Protein 1TTY (pdb70)

Radius of gyration: 13.66 Å; Cα contacts (8 Å, |Δi|>4): 66; chains: 1; bounding box: 33×31×38 Å

Sequence (87 aa):
KEAMRMLMREELEKVLKTLSPREAMVLRMRYGLLDGKPKTLEEVGQYFNVTRERIRQIEVKALRKLRHPSRSKYLKSLLSLMDENEGKEAMRMLMREELEKVLKTLSPREAMVLRMRYGLLDGKPKTLEEVGQYFNVTRERIRQIEVKALRKLRHPSRSKYLKSLLSLMDENEGKEAMRMLMREELEKVLKTLSPREAMVLRMRYGLLDGKPKTLEEVGQYFNVTRERIRQIEVKALRKLRHPSRSKYLKSLLSLMDENEGKEAMRMLMREELEKVLKTLSPREAMVLRMRYGLLDGKPKTLEEVGQYFNVTRERIRQIEVKALRKLRHPSRSKYLKSLLSLMDENEGKEAMRMLMREELEKVLKTLSPREAMVLRMRYGLLDGKPKTLEEVGQYFNVTRERIRQIEVKALRKLRHPSRSKYLKSLLSLMDENEGKEAMRMLMREELEKVLKTLSPREAMVLRMRYGLLDGKPKTLEEVGQYFNVTRERIRQIEVKALRKLRHPSRSKYLKSLLSLMDENEGKEAMRMLMREELEKVLKTLSPREAMVLRMRYGLLDGKPKTLEEVGQYFNVTRERIRQIEVKALRKLRHPSRSKYLKSLLSLMDENEGKEAMRMLMREELEKVLKTLSPREAMVLRMRYGLLDGKPKTLEEVGQYFNVTRERIRQIEVKALRKLRHPSRSKYLKSLLSLMDENEGKEAMRMLMREELEKVLKTLSPREAMVLRMRYGLLDGKPKTLEEVGQYFNVTRERIRQIEVKALRKLRHPSRSKYLKSLLSLMDENEGKEAMRMLMREELEKVLKTLSPREAMVLRMRYGLLDGKPKTLEEVGQYFNVTRERIRQIEVKALRKLRHPSRSKYLKSLLSLMDENEGKEAMRMLMREELEKVLKTLSPREAMVLRMRYGLLDGKPKTLEEVGQYFNVTRERIRQIEVKALRKLRHPSRSKYLKSLLSLMDENEGKEAMRMLMREELEKVLKTLSPREAMVLRMRYGLLDGKPKTLEEVGQYFNVTRERIRQIEVKALRKLRHPSRSKYLKSLLSLMDENEGKEAMRMLMREELEKVLKTLSPREAMVLRMRYGLLDGKPKTLEEVGQYFNVTRERIRQIEVKALRKLRHPSRSKYLKSLLSLMDENEGKEAMRMLMREELEKVLKTLSPREAMVLRMRYGLLDGKPKTLEEVGQYFNVTRERIRQIEVKALRKLRHPSRSKYLKSLLSLMDENEGKEAMRMLMREELEKVLKTLSPREAMVLRMRYGLLDGKPKTLEEVGQYFNVTRERIRQIEVKALRKLRHPSRSKYLKSLLSLMDENEGKEAMRMLMREELEKVLKTLSPREAMVLRMRYGLLDGKPKTLEEVGQYFNVTRERIRQIEVKALRKLRHPSRSKYLKSLLSLMDENEGKEAMRMLMREELEKVLKTLSPREAMVLRMRYGLLDGKPKTLEEVGQYFNVTRERIRQIEVKALRKLRHPSRSKYLKSLLSLMDENEGKEAMRMLMREELEKVLKTLSPREAMVLRMRYGLLDGKPKTLEEVGQYFNVTRERIRQIEVKALRKLRHPSRSKYLKSLLSLMDENEGKEAMRMLMREELEKVLKTLSPREAMVLRMRYGLLDGKPKTLEEVGQYFNVTRERIRQIEVKALRKLRHPSRSKYLKSLLSLMDENEGKEAMRMLMREELEKVLKTLSPREAMVLRMRYGLLDGKPKTLEEVGQYFNVTRERIRQIEVKALRKLRHPSRSKYLKSLLSLMDENEGKEAMRMLMREELEKVLKTLSPREAMVLRMRYGLLDGKPKTLEEVGQYFNVTRERIRQIEVKALRKLRHPSRSKYLKSLLSLMDENEGKEAMRMLMREELEKVLKTLSPREAMVLRMRYGLLDGKPKTLEEVGQYFNVTRERIRQIEVKALRKLRHPSRSKYLKSLLSLMDENEG

Structure (mmCIF, N/CA/C/O backbone):
data_1TTY
#
_entry.id   1TTY
#
loop_
_atom_site.group_PDB
_atom_site.id
_atom_site.type_symbol
_atom_site.label_atom_id
_atom_site.label_alt_id
_atom_site.label_comp_id
_atom_site.label_asym_id
_atom_site.label_entity_id
_atom_site.label_seq_id
_atom_site.pdbx_PDB_ins_code
_atom_site.Cartn_x
_atom_site.Cartn_y
_atom_site.Cartn_z
_atom_site.occupancy
_atom_site.B_iso_or_equiv
_atom_site.auth_seq_id
_atom_site.auth_comp_id
_atom_site.auth_asym_id
_atom_site.auth_atom_id
_atom_site.pdbx_PDB_model_num
ATOM 1 N N . LYS A 1 1 ? 205.121 259.309 139.871 1.00 57.48 313 LYS A N 1
ATOM 2 C CA . LYS A 1 1 ? 204.921 257.873 140.023 1.00 57.48 313 LYS A CA 1
ATOM 3 C C . LYS A 1 1 ? 206.240 257.171 140.330 1.00 57.48 313 LYS A C 1
ATOM 4 O O . LYS A 1 1 ? 206.451 256.689 141.442 1.00 57.48 313 LYS A O 1
ATOM 22 N N . GLU A 1 2 ? 207.121 257.111 139.334 1.00 61.73 314 GLU A N 1
ATOM 23 C CA . GLU A 1 2 ? 208.419 256.464 139.501 1.00 61.73 314 GLU A CA 1
ATOM 24 C C . GLU A 1 2 ? 209.236 257.143 140.595 1.00 61.73 314 GLU A C 1
ATOM 25 O O . GLU A 1 2 ? 209.188 258.364 140.751 1.00 61.73 314 GLU A O 1
ATOM 37 N N . ALA A 1 3 ? 209.986 256.346 141.351 1.00 17.09 315 ALA A N 1
ATOM 38 C CA . ALA A 1 3 ? 210.815 256.871 142.431 1.00 17.09 315 ALA A CA 1
ATOM 39 C C . ALA A 1 3 ? 209.967 257.553 143.500 1.00 17.09 315 ALA A C 1
ATOM 40 O O . ALA A 1 3 ? 210.404 258.515 144.132 1.00 17.09 315 ALA A O 1
ATOM 47 N N . MET A 1 4 ? 208.749 257.054 143.693 1.00 92.82 316 MET A N 1
ATOM 48 C CA . MET A 1 4 ? 207.838 257.619 144.683 1.00 92.82 316 MET A CA 1
ATOM 49 C C . MET A 1 4 ? 207.582 256.629 145.817 1.00 92.82 316 MET A C 1
ATOM 50 O O . MET A 1 4 ? 207.356 255.444 145.577 1.00 92.82 316 MET A O 1
ATOM 64 N N . ARG A 1 5 ? 207.619 257.122 147.052 1.00 146.42 317 ARG A N 1
ATOM 65 C CA . ARG A 1 5 ? 207.389 256.272 148.215 1.00 146.42 317 ARG A CA 1
ATOM 66 C C . ARG A 1 5 ? 206.895 257.103 149.394 1.00 146.42 317 ARG A C 1
ATOM 67 O O . ARG A 1 5 ? 205.716 257.059 149.745 1.00 146.42 317 ARG A O 1
ATOM 88 N N . MET A 1 6 ? 207.812 257.851 150.008 1.00 91.09 318 MET A N 1
ATOM 89 C CA . MET A 1 6 ? 207.478 258.689 151.156 1.00 91.09 318 MET A CA 1
ATOM 90 C C . MET A 1 6 ? 206.760 257.885 152.241 1.00 91.09 318 MET A C 1
ATOM 91 O O . MET A 1 6 ? 205.731 258.310 152.766 1.00 91.09 318 MET A O 1
ATOM 105 N N . LEU A 1 7 ? 207.319 256.725 152.573 1.00 123.69 319 LEU A N 1
ATOM 106 C CA . LEU A 1 7 ? 206.745 255.856 153.595 1.00 123.69 319 LEU A CA 1
ATOM 107 C C . LEU A 1 7 ? 206.595 256.591 154.921 1.00 123.69 319 LEU A C 1
ATOM 108 O O . LEU A 1 7 ? 205.535 256.556 155.546 1.00 123.69 319 LEU A O 1
ATOM 124 N N . MET A 1 8 ? 207.664 257.258 155.346 1.00 120.55 320 MET A N 1
ATOM 125 C CA . MET A 1 8 ? 207.651 258.004 156.600 1.00 120.55 320 MET A CA 1
ATOM 126 C C . MET A 1 8 ? 209.022 258.607 156.891 1.00 120.55 320 MET A C 1
ATOM 127 O O . MET A 1 8 ? 210.050 257.995 156.600 1.00 120.55 320 MET A O 1
ATOM 141 N N . ARG A 1 9 ? 209.037 259.812 157.460 1.00 78.04 321 ARG A N 1
ATOM 142 C CA . ARG A 1 9 ? 210.296 260.484 157.776 1.00 78.04 321 ARG A CA 1
ATOM 143 C C . ARG A 1 9 ? 210.115 261.528 158.880 1.00 78.04 321 ARG A C 1
ATOM 144 O O . ARG A 1 9 ? 210.682 262.620 158.814 1.00 78.04 321 ARG A O 1
ATOM 165 N N . GLU A 1 10 ? 209.313 261.188 159.882 1.00 59.88 322 GLU A N 1
ATOM 166 C CA . GLU A 1 10 ? 209.038 262.090 161.002 1.00 59.88 322 GLU A CA 1
ATOM 167 C C . GLU A 1 10 ? 210.015 261.885 162.151 1.00 59.88 322 GLU A C 1
ATOM 168 O O . GLU A 1 10 ? 210.781 262.786 162.501 1.00 59.88 322 GLU A O 1
ATOM 180 N N . GLU A 1 11 ? 209.950 260.709 162.753 1.00 59.53 323 GLU A N 1
ATOM 181 C CA . GLU A 1 11 ? 210.793 260.377 163.886 1.00 59.53 323 GLU A CA 1
ATOM 182 C C . GLU A 1 11 ? 212.273 260.494 163.549 1.00 59.53 323 GLU A C 1
ATOM 183 O O . GLU A 1 11 ? 213.073 260.911 164.388 1.00 59.53 323 GLU A O 1
ATOM 195 N N . LEU A 1 12 ? 212.636 260.136 162.324 1.00 122.40 324 LEU A N 1
ATOM 196 C CA . LEU A 1 12 ? 214.025 260.219 161.900 1.00 122.40 324 LEU A CA 1
ATOM 197 C C . LEU A 1 12 ? 214.497 261.674 161.894 1.00 122.40 324 LEU A C 1
ATOM 198 O O . LEU A 1 12 ? 215.619 261.974 162.302 1.00 122.40 324 LEU A O 1
ATOM 214 N N . GLU A 1 13 ? 213.630 262.569 161.430 1.00 69.04 325 GLU A N 1
ATOM 215 C CA . GLU A 1 13 ? 213.949 263.998 161.366 1.00 69.04 325 GLU A CA 1
ATOM 216 C C . GLU A 1 13 ? 213.926 264.662 162.745 1.00 69.04 325 GLU A C 1
ATOM 217 O O . GLU A 1 13 ? 214.776 265.500 163.050 1.00 69.04 325 GLU A O 1
ATOM 229 N N . LYS A 1 14 ? 212.948 264.304 163.569 1.00 115.86 326 LYS A N 1
ATOM 230 C CA . LYS A 1 14 ? 212.828 264.894 164.904 1.00 115.86 326 LYS A CA 1
ATOM 231 C C . LYS A 1 14 ? 214.019 264.538 165.789 1.00 115.86 326 LYS A C 1
ATOM 232 O O . LYS A 1 14 ? 214.430 265.332 166.636 1.00 115.86 326 LYS A O 1
ATOM 251 N N . VAL A 1 15 ? 214.558 263.340 165.607 1.00 98.68 327 VAL A N 1
ATOM 252 C CA . VAL A 1 15 ? 215.690 262.887 166.407 1.00 98.68 327 VAL A CA 1
ATOM 253 C C . VAL A 1 15 ? 217.024 263.451 165.912 1.00 98.68 327 VAL A C 1
ATOM 254 O O . VAL A 1 15 ? 217.837 263.917 166.710 1.00 98.68 327 VAL A O 1
ATOM 267 N N . LEU A 1 16 ? 217.261 263.386 164.606 1.00 136.13 328 LEU A N 1
ATOM 268 C CA . LEU A 1 16 ? 218.520 263.874 164.032 1.00 136.13 328 LEU A CA 1
ATOM 269 C C . LEU A 1 16 ? 218.827 265.336 164.389 1.00 136.13 328 LEU A C 1
ATOM 270 O O . LEU A 1 16 ? 219.994 265.711 164.505 1.00 136.13 328 LEU A O 1
ATOM 286 N N . LYS A 1 17 ? 217.800 266.170 164.530 1.00 109.48 329 LYS A N 1
ATOM 287 C CA . LYS A 1 17 ? 218.013 267.588 164.838 1.00 109.48 329 LYS A CA 1
ATOM 288 C C . LYS A 1 17 ? 218.790 267.795 166.141 1.00 109.48 329 LYS A C 1
ATOM 289 O O . LYS A 1 17 ? 219.504 268.789 166.287 1.00 109.48 329 LYS A O 1
ATOM 308 N N . THR A 1 18 ? 218.653 266.874 167.089 1.00 39.26 330 THR A N 1
ATOM 309 C CA . THR A 1 18 ? 219.348 267.009 168.368 1.00 39.26 330 THR A CA 1
ATOM 310 C C . THR A 1 18 ? 220.728 266.357 168.334 1.00 39.26 330 THR A C 1
ATOM 311 O O . THR A 1 18 ? 221.677 266.869 168.929 1.00 39.26 330 THR A O 1
ATOM 322 N N . LEU A 1 19 ? 220.839 265.231 167.637 1.00 105.78 331 LEU A N 1
ATOM 323 C CA . LEU A 1 19 ? 222.112 264.523 167.533 1.00 105.78 331 LEU A CA 1
ATOM 324 C C . LEU A 1 19 ? 223.062 265.232 166.573 1.00 105.78 331 LEU A C 1
ATOM 325 O O . LEU A 1 19 ? 222.653 265.698 165.510 1.00 105.78 331 LEU A O 1
ATOM 341 N N . SER A 1 20 ? 224.340 265.291 166.945 1.00 84.63 332 SER A N 1
ATOM 342 C CA . SER A 1 20 ? 225.356 265.918 166.106 1.00 84.63 332 SER A CA 1
ATOM 343 C C . SER A 1 20 ? 225.667 265.022 164.911 1.00 84.63 332 SER A C 1
ATOM 344 O O . SER A 1 20 ? 225.224 263.876 164.860 1.00 84.63 332 SER A O 1
ATOM 352 N N . PRO A 1 21 ? 226.424 265.527 163.928 1.00 107.03 333 PRO A N 1
ATOM 353 C CA . PRO A 1 21 ? 226.778 264.756 162.736 1.00 107.03 333 PRO A CA 1
ATOM 354 C C . PRO A 1 21 ? 227.443 263.426 163.075 1.00 107.03 333 PRO A C 1
ATOM 355 O O . PRO A 1 21 ? 227.152 262.402 162.453 1.00 107.03 333 PRO A O 1
ATOM 366 N N . ARG A 1 22 ? 228.339 263.442 164.056 1.00 47.43 334 ARG A N 1
ATOM 367 C CA . ARG A 1 22 ? 229.044 262.232 164.469 1.00 47.43 334 ARG A CA 1
ATOM 368 C C . ARG A 1 22 ? 228.129 261.285 165.244 1.00 47.43 334 ARG A C 1
ATOM 369 O O . ARG A 1 22 ? 228.176 260.070 165.048 1.00 47.43 334 ARG A O 1
ATOM 390 N N . GLU A 1 23 ? 227.300 261.844 166.121 1.00 95.23 335 GLU A N 1
ATOM 391 C CA . GLU A 1 23 ? 226.385 261.033 166.921 1.00 95.23 335 GLU A CA 1
ATOM 392 C C . GLU A 1 23 ? 225.324 260.390 166.037 1.00 95.23 335 GLU A C 1
ATOM 393 O O . GLU A 1 23 ? 225.055 259.193 166.146 1.00 95.23 335 GLU A O 1
ATOM 405 N N . ALA A 1 24 ? 224.724 261.188 165.162 1.00 30.86 336 ALA A N 1
ATOM 406 C CA . ALA A 1 24 ? 223.695 260.697 164.261 1.00 30.86 336 ALA A CA 1
ATOM 407 C C . ALA A 1 24 ? 224.240 259.614 163.331 1.00 30.86 336 ALA A C 1
ATOM 408 O O . ALA A 1 24 ? 223.540 258.655 163.006 1.00 30.86 336 ALA A O 1
ATOM 415 N N . MET A 1 25 ? 225.490 259.775 162.904 1.00 105.60 337 MET A N 1
ATOM 416 C CA . MET A 1 25 ? 226.110 258.812 161.998 1.00 105.60 337 MET A CA 1
ATOM 417 C C . MET A 1 25 ? 226.122 257.411 162.612 1.00 105.60 337 MET A C 1
ATOM 418 O O . MET A 1 25 ? 225.874 256.427 161.914 1.00 105.60 337 MET A O 1
ATOM 432 N N . VAL A 1 26 ? 226.403 257.319 163.915 1.00 103.66 338 VAL A N 1
ATOM 433 C CA . VAL A 1 26 ? 226.435 256.025 164.586 1.00 103.66 338 VAL A CA 1
ATOM 434 C C . VAL A 1 26 ? 225.068 255.362 164.503 1.00 103.66 338 VAL A C 1
ATOM 435 O O . VAL A 1 26 ? 224.962 254.158 164.263 1.00 103.66 338 VAL A O 1
ATOM 448 N N . LEU A 1 27 ? 224.016 256.154 164.677 1.00 82.10 339 LEU A N 1
ATOM 449 C CA . LEU A 1 27 ? 222.667 255.624 164.611 1.00 82.10 339 LEU A CA 1
ATOM 450 C C . LEU A 1 27 ? 222.300 255.357 163.151 1.00 82.10 339 LEU A C 1
ATOM 451 O O . LEU A 1 27 ? 221.546 254.431 162.856 1.00 82.10 339 LEU A O 1
ATOM 467 N N . ARG A 1 28 ? 222.879 256.139 162.231 1.00 105.77 340 ARG A N 1
ATOM 468 C CA . ARG A 1 28 ? 222.609 255.950 160.810 1.00 105.77 340 ARG A CA 1
ATOM 469 C C . ARG A 1 28 ? 222.998 254.529 160.437 1.00 105.77 340 ARG A C 1
ATOM 470 O O . ARG A 1 28 ? 222.244 253.807 159.779 1.00 105.77 340 ARG A O 1
ATOM 491 N N . MET A 1 29 ? 224.177 254.124 160.905 1.00 78.27 341 MET A N 1
ATOM 492 C CA . MET A 1 29 ? 224.681 252.784 160.657 1.00 78.27 341 MET A CA 1
ATOM 493 C C . MET A 1 29 ? 223.784 251.770 161.353 1.00 78.27 341 MET A C 1
ATOM 494 O O . MET A 1 29 ? 223.369 250.771 160.757 1.00 78.27 341 MET A O 1
ATOM 508 N N . ARG A 1 30 ? 223.480 252.042 162.620 1.00 79.00 342 ARG A N 1
ATOM 509 C CA . ARG A 1 30 ? 222.630 251.166 163.418 1.00 79.00 342 ARG A CA 1
ATOM 510 C C . ARG A 1 30 ? 221.248 251.020 162.785 1.00 79.00 342 ARG A C 1
ATOM 511 O O . ARG A 1 30 ? 220.617 249.968 162.898 1.00 79.00 342 ARG A O 1
ATOM 532 N N . TYR A 1 31 ? 220.781 252.081 162.127 1.00 143.91 343 TYR A N 1
ATOM 533 C CA . TYR A 1 31 ? 219.468 252.067 161.481 1.00 143.91 343 TYR A CA 1
ATOM 534 C C . TYR A 1 31 ? 219.518 251.372 160.120 1.00 143.91 343 TYR A C 1
ATOM 535 O O . TYR A 1 31 ? 218.484 250.983 159.578 1.00 143.91 343 TYR A O 1
ATOM 553 N N . GLY A 1 32 ? 220.716 251.233 159.562 1.00 25.24 344 GLY A N 1
ATOM 554 C CA . GLY A 1 32 ? 220.854 250.603 158.255 1.00 25.24 344 GLY A CA 1
ATOM 555 C C . GLY A 1 32 ? 220.655 251.590 157.117 1.00 25.24 344 GLY A C 1
ATOM 556 O O . GLY A 1 32 ? 220.412 251.197 155.976 1.00 25.24 344 GLY A O 1
ATOM 560 N N . LEU A 1 33 ? 220.751 252.875 157.439 1.00 51.39 345 LEU A N 1
ATOM 561 C CA . LEU A 1 33 ? 220.569 253.938 156.451 1.00 51.39 345 LEU A CA 1
ATOM 562 C C . LEU A 1 33 ? 221.807 254.109 155.571 1.00 51.39 345 LEU A C 1
ATOM 563 O O . LEU A 1 33 ? 221.704 254.518 154.415 1.00 51.39 345 LEU A O 1
ATOM 579 N N . LEU A 1 34 ? 222.974 253.812 156.130 1.00 73.40 346 LEU A N 1
ATOM 580 C CA . LEU A 1 34 ? 224.234 253.947 155.401 1.00 73.40 346 LEU A CA 1
ATOM 581 C C . LEU A 1 34 ? 224.267 253.083 154.138 1.00 73.40 346 LEU A C 1
ATOM 582 O O . LEU A 1 34 ? 224.707 253.542 153.084 1.00 73.40 346 LEU A O 1
ATOM 598 N N . ASP A 1 35 ? 223.829 251.830 154.249 1.00 113.98 347 ASP A N 1
ATOM 599 C CA . ASP A 1 35 ? 223.840 250.923 153.102 1.00 113.98 347 ASP A CA 1
ATOM 600 C C . ASP A 1 35 ? 222.473 250.290 152.842 1.00 113.98 347 ASP A C 1
ATOM 601 O O . ASP A 1 35 ? 222.286 249.602 151.838 1.00 113.98 347 ASP A O 1
ATOM 610 N N . GLY A 1 36 ? 221.524 250.513 153.740 1.00 30.33 348 GLY A N 1
ATOM 611 C CA . GLY A 1 36 ? 220.199 249.937 153.562 1.00 30.33 348 GLY A CA 1
ATOM 612 C C . GLY A 1 36 ? 219.969 248.701 154.412 1.00 30.33 348 GLY A C 1
ATOM 613 O O . GLY A 1 36 ? 218.870 248.146 154.431 1.00 30.33 348 GLY A O 1
ATOM 617 N N . LYS A 1 37 ? 221.009 248.268 155.115 1.00 117.13 349 LYS A N 1
ATOM 618 C CA . LYS A 1 37 ? 220.926 247.086 155.972 1.00 117.13 349 LYS A CA 1
ATOM 619 C C . LYS A 1 37 ? 221.213 247.455 157.426 1.00 117.13 349 LYS A C 1
ATOM 620 O O . LYS A 1 37 ? 222.334 247.830 157.765 1.00 117.13 349 LYS A O 1
ATOM 639 N N . PRO A 1 38 ? 220.203 247.360 158.313 1.00 105.72 350 PRO A N 1
ATOM 640 C CA . PRO A 1 38 ? 220.374 247.690 159.732 1.00 105.72 350 PRO A CA 1
ATOM 641 C C . PRO A 1 38 ? 221.372 246.774 160.427 1.00 105.72 350 PRO A C 1
ATOM 642 O O . PRO A 1 38 ? 221.276 245.549 160.345 1.00 105.72 350 PRO A O 1
ATOM 653 N N . LYS A 1 39 ? 222.330 247.382 161.115 1.00 174.26 351 LYS A N 1
ATOM 654 C CA . LYS A 1 39 ? 223.355 246.640 161.833 1.00 174.26 351 LYS A CA 1
ATOM 655 C C . LYS A 1 39 ? 223.297 246.954 163.319 1.00 174.26 351 LYS A C 1
ATOM 656 O O . LYS A 1 39 ? 222.786 247.998 163.719 1.00 174.26 351 LYS A O 1
ATOM 675 N N . THR A 1 40 ? 223.839 246.058 164.137 1.00 49.67 352 THR A N 1
ATOM 676 C CA . THR A 1 40 ? 223.851 246.274 165.580 1.00 49.67 352 THR A CA 1
ATOM 677 C C . THR A 1 40 ? 224.933 247.272 165.965 1.00 49.67 352 THR A C 1
ATOM 678 O O . THR A 1 40 ? 225.826 247.560 165.172 1.00 49.67 352 THR A O 1
ATOM 689 N N . LEU A 1 41 ? 224.846 247.810 167.180 1.00 78.80 353 LEU A N 1
ATOM 690 C CA . LEU A 1 41 ? 225.827 248.782 167.638 1.00 78.80 353 LEU A CA 1
ATOM 691 C C . LEU A 1 41 ? 227.246 248.232 167.543 1.00 78.80 353 LEU A C 1
ATOM 692 O O . LEU A 1 41 ? 228.189 248.969 167.256 1.00 78.80 353 LEU A O 1
ATOM 708 N N . GLU A 1 42 ? 227.393 246.937 167.786 1.00 73.25 354 GLU A N 1
ATOM 709 C CA . GLU A 1 42 ? 228.703 246.295 167.732 1.00 73.25 354 GLU A CA 1
ATOM 710 C C . GLU A 1 42 ? 229.397 246.563 166.398 1.00 73.25 354 GLU A C 1
ATOM 711 O O . GLU A 1 42 ? 230.607 246.785 166.350 1.00 73.25 354 GLU A O 1
ATOM 723 N N . GLU A 1 43 ? 228.622 246.541 165.318 1.00 66.75 355 GLU A N 1
ATOM 724 C CA . GLU A 1 43 ? 229.156 246.788 163.983 1.00 66.75 355 GLU A CA 1
ATOM 725 C C . GLU A 1 43 ? 229.522 248.257 163.795 1.00 66.75 355 GLU A C 1
ATOM 726 O O . GLU A 1 43 ? 230.545 248.579 163.191 1.00 66.75 355 GLU A O 1
ATOM 738 N N . VAL A 1 44 ? 228.670 249.144 164.298 1.00 27.31 356 VAL A N 1
ATOM 739 C CA . VAL A 1 44 ? 228.896 250.580 164.166 1.00 27.31 356 VAL A CA 1
ATOM 740 C C . VAL A 1 44 ? 230.050 251.060 165.043 1.00 27.31 356 VAL A C 1
ATOM 741 O O . VAL A 1 44 ? 231.002 251.666 164.547 1.00 27.31 356 VAL A O 1
ATOM 754 N N . GLY A 1 45 ? 229.968 250.792 166.342 1.00 22.34 357 GLY A N 1
ATOM 755 C CA . GLY A 1 45 ? 231.020 251.216 167.245 1.00 22.34 357 GLY A CA 1
ATOM 756 C C . GLY A 1 45 ? 232.369 250.672 166.828 1.00 22.34 357 GLY A C 1
ATOM 757 O O . GLY A 1 45 ? 233.346 251.417 166.730 1.00 22.34 357 GLY A O 1
ATOM 761 N N . GLN A 1 46 ? 232.420 249.369 166.572 1.00 88.15 358 GLN A N 1
ATOM 762 C CA . GLN A 1 46 ? 233.654 248.721 166.149 1.00 88.15 358 GLN A CA 1
ATOM 763 C C . GLN A 1 46 ? 234.132 249.284 164.813 1.00 88.15 358 GLN A C 1
ATOM 764 O O . GLN A 1 46 ? 235.330 249.303 164.527 1.00 88.15 358 GLN A O 1
ATOM 778 N N . TYR A 1 47 ? 233.187 249.744 163.997 1.00 138.50 359 TYR A N 1
ATOM 779 C CA . TYR A 1 47 ? 233.518 250.303 162.693 1.00 138.50 359 TYR A CA 1
ATOM 780 C C . TYR A 1 47 ? 234.299 251.600 162.859 1.00 138.50 359 TYR A C 1
ATOM 781 O O . TYR A 1 47 ? 235.193 251.904 162.071 1.00 138.50 359 TYR A O 1
ATOM 799 N N . PHE A 1 48 ? 233.964 252.354 163.900 1.00 144.00 360 PHE A N 1
ATOM 800 C CA . PHE A 1 48 ? 234.646 253.610 164.181 1.00 144.00 360 PHE A CA 1
ATOM 801 C C . PHE A 1 48 ? 235.836 253.375 165.107 1.00 144.00 360 PHE A C 1
ATOM 802 O O . PHE A 1 48 ? 236.943 253.096 164.646 1.00 144.00 360 PHE A O 1
ATOM 819 N N . ASN A 1 49 ? 235.606 253.479 166.413 1.00 222.30 361 ASN A N 1
ATOM 820 C CA . ASN A 1 49 ? 236.670 253.266 167.393 1.00 222.30 361 ASN A CA 1
ATOM 821 C C . ASN A 1 49 ? 236.119 253.289 168.813 1.00 222.30 361 ASN A C 1
ATOM 822 O O . ASN A 1 49 ? 236.831 253.642 169.753 1.00 222.30 361 ASN A O 1
ATOM 833 N N . VAL A 1 50 ? 234.848 252.928 168.964 1.00 149.29 362 VAL A N 1
ATOM 834 C CA . VAL A 1 50 ? 234.209 252.935 170.275 1.00 149.29 362 VAL A CA 1
ATOM 835 C C . VAL A 1 50 ? 233.243 251.766 170.456 1.00 149.29 362 VAL A C 1
ATOM 836 O O . VAL A 1 50 ? 232.732 251.207 169.484 1.00 149.29 362 VAL A O 1
ATOM 849 N N . THR A 1 51 ? 232.992 251.411 171.715 1.00 102.94 363 THR A N 1
ATOM 850 C CA . THR A 1 51 ? 232.082 250.319 172.047 1.00 102.94 363 THR A CA 1
ATOM 851 C C . THR A 1 51 ? 230.640 250.815 172.139 1.00 102.94 363 THR A C 1
ATOM 852 O O . THR A 1 51 ? 230.357 251.983 171.879 1.00 102.94 363 THR A O 1
ATOM 863 N N . ARG A 1 52 ? 229.733 249.914 172.508 1.00 115.19 364 ARG A N 1
ATOM 864 C CA . ARG A 1 52 ? 228.319 250.257 172.643 1.00 115.19 364 ARG A CA 1
ATOM 865 C C . ARG A 1 52 ? 228.125 251.491 173.519 1.00 115.19 364 ARG A C 1
ATOM 866 O O . ARG A 1 52 ? 227.168 252.247 173.349 1.00 115.19 364 ARG A O 1
ATOM 887 N N . GLU A 1 53 ? 229.022 251.663 174.477 1.00 84.69 365 GLU A N 1
ATOM 888 C CA . GLU A 1 53 ? 228.955 252.782 175.409 1.00 84.69 365 GLU A CA 1
ATOM 889 C C . GLU A 1 53 ? 228.847 254.135 174.705 1.00 84.69 365 GLU A C 1
ATOM 890 O O . GLU A 1 53 ? 228.209 255.051 175.225 1.00 84.69 365 GLU A O 1
ATOM 902 N N . ARG A 1 54 ? 229.474 254.278 173.540 1.00 85.77 366 ARG A N 1
ATOM 903 C CA . ARG A 1 54 ? 229.411 255.548 172.820 1.00 85.77 366 ARG A CA 1
ATOM 904 C C . ARG A 1 54 ? 227.982 255.880 172.403 1.00 85.77 366 ARG A C 1
ATOM 905 O O . ARG A 1 54 ? 227.476 256.956 172.724 1.00 85.77 366 ARG A O 1
ATOM 926 N N . ILE A 1 55 ? 227.312 254.959 171.713 1.00 97.87 367 ILE A N 1
ATOM 927 C CA . ILE A 1 55 ? 225.926 255.199 171.334 1.00 97.87 367 ILE A CA 1
ATOM 928 C C . ILE A 1 55 ? 225.071 255.223 172.593 1.00 97.87 367 ILE A C 1
ATOM 929 O O . ILE A 1 55 ? 224.098 255.972 172.694 1.00 97.87 367 ILE A O 1
ATOM 945 N N . ARG A 1 56 ? 225.485 254.424 173.571 1.00 107.78 368 ARG A N 1
ATOM 946 C CA . ARG A 1 56 ? 224.816 254.375 174.862 1.00 107.78 368 ARG A CA 1
ATOM 947 C C . ARG A 1 56 ? 224.821 255.775 175.458 1.00 107.78 368 ARG A C 1
ATOM 948 O O . ARG A 1 56 ? 223.824 256.240 176.014 1.00 107.78 368 ARG A O 1
ATOM 969 N N . GLN A 1 57 ? 225.959 256.447 175.311 1.00 25.22 369 GLN A N 1
ATOM 970 C CA . GLN A 1 57 ? 226.127 257.815 175.783 1.00 25.22 369 GLN A CA 1
ATOM 971 C C . GLN A 1 57 ? 225.246 258.781 174.989 1.00 25.22 369 GLN A C 1
ATOM 972 O O . GLN A 1 57 ? 224.569 259.637 175.563 1.00 25.22 369 GLN A O 1
ATOM 986 N N . ILE A 1 58 ? 225.265 258.642 173.664 1.00 81.86 370 ILE A N 1
ATOM 987 C CA . ILE A 1 58 ? 224.459 259.495 172.792 1.00 81.86 370 ILE A CA 1
ATOM 988 C C . ILE A 1 58 ? 222.974 259.377 173.128 1.00 81.86 370 ILE A C 1
ATOM 989 O O . ILE A 1 58 ? 222.278 260.387 173.249 1.00 81.86 370 ILE A O 1
ATOM 1005 N N . GLU A 1 59 ? 222.490 258.145 173.294 1.00 46.06 371 GLU A N 1
ATOM 1006 C CA . GLU A 1 59 ? 221.086 257.926 173.630 1.00 46.06 371 GLU A CA 1
ATOM 1007 C C . GLU A 1 59 ? 220.719 258.713 174.884 1.00 46.06 371 GLU A C 1
ATOM 1008 O O . GLU A 1 59 ? 219.636 259.295 174.971 1.00 46.06 371 GLU A O 1
ATOM 1020 N N . VAL A 1 60 ? 221.635 258.738 175.851 1.00 89.19 372 VAL A N 1
ATOM 1021 C CA . VAL A 1 60 ? 221.417 259.465 177.095 1.00 89.19 372 VAL A CA 1
ATOM 1022 C C . VAL A 1 60 ? 221.345 260.969 176.844 1.00 89.19 372 VAL A C 1
ATOM 1023 O O . VAL A 1 60 ? 220.312 261.600 177.080 1.00 89.19 372 VAL A O 1
ATOM 1036 N N . LYS A 1 61 ? 222.445 261.541 176.359 1.00 133.25 373 LYS A N 1
ATOM 1037 C CA . LYS A 1 61 ? 222.500 262.971 176.068 1.00 133.25 373 LYS A CA 1
ATOM 1038 C C . LYS A 1 61 ? 221.405 263.374 175.084 1.00 133.25 373 LYS A C 1
ATOM 1039 O O . LYS A 1 61 ? 220.845 264.468 175.179 1.00 133.25 373 LYS A O 1
ATOM 1058 N N . ALA A 1 62 ? 221.091 262.486 174.147 1.00 37.13 374 ALA A N 1
ATOM 1059 C CA . ALA A 1 62 ? 220.052 262.767 173.171 1.00 37.13 374 ALA A CA 1
ATOM 1060 C C . ALA A 1 62 ? 218.736 263.017 173.891 1.00 37.13 374 ALA A C 1
ATOM 1061 O O . ALA A 1 62 ? 217.977 263.923 173.540 1.00 37.13 374 ALA A O 1
ATOM 1068 N N . LEU A 1 63 ? 218.486 262.212 174.919 1.00 42.35 375 LEU A N 1
ATOM 1069 C CA . LEU A 1 63 ? 217.281 262.338 175.727 1.00 42.35 375 LEU A CA 1
ATOM 1070 C C . LEU A 1 63 ? 217.233 263.698 176.416 1.00 42.35 375 LEU A C 1
ATOM 1071 O O . LEU A 1 63 ? 216.188 264.348 176.461 1.00 42.35 375 LEU A O 1
ATOM 1087 N N . ARG A 1 64 ? 218.375 264.128 176.940 1.00 124.40 376 ARG A N 1
ATOM 1088 C CA . ARG A 1 64 ? 218.466 265.422 177.605 1.00 124.40 376 ARG A CA 1
ATOM 1089 C C . ARG A 1 64 ? 218.181 266.547 176.619 1.00 124.40 376 ARG A C 1
ATOM 1090 O O . ARG A 1 64 ? 217.460 267.498 176.927 1.00 124.40 376 ARG A O 1
ATOM 1111 N N . LYS A 1 65 ? 218.769 266.437 175.433 1.00 64.37 377 LYS A N 1
ATOM 1112 C CA . LYS A 1 65 ? 218.601 267.435 174.387 1.00 64.37 377 LYS A CA 1
ATOM 1113 C C . LYS A 1 65 ? 217.203 267.395 173.767 1.00 64.37 377 LYS A C 1
ATOM 1114 O O . LYS A 1 65 ? 216.719 268.406 173.257 1.00 64.37 377 LYS A O 1
ATOM 1133 N N . LEU A 1 66 ? 216.561 266.230 173.802 1.00 159.95 378 LEU A N 1
ATOM 1134 C CA . LEU A 1 66 ? 215.224 266.087 173.226 1.00 159.95 378 LEU A CA 1
ATOM 1135 C C . LEU A 1 66 ? 214.168 266.773 174.087 1.00 159.95 378 LEU A C 1
ATOM 1136 O O . LEU A 1 66 ? 213.110 267.157 173.588 1.00 159.95 378 LEU A O 1
ATOM 1152 N N . ARG A 1 67 ? 214.447 266.917 175.380 1.00 140.36 379 ARG A N 1
ATOM 1153 C CA . ARG A 1 67 ? 213.499 267.550 176.291 1.00 140.36 379 ARG A CA 1
ATOM 1154 C C . ARG A 1 67 ? 213.370 269.043 176.022 1.00 140.36 379 ARG A C 1
ATOM 1155 O O . ARG A 1 67 ? 213.727 269.870 176.862 1.00 140.36 379 ARG A O 1
ATOM 1176 N N . HIS A 1 68 ? 212.828 269.377 174.852 1.00 75.36 380 HIS A N 1
ATOM 1177 C CA . HIS A 1 68 ? 212.620 270.765 174.468 1.00 75.36 380 HIS A CA 1
ATOM 1178 C C . HIS A 1 68 ? 211.974 270.810 173.084 1.00 75.36 380 HIS A C 1
ATOM 1179 O O . HIS A 1 68 ? 210.843 271.271 172.943 1.00 75.36 380 HIS A O 1
ATOM 1193 N N . PRO A 1 69 ? 212.666 270.347 172.035 1.00 115.39 381 PRO A N 1
ATOM 1194 C CA . PRO A 1 69 ? 212.110 270.364 170.680 1.00 115.39 381 PRO A CA 1
ATOM 1195 C C . PRO A 1 69 ? 211.011 269.323 170.483 1.00 115.39 381 PRO A C 1
ATOM 1196 O O . PRO A 1 69 ? 209.965 269.611 169.901 1.00 115.39 381 PRO A O 1
ATOM 1207 N N . SER A 1 70 ? 211.259 268.110 170.975 1.00 89.56 382 SER A N 1
ATOM 1208 C CA . SER A 1 70 ? 210.299 267.016 170.856 1.00 89.56 382 SER A CA 1
ATOM 1209 C C . SER A 1 70 ? 209.924 266.478 172.235 1.00 89.56 382 SER A C 1
ATOM 1210 O O . SER A 1 70 ? 210.740 266.490 173.156 1.00 89.56 382 SER A O 1
ATOM 1218 N N . ARG A 1 71 ? 208.686 266.009 172.375 1.00 161.46 383 ARG A N 1
ATOM 1219 C CA . ARG A 1 71 ? 208.212 265.472 173.648 1.00 161.46 383 ARG A CA 1
ATOM 1220 C C . ARG A 1 71 ? 208.989 264.220 174.043 1.00 161.46 383 ARG A C 1
ATOM 1221 O O . ARG A 1 71 ? 209.477 264.109 175.167 1.00 161.46 383 ARG A O 1
ATOM 1242 N N . SER A 1 72 ? 209.104 263.280 173.107 1.00 105.59 384 SER A N 1
ATOM 1243 C CA . SER A 1 72 ? 209.824 262.035 173.354 1.00 105.59 384 SER A CA 1
ATOM 1244 C C . SER A 1 72 ? 209.783 261.129 172.127 1.00 105.59 384 SER A C 1
ATOM 1245 O O . SER A 1 72 ? 209.565 259.923 172.242 1.00 105.59 384 SER A O 1
ATOM 1253 N N . LYS A 1 73 ? 209.988 261.718 170.953 1.00 173.63 385 LYS A N 1
ATOM 1254 C CA . LYS A 1 73 ? 209.976 260.967 169.701 1.00 173.63 385 LYS A CA 1
ATOM 1255 C C . LYS A 1 73 ? 211.046 259.873 169.691 1.00 173.63 385 LYS A C 1
ATOM 1256 O O . LYS A 1 73 ? 210.838 258.793 169.136 1.00 173.63 385 LYS A O 1
ATOM 1275 N N . TYR A 1 74 ? 212.187 260.160 170.309 1.00 268.15 386 TYR A N 1
ATOM 1276 C CA . TYR A 1 74 ? 213.291 259.203 170.378 1.00 268.15 386 TYR A CA 1
ATOM 1277 C C . TYR A 1 74 ? 212.847 257.911 171.049 1.00 268.15 386 TYR A C 1
ATOM 1278 O O . TYR A 1 74 ? 213.156 256.810 170.586 1.00 268.15 386 TYR A O 1
ATOM 1296 N N . LEU A 1 75 ? 212.134 258.070 172.153 1.00 124.51 387 LEU A N 1
ATOM 1297 C CA . LEU A 1 75 ? 211.635 256.949 172.934 1.00 124.51 387 LEU A CA 1
ATOM 1298 C C . LEU A 1 75 ? 210.663 256.091 172.131 1.00 124.51 387 LEU A C 1
ATOM 1299 O O . LEU A 1 75 ? 210.843 254.878 172.013 1.00 124.51 387 LEU A O 1
ATOM 1315 N N . LYS A 1 76 ? 209.626 256.723 171.594 1.00 131.58 388 LYS A N 1
ATOM 1316 C CA . LYS A 1 76 ? 208.620 256.016 170.810 1.00 131.58 388 LYS A CA 1
ATOM 1317 C C . LYS A 1 76 ? 209.221 255.411 169.541 1.00 131.58 388 LYS A C 1
ATOM 1318 O O . LYS A 1 76 ? 208.922 254.270 169.187 1.00 131.58 388 LYS A O 1
ATOM 1337 N N . SER A 1 77 ? 210.069 256.177 168.861 1.00 82.77 389 SER A N 1
ATOM 1338 C CA . SER A 1 77 ? 210.705 255.705 167.637 1.00 82.77 389 SER A CA 1
ATOM 1339 C C . SER A 1 77 ? 211.615 254.518 167.927 1.00 82.77 389 SER A C 1
ATOM 1340 O O . SER A 1 77 ? 211.612 253.529 167.194 1.00 82.77 389 SER A O 1
ATOM 1348 N N . LEU A 1 78 ? 212.384 254.614 169.009 1.00 97.55 390 LEU A N 1
ATOM 1349 C CA . LEU A 1 78 ? 213.288 253.537 169.394 1.00 97.55 390 LEU A CA 1
ATOM 1350 C C . LEU A 1 78 ? 212.490 252.323 169.851 1.00 97.55 390 LEU A C 1
ATOM 1351 O O . LEU A 1 78 ? 212.860 251.180 169.581 1.00 97.55 390 LEU A O 1
ATOM 1367 N N . LEU A 1 79 ? 211.386 252.587 170.541 1.00 145.00 391 LEU A N 1
ATOM 1368 C CA . LEU A 1 79 ? 210.521 251.529 171.040 1.00 145.00 391 LEU A CA 1
ATOM 1369 C C . LEU A 1 79 ? 209.859 250.784 169.885 1.00 145.00 391 LEU A C 1
ATOM 1370 O O . LEU A 1 79 ? 209.770 249.557 169.894 1.00 145.00 391 LEU A O 1
ATOM 1386 N N . SER A 1 80 ? 209.391 251.538 168.894 1.00 200.26 392 SER A N 1
ATOM 1387 C CA . SER A 1 80 ? 208.730 250.955 167.730 1.00 200.26 392 SER A CA 1
ATOM 1388 C C . SER A 1 80 ? 209.732 250.277 166.796 1.00 200.26 392 SER A C 1
ATOM 1389 O O . SER A 1 80 ? 209.378 249.353 166.062 1.00 200.26 392 SER A O 1
ATOM 1397 N N . LEU A 1 81 ? 210.973 250.751 166.815 1.00 262.42 393 LEU A N 1
ATOM 1398 C CA . LEU A 1 81 ? 212.015 250.199 165.951 1.00 262.42 393 LEU A CA 1
ATOM 1399 C C . LEU A 1 81 ? 212.513 248.833 166.433 1.00 262.42 393 LEU A C 1
ATOM 1400 O O . LEU A 1 81 ? 212.806 247.963 165.614 1.00 262.42 393 LEU A O 1
ATOM 1416 N N . MET A 1 82 ? 212.630 248.637 167.750 1.00 269.63 394 MET A N 1
ATOM 1417 C CA . MET A 1 82 ? 213.121 247.358 168.262 1.00 269.63 394 MET A CA 1
ATOM 1418 C C . MET A 1 82 ? 211.998 246.393 168.663 1.00 269.63 394 MET A C 1
ATOM 1419 O O . MET A 1 82 ? 210.825 246.668 168.410 1.00 269.63 394 MET A O 1
ATOM 1433 N N . ASP A 1 83 ? 212.349 245.255 169.251 1.00 238.65 395 ASP A N 1
ATOM 1434 C CA . ASP A 1 83 ? 211.341 244.268 169.656 1.00 238.65 395 ASP A CA 1
ATOM 1435 C C . ASP A 1 83 ? 210.741 244.566 171.031 1.00 238.65 395 ASP A C 1
ATOM 1436 O O . ASP A 1 83 ? 210.346 243.648 171.751 1.00 238.65 395 ASP A O 1
ATOM 1445 N N . GLU A 1 84 ? 210.665 245.839 171.392 1.00 265.58 396 GLU A N 1
ATOM 1446 C CA . GLU A 1 84 ? 210.108 246.230 172.689 1.00 265.58 396 GLU A CA 1
ATOM 1447 C C . GLU A 1 84 ? 208.591 246.091 172.696 1.00 265.58 396 GLU A C 1
ATOM 1448 O O . GLU A 1 84 ? 207.956 246.172 173.747 1.00 265.58 396 GLU A O 1
ATOM 1460 N N . ASN A 1 85 ? 208.018 245.877 171.516 1.00 243.28 397 ASN A N 1
ATOM 1461 C CA . ASN A 1 85 ? 206.574 245.721 171.378 1.00 243.28 397 ASN A CA 1
ATOM 1462 C C . ASN A 1 85 ? 206.158 244.263 171.559 1.00 243.28 397 ASN A C 1
ATOM 1463 O O . ASN A 1 85 ? 206.829 243.351 171.077 1.00 243.28 397 ASN A O 1
ATOM 1474 N N . GLU A 1 86 ? 205.044 244.053 172.253 1.00 209.47 398 GLU A N 1
ATOM 1475 C CA . GLU A 1 86 ? 204.537 242.707 172.494 1.00 209.47 398 GLU A CA 1
ATOM 1476 C C . GLU A 1 86 ? 203.905 242.130 171.230 1.00 209.47 398 GLU A C 1
ATOM 1477 O O . GLU A 1 86 ? 203.289 242.853 170.445 1.00 209.47 398 GLU A O 1
ATOM 1489 N N . GLY A 1 87 ? 204.062 240.824 171.041 1.00 27.01 399 GLY A N 1
ATOM 1490 C CA . GLY A 1 87 ? 203.502 240.171 169.872 1.00 27.01 399 GLY A CA 1
ATOM 1491 C C . GLY A 1 87 ? 202.408 239.184 170.227 1.00 27.01 399 GLY A C 1
ATOM 1495 N N . LYS A 1 1 ? 222.544 269.566 142.700 1.00 57.48 313 LYS A N 2
ATOM 1496 C CA . LYS A 1 1 ? 221.330 268.929 142.205 1.00 57.48 313 LYS A CA 2
ATOM 1497 C C . LYS A 1 1 ? 220.782 267.936 143.224 1.00 57.48 313 LYS A C 2
ATOM 1498 O O . LYS A 1 1 ? 221.511 267.082 143.725 1.00 57.48 313 LYS A O 2
ATOM 1516 N N . GLU A 1 2 ? 219.492 268.057 143.530 1.00 61.73 314 GLU A N 2
ATOM 1517 C CA . GLU A 1 2 ? 218.848 267.168 144.493 1.00 61.73 314 GLU A CA 2
ATOM 1518 C C . GLU A 1 2 ? 218.056 266.072 143.786 1.00 61.73 314 GLU A C 2
ATOM 1519 O O . GLU A 1 2 ? 217.329 266.339 142.829 1.00 61.73 314 GLU A O 2
ATOM 1531 N N . ALA A 1 3 ? 218.203 264.839 144.263 1.00 17.09 315 ALA A N 2
ATOM 1532 C CA . ALA A 1 3 ? 217.502 263.701 143.676 1.00 17.09 315 ALA A CA 2
ATOM 1533 C C . ALA A 1 3 ? 216.507 263.095 144.661 1.00 17.09 315 ALA A C 2
ATOM 1534 O O . ALA A 1 3 ? 216.216 261.900 144.607 1.00 17.09 315 ALA A O 2
ATOM 1541 N N . MET A 1 4 ? 215.993 263.925 145.564 1.00 92.82 316 MET A N 2
ATOM 1542 C CA . MET A 1 4 ? 215.034 263.468 146.566 1.00 92.82 316 MET A CA 2
ATOM 1543 C C . MET A 1 4 ? 213.606 263.813 146.151 1.00 92.82 316 MET A C 2
ATOM 1544 O O . MET A 1 4 ? 213.331 264.929 145.712 1.00 92.82 316 MET A O 2
ATOM 1558 N N . ARG A 1 5 ? 212.700 262.850 146.295 1.00 146.42 317 ARG A N 2
ATOM 1559 C CA . ARG A 1 5 ? 211.302 263.064 145.934 1.00 146.42 317 ARG A CA 2
ATOM 1560 C C . ARG A 1 5 ? 210.487 263.452 147.162 1.00 146.42 317 ARG A C 2
ATOM 1561 O O . ARG A 1 5 ? 210.002 264.578 147.265 1.00 146.42 317 ARG A O 2
ATOM 1582 N N . MET A 1 6 ? 210.331 262.504 148.086 1.00 91.09 318 MET A N 2
ATOM 1583 C CA . MET A 1 6 ? 209.566 262.738 149.307 1.00 91.09 318 MET A CA 2
ATOM 1584 C C . MET A 1 6 ? 210.373 262.365 150.550 1.00 91.09 318 MET A C 2
ATOM 1585 O O . MET A 1 6 ? 211.196 261.449 150.520 1.00 91.09 318 MET A O 2
ATOM 1599 N N . LEU A 1 7 ? 210.124 263.081 151.643 1.00 123.69 319 LEU A N 2
ATOM 1600 C CA . LEU A 1 7 ? 210.817 262.833 152.903 1.00 123.69 319 LEU A CA 2
ATOM 1601 C C . LEU A 1 7 ? 210.494 261.447 153.446 1.00 123.69 319 LEU A C 2
ATOM 1602 O O . LEU A 1 7 ? 211.390 260.685 153.808 1.00 123.69 319 LEU A O 2
ATOM 1618 N N . MET A 1 8 ? 209.205 261.125 153.500 1.00 120.55 320 MET A N 2
ATOM 1619 C CA . MET A 1 8 ? 208.761 259.826 153.993 1.00 120.55 320 MET A CA 2
ATOM 1620 C C . MET A 1 8 ? 209.166 259.629 155.453 1.00 120.55 320 MET A C 2
ATOM 1621 O O . MET A 1 8 ? 208.340 259.769 156.355 1.00 120.55 320 MET A O 2
ATOM 1635 N N . ARG A 1 9 ? 210.436 259.297 155.682 1.00 78.04 321 ARG A N 2
ATOM 1636 C CA . ARG A 1 9 ? 210.924 259.069 157.039 1.00 78.04 321 ARG A CA 2
ATOM 1637 C C . ARG A 1 9 ? 210.582 260.239 157.966 1.00 78.04 321 ARG A C 2
ATOM 1638 O O . ARG A 1 9 ? 211.069 261.353 157.777 1.00 78.04 321 ARG A O 2
ATOM 1659 N N . GLU A 1 10 ? 209.736 259.975 158.953 1.00 59.88 322 GLU A N 2
ATOM 1660 C CA . GLU A 1 10 ? 209.314 260.996 159.913 1.00 59.88 322 GLU A CA 2
ATOM 1661 C C . GLU A 1 10 ? 210.098 260.914 161.214 1.00 59.88 322 GLU A C 2
ATOM 1662 O O . GLU A 1 10 ? 210.800 261.854 161.591 1.00 59.88 322 GLU A O 2
ATOM 1674 N N . GLU A 1 11 ? 209.939 259.800 161.907 1.00 59.53 323 GLU A N 2
ATOM 1675 C CA . GLU A 1 11 ? 210.593 259.586 163.184 1.00 59.53 323 GLU A CA 2
ATOM 1676 C C . GLU A 1 11 ? 212.107 259.694 163.074 1.00 59.53 323 GLU A C 2
ATOM 1677 O O . GLU A 1 11 ? 212.760 260.254 163.958 1.00 59.53 323 GLU A O 2
ATOM 1689 N N . LEU A 1 12 ? 212.666 259.170 161.991 1.00 122.40 324 LEU A N 2
ATOM 1690 C CA . LEU A 1 12 ? 214.105 259.226 161.788 1.00 122.40 324 LEU A CA 2
ATOM 1691 C C . LEU A 1 12 ? 214.566 260.672 161.605 1.00 122.40 324 LEU A C 2
ATOM 1692 O O . LEU A 1 12 ? 215.628 261.063 162.089 1.00 122.40 324 LEU A O 2
ATOM 1708 N N . GLU A 1 13 ? 213.754 261.461 160.903 1.00 69.04 325 GLU A N 2
ATOM 1709 C CA . GLU A 1 13 ? 214.071 262.868 160.646 1.00 69.04 325 GLU A CA 2
ATOM 1710 C C . GLU A 1 13 ? 213.906 263.738 161.895 1.00 69.04 325 GLU A C 2
ATOM 1711 O O . GLU A 1 13 ? 214.763 264.573 162.193 1.00 69.04 325 GLU A O 2
ATOM 1723 N N . LYS A 1 14 ? 212.803 263.561 162.612 1.00 115.86 326 LYS A N 2
ATOM 1724 C CA . LYS A 1 14 ? 212.543 264.356 163.813 1.00 115.86 326 LYS A CA 2
ATOM 1725 C C . LYS A 1 14 ? 213.557 264.065 164.915 1.00 115.86 326 LYS A C 2
ATOM 1726 O O . LYS A 1 14 ? 213.914 264.956 165.689 1.00 115.86 326 LYS A O 2
ATOM 1745 N N . VAL A 1 15 ? 214.005 262.820 164.998 1.00 98.68 327 VAL A N 2
ATOM 1746 C CA . VAL A 1 15 ? 214.962 262.424 166.025 1.00 98.68 327 VAL A CA 2
ATOM 1747 C C . VAL A 1 15 ? 216.395 262.838 165.685 1.00 98.68 327 VAL A C 2
ATOM 1748 O O . VAL A 1 15 ? 217.127 263.319 166.548 1.00 98.68 327 VAL A O 2
ATOM 1761 N N . LEU A 1 16 ? 216.807 262.626 164.437 1.00 136.13 328 LEU A N 2
ATOM 1762 C CA . LEU A 1 16 ? 218.169 262.964 164.014 1.00 136.13 328 LEU A CA 2
ATOM 1763 C C . LEU A 1 16 ? 218.513 264.450 164.188 1.00 136.13 328 LEU A C 2
ATOM 1764 O O . LEU A 1 16 ? 219.661 264.789 164.475 1.00 136.13 328 LEU A O 2
ATOM 1780 N N . LYS A 1 17 ? 217.544 265.338 163.988 1.00 109.48 329 LYS A N 2
ATOM 1781 C CA . LYS A 1 17 ? 217.799 266.779 164.113 1.00 109.48 329 LYS A CA 2
ATOM 1782 C C . LYS A 1 17 ? 218.358 267.159 165.487 1.00 109.48 329 LYS A C 2
ATOM 1783 O O . LYS A 1 17 ? 218.974 268.216 165.635 1.00 109.48 329 LYS A O 2
ATOM 1802 N N . THR A 1 18 ? 218.145 266.314 166.490 1.00 39.26 330 THR A N 2
ATOM 1803 C CA . THR A 1 18 ? 218.643 266.608 167.832 1.00 39.26 330 THR A CA 2
ATOM 1804 C C . THR A 1 18 ? 220.074 266.118 168.025 1.00 39.26 330 THR A C 2
ATOM 1805 O O . THR A 1 18 ? 220.871 266.763 168.707 1.00 39.26 330 THR A O 2
ATOM 1816 N N . LEU A 1 19 ? 220.401 264.978 167.424 1.00 105.78 331 LEU A N 2
ATOM 1817 C CA . LEU A 1 19 ? 221.745 264.417 167.535 1.00 105.78 331 LEU A CA 2
ATOM 1818 C C . LEU A 1 19 ? 222.733 265.170 166.648 1.00 105.78 331 LEU A C 2
ATOM 1819 O O . LEU A 1 19 ? 222.374 265.660 165.579 1.00 105.78 331 LEU A O 2
ATOM 1835 N N . SER A 1 20 ? 223.987 265.239 167.091 1.00 84.63 332 SER A N 2
ATOM 1836 C CA . SER A 1 20 ? 225.036 265.905 166.328 1.00 84.63 332 SER A CA 2
ATOM 1837 C C . SER A 1 20 ? 225.382 265.081 165.091 1.00 84.63 332 SER A C 2
ATOM 1838 O O . SER A 1 20 ? 225.107 263.883 165.044 1.00 84.63 332 SER A O 2
ATOM 1846 N N . PRO A 1 21 ? 225.985 265.703 164.069 1.00 107.03 333 PRO A N 2
ATOM 1847 C CA . PRO A 1 21 ? 226.354 265.008 162.836 1.00 107.03 333 PRO A CA 2
ATOM 1848 C C . PRO A 1 21 ? 227.064 263.683 163.098 1.00 107.03 333 PRO A C 2
ATOM 1849 O O . PRO A 1 21 ? 226.847 262.703 162.385 1.00 107.03 333 PRO A O 2
ATOM 1860 N N . ARG A 1 22 ? 227.915 263.658 164.118 1.00 47.43 334 ARG A N 2
ATOM 1861 C CA . ARG A 1 22 ? 228.653 262.448 164.471 1.00 47.43 334 ARG A CA 2
ATOM 1862 C C . ARG A 1 22 ? 227.800 261.492 165.303 1.00 47.43 334 ARG A C 2
ATOM 1863 O O . ARG A 1 22 ? 227.956 260.274 165.213 1.00 47.43 334 ARG A O 2
ATOM 1884 N N . GLU A 1 23 ? 226.902 262.047 166.112 1.00 95.23 335 GLU A N 2
ATOM 1885 C CA . GLU A 1 23 ? 226.038 261.228 166.959 1.00 95.23 335 GLU A CA 2
ATOM 1886 C C . GLU A 1 23 ? 225.039 260.447 166.114 1.00 95.23 335 GLU A C 2
ATOM 1887 O O . GLU A 1 23 ? 224.925 259.227 166.240 1.00 95.23 335 GLU A O 2
ATOM 1899 N N . ALA A 1 24 ? 224.318 261.156 165.253 1.00 30.86 336 ALA A N 2
ATOM 1900 C CA . ALA A 1 24 ? 223.330 260.528 164.388 1.00 30.86 336 ALA A CA 2
ATOM 1901 C C . ALA A 1 24 ? 223.985 259.559 163.407 1.00 30.86 336 ALA A C 2
ATOM 1902 O O . ALA A 1 24 ? 223.410 258.524 163.069 1.00 30.86 336 ALA A O 2
ATOM 1909 N N . MET A 1 25 ? 225.189 259.897 162.953 1.00 105.60 337 MET A N 2
ATOM 1910 C CA . MET A 1 25 ? 225.902 259.056 161.995 1.00 105.60 337 MET A CA 2
ATOM 1911 C C . MET A 1 25 ? 226.086 257.641 162.541 1.00 105.60 337 MET A C 2
ATOM 1912 O O . MET A 1 25 ? 225.854 256.665 161.827 1.00 105.60 337 MET A O 2
ATOM 1926 N N . VAL A 1 26 ? 226.496 257.524 163.808 1.00 103.66 338 VAL A N 2
ATOM 1927 C CA . VAL A 1 26 ? 226.698 256.213 164.414 1.00 103.66 338 VAL A CA 2
ATOM 1928 C C . VAL A 1 26 ? 225.379 255.459 164.477 1.00 103.66 338 VAL A C 2
ATOM 1929 O O . VAL A 1 26 ? 225.341 254.238 164.324 1.00 103.66 338 VAL A O 2
ATOM 1942 N N . LEU A 1 27 ? 224.290 256.191 164.677 1.00 82.10 339 LEU A N 2
ATOM 1943 C CA . LEU A 1 27 ? 222.979 255.573 164.739 1.00 82.10 339 LEU A CA 2
ATOM 1944 C C . LEU A 1 27 ? 222.532 255.196 163.325 1.00 82.10 339 LEU A C 2
ATOM 1945 O O . LEU A 1 27 ? 221.844 254.194 163.135 1.00 82.10 339 LEU A O 2
ATOM 1961 N N . ARG A 1 28 ? 222.973 255.970 162.326 1.00 105.77 340 ARG A N 2
ATOM 1962 C CA . ARG A 1 28 ? 222.622 255.678 160.941 1.00 105.77 340 ARG A CA 2
ATOM 1963 C C . ARG A 1 28 ? 223.052 254.253 160.632 1.00 105.77 340 ARG A C 2
ATOM 1964 O O . ARG A 1 28 ? 222.338 253.496 159.967 1.00 105.77 340 ARG A O 2
ATOM 1985 N N . MET A 1 29 ? 224.217 253.888 161.159 1.00 78.27 341 MET A N 2
ATOM 1986 C CA . MET A 1 29 ? 224.758 252.551 160.972 1.00 78.27 341 MET A CA 2
ATOM 1987 C C . MET A 1 29 ? 223.837 251.537 161.636 1.00 78.27 341 MET A C 2
ATOM 1988 O O . MET A 1 29 ? 223.374 250.585 161.002 1.00 78.27 341 MET A O 2
ATOM 2002 N N . ARG A 1 30 ? 223.568 251.756 162.921 1.00 79.00 342 ARG A N 2
ATOM 2003 C CA . ARG A 1 30 ? 222.697 250.876 163.691 1.00 79.00 342 ARG A CA 2
ATOM 2004 C C . ARG A 1 30 ? 221.303 250.804 163.074 1.00 79.00 342 ARG A C 2
ATOM 2005 O O . ARG A 1 30 ? 220.631 249.778 163.163 1.00 79.00 342 ARG A O 2
ATOM 2026 N N . TYR A 1 31 ? 220.872 251.904 162.454 1.00 143.91 343 TYR A N 2
ATOM 2027 C CA . TYR A 1 31 ? 219.552 251.965 161.827 1.00 143.91 343 TYR A CA 2
ATOM 2028 C C . TYR A 1 31 ? 219.557 251.313 160.444 1.00 143.91 343 TYR A C 2
ATOM 2029 O O . TYR A 1 31 ? 218.500 250.986 159.903 1.00 143.91 343 TYR A O 2
ATOM 2047 N N . GLY A 1 32 ? 220.741 251.143 159.865 1.00 25.24 344 GLY A N 2
ATOM 2048 C CA . GLY A 1 32 ? 220.836 250.555 158.535 1.00 25.24 344 GLY A CA 2
ATOM 2049 C C . GLY A 1 32 ? 220.623 251.581 157.436 1.00 25.24 344 GLY A C 2
ATOM 2050 O O . GLY A 1 32 ? 220.357 251.230 156.286 1.00 25.24 344 GLY A O 2
ATOM 2054 N N . LEU A 1 33 ? 220.732 252.855 157.800 1.00 51.39 345 LEU A N 2
ATOM 2055 C CA . LEU A 1 33 ? 220.539 253.952 156.853 1.00 51.39 345 LEU A CA 2
ATOM 2056 C C . LEU A 1 33 ? 221.752 254.131 155.941 1.00 51.39 345 LEU A C 2
ATOM 2057 O O . LEU A 1 33 ? 221.623 254.586 154.804 1.00 51.39 345 LEU A O 2
ATOM 2073 N N . LEU A 1 34 ? 222.929 253.787 156.449 1.00 73.40 346 LEU A N 2
ATOM 2074 C CA . LEU A 1 34 ? 224.168 253.921 155.685 1.00 73.40 346 LEU A CA 2
ATOM 2075 C C . LEU A 1 34 ? 224.126 253.134 154.373 1.00 73.40 346 LEU A C 2
ATOM 2076 O O . LEU A 1 34 ? 224.541 253.640 153.331 1.00 73.40 346 LEU A O 2
ATOM 2092 N N . ASP A 1 35 ? 223.650 251.890 154.426 1.00 113.98 347 ASP A N 2
ATOM 2093 C CA . ASP A 1 35 ? 223.587 251.054 153.227 1.00 113.98 347 ASP A CA 2
ATOM 2094 C C . ASP A 1 35 ? 222.191 250.480 152.987 1.00 113.98 347 ASP A C 2
ATOM 2095 O O . ASP A 1 35 ? 221.950 249.836 151.966 1.00 113.98 347 ASP A O 2
ATOM 2104 N N . GLY A 1 36 ? 221.277 250.703 153.922 1.00 30.33 348 GLY A N 2
ATOM 2105 C CA . GLY A 1 36 ? 219.928 250.181 153.766 1.00 30.33 348 GLY A CA 2
ATOM 2106 C C . GLY A 1 36 ? 219.681 248.920 154.577 1.00 30.33 348 GLY A C 2
ATOM 2107 O O . GLY A 1 36 ? 218.555 248.426 154.642 1.00 30.33 348 GLY A O 2
ATOM 2111 N N . LYS A 1 37 ? 220.736 248.401 155.192 1.00 117.13 349 LYS A N 2
ATOM 2112 C CA . LYS A 1 37 ? 220.638 247.189 156.004 1.00 117.13 349 LYS A CA 2
ATOM 2113 C C . LYS A 1 37 ? 221.034 247.476 157.451 1.00 117.13 349 LYS A C 2
ATOM 2114 O O . LYS A 1 37 ? 222.175 247.843 157.724 1.00 117.13 349 LYS A O 2
ATOM 2133 N N . PRO A 1 38 ? 220.097 247.317 158.405 1.00 105.72 350 PRO A N 2
ATOM 2134 C CA . PRO A 1 38 ? 220.375 247.565 159.824 1.00 105.72 350 PRO A CA 2
ATOM 2135 C C . PRO A 1 38 ? 221.429 246.620 160.385 1.00 105.72 350 PRO A C 2
ATOM 2136 O O . PRO A 1 38 ? 221.365 245.407 160.189 1.00 105.72 350 PRO A O 2
ATOM 2147 N N . LYS A 1 39 ? 222.399 247.190 161.089 1.00 174.26 351 LYS A N 2
ATOM 2148 C CA . LYS A 1 39 ? 223.473 246.416 161.691 1.00 174.26 351 LYS A CA 2
ATOM 2149 C C . LYS A 1 39 ? 223.447 246.555 163.205 1.00 174.26 351 LYS A C 2
ATOM 2150 O O . LYS A 1 39 ? 222.943 247.544 163.733 1.00 174.26 351 LYS A O 2
ATOM 2169 N N . THR A 1 40 ? 224.009 245.574 163.902 1.00 49.67 352 THR A N 2
ATOM 2170 C CA . THR A 1 40 ? 224.048 245.619 165.359 1.00 49.67 352 THR A CA 2
ATOM 2171 C C . THR A 1 40 ? 225.111 246.596 165.839 1.00 49.67 352 THR A C 2
ATOM 2172 O O . THR A 1 40 ? 226.017 246.950 165.086 1.00 49.67 352 THR A O 2
ATOM 2183 N N . LEU A 1 41 ? 224.996 247.042 167.088 1.00 78.80 353 LEU A N 2
ATOM 2184 C CA . LEU A 1 41 ? 225.957 247.988 167.635 1.00 78.80 353 LEU A CA 2
ATOM 2185 C C . LEU A 1 41 ? 227.385 247.469 167.506 1.00 78.80 353 LEU A C 2
ATOM 2186 O O . LEU A 1 41 ? 228.323 248.248 167.326 1.00 78.80 353 LEU A O 2
ATOM 2202 N N . GLU A 1 42 ? 227.547 246.158 167.597 1.00 73.25 354 GLU A N 2
ATOM 2203 C CA . GLU A 1 42 ? 228.867 245.543 167.494 1.00 73.25 354 GLU A CA 2
ATOM 2204 C C . GLU A 1 42 ? 229.618 246.045 166.262 1.00 73.25 354 GLU A C 2
ATOM 2205 O O . GLU A 1 42 ? 230.789 246.416 166.345 1.00 73.25 354 GLU A O 2
ATOM 2217 N N . GLU A 1 43 ? 228.934 246.055 165.122 1.00 66.75 355 GLU A N 2
ATOM 2218 C CA . GLU A 1 43 ? 229.528 246.523 163.874 1.00 66.75 355 GLU A CA 2
ATOM 2219 C C . GLU A 1 43 ? 229.609 248.047 163.836 1.00 66.75 355 GLU A C 2
ATOM 2220 O O . GLU A 1 43 ? 230.531 248.613 163.249 1.00 66.75 355 GLU A O 2
ATOM 2232 N N . VAL A 1 44 ? 228.628 248.703 164.446 1.00 27.31 356 VAL A N 2
ATOM 2233 C CA . VAL A 1 44 ? 228.575 250.162 164.455 1.00 27.31 356 VAL A CA 2
ATOM 2234 C C . VAL A 1 44 ? 229.752 250.773 165.210 1.00 27.31 356 VAL A C 2
ATOM 2235 O O . VAL A 1 44 ? 230.544 251.521 164.635 1.00 27.31 356 VAL A O 2
ATOM 2248 N N . GLY A 1 45 ? 229.867 250.457 166.497 1.00 22.34 357 GLY A N 2
ATOM 2249 C CA . GLY A 1 45 ? 230.952 251.003 167.290 1.00 22.34 357 GLY A CA 2
ATOM 2250 C C . GLY A 1 45 ? 232.305 250.595 166.747 1.00 22.34 357 GLY A C 2
ATOM 2251 O O . GLY A 1 45 ? 233.217 251.416 166.648 1.00 22.34 357 GLY A O 2
ATOM 2255 N N . GLN A 1 46 ? 232.428 249.322 166.385 1.00 88.15 358 GLN A N 2
ATOM 2256 C CA . GLN A 1 46 ? 233.677 248.800 165.846 1.00 88.15 358 GLN A CA 2
ATOM 2257 C C . GLN A 1 46 ? 234.045 249.509 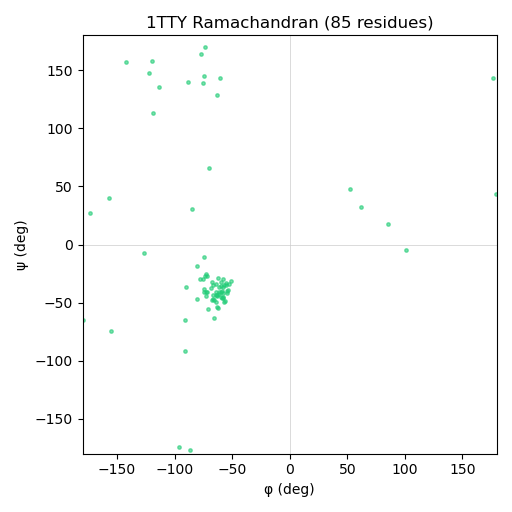164.545 1.00 88.15 358 GLN A C 2
ATOM 2258 O O . GLN A 1 46 ? 235.225 249.657 164.219 1.00 88.15 358 GLN A O 2
ATOM 2272 N N . TYR A 1 47 ? 233.030 249.946 163.806 1.00 138.50 359 TYR A N 2
ATOM 2273 C CA . TYR A 1 47 ? 233.255 250.630 162.539 1.00 138.50 359 TYR A CA 2
ATOM 2274 C C . TYR A 1 47 ? 234.011 251.932 162.772 1.00 138.50 359 TYR A C 2
ATOM 2275 O O . TYR A 1 47 ? 234.883 252.305 161.986 1.00 138.50 359 TYR A O 2
ATOM 2293 N N . PHE A 1 48 ? 233.681 252.613 163.864 1.00 144.00 360 PHE A N 2
ATOM 2294 C CA . PHE A 1 48 ? 234.343 253.863 164.210 1.00 144.00 360 PHE A CA 2
ATOM 2295 C C . PHE A 1 48 ? 235.558 253.595 165.095 1.00 144.00 360 PHE A C 2
ATOM 2296 O O . PHE A 1 48 ? 236.657 253.357 164.598 1.00 144.00 360 PHE A O 2
ATOM 2313 N N . ASN A 1 49 ? 235.355 253.626 166.409 1.00 222.30 361 ASN A N 2
ATOM 2314 C CA . ASN A 1 49 ? 236.442 253.375 167.354 1.00 222.30 361 ASN A CA 2
ATOM 2315 C C . ASN A 1 49 ? 235.939 253.404 168.792 1.00 222.30 361 ASN A C 2
ATOM 2316 O O . ASN A 1 49 ? 236.681 253.759 169.706 1.00 222.30 361 ASN A O 2
ATOM 2327 N N . VAL A 1 50 ? 234.672 253.046 168.985 1.00 149.29 362 VAL A N 2
ATOM 2328 C CA . VAL A 1 50 ? 234.076 253.063 170.315 1.00 149.29 362 VAL A CA 2
ATOM 2329 C C . VAL A 1 50 ? 233.110 251.899 170.533 1.00 149.29 362 VAL A C 2
ATOM 2330 O O . VAL A 1 50 ? 232.575 251.330 169.580 1.00 149.29 362 VAL A O 2
ATOM 2343 N N . THR A 1 51 ? 232.886 251.562 171.802 1.00 102.94 363 THR A N 2
ATOM 2344 C CA . THR A 1 51 ? 231.978 250.479 172.168 1.00 102.94 363 THR A CA 2
ATOM 2345 C C . THR A 1 51 ? 230.548 250.992 172.327 1.00 102.94 363 THR A C 2
ATOM 2346 O O . THR A 1 51 ? 230.252 252.142 172.008 1.00 102.94 363 THR A O 2
ATOM 2357 N N . ARG A 1 52 ? 229.666 250.126 172.819 1.00 115.19 364 ARG A N 2
ATOM 2358 C CA . ARG A 1 52 ? 228.266 250.489 173.029 1.00 115.19 364 ARG A CA 2
ATOM 2359 C C . ARG A 1 52 ? 228.138 251.776 173.840 1.00 115.19 364 ARG A C 2
ATOM 2360 O O . ARG A 1 52 ? 227.186 252.537 173.677 1.00 115.19 364 ARG A O 2
ATOM 2381 N N . GLU A 1 53 ? 229.090 251.986 174.737 1.00 84.69 365 GLU A N 2
ATOM 2382 C CA . GLU A 1 53 ? 229.089 253.157 175.604 1.00 84.69 365 GLU A CA 2
ATOM 2383 C C . GLU A 1 53 ? 228.933 254.468 174.832 1.00 84.69 365 GLU A C 2
ATOM 2384 O O . GLU A 1 53 ? 228.307 255.405 175.330 1.00 84.69 365 GLU A O 2
ATOM 2396 N N . ARG A 1 54 ? 229.502 254.552 173.633 1.00 85.77 366 ARG A N 2
ATOM 2397 C CA . ARG A 1 54 ? 229.390 255.779 172.848 1.00 85.77 366 ARG A CA 2
ATOM 2398 C C . ARG A 1 54 ? 227.943 256.057 172.453 1.00 85.77 366 ARG A C 2
ATOM 2399 O O . ARG A 1 54 ? 227.429 257.145 172.713 1.00 85.77 366 ARG A O 2
ATOM 2420 N N . ILE A 1 55 ? 227.270 255.078 171.854 1.00 97.87 367 ILE A N 2
ATOM 2421 C CA . ILE A 1 55 ? 225.868 255.267 171.504 1.00 97.87 367 ILE A CA 2
ATOM 2422 C C . ILE A 1 55 ? 225.054 255.381 172.786 1.00 97.87 367 ILE A C 2
ATOM 2423 O O . ILE A 1 55 ? 224.070 256.117 172.858 1.00 97.87 367 ILE A O 2
ATOM 2439 N N . ARG A 1 56 ? 225.516 254.672 173.810 1.00 107.78 368 ARG A N 2
ATOM 2440 C CA . ARG A 1 56 ? 224.890 254.715 175.123 1.00 107.78 368 ARG A CA 2
ATOM 2441 C C . ARG A 1 56 ? 224.881 256.160 175.602 1.00 107.78 368 ARG A C 2
ATOM 2442 O O . ARG A 1 56 ? 223.892 256.650 176.151 1.00 107.78 368 ARG A O 2
ATOM 2463 N N . GLN A 1 57 ? 225.999 256.842 175.361 1.00 25.22 369 GLN A N 2
ATOM 2464 C CA . GLN A 1 57 ? 226.152 258.244 175.722 1.00 25.22 369 GLN A CA 2
ATOM 2465 C C . GLN A 1 57 ? 225.220 259.128 174.895 1.00 25.22 369 GLN A C 2
ATOM 2466 O O . GLN A 1 57 ? 224.547 260.014 175.428 1.00 25.22 369 GLN A O 2
ATOM 2480 N N . ILE A 1 58 ? 225.188 258.888 173.584 1.00 81.86 370 ILE A N 2
ATOM 2481 C CA . ILE A 1 58 ? 224.333 259.658 172.682 1.00 81.86 370 ILE A CA 2
ATOM 2482 C C . ILE A 1 58 ? 222.867 259.559 173.101 1.00 81.86 370 ILE A C 2
ATOM 2483 O O . ILE A 1 58 ? 222.164 260.570 173.158 1.00 81.86 370 ILE A O 2
ATOM 2499 N N . GLU A 1 59 ? 222.408 258.345 173.407 1.00 46.06 371 GLU A N 2
ATOM 2500 C CA . GLU A 1 59 ? 221.026 258.148 173.837 1.00 46.06 371 GLU A CA 2
ATOM 2501 C C . GLU A 1 59 ? 220.717 259.041 175.033 1.00 46.06 371 GLU A C 2
ATOM 2502 O O . GLU A 1 59 ? 219.684 259.712 175.069 1.00 46.06 371 GLU A O 2
ATOM 2514 N N . VAL A 1 60 ? 221.626 259.057 176.005 1.00 89.19 372 VAL A N 2
ATOM 2515 C CA . VAL A 1 60 ? 221.462 259.884 177.195 1.00 89.19 372 VAL A CA 2
ATOM 2516 C C . VAL A 1 60 ? 221.565 261.366 176.849 1.00 89.19 372 VAL A C 2
ATOM 2517 O O . VAL A 1 60 ? 220.662 262.148 177.150 1.00 89.19 372 VAL A O 2
ATOM 2530 N N . LYS A 1 61 ? 222.669 261.749 176.208 1.00 133.25 373 LYS A N 2
ATOM 2531 C CA . LYS A 1 61 ? 222.883 263.141 175.818 1.00 133.25 373 LYS A CA 2
ATOM 2532 C C . LYS A 1 61 ? 221.732 263.651 174.956 1.00 133.25 373 LYS A C 2
ATOM 2533 O O . LYS A 1 61 ? 221.290 264.792 175.108 1.00 133.25 373 LYS A O 2
ATOM 2552 N N . ALA A 1 62 ? 221.238 262.805 174.059 1.00 37.13 374 ALA A N 2
ATOM 2553 C CA . ALA A 1 62 ? 220.129 263.189 173.200 1.00 37.13 374 ALA A CA 2
ATOM 2554 C C . ALA A 1 62 ? 218.969 263.671 174.058 1.00 37.13 374 ALA A C 2
ATOM 2555 O O . ALA A 1 62 ? 218.320 264.672 173.750 1.00 37.13 374 ALA A O 2
ATOM 2562 N N . LEU A 1 63 ? 218.733 262.954 175.152 1.00 42.35 375 LEU A N 2
ATOM 2563 C CA . LEU A 1 63 ? 217.679 263.303 176.094 1.00 42.35 375 LEU A CA 2
ATOM 2564 C C . LEU A 1 63 ? 217.993 264.623 176.792 1.00 42.35 375 LEU A C 2
ATOM 2565 O O . LEU A 1 63 ? 217.124 265.483 176.944 1.00 42.35 375 LEU A O 2
ATOM 2581 N N . ARG A 1 64 ? 219.246 264.784 177.201 1.00 124.40 376 ARG A N 2
ATOM 2582 C CA . ARG A 1 64 ? 219.678 266.005 177.870 1.00 124.40 376 ARG A CA 2
ATOM 2583 C C . ARG A 1 64 ? 219.613 267.185 176.910 1.00 124.40 376 ARG A C 2
ATOM 2584 O O . ARG A 1 64 ? 219.198 268.286 177.280 1.00 124.40 376 ARG A O 2
ATOM 2605 N N . LYS A 1 65 ? 220.047 266.950 175.677 1.00 64.37 377 LYS A N 2
ATOM 2606 C CA . LYS A 1 65 ? 220.061 267.981 174.648 1.00 64.37 377 LYS A CA 2
ATOM 2607 C C . LYS A 1 65 ? 218.653 268.464 174.294 1.00 64.37 377 LYS A C 2
ATOM 2608 O O . LYS A 1 65 ? 218.473 269.613 173.888 1.00 64.37 377 LYS A O 2
ATOM 2627 N N . LEU A 1 66 ? 217.661 267.589 174.439 1.00 159.95 378 LEU A N 2
ATOM 2628 C CA . LEU A 1 66 ? 216.280 267.954 174.121 1.00 159.95 378 LEU A CA 2
ATOM 2629 C C . LEU A 1 66 ? 215.679 268.854 175.194 1.00 159.95 378 LEU A C 2
ATOM 2630 O O . LEU A 1 66 ? 215.374 270.018 174.934 1.00 159.95 378 LEU A O 2
ATOM 2646 N N . ARG A 1 67 ? 215.494 268.316 176.397 1.00 140.36 379 ARG A N 2
ATOM 2647 C CA . ARG A 1 67 ? 214.926 269.093 177.495 1.00 140.36 379 ARG A CA 2
ATOM 2648 C C . ARG A 1 67 ? 213.734 269.923 177.040 1.00 140.36 379 ARG A C 2
ATOM 2649 O O . ARG A 1 67 ? 213.808 271.149 176.964 1.00 140.36 379 ARG A O 2
ATOM 2670 N N . HIS A 1 68 ? 212.624 269.240 176.765 1.00 75.36 380 HIS A N 2
ATOM 2671 C CA . HIS A 1 68 ? 211.399 269.901 176.341 1.00 75.36 380 HIS A CA 2
ATOM 2672 C C . HIS A 1 68 ? 210.237 268.913 176.441 1.00 75.36 380 HIS A C 2
ATOM 2673 O O . HIS A 1 68 ? 209.808 268.358 175.431 1.00 75.36 380 HIS A O 2
ATOM 2687 N N . PRO A 1 69 ? 209.706 268.661 177.644 1.00 115.39 381 PRO A N 2
ATOM 2688 C CA . PRO A 1 69 ? 208.594 267.722 177.812 1.00 115.39 381 PRO A CA 2
ATOM 2689 C C . PRO A 1 69 ? 207.430 268.016 176.868 1.00 115.39 381 PRO A C 2
ATOM 2690 O O . PRO A 1 69 ? 206.640 268.930 177.105 1.00 115.39 381 PRO A O 2
ATOM 2701 N N . SER A 1 70 ? 207.332 267.231 175.798 1.00 89.56 382 SER A N 2
ATOM 2702 C CA . SER A 1 70 ? 206.269 267.398 174.809 1.00 89.56 382 SER A CA 2
ATOM 2703 C C . SER A 1 70 ? 206.402 266.361 173.696 1.00 89.56 382 SER A C 2
ATOM 2704 O O . SER A 1 70 ? 205.436 265.680 173.356 1.00 89.56 382 SER A O 2
ATOM 2712 N N . ARG A 1 71 ? 207.601 266.249 173.128 1.00 161.46 383 ARG A N 2
ATOM 2713 C CA . ARG A 1 71 ? 207.849 265.294 172.051 1.00 161.46 383 ARG A CA 2
ATOM 2714 C C . ARG A 1 71 ? 208.962 264.318 172.424 1.00 161.46 383 ARG A C 2
ATOM 2715 O O . ARG A 1 71 ? 209.917 264.684 173.108 1.00 161.46 383 ARG A O 2
ATOM 2736 N N . SER A 1 72 ? 208.831 263.075 171.965 1.00 105.59 384 SER A N 2
ATOM 2737 C CA . SER A 1 72 ? 209.823 262.044 172.250 1.00 105.59 384 SER A CA 2
ATOM 2738 C C . SER A 1 72 ? 209.887 261.020 171.121 1.00 105.59 384 SER A C 2
ATOM 2739 O O . SER A 1 72 ? 209.723 259.821 171.347 1.00 105.59 384 SER A O 2
ATOM 2747 N N . LYS A 1 73 ? 210.123 261.501 169.904 1.00 173.63 385 LYS A N 2
ATOM 2748 C CA . LYS A 1 73 ? 210.209 260.631 168.735 1.00 173.63 385 LYS A CA 2
ATOM 2749 C C . LYS A 1 73 ? 211.305 259.575 168.899 1.00 173.63 385 LYS A C 2
ATOM 2750 O O . LYS A 1 73 ? 211.191 258.463 168.381 1.00 173.63 385 LYS A O 2
ATOM 2769 N N . TYR A 1 74 ? 212.361 259.931 169.624 1.00 268.15 386 TYR A N 2
ATOM 2770 C CA . TYR A 1 74 ? 213.478 259.017 169.862 1.00 268.15 386 TYR A CA 2
ATOM 2771 C C . TYR A 1 74 ? 212.995 257.730 170.516 1.00 268.15 386 TYR A C 2
ATOM 2772 O O . TYR A 1 74 ? 213.338 256.625 170.087 1.00 268.15 386 TYR A O 2
ATOM 2790 N N . LEU A 1 75 ? 212.210 257.898 171.569 1.00 124.51 387 LEU A N 2
ATOM 2791 C CA . LEU A 1 75 ? 211.669 256.783 172.331 1.00 124.51 387 LEU A CA 2
ATOM 2792 C C . LEU A 1 75 ? 210.753 255.910 171.479 1.00 124.51 387 LEU A C 2
ATOM 2793 O O . LEU A 1 75 ? 211.040 254.735 171.247 1.00 124.51 387 LEU A O 2
ATOM 2809 N N . LYS A 1 76 ? 209.645 256.485 171.026 1.00 131.58 388 LYS A N 2
ATOM 2810 C CA . LYS A 1 76 ? 208.683 255.758 170.209 1.00 131.58 388 LYS A CA 2
ATOM 2811 C C . LYS A 1 76 ? 209.341 255.152 168.970 1.00 131.58 388 LYS A C 2
ATOM 2812 O O . LYS A 1 76 ? 209.007 254.038 168.563 1.00 131.58 388 LYS A O 2
ATOM 2831 N N . SER A 1 77 ? 210.275 255.887 168.375 1.00 82.77 389 SER A N 2
ATOM 2832 C CA . SER A 1 77 ? 210.974 255.409 167.188 1.00 82.77 389 SER A CA 2
ATOM 2833 C C . SER A 1 77 ? 211.755 254.137 167.498 1.00 82.77 389 SER A C 2
ATOM 2834 O O . SER A 1 77 ? 211.845 253.235 166.664 1.00 82.77 389 SER A O 2
ATOM 2842 N N . LEU A 1 78 ? 212.306 254.062 168.706 1.00 97.55 390 LEU A N 2
ATOM 2843 C CA . LEU A 1 78 ? 213.068 252.891 169.120 1.00 97.55 390 LEU A CA 2
ATOM 2844 C C . LEU A 1 78 ? 212.153 251.678 169.216 1.00 97.55 390 LEU A C 2
ATOM 2845 O O . LEU A 1 78 ? 212.533 250.565 168.853 1.00 97.55 390 LEU A O 2
ATOM 2861 N N . LEU A 1 79 ? 210.939 251.912 169.704 1.00 145.00 391 LEU A N 2
ATOM 2862 C CA . LEU A 1 79 ? 209.952 250.851 169.847 1.00 145.00 391 LEU A CA 2
ATOM 2863 C C . LEU A 1 79 ? 209.491 250.356 168.479 1.00 145.00 391 LEU A C 2
ATOM 2864 O O . LEU A 1 79 ? 209.203 249.173 168.300 1.00 145.00 391 LEU A O 2
ATOM 2880 N N . SER A 1 80 ? 209.418 251.273 167.518 1.00 200.26 392 SER A N 2
ATOM 2881 C CA . SER A 1 80 ? 208.986 250.937 166.166 1.00 200.26 392 SER A CA 2
ATOM 2882 C C . SER A 1 80 ? 210.035 250.105 165.431 1.00 200.26 392 SER A C 2
ATOM 2883 O O . SER A 1 80 ? 209.726 249.430 164.447 1.00 200.26 392 SER A O 2
ATOM 2891 N N . LEU A 1 81 ? 211.277 250.169 165.901 1.00 262.42 393 LEU A N 2
ATOM 2892 C CA . LEU A 1 81 ? 212.371 249.432 165.271 1.00 262.42 393 LEU A CA 2
ATOM 2893 C C . LEU A 1 81 ? 212.260 247.920 165.487 1.00 262.42 393 LEU A C 2
ATOM 2894 O O . LEU A 1 81 ? 212.451 247.150 164.546 1.00 262.42 393 LEU A O 2
ATOM 2910 N N . MET A 1 82 ? 211.971 247.481 166.716 1.00 269.63 394 MET A N 2
ATOM 2911 C CA . MET A 1 82 ? 211.864 246.046 166.978 1.00 269.63 394 MET A CA 2
ATOM 2912 C C . MET A 1 82 ? 211.119 245.721 168.279 1.00 269.63 394 MET A C 2
ATOM 2913 O O . MET A 1 82 ? 209.941 245.367 168.246 1.00 269.63 394 MET A O 2
ATOM 2927 N N . ASP A 1 83 ? 211.804 245.804 169.414 1.00 238.65 395 ASP A N 2
ATOM 2928 C CA . ASP A 1 83 ? 211.179 245.482 170.702 1.00 238.65 395 ASP A CA 2
ATOM 2929 C C . ASP A 1 83 ? 211.963 246.030 171.895 1.00 238.65 395 ASP A C 2
ATOM 2930 O O . ASP A 1 83 ? 212.112 245.349 172.910 1.00 238.65 395 ASP A O 2
ATOM 2939 N N . GLU A 1 84 ? 212.457 247.254 171.778 1.00 265.58 396 GLU A N 2
ATOM 2940 C CA . GLU A 1 84 ? 213.222 247.871 172.865 1.00 265.58 396 GLU A CA 2
ATOM 2941 C C . GLU A 1 84 ? 212.300 248.362 173.973 1.00 265.58 396 GLU A C 2
ATOM 2942 O O . GLU A 1 84 ? 211.224 248.897 173.708 1.00 265.58 396 GLU A O 2
ATOM 2954 N N . ASN A 1 85 ? 212.735 248.179 175.217 1.00 243.28 397 ASN A N 2
ATOM 2955 C CA . ASN A 1 85 ? 211.955 248.604 176.375 1.00 243.28 397 ASN A CA 2
ATOM 2956 C C . ASN A 1 85 ? 212.863 248.988 177.540 1.00 243.28 397 ASN A C 2
ATOM 2957 O O . ASN A 1 85 ? 212.497 248.830 178.705 1.00 243.28 397 ASN A O 2
ATOM 2968 N N . GLU A 1 86 ? 214.048 249.500 177.218 1.00 209.47 398 GLU A N 2
ATOM 2969 C CA . GLU A 1 86 ? 215.006 249.910 178.238 1.00 209.47 398 GLU A CA 2
ATOM 2970 C C . GLU A 1 86 ? 216.068 250.830 177.645 1.00 209.47 398 GLU A C 2
ATOM 2971 O O . GLU A 1 86 ? 216.359 251.894 178.192 1.00 209.47 398 GLU A O 2
ATOM 2983 N N . GLY A 1 87 ? 216.644 250.413 176.523 1.00 27.01 399 GLY A N 2
ATOM 2984 C CA . GLY A 1 87 ? 217.668 251.211 175.874 1.00 27.01 399 GLY A CA 2
ATOM 2985 C C . GLY A 1 87 ? 217.552 251.185 174.362 1.00 27.01 399 GLY A C 2
ATOM 2989 N N . LYS A 1 1 ? 212.438 273.436 146.595 1.00 57.48 313 LYS A N 3
ATOM 2990 C CA . LYS A 1 1 ? 212.603 272.885 145.255 1.00 57.48 313 LYS A CA 3
ATOM 2991 C C . LYS A 1 1 ? 211.576 271.788 144.990 1.00 57.48 313 LYS A C 3
ATOM 2992 O O . LYS A 1 1 ? 211.070 271.162 145.920 1.00 57.48 313 LYS A O 3
ATOM 3010 N N . GLU A 1 2 ? 211.271 271.564 143.713 1.00 61.73 314 GLU A N 3
ATOM 3011 C CA . GLU A 1 2 ? 210.300 270.544 143.328 1.00 61.73 314 GLU A CA 3
ATOM 3012 C C . GLU A 1 2 ? 210.737 269.162 143.807 1.00 61.73 314 GLU A C 3
ATOM 3013 O O . GLU A 1 2 ? 209.903 268.321 144.146 1.00 61.73 314 GLU A O 3
ATOM 3025 N N . ALA A 1 3 ? 212.046 268.934 143.833 1.00 17.09 315 ALA A N 3
ATOM 3026 C CA . ALA A 1 3 ? 212.593 267.653 144.270 1.00 17.09 315 ALA A CA 3
ATOM 3027 C C . ALA A 1 3 ? 213.165 267.748 145.682 1.00 17.09 315 ALA A C 3
ATOM 3028 O O . ALA A 1 3 ? 213.642 268.803 146.099 1.00 17.09 315 ALA A O 3
ATOM 3035 N N . MET A 1 4 ? 213.108 266.640 146.415 1.00 92.82 316 MET A N 3
ATOM 3036 C CA . MET A 1 4 ? 213.617 266.599 147.782 1.00 92.82 316 MET A CA 3
ATOM 3037 C C . MET A 1 4 ? 212.898 267.618 148.662 1.00 92.82 316 MET A C 3
ATOM 3038 O O . MET A 1 4 ? 213.519 268.279 149.494 1.00 92.82 316 MET A O 3
ATOM 3052 N N . ARG A 1 5 ? 211.585 267.740 148.477 1.00 146.42 317 ARG A N 3
ATOM 3053 C CA . ARG A 1 5 ? 210.794 268.680 149.260 1.00 146.42 317 ARG A CA 3
ATOM 3054 C C . ARG A 1 5 ? 210.909 268.367 150.748 1.00 146.42 317 ARG A C 3
ATOM 3055 O O . ARG A 1 5 ? 211.092 269.265 151.568 1.00 146.42 317 ARG A O 3
ATOM 3076 N N . MET A 1 6 ? 210.789 267.083 151.087 1.00 91.09 318 MET A N 3
ATOM 3077 C CA . MET A 1 6 ? 210.871 266.644 152.476 1.00 91.09 318 MET A CA 3
ATOM 3078 C C . MET A 1 6 ? 210.585 265.149 152.606 1.00 91.09 318 MET A C 3
ATOM 3079 O O . MET A 1 6 ? 210.104 264.513 151.669 1.00 91.09 318 MET A O 3
ATOM 3093 N N . LEU A 1 7 ? 210.878 264.599 153.782 1.00 123.69 319 LEU A N 3
ATOM 3094 C CA . LEU A 1 7 ? 210.654 263.183 154.049 1.00 123.69 319 LEU A CA 3
ATOM 3095 C C . LEU A 1 7 ? 209.414 262.974 154.909 1.00 123.69 319 LEU A C 3
ATOM 3096 O O . LEU A 1 7 ? 209.185 263.701 155.875 1.00 123.69 319 LEU A O 3
ATOM 3112 N N . MET A 1 8 ? 208.613 261.973 154.552 1.00 120.55 320 MET A N 3
ATOM 3113 C CA . MET A 1 8 ? 207.396 261.666 155.291 1.00 120.55 320 MET A CA 3
ATOM 3114 C C . MET A 1 8 ? 207.718 261.237 156.722 1.00 120.55 320 MET A C 3
ATOM 3115 O O . MET A 1 8 ? 206.969 261.541 157.650 1.00 120.55 320 MET A O 3
ATOM 3129 N N . ARG A 1 9 ? 208.832 260.526 156.895 1.00 78.04 321 ARG A N 3
ATOM 3130 C CA . ARG A 1 9 ? 209.230 260.059 158.221 1.00 78.04 321 ARG A CA 3
ATOM 3131 C C . ARG A 1 9 ? 209.460 261.226 159.183 1.00 78.04 321 ARG A C 3
ATOM 3132 O O . ARG A 1 9 ? 210.225 262.145 158.888 1.00 78.04 321 ARG A O 3
ATOM 3153 N N . GLU A 1 10 ? 208.783 261.185 160.325 1.00 59.88 322 GLU A N 3
ATOM 3154 C CA . GLU A 1 10 ? 208.896 262.237 161.337 1.00 59.88 322 GLU A CA 3
ATOM 3155 C C . GLU A 1 10 ? 209.881 261.868 162.436 1.00 59.88 322 GLU A C 3
ATOM 3156 O O . GLU A 1 10 ? 210.894 262.541 162.631 1.00 59.88 322 GLU A O 3
ATOM 3168 N N . GLU A 1 11 ? 209.550 260.818 163.170 1.00 59.53 323 GLU A N 3
ATOM 3169 C CA . GLU A 1 11 ? 210.369 260.365 164.278 1.00 59.53 323 GLU A CA 3
ATOM 3170 C C . GLU A 1 11 ? 211.837 260.259 163.895 1.00 59.53 323 GLU A C 3
ATOM 3171 O O . GLU A 1 11 ? 212.717 260.562 164.705 1.00 59.53 323 GLU A O 3
ATOM 3183 N N . LEU A 1 12 ? 212.106 259.841 162.666 1.00 122.40 324 LEU A N 3
ATOM 3184 C CA . LEU A 1 12 ? 213.477 259.723 162.196 1.00 122.40 324 LEU A CA 3
ATOM 3185 C C . LEU A 1 12 ? 214.163 261.088 162.197 1.00 122.40 324 LEU A C 3
ATOM 3186 O O . LEU A 1 12 ? 215.321 261.213 162.595 1.00 122.40 324 LEU A O 3
ATOM 3202 N N . GLU A 1 13 ? 213.436 262.110 161.748 1.00 69.04 325 GLU A N 3
ATOM 3203 C CA . GLU A 1 13 ? 213.965 263.475 161.698 1.00 69.04 325 GLU A CA 3
ATOM 3204 C C . GLU A 1 13 ? 213.980 264.145 163.076 1.00 69.04 325 GLU A C 3
ATOM 3205 O O . GLU A 1 13 ? 214.835 264.987 163.353 1.00 69.04 325 GLU A O 3
ATOM 3217 N N . LYS A 1 14 ? 213.027 263.786 163.930 1.00 115.86 326 LYS A N 3
ATOM 3218 C CA . LYS A 1 14 ? 212.942 264.381 165.264 1.00 115.86 326 LYS A CA 3
ATOM 3219 C C . LYS A 1 14 ? 214.197 264.105 166.088 1.00 115.86 326 LYS A C 3
ATOM 3220 O O . LYS A 1 14 ? 214.616 264.940 166.891 1.00 115.86 326 LYS A O 3
ATOM 3239 N N . VAL A 1 15 ? 214.783 262.930 165.903 1.00 98.68 327 VAL A N 3
ATOM 3240 C CA . VAL A 1 15 ? 215.979 262.552 166.646 1.00 98.68 327 VAL A CA 3
ATOM 3241 C C . VAL A 1 15 ? 217.257 263.139 166.042 1.00 98.68 327 VAL A C 3
ATOM 3242 O O . VAL A 1 15 ? 218.132 263.607 166.769 1.00 98.68 327 VAL A O 3
ATOM 3255 N N . LEU A 1 16 ? 217.379 263.090 164.718 1.00 136.13 328 LEU A N 3
ATOM 3256 C CA . LEU A 1 16 ? 218.574 263.601 164.040 1.00 136.13 328 LEU A CA 3
ATOM 3257 C C . LEU A 1 16 ? 218.866 265.077 164.345 1.00 136.13 328 LEU A C 3
ATOM 3258 O O . LEU A 1 16 ? 220.027 265.485 164.371 1.00 136.13 328 LEU A O 3
ATOM 3274 N N . LYS A 1 17 ? 217.828 265.886 164.542 1.00 109.48 329 LYS A N 3
ATOM 3275 C CA . LYS A 1 17 ? 218.024 267.314 164.819 1.00 109.48 329 LYS A CA 3
ATOM 3276 C C . LYS A 1 17 ? 218.941 267.559 166.021 1.00 109.48 329 LYS A C 3
ATOM 3277 O O . LYS A 1 17 ? 219.692 268.535 166.039 1.00 109.48 329 LYS A O 3
ATOM 3296 N N . THR A 1 18 ? 218.880 266.691 167.024 1.00 39.26 330 THR A N 3
ATOM 3297 C CA . THR A 1 18 ? 219.732 266.848 168.201 1.00 39.26 330 THR A CA 3
ATOM 3298 C C . THR A 1 18 ? 221.017 266.034 168.084 1.00 39.26 330 THR A C 3
ATOM 3299 O O . THR A 1 18 ? 222.015 266.340 168.737 1.00 39.26 330 THR A O 3
ATOM 3310 N N . LEU A 1 19 ? 220.994 264.999 167.250 1.00 105.78 331 LEU A N 3
ATOM 3311 C CA . LEU A 1 19 ? 222.168 264.154 167.052 1.00 105.78 331 LEU A CA 3
ATOM 3312 C C . LEU A 1 19 ? 223.226 264.865 166.213 1.00 105.78 331 LEU A C 3
ATOM 3313 O O . LEU A 1 19 ? 222.934 265.378 165.133 1.00 105.78 331 LEU A O 3
ATOM 3329 N N . SER A 1 20 ? 224.462 264.874 166.708 1.00 84.63 332 SER A N 3
ATOM 3330 C CA . SER A 1 20 ? 225.570 265.499 165.994 1.00 84.63 332 SER A CA 3
ATOM 3331 C C . SER A 1 20 ? 225.954 264.650 164.785 1.00 84.63 332 SER A C 3
ATOM 3332 O O . SER A 1 20 ? 225.484 263.523 164.641 1.00 84.63 332 SER A O 3
ATOM 3340 N N . PRO A 1 21 ? 226.805 265.175 163.893 1.00 107.03 333 PRO A N 3
ATOM 3341 C CA . PRO A 1 21 ? 227.237 264.448 162.698 1.00 107.03 333 PRO A CA 3
ATOM 3342 C C . PRO A 1 21 ? 227.785 263.062 163.023 1.00 107.03 333 PRO A C 3
ATOM 3343 O O . PRO A 1 21 ? 227.414 262.075 162.385 1.00 107.03 333 PRO A O 3
ATOM 3354 N N . ARG A 1 22 ? 228.672 262.989 164.010 1.00 47.43 334 ARG A N 3
ATOM 3355 C CA . ARG A 1 22 ? 229.264 261.718 164.416 1.00 47.43 334 ARG A CA 3
ATOM 3356 C C . ARG A 1 22 ? 228.263 260.846 165.171 1.00 47.43 334 ARG A C 3
ATOM 3357 O O . ARG A 1 22 ? 228.288 259.621 165.054 1.00 47.43 334 ARG A O 3
ATOM 3378 N N . GLU A 1 23 ? 227.386 261.481 165.944 1.00 95.23 335 GLU A N 3
ATOM 3379 C CA . GLU A 1 23 ? 226.388 260.745 166.717 1.00 95.23 335 GLU A CA 3
ATOM 3380 C C . GLU A 1 23 ? 225.372 260.085 165.795 1.00 95.23 335 GLU A C 3
ATOM 3381 O O . GLU A 1 23 ? 225.096 258.891 165.914 1.00 95.23 335 GLU A O 3
ATOM 3393 N N . ALA A 1 24 ? 224.817 260.867 164.876 1.00 30.86 336 ALA A N 3
ATOM 3394 C CA . ALA A 1 24 ? 223.832 260.358 163.934 1.00 30.86 336 ALA A CA 3
ATOM 3395 C C . ALA A 1 24 ? 224.447 259.328 162.989 1.00 30.86 336 ALA A C 3
ATOM 3396 O O . ALA A 1 24 ? 223.771 258.397 162.549 1.00 30.86 336 ALA A O 3
ATOM 3403 N N . MET A 1 25 ? 225.728 259.498 162.678 1.00 105.60 337 MET A N 3
ATOM 3404 C CA . MET A 1 25 ? 226.414 258.590 161.763 1.00 105.60 337 MET A CA 3
ATOM 3405 C C . MET A 1 25 ? 226.368 257.153 162.281 1.00 105.60 337 MET A C 3
ATOM 3406 O O . MET A 1 25 ? 226.073 256.229 161.522 1.00 105.60 337 MET A O 3
ATOM 3420 N N . VAL A 1 26 ? 226.651 256.962 163.574 1.00 103.66 338 VAL A N 3
ATOM 3421 C CA . VAL A 1 26 ? 226.635 255.624 164.155 1.00 103.66 338 VAL A CA 3
ATOM 3422 C C . VAL A 1 26 ? 225.229 255.044 164.087 1.00 103.66 338 VAL A C 3
ATOM 3423 O O . VAL A 1 26 ? 225.049 253.854 163.827 1.00 103.66 338 VAL A O 3
ATOM 3436 N N . LEU A 1 27 ? 224.230 255.893 164.296 1.00 82.10 339 LEU A N 3
ATOM 3437 C CA . LEU A 1 27 ? 222.852 255.445 164.247 1.00 82.10 339 LEU A CA 3
ATOM 3438 C C . LEU A 1 27 ? 222.462 255.169 162.794 1.00 82.10 339 LEU A C 3
ATOM 3439 O O . LEU A 1 27 ? 221.650 254.285 162.522 1.00 82.10 339 LEU A O 3
ATOM 3455 N N . ARG A 1 28 ? 223.084 255.891 161.855 1.00 105.77 340 ARG A N 3
ATOM 3456 C CA . ARG A 1 28 ? 222.802 255.682 160.439 1.00 105.77 340 ARG A CA 3
ATOM 3457 C C . ARG A 1 28 ? 223.153 254.244 160.093 1.00 105.77 340 ARG A C 3
ATOM 3458 O O . ARG A 1 28 ? 222.366 253.521 159.474 1.00 105.77 340 ARG A O 3
ATOM 3479 N N . MET A 1 29 ? 224.338 253.829 160.537 1.00 78.27 341 MET A N 3
ATOM 3480 C CA . MET A 1 29 ? 224.807 252.472 160.312 1.00 78.27 341 MET A CA 3
ATOM 3481 C C . MET A 1 29 ? 223.911 251.497 161.064 1.00 78.27 341 MET A C 3
ATOM 3482 O O . MET A 1 29 ? 223.523 250.450 160.536 1.00 78.27 341 MET A O 3
ATOM 3496 N N . ARG A 1 30 ? 223.579 251.856 162.302 1.00 79.00 342 ARG A N 3
ATOM 3497 C CA . ARG A 1 30 ? 222.720 251.032 163.143 1.00 79.00 342 ARG A CA 3
ATOM 3498 C C . ARG A 1 30 ? 221.357 250.813 162.488 1.00 79.00 342 ARG A C 3
ATOM 3499 O O . ARG A 1 30 ? 220.763 249.744 162.623 1.00 79.00 342 ARG A O 3
ATOM 3520 N N . TYR A 1 31 ? 220.867 251.835 161.785 1.00 143.91 343 TYR A N 3
ATOM 3521 C CA . TYR A 1 31 ? 219.569 251.752 161.115 1.00 143.91 343 TYR A CA 3
ATOM 3522 C C . TYR A 1 31 ? 219.674 251.030 159.772 1.00 143.91 343 TYR A C 3
ATOM 3523 O O . TYR A 1 31 ? 218.674 250.548 159.240 1.00 143.91 343 TYR A O 3
ATOM 3541 N N . GLY A 1 32 ? 220.880 250.973 159.216 1.00 25.24 344 GLY A N 3
ATOM 3542 C CA . GLY A 1 32 ? 221.068 250.322 157.925 1.00 25.24 344 GLY A CA 3
ATOM 3543 C C . GLY A 1 32 ? 220.829 251.271 156.764 1.00 25.24 344 GLY A C 3
ATOM 3544 O O . GLY A 1 32 ? 220.731 250.846 155.611 1.00 25.24 344 GLY A O 3
ATOM 3548 N N . LEU A 1 33 ? 220.727 252.558 157.076 1.00 51.39 345 LEU A N 3
ATOM 3549 C CA . LEU A 1 33 ? 220.484 253.586 156.063 1.00 51.39 345 LEU A CA 3
ATOM 3550 C C . LEU A 1 33 ? 221.752 253.913 155.274 1.00 51.39 345 LEU A C 3
ATOM 3551 O O . LEU A 1 33 ? 221.683 254.331 154.118 1.00 51.39 345 LEU A O 3
ATOM 3567 N N . LEU A 1 34 ? 222.904 253.738 155.910 1.00 73.40 346 LEU A N 3
ATOM 3568 C CA . LEU A 1 34 ? 224.188 254.028 155.273 1.00 73.40 346 LEU A CA 3
ATOM 3569 C C . LEU A 1 34 ? 224.399 253.208 153.999 1.00 73.40 346 LEU A C 3
ATOM 3570 O O . LEU A 1 34 ? 224.795 253.752 152.968 1.00 73.40 346 LEU A O 3
ATOM 3586 N N . ASP A 1 35 ? 224.161 251.898 154.072 1.00 113.98 347 ASP A N 3
ATOM 3587 C CA . ASP A 1 35 ? 224.352 251.030 152.911 1.00 113.98 347 ASP A CA 3
ATOM 3588 C C . ASP A 1 35 ? 223.115 250.189 152.599 1.00 113.98 347 ASP A C 3
ATOM 3589 O O . ASP A 1 35 ? 223.089 249.464 151.604 1.00 113.98 347 ASP A O 3
ATOM 3598 N N . GLY A 1 36 ? 222.097 250.275 153.444 1.00 30.33 348 GLY A N 3
ATOM 3599 C CA . GLY A 1 36 ? 220.888 249.499 153.217 1.00 30.33 348 GLY A CA 3
ATOM 3600 C C . GLY A 1 36 ? 220.810 248.252 154.081 1.00 30.33 348 GLY A C 3
ATOM 3601 O O . GLY A 1 36 ? 219.774 247.589 154.134 1.00 30.33 348 GLY A O 3
ATOM 3605 N N . LYS A 1 37 ? 221.908 247.936 154.756 1.00 117.13 349 LYS A N 3
ATOM 3606 C CA . LYS A 1 37 ? 221.970 246.761 155.625 1.00 117.13 349 LYS A CA 3
ATOM 3607 C C . LYS A 1 37 ? 222.244 247.173 157.069 1.00 117.13 349 LYS A C 3
ATOM 3608 O O . LYS A 1 37 ? 223.356 247.582 157.400 1.00 117.13 349 LYS A O 3
ATOM 3627 N N . PRO A 1 38 ? 221.236 247.076 157.956 1.00 105.72 350 PRO A N 3
ATOM 3628 C CA . PRO A 1 38 ? 221.396 247.447 159.366 1.00 105.72 350 PRO A CA 3
ATOM 3629 C C . PRO A 1 38 ? 222.404 246.566 160.091 1.00 105.72 350 PRO A C 3
ATOM 3630 O O . PRO A 1 38 ? 222.343 245.339 160.021 1.00 105.72 350 PRO A O 3
ATOM 3641 N N . LYS A 1 39 ? 223.332 247.209 160.791 1.00 174.26 351 LYS A N 3
ATOM 3642 C CA . LYS A 1 39 ? 224.361 246.502 161.538 1.00 174.26 351 LYS A CA 3
ATOM 3643 C C . LYS A 1 39 ? 224.261 246.826 163.019 1.00 174.26 351 LYS A C 3
ATOM 3644 O O . LYS A 1 39 ? 223.711 247.858 163.399 1.00 174.26 351 LYS A O 3
ATOM 3663 N N . THR A 1 40 ? 224.810 245.953 163.857 1.00 49.67 352 THR A N 3
ATOM 3664 C CA . THR A 1 40 ? 224.779 246.179 165.298 1.00 49.67 352 THR A CA 3
ATOM 3665 C C . THR A 1 40 ? 225.803 247.228 165.701 1.00 49.67 352 THR A C 3
ATOM 3666 O O . THR A 1 40 ? 226.735 247.510 164.950 1.00 49.67 352 THR A O 3
ATOM 3677 N N . LEU A 1 41 ? 225.626 247.818 166.881 1.00 78.80 353 LEU A N 3
ATOM 3678 C CA . LEU A 1 41 ? 226.546 248.842 167.351 1.00 78.80 353 LEU A CA 3
ATOM 3679 C C . LEU A 1 41 ? 227.980 248.326 167.395 1.00 78.80 353 LEU A C 3
ATOM 3680 O O . LEU A 1 41 ? 228.928 249.082 167.176 1.00 78.80 353 LEU A O 3
ATOM 3696 N N . GLU A 1 42 ? 228.137 247.040 167.677 1.00 73.25 354 GLU A N 3
ATOM 3697 C CA . GLU A 1 42 ? 229.461 246.431 167.749 1.00 73.25 354 GLU A CA 3
ATOM 3698 C C . GLU A 1 42 ? 230.273 246.719 166.489 1.00 73.25 354 GLU A C 3
ATOM 3699 O O . GLU A 1 42 ? 231.464 247.023 166.562 1.00 73.25 354 GLU A O 3
ATOM 3711 N N . GLU A 1 43 ? 229.621 246.622 165.335 1.00 66.75 355 GLU A N 3
ATOM 3712 C CA . GLU A 1 43 ? 230.276 246.880 164.057 1.00 66.75 355 GLU A CA 3
ATOM 3713 C C . GLU A 1 43 ? 230.459 248.376 163.821 1.00 66.75 355 GLU A C 3
ATOM 3714 O O . GLU A 1 43 ? 231.485 248.811 163.297 1.00 66.75 355 GLU A O 3
ATOM 3726 N N . VAL A 1 44 ? 229.448 249.157 164.191 1.00 27.31 356 VAL A N 3
ATOM 3727 C CA . VAL A 1 44 ? 229.492 250.604 164.000 1.00 27.31 356 VAL A CA 3
ATOM 3728 C C . VAL A 1 44 ? 230.494 251.275 164.935 1.00 27.31 356 VAL A C 3
ATOM 3729 O O . VAL A 1 44 ? 231.373 252.013 164.485 1.00 27.31 356 VAL A O 3
ATOM 3742 N N . GLY A 1 45 ? 230.365 251.022 166.233 1.00 22.34 357 GLY A N 3
ATOM 3743 C CA . GLY A 1 45 ? 231.277 251.620 167.189 1.00 22.34 357 GLY A CA 3
ATOM 3744 C C . GLY A 1 45 ? 232.713 251.231 166.914 1.00 22.34 357 GLY A C 3
ATOM 3745 O O . GLY A 1 45 ? 233.593 252.088 166.831 1.00 22.34 357 GLY A O 3
ATOM 3749 N N . GLN A 1 46 ? 232.947 249.932 166.760 1.00 88.15 358 GLN A N 3
ATOM 3750 C CA . GLN A 1 46 ? 234.281 249.426 166.471 1.00 88.15 358 GLN A CA 3
ATOM 3751 C C . GLN A 1 46 ? 234.792 249.969 165.140 1.00 88.15 358 GLN A C 3
ATOM 3752 O O . GLN A 1 46 ? 236.000 250.096 164.930 1.00 88.15 358 GLN A O 3
ATOM 3766 N N . TYR A 1 47 ? 233.865 250.291 164.242 1.00 138.50 359 TYR A N 3
ATOM 3767 C CA . TYR A 1 47 ? 234.229 250.825 162.934 1.00 138.50 359 TYR A CA 3
ATOM 3768 C C . TYR A 1 47 ? 234.980 252.140 163.094 1.00 138.50 359 TYR A C 3
ATOM 3769 O O . TYR A 1 47 ? 235.933 252.415 162.366 1.00 138.50 359 TYR A O 3
ATOM 3787 N N . PHE A 1 48 ? 234.551 252.944 164.062 1.00 144.00 360 PHE A N 3
ATOM 3788 C CA . PHE A 1 48 ? 235.196 254.221 164.330 1.00 144.00 360 PHE A CA 3
ATOM 3789 C C . PHE A 1 48 ? 236.291 254.056 165.382 1.00 144.00 360 PHE A C 3
ATOM 3790 O O . PHE A 1 48 ? 237.449 253.812 165.048 1.00 144.00 360 PHE A O 3
ATOM 3807 N N . ASN A 1 49 ? 235.919 254.179 166.653 1.00 222.30 361 ASN A N 3
ATOM 3808 C CA . ASN A 1 49 ? 236.879 254.031 167.745 1.00 222.30 361 ASN A CA 3
ATOM 3809 C C . ASN A 1 49 ? 236.185 254.095 169.099 1.00 222.30 361 ASN A C 3
ATOM 3810 O O . ASN A 1 49 ? 236.771 254.550 170.081 1.00 222.30 361 ASN A O 3
ATOM 3821 N N . VAL A 1 50 ? 234.932 253.651 169.144 1.00 149.29 362 VAL A N 3
ATOM 3822 C CA . VAL A 1 50 ? 234.162 253.686 170.383 1.00 149.29 362 VAL A CA 3
ATOM 3823 C C . VAL A 1 50 ? 233.271 252.456 170.546 1.00 149.29 362 VAL A C 3
ATOM 3824 O O . VAL A 1 50 ? 232.758 251.907 169.569 1.00 149.29 362 VAL A O 3
ATOM 3837 N N . THR A 1 51 ? 233.083 252.038 171.797 1.00 102.94 363 THR A N 3
ATOM 3838 C CA . THR A 1 51 ? 232.243 250.886 172.113 1.00 102.94 363 THR A CA 3
ATOM 3839 C C . THR A 1 51 ? 230.776 251.292 172.232 1.00 102.94 363 THR A C 3
ATOM 3840 O O . THR A 1 51 ? 230.421 252.450 172.009 1.00 102.94 363 THR A O 3
ATOM 3851 N N . ARG A 1 52 ? 229.928 250.330 172.581 1.00 115.19 364 ARG A N 3
ATOM 3852 C CA . ARG A 1 52 ? 228.496 250.584 172.735 1.00 115.19 364 ARG A CA 3
ATOM 3853 C C . ARG A 1 52 ? 228.235 251.752 173.681 1.00 115.19 364 ARG A C 3
ATOM 3854 O O . ARG A 1 52 ? 227.252 252.478 173.537 1.00 115.19 364 ARG A O 3
ATOM 3875 N N . GLU A 1 53 ? 229.105 251.899 174.668 1.00 84.69 365 GLU A N 3
ATOM 3876 C CA . GLU A 1 53 ? 228.974 252.951 175.667 1.00 84.69 365 GLU A CA 3
ATOM 3877 C C . GLU A 1 53 ? 228.826 254.342 175.048 1.00 84.69 365 GLU A C 3
ATOM 3878 O O . GLU A 1 53 ? 228.072 255.169 175.563 1.00 84.69 365 GLU A O 3
ATOM 3890 N N . ARG A 1 54 ? 229.545 254.616 173.961 1.00 85.77 366 ARG A N 3
ATOM 3891 C CA . ARG A 1 54 ? 229.450 255.927 173.326 1.00 85.77 366 ARG A CA 3
ATOM 3892 C C . ARG A 1 54 ? 228.063 256.161 172.736 1.00 85.77 366 ARG A C 3
ATOM 3893 O O . ARG A 1 54 ? 227.450 257.199 172.989 1.00 85.77 366 ARG A O 3
ATOM 3914 N N . ILE A 1 55 ? 227.546 255.197 171.979 1.00 97.87 367 ILE A N 3
ATOM 3915 C CA . ILE A 1 55 ? 226.204 255.346 171.428 1.00 97.87 367 ILE A CA 3
ATOM 3916 C C . ILE A 1 55 ? 225.200 255.320 172.572 1.00 97.87 367 ILE A C 3
ATOM 3917 O O . ILE A 1 55 ? 224.175 256.002 172.542 1.00 97.87 367 ILE A O 3
ATOM 3933 N N . ARG A 1 56 ? 225.542 254.556 173.604 1.00 107.78 368 ARG A N 3
ATOM 3934 C CA . ARG A 1 56 ? 224.722 254.470 174.804 1.00 107.78 368 ARG A CA 3
ATOM 3935 C C . ARG A 1 56 ? 224.542 255.873 175.364 1.00 107.78 368 ARG A C 3
ATOM 3936 O O . ARG A 1 56 ? 223.456 256.255 175.805 1.00 107.78 368 ARG A O 3
ATOM 3957 N N . GLN A 1 57 ? 225.627 256.643 175.318 1.00 25.22 369 GLN A N 3
ATOM 3958 C CA . GLN A 1 57 ? 225.623 258.026 175.774 1.00 25.22 369 GLN A CA 3
ATOM 3959 C C . GLN A 1 57 ? 224.790 258.907 174.844 1.00 25.22 369 GLN A C 3
ATOM 3960 O O . GLN A 1 57 ? 223.995 259.734 175.299 1.00 25.22 369 GLN A O 3
ATOM 3974 N N . ILE A 1 58 ? 224.981 258.730 173.536 1.00 81.86 370 ILE A N 3
ATOM 3975 C CA . ILE A 1 58 ? 224.242 259.507 172.541 1.00 81.86 370 ILE A CA 3
ATOM 3976 C C . ILE A 1 58 ? 222.735 259.332 172.719 1.00 81.86 370 ILE A C 3
ATOM 3977 O O . ILE A 1 58 ? 221.984 260.308 172.680 1.00 81.86 370 ILE A O 3
ATOM 3993 N N . GLU A 1 59 ? 222.293 258.092 172.929 1.00 46.06 371 GLU A N 3
ATOM 3994 C CA . GLU A 1 59 ? 220.872 257.822 173.131 1.00 46.06 371 GLU A CA 3
ATOM 3995 C C . GLU A 1 59 ? 220.340 258.656 174.292 1.00 46.06 371 GLU A C 3
ATOM 3996 O O . GLU A 1 59 ? 219.314 259.326 174.170 1.00 46.06 371 GLU A O 3
ATOM 4008 N N . VAL A 1 60 ? 221.054 258.620 175.416 1.00 89.19 372 VAL A N 3
ATOM 4009 C CA . VAL A 1 60 ? 220.665 259.382 176.596 1.00 89.19 372 VAL A CA 3
ATOM 4010 C C . VAL A 1 60 ? 220.830 260.880 176.357 1.00 89.19 372 VAL A C 3
ATOM 4011 O O . VAL A 1 60 ? 219.881 261.652 176.515 1.00 89.19 372 VAL A O 3
ATOM 4024 N N . LYS A 1 61 ? 222.037 261.289 175.971 1.00 133.25 373 LYS A N 3
ATOM 4025 C CA . LYS A 1 61 ? 222.321 262.698 175.712 1.00 133.25 373 LYS A CA 3
ATOM 4026 C C . LYS A 1 61 ? 221.371 263.265 174.661 1.00 133.25 373 LYS A C 3
ATOM 4027 O O . LYS A 1 61 ? 220.921 264.407 174.771 1.00 133.25 373 LYS A O 3
ATOM 4046 N N . ALA A 1 62 ? 221.058 262.465 173.649 1.00 37.13 374 ALA A N 3
ATOM 4047 C CA . ALA A 1 62 ? 220.149 262.906 172.603 1.00 37.13 374 ALA A CA 3
ATOM 4048 C C . ALA A 1 62 ? 218.824 263.319 173.225 1.00 37.13 374 ALA A C 3
ATOM 4049 O O . ALA A 1 62 ? 218.239 264.341 172.863 1.00 37.13 374 ALA A O 3
ATOM 4056 N N . LEU A 1 63 ? 218.370 262.517 174.183 1.00 42.35 375 LEU A N 3
ATOM 4057 C CA . LEU A 1 63 ? 217.131 262.790 174.898 1.00 42.35 375 LEU A CA 3
ATOM 4058 C C . LEU A 1 63 ? 217.234 264.098 175.678 1.00 42.35 375 LEU A C 3
ATOM 4059 O O . LEU A 1 63 ? 216.339 264.943 175.618 1.00 42.35 375 LEU A O 3
ATOM 4075 N N . ARG A 1 64 ? 218.338 264.264 176.398 1.00 124.40 376 ARG A N 3
ATOM 4076 C CA . ARG A 1 64 ? 218.567 265.479 177.168 1.00 124.40 376 ARG A CA 3
ATOM 4077 C C . ARG A 1 64 ? 218.755 266.671 176.236 1.00 124.40 376 ARG A C 3
ATOM 4078 O O . ARG A 1 64 ? 218.396 267.802 176.568 1.00 124.40 376 ARG A O 3
ATOM 4099 N N . LYS A 1 65 ? 219.339 266.406 175.074 1.00 64.37 377 LYS A N 3
ATOM 4100 C CA . LYS A 1 65 ? 219.605 267.442 174.085 1.00 64.37 377 LYS A CA 3
ATOM 4101 C C . LYS A 1 65 ? 218.320 268.063 173.537 1.00 64.37 377 LYS A C 3
ATOM 4102 O O . LYS A 1 65 ? 218.251 269.277 173.337 1.00 64.37 377 LYS A O 3
ATOM 4121 N N . LEU A 1 66 ? 217.309 267.235 173.285 1.00 159.95 378 LEU A N 3
ATOM 4122 C CA . LEU A 1 66 ? 216.040 267.733 172.752 1.00 159.95 378 LEU A CA 3
ATOM 4123 C C . LEU A 1 66 ? 215.207 268.409 173.836 1.00 159.95 378 LEU A C 3
ATOM 4124 O O . LEU A 1 66 ? 214.774 269.550 173.670 1.00 159.95 378 LEU A O 3
ATOM 4140 N N . ARG A 1 67 ? 214.968 267.705 174.940 1.00 140.36 379 ARG A N 3
ATOM 4141 C CA . ARG A 1 67 ? 214.175 268.257 176.033 1.00 140.36 379 ARG A CA 3
ATOM 4142 C C . ARG A 1 67 ? 214.480 267.566 177.355 1.00 140.36 379 ARG A C 3
ATOM 4143 O O . ARG A 1 67 ? 215.142 266.529 177.390 1.00 140.36 379 ARG A O 3
ATOM 4164 N N . HIS A 1 68 ? 213.962 268.138 178.441 1.00 75.36 380 HIS A N 3
ATOM 4165 C CA . HIS A 1 68 ? 214.150 267.575 179.771 1.00 75.36 380 HIS A CA 3
ATOM 4166 C C . HIS A 1 68 ? 213.471 266.207 179.834 1.00 75.36 380 HIS A C 3
ATOM 4167 O O . HIS A 1 68 ? 212.459 265.988 179.170 1.00 75.36 380 HIS A O 3
ATOM 4181 N N . PRO A 1 69 ? 214.001 265.259 180.616 1.00 115.39 381 PRO A N 3
ATOM 4182 C CA . PRO A 1 69 ? 213.408 263.924 180.715 1.00 115.39 381 PRO A CA 3
ATOM 4183 C C . PRO A 1 69 ? 211.912 263.967 181.020 1.00 115.39 381 PRO A C 3
ATOM 4184 O O . PRO A 1 69 ? 211.488 264.538 182.024 1.00 115.39 381 PRO A O 3
ATOM 4195 N N . SER A 1 70 ? 211.119 263.356 180.141 1.00 89.56 382 SER A N 3
ATOM 4196 C CA . SER A 1 70 ? 209.668 263.314 180.307 1.00 89.56 382 SER A CA 3
ATOM 4197 C C . SER A 1 70 ? 209.015 262.570 179.144 1.00 89.56 382 SER A C 3
ATOM 4198 O O . SER A 1 70 ? 208.676 261.393 179.265 1.00 89.56 382 SER A O 3
ATOM 4206 N N . ARG A 1 71 ? 208.836 263.261 178.021 1.00 161.46 383 ARG A N 3
ATOM 4207 C CA . ARG A 1 71 ? 208.223 262.655 176.841 1.00 161.46 383 ARG A CA 3
ATOM 4208 C C . ARG A 1 71 ? 208.864 263.175 175.558 1.00 161.46 383 ARG A C 3
ATOM 4209 O O . ARG A 1 71 ? 209.119 264.371 175.419 1.00 161.46 383 ARG A O 3
ATOM 4230 N N . SER A 1 72 ? 209.119 262.267 174.619 1.00 105.59 384 SER A N 3
ATOM 4231 C CA . SER A 1 72 ? 209.729 262.629 173.344 1.00 105.59 384 SER A CA 3
ATOM 4232 C C . SER A 1 72 ? 209.425 261.583 172.276 1.00 105.59 384 SER A C 3
ATOM 4233 O O . SER A 1 72 ? 209.225 260.408 172.584 1.00 105.59 384 SER A O 3
ATOM 4241 N N . LYS A 1 73 ? 209.389 262.019 171.020 1.00 173.63 385 LYS A N 3
ATOM 4242 C CA . LYS A 1 73 ? 209.109 261.122 169.902 1.00 173.63 385 LYS A CA 3
ATOM 4243 C C . LYS A 1 73 ? 210.108 259.963 169.847 1.00 173.63 385 LYS A C 3
ATOM 4244 O O . LYS A 1 73 ? 209.774 258.865 169.398 1.00 173.63 385 LYS A O 3
ATOM 4263 N N . TYR A 1 74 ? 211.328 260.217 170.307 1.00 268.15 386 TYR A N 3
ATOM 4264 C CA . TYR A 1 74 ? 212.378 259.198 170.314 1.00 268.15 386 TYR A CA 3
ATOM 4265 C C . TYR A 1 74 ? 211.915 257.945 171.043 1.00 268.15 386 TYR A C 3
ATOM 4266 O O . TYR A 1 74 ? 212.124 256.821 170.582 1.00 268.15 386 TYR A O 3
ATOM 4284 N N . LEU A 1 75 ? 211.299 258.164 172.196 1.00 124.51 387 LEU A N 3
ATOM 4285 C CA . LEU A 1 75 ? 210.801 257.088 173.037 1.00 124.51 387 LEU A CA 3
ATOM 4286 C C . LEU A 1 75 ? 209.760 256.241 172.312 1.00 124.51 387 LEU A C 3
ATOM 4287 O O . LEU A 1 75 ? 209.916 255.027 172.182 1.00 124.51 387 LEU A O 3
ATOM 4303 N N . LYS A 1 76 ? 208.693 256.886 171.854 1.00 131.58 388 LYS A N 3
ATOM 4304 C CA . LYS A 1 76 ? 207.622 256.191 171.149 1.00 131.58 388 LYS A CA 3
ATOM 4305 C C . LYS A 1 76 ? 208.127 255.538 169.864 1.00 131.58 388 LYS A C 3
ATOM 4306 O O . LYS A 1 76 ? 207.711 254.433 169.516 1.00 131.58 388 LYS A O 3
ATOM 4325 N N . SER A 1 77 ? 209.023 256.224 169.162 1.00 82.77 389 SER A N 3
ATOM 4326 C CA . SER A 1 77 ? 209.575 255.701 167.918 1.00 82.77 389 SER A CA 3
ATOM 4327 C C . SER A 1 77 ? 210.332 254.402 168.170 1.00 82.77 389 SER A C 3
ATOM 4328 O O . SER A 1 77 ? 210.061 253.383 167.533 1.00 82.77 389 SER A O 3
ATOM 4336 N N . LEU A 1 78 ? 211.270 254.439 169.111 1.00 97.55 390 LEU A N 3
ATOM 4337 C CA . LEU A 1 78 ? 212.053 253.256 169.448 1.00 97.55 390 LEU A CA 3
ATOM 4338 C C . LEU A 1 78 ? 211.166 252.215 170.117 1.00 97.55 390 LEU A C 3
ATOM 4339 O O . LEU A 1 78 ? 211.351 251.012 169.937 1.00 97.55 390 LEU A O 3
ATOM 4355 N N . LEU A 1 79 ? 210.195 252.695 170.886 1.00 145.00 391 LEU A N 3
ATOM 4356 C CA . LEU A 1 79 ? 209.265 251.821 171.587 1.00 145.00 391 LEU A CA 3
ATOM 4357 C C . LEU A 1 79 ? 208.406 251.043 170.595 1.00 145.00 391 LEU A C 3
ATOM 4358 O O . LEU A 1 79 ? 208.281 249.822 170.691 1.00 145.00 391 LEU A O 3
ATOM 4374 N N . SER A 1 80 ? 207.811 251.761 169.647 1.00 200.26 392 SER A N 3
ATOM 4375 C CA . SER A 1 80 ? 206.958 251.144 168.636 1.00 200.26 392 SER A CA 3
ATOM 4376 C C . SER A 1 80 ? 207.781 250.416 167.574 1.00 200.26 392 SER A C 3
ATOM 4377 O O . SER A 1 80 ? 207.283 249.508 166.908 1.00 200.26 392 SER A O 3
ATOM 4385 N N . LEU A 1 81 ? 209.032 250.831 167.408 1.00 262.42 393 LEU A N 3
ATOM 4386 C CA . LEU A 1 81 ? 209.911 250.230 166.406 1.00 262.42 393 LEU A CA 3
ATOM 4387 C C . LEU A 1 81 ? 210.483 248.884 166.861 1.00 262.42 393 LEU A C 3
ATOM 4388 O O . LEU A 1 81 ? 210.937 248.097 166.030 1.00 262.42 393 LEU A O 3
ATOM 4404 N N . MET A 1 82 ? 210.485 248.612 168.169 1.00 269.63 394 MET A N 3
ATOM 4405 C CA . MET A 1 82 ? 211.037 247.349 168.659 1.00 269.63 394 MET A CA 3
ATOM 4406 C C . MET A 1 82 ? 209.993 246.230 168.765 1.00 269.63 394 MET A C 3
ATOM 4407 O O . MET A 1 82 ? 209.913 245.372 167.885 1.00 269.63 394 MET A O 3
ATOM 4421 N N . ASP A 1 83 ? 209.220 246.213 169.845 1.00 238.65 395 ASP A N 3
ATOM 4422 C CA . ASP A 1 83 ? 208.209 245.168 170.036 1.00 238.65 395 ASP A CA 3
ATOM 4423 C C . ASP A 1 83 ? 207.170 245.536 171.096 1.00 238.65 395 ASP A C 3
ATOM 4424 O O . ASP A 1 83 ? 206.524 244.656 171.669 1.00 238.65 395 ASP A O 3
ATOM 4433 N N . GLU A 1 84 ? 207.004 246.826 171.353 1.00 265.58 396 GLU A N 3
ATOM 4434 C CA . GLU A 1 84 ? 206.033 247.282 172.349 1.00 265.58 396 GLU A CA 3
ATOM 4435 C C . GLU A 1 84 ? 204.634 247.369 171.752 1.00 265.58 396 GLU A C 3
ATOM 4436 O O . GLU A 1 84 ? 204.453 247.863 170.640 1.00 265.58 396 GLU A O 3
ATOM 4448 N N . ASN A 1 85 ? 203.648 246.889 172.504 1.00 243.28 397 ASN A N 3
ATOM 4449 C CA . ASN A 1 85 ? 202.259 246.911 172.057 1.00 243.28 397 ASN A CA 3
ATOM 4450 C C . ASN A 1 85 ? 201.301 247.026 173.239 1.00 243.28 397 ASN A C 3
ATOM 4451 O O . ASN A 1 85 ? 200.468 247.931 173.291 1.00 243.28 397 ASN A O 3
ATOM 4462 N N . GLU A 1 86 ? 201.430 246.107 174.192 1.00 209.47 398 GLU A N 3
ATOM 4463 C CA . GLU A 1 86 ? 200.579 246.108 175.375 1.00 209.47 398 GLU A CA 3
ATOM 4464 C C . GLU A 1 86 ? 201.014 247.191 176.357 1.00 209.47 398 GLU A C 3
ATOM 4465 O O . GLU A 1 86 ? 202.204 247.482 176.489 1.00 209.47 398 GLU A O 3
ATOM 4477 N N . GLY A 1 87 ? 200.043 247.787 177.042 1.00 27.01 399 GLY A N 3
ATOM 4478 C CA . GLY A 1 87 ? 200.346 248.831 178.002 1.00 27.01 399 GLY A CA 3
ATOM 4479 C C . GLY A 1 87 ? 199.212 249.065 178.981 1.00 27.01 399 GLY A C 3
ATOM 4483 N N . LYS A 1 1 ? 205.015 273.850 137.603 1.00 57.48 313 LYS A N 4
ATOM 4484 C CA . LYS A 1 1 ? 206.182 272.981 137.685 1.00 57.48 313 LYS A CA 4
ATOM 4485 C C . LYS A 1 1 ? 206.840 273.083 139.057 1.00 57.48 313 LYS A C 4
ATOM 4486 O O . LYS A 1 1 ? 207.720 273.916 139.273 1.00 57.48 313 LYS A O 4
ATOM 4504 N N . GLU A 1 2 ? 206.405 272.231 139.984 1.00 61.73 314 GLU A N 4
ATOM 4505 C CA . GLU A 1 2 ? 206.953 272.230 141.337 1.00 61.73 314 GLU A CA 4
ATOM 4506 C C . GLU A 1 2 ? 207.776 270.971 141.595 1.00 61.73 314 GLU A C 4
ATOM 4507 O O . GLU A 1 2 ? 207.516 269.918 141.012 1.00 61.73 314 GLU A O 4
ATOM 4519 N N . ALA A 1 3 ? 208.769 271.086 142.473 1.00 17.09 315 ALA A N 4
ATOM 4520 C CA . ALA A 1 3 ? 209.629 269.956 142.809 1.00 17.09 315 ALA A CA 4
ATOM 4521 C C . ALA A 1 3 ? 209.300 269.399 144.191 1.00 17.09 315 ALA A C 4
ATOM 4522 O O . ALA A 1 3 ? 208.959 270.148 145.107 1.00 17.09 315 ALA A O 4
ATOM 4529 N N . MET A 1 4 ? 209.398 268.080 144.332 1.00 92.82 316 MET A N 4
ATOM 4530 C CA . MET A 1 4 ? 209.106 267.423 145.603 1.00 92.82 316 MET A CA 4
ATOM 4531 C C . MET A 1 4 ? 210.048 266.244 145.836 1.00 92.82 316 MET A C 4
ATOM 4532 O O . MET A 1 4 ? 209.943 265.215 145.170 1.00 92.82 316 MET A O 4
ATOM 4546 N N . ARG A 1 5 ? 210.968 266.400 146.785 1.00 146.42 317 ARG A N 4
ATOM 4547 C CA . ARG A 1 5 ? 211.923 265.344 147.097 1.00 146.42 317 ARG A CA 4
ATOM 4548 C C . ARG A 1 5 ? 212.030 265.149 148.604 1.00 146.42 317 ARG A C 4
ATOM 4549 O O . ARG A 1 5 ? 212.095 266.118 149.362 1.00 146.42 317 ARG A O 4
ATOM 4570 N N . MET A 1 6 ? 212.034 263.888 149.034 1.00 91.09 318 MET A N 4
ATOM 4571 C CA . MET A 1 6 ? 212.122 263.558 150.454 1.00 91.09 318 MET A CA 4
ATOM 4572 C C . MET A 1 6 ? 210.939 264.130 151.233 1.00 91.09 318 MET A C 4
ATOM 4573 O O . MET A 1 6 ? 210.702 265.339 151.227 1.00 91.09 318 MET A O 4
ATOM 4587 N N . LEU A 1 7 ? 210.207 263.249 151.909 1.00 123.69 319 LEU A N 4
ATOM 4588 C CA . LEU A 1 7 ? 209.050 263.654 152.702 1.00 123.69 319 LEU A CA 4
ATOM 4589 C C . LEU A 1 7 ? 208.421 262.460 153.409 1.00 123.69 319 LEU A C 4
ATOM 4590 O O . LEU A 1 7 ? 207.199 262.369 153.531 1.00 123.69 319 LEU A O 4
ATOM 4606 N N . MET A 1 8 ? 209.264 261.543 153.875 1.00 120.55 320 MET A N 4
ATOM 4607 C CA . MET A 1 8 ? 208.789 260.353 154.571 1.00 120.55 320 MET A CA 4
ATOM 4608 C C . MET A 1 8 ? 209.630 260.078 155.817 1.00 120.55 320 MET A C 4
ATOM 4609 O O . MET A 1 8 ? 210.692 260.672 156.000 1.00 120.55 320 MET A O 4
ATOM 4623 N N . ARG A 1 9 ? 209.146 259.181 156.676 1.00 78.04 321 ARG A N 4
ATOM 4624 C CA . ARG A 1 9 ? 209.867 258.845 157.902 1.00 78.04 321 ARG A CA 4
ATOM 4625 C C . ARG A 1 9 ? 210.084 260.077 158.784 1.00 78.04 321 ARG A C 4
ATOM 4626 O O . ARG A 1 9 ? 210.923 260.926 158.484 1.00 78.04 321 ARG A O 4
ATOM 4647 N N . GLU A 1 10 ? 209.311 260.170 159.860 1.00 59.88 322 GLU A N 4
ATOM 4648 C CA . GLU A 1 10 ? 209.399 261.298 160.788 1.00 59.88 322 GLU A CA 4
ATOM 4649 C C . GLU A 1 10 ? 210.280 260.981 161.989 1.00 59.88 322 GLU A C 4
ATOM 4650 O O . GLU A 1 10 ? 211.287 261.649 162.230 1.00 59.88 322 GLU A O 4
ATOM 4662 N N . GLU A 1 11 ? 209.867 259.983 162.753 1.00 59.53 323 GLU A N 4
ATOM 4663 C CA . GLU A 1 11 ? 210.580 259.585 163.951 1.00 59.53 323 GLU A CA 4
ATOM 4664 C C . GLU A 1 11 ? 212.054 259.324 163.677 1.00 59.53 323 GLU A C 4
ATOM 4665 O O . GLU A 1 11 ? 212.910 259.653 164.502 1.00 59.53 323 GLU A O 4
ATOM 4677 N N . LEU A 1 12 ? 212.353 258.745 162.522 1.00 122.40 324 LEU A N 4
ATOM 4678 C CA . LEU A 1 12 ? 213.733 258.464 162.158 1.00 122.40 324 LEU A CA 4
ATOM 4679 C C . LEU A 1 12 ? 214.497 259.766 161.910 1.00 122.40 324 LEU A C 4
ATOM 4680 O O . LEU A 1 12 ? 215.660 259.897 162.292 1.00 122.40 324 LEU A O 4
ATOM 4696 N N . GLU A 1 13 ? 213.831 260.722 161.268 1.00 69.04 325 GLU A N 4
ATOM 4697 C CA . GLU A 1 13 ? 214.438 262.022 160.966 1.00 69.04 325 GLU A CA 4
ATOM 4698 C C . GLU A 1 13 ? 214.446 262.955 162.180 1.00 69.04 325 GLU A C 4
ATOM 4699 O O . GLU A 1 13 ? 215.368 263.756 162.347 1.00 69.04 325 GLU A O 4
ATOM 4711 N N . LYS A 1 14 ? 213.416 262.869 163.014 1.00 115.86 326 LYS A N 4
ATOM 4712 C CA . LYS A 1 14 ? 213.319 263.731 164.193 1.00 115.86 326 LYS A CA 4
ATOM 4713 C C . LYS A 1 14 ? 214.456 263.471 165.178 1.00 115.86 326 LYS A C 4
ATOM 4714 O O . LYS A 1 14 ? 214.913 264.387 165.864 1.00 115.86 326 LYS A O 4
ATOM 4733 N N . VAL A 1 15 ? 214.898 262.224 165.259 1.00 98.68 327 VAL A N 4
ATOM 4734 C CA . VAL A 1 15 ? 215.969 261.856 166.179 1.00 98.68 327 VAL A CA 4
ATOM 4735 C C . VAL A 1 15 ? 217.354 262.232 165.649 1.00 98.68 327 VAL A C 4
ATOM 4736 O O . VAL A 1 15 ? 218.178 262.771 166.385 1.00 98.68 327 VAL A O 4
ATOM 4749 N N . LEU A 1 16 ? 217.622 261.923 164.382 1.00 136.13 328 LEU A N 4
ATOM 4750 C CA . LEU A 1 16 ? 218.926 262.221 163.782 1.00 136.13 328 LEU A CA 4
ATOM 4751 C C . LEU A 1 16 ? 219.232 263.723 163.697 1.00 136.13 328 LEU A C 4
ATOM 4752 O O . LEU A 1 16 ? 220.381 264.130 163.865 1.00 136.13 328 LEU A O 4
ATOM 4768 N N . LYS A 1 17 ? 218.226 264.546 163.408 1.00 109.48 329 LYS A N 4
ATOM 4769 C CA . LYS A 1 17 ? 218.444 265.991 163.280 1.00 109.48 329 LYS A CA 4
ATOM 4770 C C . LYS A 1 17 ? 218.910 266.634 164.589 1.00 109.48 329 LYS A C 4
ATOM 4771 O O . LYS A 1 17 ? 219.534 267.696 164.570 1.00 109.48 329 LYS A O 4
ATOM 4790 N N . THR A 1 18 ? 218.608 266.007 165.720 1.00 39.26 330 THR A N 4
ATOM 4791 C CA . THR A 1 18 ? 219.000 266.568 167.012 1.00 39.26 330 THR A CA 4
ATOM 4792 C C . THR A 1 18 ? 220.408 266.134 167.412 1.00 39.26 330 THR A C 4
ATOM 4793 O O . THR A 1 18 ? 221.113 266.863 168.111 1.00 39.26 330 THR A O 4
ATOM 4804 N N . LEU A 1 19 ? 220.817 264.950 166.969 1.00 105.78 331 LEU A N 4
ATOM 4805 C CA . LEU A 1 19 ? 222.152 264.442 167.276 1.00 105.78 331 LEU A CA 4
ATOM 4806 C C . LEU A 1 19 ? 223.221 265.169 166.467 1.00 105.78 331 LEU A C 4
ATOM 4807 O O . LEU A 1 19 ? 222.972 265.607 165.344 1.00 105.78 331 LEU A O 4
ATOM 4823 N N . SER A 1 20 ? 224.419 265.277 167.038 1.00 84.63 332 SER A N 4
ATOM 4824 C CA . SER A 1 20 ? 225.534 265.933 166.363 1.00 84.63 332 SER A CA 4
ATOM 4825 C C . SER A 1 20 ? 225.991 265.092 165.175 1.00 84.63 332 SER A C 4
ATOM 4826 O O . SER A 1 20 ? 225.608 263.930 165.050 1.00 84.63 332 SER A O 4
ATOM 4834 N N . PRO A 1 21 ? 226.810 265.661 164.280 1.00 107.03 333 PRO A N 4
ATOM 4835 C CA . PRO A 1 21 ? 227.296 264.947 163.099 1.00 107.03 333 PRO A CA 4
ATOM 4836 C C . PRO A 1 21 ? 227.949 263.613 163.445 1.00 107.03 333 PRO A C 4
ATOM 4837 O O . PRO A 1 21 ? 227.740 262.614 162.757 1.00 107.03 333 PRO A O 4
ATOM 4848 N N . ARG A 1 22 ? 228.743 263.600 164.512 1.00 47.43 334 ARG A N 4
ATOM 4849 C CA . ARG A 1 22 ? 229.429 262.385 164.940 1.00 47.43 334 ARG A CA 4
ATOM 4850 C C . ARG A 1 22 ? 228.477 261.417 165.640 1.00 47.43 334 ARG A C 4
ATOM 4851 O O . ARG A 1 22 ? 228.546 260.207 165.427 1.00 47.43 334 ARG A O 4
ATOM 4872 N N . GLU A 1 23 ? 227.592 261.954 166.475 1.00 95.23 335 GLU A N 4
ATOM 4873 C CA . GLU A 1 23 ? 226.636 261.122 167.203 1.00 95.23 335 GLU A CA 4
ATOM 4874 C C . GLU A 1 23 ? 225.668 260.446 166.242 1.00 95.23 335 GLU A C 4
ATOM 4875 O O . GLU A 1 23 ? 225.470 259.232 166.298 1.00 95.23 335 GLU A O 4
ATOM 4887 N N . ALA A 1 24 ? 225.068 261.236 165.360 1.00 30.86 336 ALA A N 4
ATOM 4888 C CA . ALA A 1 24 ? 224.122 260.712 164.385 1.00 30.86 336 ALA A CA 4
ATOM 4889 C C . ALA A 1 24 ? 224.800 259.749 163.414 1.00 30.86 336 ALA A C 4
ATOM 4890 O O . ALA A 1 24 ? 224.164 258.834 162.889 1.00 30.86 336 ALA A O 4
ATOM 4897 N N . MET A 1 25 ? 226.093 259.958 163.177 1.00 105.60 337 MET A N 4
ATOM 4898 C CA . MET A 1 25 ? 226.842 259.103 162.260 1.00 105.60 337 MET A CA 4
ATOM 4899 C C . MET A 1 25 ? 226.862 257.657 162.751 1.00 105.60 337 MET A C 4
ATOM 4900 O O . MET A 1 25 ? 226.844 256.727 161.944 1.00 105.60 337 MET A O 4
ATOM 4914 N N . VAL A 1 26 ? 226.889 257.462 164.074 1.00 103.66 338 VAL A N 4
ATOM 4915 C CA . VAL A 1 26 ? 226.903 256.116 164.633 1.00 103.66 338 VAL A CA 4
ATOM 4916 C C . VAL A 1 26 ? 225.492 255.548 164.660 1.00 103.66 338 VAL A C 4
ATOM 4917 O O . VAL A 1 26 ? 225.289 254.347 164.476 1.00 103.66 338 VAL A O 4
ATOM 4930 N N . LEU A 1 27 ? 224.511 256.418 164.868 1.00 82.10 339 LEU A N 4
ATOM 4931 C CA . LEU A 1 27 ? 223.128 255.980 164.925 1.00 82.10 339 LEU A CA 4
ATOM 4932 C C . LEU A 1 27 ? 222.626 255.707 163.507 1.00 82.10 339 LEU A C 4
ATOM 4933 O O . LEU A 1 27 ? 221.969 254.696 163.261 1.00 82.10 339 LEU A O 4
ATOM 4949 N N . ARG A 1 28 ? 222.984 256.582 162.560 1.00 105.77 340 ARG A N 4
ATOM 4950 C CA . ARG A 1 28 ? 222.559 256.408 161.176 1.00 105.77 340 ARG A CA 4
ATOM 4951 C C . ARG A 1 28 ? 223.031 255.043 160.703 1.00 105.77 340 ARG A C 4
ATOM 4952 O O . ARG A 1 28 ? 222.309 254.314 160.016 1.00 105.77 340 ARG A O 4
ATOM 4973 N N . MET A 1 29 ? 224.247 254.692 161.115 1.00 78.27 341 MET A N 4
ATOM 4974 C CA . MET A 1 29 ? 224.831 253.406 160.772 1.00 78.27 341 MET A CA 4
ATOM 4975 C C . MET A 1 29 ? 223.991 252.292 161.382 1.00 78.27 341 MET A C 4
ATOM 4976 O O . MET A 1 29 ? 223.684 251.291 160.725 1.00 78.27 341 MET A O 4
ATOM 4990 N N . ARG A 1 30 ? 223.614 252.479 162.645 1.00 79.00 342 ARG A N 4
ATOM 4991 C CA . ARG A 1 30 ? 222.792 251.508 163.359 1.00 79.00 342 ARG A CA 4
ATOM 4992 C C . ARG A 1 30 ? 221.376 251.462 162.789 1.00 79.00 342 ARG A C 4
ATOM 4993 O O . ARG A 1 30 ? 220.704 250.435 162.867 1.00 79.00 342 ARG A O 4
ATOM 5014 N N . TYR A 1 31 ? 220.928 252.584 162.225 1.00 143.91 343 TYR A N 4
ATOM 5015 C CA . TYR A 1 31 ? 219.585 252.671 161.651 1.00 143.91 343 TYR A CA 4
ATOM 5016 C C . TYR A 1 31 ? 219.524 252.033 160.262 1.00 143.91 343 TYR A C 4
ATOM 5017 O O . TYR A 1 31 ? 218.443 251.717 159.766 1.00 143.91 343 TYR A O 4
ATOM 5035 N N . GLY A 1 32 ? 220.681 251.861 159.630 1.00 25.24 344 GLY A N 4
ATOM 5036 C CA . GLY A 1 32 ? 220.714 251.285 158.293 1.00 25.24 344 GLY A CA 4
ATOM 5037 C C . GLY A 1 32 ? 220.483 252.324 157.212 1.00 25.24 344 GLY A C 4
ATOM 5038 O O . GLY A 1 32 ? 220.124 251.993 156.081 1.00 25.24 344 GLY A O 4
ATOM 5042 N N . LEU A 1 33 ? 220.681 253.589 157.568 1.00 51.39 345 LEU A N 4
ATOM 5043 C CA . LEU A 1 33 ? 220.486 254.699 156.636 1.00 51.39 345 LEU A CA 4
ATOM 5044 C C . LEU A 1 33 ? 221.643 254.813 155.644 1.00 51.39 345 LEU A C 4
ATOM 5045 O O . LEU A 1 33 ? 221.466 255.298 154.526 1.00 51.39 345 LEU A O 4
ATOM 5061 N N . LEU A 1 34 ? 222.826 254.382 156.064 1.00 73.40 346 LEU A N 4
ATOM 5062 C CA . LEU A 1 34 ? 224.016 254.447 155.216 1.00 73.40 346 LEU A CA 4
ATOM 5063 C C . LEU A 1 34 ? 223.839 253.665 153.912 1.00 73.40 346 LEU A C 4
ATOM 5064 O O . LEU A 1 34 ? 224.219 254.145 152.845 1.00 73.40 346 LEU A O 4
ATOM 5080 N N . ASP A 1 35 ? 223.289 252.454 153.999 1.00 113.98 347 ASP A N 4
ATOM 5081 C CA . ASP A 1 35 ? 223.096 251.626 152.810 1.00 113.98 347 ASP A CA 4
ATOM 5082 C C . ASP A 1 35 ? 221.654 251.139 152.663 1.00 113.98 347 ASP A C 4
ATOM 5083 O O . ASP A 1 35 ? 221.315 250.489 151.675 1.00 113.98 347 ASP A O 4
ATOM 5092 N N . GLY A 1 36 ? 220.811 251.446 153.640 1.00 30.33 348 GLY A N 4
ATOM 5093 C CA . GLY A 1 36 ? 219.424 251.012 153.571 1.00 30.33 348 GLY A CA 4
ATOM 5094 C C . GLY A 1 36 ? 219.138 249.797 154.436 1.00 30.33 348 GLY A C 4
ATOM 5095 O O . GLY A 1 36 ? 217.982 249.414 154.619 1.00 30.33 348 GLY A O 4
ATOM 5099 N N . LYS A 1 37 ? 220.193 249.192 154.967 1.00 117.13 349 LYS A N 4
ATOM 5100 C CA . LYS A 1 37 ? 220.060 248.009 155.818 1.00 117.13 349 LYS A CA 4
ATOM 5101 C C . LYS A 1 37 ? 220.575 248.298 157.226 1.00 117.13 349 LYS A C 4
ATOM 5102 O O . LYS A 1 37 ? 221.720 248.712 157.397 1.00 117.13 349 LYS A O 4
ATOM 5121 N N . PRO A 1 38 ? 219.739 248.087 158.261 1.00 105.72 350 PRO A N 4
ATOM 5122 C CA . PRO A 1 38 ? 220.138 248.330 159.650 1.00 105.72 350 PRO A CA 4
ATOM 5123 C C . PRO A 1 38 ? 221.323 247.475 160.077 1.00 105.72 350 PRO A C 4
ATOM 5124 O O . PRO A 1 38 ? 221.403 246.292 159.746 1.00 105.72 350 PRO A O 4
ATOM 5135 N N . LYS A 1 39 ? 222.239 248.088 160.815 1.00 174.26 351 LYS A N 4
ATOM 5136 C CA . LYS A 1 39 ? 223.428 247.399 161.298 1.00 174.26 351 LYS A CA 4
ATOM 5137 C C . LYS A 1 39 ? 223.460 247.394 162.818 1.00 174.26 351 LYS A C 4
ATOM 5138 O O . LYS A 1 39 ? 222.974 248.325 163.457 1.00 174.26 351 LYS A O 4
ATOM 5157 N N . THR A 1 40 ? 224.049 246.353 163.396 1.00 49.67 352 THR A N 4
ATOM 5158 C CA . THR A 1 40 ? 224.145 246.260 164.848 1.00 49.67 352 THR A CA 4
ATOM 5159 C C . THR A 1 40 ? 225.255 247.159 165.373 1.00 49.67 352 THR A C 4
ATOM 5160 O O . THR A 1 40 ? 226.172 247.510 164.634 1.00 49.67 352 THR A O 4
ATOM 5171 N N . LEU A 1 41 ? 225.167 247.539 166.646 1.00 78.80 353 LEU A N 4
ATOM 5172 C CA . LEU A 1 41 ? 226.175 248.406 167.237 1.00 78.80 353 LEU A CA 4
ATOM 5173 C C . LEU A 1 41 ? 227.574 247.813 167.095 1.00 78.80 353 LEU A C 4
ATOM 5174 O O . LEU A 1 41 ? 228.549 248.541 166.905 1.00 78.80 353 LEU A O 4
ATOM 5190 N N . GLU A 1 42 ? 227.667 246.494 167.187 1.00 73.25 354 GLU A N 4
ATOM 5191 C CA . GLU A 1 42 ? 228.952 245.811 167.070 1.00 73.25 354 GLU A CA 4
ATOM 5192 C C . GLU A 1 42 ? 229.681 246.217 165.790 1.00 73.25 354 GLU A C 4
ATOM 5193 O O . GLU A 1 42 ? 230.900 246.392 165.788 1.00 73.25 354 GLU A O 4
ATOM 5205 N N . GLU A 1 43 ? 228.926 246.367 164.706 1.00 66.75 355 GLU A N 4
ATOM 5206 C CA . GLU A 1 43 ? 229.495 246.761 163.422 1.00 66.75 355 GLU A CA 4
ATOM 5207 C C . GLU A 1 43 ? 229.833 248.249 163.399 1.00 66.75 355 GLU A C 4
ATOM 5208 O O . GLU A 1 43 ? 230.874 248.650 162.881 1.00 66.75 355 GLU A O 4
ATOM 5220 N N . VAL A 1 44 ? 228.936 249.064 163.945 1.00 27.31 356 VAL A N 4
ATOM 5221 C CA . VAL A 1 44 ? 229.131 250.510 163.965 1.00 27.31 356 VAL A CA 4
ATOM 5222 C C . VAL A 1 44 ? 230.221 250.927 164.949 1.00 27.31 356 VAL A C 4
ATOM 5223 O O . VAL A 1 44 ? 231.153 251.645 164.583 1.00 27.31 356 VAL A O 4
ATOM 5236 N N . GLY A 1 45 ? 230.106 250.480 166.196 1.00 22.34 357 GLY A N 4
ATOM 5237 C CA . GLY A 1 45 ? 231.097 250.832 167.194 1.00 22.34 357 GLY A CA 4
ATOM 5238 C C . GLY A 1 45 ? 232.484 250.384 166.791 1.00 22.34 357 GLY A C 4
ATOM 5239 O O . GLY A 1 45 ? 233.421 251.184 166.764 1.00 22.34 357 GLY A O 4
ATOM 5243 N N . GLN A 1 46 ? 232.613 249.102 166.464 1.00 88.15 358 GLN A N 4
ATOM 5244 C CA . GLN A 1 46 ? 233.890 248.547 166.043 1.00 88.15 358 GLN A CA 4
ATOM 5245 C C . GLN A 1 46 ? 234.395 249.241 164.781 1.00 88.15 358 GLN A C 4
ATOM 5246 O O . GLN A 1 46 ? 235.602 249.340 164.554 1.00 88.15 358 GLN A O 4
ATOM 5260 N N . TYR A 1 47 ? 233.464 249.721 163.962 1.00 138.50 359 TYR A N 4
ATOM 5261 C CA . TYR A 1 47 ? 233.821 250.410 162.728 1.00 138.50 359 TYR A CA 4
ATOM 5262 C C . TYR A 1 47 ? 234.618 251.670 163.042 1.00 138.50 359 TYR A C 4
ATOM 5263 O O . TYR A 1 47 ? 235.531 252.039 162.305 1.00 138.50 359 TYR A O 4
ATOM 5281 N N . PHE A 1 48 ? 234.271 252.321 164.148 1.00 144.00 360 PHE A N 4
ATOM 5282 C CA . PHE A 1 48 ? 234.970 253.526 164.571 1.00 144.00 360 PHE A CA 4
ATOM 5283 C C . PHE A 1 48 ? 236.087 253.178 165.552 1.00 144.00 360 PHE A C 4
ATOM 5284 O O . PHE A 1 48 ? 237.206 252.872 165.144 1.00 144.00 360 PHE A O 4
ATOM 5301 N N . ASN A 1 49 ? 235.779 253.217 166.845 1.00 222.30 361 ASN A N 4
ATOM 5302 C CA . ASN A 1 49 ? 236.766 252.896 167.874 1.00 222.30 361 ASN A CA 4
ATOM 5303 C C . ASN A 1 49 ? 236.155 252.980 169.266 1.00 222.30 361 ASN A C 4
ATOM 5304 O O . ASN A 1 49 ? 236.837 253.338 170.227 1.00 222.30 361 ASN A O 4
ATOM 5315 N N . VAL A 1 50 ? 234.868 252.665 169.371 1.00 149.29 362 VAL A N 4
ATOM 5316 C CA . VAL A 1 50 ? 234.171 252.739 170.649 1.00 149.29 362 VAL A CA 4
ATOM 5317 C C . VAL A 1 50 ? 233.193 251.581 170.845 1.00 149.29 362 VAL A C 4
ATOM 5318 O O . VAL A 1 50 ? 232.685 251.008 169.879 1.00 149.29 362 VAL A O 4
ATOM 5331 N N . THR A 1 51 ? 232.926 251.254 172.109 1.00 102.94 363 THR A N 4
ATOM 5332 C CA . THR A 1 51 ? 232.000 250.180 172.453 1.00 102.94 363 THR A CA 4
ATOM 5333 C C . THR A 1 51 ? 230.570 250.705 172.566 1.00 102.94 363 THR A C 4
ATOM 5334 O O . THR A 1 51 ? 230.302 251.873 172.286 1.00 102.94 363 THR A O 4
ATOM 5345 N N . ARG A 1 52 ? 229.656 249.830 172.975 1.00 115.19 364 ARG A N 4
ATOM 5346 C CA . ARG A 1 52 ? 228.250 250.201 173.130 1.00 115.19 364 ARG A CA 4
ATOM 5347 C C . ARG A 1 52 ? 228.094 251.450 173.992 1.00 115.19 364 ARG A C 4
ATOM 5348 O O . ARG A 1 52 ? 227.173 252.242 173.799 1.00 115.19 364 ARG A O 4
ATOM 5369 N N . GLU A 1 53 ? 228.983 251.594 174.962 1.00 84.69 365 GLU A N 4
ATOM 5370 C CA . GLU A 1 53 ? 228.944 252.718 175.888 1.00 84.69 365 GLU A CA 4
ATOM 5371 C C . GLU A 1 53 ? 228.870 254.071 175.177 1.00 84.69 365 GLU A C 4
ATOM 5372 O O . GLU A 1 53 ? 228.232 254.996 175.678 1.00 84.69 365 GLU A O 4
ATOM 5384 N N . ARG A 1 54 ? 229.524 254.201 174.025 1.00 85.77 366 ARG A N 4
ATOM 5385 C CA . ARG A 1 54 ? 229.490 255.467 173.298 1.00 85.77 366 ARG A CA 4
ATOM 5386 C C . ARG A 1 54 ? 228.084 255.783 172.797 1.00 85.77 366 ARG A C 4
ATOM 5387 O O . ARG A 1 54 ? 227.561 256.866 173.062 1.00 85.77 366 ARG A O 4
ATOM 5408 N N . ILE A 1 55 ? 227.454 254.842 172.098 1.00 97.87 367 ILE A N 4
ATOM 5409 C CA . ILE A 1 55 ? 226.088 255.067 171.642 1.00 97.87 367 ILE A CA 4
ATOM 5410 C C . ILE A 1 55 ? 225.172 255.131 172.855 1.00 97.87 367 ILE A C 4
ATOM 5411 O O . ILE A 1 55 ? 224.181 255.864 172.874 1.00 97.87 367 ILE A O 4
ATOM 5427 N N . ARG A 1 56 ? 225.550 254.385 173.888 1.00 107.78 368 ARG A N 4
ATOM 5428 C CA . ARG A 1 56 ? 224.819 254.381 175.145 1.00 107.78 368 ARG A CA 4
ATOM 5429 C C . ARG A 1 56 ? 224.759 255.809 175.670 1.00 107.78 368 ARG A C 4
ATOM 5430 O O . ARG A 1 56 ? 223.721 256.278 176.142 1.00 107.78 368 ARG A O 4
ATOM 5451 N N . GLN A 1 57 ? 225.890 256.501 175.554 1.00 25.22 369 GLN A N 4
ATOM 5452 C CA . GLN A 1 57 ? 226.001 257.892 175.968 1.00 25.22 369 GLN A CA 4
ATOM 5453 C C . GLN A 1 57 ? 225.160 258.799 175.069 1.00 25.22 369 GLN A C 4
ATOM 5454 O O . GLN A 1 57 ? 224.428 259.666 175.553 1.00 25.22 369 GLN A O 4
ATOM 5468 N N . ILE A 1 58 ? 225.274 258.599 173.756 1.00 81.86 370 ILE A N 4
ATOM 5469 C CA . ILE A 1 58 ? 224.518 259.395 172.791 1.00 81.86 370 ILE A CA 4
ATOM 5470 C C . ILE A 1 58 ? 223.016 259.273 173.035 1.00 81.86 370 ILE A C 4
ATOM 5471 O O . ILE A 1 58 ? 222.300 260.276 173.049 1.00 81.86 370 ILE A O 4
ATOM 5487 N N . GLU A 1 59 ? 222.538 258.046 173.243 1.00 46.06 371 GLU A N 4
ATOM 5488 C CA . GLU A 1 59 ? 221.115 257.823 173.496 1.00 46.06 371 GLU A CA 4
ATOM 5489 C C . GLU A 1 59 ? 220.653 258.679 174.670 1.00 46.06 371 GLU A C 4
ATOM 5490 O O . GLU A 1 59 ? 219.569 259.264 174.635 1.00 46.06 371 GLU A O 4
ATOM 5502 N N . VAL A 1 60 ? 221.487 258.758 175.703 1.00 89.19 372 VAL A N 4
ATOM 5503 C CA . VAL A 1 60 ? 221.170 259.548 176.886 1.00 89.19 372 VAL A CA 4
ATOM 5504 C C . VAL A 1 60 ? 221.050 261.029 176.537 1.00 89.19 372 VAL A C 4
ATOM 5505 O O . VAL A 1 60 ? 219.989 261.633 176.704 1.00 89.19 372 VAL A O 4
ATOM 5518 N N . LYS A 1 61 ? 222.143 261.611 176.045 1.00 133.25 373 LYS A N 4
ATOM 5519 C CA . LYS A 1 61 ? 222.153 263.021 175.665 1.00 133.25 373 LYS A CA 4
ATOM 5520 C C . LYS A 1 61 ? 221.042 263.328 174.664 1.00 133.25 373 LYS A C 4
ATOM 5521 O O . LYS A 1 61 ? 220.496 264.432 174.649 1.00 133.25 373 LYS A O 4
ATOM 5540 N N . ALA A 1 62 ? 220.702 262.347 173.835 1.00 37.13 374 ALA A N 4
ATOM 5541 C CA . ALA A 1 62 ? 219.643 262.532 172.856 1.00 37.13 374 ALA A CA 4
ATOM 5542 C C . ALA A 1 62 ? 218.350 262.892 173.572 1.00 37.13 374 ALA A C 4
ATOM 5543 O O . ALA A 1 62 ? 217.556 263.701 173.090 1.00 37.13 374 ALA A O 4
ATOM 5550 N N . LEU A 1 63 ? 218.161 262.289 174.742 1.00 42.35 375 LEU A N 4
ATOM 5551 C CA . LEU A 1 63 ? 216.987 262.548 175.564 1.00 42.35 375 LEU A CA 4
ATOM 5552 C C . LEU A 1 63 ? 216.978 263.993 176.054 1.00 42.35 375 LEU A C 4
ATOM 5553 O O . LEU A 1 63 ? 215.970 264.693 175.942 1.00 42.35 375 LEU A O 4
ATOM 5569 N N . ARG A 1 64 ? 218.112 264.438 176.584 1.00 124.40 376 ARG A N 4
ATOM 5570 C CA . ARG A 1 64 ? 218.236 265.804 177.079 1.00 124.40 376 ARG A CA 4
ATOM 5571 C C . ARG A 1 64 ? 218.088 266.797 175.933 1.00 124.40 376 ARG A C 4
ATOM 5572 O O . ARG A 1 64 ? 217.344 267.775 176.031 1.00 124.40 376 ARG A O 4
ATOM 5593 N N . LYS A 1 65 ? 218.820 266.546 174.854 1.00 64.37 377 LYS A N 4
ATOM 5594 C CA . LYS A 1 65 ? 218.797 267.410 173.683 1.00 64.37 377 LYS A CA 4
ATOM 5595 C C . LYS A 1 65 ? 217.450 267.370 172.960 1.00 64.37 377 LYS A C 4
ATOM 5596 O O . LYS A 1 65 ? 216.971 268.398 172.479 1.00 64.37 377 LYS A O 4
ATOM 5615 N N . LEU A 1 66 ? 216.847 266.188 172.873 1.00 159.95 378 LEU A N 4
ATOM 5616 C CA . LEU A 1 66 ? 215.560 266.044 172.192 1.00 159.95 378 LEU A CA 4
ATOM 5617 C C . LEU A 1 66 ? 214.407 266.523 173.068 1.00 159.95 378 LEU A C 4
ATOM 5618 O O . LEU A 1 66 ? 213.336 266.859 172.562 1.00 159.95 378 LEU A O 4
ATOM 5634 N N . ARG A 1 67 ? 214.618 266.543 174.382 1.00 140.36 379 ARG A N 4
ATOM 5635 C CA . ARG A 1 67 ? 213.576 266.974 175.308 1.00 140.36 379 ARG A CA 4
ATOM 5636 C C . ARG A 1 67 ? 213.415 268.488 175.311 1.00 140.36 379 ARG A C 4
ATOM 5637 O O . ARG A 1 67 ? 213.960 269.182 176.169 1.00 140.36 379 ARG A O 4
ATOM 5658 N N . HIS A 1 68 ? 212.632 268.989 174.356 1.00 75.36 380 HIS A N 4
ATOM 5659 C CA . HIS A 1 68 ? 212.362 270.416 174.252 1.00 75.36 380 HIS A CA 4
ATOM 5660 C C . HIS A 1 68 ? 211.436 270.664 173.062 1.00 75.36 380 HIS A C 4
ATOM 5661 O O . HIS A 1 68 ? 210.296 271.086 173.243 1.00 75.36 380 HIS A O 4
ATOM 5675 N N . PRO A 1 69 ? 211.892 270.419 171.827 1.00 115.39 381 PRO A N 4
ATOM 5676 C CA . PRO A 1 69 ? 211.059 270.638 170.642 1.00 115.39 381 PRO A CA 4
ATOM 5677 C C . PRO A 1 69 ? 209.979 269.571 170.479 1.00 115.39 381 PRO A C 4
ATOM 5678 O O . PRO A 1 69 ? 208.893 269.845 169.966 1.00 115.39 381 PRO A O 4
ATOM 5689 N N . SER A 1 70 ? 210.288 268.354 170.921 1.00 89.56 382 SER A N 4
ATOM 5690 C CA . SER A 1 70 ? 209.351 267.236 170.827 1.00 89.56 382 SER A CA 4
ATOM 5691 C C . SER A 1 70 ? 209.172 266.568 172.188 1.00 89.56 382 SER A C 4
ATOM 5692 O O . SER A 1 70 ? 210.060 266.628 173.038 1.00 89.56 382 SER A O 4
ATOM 5700 N N . ARG A 1 71 ? 208.020 265.933 172.393 1.00 161.46 383 ARG A N 4
ATOM 5701 C CA . ARG A 1 71 ? 207.732 265.261 173.657 1.00 161.46 383 ARG A CA 4
ATOM 5702 C C . ARG A 1 71 ? 208.785 264.201 173.971 1.00 161.46 383 ARG A C 4
ATOM 5703 O O . ARG A 1 71 ? 209.460 264.268 174.998 1.00 161.46 383 ARG A O 4
ATOM 5724 N N . SER A 1 72 ? 208.920 263.225 173.077 1.00 105.59 384 SER A N 4
ATOM 5725 C CA . SER A 1 72 ? 209.892 262.151 173.254 1.00 105.59 384 SER A CA 4
ATOM 5726 C C . SER A 1 72 ? 209.817 261.152 172.103 1.00 105.59 384 SER A C 4
ATOM 5727 O O . SER A 1 72 ? 209.537 259.971 172.312 1.00 105.59 384 SER A O 4
ATOM 5735 N N . LYS A 1 73 ? 210.066 261.634 170.890 1.00 173.63 385 LYS A N 4
ATOM 5736 C CA . LYS A 1 73 ? 210.034 260.784 169.703 1.00 173.63 385 LYS A CA 4
ATOM 5737 C C . LYS A 1 73 ? 211.055 259.648 169.797 1.00 173.63 385 LYS A C 4
ATOM 5738 O O . LYS A 1 73 ? 210.824 258.550 169.288 1.00 173.63 385 LYS A O 4
ATOM 5757 N N . TYR A 1 74 ? 212.179 259.919 170.452 1.00 268.15 386 TYR A N 4
ATOM 5758 C CA . TYR A 1 74 ? 213.236 258.923 170.620 1.00 268.15 386 TYR A CA 4
ATOM 5759 C C . TYR A 1 74 ? 212.703 257.676 171.311 1.00 268.15 386 TYR A C 4
ATOM 5760 O O . TYR A 1 74 ? 212.936 256.549 170.868 1.00 268.15 386 TYR A O 4
ATOM 5778 N N . LEU A 1 75 ? 211.998 257.903 172.409 1.00 124.51 387 LEU A N 4
ATOM 5779 C CA . LEU A 1 75 ? 211.419 256.834 173.205 1.00 124.51 387 LEU A CA 4
ATOM 5780 C C . LEU A 1 75 ? 210.456 255.979 172.387 1.00 124.51 387 LEU A C 4
ATOM 5781 O O . LEU A 1 75 ? 210.690 254.787 172.182 1.00 124.51 387 LEU A O 4
ATOM 5797 N N . LYS A 1 76 ? 209.368 256.590 171.932 1.00 131.58 388 LYS A N 4
ATOM 5798 C CA . LYS A 1 76 ? 208.367 255.885 171.140 1.00 131.58 388 LYS A CA 4
ATOM 5799 C C . LYS A 1 76 ? 208.976 255.282 169.875 1.00 131.58 388 LYS A C 4
ATOM 5800 O O . LYS A 1 76 ? 208.657 254.152 169.502 1.00 131.58 388 LYS A O 4
ATOM 5819 N N . SER A 1 77 ? 209.851 256.037 169.219 1.00 82.77 389 SER A N 4
ATOM 5820 C CA . SER A 1 77 ? 210.498 255.565 168.000 1.00 82.77 389 SER A CA 4
ATOM 5821 C C . SER A 1 77 ? 211.386 254.362 168.295 1.00 82.77 389 SER A C 4
ATOM 5822 O O . SER A 1 77 ? 211.352 253.363 167.577 1.00 82.77 389 SER A O 4
ATOM 5830 N N . LEU A 1 78 ? 212.173 254.457 169.363 1.00 97.55 390 LEU A N 4
ATOM 5831 C CA . LEU A 1 78 ? 213.060 253.369 169.751 1.00 97.55 390 LEU A CA 4
ATOM 5832 C C . LEU A 1 78 ? 212.246 252.182 170.247 1.00 97.55 390 LEU A C 4
ATOM 5833 O O . LEU A 1 78 ? 212.604 251.025 170.019 1.00 97.55 390 LEU A O 4
ATOM 5849 N N . LEU A 1 79 ? 211.144 252.482 170.923 1.00 145.00 391 LEU A N 4
ATOM 5850 C CA . LEU A 1 79 ? 210.265 251.453 171.459 1.00 145.00 391 LEU A CA 4
ATOM 5851 C C . LEU A 1 79 ? 209.630 250.646 170.331 1.00 145.00 391 LEU A C 4
ATOM 5852 O O . LEU A 1 79 ? 209.479 249.429 170.434 1.00 145.00 391 LEU A O 4
ATOM 5868 N N . SER A 1 80 ? 209.254 251.335 169.257 1.00 200.26 392 SER A N 4
ATOM 5869 C CA . SER A 1 80 ? 208.630 250.688 168.108 1.00 200.26 392 SER A CA 4
ATOM 5870 C C . SER A 1 80 ? 209.623 249.812 167.346 1.00 200.26 392 SER A C 4
ATOM 5871 O O . SER A 1 80 ? 209.249 248.783 166.781 1.00 200.26 392 SER A O 4
ATOM 5879 N N . LEU A 1 81 ? 210.884 250.234 167.317 1.00 262.42 393 LEU A N 4
ATOM 5880 C CA . LEU A 1 81 ? 211.922 249.492 166.605 1.00 262.42 393 LEU A CA 4
ATOM 5881 C C . LEU A 1 81 ? 212.362 248.233 167.356 1.00 262.42 393 LEU A C 4
ATOM 5882 O O . LEU A 1 81 ? 212.810 247.270 166.733 1.00 262.42 393 LEU A O 4
ATOM 5898 N N . MET A 1 82 ? 212.256 248.226 168.688 1.00 269.63 394 MET A N 4
ATOM 5899 C CA . MET A 1 82 ? 212.680 247.055 169.456 1.00 269.63 394 MET A CA 4
ATOM 5900 C C . MET A 1 82 ? 211.567 246.017 169.644 1.00 269.63 394 MET A C 4
ATOM 5901 O O . MET A 1 82 ? 210.582 246.024 168.906 1.00 269.63 394 MET A O 4
ATOM 5915 N N . ASP A 1 83 ? 211.732 245.109 170.601 1.00 238.65 395 ASP A N 4
ATOM 5916 C CA . ASP A 1 83 ? 210.725 244.069 170.838 1.00 238.65 395 ASP A CA 4
ATOM 5917 C C . ASP A 1 83 ? 209.570 244.553 171.717 1.00 238.65 395 ASP A C 4
ATOM 5918 O O . ASP A 1 83 ? 208.769 243.747 172.194 1.00 238.65 395 ASP A O 4
ATOM 5927 N N . GLU A 1 84 ? 209.480 245.858 171.927 1.00 265.58 396 GLU A N 4
ATOM 5928 C CA . GLU A 1 84 ? 208.410 246.422 172.751 1.00 265.58 396 GLU A CA 4
ATOM 5929 C C . GLU A 1 84 ? 207.101 246.495 171.976 1.00 265.58 396 GLU A C 4
ATOM 5930 O O . GLU A 1 84 ? 207.085 246.849 170.797 1.00 265.58 396 GLU A O 4
ATOM 5942 N N . ASN A 1 85 ? 206.004 246.161 172.649 1.00 243.28 397 ASN A N 4
ATOM 5943 C CA . ASN A 1 85 ? 204.682 246.187 172.030 1.00 243.28 397 ASN A CA 4
ATOM 5944 C C . ASN A 1 85 ? 203.998 247.535 172.249 1.00 243.28 397 ASN A C 4
ATOM 5945 O O . ASN A 1 85 ? 203.888 248.011 173.378 1.00 243.28 397 ASN A O 4
ATOM 5956 N N . GLU A 1 86 ? 203.536 248.141 171.159 1.00 209.47 398 GLU A N 4
ATOM 5957 C CA . GLU A 1 86 ? 202.859 249.431 171.233 1.00 209.47 398 GLU A CA 4
ATOM 5958 C C . GLU A 1 86 ? 201.437 249.269 171.764 1.00 209.47 398 GLU A C 4
ATOM 5959 O O . GLU A 1 86 ? 200.765 248.278 171.474 1.00 209.47 398 GLU A O 4
ATOM 5971 N N . GLY A 1 87 ? 200.987 250.249 172.540 1.00 27.01 399 GLY A N 4
ATOM 5972 C CA . GLY A 1 87 ? 199.649 250.196 173.098 1.00 27.01 399 GLY A CA 4
ATOM 5973 C C . GLY A 1 87 ? 198.961 251.547 173.083 1.00 27.01 399 GLY A C 4
ATOM 5977 N N . LYS A 1 1 ? 215.465 271.568 139.246 1.00 57.48 313 LYS A N 5
ATOM 5978 C CA . LYS A 1 1 ? 214.607 270.487 139.717 1.00 57.48 313 LYS A CA 5
ATOM 5979 C C . LYS A 1 1 ? 213.635 270.050 138.626 1.00 57.48 313 LYS A C 5
ATOM 5980 O O . LYS A 1 1 ? 212.452 270.385 138.666 1.00 57.48 313 LYS A O 5
ATOM 5998 N N . GLU A 1 2 ? 214.143 269.301 137.649 1.00 61.73 314 GLU A N 5
ATOM 5999 C CA . GLU A 1 2 ? 213.316 268.822 136.546 1.00 61.73 314 GLU A CA 5
ATOM 6000 C C . GLU A 1 2 ? 212.159 267.967 137.057 1.00 61.73 314 GLU A C 5
ATOM 6001 O O . GLU A 1 2 ? 211.053 268.021 136.520 1.00 61.73 314 GLU A O 5
ATOM 6013 N N . ALA A 1 3 ? 212.422 267.181 138.096 1.00 17.09 315 ALA A N 5
ATOM 6014 C CA . ALA A 1 3 ? 211.404 266.314 138.680 1.00 17.09 315 ALA A CA 5
ATOM 6015 C C . ALA A 1 3 ? 211.954 265.535 139.870 1.00 17.09 315 ALA A C 5
ATOM 6016 O O . ALA A 1 3 ? 212.540 264.464 139.705 1.00 17.09 315 ALA A O 5
ATOM 6023 N N . MET A 1 4 ? 211.768 266.080 141.068 1.00 92.82 316 MET A N 5
ATOM 6024 C CA . MET A 1 4 ? 212.247 265.436 142.286 1.00 92.82 316 MET A CA 5
ATOM 6025 C C . MET A 1 4 ? 211.122 265.292 143.308 1.00 92.82 316 MET A C 5
ATOM 6026 O O . MET A 1 4 ? 210.262 266.164 143.423 1.00 92.82 316 MET A O 5
ATOM 6040 N N . ARG A 1 5 ? 211.134 264.188 144.050 1.00 146.42 317 ARG A N 5
ATOM 6041 C CA . ARG A 1 5 ? 210.112 263.942 145.061 1.00 146.42 317 ARG A CA 5
ATOM 6042 C C . ARG A 1 5 ? 210.413 262.656 145.822 1.00 146.42 317 ARG A C 5
ATOM 6043 O O . ARG A 1 5 ? 210.360 261.563 145.259 1.00 146.42 317 ARG A O 5
ATOM 6064 N N . MET A 1 6 ? 210.740 262.799 147.107 1.00 91.09 318 MET A N 5
ATOM 6065 C CA . MET A 1 6 ? 211.058 261.651 147.951 1.00 91.09 318 MET A CA 5
ATOM 6066 C C . MET A 1 6 ? 210.629 261.889 149.398 1.00 91.09 318 MET A C 5
ATOM 6067 O O . MET A 1 6 ? 210.654 263.018 149.889 1.00 91.09 318 MET A O 5
ATOM 6081 N N . LEU A 1 7 ? 210.245 260.811 150.077 1.00 123.69 319 LEU A N 5
ATOM 6082 C CA . LEU A 1 7 ? 209.820 260.886 151.470 1.00 123.69 319 LEU A CA 5
ATOM 6083 C C . LEU A 1 7 ? 210.865 260.285 152.400 1.00 123.69 319 LEU A C 5
ATOM 6084 O O . LEU A 1 7 ? 211.474 259.261 152.089 1.00 123.69 319 LEU A O 5
ATOM 6100 N N . MET A 1 8 ? 211.070 260.928 153.547 1.00 120.55 320 MET A N 5
ATOM 6101 C CA . MET A 1 8 ? 212.047 260.460 154.521 1.00 120.55 320 MET A CA 5
ATOM 6102 C C . MET A 1 8 ? 211.457 260.461 155.930 1.00 120.55 320 MET A C 5
ATOM 6103 O O . MET A 1 8 ? 212.189 260.553 156.915 1.00 120.55 320 MET A O 5
ATOM 6117 N N . ARG A 1 9 ? 210.131 260.362 156.024 1.00 78.04 321 ARG A N 5
ATOM 6118 C CA . ARG A 1 9 ? 209.464 260.353 157.323 1.00 78.04 321 ARG A CA 5
ATOM 6119 C C . ARG A 1 9 ? 209.925 261.518 158.202 1.00 78.04 321 ARG A C 5
ATOM 6120 O O . ARG A 1 9 ? 210.709 262.363 157.768 1.00 78.04 321 ARG A O 5
ATOM 6141 N N . GLU A 1 10 ? 209.423 261.559 159.431 1.00 59.88 322 GLU A N 5
ATOM 6142 C CA . GLU A 1 10 ? 209.762 262.622 160.377 1.00 59.88 322 GLU A CA 5
ATOM 6143 C C . GLU A 1 10 ? 210.872 262.205 161.331 1.00 59.88 322 GLU A C 5
ATOM 6144 O O . GLU A 1 10 ? 211.958 262.789 161.335 1.00 59.88 322 GLU A O 5
ATOM 6156 N N . GLU A 1 11 ? 210.572 261.219 162.159 1.00 59.53 323 GLU A N 5
ATOM 6157 C CA . GLU A 1 11 ? 211.507 260.741 163.159 1.00 59.53 323 GLU A CA 5
ATOM 6158 C C . GLU A 1 11 ? 212.884 260.474 162.568 1.00 59.53 323 GLU A C 5
ATOM 6159 O O . GLU A 1 11 ? 213.898 260.628 163.253 1.00 59.53 323 GLU A O 5
ATOM 6171 N N . LEU A 1 12 ? 212.925 260.084 161.300 1.00 122.40 324 LEU A N 5
ATOM 6172 C CA . LEU A 1 12 ? 214.192 259.814 160.640 1.00 122.40 324 LEU A CA 5
ATOM 6173 C C . LEU A 1 12 ? 215.133 261.012 160.771 1.00 122.40 324 LEU A C 5
ATOM 6174 O O . LEU A 1 12 ? 216.264 260.878 161.237 1.00 122.40 324 LEU A O 5
ATOM 6190 N N . GLU A 1 13 ? 214.651 262.181 160.357 1.00 69.04 325 GLU A N 5
ATOM 6191 C CA . GLU A 1 13 ? 215.440 263.413 160.428 1.00 69.04 325 GLU A CA 5
ATOM 6192 C C . GLU A 1 13 ? 215.409 264.045 161.823 1.00 69.04 325 GLU A C 5
ATOM 6193 O O . GLU A 1 13 ? 216.386 264.659 162.255 1.00 69.04 325 GLU A O 5
ATOM 6205 N N . LYS A 1 14 ? 214.285 263.913 162.518 1.00 115.86 326 LYS A N 5
ATOM 6206 C CA . LYS A 1 14 ? 214.146 264.499 163.853 1.00 115.86 326 LYS A CA 5
ATOM 6207 C C . LYS A 1 14 ? 215.132 263.887 164.844 1.00 115.86 326 LYS A C 5
ATOM 6208 O O . LYS A 1 14 ? 215.606 264.566 165.757 1.00 115.86 326 LYS A O 5
ATOM 6227 N N . VAL A 1 15 ? 215.424 262.605 164.677 1.00 98.68 327 VAL A N 5
ATOM 6228 C CA . VAL A 1 15 ? 216.342 261.912 165.575 1.00 98.68 327 VAL A CA 5
ATOM 6229 C C . VAL A 1 15 ? 217.810 262.171 165.231 1.00 98.68 327 VAL A C 5
ATOM 6230 O O . VAL A 1 15 ? 218.617 262.453 166.117 1.00 98.68 327 VAL A O 5
ATOM 6243 N N . LEU A 1 16 ? 218.164 262.049 163.955 1.00 136.13 328 LEU A N 5
ATOM 6244 C CA . LEU A 1 16 ? 219.550 262.250 163.524 1.00 136.13 328 LEU A CA 5
ATOM 6245 C C . LEU A 1 16 ? 219.979 263.724 163.509 1.00 136.13 328 LEU A C 5
ATOM 6246 O O . LEU A 1 16 ? 221.117 264.040 163.854 1.00 136.13 328 LEU A O 5
ATOM 6262 N N . LYS A 1 17 ? 219.095 264.623 163.084 1.00 109.48 329 LYS A N 5
ATOM 6263 C CA . LYS A 1 17 ? 219.438 266.048 163.016 1.00 109.48 329 LYS A CA 5
ATOM 6264 C C . LYS A 1 17 ? 219.747 266.645 164.391 1.00 109.48 329 LYS A C 5
ATOM 6265 O O . LYS A 1 17 ? 220.383 267.696 164.483 1.00 109.48 329 LYS A O 5
ATOM 6284 N N . THR A 1 18 ? 219.299 265.990 165.458 1.00 39.26 330 THR A N 5
ATOM 6285 C CA . THR A 1 18 ? 219.541 266.503 166.805 1.00 39.26 330 THR A CA 5
ATOM 6286 C C . THR A 1 18 ? 220.883 266.032 167.357 1.00 39.26 330 THR A C 5
ATOM 6287 O O . THR A 1 18 ? 221.549 266.760 168.092 1.00 39.26 330 THR A O 5
ATOM 6298 N N . LEU A 1 19 ? 221.281 264.814 167.000 1.00 105.78 331 LEU A N 5
ATOM 6299 C CA . LEU A 1 19 ? 222.553 264.265 167.459 1.00 105.78 331 LEU A CA 5
ATOM 6300 C C . LEU A 1 19 ? 223.732 264.955 166.779 1.00 105.78 331 LEU A C 5
ATOM 6301 O O . LEU A 1 19 ? 223.589 265.526 165.697 1.00 105.78 331 LEU A O 5
ATOM 6317 N N . SER A 1 20 ? 224.902 264.880 167.408 1.00 84.63 332 SER A N 5
ATOM 6318 C CA . SER A 1 20 ? 226.111 265.478 166.855 1.00 84.63 332 SER A CA 5
ATOM 6319 C C . SER A 1 20 ? 226.537 264.725 165.598 1.00 84.63 332 SER A C 5
ATOM 6320 O O . SER A 1 20 ? 226.033 263.636 165.324 1.00 84.63 332 SER A O 5
ATOM 6328 N N . PRO A 1 21 ? 227.462 265.288 164.810 1.00 107.03 333 PRO A N 5
ATOM 6329 C CA . PRO A 1 21 ? 227.941 264.650 163.582 1.00 107.03 333 PRO A CA 5
ATOM 6330 C C . PRO A 1 21 ? 228.365 263.202 163.800 1.00 107.03 333 PRO A C 5
ATOM 6331 O O . PRO A 1 21 ? 227.857 262.293 163.144 1.00 107.03 333 PRO A O 5
ATOM 6342 N N . ARG A 1 22 ? 229.303 262.991 164.720 1.00 47.43 334 ARG A N 5
ATOM 6343 C CA . ARG A 1 22 ? 229.787 261.647 165.023 1.00 47.43 334 ARG A CA 5
ATOM 6344 C C . ARG A 1 22 ? 228.721 260.809 165.726 1.00 47.43 334 ARG A C 5
ATOM 6345 O O . ARG A 1 22 ? 228.658 259.594 165.541 1.00 47.43 334 ARG A O 5
ATOM 6366 N N . GLU A 1 23 ? 227.888 261.462 166.531 1.00 95.23 335 GLU A N 5
ATOM 6367 C CA . GLU A 1 23 ? 226.832 260.759 167.257 1.00 95.23 335 GLU A CA 5
ATOM 6368 C C . GLU A 1 23 ? 225.757 260.263 166.300 1.00 95.23 335 GLU A C 5
ATOM 6369 O O . GLU A 1 23 ? 225.372 259.093 166.336 1.00 95.23 335 GLU A O 5
ATOM 6381 N N . ALA A 1 24 ? 225.275 261.156 165.444 1.00 30.86 336 ALA A N 5
ATOM 6382 C CA . ALA A 1 24 ? 224.243 260.808 164.478 1.00 30.86 336 ALA A CA 5
ATOM 6383 C C . ALA A 1 24 ? 224.764 259.817 163.440 1.00 30.86 336 ALA A C 5
ATOM 6384 O O . ALA A 1 24 ? 224.010 258.988 162.930 1.00 30.86 336 ALA A O 5
ATOM 6391 N N . MET A 1 25 ? 226.055 259.906 163.130 1.00 105.60 337 MET A N 5
ATOM 6392 C CA . MET A 1 25 ? 226.658 259.023 162.136 1.00 105.60 337 MET A CA 5
ATOM 6393 C C . MET A 1 25 ? 226.562 257.562 162.573 1.00 105.60 337 MET A C 5
ATOM 6394 O O . MET A 1 25 ? 226.220 256.695 161.767 1.00 105.60 337 MET A O 5
ATOM 6408 N N . VAL A 1 26 ? 226.858 257.285 163.846 1.00 103.66 338 VAL A N 5
ATOM 6409 C CA . VAL A 1 26 ? 226.800 255.918 164.351 1.00 103.66 338 VAL A CA 5
ATOM 6410 C C . VAL A 1 26 ? 225.366 255.412 164.317 1.00 103.66 338 VAL A C 5
ATOM 6411 O O . VAL A 1 26 ? 225.110 254.261 163.961 1.00 103.66 338 VAL A O 5
ATOM 6424 N N . LEU A 1 27 ? 224.425 256.281 164.666 1.00 82.10 339 LEU A N 5
ATOM 6425 C CA . LEU A 1 27 ? 223.025 255.899 164.668 1.00 82.10 339 LEU A CA 5
ATOM 6426 C C . LEU A 1 27 ? 222.534 255.767 163.226 1.00 82.10 339 LEU A C 5
ATOM 6427 O O . LEU A 1 27 ? 221.645 254.967 162.939 1.00 82.10 339 LEU A O 5
ATOM 6443 N N . ARG A 1 28 ? 223.156 256.515 162.307 1.00 105.77 340 ARG A N 5
ATOM 6444 C CA . ARG A 1 28 ? 222.773 256.448 160.901 1.00 105.77 340 ARG A CA 5
ATOM 6445 C C . ARG A 1 28 ? 223.010 255.028 160.412 1.00 105.77 340 ARG A C 5
ATOM 6446 O O . ARG A 1 28 ? 222.208 254.462 159.665 1.00 105.77 340 ARG A O 5
ATOM 6467 N N . MET A 1 29 ? 224.113 254.447 160.880 1.00 78.27 341 MET A N 5
ATOM 6468 C CA . MET A 1 29 ? 224.465 253.080 160.531 1.00 78.27 341 MET A CA 5
ATOM 6469 C C . MET A 1 29 ? 223.548 252.118 161.273 1.00 78.27 341 MET A C 5
ATOM 6470 O O . MET A 1 29 ? 223.040 251.150 160.698 1.00 78.27 341 MET A O 5
ATOM 6484 N N . ARG A 1 30 ? 223.334 252.398 162.556 1.00 79.00 342 ARG A N 5
ATOM 6485 C CA . ARG A 1 30 ? 222.475 251.572 163.396 1.00 79.00 342 ARG A CA 5
ATOM 6486 C C . ARG A 1 30 ? 221.068 251.468 162.810 1.00 79.00 342 ARG A C 5
ATOM 6487 O O . ARG A 1 30 ? 220.396 250.450 162.975 1.00 79.00 342 ARG A O 5
ATOM 6508 N N . TYR A 1 31 ? 220.630 252.528 162.131 1.00 143.91 343 TYR A N 5
ATOM 6509 C CA . TYR A 1 31 ? 219.298 252.555 161.526 1.00 143.91 343 TYR A CA 5
ATOM 6510 C C . TYR A 1 31 ? 219.273 251.815 160.188 1.00 143.91 343 TYR A C 5
ATOM 6511 O O . TYR A 1 31 ? 218.208 251.437 159.702 1.00 143.91 343 TYR A O 5
ATOM 6529 N N . GLY A 1 32 ? 220.444 251.627 159.586 1.00 25.24 344 GLY A N 5
ATOM 6530 C CA . GLY A 1 32 ? 220.512 250.947 158.299 1.00 25.24 344 GLY A CA 5
ATOM 6531 C C . GLY A 1 32 ? 220.203 251.878 157.140 1.00 25.24 344 GLY A C 5
ATOM 6532 O O . GLY A 1 32 ? 219.813 251.435 156.059 1.00 25.24 344 GLY A O 5
ATOM 6536 N N . LEU A 1 33 ? 220.370 253.175 157.375 1.00 51.39 345 LEU A N 5
ATOM 6537 C CA . LEU A 1 33 ? 220.097 254.191 156.360 1.00 51.39 345 LEU A CA 5
ATOM 6538 C C . LEU A 1 33 ? 221.211 254.260 155.315 1.00 51.39 345 LEU A C 5
ATOM 6539 O O . LEU A 1 33 ? 220.972 254.627 154.165 1.00 51.39 345 LEU A O 5
ATOM 6555 N N . LEU A 1 34 ? 222.427 253.924 155.727 1.00 73.40 346 LEU A N 5
ATOM 6556 C CA . LEU A 1 34 ? 223.582 253.959 154.831 1.00 73.40 346 LEU A CA 5
ATOM 6557 C C . LEU A 1 34 ? 223.386 253.067 153.602 1.00 73.40 346 LEU A C 5
ATOM 6558 O O . LEU A 1 34 ? 223.671 253.486 152.481 1.00 73.40 346 LEU A O 5
ATOM 6574 N N . ASP A 1 35 ? 222.927 251.833 153.813 1.00 113.98 347 ASP A N 5
ATOM 6575 C CA . ASP A 1 35 ? 222.724 250.904 152.703 1.00 113.98 347 ASP A CA 5
ATOM 6576 C C . ASP A 1 35 ? 221.315 250.313 152.684 1.00 113.98 347 ASP A C 5
ATOM 6577 O O . ASP A 1 35 ? 220.949 249.608 151.745 1.00 113.98 347 ASP A O 5
ATOM 6586 N N . GLY A 1 36 ? 220.529 250.592 153.715 1.00 30.33 348 GLY A N 5
ATOM 6587 C CA . GLY A 1 36 ? 219.176 250.059 153.770 1.00 30.33 348 GLY A CA 5
ATOM 6588 C C . GLY A 1 36 ? 219.050 248.846 154.674 1.00 30.33 348 GLY A C 5
ATOM 6589 O O . GLY A 1 36 ? 217.949 248.348 154.907 1.00 30.33 348 GLY A O 5
ATOM 6593 N N . LYS A 1 37 ? 220.181 248.371 155.180 1.00 117.13 349 LYS A N 5
ATOM 6594 C CA . LYS A 1 37 ? 220.202 247.206 156.065 1.00 117.13 349 LYS A CA 5
ATOM 6595 C C . LYS A 1 37 ? 220.789 247.574 157.426 1.00 117.13 349 LYS A C 5
ATOM 6596 O O . LYS A 1 37 ? 221.995 247.785 157.546 1.00 117.13 349 LYS A O 5
ATOM 6615 N N . PRO A 1 38 ? 219.949 247.662 158.473 1.00 105.72 350 PRO A N 5
ATOM 6616 C CA . PRO A 1 38 ? 220.411 248.009 159.822 1.00 105.72 350 PRO A CA 5
ATOM 6617 C C . PRO A 1 38 ? 221.550 247.116 160.295 1.00 105.72 350 PRO A C 5
ATOM 6618 O O . PRO A 1 38 ? 221.541 245.904 160.080 1.00 105.72 350 PRO A O 5
ATOM 6629 N N . LYS A 1 39 ? 222.531 247.729 160.947 1.00 174.26 351 LYS A N 5
ATOM 6630 C CA . LYS A 1 39 ? 223.684 247.007 161.463 1.00 174.26 351 LYS A CA 5
ATOM 6631 C C . LYS A 1 39 ? 223.765 247.143 162.975 1.00 174.26 351 LYS A C 5
ATOM 6632 O O . LYS A 1 39 ? 223.237 248.095 163.548 1.00 174.26 351 LYS A O 5
ATOM 6651 N N . THR A 1 40 ? 224.440 246.199 163.622 1.00 49.67 352 THR A N 5
ATOM 6652 C CA . THR A 1 40 ? 224.587 246.246 165.071 1.00 49.67 352 THR A CA 5
ATOM 6653 C C . THR A 1 40 ? 225.616 247.291 165.475 1.00 49.67 352 THR A C 5
ATOM 6654 O O . THR A 1 40 ? 226.505 247.625 164.694 1.00 49.67 352 THR A O 5
ATOM 6665 N N . LEU A 1 41 ? 225.488 247.819 166.691 1.00 78.80 353 LEU A N 5
ATOM 6666 C CA . LEU A 1 41 ? 226.416 248.835 167.164 1.00 78.80 353 LEU A CA 5
ATOM 6667 C C . LEU A 1 41 ? 227.856 248.334 167.134 1.00 78.80 353 LEU A C 5
ATOM 6668 O O . LEU A 1 41 ? 228.787 249.109 166.907 1.00 78.80 353 LEU A O 5
ATOM 6684 N N . GLU A 1 42 ? 228.036 247.042 167.360 1.00 73.25 354 GLU A N 5
ATOM 6685 C CA . GLU A 1 42 ? 229.368 246.445 167.360 1.00 73.25 354 GLU A CA 5
ATOM 6686 C C . GLU A 1 42 ? 230.125 246.780 166.076 1.00 73.25 354 GLU A C 5
ATOM 6687 O O . GLU A 1 42 ? 231.318 247.083 166.108 1.00 73.25 354 GLU A O 5
ATOM 6699 N N . GLU A 1 43 ? 229.422 246.725 164.950 1.00 66.75 355 GLU A N 5
ATOM 6700 C CA . GLU A 1 43 ? 230.020 247.032 163.654 1.00 66.75 355 GLU A CA 5
ATOM 6701 C C . GLU A 1 43 ? 230.267 248.529 163.500 1.00 66.75 355 GLU A C 5
ATOM 6702 O O . GLU A 1 43 ? 231.295 248.947 162.967 1.00 66.75 355 GLU A O 5
ATOM 6714 N N . VAL A 1 44 ? 229.309 249.333 163.950 1.00 27.31 356 VAL A N 5
ATOM 6715 C CA . VAL A 1 44 ? 229.416 250.785 163.844 1.00 27.31 356 VAL A CA 5
ATOM 6716 C C . VAL A 1 44 ? 230.466 251.352 164.796 1.00 27.31 356 VAL A C 5
ATOM 6717 O O . VAL A 1 44 ? 231.371 252.073 164.372 1.00 27.31 356 VAL A O 5
ATOM 6730 N N . GLY A 1 45 ? 230.348 251.029 166.080 1.00 22.34 357 GLY A N 5
ATOM 6731 C CA . GLY A 1 45 ? 231.306 251.523 167.050 1.00 22.34 357 GLY A CA 5
ATOM 6732 C C . GLY A 1 45 ? 232.716 251.091 166.716 1.00 22.34 357 GLY A C 5
ATOM 6733 O O . GLY A 1 45 ? 233.630 251.915 166.662 1.00 22.34 357 GLY A O 5
ATOM 6737 N N . GLN A 1 46 ? 232.891 249.795 166.479 1.00 88.15 358 GLN A N 5
ATOM 6738 C CA . GLN A 1 46 ? 234.195 249.252 166.128 1.00 88.15 358 GLN A CA 5
ATOM 6739 C C . GLN A 1 46 ? 234.693 249.846 164.812 1.00 88.15 358 GLN A C 5
ATOM 6740 O O . GLN A 1 46 ? 235.899 249.934 164.576 1.00 88.15 358 GLN A O 5
ATOM 6754 N N . TYR A 1 47 ? 233.757 250.253 163.960 1.00 138.50 359 TYR A N 5
ATOM 6755 C CA . TYR A 1 47 ? 234.109 250.841 162.673 1.00 138.50 359 TYR A CA 5
ATOM 6756 C C . TYR A 1 47 ? 234.938 252.103 162.881 1.00 138.50 359 TYR A C 5
ATOM 6757 O O . TYR A 1 47 ? 235.880 252.369 162.137 1.00 138.50 359 TYR A O 5
ATOM 6775 N N . PHE A 1 48 ? 234.585 252.871 163.907 1.00 144.00 360 PHE A N 5
ATOM 6776 C CA . PHE A 1 48 ? 235.309 254.092 164.226 1.00 144.00 360 PHE A CA 5
ATOM 6777 C C . PHE A 1 48 ? 236.421 253.806 165.232 1.00 144.00 360 PHE A C 5
ATOM 6778 O O . PHE A 1 48 ? 237.554 253.514 164.848 1.00 144.00 360 PHE A O 5
ATOM 6795 N N . ASN A 1 49 ? 236.096 253.882 166.518 1.00 222.30 361 ASN A N 5
ATOM 6796 C CA . ASN A 1 49 ? 237.077 253.618 167.571 1.00 222.30 361 ASN A CA 5
ATOM 6797 C C . ASN A 1 49 ? 236.425 253.635 168.946 1.00 222.30 361 ASN A C 5
ATOM 6798 O O . ASN A 1 49 ? 237.064 253.994 169.936 1.00 222.30 361 ASN A O 5
ATOM 6809 N N . VAL A 1 50 ? 235.150 253.262 169.004 1.00 149.29 362 VAL A N 5
ATOM 6810 C CA . VAL A 1 50 ? 234.417 253.261 170.265 1.00 149.29 362 VAL A CA 5
ATOM 6811 C C . VAL A 1 50 ? 233.481 252.062 170.393 1.00 149.29 362 VAL A C 5
ATOM 6812 O O . VAL A 1 50 ? 232.912 251.592 169.407 1.00 149.29 362 VAL A O 5
ATOM 6825 N N . THR A 1 51 ? 233.321 251.579 171.625 1.00 102.94 363 THR A N 5
ATOM 6826 C CA . THR A 1 51 ? 232.445 250.446 171.906 1.00 102.94 363 THR A CA 5
ATOM 6827 C C . THR A 1 51 ? 231.002 250.903 172.106 1.00 102.94 363 THR A C 5
ATOM 6828 O O . THR A 1 51 ? 230.689 252.084 171.963 1.00 102.94 363 THR A O 5
ATOM 6839 N N . ARG A 1 52 ? 230.128 249.956 172.437 1.00 115.19 364 ARG A N 5
ATOM 6840 C CA . ARG A 1 52 ? 228.715 250.259 172.663 1.00 115.19 364 ARG A CA 5
ATOM 6841 C C . ARG A 1 52 ? 228.541 251.393 173.668 1.00 115.19 364 ARG A C 5
ATOM 6842 O O . ARG A 1 52 ? 227.592 252.173 173.588 1.00 115.19 364 ARG A O 5
ATOM 6863 N N . GLU A 1 53 ? 229.448 251.453 174.630 1.00 84.69 365 GLU A N 5
ATOM 6864 C CA . GLU A 1 53 ? 229.402 252.466 175.676 1.00 84.69 365 GLU A CA 5
ATOM 6865 C C . GLU A 1 53 ? 229.288 253.888 175.123 1.00 84.69 365 GLU A C 5
ATOM 6866 O O . GLU A 1 53 ? 228.597 254.723 175.706 1.00 84.69 365 GLU A O 5
ATOM 6878 N N . ARG A 1 54 ? 229.967 254.176 174.015 1.00 85.77 366 ARG A N 5
ATOM 6879 C CA . ARG A 1 54 ? 229.899 255.516 173.437 1.00 85.77 366 ARG A CA 5
ATOM 6880 C C . ARG A 1 54 ? 228.498 255.827 172.916 1.00 85.77 366 ARG A C 5
ATOM 6881 O O . ARG A 1 54 ? 227.933 256.869 173.248 1.00 85.77 366 ARG A O 5
ATOM 6902 N N . ILE A 1 55 ? 227.921 254.924 172.129 1.00 97.87 367 ILE A N 5
ATOM 6903 C CA . ILE A 1 55 ? 226.566 255.147 171.639 1.00 97.87 367 ILE A CA 5
ATOM 6904 C C . ILE A 1 55 ? 225.606 255.101 172.819 1.00 97.87 367 ILE A C 5
ATOM 6905 O O . ILE A 1 55 ? 224.601 255.815 172.857 1.00 97.87 367 ILE A O 5
ATOM 6921 N N . ARG A 1 56 ? 225.961 254.284 173.805 1.00 107.78 368 ARG A N 5
ATOM 6922 C CA . ARG A 1 56 ? 225.185 254.172 175.031 1.00 107.78 368 ARG A CA 5
ATOM 6923 C C . ARG A 1 56 ? 225.064 255.556 175.652 1.00 107.78 368 ARG A C 5
ATOM 6924 O O . ARG A 1 56 ? 224.000 255.957 176.124 1.00 107.78 368 ARG A O 5
ATOM 6945 N N . GLN A 1 57 ? 226.176 256.288 175.617 1.00 25.22 369 GLN A N 5
ATOM 6946 C CA . GLN A 1 57 ? 226.229 257.651 176.129 1.00 25.22 369 GLN A CA 5
ATOM 6947 C C . GLN A 1 57 ? 225.392 258.593 175.265 1.00 25.22 369 GLN A C 5
ATOM 6948 O O . GLN A 1 57 ? 224.663 259.444 175.781 1.00 25.22 369 GLN A O 5
ATOM 6962 N N . ILE A 1 58 ? 225.506 258.442 173.946 1.00 81.86 370 ILE A N 5
ATOM 6963 C CA . ILE A 1 58 ? 224.753 259.276 173.010 1.00 81.86 370 ILE A CA 5
ATOM 6964 C C . ILE A 1 58 ? 223.250 259.151 173.252 1.00 81.86 370 ILE A C 5
ATOM 6965 O O . ILE A 1 58 ? 222.546 260.159 173.346 1.00 81.86 370 ILE A O 5
ATOM 6981 N N . GLU A 1 59 ? 222.759 257.917 173.366 1.00 46.06 371 GLU A N 5
ATOM 6982 C CA . GLU A 1 59 ? 221.337 257.692 173.609 1.00 46.06 371 GLU A CA 5
ATOM 6983 C C . GLU A 1 59 ? 220.887 258.466 174.844 1.00 46.06 371 GLU A C 5
ATOM 6984 O O . GLU A 1 59 ? 219.796 259.039 174.868 1.00 46.06 371 GLU A O 5
ATOM 6996 N N . VAL A 1 60 ? 221.741 258.489 175.865 1.00 89.19 372 VAL A N 5
ATOM 6997 C CA . VAL A 1 60 ? 221.442 259.208 177.098 1.00 89.19 372 VAL A CA 5
ATOM 6998 C C . VAL A 1 60 ? 221.362 260.712 176.846 1.00 89.19 372 VAL A C 5
ATOM 6999 O O . VAL A 1 60 ? 220.309 261.326 177.033 1.00 89.19 372 VAL A O 5
ATOM 7012 N N . LYS A 1 61 ? 222.476 261.301 176.416 1.00 133.25 373 LYS A N 5
ATOM 7013 C CA . LYS A 1 61 ? 222.522 262.732 176.130 1.00 133.25 373 LYS A CA 5
ATOM 7014 C C . LYS A 1 61 ? 221.475 263.116 175.087 1.00 133.25 373 LYS A C 5
ATOM 7015 O O . LYS A 1 61 ? 220.876 264.190 175.163 1.00 133.25 373 LYS A O 5
ATOM 7034 N N . ALA A 1 62 ? 221.247 262.236 174.120 1.00 37.13 374 ALA A N 5
ATOM 7035 C CA . ALA A 1 62 ? 220.259 262.501 173.087 1.00 37.13 374 ALA A CA 5
ATOM 7036 C C . ALA A 1 62 ? 218.896 262.701 173.731 1.00 37.13 374 ALA A C 5
ATOM 7037 O O . ALA A 1 62 ? 218.133 263.590 173.350 1.00 37.13 374 ALA A O 5
ATOM 7044 N N . LEU A 1 63 ? 218.609 261.870 174.729 1.00 42.35 375 LEU A N 5
ATOM 7045 C CA . LEU A 1 63 ? 217.357 261.951 175.467 1.00 42.35 375 LEU A CA 5
ATOM 7046 C C . LEU A 1 63 ? 217.236 263.292 176.184 1.00 42.35 375 LEU A C 5
ATOM 7047 O O . LEU A 1 63 ? 216.165 263.901 176.213 1.00 42.35 375 LEU A O 5
ATOM 7063 N N . ARG A 1 64 ? 218.346 263.754 176.748 1.00 124.40 376 ARG A N 5
ATOM 7064 C CA . ARG A 1 64 ? 218.367 265.035 177.444 1.00 124.40 376 ARG A CA 5
ATOM 7065 C C . ARG A 1 64 ? 218.012 266.165 176.485 1.00 124.40 376 ARG A C 5
ATOM 7066 O O . ARG A 1 64 ? 217.316 267.115 176.849 1.00 124.40 376 ARG A O 5
ATOM 7087 N N . LYS A 1 65 ? 218.515 266.060 175.260 1.00 64.37 377 LYS A N 5
ATOM 7088 C CA . LYS A 1 65 ? 218.275 267.066 174.234 1.00 64.37 377 LYS A CA 5
ATOM 7089 C C . LYS A 1 65 ? 216.822 267.070 173.755 1.00 64.37 377 LYS A C 5
ATOM 7090 O O . LYS A 1 65 ? 216.334 268.083 173.253 1.00 64.37 377 LYS A O 5
ATOM 7109 N N . LEU A 1 66 ? 216.137 265.938 173.901 1.00 159.95 378 LEU A N 5
ATOM 7110 C CA . LEU A 1 66 ? 214.743 265.839 173.466 1.00 159.95 378 LEU A CA 5
ATOM 7111 C C . LEU A 1 66 ? 213.799 266.505 174.461 1.00 159.95 378 LEU A C 5
ATOM 7112 O O . LEU A 1 66 ? 212.589 266.560 174.233 1.00 159.95 378 LEU A O 5
ATOM 7128 N N . ARG A 1 67 ? 214.343 266.999 175.570 1.00 140.36 379 ARG A N 5
ATOM 7129 C CA . ARG A 1 67 ? 213.524 267.648 176.590 1.00 140.36 379 ARG A CA 5
ATOM 7130 C C . ARG A 1 67 ? 213.261 269.109 176.255 1.00 140.36 379 ARG A C 5
ATOM 7131 O O . ARG A 1 67 ? 213.936 270.006 176.760 1.00 140.36 379 ARG A O 5
ATOM 7152 N N . HIS A 1 68 ? 212.250 269.340 175.418 1.00 75.36 380 HIS A N 5
ATOM 7153 C CA . HIS A 1 68 ? 211.865 270.688 175.030 1.00 75.36 380 HIS A CA 5
ATOM 7154 C C . HIS A 1 68 ? 210.674 270.611 174.073 1.00 75.36 380 HIS A C 5
ATOM 7155 O O . HIS A 1 68 ? 209.614 271.164 174.361 1.00 75.36 380 HIS A O 5
ATOM 7169 N N . PRO A 1 69 ? 210.813 269.942 172.923 1.00 115.39 381 PRO A N 5
ATOM 7170 C CA . PRO A 1 69 ? 209.716 269.835 171.958 1.00 115.39 381 PRO A CA 5
ATOM 7171 C C . PRO A 1 69 ? 208.397 269.430 172.613 1.00 115.39 381 PRO A C 5
ATOM 7172 O O . PRO A 1 69 ? 208.377 268.658 173.572 1.00 115.39 381 PRO A O 5
ATOM 7183 N N . SER A 1 70 ? 207.295 269.957 172.081 1.00 89.56 382 SER A N 5
ATOM 7184 C CA . SER A 1 70 ? 205.965 269.657 172.605 1.00 89.56 382 SER A CA 5
ATOM 7185 C C . SER A 1 70 ? 205.686 268.157 172.540 1.00 89.56 382 SER A C 5
ATOM 7186 O O . SER A 1 70 ? 205.024 267.604 173.418 1.00 89.56 382 SER A O 5
ATOM 7194 N N . ARG A 1 71 ? 206.190 267.503 171.497 1.00 161.46 383 ARG A N 5
ATOM 7195 C CA . ARG A 1 71 ? 205.990 266.066 171.326 1.00 161.46 383 ARG A CA 5
ATOM 7196 C C . ARG A 1 71 ? 207.317 265.316 171.357 1.00 161.46 383 ARG A C 5
ATOM 7197 O O . ARG A 1 71 ? 208.367 265.878 171.047 1.00 161.46 383 ARG A O 5
ATOM 7218 N N . SER A 1 72 ? 207.263 264.040 171.733 1.00 105.59 384 SER A N 5
ATOM 7219 C CA . SER A 1 72 ? 208.460 263.210 171.812 1.00 105.59 384 SER A CA 5
ATOM 7220 C C . SER A 1 72 ? 208.292 261.930 171.000 1.00 105.59 384 SER A C 5
ATOM 7221 O O . SER A 1 72 ? 208.090 260.852 171.558 1.00 105.59 384 SER A O 5
ATOM 7229 N N . LYS A 1 73 ? 208.374 262.056 169.679 1.00 173.63 385 LYS A N 5
ATOM 7230 C CA . LYS A 1 73 ? 208.241 260.909 168.786 1.00 173.63 385 LYS A CA 5
ATOM 7231 C C . LYS A 1 73 ? 209.310 259.850 169.067 1.00 173.63 385 LYS A C 5
ATOM 7232 O O . LYS A 1 73 ? 209.115 258.667 168.781 1.00 173.63 385 LYS A O 5
ATOM 7251 N N . TYR A 1 74 ? 210.433 260.283 169.630 1.00 268.15 386 TYR A N 5
ATOM 7252 C CA . TYR A 1 74 ? 211.532 259.376 169.959 1.00 268.15 386 TYR A CA 5
ATOM 7253 C C . TYR A 1 74 ? 211.036 258.203 170.793 1.00 268.15 386 TYR A C 5
ATOM 7254 O O . TYR A 1 74 ? 211.446 257.057 170.594 1.00 268.15 386 TYR A O 5
ATOM 7272 N N . LEU A 1 75 ? 210.161 258.517 171.736 1.00 124.51 387 LEU A N 5
ATOM 7273 C CA . LEU A 1 75 ? 209.598 257.532 172.645 1.00 124.51 387 LEU A CA 5
ATOM 7274 C C . LEU A 1 75 ? 208.854 256.432 171.894 1.00 124.51 387 LEU A C 5
ATOM 7275 O O . LEU A 1 75 ? 208.962 255.253 172.235 1.00 124.51 387 LEU A O 5
ATOM 7291 N N . LYS A 1 76 ? 208.092 256.823 170.880 1.00 131.58 388 LYS A N 5
ATOM 7292 C CA . LYS A 1 76 ? 207.319 255.872 170.091 1.00 131.58 388 LYS A CA 5
ATOM 7293 C C . LYS A 1 76 ? 208.181 255.195 169.026 1.00 131.58 388 LYS A C 5
ATOM 7294 O O . LYS A 1 76 ? 208.074 253.988 168.806 1.00 131.58 388 LYS A O 5
ATOM 7313 N N . SER A 1 77 ? 209.033 255.974 168.367 1.00 82.77 389 SER A N 5
ATOM 7314 C CA . SER A 1 77 ? 209.903 255.438 167.328 1.00 82.77 389 SER A CA 5
ATOM 7315 C C . SER A 1 77 ? 210.882 254.427 167.912 1.00 82.77 389 SER A C 5
ATOM 7316 O O . SER A 1 77 ? 211.098 253.358 167.342 1.00 82.77 389 SER A O 5
ATOM 7324 N N . LEU A 1 78 ? 211.462 254.764 169.061 1.00 97.55 390 LEU A N 5
ATOM 7325 C CA . LEU A 1 78 ? 212.413 253.877 169.718 1.00 97.55 390 LEU A CA 5
ATOM 7326 C C . LEU A 1 78 ? 211.700 252.632 170.228 1.00 97.55 390 LEU A C 5
ATOM 7327 O O . LEU A 1 78 ? 212.239 251.525 170.179 1.00 97.55 390 LEU A O 5
ATOM 7343 N N . LEU A 1 79 ? 210.478 252.826 170.711 1.00 145.00 391 LEU A N 5
ATOM 7344 C CA . LEU A 1 79 ? 209.676 251.730 171.232 1.00 145.00 391 LEU A CA 5
ATOM 7345 C C . LEU A 1 79 ? 209.255 250.788 170.109 1.00 145.00 391 LEU A C 5
ATOM 7346 O O . LEU A 1 79 ? 209.176 249.574 170.299 1.00 145.00 391 LEU A O 5
ATOM 7362 N N . SER A 1 80 ? 208.980 251.357 168.939 1.00 200.26 392 SER A N 5
ATOM 7363 C CA . SER A 1 80 ? 208.557 250.575 167.781 1.00 200.26 392 SER A CA 5
ATOM 7364 C C . SER A 1 80 ? 209.671 249.651 167.290 1.00 200.26 392 SER A C 5
ATOM 7365 O O . SER A 1 80 ? 209.419 248.498 166.937 1.00 200.26 392 SER A O 5
ATOM 7373 N N . LEU A 1 81 ? 210.894 250.169 167.250 1.00 262.42 393 LEU A N 5
ATOM 7374 C CA . LEU A 1 81 ? 212.040 249.386 166.789 1.00 262.42 393 LEU A CA 5
ATOM 7375 C C . LEU A 1 81 ? 212.599 248.467 167.878 1.00 262.42 393 LEU A C 5
ATOM 7376 O O . LEU A 1 81 ? 213.364 247.552 167.576 1.00 262.42 393 LEU A O 5
ATOM 7392 N N . MET A 1 82 ? 212.243 248.706 169.144 1.00 269.63 394 MET A N 5
ATOM 7393 C CA . MET A 1 82 ? 212.763 247.867 170.225 1.00 269.63 394 MET A CA 5
ATOM 7394 C C . MET A 1 82 ? 211.920 246.611 170.479 1.00 269.63 394 MET A C 5
ATOM 7395 O O . MET A 1 82 ? 212.363 245.500 170.192 1.00 269.63 394 MET A O 5
ATOM 7409 N N . ASP A 1 83 ? 210.728 246.776 171.043 1.00 238.65 395 ASP A N 5
ATOM 7410 C CA . ASP A 1 83 ? 209.867 245.628 171.345 1.00 238.65 395 ASP A CA 5
ATOM 7411 C C . ASP A 1 83 ? 208.398 246.017 171.514 1.00 238.65 395 ASP A C 5
ATOM 7412 O O . ASP A 1 83 ? 207.635 245.304 172.169 1.00 238.65 395 ASP A O 5
ATOM 7421 N N . GLU A 1 84 ? 208.000 247.136 170.927 1.00 265.58 396 GLU A N 5
ATOM 7422 C CA . GLU A 1 84 ? 206.613 247.595 171.026 1.00 265.58 396 GLU A CA 5
ATOM 7423 C C . GLU A 1 84 ? 205.720 246.858 170.038 1.00 265.58 396 GLU A C 5
ATOM 7424 O O . GLU A 1 84 ? 206.048 246.738 168.858 1.00 265.58 396 GLU A O 5
ATOM 7436 N N . ASN A 1 85 ? 204.585 246.368 170.530 1.00 243.28 397 ASN A N 5
ATOM 7437 C CA . ASN A 1 85 ? 203.634 245.642 169.695 1.00 243.28 397 ASN A CA 5
ATOM 7438 C C . ASN A 1 85 ? 202.211 245.786 170.228 1.00 243.28 397 ASN A C 5
ATOM 7439 O O . ASN A 1 85 ? 201.307 246.212 169.508 1.00 243.28 397 ASN A O 5
ATOM 7450 N N . GLU A 1 86 ? 202.021 245.434 171.497 1.00 209.47 398 GLU A N 5
ATOM 7451 C CA . GLU A 1 86 ? 200.709 245.527 172.126 1.00 209.47 398 GLU A CA 5
ATOM 7452 C C . GLU A 1 86 ? 200.832 245.474 173.646 1.00 209.47 398 GLU A C 5
ATOM 7453 O O . GLU A 1 86 ? 201.408 244.538 174.201 1.00 209.47 398 GLU A O 5
ATOM 7465 N N . GLY A 1 87 ? 200.284 246.485 174.312 1.00 27.01 399 GLY A N 5
ATOM 7466 C CA . GLY A 1 87 ? 200.343 246.536 175.762 1.00 27.01 399 GLY A CA 5
ATOM 7467 C C . GLY A 1 87 ? 199.301 247.464 176.353 1.00 27.01 399 GLY A C 5
ATOM 7471 N N . LYS A 1 1 ? 206.976 272.484 140.379 1.00 57.48 313 LYS A N 6
ATOM 7472 C CA . LYS A 1 1 ? 208.346 272.968 140.507 1.00 57.48 313 LYS A CA 6
ATOM 7473 C C . LYS A 1 1 ? 208.829 272.854 141.950 1.00 57.48 313 LYS A C 6
ATOM 7474 O O . LYS A 1 1 ? 209.471 273.766 142.471 1.00 57.48 313 LYS A O 6
ATOM 7492 N N . GLU A 1 2 ? 208.514 271.732 142.591 1.00 61.73 314 GLU A N 6
ATOM 7493 C CA . GLU A 1 2 ? 208.917 271.504 143.976 1.00 61.73 314 GLU A CA 6
ATOM 7494 C C . GLU A 1 2 ? 210.437 271.480 144.108 1.00 61.73 314 GLU A C 6
ATOM 7495 O O . GLU A 1 2 ? 210.988 271.940 145.108 1.00 61.73 314 GLU A O 6
ATOM 7507 N N . ALA A 1 3 ? 211.108 270.941 143.094 1.00 17.09 315 ALA A N 6
ATOM 7508 C CA . ALA A 1 3 ? 212.565 270.857 143.097 1.00 17.09 315 ALA A CA 6
ATOM 7509 C C . ALA A 1 3 ? 213.070 270.010 144.261 1.00 17.09 315 ALA A C 6
ATOM 7510 O O . ALA A 1 3 ? 214.168 270.230 144.771 1.00 17.09 315 ALA A O 6
ATOM 7517 N N . MET A 1 4 ? 212.258 269.044 144.681 1.00 92.82 316 MET A N 6
ATOM 7518 C CA . MET A 1 4 ? 212.623 268.164 145.788 1.00 92.82 316 MET A CA 6
ATOM 7519 C C . MET A 1 4 ? 211.849 266.851 145.718 1.00 92.82 316 MET A C 6
ATOM 7520 O O . MET A 1 4 ? 210.619 266.846 145.679 1.00 92.82 316 MET A O 6
ATOM 7534 N N . ARG A 1 5 ? 212.575 265.736 145.705 1.00 146.42 317 ARG A N 6
ATOM 7535 C CA . ARG A 1 5 ? 211.947 264.421 145.643 1.00 146.42 317 ARG A CA 6
ATOM 7536 C C . ARG A 1 5 ? 212.682 263.434 146.541 1.00 146.42 317 ARG A C 6
ATOM 7537 O O . ARG A 1 5 ? 212.725 262.237 146.259 1.00 146.42 317 ARG A O 6
ATOM 7558 N N . MET A 1 6 ? 213.272 263.950 147.620 1.00 91.09 318 MET A N 6
ATOM 7559 C CA . MET A 1 6 ? 214.019 263.120 148.559 1.00 91.09 318 MET A CA 6
ATOM 7560 C C . MET A 1 6 ? 213.297 263.007 149.901 1.00 91.09 318 MET A C 6
ATOM 7561 O O . MET A 1 6 ? 213.700 263.618 150.890 1.00 91.09 318 MET A O 6
ATOM 7575 N N . LEU A 1 7 ? 212.229 262.213 149.923 1.00 123.69 319 LEU A N 6
ATOM 7576 C CA . LEU A 1 7 ? 211.447 262.005 151.137 1.00 123.69 319 LEU A CA 6
ATOM 7577 C C . LEU A 1 7 ? 211.488 260.546 151.576 1.00 123.69 319 LEU A C 6
ATOM 7578 O O . LEU A 1 7 ? 211.346 259.637 150.760 1.00 123.69 319 LEU A O 6
ATOM 7594 N N . MET A 1 8 ? 211.682 260.330 152.874 1.00 120.55 320 MET A N 6
ATOM 7595 C CA . MET A 1 8 ? 211.740 258.981 153.423 1.00 120.55 320 MET A CA 6
ATOM 7596 C C . MET A 1 8 ? 210.856 258.857 154.662 1.00 120.55 320 MET A C 6
ATOM 7597 O O . MET A 1 8 ? 209.738 258.348 154.583 1.00 120.55 320 MET A O 6
ATOM 7611 N N . ARG A 1 9 ? 211.362 259.315 155.806 1.00 78.04 321 ARG A N 6
ATOM 7612 C CA . ARG A 1 9 ? 210.604 259.235 157.053 1.00 78.04 321 ARG A CA 6
ATOM 7613 C C . ARG A 1 9 ? 210.625 260.567 157.810 1.00 78.04 321 ARG A C 6
ATOM 7614 O O . ARG A 1 9 ? 211.576 261.339 157.699 1.00 78.04 321 ARG A O 6
ATOM 7635 N N . GLU A 1 10 ? 209.564 260.826 158.566 1.00 59.88 322 GLU A N 6
ATOM 7636 C CA . GLU A 1 10 ? 209.441 262.062 159.339 1.00 59.88 322 GLU A CA 6
ATOM 7637 C C . GLU A 1 10 ? 210.182 261.981 160.666 1.00 59.88 322 GLU A C 6
ATOM 7638 O O . GLU A 1 10 ? 211.099 262.761 160.929 1.00 59.88 322 GLU A O 6
ATOM 7650 N N . GLU A 1 11 ? 209.748 261.057 161.507 1.00 59.53 323 GLU A N 6
ATOM 7651 C CA . GLU A 1 11 ? 210.330 260.879 162.822 1.00 59.53 323 GLU A CA 6
ATOM 7652 C C . GLU A 1 11 ? 211.827 260.616 162.752 1.00 59.53 323 GLU A C 6
ATOM 7653 O O . GLU A 1 11 ? 212.580 261.055 163.625 1.00 59.53 323 GLU A O 6
ATOM 7665 N N . LEU A 1 12 ? 212.262 259.911 161.716 1.00 122.40 324 LEU A N 6
ATOM 7666 C CA . LEU A 1 12 ? 213.676 259.617 161.550 1.00 122.40 324 LEU A CA 6
ATOM 7667 C C . LEU A 1 12 ? 214.488 260.909 161.470 1.00 122.40 324 LEU A C 6
ATOM 7668 O O . LEU A 1 12 ? 215.560 261.020 162.065 1.00 122.40 324 LEU A O 6
ATOM 7684 N N . GLU A 1 13 ? 213.964 261.885 160.730 1.00 69.04 325 GLU A N 6
ATOM 7685 C CA . GLU A 1 13 ? 214.632 263.179 160.567 1.00 69.04 325 GLU A CA 6
ATOM 7686 C C . GLU A 1 13 ? 214.477 264.073 161.801 1.00 69.04 325 GLU A C 6
ATOM 7687 O O . GLU A 1 13 ? 215.375 264.853 162.126 1.00 69.04 325 GLU A O 6
ATOM 7699 N N . LYS A 1 14 ? 213.338 263.976 162.476 1.00 115.86 326 LYS A N 6
ATOM 7700 C CA . LYS A 1 14 ? 213.084 264.801 163.659 1.00 115.86 326 LYS A CA 6
ATOM 7701 C C . LYS A 1 14 ? 214.049 264.475 164.794 1.00 115.86 326 LYS A C 6
ATOM 7702 O O . LYS A 1 14 ? 214.441 265.359 165.558 1.00 115.86 326 LYS A O 6
ATOM 7721 N N . VAL A 1 15 ? 214.417 263.206 164.915 1.00 98.68 327 VAL A N 6
ATOM 7722 C CA . VAL A 1 15 ? 215.324 262.777 165.974 1.00 98.68 327 VAL A CA 6
ATOM 7723 C C . VAL A 1 15 ? 216.786 263.108 165.667 1.00 98.68 327 VAL A C 6
ATOM 7724 O O . VAL A 1 15 ? 217.529 263.527 166.554 1.00 98.68 327 VAL A O 6
ATOM 7737 N N . LEU A 1 16 ? 217.207 262.896 164.423 1.00 136.13 328 LEU A N 6
ATOM 7738 C CA . LEU A 1 16 ? 218.594 263.159 164.031 1.00 136.13 328 LEU A CA 6
ATOM 7739 C C . LEU A 1 16 ? 219.019 264.622 164.226 1.00 136.13 328 LEU A C 6
ATOM 7740 O O . LEU A 1 16 ? 220.185 264.895 164.507 1.00 136.13 328 LEU A O 6
ATOM 7756 N N . LYS A 1 17 ? 218.095 265.563 164.050 1.00 109.48 329 LYS A N 6
ATOM 7757 C CA . LYS A 1 17 ? 218.428 266.985 164.193 1.00 109.48 329 LYS A CA 6
ATOM 7758 C C . LYS A 1 17 ? 219.031 267.313 165.562 1.00 109.48 329 LYS A C 6
ATOM 7759 O O . LYS A 1 17 ? 219.701 268.335 165.717 1.00 109.48 329 LYS A O 6
ATOM 7778 N N . THR A 1 18 ? 218.795 266.461 166.555 1.00 39.26 330 THR A N 6
ATOM 7779 C CA . THR A 1 18 ? 219.329 266.707 167.893 1.00 39.26 330 THR A CA 6
ATOM 7780 C C . THR A 1 18 ? 220.741 266.149 168.050 1.00 39.26 330 THR A C 6
ATOM 7781 O O . THR A 1 18 ? 221.582 266.754 168.715 1.00 39.26 330 THR A O 6
ATOM 7792 N N . LEU A 1 19 ? 220.999 264.999 167.436 1.00 105.78 331 LEU A N 6
ATOM 7793 C CA . LEU A 1 19 ? 222.319 264.378 167.509 1.00 105.78 331 LEU A CA 6
ATOM 7794 C C . LEU A 1 19 ? 223.310 265.071 166.579 1.00 105.78 331 LEU A C 6
ATOM 7795 O O . LEU A 1 19 ? 222.936 265.560 165.513 1.00 105.78 331 LEU A O 6
ATOM 7811 N N . SER A 1 20 ? 224.579 265.089 166.978 1.00 84.63 332 SER A N 6
ATOM 7812 C CA . SER A 1 20 ? 225.630 265.697 166.169 1.00 84.63 332 SER A CA 6
ATOM 7813 C C . SER A 1 20 ? 225.901 264.836 164.937 1.00 84.63 332 SER A C 6
ATOM 7814 O O . SER A 1 20 ? 225.488 263.679 164.883 1.00 84.63 332 SER A O 6
ATOM 7822 N N . PRO A 1 21 ? 226.591 265.383 163.928 1.00 107.03 333 PRO A N 6
ATOM 7823 C CA . PRO A 1 21 ? 226.899 264.648 162.701 1.00 107.03 333 PRO A CA 6
ATOM 7824 C C . PRO A 1 21 ? 227.499 263.272 162.975 1.00 107.03 333 PRO A C 6
ATOM 7825 O O . PRO A 1 21 ? 227.117 262.284 162.347 1.00 107.03 333 PRO A O 6
ATOM 7836 N N . ARG A 1 22 ? 228.442 263.212 163.910 1.00 47.43 334 ARG A N 6
ATOM 7837 C CA . ARG A 1 22 ? 229.091 261.953 164.262 1.00 47.43 334 ARG A CA 6
ATOM 7838 C C . ARG A 1 22 ? 228.183 261.070 165.115 1.00 47.43 334 ARG A C 6
ATOM 7839 O O . ARG A 1 22 ? 228.239 259.844 165.028 1.00 47.43 334 ARG A O 6
ATOM 7860 N N . GLU A 1 23 ? 227.348 261.697 165.939 1.00 95.23 335 GLU A N 6
ATOM 7861 C CA . GLU A 1 23 ? 226.439 260.952 166.808 1.00 95.23 335 GLU A CA 6
ATOM 7862 C C . GLU A 1 23 ? 225.375 260.238 165.987 1.00 95.23 335 GLU A C 6
ATOM 7863 O O . GLU A 1 23 ? 225.211 259.022 166.089 1.00 95.23 335 GLU A O 6
ATOM 7875 N N . ALA A 1 24 ? 224.651 260.998 165.173 1.00 30.86 336 ALA A N 6
ATOM 7876 C CA . ALA A 1 24 ? 223.601 260.438 164.335 1.00 30.86 336 ALA A CA 6
ATOM 7877 C C . ALA A 1 24 ? 224.162 259.411 163.354 1.00 30.86 336 ALA A C 6
ATOM 7878 O O . ALA A 1 24 ? 223.499 258.426 163.027 1.00 30.86 336 ALA A O 6
ATOM 7885 N N . MET A 1 25 ? 225.386 259.645 162.887 1.00 105.60 337 MET A N 6
ATOM 7886 C CA . MET A 1 25 ? 226.017 258.739 161.930 1.00 105.60 337 MET A CA 6
ATOM 7887 C C . MET A 1 25 ? 226.115 257.323 162.499 1.00 105.60 337 MET A C 6
ATOM 7888 O O . MET A 1 25 ? 225.859 256.350 161.788 1.00 105.60 337 MET A O 6
ATOM 7902 N N . VAL A 1 26 ? 226.477 257.205 163.780 1.00 103.66 338 VAL A N 6
ATOM 7903 C CA . VAL A 1 26 ? 226.595 255.894 164.408 1.00 103.66 338 VAL A CA 6
ATOM 7904 C C . VAL A 1 26 ? 225.235 255.213 164.449 1.00 103.66 338 VAL A C 6
ATOM 7905 O O . VAL A 1 26 ? 225.137 253.991 164.339 1.00 103.66 338 VAL A O 6
ATOM 7918 N N . LEU A 1 27 ? 224.181 256.008 164.583 1.00 82.10 339 LEU A N 6
ATOM 7919 C CA . LEU A 1 27 ? 222.837 255.461 164.622 1.00 82.10 339 LEU A CA 6
ATOM 7920 C C . LEU A 1 27 ? 222.375 255.156 163.196 1.00 82.10 339 LEU A C 6
ATOM 7921 O O . LEU A 1 27 ? 221.583 254.240 162.980 1.00 82.10 339 LEU A O 6
ATOM 7937 N N . ARG A 1 28 ? 222.917 255.889 162.217 1.00 105.77 340 ARG A N 6
ATOM 7938 C CA . ARG A 1 28 ? 222.554 255.662 160.822 1.00 105.77 340 ARG A CA 6
ATOM 7939 C C . ARG A 1 28 ? 222.835 254.206 160.488 1.00 105.77 340 ARG A C 6
ATOM 7940 O O . ARG A 1 28 ? 221.969 253.481 159.992 1.00 105.77 340 ARG A O 6
ATOM 7961 N N . MET A 1 29 ? 224.055 253.780 160.808 1.00 78.27 341 MET A N 6
ATOM 7962 C CA . MET A 1 29 ? 224.473 252.409 160.568 1.00 78.27 341 MET A CA 6
ATOM 7963 C C . MET A 1 29 ? 223.638 251.468 161.426 1.00 78.27 341 MET A C 6
ATOM 7964 O O . MET A 1 29 ? 223.186 250.416 160.965 1.00 78.27 341 MET A O 6
ATOM 7978 N N . ARG A 1 30 ? 223.429 251.864 162.680 1.00 79.00 342 ARG A N 6
ATOM 7979 C CA . ARG A 1 30 ? 222.651 251.069 163.623 1.00 79.00 342 ARG A CA 6
ATOM 7980 C C . ARG A 1 30 ? 221.213 250.894 163.138 1.00 79.00 342 ARG A C 6
ATOM 7981 O O . ARG A 1 30 ? 220.579 249.875 163.414 1.00 79.00 342 ARG A O 6
ATOM 8002 N N . TYR A 1 31 ? 220.704 251.895 162.420 1.00 143.91 343 TYR A N 6
ATOM 8003 C CA . TYR A 1 31 ? 219.333 251.854 161.908 1.00 143.91 343 TYR A CA 6
ATOM 8004 C C . TYR A 1 31 ? 219.226 250.976 160.660 1.00 143.91 343 TYR A C 6
ATOM 8005 O O . TYR A 1 31 ? 218.160 250.436 160.365 1.00 143.91 343 TYR A O 6
ATOM 8023 N N . GLY A 1 32 ? 220.323 250.850 159.920 1.00 25.24 344 GLY A N 6
ATOM 8024 C CA . GLY A 1 32 ? 220.306 250.045 158.706 1.00 25.24 344 GLY A CA 6
ATOM 8025 C C . GLY A 1 32 ? 219.933 250.859 157.480 1.00 25.24 344 GLY A C 6
ATOM 8026 O O . GLY A 1 32 ? 219.733 250.313 156.395 1.00 25.24 344 GLY A O 6
ATOM 8030 N N . LEU A 1 33 ? 219.830 252.171 157.663 1.00 51.39 345 LEU A N 6
ATOM 8031 C CA . LEU A 1 33 ? 219.473 253.081 156.575 1.00 51.39 345 LEU A CA 6
ATOM 8032 C C . LEU A 1 33 ? 220.669 253.382 155.673 1.00 51.39 345 LEU A C 6
ATOM 8033 O O . LEU A 1 33 ? 220.504 253.738 154.507 1.00 51.39 345 LEU A O 6
ATOM 8049 N N . LEU A 1 34 ? 221.871 253.253 156.224 1.00 73.40 346 LEU A N 6
ATOM 8050 C CA . LEU A 1 34 ? 223.095 253.520 155.472 1.00 73.40 346 LEU A CA 6
ATOM 8051 C C . LEU A 1 34 ? 223.196 252.663 154.209 1.00 73.40 346 LEU A C 6
ATOM 8052 O O . LEU A 1 34 ? 223.466 253.182 153.125 1.00 73.40 346 LEU A O 6
ATOM 8068 N N . ASP A 1 35 ? 223.006 251.351 154.347 1.00 113.98 347 ASP A N 6
ATOM 8069 C CA . ASP A 1 35 ? 223.098 250.450 153.199 1.00 113.98 347 ASP A CA 6
ATOM 8070 C C . ASP A 1 35 ? 221.862 249.561 153.052 1.00 113.98 347 ASP A C 6
ATOM 8071 O O . ASP A 1 35 ? 221.770 248.775 152.110 1.00 113.98 347 ASP A O 6
ATOM 8080 N N . GLY A 1 36 ? 220.920 249.678 153.978 1.00 30.33 348 GLY A N 6
ATOM 8081 C CA . GLY A 1 36 ? 219.718 248.861 153.906 1.00 30.33 348 GLY A CA 6
ATOM 8082 C C . GLY A 1 36 ? 219.740 247.683 154.865 1.00 30.33 348 GLY A C 6
ATOM 8083 O O . GLY A 1 36 ? 218.722 247.025 155.074 1.00 30.33 348 GLY A O 6
ATOM 8087 N N . LYS A 1 37 ? 220.905 247.421 155.445 1.00 117.13 349 LYS A N 6
ATOM 8088 C CA . LYS A 1 37 ? 221.067 246.314 156.387 1.00 117.13 349 LYS A CA 6
ATOM 8089 C C . LYS A 1 37 ? 221.540 246.827 157.745 1.00 117.13 349 LYS A C 6
ATOM 8090 O O . LYS A 1 37 ? 222.698 247.212 157.896 1.00 117.13 349 LYS A O 6
ATOM 8109 N N . PRO A 1 38 ? 220.653 246.846 158.757 1.00 105.72 350 PRO A N 6
ATOM 8110 C CA . PRO A 1 38 ? 221.007 247.319 160.100 1.00 105.72 350 PRO A CA 6
ATOM 8111 C C . PRO A 1 38 ? 222.022 246.416 160.788 1.00 105.72 350 PRO A C 6
ATOM 8112 O O . PRO A 1 38 ? 221.914 245.191 160.746 1.00 105.72 350 PRO A O 6
ATOM 8123 N N . LYS A 1 39 ? 223.008 247.037 161.424 1.00 174.26 351 LYS A N 6
ATOM 8124 C CA . LYS A 1 39 ? 224.049 246.308 162.132 1.00 174.26 351 LYS A CA 6
ATOM 8125 C C . LYS A 1 39 ? 224.027 246.651 163.613 1.00 174.26 351 LYS A C 6
ATOM 8126 O O . LYS A 1 39 ? 223.500 247.691 164.006 1.00 174.26 351 LYS A O 6
ATOM 8145 N N . THR A 1 40 ? 224.614 245.787 164.433 1.00 49.67 352 THR A N 6
ATOM 8146 C CA . THR A 1 40 ? 224.662 246.034 165.870 1.00 49.67 352 THR A CA 6
ATOM 8147 C C . THR A 1 40 ? 225.687 247.109 166.198 1.00 49.67 352 THR A C 6
ATOM 8148 O O . THR A 1 40 ? 226.526 247.445 165.364 1.00 49.67 352 THR A O 6
ATOM 8159 N N . LEU A 1 41 ? 225.613 247.659 167.408 1.00 78.80 353 LEU A N 6
ATOM 8160 C CA . LEU A 1 41 ? 226.541 248.705 167.810 1.00 78.80 353 LEU A CA 6
ATOM 8161 C C . LEU A 1 41 ? 227.990 248.261 167.642 1.00 78.80 353 LEU A C 6
ATOM 8162 O O . LEU A 1 41 ? 228.860 249.067 167.307 1.00 78.80 353 LEU A O 6
ATOM 8178 N N . GLU A 1 42 ? 228.246 246.982 167.874 1.00 73.25 354 GLU A N 6
ATOM 8179 C CA . GLU A 1 42 ? 229.595 246.440 167.751 1.00 73.25 354 GLU A CA 6
ATOM 8180 C C . GLU A 1 42 ? 230.185 246.729 166.373 1.00 73.25 354 GLU A C 6
ATOM 8181 O O . GLU A 1 42 ? 231.372 247.036 166.247 1.00 73.25 354 GLU A O 6
ATOM 8193 N N . GLU A 1 43 ? 229.350 246.630 165.344 1.00 66.75 355 GLU A N 6
ATOM 8194 C CA . GLU A 1 43 ? 229.783 246.886 163.975 1.00 66.75 355 GLU A CA 6
ATOM 8195 C C . GLU A 1 43 ? 230.055 248.369 163.748 1.00 66.75 355 GLU A C 6
ATOM 8196 O O . GLU A 1 43 ? 231.061 248.740 163.141 1.00 66.75 355 GLU A O 6
ATOM 8208 N N . VAL A 1 44 ? 229.143 249.213 164.219 1.00 27.31 356 VAL A N 6
ATOM 8209 C CA . VAL A 1 44 ? 229.276 250.656 164.048 1.00 27.31 356 VAL A CA 6
ATOM 8210 C C . VAL A 1 44 ? 230.369 251.240 164.939 1.00 27.31 356 VAL A C 6
ATOM 8211 O O . VAL A 1 44 ? 231.257 251.947 164.459 1.00 27.31 356 VAL A O 6
ATOM 8224 N N . GLY A 1 45 ? 230.306 250.946 166.234 1.00 22.34 357 GLY A N 6
ATOM 8225 C CA . GLY A 1 45 ? 231.307 251.460 167.149 1.00 22.34 357 GLY A CA 6
ATOM 8226 C C . GLY A 1 45 ? 232.705 251.063 166.733 1.00 22.34 357 GLY A C 6
ATOM 8227 O O . GLY A 1 45 ? 233.591 251.910 166.613 1.00 22.34 357 GLY A O 6
ATOM 8231 N N . GLN A 1 46 ? 232.901 249.769 166.501 1.00 88.15 358 GLN A N 6
ATOM 8232 C CA . GLN A 1 46 ? 234.196 249.256 166.074 1.00 88.15 358 GLN A CA 6
ATOM 8233 C C . GLN A 1 46 ? 234.595 249.846 164.725 1.00 88.15 358 GLN A C 6
ATOM 8234 O O . GLN A 1 46 ? 235.782 249.984 164.422 1.00 88.15 358 GLN A O 6
ATOM 8248 N N . TYR A 1 47 ? 233.597 250.195 163.917 1.00 138.50 359 TYR A N 6
ATOM 8249 C CA . TYR A 1 47 ? 233.853 250.773 162.604 1.00 138.50 359 TYR A CA 6
ATOM 8250 C C . TYR A 1 47 ? 234.601 252.091 162.745 1.00 138.50 359 TYR A C 6
ATOM 8251 O O . TYR A 1 47 ? 235.467 252.416 161.933 1.00 138.50 359 TYR A O 6
ATOM 8269 N N . PHE A 1 48 ? 234.269 252.842 163.790 1.00 144.00 360 PHE A N 6
ATOM 8270 C CA . PHE A 1 48 ? 234.922 254.118 164.047 1.00 144.00 360 PHE A CA 6
ATOM 8271 C C . PHE A 1 48 ? 236.133 253.925 164.956 1.00 144.00 360 PHE A C 6
ATOM 8272 O O . PHE A 1 48 ? 237.244 253.699 164.480 1.00 144.00 360 PHE A O 6
ATOM 8289 N N . ASN A 1 49 ? 235.914 254.002 166.265 1.00 222.30 361 ASN A N 6
ATOM 8290 C CA . ASN A 1 49 ? 236.997 253.823 167.231 1.00 222.30 361 ASN A CA 6
ATOM 8291 C C . ASN A 1 49 ? 236.466 253.827 168.659 1.00 222.30 361 ASN A C 6
ATOM 8292 O O . ASN A 1 49 ? 237.169 254.225 169.586 1.00 222.30 361 ASN A O 6
ATOM 8303 N N . VAL A 1 50 ? 235.219 253.397 168.829 1.00 149.29 362 VAL A N 6
ATOM 8304 C CA . VAL A 1 50 ? 234.600 253.376 170.150 1.00 149.29 362 VAL A CA 6
ATOM 8305 C C . VAL A 1 50 ? 233.689 252.166 170.343 1.00 149.29 362 VAL A C 6
ATOM 8306 O O . VAL A 1 50 ? 233.189 251.584 169.379 1.00 149.29 362 VAL A O 6
ATOM 8319 N N . THR A 1 51 ? 233.468 251.803 171.606 1.00 102.94 363 THR A N 6
ATOM 8320 C CA . THR A 1 51 ? 232.611 250.673 171.951 1.00 102.94 363 THR A CA 6
ATOM 8321 C C . THR A 1 51 ? 231.156 251.113 172.098 1.00 102.94 363 THR A C 6
ATOM 8322 O O . THR A 1 51 ? 230.807 252.252 171.790 1.00 102.94 363 THR A O 6
ATOM 8333 N N . ARG A 1 52 ? 230.311 250.198 172.566 1.00 115.19 364 ARG A N 6
ATOM 8334 C CA . ARG A 1 52 ? 228.892 250.489 172.762 1.00 115.19 364 ARG A CA 6
ATOM 8335 C C . ARG A 1 52 ? 228.691 251.724 173.635 1.00 115.19 364 ARG A C 6
ATOM 8336 O O . ARG A 1 52 ? 227.694 252.435 173.508 1.00 115.19 364 ARG A O 6
ATOM 8357 N N . GLU A 1 53 ? 229.629 251.947 174.540 1.00 84.69 365 GLU A N 6
ATOM 8358 C CA . GLU A 1 53 ? 229.562 253.072 175.464 1.00 84.69 365 GLU A CA 6
ATOM 8359 C C . GLU A 1 53 ? 229.376 254.414 174.755 1.00 84.69 365 GLU A C 6
ATOM 8360 O O . GLU A 1 53 ? 228.719 255.308 175.290 1.00 84.69 365 GLU A O 6
ATOM 8372 N N . ARG A 1 54 ? 229.954 254.571 173.567 1.00 85.77 366 ARG A N 6
ATOM 8373 C CA . ARG A 1 54 ? 229.815 255.831 172.841 1.00 85.77 366 ARG A CA 6
ATOM 8374 C C . ARG A 1 54 ? 228.363 256.094 172.453 1.00 85.77 366 ARG A C 6
ATOM 8375 O O . ARG A 1 54 ? 227.820 257.152 172.771 1.00 85.77 366 ARG A O 6
ATOM 8396 N N . ILE A 1 55 ? 227.718 255.133 171.795 1.00 97.87 367 ILE A N 6
ATOM 8397 C CA . ILE A 1 55 ? 226.314 255.305 171.447 1.00 97.87 367 ILE A CA 6
ATOM 8398 C C . ILE A 1 55 ? 225.492 255.328 172.728 1.00 97.87 367 ILE A C 6
ATOM 8399 O O . ILE A 1 55 ? 224.482 256.026 172.830 1.00 97.87 367 ILE A O 6
ATOM 8415 N N . ARG A 1 56 ? 225.973 254.587 173.720 1.00 107.78 368 ARG A N 6
ATOM 8416 C CA . ARG A 1 56 ? 225.342 254.550 175.031 1.00 107.78 368 ARG A CA 6
ATOM 8417 C C . ARG A 1 56 ? 225.300 255.967 175.584 1.00 107.78 368 ARG A C 6
ATOM 8418 O O . ARG A 1 56 ? 224.298 256.406 176.152 1.00 107.78 368 ARG A O 6
ATOM 8439 N N . GLN A 1 57 ? 226.403 256.685 175.383 1.00 25.22 369 GLN A N 6
ATOM 8440 C CA . GLN A 1 57 ? 226.525 258.069 175.817 1.00 25.22 369 GLN A CA 6
ATOM 8441 C C . GLN A 1 57 ? 225.588 258.977 175.021 1.00 25.22 369 GLN A C 6
ATOM 8442 O O . GLN A 1 57 ? 224.893 259.823 175.588 1.00 25.22 369 GLN A O 6
ATOM 8456 N N . ILE A 1 58 ? 225.579 258.802 173.699 1.00 81.86 370 ILE A N 6
ATOM 8457 C CA . ILE A 1 58 ? 224.725 259.604 172.825 1.00 81.86 370 ILE A CA 6
ATOM 8458 C C . ILE A 1 58 ? 223.256 259.469 173.219 1.00 81.86 370 ILE A C 6
ATOM 8459 O O . ILE A 1 58 ? 222.548 260.471 173.343 1.00 81.86 370 ILE A O 6
ATOM 8475 N N . GLU A 1 59 ? 222.799 258.235 173.429 1.00 46.06 371 GLU A N 6
ATOM 8476 C CA . GLU A 1 59 ? 221.413 258.001 173.826 1.00 46.06 371 GLU A CA 6
ATOM 8477 C C . GLU A 1 59 ? 221.089 258.792 175.090 1.00 46.06 371 GLU A C 6
ATOM 8478 O O . GLU A 1 59 ? 220.025 259.403 175.196 1.00 46.06 371 GLU A O 6
ATOM 8490 N N . VAL A 1 60 ? 222.021 258.787 176.040 1.00 89.19 372 VAL A N 6
ATOM 8491 C CA . VAL A 1 60 ? 221.846 259.517 177.289 1.00 89.19 372 VAL A CA 6
ATOM 8492 C C . VAL A 1 60 ? 221.863 261.024 177.048 1.00 89.19 372 VAL A C 6
ATOM 8493 O O . VAL A 1 60 ? 220.889 261.721 177.342 1.00 89.19 372 VAL A O 6
ATOM 8506 N N . LYS A 1 61 ? 222.972 261.524 176.507 1.00 133.25 373 LYS A N 6
ATOM 8507 C CA . LYS A 1 61 ? 223.110 262.951 176.225 1.00 133.25 373 LYS A CA 6
ATOM 8508 C C . LYS A 1 61 ? 221.989 263.441 175.310 1.00 133.25 373 LYS A C 6
ATOM 8509 O O . LYS A 1 61 ? 221.512 264.568 175.448 1.00 133.25 373 LYS A O 6
ATOM 8528 N N . ALA A 1 62 ? 221.563 262.590 174.385 1.00 37.13 374 ALA A N 6
ATOM 8529 C CA . ALA A 1 62 ? 220.492 262.955 173.472 1.00 37.13 374 ALA A CA 6
ATOM 8530 C C . ALA A 1 62 ? 219.244 263.300 174.270 1.00 37.13 374 ALA A C 6
ATOM 8531 O O . ALA A 1 62 ? 218.532 264.257 173.960 1.00 37.13 374 ALA A O 6
ATOM 8538 N N . LEU A 1 63 ? 219.001 262.516 175.316 1.00 42.35 375 LEU A N 6
ATOM 8539 C CA . LEU A 1 63 ? 217.862 262.732 176.197 1.00 42.35 375 LEU A CA 6
ATOM 8540 C C . LEU A 1 63 ? 217.956 264.094 176.878 1.00 42.35 375 LEU A C 6
ATOM 8541 O O . LEU A 1 63 ? 216.957 264.802 177.019 1.00 42.35 375 LEU A O 6
ATOM 8557 N N . ARG A 1 64 ? 219.166 264.462 177.285 1.00 124.40 376 ARG A N 6
ATOM 8558 C CA . ARG A 1 64 ? 219.392 265.751 177.927 1.00 124.40 376 ARG A CA 6
ATOM 8559 C C . ARG A 1 64 ? 219.056 266.886 176.968 1.00 124.40 376 ARG A C 6
ATOM 8560 O O . ARG A 1 64 ? 218.538 267.929 177.372 1.00 124.40 376 ARG A O 6
ATOM 8581 N N . LYS A 1 65 ? 219.374 266.679 175.695 1.00 64.37 377 LYS A N 6
ATOM 8582 C CA . LYS A 1 65 ? 219.129 267.676 174.662 1.00 64.37 377 LYS A CA 6
ATOM 8583 C C . LYS A 1 65 ? 217.635 267.912 174.430 1.00 64.37 377 LYS A C 6
ATOM 8584 O O . LYS A 1 65 ? 217.221 269.036 174.145 1.00 64.37 377 LYS A O 6
ATOM 8603 N N . LEU A 1 66 ? 216.832 266.857 174.542 1.00 159.95 378 LEU A N 6
ATOM 8604 C CA . LEU A 1 66 ? 215.390 266.982 174.331 1.00 159.95 378 LEU A CA 6
ATOM 8605 C C . LEU A 1 66 ? 214.702 267.614 175.536 1.00 159.95 378 LEU A C 6
ATOM 8606 O O . LEU A 1 66 ? 214.049 268.649 175.409 1.00 159.95 378 LEU A O 6
ATOM 8622 N N . ARG A 1 67 ? 214.834 266.987 176.702 1.00 140.36 379 ARG A N 6
ATOM 8623 C CA . ARG A 1 67 ? 214.215 267.510 177.917 1.00 140.36 379 ARG A CA 6
ATOM 8624 C C . ARG A 1 67 ? 212.810 268.033 177.651 1.00 140.36 379 ARG A C 6
ATOM 8625 O O . ARG A 1 67 ? 212.460 269.142 178.058 1.00 140.36 379 ARG A O 6
ATOM 8646 N N . HIS A 1 68 ? 211.998 267.210 176.988 1.00 75.36 380 HIS A N 6
ATOM 8647 C CA . HIS A 1 68 ? 210.620 267.565 176.687 1.00 75.36 380 HIS A CA 6
ATOM 8648 C C . HIS A 1 68 ? 209.694 266.469 177.217 1.00 75.36 380 HIS A C 6
ATOM 8649 O O . HIS A 1 68 ? 209.326 265.561 176.475 1.00 75.36 380 HIS A O 6
ATOM 8663 N N . PRO A 1 69 ? 209.305 266.517 178.496 1.00 115.39 381 PRO A N 6
ATOM 8664 C CA . PRO A 1 69 ? 208.424 265.497 179.070 1.00 115.39 381 PRO A CA 6
ATOM 8665 C C . PRO A 1 69 ? 207.034 265.498 178.437 1.00 115.39 381 PRO A C 6
ATOM 8666 O O . PRO A 1 69 ? 206.337 264.483 178.442 1.00 115.39 381 PRO A O 6
ATOM 8677 N N . SER A 1 70 ? 206.641 266.647 177.890 1.00 89.56 382 SER A N 6
ATOM 8678 C CA . SER A 1 70 ? 205.337 266.791 177.246 1.00 89.56 382 SER A CA 6
ATOM 8679 C C . SER A 1 70 ? 205.182 265.780 176.113 1.00 89.56 382 SER A C 6
ATOM 8680 O O . SER A 1 70 ? 204.104 265.219 175.918 1.00 89.56 382 SER A O 6
ATOM 8688 N N . ARG A 1 71 ? 206.260 265.552 175.366 1.00 161.46 383 ARG A N 6
ATOM 8689 C CA . ARG A 1 71 ? 206.232 264.608 174.252 1.00 161.46 383 ARG A CA 6
ATOM 8690 C C . ARG A 1 71 ? 207.630 264.386 173.682 1.00 161.46 383 ARG A C 6
ATOM 8691 O O . ARG A 1 71 ? 208.490 265.262 173.762 1.00 161.46 383 ARG A O 6
ATOM 8712 N N . SER A 1 72 ? 207.847 263.208 173.104 1.00 105.59 384 SER A N 6
ATOM 8713 C CA . SER A 1 72 ? 209.140 262.865 172.520 1.00 105.59 384 SER A CA 6
ATOM 8714 C C . SER A 1 72 ? 208.983 261.823 171.418 1.00 105.59 384 SER A C 6
ATOM 8715 O O . SER A 1 72 ? 208.474 260.727 171.654 1.00 105.59 384 SER A O 6
ATOM 8723 N N . LYS A 1 73 ? 209.420 262.172 170.211 1.00 173.63 385 LYS A N 6
ATOM 8724 C CA . LYS A 1 73 ? 209.333 261.266 169.069 1.00 173.63 385 LYS A CA 6
ATOM 8725 C C . LYS A 1 73 ? 210.275 260.071 169.226 1.00 173.63 385 LYS A C 6
ATOM 8726 O O . LYS A 1 73 ? 210.025 258.995 168.679 1.00 173.63 385 LYS A O 6
ATOM 8745 N N . TYR A 1 74 ? 211.354 260.267 169.977 1.00 268.15 386 TYR A N 6
ATOM 8746 C CA . TYR A 1 74 ? 212.335 259.207 170.212 1.00 268.15 386 TYR A CA 6
ATOM 8747 C C . TYR A 1 74 ? 211.655 257.936 170.699 1.00 268.15 386 TYR A C 6
ATOM 8748 O O . TYR A 1 74 ? 211.982 256.828 170.269 1.00 268.15 386 TYR A O 6
ATOM 8766 N N . LEU A 1 75 ? 210.716 258.120 171.616 1.00 124.51 387 LEU A N 6
ATOM 8767 C CA . LEU A 1 75 ? 209.969 257.022 172.206 1.00 124.51 387 LEU A CA 6
ATOM 8768 C C . LEU A 1 75 ? 209.182 256.245 171.155 1.00 124.51 387 LEU A C 6
ATOM 8769 O O . LEU A 1 75 ? 209.454 255.070 170.906 1.00 124.51 387 LEU A O 6
ATOM 8785 N N . LYS A 1 76 ? 208.200 256.903 170.550 1.00 131.58 388 LYS A N 6
ATOM 8786 C CA . LYS A 1 76 ? 207.369 256.273 169.532 1.00 131.58 388 LYS A CA 6
ATOM 8787 C C . LYS A 1 76 ? 208.203 255.792 168.345 1.00 131.58 388 LYS A C 6
ATOM 8788 O O . LYS A 1 76 ? 207.939 254.729 167.782 1.00 131.58 388 LYS A O 6
ATOM 8807 N N . SER A 1 77 ? 209.208 256.577 167.969 1.00 82.77 389 SER A N 6
ATOM 8808 C CA . SER A 1 77 ? 210.072 256.219 166.849 1.00 82.77 389 SER A CA 6
ATOM 8809 C C . SER A 1 77 ? 210.851 254.947 167.156 1.00 82.77 389 SER A C 6
ATOM 8810 O O . SER A 1 77 ? 210.962 254.057 166.312 1.00 82.77 389 SER A O 6
ATOM 8818 N N . LEU A 1 78 ? 211.380 254.857 168.374 1.00 97.55 390 LEU A N 6
ATOM 8819 C CA . LEU A 1 78 ? 212.143 253.685 168.784 1.00 97.55 390 LEU A CA 6
ATOM 8820 C C . LEU A 1 78 ? 211.230 252.468 168.861 1.00 97.55 390 LEU A C 6
ATOM 8821 O O . LEU A 1 78 ? 211.624 251.356 168.509 1.00 97.55 390 LEU A O 6
ATOM 8837 N N . LEU A 1 79 ? 210.005 252.695 169.321 1.00 145.00 391 LEU A N 6
ATOM 8838 C CA . LEU A 1 79 ? 209.022 251.630 169.445 1.00 145.00 391 LEU A CA 6
ATOM 8839 C C . LEU A 1 79 ? 208.616 251.108 168.070 1.00 145.00 391 LEU A C 6
ATOM 8840 O O . LEU A 1 79 ? 208.345 249.919 167.902 1.00 145.00 391 LEU A O 6
ATOM 8856 N N . SER A 1 80 ? 208.570 252.009 167.092 1.00 200.26 392 SER A N 6
ATOM 8857 C CA . SER A 1 80 ? 208.189 251.647 165.731 1.00 200.26 392 SER A CA 6
ATOM 8858 C C . SER A 1 80 ? 209.243 250.762 165.068 1.00 200.26 392 SER A C 6
ATOM 8859 O O . SER A 1 80 ? 208.935 249.996 164.152 1.00 200.26 392 SER A O 6
ATOM 8867 N N . LEU A 1 81 ? 210.488 250.884 165.518 1.00 262.42 393 LEU A N 6
ATOM 8868 C CA . LEU A 1 81 ? 211.586 250.105 164.951 1.00 262.42 393 LEU A CA 6
ATOM 8869 C C . LEU A 1 81 ? 211.634 248.675 165.498 1.00 262.42 393 LEU A C 6
ATOM 8870 O O . LEU A 1 81 ? 211.494 247.721 164.734 1.00 262.42 393 LEU A O 6
ATOM 8886 N N . MET A 1 82 ? 211.847 248.510 166.806 1.00 269.63 394 MET A N 6
ATOM 8887 C CA . MET A 1 82 ? 211.925 247.166 167.376 1.00 269.63 394 MET A CA 6
ATOM 8888 C C . MET A 1 82 ? 211.643 247.126 168.883 1.00 269.63 394 MET A C 6
ATOM 8889 O O . MET A 1 82 ? 211.538 246.047 169.465 1.00 269.63 394 MET A O 6
ATOM 8903 N N . ASP A 1 83 ? 211.555 248.289 169.521 1.00 238.65 395 ASP A N 6
ATOM 8904 C CA . ASP A 1 83 ? 211.324 248.344 170.968 1.00 238.65 395 ASP A CA 6
ATOM 8905 C C . ASP A 1 83 ? 209.878 248.022 171.350 1.00 238.65 395 ASP A C 6
ATOM 8906 O O . ASP A 1 83 ? 209.561 247.887 172.532 1.00 238.65 395 ASP A O 6
ATOM 8915 N N . GLU A 1 84 ? 209.008 247.894 170.358 1.00 265.58 396 GLU A N 6
ATOM 8916 C CA . GLU A 1 84 ? 207.602 247.579 170.616 1.00 265.58 396 GLU A CA 6
ATOM 8917 C C . GLU A 1 84 ? 207.419 246.096 170.913 1.00 265.58 396 GLU A C 6
ATOM 8918 O O . GLU A 1 84 ? 206.479 245.703 171.603 1.00 265.58 396 GLU A O 6
ATOM 8930 N N . ASN A 1 85 ? 208.329 245.280 170.389 1.00 243.28 397 ASN A N 6
ATOM 8931 C CA . ASN A 1 85 ? 208.277 243.836 170.597 1.00 243.28 397 ASN A CA 6
ATOM 8932 C C . ASN A 1 85 ? 209.016 243.435 171.871 1.00 243.28 397 ASN A C 6
ATOM 8933 O O . ASN A 1 85 ? 209.023 242.266 172.255 1.00 243.28 397 ASN A O 6
ATOM 8944 N N . GLU A 1 86 ? 209.633 244.415 172.524 1.00 209.47 398 GLU A N 6
ATOM 8945 C CA . GLU A 1 86 ? 210.370 244.165 173.757 1.00 209.47 398 GLU A CA 6
ATOM 8946 C C . GLU A 1 86 ? 209.420 244.047 174.944 1.00 209.47 398 GLU A C 6
ATOM 8947 O O . GLU A 1 86 ? 208.432 244.776 175.038 1.00 209.47 398 GLU A O 6
ATOM 8959 N N . GLY A 1 87 ? 209.727 243.124 175.850 1.00 27.01 399 GLY A N 6
ATOM 8960 C CA . GLY A 1 87 ? 208.892 242.926 177.020 1.00 27.01 399 GLY A CA 6
ATOM 8961 C C . GLY A 1 87 ? 209.702 242.749 178.288 1.00 27.01 399 GLY A C 6
ATOM 8965 N N . LYS A 1 1 ? 212.400 264.251 143.801 1.00 57.48 313 LYS A N 7
ATOM 8966 C CA . LYS A 1 1 ? 212.844 263.465 144.945 1.00 57.48 313 LYS A CA 7
ATOM 8967 C C . LYS A 1 1 ? 211.733 263.341 145.983 1.00 57.48 313 LYS A C 7
ATOM 8968 O O . LYS A 1 1 ? 211.950 263.594 147.168 1.00 57.48 313 LYS A O 7
ATOM 8986 N N . GLU A 1 2 ? 210.543 262.952 145.530 1.00 61.73 314 GLU A N 7
ATOM 8987 C CA . GLU A 1 2 ? 209.400 262.798 146.423 1.00 61.73 314 GLU A CA 7
ATOM 8988 C C . GLU A 1 2 ? 209.662 261.720 147.471 1.00 61.73 314 GLU A C 7
ATOM 8989 O O . GLU A 1 2 ? 209.200 261.820 148.607 1.00 61.73 314 GLU A O 7
ATOM 9001 N N . ALA A 1 3 ? 210.407 260.688 147.081 1.00 17.09 315 ALA A N 7
ATOM 9002 C CA . ALA A 1 3 ? 210.731 259.591 147.986 1.00 17.09 315 ALA A CA 7
ATOM 9003 C C . ALA A 1 3 ? 211.851 258.720 147.423 1.00 17.09 315 ALA A C 7
ATOM 9004 O O . ALA A 1 3 ? 212.847 258.461 148.098 1.00 17.09 315 ALA A O 7
ATOM 9011 N N . MET A 1 4 ? 211.678 258.266 146.185 1.00 92.82 316 MET A N 7
ATOM 9012 C CA . MET A 1 4 ? 212.672 257.419 145.534 1.00 92.82 316 MET A CA 7
ATOM 9013 C C . MET A 1 4 ? 212.779 256.067 146.233 1.00 92.82 316 MET A C 7
ATOM 9014 O O . MET A 1 4 ? 212.360 255.044 145.690 1.00 92.82 316 MET A O 7
ATOM 9028 N N . ARG A 1 5 ? 213.339 256.066 147.439 1.00 146.42 317 ARG A N 7
ATOM 9029 C CA . ARG A 1 5 ? 213.496 254.834 148.203 1.00 146.42 317 ARG A CA 7
ATOM 9030 C C . ARG A 1 5 ? 213.498 255.128 149.698 1.00 146.42 317 ARG A C 7
ATOM 9031 O O . ARG A 1 5 ? 213.569 256.286 150.112 1.00 146.42 317 ARG A O 7
ATOM 9052 N N . MET A 1 6 ? 213.408 254.071 150.505 1.00 91.09 318 MET A N 7
ATOM 9053 C CA . MET A 1 6 ? 213.390 254.210 151.957 1.00 91.09 318 MET A CA 7
ATOM 9054 C C . MET A 1 6 ? 212.188 255.030 152.424 1.00 91.09 318 MET A C 7
ATOM 9055 O O . MET A 1 6 ? 211.693 255.895 151.702 1.00 91.09 318 MET A O 7
ATOM 9069 N N . LEU A 1 7 ? 211.731 254.753 153.642 1.00 123.69 319 LEU A N 7
ATOM 9070 C CA . LEU A 1 7 ? 210.592 255.459 154.219 1.00 123.69 319 LEU A CA 7
ATOM 9071 C C . LEU A 1 7 ? 211.040 256.712 154.962 1.00 123.69 319 LEU A C 7
ATOM 9072 O O . LEU A 1 7 ? 212.108 256.736 155.573 1.00 123.69 319 LEU A O 7
ATOM 9088 N N . MET A 1 8 ? 210.214 257.753 154.907 1.00 120.55 320 MET A N 7
ATOM 9089 C CA . MET A 1 8 ? 210.524 259.011 155.575 1.00 120.55 320 MET A CA 7
ATOM 9090 C C . MET A 1 8 ? 210.690 258.804 157.079 1.00 120.55 320 MET A C 7
ATOM 9091 O O . MET A 1 8 ? 211.589 259.377 157.694 1.00 120.55 320 MET A O 7
ATOM 9105 N N . ARG A 1 9 ? 209.818 257.987 157.671 1.00 78.04 321 ARG A N 7
ATOM 9106 C CA . ARG A 1 9 ? 209.883 257.724 159.107 1.00 78.04 321 ARG A CA 7
ATOM 9107 C C . ARG A 1 9 ? 209.977 259.022 159.912 1.00 78.04 321 ARG A C 7
ATOM 9108 O O . ARG A 1 9 ? 211.063 259.567 160.106 1.00 78.04 321 ARG A O 7
ATOM 9129 N N . GLU A 1 10 ? 208.828 259.512 160.367 1.00 59.88 322 GLU A N 7
ATOM 9130 C CA . GLU A 1 10 ? 208.763 260.751 161.143 1.00 59.88 322 GLU A CA 7
ATOM 9131 C C . GLU A 1 10 ? 209.624 260.686 162.395 1.00 59.88 322 GLU A C 7
ATOM 9132 O O . GLU A 1 10 ? 210.553 261.477 162.569 1.00 59.88 322 GLU A O 7
ATOM 9144 N N . GLU A 1 11 ? 209.281 259.761 163.277 1.00 59.53 323 GLU A N 7
ATOM 9145 C CA . GLU A 1 11 ? 209.986 259.595 164.533 1.00 59.53 323 GLU A CA 7
ATOM 9146 C C . GLU A 1 11 ? 211.477 259.372 164.324 1.00 59.53 323 GLU A C 7
ATOM 9147 O O . GLU A 1 11 ? 212.297 259.863 165.104 1.00 59.53 323 GLU A O 7
ATOM 9159 N N . LEU A 1 12 ? 211.831 258.642 163.275 1.00 122.40 324 LEU A N 7
ATOM 9160 C CA . LEU A 1 12 ? 213.230 258.383 162.979 1.00 122.40 324 LEU A CA 7
ATOM 9161 C C . LEU A 1 12 ? 213.968 259.689 162.684 1.00 122.40 324 LEU A C 7
ATOM 9162 O O . LEU A 1 12 ? 215.104 259.884 163.114 1.00 122.40 324 LEU A O 7
ATOM 9178 N N . GLU A 1 13 ? 213.308 260.580 161.948 1.00 69.04 325 GLU A N 7
ATOM 9179 C CA . GLU A 1 13 ? 213.890 261.877 161.591 1.00 69.04 325 GLU A CA 7
ATOM 9180 C C . GLU A 1 13 ? 213.914 262.850 162.774 1.00 69.04 325 GLU A C 7
ATOM 9181 O O . GLU A 1 13 ? 214.808 263.691 162.873 1.00 69.04 325 GLU A O 7
ATOM 9193 N N . LYS A 1 14 ? 212.927 262.749 163.656 1.00 115.86 326 LYS A N 7
ATOM 9194 C CA . LYS A 1 14 ? 212.849 263.643 164.812 1.00 115.86 326 LYS A CA 7
ATOM 9195 C C . LYS A 1 14 ? 214.056 263.488 165.732 1.00 115.86 326 LYS A C 7
ATOM 9196 O O . LYS A 1 14 ? 214.533 264.464 166.310 1.00 115.86 326 LYS A O 7
ATOM 9215 N N . VAL A 1 15 ? 214.536 262.260 165.879 1.00 98.68 327 VAL A N 7
ATOM 9216 C CA . VAL A 1 15 ? 215.679 261.990 166.745 1.00 98.68 327 VAL A CA 7
ATOM 9217 C C . VAL A 1 15 ? 217.017 262.285 166.062 1.00 98.68 327 VAL A C 7
ATOM 9218 O O . VAL A 1 15 ? 217.896 262.906 166.656 1.00 98.68 327 VAL A O 7
ATOM 9231 N N . LEU A 1 16 ? 217.183 261.817 164.827 1.00 136.13 328 LEU A N 7
ATOM 9232 C CA . LEU A 1 16 ? 218.435 262.022 164.094 1.00 136.13 328 LEU A CA 7
ATOM 9233 C C . LEU A 1 16 ? 218.796 263.502 163.900 1.00 136.13 328 LEU A C 7
ATOM 9234 O O . LEU A 1 16 ? 219.965 263.872 164.005 1.00 136.13 328 LEU A O 7
ATOM 9250 N N . LYS A 1 17 ? 217.814 264.343 163.586 1.00 109.48 329 LYS A N 7
ATOM 9251 C CA . LYS A 1 17 ? 218.082 265.769 163.367 1.00 109.48 329 LYS A CA 7
ATOM 9252 C C . LYS A 1 17 ? 218.627 266.465 164.617 1.00 109.48 329 LYS A C 7
ATOM 9253 O O . LYS A 1 17 ? 219.231 267.534 164.518 1.00 109.48 329 LYS A O 7
ATOM 9272 N N . THR A 1 18 ? 218.415 265.874 165.788 1.00 39.26 330 THR A N 7
ATOM 9273 C CA . THR A 1 18 ? 218.890 266.482 167.029 1.00 39.26 330 THR A CA 7
ATOM 9274 C C . THR A 1 18 ? 220.329 266.079 167.340 1.00 39.26 330 THR A C 7
ATOM 9275 O O . THR A 1 18 ? 221.081 266.850 167.938 1.00 39.26 330 THR A O 7
ATOM 9286 N N . LEU A 1 19 ? 220.712 264.873 166.934 1.00 105.78 331 LEU A N 7
ATOM 9287 C CA . LEU A 1 19 ? 222.068 264.386 167.170 1.00 105.78 331 LEU A CA 7
ATOM 9288 C C . LEU A 1 19 ? 223.073 265.069 166.249 1.00 105.78 331 LEU A C 7
ATOM 9289 O O . LEU A 1 19 ? 222.733 265.478 165.138 1.00 105.78 331 LEU A O 7
ATOM 9305 N N . SER A 1 20 ? 224.318 265.173 166.708 1.00 84.63 332 SER A N 7
ATOM 9306 C CA . SER A 1 20 ? 225.380 265.783 165.915 1.00 84.63 332 SER A CA 7
ATOM 9307 C C . SER A 1 20 ? 225.729 264.882 164.734 1.00 84.63 332 SER A C 7
ATOM 9308 O O . SER A 1 20 ? 225.355 263.710 164.712 1.00 84.63 332 SER A O 7
ATOM 9316 N N . PRO A 1 21 ? 226.443 265.409 163.730 1.00 107.03 333 PRO A N 7
ATOM 9317 C CA . PRO A 1 21 ? 226.825 264.635 162.549 1.00 107.03 333 PRO A CA 7
ATOM 9318 C C . PRO A 1 21 ? 227.415 263.274 162.904 1.00 107.03 333 PRO A C 7
ATOM 9319 O O . PRO A 1 21 ? 227.006 262.249 162.355 1.00 107.03 333 PRO A O 7
ATOM 9330 N N . ARG A 1 22 ? 228.380 263.265 163.819 1.00 47.43 334 ARG A N 7
ATOM 9331 C CA . ARG A 1 22 ? 229.021 262.024 164.243 1.00 47.43 334 ARG A CA 7
ATOM 9332 C C . ARG A 1 22 ? 228.090 261.176 165.107 1.00 47.43 334 ARG A C 7
ATOM 9333 O O . ARG A 1 22 ? 228.136 259.946 165.057 1.00 47.43 334 ARG A O 7
ATOM 9354 N N . GLU A 1 23 ? 227.248 261.835 165.899 1.00 95.23 335 GLU A N 7
ATOM 9355 C CA . GLU A 1 23 ? 226.317 261.125 166.772 1.00 95.23 335 GLU A CA 7
ATOM 9356 C C . GLU A 1 23 ? 225.252 260.406 165.954 1.00 95.23 335 GLU A C 7
ATOM 9357 O O . GLU A 1 23 ? 225.047 259.202 166.106 1.00 95.23 335 GLU A O 7
ATOM 9369 N N . ALA A 1 24 ? 224.576 261.151 165.088 1.00 30.86 336 ALA A N 7
ATOM 9370 C CA . ALA A 1 24 ? 223.531 260.585 164.248 1.00 30.86 336 ALA A CA 7
ATOM 9371 C C . ALA A 1 24 ? 224.096 259.551 163.278 1.00 30.86 336 ALA A C 7
ATOM 9372 O O . ALA A 1 24 ? 223.429 258.571 162.944 1.00 30.86 336 ALA A O 7
ATOM 9379 N N . MET A 1 25 ? 225.328 259.772 162.826 1.00 105.60 337 MET A N 7
ATOM 9380 C CA . MET A 1 25 ? 225.963 258.860 161.879 1.00 105.60 337 MET A CA 7
ATOM 9381 C C . MET A 1 25 ? 226.049 257.446 162.454 1.00 105.60 337 MET A C 7
ATOM 9382 O O . MET A 1 25 ? 225.705 256.478 161.775 1.00 105.60 337 MET A O 7
ATOM 9396 N N . VAL A 1 26 ? 226.501 257.324 163.706 1.00 103.66 338 VAL A N 7
ATOM 9397 C CA . VAL A 1 26 ? 226.619 256.014 164.336 1.00 103.66 338 VAL A CA 7
ATOM 9398 C C . VAL A 1 26 ? 225.252 255.349 164.415 1.00 103.66 338 VAL A C 7
ATOM 9399 O O . VAL A 1 26 ? 225.134 254.132 164.275 1.00 103.66 338 VAL A O 7
ATOM 9412 N N . LEU A 1 27 ? 224.215 256.154 164.613 1.00 82.10 339 LEU A N 7
ATOM 9413 C CA . LEU A 1 27 ? 222.866 255.624 164.683 1.00 82.10 339 LEU A CA 7
ATOM 9414 C C . LEU A 1 27 ? 222.385 255.281 163.273 1.00 82.10 339 LEU A C 7
ATOM 9415 O O . LEU A 1 27 ? 221.682 254.290 163.077 1.00 82.10 339 LEU A O 7
ATOM 9431 N N . ARG A 1 28 ? 222.810 256.072 162.281 1.00 105.77 340 ARG A N 7
ATOM 9432 C CA . ARG A 1 28 ? 222.426 255.812 160.898 1.00 105.77 340 ARG A CA 7
ATOM 9433 C C . ARG A 1 28 ? 222.926 254.428 160.518 1.00 105.77 340 ARG A C 7
ATOM 9434 O O . ARG A 1 28 ? 222.202 253.623 159.926 1.00 105.77 340 ARG A O 7
ATOM 9455 N N . MET A 1 29 ? 224.169 254.151 160.905 1.00 78.27 341 MET A N 7
ATOM 9456 C CA . MET A 1 29 ? 224.785 252.862 160.638 1.00 78.27 341 MET A CA 7
ATOM 9457 C C . MET A 1 29 ? 224.018 251.774 161.377 1.00 78.27 341 MET A C 7
ATOM 9458 O O . MET A 1 29 ? 223.655 250.744 160.799 1.00 78.27 341 MET A O 7
ATOM 9472 N N . ARG A 1 30 ? 223.768 252.015 162.662 1.00 79.00 342 ARG A N 7
ATOM 9473 C CA . ARG A 1 30 ? 223.031 251.074 163.497 1.00 79.00 342 ARG A CA 7
ATOM 9474 C C . ARG A 1 30 ? 221.623 250.843 162.953 1.00 79.00 342 ARG A C 7
ATOM 9475 O O . ARG A 1 30 ? 221.068 249.753 163.097 1.00 79.00 342 ARG A O 7
ATOM 9496 N N . TYR A 1 31 ? 221.050 251.874 162.333 1.00 143.91 343 TYR A N 7
ATOM 9497 C CA . TYR A 1 31 ? 219.703 251.780 161.770 1.00 143.91 343 TYR A CA 7
ATOM 9498 C C . TYR A 1 31 ? 219.711 251.091 160.405 1.00 143.91 343 TYR A C 7
ATOM 9499 O O . TYR A 1 31 ? 218.665 250.680 159.905 1.00 143.91 343 TYR A O 7
ATOM 9517 N N . GLY A 1 32 ? 220.888 250.983 159.795 1.00 25.24 344 GLY A N 7
ATOM 9518 C CA . GLY A 1 32 ? 220.984 250.369 158.478 1.00 25.24 344 GLY A CA 7
ATOM 9519 C C . GLY A 1 32 ? 220.753 251.368 157.357 1.00 25.24 344 GLY A C 7
ATOM 9520 O O . GLY A 1 32 ? 220.534 250.989 156.207 1.00 25.24 344 GLY A O 7
ATOM 9524 N N . LEU A 1 33 ? 220.793 252.650 157.705 1.00 51.39 345 LEU A N 7
ATOM 9525 C CA . LEU A 1 33 ? 220.577 253.725 156.737 1.00 51.39 345 LEU A CA 7
ATOM 9526 C C . LEU A 1 33 ? 221.805 253.941 155.851 1.00 51.39 345 LEU A C 7
ATOM 9527 O O . LEU A 1 33 ? 221.684 254.379 154.706 1.00 51.39 345 LEU A O 7
ATOM 9543 N N . LEU A 1 34 ? 222.982 253.651 156.392 1.00 73.40 346 LEU A N 7
ATOM 9544 C CA . LEU A 1 34 ? 224.232 253.827 155.655 1.00 73.40 346 LEU A CA 7
ATOM 9545 C C . LEU A 1 34 ? 224.265 253.002 154.367 1.00 73.40 346 LEU A C 7
ATOM 9546 O O . LEU A 1 34 ? 224.655 253.508 153.315 1.00 73.40 346 LEU A O 7
ATOM 9562 N N . ASP A 1 35 ? 223.882 251.728 154.450 1.00 113.98 347 ASP A N 7
ATOM 9563 C CA . ASP A 1 35 ? 223.899 250.856 153.278 1.00 113.98 347 ASP A CA 7
ATOM 9564 C C . ASP A 1 35 ? 222.550 250.182 153.028 1.00 113.98 347 ASP A C 7
ATOM 9565 O O . ASP A 1 35 ? 222.376 249.489 152.026 1.00 113.98 347 ASP A O 7
ATOM 9574 N N . GLY A 1 36 ? 221.602 250.375 153.935 1.00 30.33 348 GLY A N 7
ATOM 9575 C CA . GLY A 1 36 ? 220.293 249.761 153.768 1.00 30.33 348 GLY A CA 7
ATOM 9576 C C . GLY A 1 36 ? 220.103 248.522 154.624 1.00 30.33 348 GLY A C 7
ATOM 9577 O O . GLY A 1 36 ? 219.005 247.969 154.695 1.00 30.33 348 GLY A O 7
ATOM 9581 N N . LYS A 1 37 ? 221.177 248.086 155.272 1.00 117.13 349 LYS A N 7
ATOM 9582 C CA . LYS A 1 37 ? 221.134 246.902 156.131 1.00 117.13 349 LYS A CA 7
ATOM 9583 C C . LYS A 1 37 ? 221.436 247.277 157.580 1.00 117.13 349 LYS A C 7
ATOM 9584 O O . LYS A 1 37 ? 222.541 247.718 157.891 1.00 117.13 349 LYS A O 7
ATOM 9603 N N . PRO A 1 38 ? 220.460 247.109 158.491 1.00 105.72 350 PRO A N 7
ATOM 9604 C CA . PRO A 1 38 ? 220.649 247.438 159.909 1.00 105.72 350 PRO A CA 7
ATOM 9605 C C . PRO A 1 38 ? 221.732 246.594 160.565 1.00 105.72 350 PRO A C 7
ATOM 9606 O O . PRO A 1 38 ? 221.713 245.365 160.490 1.00 105.72 350 PRO A O 7
ATOM 9617 N N . LYS A 1 39 ? 222.675 247.267 161.212 1.00 174.26 351 LYS A N 7
ATOM 9618 C CA . LYS A 1 39 ? 223.773 246.595 161.891 1.00 174.26 351 LYS A CA 7
ATOM 9619 C C . LYS A 1 39 ? 223.752 246.911 163.379 1.00 174.26 351 LYS A C 7
ATOM 9620 O O . LYS A 1 39 ? 223.237 247.949 163.791 1.00 174.26 351 LYS A O 7
ATOM 9639 N N . THR A 1 40 ? 224.330 246.026 164.183 1.00 49.67 352 THR A N 7
ATOM 9640 C CA . THR A 1 40 ? 224.375 246.244 165.625 1.00 49.67 352 THR A CA 7
ATOM 9641 C C . THR A 1 40 ? 225.439 247.271 165.980 1.00 49.67 352 THR A C 7
ATOM 9642 O O . THR A 1 40 ? 226.330 247.548 165.179 1.00 49.67 352 THR A O 7
ATOM 9653 N N . LEU A 1 41 ? 225.342 247.847 167.177 1.00 78.80 353 LEU A N 7
ATOM 9654 C CA . LEU A 1 41 ? 226.305 248.849 167.604 1.00 78.80 353 LEU A CA 7
ATOM 9655 C C . LEU A 1 41 ? 227.735 248.331 167.496 1.00 78.80 353 LEU A C 7
ATOM 9656 O O . LEU A 1 41 ? 228.656 249.088 167.185 1.00 78.80 353 LEU A O 7
ATOM 9672 N N . GLU A 1 42 ? 227.916 247.044 167.753 1.00 73.25 354 GLU A N 7
ATOM 9673 C CA . GLU A 1 42 ? 229.240 246.432 167.686 1.00 73.25 354 GLU A CA 7
ATOM 9674 C C . GLU A 1 42 ? 229.917 246.721 166.349 1.00 73.25 354 GLU A C 7
ATOM 9675 O O . GLU A 1 42 ? 231.122 246.969 166.291 1.00 73.25 354 GLU A O 7
ATOM 9687 N N . GLU A 1 43 ? 229.134 246.688 165.274 1.00 66.75 355 GLU A N 7
ATOM 9688 C CA . GLU A 1 43 ? 229.652 246.953 163.937 1.00 66.75 355 GLU A CA 7
ATOM 9689 C C . GLU A 1 43 ? 229.978 248.431 163.751 1.00 66.75 355 GLU A C 7
ATOM 9690 O O . GLU A 1 43 ? 231.000 248.781 163.159 1.00 66.75 355 GLU A O 7
ATOM 9702 N N . VAL A 1 44 ? 229.095 249.295 164.243 1.00 27.31 356 VAL A N 7
ATOM 9703 C CA . VAL A 1 44 ? 229.283 250.736 164.113 1.00 27.31 356 VAL A CA 7
ATOM 9704 C C . VAL A 1 44 ? 230.385 251.255 165.033 1.00 27.31 356 VAL A C 7
ATOM 9705 O O . VAL A 1 44 ? 231.322 251.915 164.578 1.00 27.31 356 VAL A O 7
ATOM 9718 N N . GLY A 1 45 ? 230.275 250.959 166.324 1.00 22.34 357 GLY A N 7
ATOM 9719 C CA . GLY A 1 45 ? 231.279 251.414 167.267 1.00 22.34 357 GLY A CA 7
ATOM 9720 C C . GLY A 1 45 ? 232.664 250.944 166.883 1.00 22.34 357 GLY A C 7
ATOM 9721 O O . GLY A 1 45 ? 233.598 251.742 166.794 1.00 22.34 357 GLY A O 7
ATOM 9725 N N . GLN A 1 46 ? 232.795 249.643 166.646 1.00 88.15 358 GLN A N 7
ATOM 9726 C CA . GLN A 1 46 ? 234.069 249.062 166.249 1.00 88.15 358 GLN A CA 7
ATOM 9727 C C . GLN A 1 46 ? 234.544 249.648 164.922 1.00 88.15 358 GLN A C 7
ATOM 9728 O O . GLN A 1 46 ? 235.745 249.735 164.662 1.00 88.15 358 GLN A O 7
ATOM 9742 N N . TYR A 1 47 ? 233.591 250.053 164.085 1.00 138.50 359 TYR A N 7
ATOM 9743 C CA . TYR A 1 47 ? 233.919 250.633 162.789 1.00 138.50 359 TYR A CA 7
ATOM 9744 C C . TYR A 1 47 ? 234.624 251.971 162.975 1.00 138.50 359 TYR A C 7
ATOM 9745 O O . TYR A 1 47 ? 235.496 252.340 162.188 1.00 138.50 359 TYR A O 7
ATOM 9763 N N . PHE A 1 48 ? 234.248 252.688 164.029 1.00 144.00 360 PHE A N 7
ATOM 9764 C CA . PHE A 1 48 ? 234.859 253.975 164.329 1.00 144.00 360 PHE A CA 7
ATOM 9765 C C . PHE A 1 48 ? 236.062 253.792 165.252 1.00 144.00 360 PHE A C 7
ATOM 9766 O O . PHE A 1 48 ? 237.180 253.572 164.787 1.00 144.00 360 PHE A O 7
ATOM 9783 N N . ASN A 1 49 ? 235.829 253.873 166.558 1.00 222.30 361 ASN A N 7
ATOM 9784 C CA . ASN A 1 49 ? 236.904 253.703 167.536 1.00 222.30 361 ASN A CA 7
ATOM 9785 C C . ASN A 1 49 ? 236.365 253.764 168.959 1.00 222.30 361 ASN A C 7
ATOM 9786 O O . ASN A 1 49 ? 237.071 254.184 169.876 1.00 222.30 361 ASN A O 7
ATOM 9797 N N . VAL A 1 50 ? 235.110 253.363 169.137 1.00 149.29 362 VAL A N 7
ATOM 9798 C CA . VAL A 1 50 ? 234.483 253.402 170.454 1.00 149.29 362 VAL A CA 7
ATOM 9799 C C . VAL A 1 50 ? 233.543 252.220 170.683 1.00 149.29 362 VAL A C 7
ATOM 9800 O O . VAL A 1 50 ? 233.026 251.625 169.737 1.00 149.29 362 VAL A O 7
ATOM 9813 N N . THR A 1 51 ? 233.318 251.896 171.955 1.00 102.94 363 THR A N 7
ATOM 9814 C CA . THR A 1 51 ? 232.431 250.800 172.333 1.00 102.94 363 THR A CA 7
ATOM 9815 C C . THR A 1 51 ? 230.986 251.279 172.455 1.00 102.94 363 THR A C 7
ATOM 9816 O O . THR A 1 51 ? 230.669 252.418 172.116 1.00 102.94 363 THR A O 7
ATOM 9827 N N . ARG A 1 52 ? 230.116 250.398 172.938 1.00 115.19 364 ARG A N 7
ATOM 9828 C CA . ARG A 1 52 ? 228.702 250.727 173.112 1.00 115.19 364 ARG A CA 7
ATOM 9829 C C . ARG A 1 52 ? 228.523 252.001 173.932 1.00 115.19 364 ARG A C 7
ATOM 9830 O O . ARG A 1 52 ? 227.550 252.735 173.762 1.00 115.19 364 ARG A O 7
ATOM 9851 N N . GLU A 1 53 ? 229.454 252.233 174.844 1.00 84.69 365 GLU A N 7
ATOM 9852 C CA . GLU A 1 53 ? 229.403 253.392 175.725 1.00 84.69 365 GLU A CA 7
ATOM 9853 C C . GLU A 1 53 ? 229.241 254.709 174.965 1.00 84.69 365 GLU A C 7
ATOM 9854 O O . GLU A 1 53 ? 228.603 255.636 175.465 1.00 84.69 365 GLU A O 7
ATOM 9866 N N . ARG A 1 54 ? 229.822 254.809 173.771 1.00 85.77 366 ARG A N 7
ATOM 9867 C CA . ARG A 1 54 ? 229.705 256.043 172.996 1.00 85.77 366 ARG A CA 7
ATOM 9868 C C . ARG A 1 54 ? 228.262 256.298 172.572 1.00 85.77 366 ARG A C 7
ATOM 9869 O O . ARG A 1 54 ? 227.719 257.370 172.839 1.00 85.77 366 ARG A O 7
ATOM 9890 N N . ILE A 1 55 ? 227.624 255.318 171.937 1.00 97.87 367 ILE A N 7
ATOM 9891 C CA . ILE A 1 55 ? 226.230 255.488 171.549 1.00 97.87 367 ILE A CA 7
ATOM 9892 C C . ILE A 1 55 ? 225.379 255.572 172.808 1.00 97.87 367 ILE A C 7
ATOM 9893 O O . ILE A 1 55 ? 224.381 256.292 172.861 1.00 97.87 367 ILE A O 7
ATOM 9909 N N . ARG A 1 56 ? 225.824 254.860 173.838 1.00 107.78 368 ARG A N 7
ATOM 9910 C CA . ARG A 1 56 ? 225.160 254.880 175.133 1.00 107.78 368 ARG A CA 7
ATOM 9911 C C . ARG A 1 56 ? 225.121 256.318 175.630 1.00 107.78 368 ARG A C 7
ATOM 9912 O O . ARG A 1 56 ? 224.110 256.790 176.153 1.00 107.78 368 ARG A O 7
ATOM 9933 N N . GLN A 1 57 ? 226.239 257.014 175.433 1.00 25.22 369 GLN A N 7
ATOM 9934 C CA . GLN A 1 57 ? 226.366 258.413 175.818 1.00 25.22 369 GLN A CA 7
ATOM 9935 C C . GLN A 1 57 ? 225.459 259.299 174.963 1.00 25.22 369 GLN A C 7
ATOM 9936 O O . GLN A 1 57 ? 224.762 260.175 175.480 1.00 25.22 369 GLN A O 7
ATOM 9950 N N . ILE A 1 58 ? 225.478 259.071 173.650 1.00 81.86 370 ILE A N 7
ATOM 9951 C CA . ILE A 1 58 ? 224.651 259.844 172.725 1.00 81.86 370 ILE A CA 7
ATOM 9952 C C . ILE A 1 58 ? 223.171 259.730 173.086 1.00 81.86 370 ILE A C 7
ATOM 9953 O O . ILE A 1 58 ? 222.457 260.733 173.120 1.00 81.86 370 ILE A O 7
ATOM 9969 N N . GLU A 1 59 ? 222.713 258.510 173.369 1.00 46.06 371 GLU A N 7
ATOM 9970 C CA . GLU A 1 59 ? 221.316 258.297 173.740 1.00 46.06 371 GLU A CA 7
ATOM 9971 C C . GLU A 1 59 ? 220.938 259.206 174.905 1.00 46.06 371 GLU A C 7
ATOM 9972 O O . GLU A 1 59 ? 219.865 259.811 174.910 1.00 46.06 371 GLU A O 7
ATOM 9984 N N . VAL A 1 60 ? 221.834 259.307 175.884 1.00 89.19 372 VAL A N 7
ATOM 9985 C CA . VAL A 1 60 ? 221.604 260.153 177.048 1.00 89.19 372 VAL A CA 7
ATOM 9986 C C . VAL A 1 60 ? 221.555 261.626 176.652 1.00 89.19 372 VAL A C 7
ATOM 9987 O O . VAL A 1 60 ? 220.550 262.306 176.875 1.00 89.19 372 VAL A O 7
ATOM 10000 N N . LYS A 1 61 ? 222.641 262.115 176.058 1.00 133.25 373 LYS A N 7
ATOM 10001 C CA . LYS A 1 61 ? 222.713 263.508 175.623 1.00 133.25 373 LYS A CA 7
ATOM 10002 C C . LYS A 1 61 ? 221.571 263.844 174.666 1.00 133.25 373 LYS A C 7
ATOM 10003 O O . LYS A 1 61 ? 221.007 264.937 174.720 1.00 133.25 373 LYS A O 7
ATOM 10022 N N . ALA A 1 62 ? 221.227 262.899 173.798 1.00 37.13 374 ALA A N 7
ATOM 10023 C CA . ALA A 1 62 ? 220.143 263.115 172.852 1.00 37.13 374 ALA A CA 7
ATOM 10024 C C . ALA A 1 62 ? 218.874 263.471 173.612 1.00 37.13 374 ALA A C 7
ATOM 10025 O O . ALA A 1 62 ? 218.130 264.373 173.224 1.00 37.13 374 ALA A O 7
ATOM 10032 N N . LEU A 1 63 ? 218.650 262.759 174.712 1.00 42.35 375 LEU A N 7
ATOM 10033 C CA . LEU A 1 63 ? 217.495 262.998 175.565 1.00 42.35 375 LEU A CA 7
ATOM 10034 C C . LEU A 1 63 ? 217.580 264.374 176.219 1.00 42.35 375 LEU A C 7
ATOM 10035 O O . LEU A 1 63 ? 216.600 265.121 176.253 1.00 42.35 375 LEU A O 7
ATOM 10051 N N . ARG A 1 64 ? 218.761 264.709 176.724 1.00 124.40 376 ARG A N 7
ATOM 10052 C CA . ARG A 1 64 ? 218.977 266.002 177.361 1.00 124.40 376 ARG A CA 7
ATOM 10053 C C . ARG A 1 64 ? 218.834 267.126 176.341 1.00 124.40 376 ARG A C 7
ATOM 10054 O O . ARG A 1 64 ? 218.144 268.118 176.580 1.00 124.40 376 ARG A O 7
ATOM 10075 N N . LYS A 1 65 ? 219.508 266.966 175.209 1.00 64.37 377 LYS A N 7
ATOM 10076 C CA . LYS A 1 65 ? 219.481 267.956 174.142 1.00 64.37 377 LYS A CA 7
ATOM 10077 C C . LYS A 1 65 ? 218.099 268.074 173.498 1.00 64.37 377 LYS A C 7
ATOM 10078 O O . LYS A 1 65 ? 217.712 269.152 173.046 1.00 64.37 377 LYS A O 7
ATOM 10097 N N . LEU A 1 66 ? 217.361 266.967 173.447 1.00 159.95 378 LEU A N 7
ATOM 10098 C CA . LEU A 1 66 ? 216.029 266.975 172.840 1.00 159.95 378 LEU A CA 7
ATOM 10099 C C . LEU A 1 66 ? 215.006 267.647 173.750 1.00 159.95 378 LEU A C 7
ATOM 10100 O O . LEU A 1 66 ? 214.435 268.678 173.393 1.00 159.95 378 LEU A O 7
ATOM 10116 N N . ARG A 1 67 ? 214.762 267.059 174.919 1.00 140.36 379 ARG A N 7
ATOM 10117 C CA . ARG A 1 67 ? 213.795 267.618 175.859 1.00 140.36 379 ARG A CA 7
ATOM 10118 C C . ARG A 1 67 ? 214.147 267.273 177.300 1.00 140.36 379 ARG A C 7
ATOM 10119 O O . ARG A 1 67 ? 214.787 266.256 177.569 1.00 140.36 379 ARG A O 7
ATOM 10140 N N . HIS A 1 68 ? 213.693 268.117 178.226 1.00 75.36 380 HIS A N 7
ATOM 10141 C CA . HIS A 1 68 ? 213.932 267.902 179.646 1.00 75.36 380 HIS A CA 7
ATOM 10142 C C . HIS A 1 68 ? 213.275 266.588 180.070 1.00 75.36 380 HIS A C 7
ATOM 10143 O O . HIS A 1 68 ? 212.343 266.124 179.415 1.00 75.36 380 HIS A O 7
ATOM 10157 N N . PRO A 1 69 ? 213.738 265.957 181.154 1.00 115.39 381 PRO A N 7
ATOM 10158 C CA . PRO A 1 69 ? 213.161 264.689 181.610 1.00 115.39 381 PRO A CA 7
ATOM 10159 C C . PRO A 1 69 ? 211.637 264.731 181.685 1.00 115.39 381 PRO A C 7
ATOM 10160 O O . PRO A 1 69 ? 211.065 265.204 182.668 1.00 115.39 381 PRO A O 7
ATOM 10171 N N . SER A 1 70 ? 210.986 264.228 180.638 1.00 89.56 382 SER A N 7
ATOM 10172 C CA . SER A 1 70 ? 209.527 264.199 180.575 1.00 89.56 382 SER A CA 7
ATOM 10173 C C . SER A 1 70 ? 209.054 263.301 179.434 1.00 89.56 382 SER A C 7
ATOM 10174 O O . SER A 1 70 ? 208.562 262.197 179.667 1.00 89.56 382 SER A O 7
ATOM 10182 N N . ARG A 1 71 ? 209.204 263.779 178.200 1.00 161.46 383 ARG A N 7
ATOM 10183 C CA . ARG A 1 71 ? 208.791 263.010 177.029 1.00 161.46 383 ARG A CA 7
ATOM 10184 C C . ARG A 1 71 ? 209.830 263.103 175.914 1.00 161.46 383 ARG A C 7
ATOM 10185 O O . ARG A 1 71 ? 210.354 264.179 175.630 1.00 161.46 383 ARG A O 7
ATOM 10206 N N . SER A 1 72 ? 210.118 261.967 175.284 1.00 105.59 384 SER A N 7
ATOM 10207 C CA . SER A 1 72 ? 211.090 261.917 174.197 1.00 105.59 384 SER A CA 7
ATOM 10208 C C . SER A 1 72 ? 210.651 260.933 173.116 1.00 105.59 384 SER A C 7
ATOM 10209 O O . SER A 1 72 ? 210.195 259.830 173.416 1.00 105.59 384 SER A O 7
ATOM 10217 N N . LYS A 1 73 ? 210.789 261.343 171.859 1.00 173.63 385 LYS A N 7
ATOM 10218 C CA . LYS A 1 73 ? 210.411 260.499 170.729 1.00 173.63 385 LYS A CA 7
ATOM 10219 C C . LYS A 1 73 ? 211.287 259.247 170.644 1.00 173.63 385 LYS A C 7
ATOM 10220 O O . LYS A 1 73 ? 210.880 258.230 170.080 1.00 173.63 385 LYS A O 7
ATOM 10239 N N . TYR A 1 74 ? 212.487 259.329 171.210 1.00 268.15 386 TYR A N 7
ATOM 10240 C CA . TYR A 1 74 ? 213.424 258.205 171.202 1.00 268.15 386 TYR A CA 7
ATOM 10241 C C . TYR A 1 74 ? 212.745 256.930 171.677 1.00 268.15 386 TYR A C 7
ATOM 10242 O O . TYR A 1 74 ? 212.912 255.858 171.090 1.00 268.15 386 TYR A O 7
ATOM 10260 N N . LEU A 1 75 ? 211.993 257.066 172.759 1.00 124.51 387 LEU A N 7
ATOM 10261 C CA . LEU A 1 75 ? 211.287 255.952 173.370 1.00 124.51 387 LEU A CA 7
ATOM 10262 C C . LEU A 1 75 ? 210.255 255.349 172.422 1.00 124.51 387 LEU A C 7
ATOM 10263 O O . LEU A 1 75 ? 210.393 254.206 171.985 1.00 124.51 387 LEU A O 7
ATOM 10279 N N . LYS A 1 76 ? 209.218 256.119 172.116 1.00 131.58 388 LYS A N 7
ATOM 10280 C CA . LYS A 1 76 ? 208.155 255.657 171.230 1.00 131.58 388 LYS A CA 7
ATOM 10281 C C . LYS A 1 76 ? 208.694 255.310 169.843 1.00 131.58 388 LYS A C 7
ATOM 10282 O O . LYS A 1 76 ? 208.224 254.366 169.205 1.00 131.58 388 LYS A O 7
ATOM 10301 N N . SER A 1 77 ? 209.679 256.072 169.379 1.00 82.77 389 SER A N 7
ATOM 10302 C CA . SER A 1 77 ? 210.271 255.834 168.069 1.00 82.77 389 SER A CA 7
ATOM 10303 C C . SER A 1 77 ? 210.882 254.439 168.000 1.00 82.77 389 SER A C 7
ATOM 10304 O O . SER A 1 77 ? 210.669 253.707 167.033 1.00 82.77 389 SER A O 7
ATOM 10312 N N . LEU A 1 78 ? 211.630 254.071 169.035 1.00 97.55 390 LEU A N 7
ATOM 10313 C CA . LEU A 1 78 ? 212.257 252.756 169.088 1.00 97.55 390 LEU A CA 7
ATOM 10314 C C . LEU A 1 78 ? 211.192 251.669 169.137 1.00 97.55 390 LEU A C 7
ATOM 10315 O O . LEU A 1 78 ? 211.358 250.590 168.568 1.00 97.55 390 LEU A O 7
ATOM 10331 N N . LEU A 1 79 ? 210.094 251.971 169.820 1.00 145.00 391 LEU A N 7
ATOM 10332 C CA . LEU A 1 79 ? 208.988 251.033 169.950 1.00 145.00 391 LEU A CA 7
ATOM 10333 C C . LEU A 1 79 ? 208.313 250.806 168.602 1.00 145.00 391 LEU A C 7
ATOM 10334 O O . LEU A 1 79 ? 207.911 249.688 168.278 1.00 145.00 391 LEU A O 7
ATOM 10350 N N . SER A 1 80 ? 208.186 251.876 167.822 1.00 200.26 392 SER A N 7
ATOM 10351 C CA . SER A 1 80 ? 207.551 251.802 166.510 1.00 200.26 392 SER A CA 7
ATOM 10352 C C . SER A 1 80 ? 208.415 251.034 165.511 1.00 200.26 392 SER A C 7
ATOM 10353 O O . SER A 1 80 ? 207.932 250.610 164.460 1.00 200.26 392 SER A O 7
ATOM 10361 N N . LEU A 1 81 ? 209.695 250.877 165.832 1.00 262.42 393 LEU A N 7
ATOM 10362 C CA . LEU A 1 81 ? 210.628 250.189 164.942 1.00 262.42 393 LEU A CA 7
ATOM 10363 C C . LEU A 1 81 ? 210.394 248.676 164.904 1.00 262.42 393 LEU A C 7
ATOM 10364 O O . LEU A 1 81 ? 210.451 248.073 163.834 1.00 262.42 393 LEU A O 7
ATOM 10380 N N . MET A 1 82 ? 210.147 248.050 166.059 1.00 269.63 394 MET A N 7
ATOM 10381 C CA . MET A 1 82 ? 209.947 246.601 166.082 1.00 269.63 394 MET A CA 7
ATOM 10382 C C . MET A 1 82 ? 209.183 246.113 167.320 1.00 269.63 394 MET A C 7
ATOM 10383 O O . MET A 1 82 ? 209.332 244.962 167.726 1.00 269.63 394 MET A O 7
ATOM 10397 N N . ASP A 1 83 ? 208.395 246.987 167.937 1.00 238.65 395 ASP A N 7
ATOM 10398 C CA . ASP A 1 83 ? 207.643 246.613 169.140 1.00 238.65 395 ASP A CA 7
ATOM 10399 C C . ASP A 1 83 ? 206.386 247.460 169.342 1.00 238.65 395 ASP A C 7
ATOM 10400 O O . ASP A 1 83 ? 205.829 247.498 170.440 1.00 238.65 395 ASP A O 7
ATOM 10409 N N . GLU A 1 84 ? 205.938 248.131 168.290 1.00 265.58 396 GLU A N 7
ATOM 10410 C CA . GLU A 1 84 ? 204.743 248.971 168.379 1.00 265.58 396 GLU A CA 7
ATOM 10411 C C . GLU A 1 84 ? 204.152 249.231 166.999 1.00 265.58 396 GLU A C 7
ATOM 10412 O O . GLU A 1 84 ? 204.352 250.297 166.418 1.00 265.58 396 GLU A O 7
ATOM 10424 N N . ASN A 1 85 ? 203.420 248.248 166.483 1.00 243.28 397 ASN A N 7
ATOM 10425 C CA . ASN A 1 85 ? 202.791 248.364 165.171 1.00 243.28 397 ASN A CA 7
ATOM 10426 C C . ASN A 1 85 ? 201.387 248.952 165.282 1.00 243.28 397 ASN A C 7
ATOM 10427 O O . ASN A 1 85 ? 201.150 250.095 164.890 1.00 243.28 397 ASN A O 7
ATOM 10438 N N . GLU A 1 86 ? 200.461 248.166 165.823 1.00 209.47 398 GLU A N 7
ATOM 10439 C CA . GLU A 1 86 ? 199.083 248.611 165.988 1.00 209.47 398 GLU A CA 7
ATOM 10440 C C . GLU A 1 86 ? 198.340 247.723 166.981 1.00 209.47 398 GLU A C 7
ATOM 10441 O O . GLU A 1 86 ? 197.145 247.469 166.831 1.00 209.47 398 GLU A O 7
ATOM 10453 N N . GLY A 1 87 ? 199.059 247.254 167.997 1.00 27.01 399 GLY A N 7
ATOM 10454 C CA . GLY A 1 87 ? 198.453 246.400 169.001 1.00 27.01 399 GLY A CA 7
ATOM 10455 C C . GLY A 1 87 ? 199.427 246.012 170.097 1.00 27.01 399 GLY A C 7
ATOM 10459 N N . LYS A 1 1 ? 199.676 257.216 139.098 1.00 57.48 313 LYS A N 8
ATOM 10460 C CA . LYS A 1 1 ? 201.002 257.815 139.001 1.00 57.48 313 LYS A CA 8
ATOM 10461 C C . LYS A 1 1 ? 200.945 259.309 139.298 1.00 57.48 313 LYS A C 8
ATOM 10462 O O . LYS A 1 1 ? 201.753 260.084 138.784 1.00 57.48 313 LYS A O 8
ATOM 10480 N N . GLU A 1 2 ? 199.984 259.711 140.128 1.00 61.73 314 GLU A N 8
ATOM 10481 C CA . GLU A 1 2 ? 199.824 261.116 140.489 1.00 61.73 314 GLU A CA 8
ATOM 10482 C C . GLU A 1 2 ? 201.047 261.632 141.244 1.00 61.73 314 GLU A C 8
ATOM 10483 O O . GLU A 1 2 ? 201.436 262.790 141.093 1.00 61.73 314 GLU A O 8
ATOM 10495 N N . ALA A 1 3 ? 201.645 260.767 142.057 1.00 17.09 315 ALA A N 8
ATOM 10496 C CA . ALA A 1 3 ? 202.822 261.134 142.836 1.00 17.09 315 ALA A CA 8
ATOM 10497 C C . ALA A 1 3 ? 203.736 259.933 143.063 1.00 17.09 315 ALA A C 8
ATOM 10498 O O . ALA A 1 3 ? 203.286 258.787 143.043 1.00 17.09 315 ALA A O 8
ATOM 10505 N N . MET A 1 4 ? 205.021 260.202 143.273 1.00 92.82 316 MET A N 8
ATOM 10506 C CA . MET A 1 4 ? 205.998 259.142 143.498 1.00 92.82 316 MET A CA 8
ATOM 10507 C C . MET A 1 4 ? 207.222 259.676 144.238 1.00 92.82 316 MET A C 8
ATOM 10508 O O . MET A 1 4 ? 208.328 259.162 144.078 1.00 92.82 316 MET A O 8
ATOM 10522 N N . ARG A 1 5 ? 207.016 260.710 145.050 1.00 146.42 317 ARG A N 8
ATOM 10523 C CA . ARG A 1 5 ? 208.109 261.306 145.811 1.00 146.42 317 ARG A CA 8
ATOM 10524 C C . ARG A 1 5 ? 208.731 260.276 146.747 1.00 146.42 317 ARG A C 8
ATOM 10525 O O . ARG A 1 5 ? 209.953 260.144 146.817 1.00 146.42 317 ARG A O 8
ATOM 10546 N N . MET A 1 6 ? 207.878 259.555 147.475 1.00 91.09 318 MET A N 8
ATOM 10547 C CA . MET A 1 6 ? 208.339 258.541 148.419 1.00 91.09 318 MET A CA 8
ATOM 10548 C C . MET A 1 6 ? 209.424 259.092 149.344 1.00 91.09 318 MET A C 8
ATOM 10549 O O . MET A 1 6 ? 209.759 260.276 149.292 1.00 91.09 318 MET A O 8
ATOM 10563 N N . LEU A 1 7 ? 209.972 258.218 150.184 1.00 123.69 319 LEU A N 8
ATOM 10564 C CA . LEU A 1 7 ? 211.024 258.602 151.119 1.00 123.69 319 LEU A CA 8
ATOM 10565 C C . LEU A 1 7 ? 210.531 259.663 152.096 1.00 123.69 319 LEU A C 8
ATOM 10566 O O . LEU A 1 7 ? 210.749 260.858 151.895 1.00 123.69 319 LEU A O 8
ATOM 10582 N N . MET A 1 8 ? 209.865 259.217 153.158 1.00 120.55 320 MET A N 8
ATOM 10583 C CA . MET A 1 8 ? 209.342 260.129 154.168 1.00 120.55 320 MET A CA 8
ATOM 10584 C C . MET A 1 8 ? 210.210 260.109 155.425 1.00 120.55 320 MET A C 8
ATOM 10585 O O . MET A 1 8 ? 211.010 261.017 155.647 1.00 120.55 320 MET A O 8
ATOM 10599 N N . ARG A 1 9 ? 210.044 259.075 156.249 1.00 78.04 321 ARG A N 8
ATOM 10600 C CA . ARG A 1 9 ? 210.817 258.961 157.484 1.00 78.04 321 ARG A CA 8
ATOM 10601 C C . ARG A 1 9 ? 210.675 260.213 158.354 1.00 78.04 321 ARG A C 8
ATOM 10602 O O . ARG A 1 9 ? 211.304 261.237 158.091 1.00 78.04 321 ARG A O 8
ATOM 10623 N N . GLU A 1 10 ? 209.838 260.121 159.380 1.00 59.88 322 GLU A N 8
ATOM 10624 C CA . GLU A 1 10 ? 209.595 261.239 160.292 1.00 59.88 322 GLU A CA 8
ATOM 10625 C C . GLU A 1 10 ? 210.450 261.148 161.547 1.00 59.88 322 GLU A C 8
ATOM 10626 O O . GLU A 1 10 ? 211.269 262.026 161.823 1.00 59.88 322 GLU A O 8
ATOM 10638 N N . GLU A 1 11 ? 210.222 260.097 162.318 1.00 59.53 323 GLU A N 8
ATOM 10639 C CA . GLU A 1 11 ? 210.932 259.888 163.566 1.00 59.53 323 GLU A CA 8
ATOM 10640 C C . GLU A 1 11 ? 212.440 259.865 163.364 1.00 59.53 323 GLU A C 8
ATOM 10641 O O . GLU A 1 11 ? 213.189 260.375 164.201 1.00 59.53 323 GLU A O 8
ATOM 10653 N N . LEU A 1 12 ? 212.887 259.286 162.259 1.00 122.40 324 LEU A N 8
ATOM 10654 C CA . LEU A 1 12 ? 214.310 259.222 161.966 1.00 122.40 324 LEU A CA 8
ATOM 10655 C C . LEU A 1 12 ? 214.882 260.628 161.780 1.00 122.40 324 LEU A C 8
ATOM 10656 O O . LEU A 1 12 ? 215.950 260.949 162.302 1.00 122.40 324 LEU A O 8
ATOM 10672 N N . GLU A 1 13 ? 214.160 261.461 161.035 1.00 69.04 325 GLU A N 8
ATOM 10673 C CA . GLU A 1 13 ? 214.587 262.837 160.772 1.00 69.04 325 GLU A CA 8
ATOM 10674 C C . GLU A 1 13 ? 214.467 263.729 162.012 1.00 69.04 325 GLU A C 8
ATOM 10675 O O . GLU A 1 13 ? 215.315 264.592 162.246 1.00 69.04 325 GLU A O 8
ATOM 10687 N N . LYS A 1 14 ? 213.409 263.537 162.791 1.00 115.86 326 LYS A N 8
ATOM 10688 C CA . LYS A 1 14 ? 213.193 264.349 163.990 1.00 115.86 326 LYS A CA 8
ATOM 10689 C C . LYS A 1 14 ? 214.281 264.119 165.034 1.00 115.86 326 LYS A C 8
ATOM 10690 O O . LYS A 1 14 ? 214.657 265.039 165.763 1.00 115.86 326 LYS A O 8
ATOM 10709 N N . VAL A 1 15 ? 214.772 262.889 165.120 1.00 98.68 327 VAL A N 8
ATOM 10710 C CA . VAL A 1 15 ? 215.805 262.550 166.093 1.00 98.68 327 VAL A CA 8
ATOM 10711 C C . VAL A 1 15 ? 217.209 262.934 165.619 1.00 98.68 327 VAL A C 8
ATOM 10712 O O . VAL A 1 15 ? 217.989 263.500 166.382 1.00 98.68 327 VAL A O 8
ATOM 10725 N N . LEU A 1 16 ? 217.540 262.602 164.374 1.00 136.13 328 LEU A N 8
ATOM 10726 C CA . LEU A 1 16 ? 218.868 262.901 163.831 1.00 136.13 328 LEU A CA 8
ATOM 10727 C C . LEU A 1 16 ? 219.238 264.389 163.901 1.00 136.13 328 LEU A C 8
ATOM 10728 O O . LEU A 1 16 ? 220.400 264.727 164.125 1.00 136.13 328 LEU A O 8
ATOM 10744 N N . LYS A 1 17 ? 218.273 265.278 163.683 1.00 109.48 329 LYS A N 8
ATOM 10745 C CA . LYS A 1 17 ? 218.551 266.719 163.713 1.00 109.48 329 LYS A CA 8
ATOM 10746 C C . LYS A 1 17 ? 219.114 267.181 165.059 1.00 109.48 329 LYS A C 8
ATOM 10747 O O . LYS A 1 17 ? 219.737 268.241 165.139 1.00 109.48 329 LYS A O 8
ATOM 10766 N N . THR A 1 18 ? 218.896 266.404 166.113 1.00 39.26 330 THR A N 8
ATOM 10767 C CA . THR A 1 18 ? 219.392 266.780 167.436 1.00 39.26 330 THR A CA 8
ATOM 10768 C C . THR A 1 18 ? 220.821 266.297 167.662 1.00 39.26 330 THR A C 8
ATOM 10769 O O . THR A 1 18 ? 221.621 266.982 168.300 1.00 39.26 330 THR A O 8
ATOM 10780 N N . LEU A 1 19 ? 221.143 265.118 167.138 1.00 105.78 331 LEU A N 8
ATOM 10781 C CA . LEU A 1 19 ? 222.484 264.560 167.287 1.00 105.78 331 LEU A CA 8
ATOM 10782 C C . LEU A 1 19 ? 223.491 265.295 166.408 1.00 105.78 331 LEU A C 8
ATOM 10783 O O . LEU A 1 19 ? 223.148 265.785 165.332 1.00 105.78 331 LEU A O 8
ATOM 10799 N N . SER A 1 20 ? 224.740 265.354 166.865 1.00 84.63 332 SER A N 8
ATOM 10800 C CA . SER A 1 20 ? 225.803 266.009 166.111 1.00 84.63 332 SER A CA 8
ATOM 10801 C C . SER A 1 20 ? 226.141 265.191 164.869 1.00 84.63 332 SER A C 8
ATOM 10802 O O . SER A 1 20 ? 225.767 264.023 164.771 1.00 84.63 332 SER A O 8
ATOM 10810 N N . PRO A 1 21 ? 226.847 265.785 163.897 1.00 107.03 333 PRO A N 8
ATOM 10811 C CA . PRO A 1 21 ? 227.218 265.092 162.663 1.00 107.03 333 PRO A CA 8
ATOM 10812 C C . PRO A 1 21 ? 227.894 263.750 162.924 1.00 107.03 333 PRO A C 8
ATOM 10813 O O . PRO A 1 21 ? 227.769 262.819 162.126 1.00 107.03 333 PRO A O 8
ATOM 10824 N N . ARG A 1 22 ? 228.611 263.652 164.038 1.00 47.43 334 ARG A N 8
ATOM 10825 C CA . ARG A 1 22 ? 229.302 262.419 164.399 1.00 47.43 334 ARG A CA 8
ATOM 10826 C C . ARG A 1 22 ? 228.395 261.476 165.187 1.00 47.43 334 ARG A C 8
ATOM 10827 O O . ARG A 1 22 ? 228.435 260.261 164.993 1.00 47.43 334 ARG A O 8
ATOM 10848 N N . GLU A 1 23 ? 227.583 262.038 166.077 1.00 95.23 335 GLU A N 8
ATOM 10849 C CA . GLU A 1 23 ? 226.675 261.232 166.889 1.00 95.23 335 GLU A CA 8
ATOM 10850 C C . GLU A 1 23 ? 225.588 260.607 166.024 1.00 95.23 335 GLU A C 8
ATOM 10851 O O . GLU A 1 23 ? 225.267 259.427 166.169 1.00 95.23 335 GLU A O 8
ATOM 10863 N N . ALA A 1 24 ? 225.024 261.404 165.125 1.00 30.86 336 ALA A N 8
ATOM 10864 C CA . ALA A 1 24 ? 223.972 260.930 164.237 1.00 30.86 336 ALA A CA 8
ATOM 10865 C C . ALA A 1 24 ? 224.500 259.881 163.261 1.00 30.86 336 ALA A C 8
ATOM 10866 O O . ALA A 1 24 ? 223.820 258.898 162.966 1.00 30.86 336 ALA A O 8
ATOM 10873 N N . MET A 1 25 ? 225.714 260.096 162.760 1.00 105.60 337 MET A N 8
ATOM 10874 C CA . MET A 1 25 ? 226.312 259.172 161.800 1.00 105.60 337 MET A CA 8
ATOM 10875 C C . MET A 1 25 ? 226.424 257.766 162.391 1.00 105.60 337 MET A C 8
ATOM 10876 O O . MET A 1 25 ? 226.114 256.783 161.717 1.00 105.60 337 MET A O 8
ATOM 10890 N N . VAL A 1 26 ? 226.859 257.667 163.650 1.00 103.66 338 VAL A N 8
ATOM 10891 C CA . VAL A 1 26 ? 227.006 256.366 164.293 1.00 103.66 338 VAL A CA 8
ATOM 10892 C C . VAL A 1 26 ? 225.657 255.667 164.369 1.00 103.66 338 VAL A C 8
ATOM 10893 O O . VAL A 1 26 ? 225.562 254.455 164.170 1.00 103.66 338 VAL A O 8
ATOM 10906 N N . LEU A 1 27 ? 224.608 256.436 164.633 1.00 82.10 339 LEU A N 8
ATOM 10907 C CA . LEU A 1 27 ? 223.276 255.870 164.720 1.00 82.10 339 LEU A CA 8
ATOM 10908 C C . LEU A 1 27 ? 222.765 255.559 163.313 1.00 82.10 339 LEU A C 8
ATOM 10909 O O . LEU A 1 27 ? 222.022 254.598 163.115 1.00 82.10 339 LEU A O 8
ATOM 10925 N N . ARG A 1 28 ? 223.210 256.343 162.322 1.00 105.77 340 ARG A N 8
ATOM 10926 C CA . ARG A 1 28 ? 222.797 256.115 160.943 1.00 105.77 340 ARG A CA 8
ATOM 10927 C C . ARG A 1 28 ? 223.163 254.689 160.566 1.00 105.77 340 ARG A C 8
ATOM 10928 O O . ARG A 1 28 ? 222.380 253.966 159.944 1.00 105.77 340 ARG A O 8
ATOM 10949 N N . MET A 1 29 ? 224.359 254.283 160.989 1.00 78.27 341 MET A N 8
ATOM 10950 C CA . MET A 1 29 ? 224.847 252.938 160.729 1.00 78.27 341 MET A CA 8
ATOM 10951 C C . MET A 1 29 ? 223.982 251.934 161.480 1.00 78.27 341 MET A C 8
ATOM 10952 O O . MET A 1 29 ? 223.514 250.945 160.910 1.00 78.27 341 MET A O 8
ATOM 10966 N N . ARG A 1 30 ? 223.767 252.206 162.765 1.00 79.00 342 ARG A N 8
ATOM 10967 C CA . ARG A 1 30 ? 222.957 251.340 163.613 1.00 79.00 342 ARG A CA 8
ATOM 10968 C C . ARG A 1 30 ? 221.531 251.225 163.077 1.00 79.00 342 ARG A C 8
ATOM 10969 O O . ARG A 1 30 ? 220.892 250.183 163.219 1.00 79.00 342 ARG A O 8
ATOM 10990 N N . TYR A 1 31 ? 221.038 252.304 162.469 1.00 143.91 343 TYR A N 8
ATOM 10991 C CA . TYR A 1 31 ? 219.683 252.323 161.918 1.00 143.91 343 TYR A CA 8
ATOM 10992 C C . TYR A 1 31 ? 219.627 251.655 160.543 1.00 143.91 343 TYR A C 8
ATOM 10993 O O . TYR A 1 31 ? 218.563 251.220 160.103 1.00 143.91 343 TYR A O 8
ATOM 11011 N N . GLY A 1 32 ? 220.766 251.591 159.860 1.00 25.24 344 GLY A N 8
ATOM 11012 C CA . GLY A 1 32 ? 220.799 250.988 158.535 1.00 25.24 344 GLY A CA 8
ATOM 11013 C C . GLY A 1 32 ? 220.558 252.007 157.434 1.00 25.24 344 GLY A C 8
ATOM 11014 O O . GLY A 1 32 ? 220.129 251.659 156.333 1.00 25.24 344 GLY A O 8
ATOM 11018 N N . LEU A 1 33 ? 220.830 253.271 157.742 1.00 51.39 345 LEU A N 8
ATOM 11019 C CA . LEU A 1 33 ? 220.643 254.361 156.784 1.00 51.39 345 LEU A CA 8
ATOM 11020 C C . LEU A 1 33 ? 221.773 254.412 155.757 1.00 51.39 345 LEU A C 8
ATOM 11021 O O . LEU A 1 33 ? 221.567 254.817 154.614 1.00 51.39 345 LEU A O 8
ATOM 11037 N N . LEU A 1 34 ? 222.970 254.018 156.177 1.00 73.40 346 LEU A N 8
ATOM 11038 C CA . LEU A 1 34 ? 224.139 254.034 155.299 1.00 73.40 346 LEU A CA 8
ATOM 11039 C C . LEU A 1 34 ? 223.931 253.184 154.044 1.00 73.40 346 LEU A C 8
ATOM 11040 O O . LEU A 1 34 ? 224.301 253.597 152.946 1.00 73.40 346 LEU A O 8
ATOM 11056 N N . ASP A 1 35 ? 223.365 251.987 154.207 1.00 113.98 347 ASP A N 8
ATOM 11057 C CA . ASP A 1 35 ? 223.146 251.096 153.070 1.00 113.98 347 ASP A CA 8
ATOM 11058 C C . ASP A 1 35 ? 221.693 250.634 152.960 1.00 113.98 347 ASP A C 8
ATOM 11059 O O . ASP A 1 35 ? 221.309 250.016 151.966 1.00 113.98 347 ASP A O 8
ATOM 11068 N N . GLY A 1 36 ? 220.889 250.922 153.975 1.00 30.33 348 GLY A N 8
ATOM 11069 C CA . GLY A 1 36 ? 219.494 250.508 153.943 1.00 30.33 348 GLY A CA 8
ATOM 11070 C C . GLY A 1 36 ? 219.224 249.267 154.776 1.00 30.33 348 GLY A C 8
ATOM 11071 O O . GLY A 1 36 ? 218.090 248.791 154.845 1.00 30.33 348 GLY A O 8
ATOM 11075 N N . LYS A 1 37 ? 220.268 248.743 155.406 1.00 117.13 349 LYS A N 8
ATOM 11076 C CA . LYS A 1 37 ? 220.148 247.547 156.239 1.00 117.13 349 LYS A CA 8
ATOM 11077 C C . LYS A 1 37 ? 220.606 247.837 157.666 1.00 117.13 349 LYS A C 8
ATOM 11078 O O . LYS A 1 37 ? 221.800 247.995 157.918 1.00 117.13 349 LYS A O 8
ATOM 11097 N N . PRO A 1 38 ? 219.667 247.914 158.628 1.00 105.72 350 PRO A N 8
ATOM 11098 C CA . PRO A 1 38 ? 220.003 248.188 160.029 1.00 105.72 350 PRO A CA 8
ATOM 11099 C C . PRO A 1 38 ? 221.069 247.244 160.569 1.00 105.72 350 PRO A C 8
ATOM 11100 O O . PRO A 1 38 ? 221.002 246.031 160.372 1.00 105.72 350 PRO A O 8
ATOM 11111 N N . LYS A 1 39 ? 222.052 247.816 161.254 1.00 174.26 351 LYS A N 8
ATOM 11112 C CA . LYS A 1 39 ? 223.141 247.044 161.831 1.00 174.26 351 LYS A CA 8
ATOM 11113 C C . LYS A 1 39 ? 223.163 247.201 163.342 1.00 174.26 351 LYS A C 8
ATOM 11114 O O . LYS A 1 39 ? 222.737 248.227 163.872 1.00 174.26 351 LYS A O 8
ATOM 11133 N N . THR A 1 40 ? 223.678 246.193 164.037 1.00 49.67 352 THR A N 8
ATOM 11134 C CA . THR A 1 40 ? 223.756 246.251 165.493 1.00 49.67 352 THR A CA 8
ATOM 11135 C C . THR A 1 40 ? 224.909 247.142 165.934 1.00 49.67 352 THR A C 8
ATOM 11136 O O . THR A 1 40 ? 225.806 247.436 165.147 1.00 49.67 352 THR A O 8
ATOM 11147 N N . LEU A 1 41 ? 224.878 247.582 167.190 1.00 78.80 353 LEU A N 8
ATOM 11148 C CA . LEU A 1 41 ? 225.929 248.449 167.703 1.00 78.80 353 LEU A CA 8
ATOM 11149 C C . LEU A 1 41 ? 227.310 247.840 167.488 1.00 78.80 353 LEU A C 8
ATOM 11150 O O . LEU A 1 41 ? 228.287 248.558 167.273 1.00 78.80 353 LEU A O 8
ATOM 11166 N N . GLU A 1 42 ? 227.387 246.518 167.547 1.00 73.25 354 GLU A N 8
ATOM 11167 C CA . GLU A 1 42 ? 228.656 245.819 167.364 1.00 73.25 354 GLU A CA 8
ATOM 11168 C C . GLU A 1 42 ? 229.358 246.272 166.086 1.00 73.25 354 GLU A C 8
ATOM 11169 O O . GLU A 1 42 ? 230.545 246.601 166.101 1.00 73.25 354 GLU A O 8
ATOM 11181 N N . GLU A 1 43 ? 228.617 246.287 164.982 1.00 66.75 355 GLU A N 8
ATOM 11182 C CA . GLU A 1 43 ? 229.161 246.708 163.696 1.00 66.75 355 GLU A CA 8
ATOM 11183 C C . GLU A 1 43 ? 229.399 248.215 163.662 1.00 66.75 355 GLU A C 8
ATOM 11184 O O . GLU A 1 43 ? 230.336 248.691 163.019 1.00 66.75 355 GLU A O 8
ATOM 11196 N N . VAL A 1 44 ? 228.536 248.963 164.341 1.00 27.31 356 VAL A N 8
ATOM 11197 C CA . VAL A 1 44 ? 228.640 250.418 164.366 1.00 27.31 356 VAL A CA 8
ATOM 11198 C C . VAL A 1 44 ? 229.850 250.893 165.166 1.00 27.31 356 VAL A C 8
ATOM 11199 O O . VAL A 1 44 ? 230.714 251.594 164.637 1.00 27.31 356 VAL A O 8
ATOM 11212 N N . GLY A 1 45 ? 229.913 250.511 166.438 1.00 22.34 357 GLY A N 8
ATOM 11213 C CA . GLY A 1 45 ? 231.023 250.931 167.273 1.00 22.34 357 GLY A CA 8
ATOM 11214 C C . GLY A 1 45 ? 232.346 250.412 166.751 1.00 22.34 357 GLY A C 8
ATOM 11215 O O . GLY A 1 45 ? 233.316 251.161 166.640 1.00 22.34 357 GLY A O 8
ATOM 11219 N N . GLN A 1 46 ? 232.377 249.126 166.417 1.00 88.15 358 GLN A N 8
ATOM 11220 C CA . GLN A 1 46 ? 233.588 248.500 165.905 1.00 88.15 358 GLN A CA 8
ATOM 11221 C C . GLN A 1 46 ? 234.039 249.170 164.609 1.00 88.15 358 GLN A C 8
ATOM 11222 O O . GLN A 1 46 ? 235.232 249.216 164.303 1.00 88.15 358 GLN A O 8
ATOM 11236 N N . TYR A 1 47 ? 233.078 249.692 163.853 1.00 138.50 359 TYR A N 8
ATOM 11237 C CA . TYR A 1 47 ? 233.382 250.354 162.590 1.00 138.50 359 TYR A CA 8
ATOM 11238 C C . TYR A 1 47 ? 234.222 251.600 162.838 1.00 138.50 359 TYR A C 8
ATOM 11239 O O . TYR A 1 47 ? 235.121 251.920 162.062 1.00 138.50 359 TYR A O 8
ATOM 11257 N N . PHE A 1 48 ? 233.930 252.293 163.934 1.00 144.00 360 PHE A N 8
ATOM 11258 C CA . PHE A 1 48 ? 234.672 253.492 164.295 1.00 144.00 360 PHE A CA 8
ATOM 11259 C C . PHE A 1 48 ? 235.848 253.140 165.202 1.00 144.00 360 PHE A C 8
ATOM 11260 O O . PHE A 1 48 ? 236.936 252.823 164.723 1.00 144.00 360 PHE A O 8
ATOM 11277 N N . ASN A 1 49 ? 235.624 253.186 166.512 1.00 222.30 361 ASN A N 8
ATOM 11278 C CA . ASN A 1 49 ? 236.675 252.861 167.477 1.00 222.30 361 ASN A CA 8
ATOM 11279 C C . ASN A 1 49 ? 236.150 252.930 168.905 1.00 222.30 361 ASN A C 8
ATOM 11280 O O . ASN A 1 49 ? 236.896 253.256 169.829 1.00 222.30 361 ASN A O 8
ATOM 11291 N N . VAL A 1 50 ? 234.865 252.639 169.080 1.00 149.29 362 VAL A N 8
ATOM 11292 C CA . VAL A 1 50 ? 234.247 252.700 170.399 1.00 149.29 362 VAL A CA 8
ATOM 11293 C C . VAL A 1 50 ? 233.230 251.582 170.617 1.00 149.29 362 VAL A C 8
ATOM 11294 O O . VAL A 1 50 ? 232.642 251.063 169.666 1.00 149.29 362 VAL A O 8
ATOM 11307 N N . THR A 1 51 ? 233.021 251.225 171.883 1.00 102.94 363 THR A N 8
ATOM 11308 C CA . THR A 1 51 ? 232.068 250.182 172.249 1.00 102.94 363 THR A CA 8
ATOM 11309 C C . THR A 1 51 ? 230.664 250.758 172.424 1.00 102.94 363 THR A C 8
ATOM 11310 O O . THR A 1 51 ? 230.420 251.927 172.128 1.00 102.94 363 THR A O 8
ATOM 11321 N N . ARG A 1 52 ? 229.745 249.925 172.905 1.00 115.19 364 ARG A N 8
ATOM 11322 C CA . ARG A 1 52 ? 228.364 250.348 173.127 1.00 115.19 364 ARG A CA 8
ATOM 11323 C C . ARG A 1 52 ? 228.297 251.605 173.991 1.00 115.19 364 ARG A C 8
ATOM 11324 O O . ARG A 1 52 ? 227.391 252.425 173.849 1.00 115.19 364 ARG A O 8
ATOM 11345 N N . GLU A 1 53 ? 229.246 251.724 174.907 1.00 84.69 365 GLU A N 8
ATOM 11346 C CA . GLU A 1 53 ? 229.298 252.854 175.825 1.00 84.69 365 GLU A CA 8
ATOM 11347 C C . GLU A 1 53 ? 229.231 254.204 175.110 1.00 84.69 365 GLU A C 8
ATOM 11348 O O . GLU A 1 53 ? 228.598 255.135 175.608 1.00 84.69 365 GLU A O 8
ATOM 11360 N N . ARG A 1 54 ? 229.887 254.327 173.958 1.00 85.77 366 ARG A N 8
ATOM 11361 C CA . ARG A 1 54 ? 229.861 255.592 173.227 1.00 85.77 366 ARG A CA 8
ATOM 11362 C C . ARG A 1 54 ? 228.461 255.909 172.713 1.00 85.77 366 ARG A C 8
ATOM 11363 O O . ARG A 1 54 ? 227.967 257.020 172.910 1.00 85.77 366 ARG A O 8
ATOM 11384 N N . ILE A 1 55 ? 227.802 254.940 172.083 1.00 97.87 367 ILE A N 8
ATOM 11385 C CA . ILE A 1 55 ? 226.438 255.168 171.622 1.00 97.87 367 ILE A CA 8
ATOM 11386 C C . ILE A 1 55 ? 225.530 255.315 172.835 1.00 97.87 367 ILE A C 8
ATOM 11387 O O . ILE A 1 55 ? 224.556 256.069 172.820 1.00 97.87 367 ILE A O 8
ATOM 11403 N N . ARG A 1 56 ? 225.898 254.615 173.902 1.00 107.78 368 ARG A N 8
ATOM 11404 C CA . ARG A 1 56 ? 225.168 254.686 175.159 1.00 107.78 368 ARG A CA 8
ATOM 11405 C C . ARG A 1 56 ? 225.151 256.136 175.624 1.00 107.78 368 ARG A C 8
ATOM 11406 O O . ARG A 1 56 ? 224.140 256.642 176.112 1.00 107.78 368 ARG A O 8
ATOM 11427 N N . GLN A 1 57 ? 226.289 256.801 175.438 1.00 25.22 369 GLN A N 8
ATOM 11428 C CA . GLN A 1 57 ? 226.441 258.205 175.793 1.00 25.22 369 GLN A CA 8
ATOM 11429 C C . GLN A 1 57 ? 225.551 259.090 174.920 1.00 25.22 369 GLN A C 8
ATOM 11430 O O . GLN A 1 57 ? 224.816 259.943 175.424 1.00 25.22 369 GLN A O 8
ATOM 11444 N N . ILE A 1 58 ? 225.626 258.886 173.604 1.00 81.86 370 ILE A N 8
ATOM 11445 C CA . ILE A 1 58 ? 224.819 259.660 172.662 1.00 81.86 370 ILE A CA 8
ATOM 11446 C C . ILE A 1 58 ? 223.329 259.478 172.937 1.00 81.86 370 ILE A C 8
ATOM 11447 O O . ILE A 1 58 ? 222.574 260.452 172.965 1.00 81.86 370 ILE A O 8
ATOM 11463 N N . GLU A 1 59 ? 222.904 258.233 173.156 1.00 46.06 371 GLU A N 8
ATOM 11464 C CA . GLU A 1 59 ? 221.498 257.954 173.443 1.00 46.06 371 GLU A CA 8
ATOM 11465 C C . GLU A 1 59 ? 221.029 258.794 174.626 1.00 46.06 371 GLU A C 8
ATOM 11466 O O . GLU A 1 59 ? 219.912 259.314 174.629 1.00 46.06 371 GLU A O 8
ATOM 11478 N N . VAL A 1 60 ? 221.897 258.933 175.626 1.00 89.19 372 VAL A N 8
ATOM 11479 C CA . VAL A 1 60 ? 221.583 259.726 176.808 1.00 89.19 372 VAL A CA 8
ATOM 11480 C C . VAL A 1 60 ? 221.408 261.198 176.448 1.00 89.19 372 VAL A C 8
ATOM 11481 O O . VAL A 1 60 ? 220.329 261.769 176.629 1.00 89.19 372 VAL A O 8
ATOM 11494 N N . LYS A 1 61 ? 222.471 261.812 175.932 1.00 133.25 373 LYS A N 8
ATOM 11495 C CA . LYS A 1 61 ? 222.426 263.216 175.534 1.00 133.25 373 LYS A CA 8
ATOM 11496 C C . LYS A 1 61 ? 221.319 263.462 174.512 1.00 133.25 373 LYS A C 8
ATOM 11497 O O . LYS A 1 61 ? 220.648 264.494 174.547 1.00 133.25 373 LYS A O 8
ATOM 11516 N N . ALA A 1 62 ? 221.123 262.509 173.608 1.00 37.13 374 ALA A N 8
ATOM 11517 C CA . ALA A 1 62 ? 220.079 262.636 172.604 1.00 37.13 374 ALA A CA 8
ATOM 11518 C C . ALA A 1 62 ? 218.728 262.756 173.292 1.00 37.13 374 ALA A C 8
ATOM 11519 O O . ALA A 1 62 ? 217.880 263.561 172.901 1.00 37.13 374 ALA A O 8
ATOM 11526 N N . LEU A 1 63 ? 218.548 261.956 174.338 1.00 42.35 375 LEU A N 8
ATOM 11527 C CA . LEU A 1 63 ? 217.321 261.971 175.122 1.00 42.35 375 LEU A CA 8
ATOM 11528 C C . LEU A 1 63 ? 217.153 263.308 175.837 1.00 42.35 375 LEU A C 8
ATOM 11529 O O . LEU A 1 63 ? 216.058 263.873 175.875 1.00 42.35 375 LEU A O 8
ATOM 11545 N N . ARG A 1 64 ? 218.248 263.817 176.391 1.00 124.40 376 ARG A N 8
ATOM 11546 C CA . ARG A 1 64 ? 218.223 265.095 177.091 1.00 124.40 376 ARG A CA 8
ATOM 11547 C C . ARG A 1 64 ? 217.829 266.216 176.135 1.00 124.40 376 ARG A C 8
ATOM 11548 O O . ARG A 1 64 ? 216.990 267.059 176.452 1.00 124.40 376 ARG A O 8
ATOM 11569 N N . LYS A 1 65 ? 218.460 266.223 174.966 1.00 64.37 377 LYS A N 8
ATOM 11570 C CA . LYS A 1 65 ? 218.202 267.236 173.952 1.00 64.37 377 LYS A CA 8
ATOM 11571 C C . LYS A 1 65 ? 216.813 267.090 173.329 1.00 64.37 377 LYS A C 8
ATOM 11572 O O . LYS A 1 65 ? 216.149 268.088 173.047 1.00 64.37 377 LYS A O 8
ATOM 11591 N N . LEU A 1 66 ? 216.379 265.852 173.106 1.00 159.95 378 LEU A N 8
ATOM 11592 C CA . LEU A 1 66 ? 215.066 265.608 172.508 1.00 159.95 378 LEU A CA 8
ATOM 11593 C C . LEU A 1 66 ? 213.947 265.779 173.529 1.00 159.95 378 LEU A C 8
ATOM 11594 O O . LEU A 1 66 ? 212.808 266.074 173.165 1.00 159.95 378 LEU A O 8
ATOM 11610 N N . ARG A 1 67 ? 214.263 265.581 174.807 1.00 140.36 379 ARG A N 8
ATOM 11611 C CA . ARG A 1 67 ? 213.261 265.705 175.862 1.00 140.36 379 ARG A CA 8
ATOM 11612 C C . ARG A 1 67 ? 212.602 267.077 175.854 1.00 140.36 379 ARG A C 8
ATOM 11613 O O . ARG A 1 67 ? 213.280 268.105 175.812 1.00 140.36 379 ARG A O 8
ATOM 11634 N N . HIS A 1 68 ? 211.272 267.083 175.925 1.00 75.36 380 HIS A N 8
ATOM 11635 C CA . HIS A 1 68 ? 210.508 268.322 175.951 1.00 75.36 380 HIS A CA 8
ATOM 11636 C C . HIS A 1 68 ? 209.105 268.031 176.484 1.00 75.36 380 HIS A C 8
ATOM 11637 O O . HIS A 1 68 ? 208.504 267.022 176.122 1.00 75.36 380 HIS A O 8
ATOM 11651 N N . PRO A 1 69 ? 208.553 268.889 177.350 1.00 115.39 381 PRO A N 8
ATOM 11652 C CA . PRO A 1 69 ? 207.217 268.667 177.907 1.00 115.39 381 PRO A CA 8
ATOM 11653 C C . PRO A 1 69 ? 206.167 268.402 176.830 1.00 115.39 381 PRO A C 8
ATOM 11654 O O . PRO A 1 69 ? 205.153 267.752 177.082 1.00 115.39 381 PRO A O 8
ATOM 11665 N N . SER A 1 70 ? 206.424 268.912 175.626 1.00 89.56 382 SER A N 8
ATOM 11666 C CA . SER A 1 70 ? 205.508 268.737 174.501 1.00 89.56 382 SER A CA 8
ATOM 11667 C C . SER A 1 70 ? 205.438 267.269 174.088 1.00 89.56 382 SER A C 8
ATOM 11668 O O . SER A 1 70 ? 204.486 266.566 174.429 1.00 89.56 382 SER A O 8
ATOM 11676 N N . ARG A 1 71 ? 206.447 266.807 173.354 1.00 161.46 383 ARG A N 8
ATOM 11677 C CA . ARG A 1 71 ? 206.489 265.420 172.896 1.00 161.46 383 ARG A CA 8
ATOM 11678 C C . ARG A 1 71 ? 207.925 264.913 172.800 1.00 161.46 383 ARG A C 8
ATOM 11679 O O . ARG A 1 71 ? 208.872 265.699 172.822 1.00 161.46 383 ARG A O 8
ATOM 11700 N N . SER A 1 72 ? 208.076 263.596 172.690 1.00 105.59 384 SER A N 8
ATOM 11701 C CA . SER A 1 72 ? 209.396 262.981 172.588 1.00 105.59 384 SER A CA 8
ATOM 11702 C C . SER A 1 72 ? 209.370 261.791 171.634 1.00 105.59 384 SER A C 8
ATOM 11703 O O . SER A 1 72 ? 209.191 260.649 172.056 1.00 105.59 384 SER A O 8
ATOM 11711 N N . LYS A 1 73 ? 209.547 262.066 170.344 1.00 173.63 385 LYS A N 8
ATOM 11712 C CA . LYS A 1 73 ? 209.542 261.020 169.326 1.00 173.63 385 LYS A CA 8
ATOM 11713 C C . LYS A 1 73 ? 210.649 259.993 169.569 1.00 173.63 385 LYS A C 8
ATOM 11714 O O . LYS A 1 73 ? 210.527 258.830 169.180 1.00 173.63 385 LYS A O 8
ATOM 11733 N N . TYR A 1 74 ? 211.725 260.430 170.218 1.00 268.15 386 TYR A N 8
ATOM 11734 C CA . TYR A 1 74 ? 212.856 259.552 170.517 1.00 268.15 386 TYR A CA 8
ATOM 11735 C C . TYR A 1 74 ? 212.388 258.277 171.205 1.00 268.15 386 TYR A C 8
ATOM 11736 O O . TYR A 1 74 ? 212.832 257.174 170.882 1.00 268.15 386 TYR A O 8
ATOM 11754 N N . LEU A 1 75 ? 211.498 258.458 172.169 1.00 124.51 387 LEU A N 8
ATOM 11755 C CA . LEU A 1 75 ? 210.947 257.359 172.946 1.00 124.51 387 LEU A CA 8
ATOM 11756 C C . LEU A 1 75 ? 210.188 256.370 172.065 1.00 124.51 387 LEU A C 8
ATOM 11757 O O . LEU A 1 75 ? 210.593 255.216 171.921 1.00 124.51 387 LEU A O 8
ATOM 11773 N N . LYS A 1 76 ? 209.082 256.826 171.489 1.00 131.58 388 LYS A N 8
ATOM 11774 C CA . LYS A 1 76 ? 208.265 255.982 170.626 1.00 131.58 388 LYS A CA 8
ATOM 11775 C C . LYS A 1 76 ? 209.068 255.446 169.442 1.00 131.58 388 LYS A C 8
ATOM 11776 O O . LYS A 1 76 ? 208.909 254.290 169.047 1.00 131.58 388 LYS A O 8
ATOM 11795 N N . SER A 1 77 ? 209.927 256.288 168.877 1.00 82.77 389 SER A N 8
ATOM 11796 C CA . SER A 1 77 ? 210.747 255.886 167.740 1.00 82.77 389 SER A CA 8
ATOM 11797 C C . SER A 1 77 ? 211.698 254.763 168.133 1.00 82.77 389 SER A C 8
ATOM 11798 O O . SER A 1 77 ? 211.840 253.777 167.408 1.00 82.77 389 SER A O 8
ATOM 11806 N N . LEU A 1 78 ? 212.338 254.907 169.290 1.00 97.55 390 LEU A N 8
ATOM 11807 C CA . LEU A 1 78 ? 213.265 253.894 169.775 1.00 97.55 390 LEU A CA 8
ATOM 11808 C C . LEU A 1 78 ? 212.511 252.616 170.120 1.00 97.55 390 LEU A C 8
ATOM 11809 O O . LEU A 1 78 ? 213.002 251.508 169.900 1.00 97.55 390 LEU A O 8
ATOM 11825 N N . LEU A 1 79 ? 211.308 252.786 170.657 1.00 145.00 391 LEU A N 8
ATOM 11826 C CA . LEU A 1 79 ? 210.469 251.659 171.035 1.00 145.00 391 LEU A CA 8
ATOM 11827 C C . LEU A 1 79 ? 210.014 250.888 169.799 1.00 145.00 391 LEU A C 8
ATOM 11828 O O . LEU A 1 79 ? 209.901 249.662 169.826 1.00 145.00 391 LEU A O 8
ATOM 11844 N N . SER A 1 80 ? 209.748 251.617 168.719 1.00 200.26 392 SER A N 8
ATOM 11845 C CA . SER A 1 80 ? 209.294 251.009 167.472 1.00 200.26 392 SER A CA 8
ATOM 11846 C C . SER A 1 80 ? 210.387 250.153 166.834 1.00 200.26 392 SER A C 8
ATOM 11847 O O . SER A 1 80 ? 210.104 249.102 166.257 1.00 200.26 392 SER A O 8
ATOM 11855 N N . LEU A 1 81 ? 211.630 250.617 166.922 1.00 262.42 393 LEU A N 8
ATOM 11856 C CA . LEU A 1 81 ? 212.758 249.895 166.340 1.00 262.42 393 LEU A CA 8
ATOM 11857 C C . LEU A 1 81 ? 213.273 248.778 167.253 1.00 262.42 393 LEU A C 8
ATOM 11858 O O . LEU A 1 81 ? 214.002 247.898 166.795 1.00 262.42 393 LEU A O 8
ATOM 11874 N N . MET A 1 82 ? 212.920 248.807 168.541 1.00 269.63 394 MET A N 8
ATOM 11875 C CA . MET A 1 82 ? 213.395 247.771 169.459 1.00 269.63 394 MET A CA 8
ATOM 11876 C C . MET A 1 82 ? 212.486 246.538 169.506 1.00 269.63 394 MET A C 8
ATOM 11877 O O . MET A 1 82 ? 212.857 245.474 169.010 1.00 269.63 394 MET A O 8
ATOM 11891 N N . ASP A 1 83 ? 211.317 246.661 170.126 1.00 238.65 395 ASP A N 8
ATOM 11892 C CA . ASP A 1 83 ? 210.394 245.526 170.237 1.00 238.65 395 ASP A CA 8
ATOM 11893 C C . ASP A 1 83 ? 208.957 245.957 170.531 1.00 238.65 395 ASP A C 8
ATOM 11894 O O . ASP A 1 83 ? 208.170 245.177 171.070 1.00 238.65 395 ASP A O 8
ATOM 11903 N N . GLU A 1 84 ? 208.613 247.188 170.180 1.00 265.58 396 GLU A N 8
ATOM 11904 C CA . GLU A 1 84 ? 207.260 247.696 170.414 1.00 265.58 396 GLU A CA 8
ATOM 11905 C C . GLU A 1 84 ? 206.268 247.084 169.434 1.00 265.58 396 GLU A C 8
ATOM 11906 O O . GLU A 1 84 ? 205.092 246.911 169.753 1.00 265.58 396 GLU A O 8
ATOM 11918 N N . ASN A 1 85 ? 206.754 246.757 168.241 1.00 243.28 397 ASN A N 8
ATOM 11919 C CA . ASN A 1 85 ? 205.915 246.161 167.205 1.00 243.28 397 ASN A CA 8
ATOM 11920 C C . ASN A 1 85 ? 205.934 244.638 167.291 1.00 243.28 397 ASN A C 8
ATOM 11921 O O . ASN A 1 85 ? 206.988 244.011 167.175 1.00 243.28 397 ASN A O 8
ATOM 11932 N N . GLU A 1 86 ? 204.759 244.045 167.488 1.00 209.47 398 GLU A N 8
ATOM 11933 C CA . GLU A 1 86 ? 204.642 242.596 167.585 1.00 209.47 398 GLU A CA 8
ATOM 11934 C C . GLU A 1 86 ? 204.762 241.948 166.210 1.00 209.47 398 GLU A C 8
ATOM 11935 O O . GLU A 1 86 ? 204.309 242.503 165.207 1.00 209.47 398 GLU A O 8
ATOM 11947 N N . GLY A 1 87 ? 205.377 240.770 166.169 1.00 27.01 399 GLY A N 8
ATOM 11948 C CA . GLY A 1 87 ? 205.546 240.066 164.912 1.00 27.01 399 GLY A CA 8
ATOM 11949 C C . GLY A 1 87 ? 205.964 238.622 165.108 1.00 27.01 399 GLY A C 8
ATOM 11953 N N . LYS A 1 1 ? 210.741 243.980 140.872 1.00 57.48 313 LYS A N 9
ATOM 11954 C CA . LYS A 1 1 ? 210.412 244.392 142.230 1.00 57.48 313 LYS A CA 9
ATOM 11955 C C . LYS A 1 1 ? 209.671 245.726 142.229 1.00 57.48 313 LYS A C 9
ATOM 11956 O O . LYS A 1 1 ? 210.288 246.788 142.147 1.00 57.48 313 LYS A O 9
ATOM 11974 N N . GLU A 1 2 ? 208.344 245.665 142.318 1.00 61.73 314 GLU A N 9
ATOM 11975 C CA . GLU A 1 2 ? 207.522 246.870 142.325 1.00 61.73 314 GLU A CA 9
ATOM 11976 C C . GLU A 1 2 ? 207.857 247.757 143.521 1.00 61.73 314 GLU A C 9
ATOM 11977 O O . GLU A 1 2 ? 207.771 248.982 143.439 1.00 61.73 314 GLU A O 9
ATOM 11989 N N . ALA A 1 3 ? 208.240 247.130 144.629 1.00 17.09 315 ALA A N 9
ATOM 11990 C CA . ALA A 1 3 ? 208.588 247.862 145.843 1.00 17.09 315 ALA A CA 9
ATOM 11991 C C . ALA A 1 3 ? 207.387 248.624 146.395 1.00 17.09 315 ALA A C 9
ATOM 11992 O O . ALA A 1 3 ? 206.739 248.177 147.342 1.00 17.09 315 ALA A O 9
ATOM 11999 N N . MET A 1 4 ? 207.100 249.779 145.802 1.00 92.82 316 MET A N 9
ATOM 12000 C CA . MET A 1 4 ? 205.979 250.605 146.237 1.00 92.82 316 MET A CA 9
ATOM 12001 C C . MET A 1 4 ? 206.133 251.006 147.703 1.00 92.82 316 MET A C 9
ATOM 12002 O O . MET A 1 4 ? 205.151 251.088 148.439 1.00 92.82 316 MET A O 9
ATOM 12016 N N . ARG A 1 5 ? 207.372 251.256 148.120 1.00 146.42 317 ARG A N 9
ATOM 12017 C CA . ARG A 1 5 ? 207.643 251.649 149.499 1.00 146.42 317 ARG A CA 9
ATOM 12018 C C . ARG A 1 5 ? 207.599 253.166 149.639 1.00 146.42 317 ARG A C 9
ATOM 12019 O O . ARG A 1 5 ? 208.100 253.894 148.781 1.00 146.42 317 ARG A O 9
ATOM 12040 N N . MET A 1 6 ? 206.984 253.637 150.724 1.00 91.09 318 MET A N 9
ATOM 12041 C CA . MET A 1 6 ? 206.855 255.069 150.976 1.00 91.09 318 MET A CA 9
ATOM 12042 C C . MET A 1 6 ? 208.222 255.749 151.040 1.00 91.09 318 MET A C 9
ATOM 12043 O O . MET A 1 6 ? 208.377 256.897 150.624 1.00 91.09 318 MET A O 9
ATOM 12057 N N . LEU A 1 7 ? 209.209 255.023 151.560 1.00 123.69 319 LEU A N 9
ATOM 12058 C CA . LEU A 1 7 ? 210.566 255.545 151.682 1.00 123.69 319 LEU A CA 9
ATOM 12059 C C . LEU A 1 7 ? 210.616 256.739 152.628 1.00 123.69 319 LEU A C 9
ATOM 12060 O O . LEU A 1 7 ? 209.657 257.503 152.732 1.00 123.69 319 LEU A O 9
ATOM 12076 N N . MET A 1 8 ? 211.743 256.894 153.317 1.00 120.55 320 MET A N 9
ATOM 12077 C CA . MET A 1 8 ? 211.919 257.997 154.255 1.00 120.55 320 MET A CA 9
ATOM 12078 C C . MET A 1 8 ? 210.906 257.912 155.395 1.00 120.55 320 MET A C 9
ATOM 12079 O O . MET A 1 8 ? 209.751 257.544 155.181 1.00 120.55 320 MET A O 9
ATOM 12093 N N . ARG A 1 9 ? 211.343 258.246 156.609 1.00 78.04 321 ARG A N 9
ATOM 12094 C CA . ARG A 1 9 ? 210.460 258.195 157.771 1.00 78.04 321 ARG A CA 9
ATOM 12095 C C . ARG A 1 9 ? 210.438 259.530 158.520 1.00 78.04 321 ARG A C 9
ATOM 12096 O O . ARG A 1 9 ? 211.419 260.273 158.511 1.00 78.04 321 ARG A O 9
ATOM 12117 N N . GLU A 1 10 ? 209.310 259.826 159.156 1.00 59.88 322 GLU A N 9
ATOM 12118 C CA . GLU A 1 10 ? 209.141 261.071 159.906 1.00 59.88 322 GLU A CA 9
ATOM 12119 C C . GLU A 1 10 ? 209.902 261.050 161.224 1.00 59.88 322 GLU A C 9
ATOM 12120 O O . GLU A 1 10 ? 210.755 261.903 161.478 1.00 59.88 322 GLU A O 9
ATOM 12132 N N . GLU A 1 11 ? 209.556 260.092 162.069 1.00 59.53 323 GLU A N 9
ATOM 12133 C CA . GLU A 1 11 ? 210.165 259.963 163.378 1.00 59.53 323 GLU A CA 9
ATOM 12134 C C . GLU A 1 11 ? 211.680 259.845 163.292 1.00 59.53 323 GLU A C 9
ATOM 12135 O O . GLU A 1 11 ? 212.398 260.383 164.138 1.00 59.53 323 GLU A O 9
ATOM 12147 N N . LEU A 1 12 ? 212.168 259.152 162.272 1.00 122.40 324 LEU A N 9
ATOM 12148 C CA . LEU A 1 12 ? 213.602 258.991 162.093 1.00 122.40 324 LEU A CA 9
ATOM 12149 C C . LEU A 1 12 ? 214.273 260.350 161.882 1.00 122.40 324 LEU A C 9
ATOM 12150 O O . LEU A 1 12 ? 215.360 260.604 162.399 1.00 122.40 324 LEU A O 9
ATOM 12166 N N . GLU A 1 13 ? 213.611 261.217 161.119 1.00 69.04 325 GLU A N 9
ATOM 12167 C CA . GLU A 1 13 ? 214.134 262.556 160.835 1.00 69.04 325 GLU A CA 9
ATOM 12168 C C . GLU A 1 13 ? 214.022 263.493 162.041 1.00 69.04 325 GLU A C 9
ATOM 12169 O O . GLU A 1 13 ? 214.845 264.393 162.213 1.00 69.04 325 GLU A O 9
ATOM 12181 N N . LYS A 1 14 ? 212.998 263.296 162.864 1.00 115.86 326 LYS A N 9
ATOM 12182 C CA . LYS A 1 14 ? 212.790 264.151 164.034 1.00 115.86 326 LYS A CA 9
ATOM 12183 C C . LYS A 1 14 ? 213.945 264.043 165.025 1.00 115.86 326 LYS A C 9
ATOM 12184 O O . LYS A 1 14 ? 214.316 265.029 165.664 1.00 115.86 326 LYS A O 9
ATOM 12203 N N . VAL A 1 15 ? 214.498 262.845 165.166 1.00 98.68 327 VAL A N 9
ATOM 12204 C CA . VAL A 1 15 ? 215.604 262.625 166.091 1.00 98.68 327 VAL A CA 9
ATOM 12205 C C . VAL A 1 15 ? 216.946 263.094 165.527 1.00 98.68 327 VAL A C 9
ATOM 12206 O O . VAL A 1 15 ? 217.785 263.610 166.263 1.00 98.68 327 VAL A O 9
ATOM 12219 N N . LEU A 1 16 ? 217.163 262.890 164.231 1.00 136.13 328 LEU A N 9
ATOM 12220 C CA . LEU A 1 16 ? 218.421 263.289 163.594 1.00 136.13 328 LEU A CA 9
ATOM 12221 C C . LEU A 1 16 ? 218.723 264.790 163.719 1.00 136.13 328 LEU A C 9
ATOM 12222 O O . LEU A 1 16 ? 219.885 265.182 163.802 1.00 136.13 328 LEU A O 9
ATOM 12238 N N . LYS A 1 17 ? 217.692 265.632 163.702 1.00 109.48 329 LYS A N 9
ATOM 12239 C CA . LYS A 1 17 ? 217.899 267.083 163.785 1.00 109.48 329 LYS A CA 9
ATOM 12240 C C . LYS A 1 17 ? 218.619 267.501 165.070 1.00 109.48 329 LYS A C 9
ATOM 12241 O O . LYS A 1 17 ? 219.319 268.515 165.086 1.00 109.48 329 LYS A O 9
ATOM 12260 N N . THR A 1 18 ? 218.449 266.738 166.143 1.00 39.26 330 THR A N 9
ATOM 12261 C CA . THR A 1 18 ? 219.087 267.081 167.413 1.00 39.26 330 THR A CA 9
ATOM 12262 C C . THR A 1 18 ? 220.485 266.481 167.525 1.00 39.26 330 THR A C 9
ATOM 12263 O O . THR A 1 18 ? 221.391 267.102 168.080 1.00 39.26 330 THR A O 9
ATOM 12274 N N . LEU A 1 19 ? 220.660 265.273 166.996 1.00 105.78 331 LEU A N 9
ATOM 12275 C CA . LEU A 1 19 ? 221.956 264.603 167.043 1.00 105.78 331 LEU A CA 9
ATOM 12276 C C . LEU A 1 19 ? 222.946 265.242 166.073 1.00 105.78 331 LEU A C 9
ATOM 12277 O O . LEU A 1 19 ? 222.582 265.621 164.961 1.00 105.78 331 LEU A O 9
ATOM 12293 N N . SER A 1 20 ? 224.204 265.342 166.496 1.00 84.63 332 SER A N 9
ATOM 12294 C CA . SER A 1 20 ? 225.253 265.912 165.658 1.00 84.63 332 SER A CA 9
ATOM 12295 C C . SER A 1 20 ? 225.608 264.941 164.535 1.00 84.63 332 SER A C 9
ATOM 12296 O O . SER A 1 20 ? 225.210 263.778 164.570 1.00 84.63 332 SER A O 9
ATOM 12304 N N . PRO A 1 21 ? 226.352 265.399 163.520 1.00 107.03 333 PRO A N 9
ATOM 12305 C CA . PRO A 1 21 ? 226.745 264.553 162.392 1.00 107.03 333 PRO A CA 9
ATOM 12306 C C . PRO A 1 21 ? 227.460 263.280 162.835 1.00 107.03 333 PRO A C 9
ATOM 12307 O O . PRO A 1 21 ? 227.178 262.194 162.329 1.00 107.03 333 PRO A O 9
ATOM 12318 N N . ARG A 1 22 ? 228.391 263.419 163.774 1.00 47.43 334 ARG A N 9
ATOM 12319 C CA . ARG A 1 22 ? 229.147 262.274 164.277 1.00 47.43 334 ARG A CA 9
ATOM 12320 C C . ARG A 1 22 ? 228.271 261.347 165.117 1.00 47.43 334 ARG A C 9
ATOM 12321 O O . ARG A 1 22 ? 228.362 260.124 164.999 1.00 47.43 334 ARG A O 9
ATOM 12342 N N . GLU A 1 23 ? 227.427 261.930 165.963 1.00 95.23 335 GLU A N 9
ATOM 12343 C CA . GLU A 1 23 ? 226.544 261.139 166.817 1.00 95.23 335 GLU A CA 9
ATOM 12344 C C . GLU A 1 23 ? 225.485 260.428 165.986 1.00 95.23 335 GLU A C 9
ATOM 12345 O O . GLU A 1 23 ? 225.205 259.247 166.197 1.00 95.23 335 GLU A O 9
ATOM 12357 N N . ALA A 1 24 ? 224.897 261.152 165.041 1.00 30.86 336 ALA A N 9
ATOM 12358 C CA . ALA A 1 24 ? 223.869 260.590 164.177 1.00 30.86 336 ALA A CA 9
ATOM 12359 C C . ALA A 1 24 ? 224.444 259.516 163.256 1.00 30.86 336 ALA A C 9
ATOM 12360 O O . ALA A 1 24 ? 223.789 258.512 162.975 1.00 30.86 336 ALA A O 9
ATOM 12367 N N . MET A 1 25 ? 225.670 259.733 162.786 1.00 105.60 337 MET A N 9
ATOM 12368 C CA . MET A 1 25 ? 226.311 258.787 161.876 1.00 105.60 337 MET A CA 9
ATOM 12369 C C . MET A 1 25 ? 226.375 257.391 162.494 1.00 105.60 337 MET A C 9
ATOM 12370 O O . MET A 1 25 ? 226.072 256.401 161.826 1.00 105.60 337 MET A O 9
ATOM 12384 N N . VAL A 1 26 ? 226.764 257.306 163.770 1.00 103.66 338 VAL A N 9
ATOM 12385 C CA . VAL A 1 26 ? 226.849 256.016 164.445 1.00 103.66 338 VAL A CA 9
ATOM 12386 C C . VAL A 1 26 ? 225.464 255.397 164.559 1.00 103.66 338 VAL A C 9
ATOM 12387 O O . VAL A 1 26 ? 225.302 254.184 164.429 1.00 103.66 338 VAL A O 9
ATOM 12400 N N . LEU A 1 27 ? 224.459 256.235 164.782 1.00 82.10 339 LEU A N 9
ATOM 12401 C CA . LEU A 1 27 ? 223.097 255.750 164.893 1.00 82.10 339 LEU A CA 9
ATOM 12402 C C . LEU A 1 27 ? 222.577 255.377 163.504 1.00 82.10 339 LEU A C 9
ATOM 12403 O O . LEU A 1 27 ? 221.791 254.442 163.360 1.00 82.10 339 LEU A O 9
ATOM 12419 N N . ARG A 1 28 ? 223.061 256.078 162.471 1.00 105.77 340 ARG A N 9
ATOM 12420 C CA . ARG A 1 28 ? 222.645 255.784 161.105 1.00 105.77 340 ARG A CA 9
ATOM 12421 C C . ARG A 1 28 ? 222.919 254.314 160.830 1.00 105.77 340 ARG A C 9
ATOM 12422 O O . ARG A 1 28 ? 222.113 253.614 160.210 1.00 105.77 340 ARG A O 9
ATOM 12443 N N . MET A 1 29 ? 224.056 253.848 161.340 1.00 78.27 341 MET A N 9
ATOM 12444 C CA . MET A 1 29 ? 224.453 252.458 161.183 1.00 78.27 341 MET A CA 9
ATOM 12445 C C . MET A 1 29 ? 223.455 251.565 161.907 1.00 78.27 341 MET A C 9
ATOM 12446 O O . MET A 1 29 ? 222.965 250.576 161.355 1.00 78.27 341 MET A O 9
ATOM 12460 N N . ARG A 1 30 ? 223.152 251.930 163.152 1.00 79.00 342 ARG A N 9
ATOM 12461 C CA . ARG A 1 30 ? 222.206 251.179 163.970 1.00 79.00 342 ARG A CA 9
ATOM 12462 C C . ARG A 1 30 ? 220.803 251.229 163.371 1.00 79.00 342 ARG A C 9
ATOM 12463 O O . ARG A 1 30 ? 220.034 250.276 163.501 1.00 79.00 342 ARG A O 9
ATOM 12484 N N . TYR A 1 31 ? 220.474 252.345 162.722 1.00 143.91 343 TYR A N 9
ATOM 12485 C CA . TYR A 1 31 ? 219.158 252.516 162.106 1.00 143.91 343 TYR A CA 9
ATOM 12486 C C . TYR A 1 31 ? 219.080 251.829 160.743 1.00 143.91 343 TYR A C 9
ATOM 12487 O O . TYR A 1 31 ? 217.990 251.553 160.243 1.00 143.91 343 TYR A O 9
ATOM 12505 N N . GLY A 1 32 ? 220.234 251.571 160.136 1.00 25.24 344 GLY A N 9
ATOM 12506 C CA . GLY A 1 32 ? 220.253 250.941 158.823 1.00 25.24 344 GLY A CA 9
ATOM 12507 C C . GLY A 1 32 ? 220.155 251.955 157.697 1.00 25.24 344 GLY A C 9
ATOM 12508 O O . GLY A 1 32 ? 219.924 251.598 156.541 1.00 25.24 344 GLY A O 9
ATOM 12512 N N . LEU A 1 33 ? 220.321 253.227 158.044 1.00 51.39 345 LEU A N 9
ATOM 12513 C CA . LEU A 1 33 ? 220.240 254.316 157.070 1.00 51.39 345 LEU A CA 9
ATOM 12514 C C . LEU A 1 33 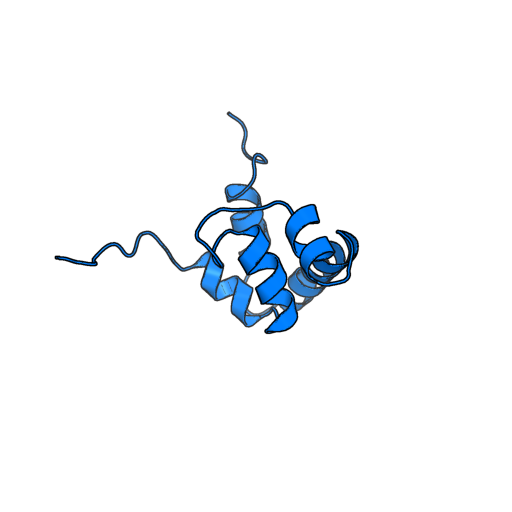? 221.511 254.414 156.226 1.00 51.39 345 LEU A C 9
ATOM 12515 O O . LEU A 1 33 ? 221.468 254.851 155.076 1.00 51.39 345 LEU A O 9
ATOM 12531 N N . LEU A 1 34 ? 222.639 254.023 156.807 1.00 73.40 346 LEU A N 9
ATOM 12532 C CA . LEU A 1 34 ? 223.923 254.080 156.113 1.00 73.40 346 LEU A CA 9
ATOM 12533 C C . LEU A 1 34 ? 223.894 253.332 154.779 1.00 73.40 346 LEU A C 9
ATOM 12534 O O . LEU A 1 34 ? 224.299 253.877 153.753 1.00 73.40 346 LEU A O 9
ATOM 12550 N N . ASP A 1 35 ? 223.440 252.079 154.795 1.00 113.98 347 ASP A N 9
ATOM 12551 C CA . ASP A 1 35 ? 223.389 251.279 153.572 1.00 113.98 347 ASP A CA 9
ATOM 12552 C C . ASP A 1 35 ? 222.007 250.675 153.324 1.00 113.98 347 ASP A C 9
ATOM 12553 O O . ASP A 1 35 ? 221.789 250.018 152.306 1.00 113.98 347 ASP A O 9
ATOM 12562 N N . GLY A 1 36 ? 221.081 250.889 154.248 1.00 30.33 348 GLY A N 9
ATOM 12563 C CA . GLY A 1 36 ? 219.743 250.338 154.085 1.00 30.33 348 GLY A CA 9
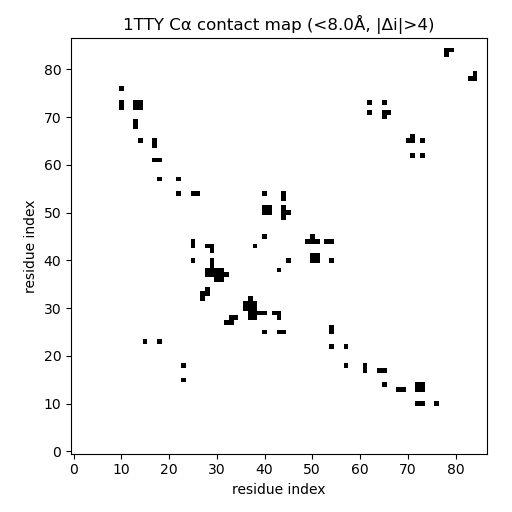ATOM 12564 C C . GLY A 1 36 ? 219.515 249.077 154.900 1.00 30.33 348 GLY A C 9
ATOM 12565 O O . GLY A 1 36 ? 218.391 248.585 154.993 1.00 30.33 348 GLY A O 9
ATOM 12569 N N . LYS A 1 37 ? 220.584 248.557 155.489 1.00 117.13 349 LYS A N 9
ATOM 12570 C CA . LYS A 1 37 ? 220.506 247.344 156.302 1.00 117.13 349 LYS A CA 9
ATOM 12571 C C . LYS A 1 37 ? 220.968 247.623 157.731 1.00 117.13 349 LYS A C 9
ATOM 12572 O O . LYS A 1 37 ? 222.158 247.817 157.974 1.00 117.13 349 LYS A O 9
ATOM 12591 N N . PRO A 1 38 ? 220.036 247.651 158.702 1.00 105.72 350 PRO A N 9
ATOM 12592 C CA . PRO A 1 38 ? 220.375 247.913 160.105 1.00 105.72 350 PRO A CA 9
ATOM 12593 C C . PRO A 1 38 ? 221.495 247.014 160.612 1.00 105.72 350 PRO A C 9
ATOM 12594 O O . PRO A 1 38 ? 221.512 245.812 160.351 1.00 105.72 350 PRO A O 9
ATOM 12605 N N . LYS A 1 39 ? 222.428 247.614 161.340 1.00 174.26 351 LYS A N 9
ATOM 12606 C CA . LYS A 1 39 ? 223.561 246.886 161.893 1.00 174.26 351 LYS A CA 9
ATOM 12607 C C . LYS A 1 39 ? 223.557 246.967 163.411 1.00 174.26 351 LYS A C 9
ATOM 12608 O O . LYS A 1 39 ? 223.105 247.957 163.984 1.00 174.26 351 LYS A O 9
ATOM 12627 N N . THR A 1 40 ? 224.077 245.933 164.063 1.00 49.67 352 THR A N 9
ATOM 12628 C CA . THR A 1 40 ? 224.132 245.920 165.521 1.00 49.67 352 THR A CA 9
ATOM 12629 C C . THR A 1 40 ? 225.265 246.803 166.023 1.00 49.67 352 THR A C 9
ATOM 12630 O O . THR A 1 40 ? 226.188 247.120 165.275 1.00 49.67 352 THR A O 9
ATOM 12641 N N . LEU A 1 41 ? 225.191 247.212 167.289 1.00 78.80 353 LEU A N 9
ATOM 12642 C CA . LEU A 1 41 ? 226.218 248.070 167.858 1.00 78.80 353 LEU A CA 9
ATOM 12643 C C . LEU A 1 41 ? 227.608 247.465 167.687 1.00 78.80 353 LEU A C 9
ATOM 12644 O O . LEU A 1 41 ? 228.581 248.184 167.457 1.00 78.80 353 LEU A O 9
ATOM 12660 N N . GLU A 1 42 ? 227.696 246.148 167.798 1.00 73.25 354 GLU A N 9
ATOM 12661 C CA . GLU A 1 42 ? 228.971 245.454 167.655 1.00 73.25 354 GLU A CA 9
ATOM 12662 C C . GLU A 1 42 ? 229.683 245.862 166.367 1.00 73.25 354 GLU A C 9
ATOM 12663 O O . GLU A 1 42 ? 230.887 246.122 166.367 1.00 73.25 354 GLU A O 9
ATOM 12675 N N . GLU A 1 43 ? 228.932 245.917 165.272 1.00 66.75 355 GLU A N 9
ATOM 12676 C CA . GLU A 1 43 ? 229.483 246.308 163.979 1.00 66.75 355 GLU A CA 9
ATOM 12677 C C . GLU A 1 43 ? 229.618 247.823 163.869 1.00 66.75 355 GLU A C 9
ATOM 12678 O O . GLU A 1 43 ? 230.537 248.328 163.224 1.00 66.75 355 GLU A O 9
ATOM 12690 N N . VAL A 1 44 ? 228.684 248.542 164.484 1.00 27.31 356 VAL A N 9
ATOM 12691 C CA . VAL A 1 44 ? 228.689 250.002 164.434 1.00 27.31 356 VAL A CA 9
ATOM 12692 C C . VAL A 1 44 ? 229.855 250.597 165.218 1.00 27.31 356 VAL A C 9
ATOM 12693 O O . VAL A 1 44 ? 230.667 251.340 164.665 1.00 27.31 356 VAL A O 9
ATOM 12706 N N . GLY A 1 45 ? 229.938 250.274 166.505 1.00 22.34 357 GLY A N 9
ATOM 12707 C CA . GLY A 1 45 ? 231.011 250.804 167.325 1.00 22.34 357 GLY A CA 9
ATOM 12708 C C . GLY A 1 45 ? 232.369 250.354 166.832 1.00 22.34 357 GLY A C 9
ATOM 12709 O O . GLY A 1 45 ? 233.284 251.164 166.677 1.00 22.34 357 GLY A O 9
ATOM 12713 N N . GLN A 1 46 ? 232.496 249.056 166.572 1.00 88.15 358 GLN A N 9
ATOM 12714 C CA . GLN A 1 46 ? 233.749 248.493 166.089 1.00 88.15 358 GLN A CA 9
ATOM 12715 C C . GLN A 1 46 ? 234.141 249.112 164.750 1.00 88.15 358 GLN A C 9
ATOM 12716 O O . GLN A 1 46 ? 235.324 249.226 164.430 1.00 88.15 358 GLN A O 9
ATOM 12730 N N . TYR A 1 47 ? 233.139 249.511 163.971 1.00 138.50 359 TYR A N 9
ATOM 12731 C CA . TYR A 1 47 ? 233.387 250.115 162.669 1.00 138.50 359 TYR A CA 9
ATOM 12732 C C . TYR A 1 47 ? 234.157 251.419 162.832 1.00 138.50 359 TYR A C 9
ATOM 12733 O O . TYR A 1 47 ? 235.029 251.742 162.026 1.00 138.50 359 TYR A O 9
ATOM 12751 N N . PHE A 1 48 ? 233.835 252.159 163.887 1.00 144.00 360 PHE A N 9
ATOM 12752 C CA . PHE A 1 48 ? 234.514 253.416 164.169 1.00 144.00 360 PHE A CA 9
ATOM 12753 C C . PHE A 1 48 ? 235.686 253.189 165.120 1.00 144.00 360 PHE A C 9
ATOM 12754 O O . PHE A 1 48 ? 236.797 252.887 164.686 1.00 144.00 360 PHE A O 9
ATOM 12771 N N . ASN A 1 49 ? 235.434 253.323 166.419 1.00 222.30 361 ASN A N 9
ATOM 12772 C CA . ASN A 1 49 ? 236.477 253.120 167.423 1.00 222.30 361 ASN A CA 9
ATOM 12773 C C . ASN A 1 49 ? 235.920 253.270 168.832 1.00 222.30 361 ASN A C 9
ATOM 12774 O O . ASN A 1 49 ? 236.632 253.692 169.743 1.00 222.30 361 ASN A O 9
ATOM 12785 N N . VAL A 1 50 ? 234.642 252.943 169.005 1.00 149.29 362 VAL A N 9
ATOM 12786 C CA . VAL A 1 50 ? 233.995 253.076 170.305 1.00 149.29 362 VAL A CA 9
ATOM 12787 C C . VAL A 1 50 ? 233.020 251.936 170.587 1.00 149.29 362 VAL A C 9
ATOM 12788 O O . VAL A 1 50 ? 232.451 251.343 169.669 1.00 149.29 362 VAL A O 9
ATOM 12801 N N . THR A 1 51 ? 232.826 251.643 171.872 1.00 102.94 363 THR A N 9
ATOM 12802 C CA . THR A 1 51 ? 231.911 250.589 172.298 1.00 102.94 363 THR A CA 9
ATOM 12803 C C . THR A 1 51 ? 230.494 251.129 172.476 1.00 102.94 363 THR A C 9
ATOM 12804 O O . THR A 1 51 ? 230.206 252.273 172.129 1.00 102.94 363 THR A O 9
ATOM 12815 N N . ARG A 1 52 ? 229.611 250.292 173.015 1.00 115.19 364 ARG A N 9
ATOM 12816 C CA . ARG A 1 52 ? 228.221 250.684 173.246 1.00 115.19 364 ARG A CA 9
ATOM 12817 C C . ARG A 1 52 ? 228.132 251.976 174.052 1.00 115.19 364 ARG A C 9
ATOM 12818 O O . ARG A 1 52 ? 227.208 252.769 173.879 1.00 115.19 364 ARG A O 9
ATOM 12839 N N . GLU A 1 53 ? 229.083 252.157 174.956 1.00 84.69 365 GLU A N 9
ATOM 12840 C CA . GLU A 1 53 ? 229.112 253.326 175.824 1.00 84.69 365 GLU A CA 9
ATOM 12841 C C . GLU A 1 53 ? 228.985 254.642 175.055 1.00 84.69 365 GLU A C 9
ATOM 12842 O O . GLU A 1 53 ? 228.345 255.577 175.536 1.00 84.69 365 GLU A O 9
ATOM 12854 N N . ARG A 1 54 ? 229.596 254.730 173.877 1.00 85.77 366 ARG A N 9
ATOM 12855 C CA . ARG A 1 54 ? 229.513 255.961 173.094 1.00 85.77 366 ARG A CA 9
ATOM 12856 C C . ARG A 1 54 ? 228.086 256.228 172.627 1.00 85.77 366 ARG A C 9
ATOM 12857 O O . ARG A 1 54 ? 227.559 257.321 172.838 1.00 85.77 366 ARG A O 9
ATOM 12878 N N . ILE A 1 55 ? 227.441 255.235 172.019 1.00 97.87 367 ILE A N 9
ATOM 12879 C CA . ILE A 1 55 ? 226.056 255.414 171.602 1.00 97.87 367 ILE A CA 9
ATOM 12880 C C . ILE A 1 55 ? 225.186 255.560 172.842 1.00 97.87 367 ILE A C 9
ATOM 12881 O O . ILE A 1 55 ? 224.193 256.291 172.848 1.00 97.87 367 ILE A O 9
ATOM 12897 N N . ARG A 1 56 ? 225.607 254.888 173.909 1.00 107.78 368 ARG A N 9
ATOM 12898 C CA . ARG A 1 56 ? 224.923 254.968 175.190 1.00 107.78 368 ARG A CA 9
ATOM 12899 C C . ARG A 1 56 ? 224.876 256.428 175.619 1.00 107.78 368 ARG A C 9
ATOM 12900 O O . ARG A 1 56 ? 223.860 256.921 176.112 1.00 107.78 368 ARG A O 9
ATOM 12921 N N . GLN A 1 57 ? 225.994 257.116 175.398 1.00 25.22 369 GLN A N 9
ATOM 12922 C CA . GLN A 1 57 ? 226.114 258.534 175.714 1.00 25.22 369 GLN A CA 9
ATOM 12923 C C . GLN A 1 57 ? 225.210 259.373 174.812 1.00 25.22 369 GLN A C 9
ATOM 12924 O O . GLN A 1 57 ? 224.493 260.259 175.283 1.00 25.22 369 GLN A O 9
ATOM 12938 N N . ILE A 1 58 ? 225.253 259.094 173.509 1.00 81.86 370 ILE A N 9
ATOM 12939 C CA . ILE A 1 58 ? 224.433 259.822 172.542 1.00 81.86 370 ILE A CA 9
ATOM 12940 C C . ILE A 1 58 ? 222.949 259.702 172.880 1.00 81.86 370 ILE A C 9
ATOM 12941 O O . ILE A 1 58 ? 222.233 260.704 172.921 1.00 81.86 370 ILE A O 9
ATOM 12957 N N . GLU A 1 59 ? 222.487 258.478 173.137 1.00 46.06 371 GLU A N 9
ATOM 12958 C CA . GLU A 1 59 ? 221.085 258.260 173.489 1.00 46.06 371 GLU A CA 9
ATOM 12959 C C . GLU A 1 59 ? 220.712 259.103 174.703 1.00 46.06 371 GLU A C 9
ATOM 12960 O O . GLU A 1 59 ? 219.641 259.712 174.744 1.00 46.06 371 GLU A O 9
ATOM 12972 N N . VAL A 1 60 ? 221.608 259.147 175.685 1.00 89.19 372 VAL A N 9
ATOM 12973 C CA . VAL A 1 60 ? 221.383 259.929 176.895 1.00 89.19 372 VAL A CA 9
ATOM 12974 C C . VAL A 1 60 ? 221.415 261.424 176.592 1.00 89.19 372 VAL A C 9
ATOM 12975 O O . VAL A 1 60 ? 220.434 262.135 176.818 1.00 89.19 372 VAL A O 9
ATOM 12988 N N . LYS A 1 61 ? 222.547 261.898 176.074 1.00 133.25 373 LYS A N 9
ATOM 12989 C CA . LYS A 1 61 ? 222.703 263.313 175.743 1.00 133.25 373 LYS A CA 9
ATOM 12990 C C . LYS A 1 61 ? 221.626 263.769 174.763 1.00 133.25 373 LYS A C 9
ATOM 12991 O O . LYS A 1 61 ? 221.123 264.890 174.857 1.00 133.25 373 LYS A O 9
ATOM 13010 N N . ALA A 1 62 ? 221.262 262.896 173.830 1.00 37.13 374 ALA A N 9
ATOM 13011 C CA . ALA A 1 62 ? 220.233 263.229 172.857 1.00 37.13 374 ALA A CA 9
ATOM 13012 C C . ALA A 1 62 ? 218.940 263.563 173.583 1.00 37.13 374 ALA A C 9
ATOM 13013 O O . ALA A 1 62 ? 218.229 264.503 173.224 1.00 37.13 374 ALA A O 9
ATOM 13020 N N . LEU A 1 63 ? 218.654 262.787 174.625 1.00 42.35 375 LEU A N 9
ATOM 13021 C CA . LEU A 1 63 ? 217.465 262.992 175.440 1.00 42.35 375 LEU A CA 9
ATOM 13022 C C . LEU A 1 63 ? 217.520 264.343 176.146 1.00 42.35 375 LEU A C 9
ATOM 13023 O O . LEU A 1 63 ? 216.565 265.121 176.100 1.00 42.35 375 LEU A O 9
ATOM 13039 N N . ARG A 1 64 ? 218.648 264.622 176.789 1.00 124.40 376 ARG A N 9
ATOM 13040 C CA . ARG A 1 64 ? 218.832 265.886 177.489 1.00 124.40 376 ARG A CA 9
ATOM 13041 C C . ARG A 1 64 ? 218.874 267.040 176.494 1.00 124.40 376 ARG A C 9
ATOM 13042 O O . ARG A 1 64 ? 218.368 268.132 176.763 1.00 124.40 376 ARG A O 9
ATOM 13063 N N . LYS A 1 65 ? 219.499 266.793 175.349 1.00 64.37 377 LYS A N 9
ATOM 13064 C CA . LYS A 1 65 ? 219.639 267.800 174.308 1.00 64.37 377 LYS A CA 9
ATOM 13065 C C . LYS A 1 65 ? 218.303 268.137 173.645 1.00 64.37 377 LYS A C 9
ATOM 13066 O O . LYS A 1 65 ? 218.035 269.299 173.340 1.00 64.37 377 LYS A O 9
ATOM 13085 N N . LEU A 1 66 ? 217.473 267.123 173.412 1.00 159.95 378 LEU A N 9
ATOM 13086 C CA . LEU A 1 66 ? 216.174 267.342 172.773 1.00 159.95 378 LEU A CA 9
ATOM 13087 C C . LEU A 1 66 ? 215.159 267.917 173.755 1.00 159.95 378 LEU A C 9
ATOM 13088 O O . LEU A 1 66 ? 214.685 269.039 173.578 1.00 159.95 378 LEU A O 9
ATOM 13104 N N . ARG A 1 67 ? 214.813 267.145 174.783 1.00 140.36 379 ARG A N 9
ATOM 13105 C CA . ARG A 1 67 ? 213.843 267.598 175.775 1.00 140.36 379 ARG A CA 9
ATOM 13106 C C . ARG A 1 67 ? 214.080 266.950 177.132 1.00 140.36 379 ARG A C 9
ATOM 13107 O O . ARG A 1 67 ? 214.283 265.740 177.229 1.00 140.36 379 ARG A O 9
ATOM 13128 N N . HIS A 1 68 ? 214.022 267.766 178.183 1.00 75.36 380 HIS A N 9
ATOM 13129 C CA . HIS A 1 68 ? 214.202 267.283 179.544 1.00 75.36 380 HIS A CA 9
ATOM 13130 C C . HIS A 1 68 ? 213.046 266.349 179.899 1.00 75.36 380 HIS A C 9
ATOM 13131 O O . HIS A 1 68 ? 213.271 265.248 180.396 1.00 75.36 380 HIS A O 9
ATOM 13145 N N . PRO A 1 69 ? 211.792 266.757 179.667 1.00 115.39 381 PRO A N 9
ATOM 13146 C CA . PRO A 1 69 ? 210.638 265.915 179.988 1.00 115.39 381 PRO A CA 9
ATOM 13147 C C . PRO A 1 69 ? 210.765 264.503 179.421 1.00 115.39 381 PRO A C 9
ATOM 13148 O O . PRO A 1 69 ? 211.763 264.165 178.783 1.00 115.39 381 PRO A O 9
ATOM 13159 N N . SER A 1 70 ? 209.743 263.682 179.659 1.00 89.56 382 SER A N 9
ATOM 13160 C CA . SER A 1 70 ? 209.730 262.304 179.178 1.00 89.56 382 SER A CA 9
ATOM 13161 C C . SER A 1 70 ? 209.905 262.260 177.662 1.00 89.56 382 SER A C 9
ATOM 13162 O O . SER A 1 70 ? 209.727 263.270 176.981 1.00 89.56 382 SER A O 9
ATOM 13170 N N . ARG A 1 71 ? 210.258 261.089 177.136 1.00 161.46 383 ARG A N 9
ATOM 13171 C CA . ARG A 1 71 ? 210.462 260.927 175.699 1.00 161.46 383 ARG A CA 9
ATOM 13172 C C . ARG A 1 71 ? 209.150 261.079 174.934 1.00 161.46 383 ARG A C 9
ATOM 13173 O O . ARG A 1 71 ? 208.082 260.743 175.443 1.00 161.46 383 ARG A O 9
ATOM 13194 N N . SER A 1 72 ? 209.241 261.585 173.707 1.00 105.59 384 SER A N 9
ATOM 13195 C CA . SER A 1 72 ? 208.063 261.780 172.867 1.00 105.59 384 SER A CA 9
ATOM 13196 C C . SER A 1 72 ? 208.071 260.817 171.684 1.00 105.59 384 SER A C 9
ATOM 13197 O O . SER A 1 72 ? 207.380 259.798 171.697 1.00 105.59 384 SER A O 9
ATOM 13205 N N . LYS A 1 73 ? 208.853 261.148 170.662 1.00 173.63 385 LYS A N 9
ATOM 13206 C CA . LYS A 1 73 ? 208.949 260.316 169.466 1.00 173.63 385 LYS A CA 9
ATOM 13207 C C . LYS A 1 73 ? 210.093 259.306 169.574 1.00 173.63 385 LYS A C 9
ATOM 13208 O O . LYS A 1 73 ? 210.063 258.249 168.941 1.00 173.63 385 LYS A O 9
ATOM 13227 N N . TYR A 1 74 ? 211.096 259.636 170.381 1.00 268.15 386 TYR A N 9
ATOM 13228 C CA . TYR A 1 74 ? 212.251 258.760 170.577 1.00 268.15 386 TYR A CA 9
ATOM 13229 C C . TYR A 1 74 ? 211.812 257.379 171.043 1.00 268.15 386 TYR A C 9
ATOM 13230 O O . TYR A 1 74 ? 212.313 256.355 170.573 1.00 268.15 386 TYR A O 9
ATOM 13248 N N . LEU A 1 75 ? 210.881 257.377 171.986 1.00 124.51 387 LEU A N 9
ATOM 13249 C CA . LEU A 1 75 ? 210.347 256.153 172.560 1.00 124.51 387 LEU A CA 9
ATOM 13250 C C . LEU A 1 75 ? 209.636 255.302 171.512 1.00 124.51 387 LEU A C 9
ATOM 13251 O O . LEU A 1 75 ? 210.014 254.155 171.268 1.00 124.51 387 LEU A O 9
ATOM 13267 N N . LYS A 1 76 ? 208.598 255.864 170.904 1.00 131.58 388 LYS A N 9
ATOM 13268 C CA . LYS A 1 76 ? 207.827 255.155 169.891 1.00 131.58 388 LYS A CA 9
ATOM 13269 C C . LYS A 1 76 ? 208.679 254.827 168.665 1.00 131.58 388 LYS A C 9
ATOM 13270 O O . LYS A 1 76 ? 208.570 253.739 168.099 1.00 131.58 388 LYS A O 9
ATOM 13289 N N . SER A 1 77 ? 209.524 255.769 168.261 1.00 82.77 389 SER A N 9
ATOM 13290 C CA . SER A 1 77 ? 210.388 255.568 167.103 1.00 82.77 389 SER A CA 9
ATOM 13291 C C . SER A 1 77 ? 211.341 254.403 167.340 1.00 82.77 389 SER A C 9
ATOM 13292 O O . SER A 1 77 ? 211.535 253.559 166.464 1.00 82.77 389 SER A O 9
ATOM 13300 N N . LEU A 1 78 ? 211.925 254.351 168.534 1.00 97.55 390 LEU A N 9
ATOM 13301 C CA . LEU A 1 78 ? 212.847 253.277 168.882 1.00 97.55 390 LEU A CA 9
ATOM 13302 C C . LEU A 1 78 ? 212.095 251.956 168.989 1.00 97.55 390 LEU A C 9
ATOM 13303 O O . LEU A 1 78 ? 212.603 250.903 168.606 1.00 97.55 390 LEU A O 9
ATOM 13319 N N . LEU A 1 79 ? 210.875 252.031 169.509 1.00 145.00 391 LEU A N 9
ATOM 13320 C CA . LEU A 1 79 ? 210.036 250.853 169.670 1.00 145.00 391 LEU A CA 9
ATOM 13321 C C . LEU A 1 79 ? 209.645 250.278 168.312 1.00 145.00 391 LEU A C 9
ATOM 13322 O O . LEU A 1 79 ? 209.607 249.062 168.128 1.00 145.00 391 LEU A O 9
ATOM 13338 N N . SER A 1 80 ? 209.349 251.164 167.365 1.00 200.26 392 SER A N 9
ATOM 13339 C CA . SER A 1 80 ? 208.954 250.752 166.022 1.00 200.26 392 SER A CA 9
ATOM 13340 C C . SER A 1 80 ? 210.134 250.177 165.239 1.00 200.26 392 SER A C 9
ATOM 13341 O O . SER A 1 80 ? 209.946 249.425 164.282 1.00 200.26 392 SER A O 9
ATOM 13349 N N . LEU A 1 81 ? 211.346 250.551 165.637 1.00 262.42 393 LEU A N 9
ATOM 13350 C CA . LEU A 1 81 ? 212.552 250.084 164.956 1.00 262.42 393 LEU A CA 9
ATOM 13351 C C . LEU A 1 81 ? 212.914 248.643 165.326 1.00 262.42 393 LEU A C 9
ATOM 13352 O O . LEU A 1 81 ? 212.969 247.780 164.450 1.00 262.42 393 LEU A O 9
ATOM 13368 N N . MET A 1 82 ? 213.179 248.371 166.607 1.00 269.63 394 MET A N 9
ATOM 13369 C CA . MET A 1 82 ? 213.549 247.016 167.011 1.00 269.63 394 MET A CA 9
ATOM 13370 C C . MET A 1 82 ? 213.390 246.765 168.516 1.00 269.63 394 MET A C 9
ATOM 13371 O O . MET A 1 82 ? 213.553 245.635 168.977 1.00 269.63 394 MET A O 9
ATOM 13385 N N . ASP A 1 83 ? 213.109 247.812 169.285 1.00 238.65 395 ASP A N 9
ATOM 13386 C CA . ASP A 1 83 ? 212.973 247.669 170.739 1.00 238.65 395 ASP A CA 9
ATOM 13387 C C . ASP A 1 83 ? 211.648 247.023 171.148 1.00 238.65 395 ASP A C 9
ATOM 13388 O O . ASP A 1 83 ? 211.451 246.693 172.319 1.00 238.65 395 ASP A O 9
ATOM 13397 N N . GLU A 1 84 ? 210.749 246.836 170.193 1.00 265.58 396 GLU A N 9
ATOM 13398 C CA . GLU A 1 84 ? 209.454 246.219 170.480 1.00 265.58 396 GLU A CA 9
ATOM 13399 C C . GLU A 1 84 ? 209.572 244.700 170.542 1.00 265.58 396 GLU A C 9
ATOM 13400 O O . GLU A 1 84 ? 210.262 244.088 169.727 1.00 265.58 396 GLU A O 9
ATOM 13412 N N . ASN A 1 85 ? 208.889 244.101 171.512 1.00 243.28 397 ASN A N 9
ATOM 13413 C CA . ASN A 1 85 ? 208.910 242.653 171.686 1.00 243.28 397 ASN A CA 9
ATOM 13414 C C . ASN A 1 85 ? 207.814 241.982 170.861 1.00 243.28 397 ASN A C 9
ATOM 13415 O O . ASN A 1 85 ? 206.875 242.636 170.410 1.00 243.28 397 ASN A O 9
ATOM 13426 N N . GLU A 1 86 ? 207.941 240.672 170.673 1.00 209.47 398 GLU A N 9
ATOM 13427 C CA . GLU A 1 86 ? 206.960 239.912 169.906 1.00 209.47 398 GLU A CA 9
ATOM 13428 C C . GLU A 1 86 ? 205.683 239.704 170.712 1.00 209.47 398 GLU A C 9
ATOM 13429 O O . GLU A 1 86 ? 205.726 239.534 171.931 1.00 209.47 398 GLU A O 9
ATOM 13441 N N . GLY A 1 87 ? 204.546 239.719 170.023 1.00 27.01 399 GLY A N 9
ATOM 13442 C CA . GLY A 1 87 ? 203.271 239.530 170.691 1.00 27.01 399 GLY A CA 9
ATOM 13443 C C . GLY A 1 87 ? 202.805 238.088 170.652 1.00 27.01 399 GLY A C 9
ATOM 13447 N N . LYS A 1 1 ? 213.604 251.153 138.747 1.00 57.48 313 LYS A N 10
ATOM 13448 C CA . LYS A 1 1 ? 212.160 251.317 138.864 1.00 57.48 313 LYS A CA 10
ATOM 13449 C C . LYS A 1 1 ? 211.740 251.408 140.327 1.00 57.48 313 LYS A C 10
ATOM 13450 O O . LYS A 1 1 ? 211.267 250.431 140.907 1.00 57.48 313 LYS A O 10
ATOM 13468 N N . GLU A 1 2 ? 211.919 252.587 140.921 1.00 61.73 314 GLU A N 10
ATOM 13469 C CA . GLU A 1 2 ? 211.559 252.800 142.319 1.00 61.73 314 GLU A CA 10
ATOM 13470 C C . GLU A 1 2 ? 211.330 254.282 142.606 1.00 61.73 314 GLU A C 10
ATOM 13471 O O . GLU A 1 2 ? 212.029 254.879 143.425 1.00 61.73 314 GLU A O 10
ATOM 13483 N N . ALA A 1 3 ? 210.347 254.867 141.928 1.00 17.09 315 ALA A N 10
ATOM 13484 C CA . ALA A 1 3 ? 210.025 256.279 142.111 1.00 17.09 315 ALA A CA 10
ATOM 13485 C C . ALA A 1 3 ? 209.591 256.568 143.545 1.00 17.09 315 ALA A C 10
ATOM 13486 O O . ALA A 1 3 ? 209.883 257.633 144.089 1.00 17.09 315 ALA A O 10
ATOM 13493 N N . MET A 1 4 ? 208.885 255.615 144.150 1.00 92.82 316 MET A N 10
ATOM 13494 C CA . MET A 1 4 ? 208.407 255.770 145.519 1.00 92.82 316 MET A CA 10
ATOM 13495 C C . MET A 1 4 ? 208.829 254.584 146.382 1.00 92.82 316 MET A C 10
ATOM 13496 O O . MET A 1 4 ? 208.918 253.456 145.899 1.00 92.82 316 MET A O 10
ATOM 13510 N N . ARG A 1 5 ? 209.087 254.844 147.661 1.00 146.42 317 ARG A N 10
ATOM 13511 C CA . ARG A 1 5 ? 209.497 253.790 148.581 1.00 146.42 317 ARG A CA 10
ATOM 13512 C C . ARG A 1 5 ? 208.477 253.634 149.704 1.00 146.42 317 ARG A C 10
ATOM 13513 O O . ARG A 1 5 ? 208.791 253.108 150.771 1.00 146.42 317 ARG A O 10
ATOM 13534 N N . MET A 1 6 ? 207.256 254.107 149.456 1.00 91.09 318 MET A N 10
ATOM 13535 C CA . MET A 1 6 ? 206.186 254.033 150.447 1.00 91.09 318 MET A CA 10
ATOM 13536 C C . MET A 1 6 ? 206.533 254.834 151.701 1.00 91.09 318 MET A C 10
ATOM 13537 O O . MET A 1 6 ? 206.045 255.947 151.896 1.00 91.09 318 MET A O 10
ATOM 13551 N N . LEU A 1 7 ? 207.385 254.257 152.544 1.00 123.69 319 LEU A N 10
ATOM 13552 C CA . LEU A 1 7 ? 207.809 254.907 153.779 1.00 123.69 319 LEU A CA 10
ATOM 13553 C C . LEU A 1 7 ? 209.005 255.821 153.539 1.00 123.69 319 LEU A C 10
ATOM 13554 O O . LEU A 1 7 ? 209.887 255.510 152.739 1.00 123.69 319 LEU A O 10
ATOM 13570 N N . MET A 1 8 ? 209.029 256.950 154.241 1.00 120.55 320 MET A N 10
ATOM 13571 C CA . MET A 1 8 ? 210.118 257.910 154.106 1.00 120.55 320 MET A CA 10
ATOM 13572 C C . MET A 1 8 ? 210.867 258.076 155.427 1.00 120.55 320 MET A C 10
ATOM 13573 O O . MET A 1 8 ? 211.722 258.951 155.555 1.00 120.55 320 MET A O 10
ATOM 13587 N N . ARG A 1 9 ? 210.537 257.239 156.410 1.00 78.04 321 ARG A N 10
ATOM 13588 C CA . ARG A 1 9 ? 211.187 257.315 157.717 1.00 78.04 321 ARG A CA 10
ATOM 13589 C C . ARG A 1 9 ? 211.099 258.725 158.307 1.00 78.04 321 ARG A C 10
ATOM 13590 O O . ARG A 1 9 ? 211.891 259.603 157.964 1.00 78.04 321 ARG A O 10
ATOM 13611 N N . GLU A 1 10 ? 210.124 258.933 159.184 1.00 59.88 322 GLU A N 10
ATOM 13612 C CA . GLU A 1 10 ? 209.909 260.234 159.818 1.00 59.88 322 GLU A CA 10
ATOM 13613 C C . GLU A 1 10 ? 210.513 260.297 161.212 1.00 59.88 322 GLU A C 10
ATOM 13614 O O . GLU A 1 10 ? 211.464 261.040 161.460 1.00 59.88 322 GLU A O 10
ATOM 13626 N N . GLU A 1 11 ? 209.925 259.539 162.125 1.00 59.53 323 GLU A N 10
ATOM 13627 C CA . GLU A 1 11 ? 210.351 259.531 163.510 1.00 59.53 323 GLU A CA 10
ATOM 13628 C C . GLU A 1 11 ? 211.850 259.300 163.644 1.00 59.53 323 GLU A C 10
ATOM 13629 O O . GLU A 1 11 ? 212.549 260.096 164.275 1.00 59.53 323 GLU A O 10
ATOM 13641 N N . LEU A 1 12 ? 212.344 258.223 163.049 1.00 122.40 324 LEU A N 10
ATOM 13642 C CA . LEU A 1 12 ? 213.765 257.918 163.109 1.00 122.40 324 LEU A CA 10
ATOM 13643 C C . LEU A 1 12 ? 214.585 259.065 162.519 1.00 122.40 324 LEU A C 10
ATOM 13644 O O . LEU A 1 12 ? 215.703 259.334 162.960 1.00 122.40 324 LEU A O 10
ATOM 13660 N N . GLU A 1 13 ? 214.018 259.739 161.522 1.00 69.04 325 GLU A N 10
ATOM 13661 C CA . GLU A 1 13 ? 214.683 260.870 160.871 1.00 69.04 325 GLU A CA 10
ATOM 13662 C C . GLU A 1 13 ? 214.681 262.128 161.744 1.00 69.04 325 GLU A C 10
ATOM 13663 O O . GLU A 1 13 ? 215.613 262.932 161.687 1.00 69.04 325 GLU A O 10
ATOM 13675 N N . LYS A 1 14 ? 213.630 262.309 162.536 1.00 115.86 326 LYS A N 10
ATOM 13676 C CA . LYS A 1 14 ? 213.520 263.490 163.393 1.00 115.86 326 LYS A CA 10
ATOM 13677 C C . LYS A 1 14 ? 214.631 263.537 164.437 1.00 115.86 326 LYS A C 10
ATOM 13678 O O . LYS A 1 14 ? 215.129 264.612 164.776 1.00 115.86 326 LYS A O 10
ATOM 13697 N N . VAL A 1 15 ? 215.006 262.377 164.960 1.00 98.68 327 VAL A N 10
ATOM 13698 C CA . VAL A 1 15 ? 216.051 262.302 165.973 1.00 98.68 327 VAL A CA 10
ATOM 13699 C C . VAL A 1 15 ? 217.455 262.459 165.385 1.00 98.68 327 VAL A C 10
ATOM 13700 O O . VAL A 1 15 ? 218.314 263.102 165.986 1.00 98.68 327 VAL A O 10
ATOM 13713 N N . LEU A 1 16 ? 217.697 261.851 164.226 1.00 136.13 328 LEU A N 10
ATOM 13714 C CA . LEU A 1 16 ? 219.013 261.924 163.586 1.00 136.13 328 LEU A CA 10
ATOM 13715 C C . LEU A 1 16 ? 219.508 263.362 163.366 1.00 136.13 328 LEU A C 10
ATOM 13716 O O . LEU A 1 16 ? 220.678 263.656 163.607 1.00 136.13 328 LEU A O 10
ATOM 13732 N N . LYS A 1 17 ? 218.642 264.247 162.879 1.00 109.48 329 LYS A N 10
ATOM 13733 C CA . LYS A 1 17 ? 219.042 265.636 162.628 1.00 109.48 329 LYS A CA 10
ATOM 13734 C C . LYS A 1 17 ? 219.404 266.385 163.913 1.00 109.48 329 LYS A C 10
ATOM 13735 O O . LYS A 1 17 ? 220.023 267.449 163.858 1.00 109.48 329 LYS A O 10
ATOM 13754 N N . THR A 1 18 ? 219.018 265.848 165.065 1.00 39.26 330 THR A N 10
ATOM 13755 C CA . THR A 1 18 ? 219.314 266.509 166.334 1.00 39.26 330 THR A CA 10
ATOM 13756 C C . THR A 1 18 ? 220.689 266.116 166.869 1.00 39.26 330 THR A C 10
ATOM 13757 O O . THR A 1 18 ? 221.345 266.905 167.549 1.00 39.26 330 THR A O 10
ATOM 13768 N N . LEU A 1 19 ? 221.123 264.898 166.561 1.00 105.78 331 LEU A N 10
ATOM 13769 C CA . LEU A 1 19 ? 222.425 264.418 167.015 1.00 105.78 331 LEU A CA 10
ATOM 13770 C C . LEU A 1 19 ? 223.562 265.121 166.281 1.00 105.78 331 LEU A C 10
ATOM 13771 O O . LEU A 1 19 ? 223.378 265.635 165.178 1.00 105.78 331 LEU A O 10
ATOM 13787 N N . SER A 1 20 ? 224.746 265.123 166.891 1.00 84.63 332 SER A N 10
ATOM 13788 C CA . SER A 1 20 ? 225.920 265.745 166.288 1.00 84.63 332 SER A CA 10
ATOM 13789 C C . SER A 1 20 ? 226.353 264.952 165.059 1.00 84.63 332 SER A C 10
ATOM 13790 O O . SER A 1 20 ? 225.918 263.818 164.862 1.00 84.63 332 SER A O 10
ATOM 13798 N N . PRO A 1 21 ? 227.211 265.531 164.208 1.00 107.03 333 PRO A N 10
ATOM 13799 C CA . PRO A 1 21 ? 227.689 264.860 162.998 1.00 107.03 333 PRO A CA 10
ATOM 13800 C C . PRO A 1 21 ? 228.223 263.460 163.276 1.00 107.03 333 PRO A C 10
ATOM 13801 O O . PRO A 1 21 ? 227.835 262.497 162.613 1.00 107.03 333 PRO A O 10
ATOM 13812 N N . ARG A 1 22 ? 229.116 263.347 164.254 1.00 47.43 334 ARG A N 10
ATOM 13813 C CA . ARG A 1 22 ? 229.694 262.056 164.618 1.00 47.43 334 ARG A CA 10
ATOM 13814 C C . ARG A 1 22 ? 228.702 261.196 165.398 1.00 47.43 334 ARG A C 10
ATOM 13815 O O . ARG A 1 22 ? 228.717 259.970 165.289 1.00 47.43 334 ARG A O 10
ATOM 13836 N N . GLU A 1 23 ? 227.845 261.841 166.186 1.00 95.23 335 GLU A N 10
ATOM 13837 C CA . GLU A 1 23 ? 226.856 261.118 166.980 1.00 95.23 335 GLU A CA 10
ATOM 13838 C C . GLU A 1 23 ? 225.819 260.460 166.081 1.00 95.23 335 GLU A C 10
ATOM 13839 O O . GLU A 1 23 ? 225.561 259.260 166.187 1.00 95.23 335 GLU A O 10
ATOM 13851 N N . ALA A 1 24 ? 225.223 261.249 165.195 1.00 30.86 336 ALA A N 10
ATOM 13852 C CA . ALA A 1 24 ? 224.218 260.742 164.273 1.00 30.86 336 ALA A CA 10
ATOM 13853 C C . ALA A 1 24 ? 224.810 259.710 163.317 1.00 30.86 336 ALA A C 10
ATOM 13854 O O . ALA A 1 24 ? 224.117 258.792 162.875 1.00 30.86 336 ALA A O 10
ATOM 13861 N N . MET A 1 25 ? 226.093 259.863 162.999 1.00 105.60 337 MET A N 10
ATOM 13862 C CA . MET A 1 25 ? 226.764 258.938 162.090 1.00 105.60 337 MET A CA 10
ATOM 13863 C C . MET A 1 25 ? 226.779 257.522 162.661 1.00 105.60 337 MET A C 10
ATOM 13864 O O . MET A 1 25 ? 226.666 256.549 161.914 1.00 105.60 337 MET A O 10
ATOM 13878 N N . VAL A 1 26 ? 226.913 257.400 163.986 1.00 103.66 338 VAL A N 10
ATOM 13879 C CA . VAL A 1 26 ? 226.934 256.088 164.621 1.00 103.66 338 VAL A CA 10
ATOM 13880 C C . VAL A 1 26 ? 225.516 255.555 164.765 1.00 103.66 338 VAL A C 10
ATOM 13881 O O . VAL A 1 26 ? 225.278 254.352 164.660 1.00 103.66 338 VAL A O 10
ATOM 13894 N N . LEU A 1 27 ? 224.567 256.458 164.982 1.00 82.10 339 LEU A N 10
ATOM 13895 C CA . LEU A 1 27 ? 223.182 256.056 165.139 1.00 82.10 339 LEU A CA 10
ATOM 13896 C C . LEU A 1 27 ? 222.601 255.698 163.771 1.00 82.10 339 LEU A C 10
ATOM 13897 O O . LEU A 1 27 ? 221.939 254.671 163.622 1.00 82.10 339 LEU A O 10
ATOM 13913 N N . ARG A 1 28 ? 222.897 256.519 162.756 1.00 105.77 340 ARG A N 10
ATOM 13914 C CA . ARG A 1 28 ? 222.401 256.257 161.410 1.00 105.77 340 ARG A CA 10
ATOM 13915 C C . ARG A 1 28 ? 222.909 254.891 160.975 1.00 105.77 340 ARG A C 10
ATOM 13916 O O . ARG A 1 28 ? 222.187 254.102 160.358 1.00 105.77 340 ARG A O 10
ATOM 13937 N N . MET A 1 29 ? 224.158 254.610 161.342 1.00 78.27 341 MET A N 10
ATOM 13938 C CA . MET A 1 29 ? 224.779 253.334 161.027 1.00 78.27 341 MET A CA 10
ATOM 13939 C C . MET A 1 29 ? 224.018 252.216 161.729 1.00 78.27 341 MET A C 10
ATOM 13940 O O . MET A 1 29 ? 223.643 251.215 161.110 1.00 78.27 341 MET A O 10
ATOM 13954 N N . ARG A 1 30 ? 223.787 252.401 163.026 1.00 79.00 342 ARG A N 10
ATOM 13955 C CA . ARG A 1 30 ? 223.063 251.424 163.830 1.00 79.00 342 ARG A CA 10
ATOM 13956 C C . ARG A 1 30 ? 221.626 251.268 163.340 1.00 79.00 342 ARG A C 10
ATOM 13957 O O . ARG A 1 30 ? 221.049 250.184 163.431 1.00 79.00 342 ARG A O 10
ATOM 13978 N N . TYR A 1 31 ? 221.053 252.357 162.827 1.00 143.91 343 TYR A N 10
ATOM 13979 C CA . TYR A 1 31 ? 219.678 252.337 162.326 1.00 143.91 343 TYR A CA 10
ATOM 13980 C C . TYR A 1 31 ? 219.594 251.697 160.940 1.00 143.91 343 TYR A C 10
ATOM 13981 O O . TYR A 1 31 ? 218.529 251.239 160.527 1.00 143.91 343 TYR A O 10
ATOM 13999 N N . GLY A 1 32 ? 220.710 251.682 160.218 1.00 25.24 344 GLY A N 10
ATOM 14000 C CA . GLY A 1 32 ? 220.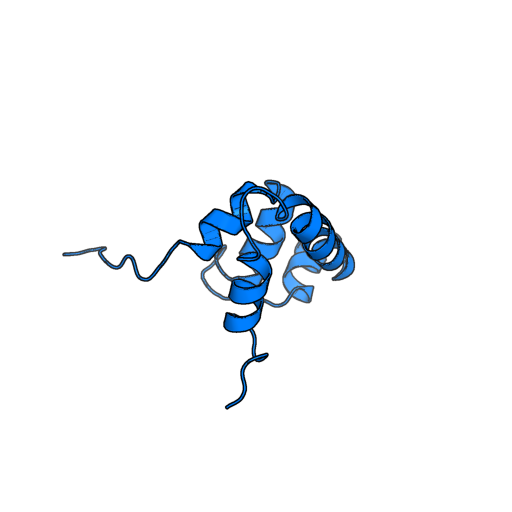715 251.111 158.878 1.00 25.24 344 GLY A CA 10
ATOM 14001 C C . GLY A 1 32 ? 220.433 252.152 157.808 1.00 25.24 344 GLY A C 10
ATOM 14002 O O . GLY A 1 32 ? 219.988 251.823 156.708 1.00 25.24 344 GLY A O 10
ATOM 14006 N N . LEU A 1 33 ? 220.686 253.412 158.142 1.00 51.39 345 LEU A N 10
ATOM 14007 C CA . LEU A 1 33 ? 220.458 254.522 157.217 1.00 51.39 345 LEU A CA 10
ATOM 14008 C C . LEU A 1 33 ? 221.560 254.613 156.161 1.00 51.39 345 LEU A C 10
ATOM 14009 O O . LEU A 1 33 ? 221.320 255.063 155.040 1.00 51.39 345 LEU A O 10
ATOM 14025 N N . LEU A 1 34 ? 222.766 254.200 156.530 1.00 73.40 346 LEU A N 10
ATOM 14026 C CA . LEU A 1 34 ? 223.910 254.252 155.620 1.00 73.40 346 LEU A CA 10
ATOM 14027 C C . LEU A 1 34 ? 223.682 253.420 154.356 1.00 73.40 346 LEU A C 10
ATOM 14028 O O . LEU A 1 34 ? 224.008 253.862 153.255 1.00 73.40 346 LEU A O 10
ATOM 14044 N N . ASP A 1 35 ? 223.149 252.208 154.514 1.00 113.98 347 ASP A N 10
ATOM 14045 C CA . ASP A 1 35 ? 222.915 251.332 153.368 1.00 113.98 347 ASP A CA 10
ATOM 14046 C C . ASP A 1 35 ? 221.472 250.835 153.295 1.00 113.98 347 ASP A C 10
ATOM 14047 O O . ASP A 1 35 ? 221.074 250.222 152.305 1.00 113.98 347 ASP A O 10
ATOM 14056 N N . GLY A 1 36 ? 220.692 251.091 154.337 1.00 30.33 348 GLY A N 10
ATOM 14057 C CA . GLY A 1 36 ? 219.307 250.643 154.342 1.00 30.33 348 GLY A CA 10
ATOM 14058 C C . GLY A 1 36 ? 219.093 249.386 155.167 1.00 30.33 348 GLY A C 10
ATOM 14059 O O . GLY A 1 36 ? 217.972 248.886 155.269 1.00 30.33 348 GLY A O 10
ATOM 14063 N N . LYS A 1 37 ? 220.168 248.877 155.753 1.00 117.13 349 LYS A N 10
ATOM 14064 C CA . LYS A 1 37 ? 220.103 247.668 156.575 1.00 117.13 349 LYS A CA 10
ATOM 14065 C C . LYS A 1 37 ? 220.620 247.946 157.983 1.00 117.13 349 LYS A C 10
ATOM 14066 O O . LYS A 1 37 ? 221.822 248.120 158.183 1.00 117.13 349 LYS A O 10
ATOM 14085 N N . PRO A 1 38 ? 219.725 247.998 158.987 1.00 105.72 350 PRO A N 10
ATOM 14086 C CA . PRO A 1 38 ? 220.119 248.257 160.377 1.00 105.72 350 PRO A CA 10
ATOM 14087 C C . PRO A 1 38 ? 221.225 247.324 160.853 1.00 105.72 350 PRO A C 10
ATOM 14088 O O . PRO A 1 38 ? 221.179 246.116 160.623 1.00 105.72 350 PRO A O 10
ATOM 14099 N N . LYS A 1 39 ? 222.216 247.900 161.522 1.00 174.26 351 LYS A N 10
ATOM 14100 C CA . LYS A 1 39 ? 223.342 247.137 162.040 1.00 174.26 351 LYS A CA 10
ATOM 14101 C C . LYS A 1 39 ? 223.413 247.254 163.554 1.00 174.26 351 LYS A C 10
ATOM 14102 O O . LYS A 1 39 ? 223.025 248.275 164.122 1.00 174.26 351 LYS A O 10
ATOM 14121 N N . THR A 1 40 ? 223.924 246.217 164.207 1.00 49.67 352 THR A N 10
ATOM 14122 C CA . THR A 1 40 ? 224.049 246.236 165.660 1.00 49.67 352 THR A CA 10
ATOM 14123 C C . THR A 1 40 ? 225.242 247.076 166.087 1.00 49.67 352 THR A C 10
ATOM 14124 O O . THR A 1 40 ? 226.084 247.427 165.264 1.00 49.67 352 THR A O 10
ATOM 14135 N N . LEU A 1 41 ? 225.309 247.413 167.374 1.00 78.80 353 LEU A N 10
ATOM 14136 C CA . LEU A 1 41 ? 226.406 248.224 167.877 1.00 78.80 353 LEU A CA 10
ATOM 14137 C C . LEU A 1 41 ? 227.759 247.618 167.523 1.00 78.80 353 LEU A C 10
ATOM 14138 O O . LEU A 1 41 ? 228.699 248.335 167.177 1.00 78.80 353 LEU A O 10
ATOM 14154 N N . GLU A 1 42 ? 227.855 246.300 167.610 1.00 73.25 354 GLU A N 10
ATOM 14155 C CA . GLU A 1 42 ? 229.099 245.602 167.298 1.00 73.25 354 GLU A CA 10
ATOM 14156 C C . GLU A 1 42 ? 229.612 245.980 165.909 1.00 73.25 354 GLU A C 10
ATOM 14157 O O . GLU A 1 42 ? 230.818 246.112 165.697 1.00 73.25 354 GLU A O 10
ATOM 14169 N N . GLU A 1 43 ? 228.689 246.154 164.969 1.00 66.75 355 GLU A N 10
ATOM 14170 C CA . GLU A 1 43 ? 229.042 246.521 163.602 1.00 66.75 355 GLU A CA 10
ATOM 14171 C C . GLU A 1 43 ? 229.447 247.989 163.510 1.00 66.75 355 GLU A C 10
ATOM 14172 O O . GLU A 1 43 ? 230.450 248.328 162.880 1.00 66.75 355 GLU A O 10
ATOM 14184 N N . VAL A 1 44 ? 228.651 248.859 164.123 1.00 27.31 356 VAL A N 10
ATOM 14185 C CA . VAL A 1 44 ? 228.914 250.294 164.086 1.00 27.31 356 VAL A CA 10
ATOM 14186 C C . VAL A 1 44 ? 230.121 250.676 164.940 1.00 27.31 356 VAL A C 10
ATOM 14187 O O . VAL A 1 44 ? 231.045 251.333 164.459 1.00 27.31 356 VAL A O 10
ATOM 14200 N N . GLY A 1 45 ? 230.112 250.267 166.205 1.00 22.34 357 GLY A N 10
ATOM 14201 C CA . GLY A 1 45 ? 231.218 250.593 167.086 1.00 22.34 357 GLY A CA 10
ATOM 14202 C C . GLY A 1 45 ? 232.543 250.137 166.516 1.00 22.34 357 GLY A C 10
ATOM 14203 O O . GLY A 1 45 ? 233.472 250.931 166.368 1.00 22.34 357 GLY A O 10
ATOM 14207 N N . GLN A 1 46 ? 232.625 248.853 166.184 1.00 88.15 358 GLN A N 10
ATOM 14208 C CA . GLN A 1 46 ? 233.838 248.288 165.610 1.00 88.15 358 GLN A CA 10
ATOM 14209 C C . GLN A 1 46 ? 234.170 248.956 164.277 1.00 88.15 358 GLN A C 10
ATOM 14210 O O . GLN A 1 46 ? 235.336 249.054 163.892 1.00 88.15 358 GLN A O 10
ATOM 14224 N N . TYR A 1 47 ? 233.136 249.416 163.577 1.00 138.50 359 TYR A N 10
ATOM 14225 C CA . TYR A 1 47 ? 233.325 250.075 162.292 1.00 138.50 359 TYR A CA 10
ATOM 14226 C C . TYR A 1 47 ? 234.145 251.347 162.469 1.00 138.50 359 TYR A C 10
ATOM 14227 O O . TYR A 1 47 ? 234.998 251.668 161.643 1.00 138.50 359 TYR A O 10
ATOM 14245 N N . PHE A 1 48 ? 233.888 252.061 163.560 1.00 144.00 360 PHE A N 10
ATOM 14246 C CA . PHE A 1 48 ? 234.617 253.285 163.857 1.00 144.00 360 PHE A CA 10
ATOM 14247 C C . PHE A 1 48 ? 235.800 252.992 164.777 1.00 144.00 360 PHE A C 10
ATOM 14248 O O . PHE A 1 48 ? 236.888 252.653 164.312 1.00 144.00 360 PHE A O 10
ATOM 14265 N N . ASN A 1 49 ? 235.583 253.112 166.084 1.00 222.30 361 ASN A N 10
ATOM 14266 C CA . ASN A 1 49 ? 236.641 252.849 167.059 1.00 222.30 361 ASN A CA 10
ATOM 14267 C C . ASN A 1 49 ? 236.129 253.022 168.483 1.00 222.30 361 ASN A C 10
ATOM 14268 O O . ASN A 1 49 ? 236.881 253.423 169.372 1.00 222.30 361 ASN A O 10
ATOM 14279 N N . VAL A 1 50 ? 234.848 252.735 168.692 1.00 149.29 362 VAL A N 10
ATOM 14280 C CA . VAL A 1 50 ? 234.243 252.895 170.010 1.00 149.29 362 VAL A CA 10
ATOM 14281 C C . VAL A 1 50 ? 233.238 251.787 170.325 1.00 149.29 362 VAL A C 10
ATOM 14282 O O . VAL A 1 50 ? 232.600 251.234 169.427 1.00 149.29 362 VAL A O 10
ATOM 14295 N N . THR A 1 51 ? 233.099 251.481 171.614 1.00 102.94 363 THR A N 10
ATOM 14296 C CA . THR A 1 51 ? 232.163 250.457 172.070 1.00 102.94 363 THR A CA 10
ATOM 14297 C C . THR A 1 51 ? 230.778 251.051 172.320 1.00 102.94 363 THR A C 10
ATOM 14298 O O . THR A 1 51 ? 230.538 252.227 172.049 1.00 102.94 363 THR A O 10
ATOM 14309 N N . ARG A 1 52 ? 229.871 250.226 172.835 1.00 115.19 364 ARG A N 10
ATOM 14310 C CA . ARG A 1 52 ? 228.508 250.666 173.126 1.00 115.19 364 ARG A CA 10
ATOM 14311 C C . ARG A 1 52 ? 228.500 251.926 173.987 1.00 115.19 364 ARG A C 10
ATOM 14312 O O . ARG A 1 52 ? 227.615 252.771 173.867 1.00 115.19 364 ARG A O 10
ATOM 14333 N N . GLU A 1 53 ? 229.477 252.021 174.876 1.00 84.69 365 GLU A N 10
ATOM 14334 C CA . GLU A 1 53 ? 229.586 253.152 175.788 1.00 84.69 365 GLU A CA 10
ATOM 14335 C C . GLU A 1 53 ? 229.493 254.502 175.074 1.00 84.69 365 GLU A C 10
ATOM 14336 O O . GLU A 1 53 ? 228.924 255.449 175.618 1.00 84.69 365 GLU A O 10
ATOM 14348 N N . ARG A 1 54 ? 230.056 254.606 173.872 1.00 85.77 366 ARG A N 10
ATOM 14349 C CA . ARG A 1 54 ? 229.993 255.865 173.137 1.00 85.77 366 ARG A CA 10
ATOM 14350 C C . ARG A 1 54 ? 228.564 256.191 172.711 1.00 85.77 366 ARG A C 10
ATOM 14351 O O . ARG A 1 54 ? 228.077 257.292 172.968 1.00 85.77 366 ARG A O 10
ATOM 14372 N N . ILE A 1 55 ? 227.876 255.237 172.088 1.00 97.87 367 ILE A N 10
ATOM 14373 C CA . ILE A 1 55 ? 226.487 255.470 171.711 1.00 97.87 367 ILE A CA 10
ATOM 14374 C C . ILE A 1 55 ? 225.651 255.597 172.978 1.00 97.87 367 ILE A C 10
ATOM 14375 O O . ILE A 1 55 ? 224.687 256.363 173.036 1.00 97.87 367 ILE A O 10
ATOM 14391 N N . ARG A 1 56 ? 226.070 254.867 174.004 1.00 107.78 368 ARG A N 10
ATOM 14392 C CA . ARG A 1 56 ? 225.418 254.918 175.305 1.00 107.78 368 ARG A CA 10
ATOM 14393 C C . ARG A 1 56 ? 225.414 256.363 175.783 1.00 107.78 368 ARG A C 10
ATOM 14394 O O . ARG A 1 56 ? 224.428 256.856 176.330 1.00 107.78 368 ARG A O 10
ATOM 14415 N N . GLN A 1 57 ? 226.536 257.039 175.543 1.00 25.22 369 GLN A N 10
ATOM 14416 C CA . GLN A 1 57 ? 226.693 258.443 175.899 1.00 25.22 369 GLN A CA 10
ATOM 14417 C C . GLN A 1 57 ? 225.792 259.330 175.038 1.00 25.22 369 GLN A C 10
ATOM 14418 O O . GLN A 1 57 ? 225.122 260.232 175.547 1.00 25.22 369 GLN A O 10
ATOM 14432 N N . ILE A 1 58 ? 225.785 259.073 173.731 1.00 81.86 370 ILE A N 10
ATOM 14433 C CA . ILE A 1 58 ? 224.963 259.846 172.802 1.00 81.86 370 ILE A CA 10
ATOM 14434 C C . ILE A 1 58 ? 223.485 259.760 173.175 1.00 81.86 370 ILE A C 10
ATOM 14435 O O . ILE A 1 58 ? 222.792 260.778 173.229 1.00 81.86 370 ILE A O 10
ATOM 14451 N N . GLU A 1 59 ? 223.001 258.547 173.445 1.00 46.06 371 GLU A N 10
ATOM 14452 C CA . GLU A 1 59 ? 221.603 258.360 173.826 1.00 46.06 371 GLU A CA 10
ATOM 14453 C C . GLU A 1 59 ? 221.267 259.236 175.028 1.00 46.06 371 GLU A C 10
ATOM 14454 O O . GLU A 1 59 ? 220.190 259.831 175.095 1.00 46.06 371 GLU A O 10
ATOM 14466 N N . VAL A 1 60 ? 222.202 259.322 175.973 1.00 89.19 372 VAL A N 10
ATOM 14467 C CA . VAL A 1 60 ? 222.017 260.142 177.163 1.00 89.19 372 VAL A CA 10
ATOM 14468 C C . VAL A 1 60 ? 221.952 261.624 176.801 1.00 89.19 372 VAL A C 10
ATOM 14469 O O . VAL A 1 60 ? 220.942 262.289 177.041 1.00 89.19 372 VAL A O 10
ATOM 14482 N N . LYS A 1 61 ? 223.033 262.136 176.216 1.00 133.25 373 LYS A N 10
ATOM 14483 C CA . LYS A 1 61 ? 223.089 263.539 175.808 1.00 133.25 373 LYS A CA 10
ATOM 14484 C C . LYS A 1 61 ? 221.955 263.874 174.842 1.00 133.25 373 LYS A C 10
ATOM 14485 O O . LYS A 1 61 ? 221.399 264.972 174.883 1.00 133.25 373 LYS A O 10
ATOM 14504 N N . ALA A 1 62 ? 221.606 262.926 173.980 1.00 37.13 374 ALA A N 10
ATOM 14505 C CA . ALA A 1 62 ? 220.530 263.141 173.028 1.00 37.13 374 ALA A CA 10
ATOM 14506 C C . ALA A 1 62 ? 219.243 263.445 173.780 1.00 37.13 374 ALA A C 10
ATOM 14507 O O . ALA A 1 62 ? 218.469 264.324 173.395 1.00 37.13 374 ALA A O 10
ATOM 14514 N N . LEU A 1 63 ? 219.037 262.718 174.874 1.00 42.35 375 LEU A N 10
ATOM 14515 C CA . LEU A 1 63 ? 217.866 262.907 175.720 1.00 42.35 375 LEU A CA 10
ATOM 14516 C C . LEU A 1 63 ? 217.851 264.313 176.313 1.00 42.35 375 LEU A C 10
ATOM 14517 O O . LEU A 1 63 ? 216.799 264.949 176.403 1.00 42.35 375 LEU A O 10
ATOM 14533 N N . ARG A 1 64 ? 219.024 264.797 176.701 1.00 124.40 376 ARG A N 10
ATOM 14534 C CA . ARG A 1 64 ? 219.147 266.139 177.258 1.00 124.40 376 ARG A CA 10
ATOM 14535 C C . ARG A 1 64 ? 218.740 267.181 176.223 1.00 124.40 376 ARG A C 10
ATOM 14536 O O . ARG A 1 64 ? 218.162 268.217 176.555 1.00 124.40 376 ARG A O 10
ATOM 14557 N N . LYS A 1 65 ? 219.066 266.903 174.966 1.00 64.37 377 LYS A N 10
ATOM 14558 C CA . LYS A 1 65 ? 218.750 267.800 173.865 1.00 64.37 377 LYS A CA 10
ATOM 14559 C C . LYS A 1 65 ? 217.255 267.816 173.542 1.00 64.37 377 LYS A C 10
ATOM 14560 O O . LYS A 1 65 ? 216.727 268.833 173.089 1.00 64.37 377 LYS A O 10
ATOM 14579 N N . LEU A 1 66 ? 216.578 266.692 173.762 1.00 159.95 378 LEU A N 10
ATOM 14580 C CA . LEU A 1 66 ? 215.147 266.603 173.472 1.00 159.95 378 LEU A CA 10
ATOM 14581 C C . LEU A 1 66 ? 214.313 267.257 174.568 1.00 159.95 378 LEU A C 10
ATOM 14582 O O . LEU A 1 66 ? 213.640 268.259 174.327 1.00 159.95 378 LEU A O 10
ATOM 14598 N N . ARG A 1 67 ? 214.346 266.686 175.770 1.00 140.36 379 ARG A N 10
ATOM 14599 C CA . ARG A 1 67 ? 213.578 267.229 176.887 1.00 140.36 379 ARG A CA 10
ATOM 14600 C C . ARG A 1 67 ? 212.154 267.574 176.474 1.00 140.36 379 ARG A C 10
ATOM 14601 O O . ARG A 1 67 ? 211.777 268.745 176.420 1.00 140.36 379 ARG A O 10
ATOM 14622 N N . HIS A 1 68 ? 211.357 266.538 176.215 1.00 75.36 380 HIS A N 10
ATOM 14623 C CA . HIS A 1 68 ? 209.965 266.716 175.830 1.00 75.36 380 HIS A CA 10
ATOM 14624 C C . HIS A 1 68 ? 209.174 267.226 177.034 1.00 75.36 380 HIS A C 10
ATOM 14625 O O . HIS A 1 68 ? 209.504 266.897 178.173 1.00 75.36 380 HIS A O 10
ATOM 14639 N N . PRO A 1 69 ? 208.130 268.037 176.826 1.00 115.39 381 PRO A N 10
ATOM 14640 C CA . PRO A 1 69 ? 207.326 268.556 177.934 1.00 115.39 381 PRO A CA 10
ATOM 14641 C C . PRO A 1 69 ? 206.483 267.474 178.605 1.00 115.39 381 PRO A C 10
ATOM 14642 O O . PRO A 1 69 ? 206.105 267.598 179.770 1.00 115.39 381 PRO A O 10
ATOM 14653 N N . SER A 1 70 ? 206.195 266.409 177.857 1.00 89.56 382 SER A N 10
ATOM 14654 C CA . SER A 1 70 ? 205.399 265.297 178.371 1.00 89.56 382 SER A CA 10
ATOM 14655 C C . SER A 1 70 ? 205.294 264.185 177.329 1.00 89.56 382 SER A C 10
ATOM 14656 O O . SER A 1 70 ? 205.345 263.003 177.666 1.00 89.56 382 SER A O 10
ATOM 14664 N N . ARG A 1 71 ? 205.143 264.568 176.062 1.00 161.46 383 ARG A N 10
ATOM 14665 C CA . ARG A 1 71 ? 205.028 263.596 174.979 1.00 161.46 383 ARG A CA 10
ATOM 14666 C C . ARG A 1 71 ? 206.223 263.678 174.034 1.00 161.46 383 ARG A C 10
ATOM 14667 O O . ARG A 1 71 ? 206.730 264.763 173.751 1.00 161.46 383 ARG A O 10
ATOM 14688 N N . SER A 1 72 ? 206.667 262.522 173.546 1.00 105.59 384 SER A N 10
ATOM 14689 C CA . SER A 1 72 ? 207.802 262.460 172.632 1.00 105.59 384 SER A CA 10
ATOM 14690 C C . SER A 1 72 ? 207.692 261.251 171.707 1.00 105.59 384 SER A C 10
ATOM 14691 O O . SER A 1 72 ? 207.154 260.212 172.089 1.00 105.59 384 SER A O 10
ATOM 14699 N N . LYS A 1 73 ? 208.204 261.395 170.487 1.00 173.63 385 LYS A N 10
ATOM 14700 C CA . LYS A 1 73 ? 208.164 260.318 169.503 1.00 173.63 385 LYS A CA 10
ATOM 14701 C C . LYS A 1 73 ? 209.366 259.382 169.646 1.00 173.63 385 LYS A C 10
ATOM 14702 O O . LYS A 1 73 ? 209.382 258.287 169.081 1.00 173.63 385 LYS A O 10
ATOM 14721 N N . TYR A 1 74 ? 210.366 259.820 170.405 1.00 268.15 386 TYR A N 10
ATOM 14722 C CA . TYR A 1 74 ? 211.570 259.021 170.630 1.00 268.15 386 TYR A CA 10
ATOM 14723 C C . TYR A 1 74 ? 211.218 257.650 171.188 1.00 268.15 386 TYR A C 10
ATOM 14724 O O . TYR A 1 74 ? 211.778 256.629 170.781 1.00 268.15 386 TYR A O 10
ATOM 14742 N N . LEU A 1 75 ? 210.293 257.653 172.136 1.00 124.51 387 LEU A N 10
ATOM 14743 C CA . LEU A 1 75 ? 209.838 256.439 172.793 1.00 124.51 387 LEU A CA 10
ATOM 14744 C C . LEU A 1 75 ? 209.169 255.482 171.811 1.00 124.51 387 LEU A C 10
ATOM 14745 O O . LEU A 1 75 ? 209.611 254.346 171.639 1.00 124.51 387 LEU A O 10
ATOM 14761 N N . LYS A 1 76 ? 208.097 255.943 171.179 1.00 131.58 388 LYS A N 10
ATOM 14762 C CA . LYS A 1 76 ? 207.365 255.129 170.216 1.00 131.58 388 LYS A CA 10
ATOM 14763 C C . LYS A 1 76 ? 208.225 254.789 169.000 1.00 131.58 388 LYS A C 10
ATOM 14764 O O . LYS A 1 76 ? 208.144 253.684 168.462 1.00 131.58 388 LYS A O 10
ATOM 14783 N N . SER A 1 77 ? 209.047 255.741 168.570 1.00 82.77 389 SER A N 10
ATOM 14784 C CA . SER A 1 77 ? 209.914 255.531 167.417 1.00 82.77 389 SER A CA 10
ATOM 14785 C C . SER A 1 77 ? 210.890 254.389 167.679 1.00 82.77 389 SER A C 10
ATOM 14786 O O . SER A 1 77 ? 211.054 253.499 166.845 1.00 82.77 389 SER A O 10
ATOM 14794 N N . LEU A 1 78 ? 211.525 254.412 168.846 1.00 97.55 390 LEU A N 10
ATOM 14795 C CA . LEU A 1 78 ? 212.475 253.368 169.214 1.00 97.55 390 LEU A CA 10
ATOM 14796 C C . LEU A 1 78 ? 211.744 252.051 169.435 1.00 97.55 390 LEU A C 10
ATOM 14797 O O . LEU A 1 78 ? 212.264 250.977 169.130 1.00 97.55 390 LEU A O 10
ATOM 14813 N N . LEU A 1 79 ? 210.529 252.149 169.962 1.00 145.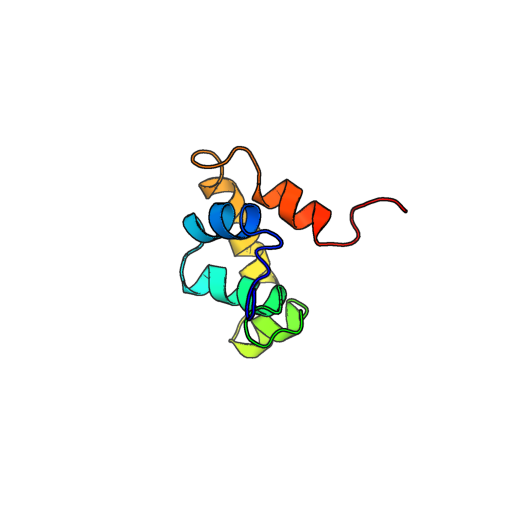00 391 LEU A N 10
ATOM 14814 C CA . LEU A 1 79 ? 209.710 250.975 170.226 1.00 145.00 391 LEU A CA 10
ATOM 14815 C C . LEU A 1 79 ? 209.315 250.288 168.922 1.00 145.00 391 LEU A C 10
ATOM 14816 O O . LEU A 1 79 ? 209.555 249.095 168.740 1.00 145.00 391 LEU A O 10
ATOM 14832 N N . SER A 1 80 ? 208.703 251.050 168.021 1.00 200.26 392 SER A N 10
ATOM 14833 C CA . SER A 1 80 ? 208.263 250.519 166.735 1.00 200.26 392 SER A CA 10
ATOM 14834 C C . SER A 1 80 ? 209.449 250.151 165.844 1.00 200.26 392 SER A C 10
ATOM 14835 O O . SER A 1 80 ? 209.292 249.427 164.859 1.00 200.26 392 SER A O 10
ATOM 14843 N N . LEU A 1 81 ? 210.625 250.666 166.183 1.00 262.42 393 LEU A N 10
ATOM 14844 C CA . LEU A 1 81 ? 211.829 250.405 165.395 1.00 262.42 393 LEU A CA 10
ATOM 14845 C C . LEU A 1 81 ? 212.363 248.984 165.594 1.00 262.42 393 LEU A C 10
ATOM 14846 O O . LEU A 1 81 ? 212.642 248.289 164.617 1.00 262.42 393 LEU A O 10
ATOM 14862 N N . MET A 1 82 ? 212.526 248.544 166.846 1.00 269.63 394 MET A N 10
ATOM 14863 C CA . MET A 1 82 ? 213.055 247.203 167.092 1.00 269.63 394 MET A CA 10
ATOM 14864 C C . MET A 1 82 ? 212.940 246.764 168.557 1.00 269.63 394 MET A C 10
ATOM 14865 O O . MET A 1 82 ? 213.780 246.007 169.045 1.00 269.63 394 MET A O 10
ATOM 14879 N N . ASP A 1 83 ? 211.931 247.257 169.267 1.00 238.65 395 ASP A N 10
ATOM 14880 C CA . ASP A 1 83 ? 211.759 246.910 170.682 1.00 238.65 395 ASP A CA 10
ATOM 14881 C C . ASP A 1 83 ? 210.292 246.898 171.115 1.00 238.65 395 ASP A C 10
ATOM 14882 O O . ASP A 1 83 ? 209.996 246.821 172.308 1.00 238.65 395 ASP A O 10
ATOM 14891 N N . GLU A 1 84 ? 209.381 246.967 170.155 1.00 265.58 396 GLU A N 10
ATOM 14892 C CA . GLU A 1 84 ? 207.950 246.953 170.464 1.00 265.58 396 GLU A CA 10
ATOM 14893 C C . GLU A 1 84 ? 207.467 245.539 170.762 1.00 265.58 396 GLU A C 10
ATOM 14894 O O . GLU A 1 84 ? 206.549 245.341 171.557 1.00 265.58 396 GLU A O 10
ATOM 14906 N N . ASN A 1 85 ? 208.098 244.561 170.121 1.00 243.28 397 ASN A N 10
ATOM 14907 C CA . ASN A 1 85 ? 207.740 243.159 170.313 1.00 243.28 397 ASN A CA 10
ATOM 14908 C C . ASN A 1 85 ? 208.570 242.526 171.427 1.00 243.28 397 ASN A C 10
ATOM 14909 O O . ASN A 1 85 ? 209.776 242.756 171.523 1.00 243.28 397 ASN A O 10
ATOM 14920 N N . GLU A 1 86 ? 207.918 241.723 172.262 1.00 209.47 398 GLU A N 10
ATOM 14921 C CA . GLU A 1 86 ? 208.597 241.054 173.365 1.00 209.47 398 GLU A CA 10
ATOM 14922 C C . GLU A 1 86 ? 209.410 239.865 172.862 1.00 209.47 398 GLU A C 10
ATOM 14923 O O . GLU A 1 86 ? 209.012 239.182 171.918 1.00 209.47 398 GLU A O 10
ATOM 14935 N N . GLY A 1 87 ? 210.552 239.625 173.499 1.00 27.01 399 GLY A N 10
ATOM 14936 C CA . GLY A 1 87 ? 211.403 238.518 173.104 1.00 27.01 399 GLY A CA 10
ATOM 14937 C C . GLY A 1 87 ? 212.447 238.187 174.152 1.00 27.01 399 GLY A C 10
ATOM 14941 N N . LYS A 1 1 ? 213.748 259.497 130.697 1.00 57.48 313 LYS A N 11
ATOM 14942 C CA . LYS A 1 1 ? 212.956 260.103 131.761 1.00 57.48 313 LYS A CA 11
ATOM 14943 C C . LYS A 1 1 ? 213.531 259.758 133.131 1.00 57.48 313 LYS A C 11
ATOM 14944 O O . LYS A 1 1 ? 214.071 260.621 133.822 1.00 57.48 313 LYS A O 11
ATOM 14962 N N . GLU A 1 2 ? 213.406 258.491 133.521 1.00 61.73 314 GLU A N 11
ATOM 14963 C CA . GLU A 1 2 ? 213.913 258.035 134.811 1.00 61.73 314 GLU A CA 11
ATOM 14964 C C . GLU A 1 2 ? 213.202 258.742 135.961 1.00 61.73 314 GLU A C 11
ATOM 14965 O O . GLU A 1 2 ? 212.925 259.939 135.890 1.00 61.73 314 GLU A O 11
ATOM 14977 N N . ALA A 1 3 ? 212.910 257.993 137.020 1.00 17.09 315 ALA A N 11
ATOM 14978 C CA . ALA A 1 3 ? 212.231 258.547 138.187 1.00 17.09 315 ALA A CA 11
ATOM 14979 C C . ALA A 1 3 ? 212.740 257.914 139.479 1.00 17.09 315 ALA A C 11
ATOM 14980 O O . ALA A 1 3 ? 213.179 256.764 139.486 1.00 17.09 315 ALA A O 11
ATOM 14987 N N . MET A 1 4 ? 212.685 258.675 140.569 1.00 92.82 316 MET A N 11
ATOM 14988 C CA . MET A 1 4 ? 213.146 258.189 141.865 1.00 92.82 316 MET A CA 11
ATOM 14989 C C . MET A 1 4 ? 212.121 258.488 142.956 1.00 92.82 316 MET A C 11
ATOM 14990 O O . MET A 1 4 ? 211.423 259.500 142.902 1.00 92.82 316 MET A O 11
ATOM 15004 N N . ARG A 1 5 ? 212.034 257.603 143.946 1.00 146.42 317 ARG A N 11
ATOM 15005 C CA . ARG A 1 5 ? 211.093 257.783 145.044 1.00 146.42 317 ARG A CA 11
ATOM 15006 C C . ARG A 1 5 ? 211.814 257.704 146.384 1.00 146.42 317 ARG A C 11
ATOM 15007 O O . ARG A 1 5 ? 212.773 256.948 146.540 1.00 146.42 317 ARG A O 11
ATOM 15028 N N . MET A 1 6 ? 211.352 258.501 147.347 1.00 91.09 318 MET A N 11
ATOM 15029 C CA . MET A 1 6 ? 211.955 258.534 148.676 1.00 91.09 318 MET A CA 11
ATOM 15030 C C . MET A 1 6 ? 210.892 258.490 149.772 1.00 91.09 318 MET A C 11
ATOM 15031 O O . MET A 1 6 ? 209.728 258.814 149.539 1.00 91.09 318 MET A O 11
ATOM 15045 N N . LEU A 1 7 ? 211.309 258.093 150.972 1.00 123.69 319 LEU A N 11
ATOM 15046 C CA . LEU A 1 7 ? 210.405 258.011 152.114 1.00 123.69 319 LEU A CA 11
ATOM 15047 C C . LEU A 1 7 ? 210.538 259.234 153.013 1.00 123.69 319 LEU A C 11
ATOM 15048 O O . LEU A 1 7 ? 211.638 259.741 153.231 1.00 123.69 319 LEU A O 11
ATOM 15064 N N . MET A 1 8 ? 209.408 259.703 153.535 1.00 120.55 320 MET A N 11
ATOM 15065 C CA . MET A 1 8 ? 209.397 260.869 154.410 1.00 120.55 320 MET A CA 11
ATOM 15066 C C . MET A 1 8 ? 210.177 260.594 155.695 1.00 120.55 320 MET A C 11
ATOM 15067 O O . MET A 1 8 ? 211.037 261.383 156.086 1.00 120.55 320 MET A O 11
ATOM 15081 N N . ARG A 1 9 ? 209.868 259.478 156.355 1.00 78.04 321 ARG A N 11
ATOM 15082 C CA . ARG A 1 9 ? 210.548 259.122 157.598 1.00 78.04 321 ARG A CA 11
ATOM 15083 C C . ARG A 1 9 ? 210.569 260.295 158.583 1.00 78.04 321 ARG A C 11
ATOM 15084 O O . ARG A 1 9 ? 211.422 261.178 158.492 1.00 78.04 321 ARG A O 11
ATOM 15105 N N . GLU A 1 10 ? 209.619 260.297 159.510 1.00 59.88 322 GLU A N 11
ATOM 15106 C CA . GLU A 1 10 ? 209.509 261.359 160.512 1.00 59.88 322 GLU A CA 11
ATOM 15107 C C . GLU A 1 10 ? 210.394 261.097 161.721 1.00 59.88 322 GLU A C 11
ATOM 15108 O O . GLU A 1 10 ? 211.348 261.832 161.980 1.00 59.88 322 GLU A O 11
ATOM 15120 N N . GLU A 1 11 ? 210.041 260.068 162.473 1.00 59.53 323 GLU A N 11
ATOM 15121 C CA . GLU A 1 11 ? 210.764 259.713 163.680 1.00 59.53 323 GLU A CA 11
ATOM 15122 C C . GLU A 1 11 ? 212.226 259.399 163.397 1.00 59.53 323 GLU A C 11
ATOM 15123 O O . GLU A 1 11 ? 213.105 259.751 164.189 1.00 59.53 323 GLU A O 11
ATOM 15135 N N . LEU A 1 12 ? 212.491 258.748 162.273 1.00 122.40 324 LEU A N 11
ATOM 15136 C CA . LEU A 1 12 ? 213.855 258.401 161.910 1.00 122.40 324 LEU A CA 11
ATOM 15137 C C . LEU A 1 12 ? 214.636 259.649 161.499 1.00 122.40 324 LEU A C 11
ATOM 15138 O O . LEU A 1 12 ? 215.824 259.777 161.793 1.00 122.40 324 LEU A O 11
ATOM 15154 N N . GLU A 1 13 ? 213.953 260.568 160.818 1.00 69.04 325 GLU A N 11
ATOM 15155 C CA . GLU A 1 13 ? 214.576 261.811 160.354 1.00 69.04 325 GLU A CA 11
ATOM 15156 C C . GLU A 1 13 ? 214.693 262.855 161.468 1.00 69.04 325 GLU A C 11
ATOM 15157 O O . GLU A 1 13 ? 215.711 263.540 161.579 1.00 69.04 325 GLU A O 11
ATOM 15169 N N . LYS A 1 14 ? 213.649 262.990 162.278 1.00 115.86 326 LYS A N 11
ATOM 15170 C CA . LYS A 1 14 ? 213.648 263.982 163.355 1.00 115.86 326 LYS A CA 11
ATOM 15171 C C . LYS A 1 14 ? 214.663 263.637 164.442 1.00 115.86 326 LYS A C 11
ATOM 15172 O O . LYS A 1 14 ? 215.161 264.522 165.139 1.00 115.86 326 LYS A O 11
ATOM 15191 N N . VAL A 1 15 ? 214.953 262.352 164.597 1.00 98.68 327 VAL A N 11
ATOM 15192 C CA . VAL A 1 15 ? 215.897 261.905 165.617 1.00 98.68 327 VAL A CA 11
ATOM 15193 C C . VAL A 1 15 ? 217.355 262.109 165.199 1.00 98.68 327 VAL A C 11
ATOM 15194 O O . VAL A 1 15 ? 218.162 262.610 165.981 1.00 98.68 327 VAL A O 11
ATOM 15207 N N . LEU A 1 16 ? 217.700 261.695 163.982 1.00 136.13 328 LEU A N 11
ATOM 15208 C CA . LEU A 1 16 ? 219.075 261.825 163.493 1.00 136.13 328 LEU A CA 11
ATOM 15209 C C . LEU A 1 16 ? 219.520 263.283 163.298 1.00 136.13 328 LEU A C 11
ATOM 15210 O O . LEU A 1 16 ? 220.665 263.623 163.594 1.00 136.13 328 LEU A O 11
ATOM 15226 N N . LYS A 1 17 ? 218.642 264.135 162.776 1.00 109.48 329 LYS A N 11
ATOM 15227 C CA . LYS A 1 17 ? 218.996 265.539 162.543 1.00 109.48 329 LYS A CA 11
ATOM 15228 C C . LYS A 1 17 ? 219.329 266.283 163.838 1.00 109.48 329 LYS A C 11
ATOM 15229 O O . LYS A 1 17 ? 219.956 267.344 163.801 1.00 109.48 329 LYS A O 11
ATOM 15248 N N . THR A 1 18 ? 218.911 265.746 164.979 1.00 39.26 330 THR A N 11
ATOM 15249 C CA . THR A 1 18 ? 219.180 266.401 166.258 1.00 39.26 330 THR A CA 11
ATOM 15250 C C . THR A 1 18 ? 220.541 266.005 166.822 1.00 39.26 330 THR A C 11
ATOM 15251 O O . THR A 1 18 ? 221.166 266.776 167.551 1.00 39.26 330 THR A O 11
ATOM 15262 N N . LEU A 1 19 ? 221.002 264.804 166.483 1.00 105.78 331 LEU A N 11
ATOM 15263 C CA . LEU A 1 19 ? 222.296 264.325 166.958 1.00 105.78 331 LEU A CA 11
ATOM 15264 C C . LEU A 1 19 ? 223.445 265.028 166.241 1.00 105.78 331 LEU A C 11
ATOM 15265 O O . LEU A 1 19 ? 223.266 265.579 165.154 1.00 105.78 331 LEU A O 11
ATOM 15281 N N . SER A 1 20 ? 224.629 264.989 166.846 1.00 84.63 332 SER A N 11
ATOM 15282 C CA . SER A 1 20 ? 225.814 265.603 166.256 1.00 84.63 332 SER A CA 11
ATOM 15283 C C . SER A 1 20 ? 226.239 264.823 165.015 1.00 84.63 332 SER A C 11
ATOM 15284 O O . SER A 1 20 ? 225.885 263.655 164.861 1.00 84.63 332 SER A O 11
ATOM 15292 N N . PRO A 1 21 ? 226.999 265.452 164.106 1.00 107.03 333 PRO A N 11
ATOM 15293 C CA . PRO A 1 21 ? 227.456 264.799 162.880 1.00 107.03 333 PRO A CA 11
ATOM 15294 C C . PRO A 1 21 ? 228.070 263.428 163.138 1.00 107.03 333 PRO A C 11
ATOM 15295 O O . PRO A 1 21 ? 227.877 262.495 162.357 1.00 107.03 333 PRO A O 11
ATOM 15306 N N . ARG A 1 22 ? 228.815 263.307 164.233 1.00 47.43 334 ARG A N 11
ATOM 15307 C CA . ARG A 1 22 ? 229.453 262.044 164.590 1.00 47.43 334 ARG A CA 11
ATOM 15308 C C . ARG A 1 22 ? 228.509 261.143 165.385 1.00 47.43 334 ARG A C 11
ATOM 15309 O O . ARG A 1 22 ? 228.545 259.920 165.246 1.00 47.43 334 ARG A O 11
ATOM 15330 N N . GLU A 1 23 ? 227.667 261.751 166.218 1.00 95.23 335 GLU A N 11
ATOM 15331 C CA . GLU A 1 23 ? 226.725 260.986 167.032 1.00 95.23 335 GLU A CA 11
ATOM 15332 C C . GLU A 1 23 ? 225.658 260.342 166.160 1.00 95.23 335 GLU A C 11
ATOM 15333 O O . GLU A 1 23 ? 225.408 259.139 166.254 1.00 95.23 335 GLU A O 11
ATOM 15345 N N . ALA A 1 24 ? 225.030 261.145 165.309 1.00 30.86 336 ALA A N 11
ATOM 15346 C CA . ALA A 1 24 ? 223.991 260.651 164.417 1.00 30.86 336 ALA A CA 11
ATOM 15347 C C . ALA A 1 24 ? 224.551 259.648 163.412 1.00 30.86 336 ALA A C 11
ATOM 15348 O O . ALA A 1 24 ? 223.851 258.729 162.986 1.00 30.86 336 ALA A O 11
ATOM 15355 N N . MET A 1 25 ? 225.814 259.828 163.036 1.00 105.60 337 MET A N 11
ATOM 15356 C CA . MET A 1 25 ? 226.453 258.934 162.073 1.00 105.60 337 MET A CA 11
ATOM 15357 C C . MET A 1 25 ? 226.486 257.499 162.597 1.00 105.60 337 MET A C 11
ATOM 15358 O O . MET A 1 25 ? 226.172 256.562 161.861 1.00 105.60 337 MET A O 11
ATOM 15372 N N . VAL A 1 26 ? 226.858 257.322 163.869 1.00 103.66 338 VAL A N 11
ATOM 15373 C CA . VAL A 1 26 ? 226.914 255.988 164.454 1.00 103.66 338 VAL A CA 11
ATOM 15374 C C . VAL A 1 26 ? 225.518 255.386 164.513 1.00 103.66 338 VAL A C 11
ATOM 15375 O O . VAL A 1 26 ? 225.342 254.181 164.327 1.00 103.66 338 VAL A O 11
ATOM 15388 N N . LEU A 1 27 ? 224.521 256.230 164.747 1.00 82.10 339 LEU A N 11
ATOM 15389 C CA . LEU A 1 27 ? 223.150 255.761 164.812 1.00 82.10 339 LEU A CA 11
ATOM 15390 C C . LEU A 1 27 ? 222.636 255.500 163.396 1.00 82.10 339 LEU A C 11
ATOM 15391 O O . LEU A 1 27 ? 221.822 254.603 163.181 1.00 82.10 339 LEU A O 11
ATOM 15407 N N . ARG A 1 28 ? 223.156 256.251 162.418 1.00 105.77 340 ARG A N 11
ATOM 15408 C CA . ARG A 1 28 ? 222.738 256.073 161.032 1.00 105.77 340 ARG A CA 11
ATOM 15409 C C . ARG A 1 28 ? 223.131 254.671 160.595 1.00 105.77 340 ARG A C 11
ATOM 15410 O O . ARG A 1 28 ? 222.339 253.940 159.993 1.00 105.77 340 ARG A O 11
ATOM 15431 N N . MET A 1 29 ? 224.358 254.294 160.944 1.00 78.27 341 MET A N 11
ATOM 15432 C CA . MET A 1 29 ? 224.876 252.975 160.618 1.00 78.27 341 MET A CA 11
ATOM 15433 C C . MET A 1 29 ? 224.068 251.919 161.360 1.00 78.27 341 MET A C 11
ATOM 15434 O O . MET A 1 29 ? 223.654 250.909 160.782 1.00 78.27 341 MET A O 11
ATOM 15448 N N . ARG A 1 30 ? 223.843 252.166 162.649 1.00 79.00 342 ARG A N 11
ATOM 15449 C CA . ARG A 1 30 ? 223.079 251.251 163.489 1.00 79.00 342 ARG A CA 11
ATOM 15450 C C . ARG A 1 30 ? 221.658 251.072 162.958 1.00 79.00 342 ARG A C 11
ATOM 15451 O O . ARG A 1 30 ? 221.078 249.993 163.074 1.00 79.00 342 ARG A O 11
ATOM 15472 N N . TYR A 1 31 ? 221.104 252.138 162.381 1.00 143.91 343 TYR A N 11
ATOM 15473 C CA . TYR A 1 31 ? 219.746 252.097 161.836 1.00 143.91 343 TYR A CA 11
ATOM 15474 C C . TYR A 1 31 ? 219.723 251.508 160.426 1.00 143.91 343 TYR A C 11
ATOM 15475 O O . TYR A 1 31 ? 218.665 251.133 159.921 1.00 143.91 343 TYR A O 11
ATOM 15493 N N . GLY A 1 32 ? 220.886 251.444 159.785 1.00 25.24 344 GLY A N 11
ATOM 15494 C CA . GLY A 1 32 ? 220.951 250.925 158.425 1.00 25.24 344 GLY A CA 11
ATOM 15495 C C . GLY A 1 32 ? 220.641 251.988 157.386 1.00 25.24 344 GLY A C 11
ATOM 15496 O O . GLY A 1 32 ? 220.341 251.678 156.233 1.00 25.24 344 GLY A O 11
ATOM 15500 N N . LEU A 1 33 ? 220.704 253.247 157.806 1.00 51.39 345 LEU A N 11
ATOM 15501 C CA . LEU A 1 33 ? 220.418 254.376 156.922 1.00 51.39 345 LEU A CA 11
ATOM 15502 C C . LEU A 1 33 ? 221.580 254.658 155.970 1.00 51.39 345 LEU A C 11
ATOM 15503 O O . LEU A 1 33 ? 221.380 255.166 154.868 1.00 51.39 345 LEU A O 11
ATOM 15519 N N . LEU A 1 34 ? 222.793 254.343 156.410 1.00 73.40 346 LEU A N 11
ATOM 15520 C CA . LEU A 1 34 ? 223.988 254.573 155.601 1.00 73.40 346 LEU A CA 11
ATOM 15521 C C . LEU A 1 34 ? 223.936 253.829 154.265 1.00 73.40 346 LEU A C 11
ATOM 15522 O O . LEU A 1 34 ? 224.293 254.388 153.229 1.00 73.40 346 LEU A O 11
ATOM 15538 N N . ASP A 1 35 ? 223.516 252.564 154.289 1.00 113.98 347 ASP A N 11
ATOM 15539 C CA . ASP A 1 35 ? 223.449 251.766 153.066 1.00 113.98 347 ASP A CA 11
ATOM 15540 C C . ASP A 1 35 ? 222.071 251.141 152.849 1.00 113.98 347 ASP A C 11
ATOM 15541 O O . ASP A 1 35 ? 221.826 250.520 151.816 1.00 113.98 347 ASP A O 11
ATOM 15550 N N . GLY A 1 36 ? 221.178 251.296 153.818 1.00 30.33 348 GLY A N 11
ATOM 15551 C CA . GLY A 1 36 ? 219.847 250.724 153.684 1.00 30.33 348 GLY A CA 11
ATOM 15552 C C . GLY A 1 36 ? 219.675 249.432 154.465 1.00 30.33 348 GLY A C 11
ATOM 15553 O O . GLY A 1 36 ? 218.572 248.891 154.546 1.00 30.33 348 GLY A O 11
ATOM 15557 N N . LYS A 1 37 ? 220.767 248.941 155.035 1.00 117.13 349 LYS A N 11
ATOM 15558 C CA . LYS A 1 37 ? 220.742 247.702 155.813 1.00 117.13 349 LYS A CA 11
ATOM 15559 C C . LYS A 1 37 ? 221.138 247.970 157.264 1.00 117.13 349 LYS A C 11
ATOM 15560 O O . LYS A 1 37 ? 222.243 248.440 157.532 1.00 117.13 349 LYS A O 11
ATOM 15579 N N . PRO A 1 38 ? 220.242 247.680 158.226 1.00 105.72 350 PRO A N 11
ATOM 15580 C CA . PRO A 1 38 ? 220.525 247.897 159.650 1.00 105.72 350 PRO A CA 11
ATOM 15581 C C . PRO A 1 38 ? 221.695 247.059 160.146 1.00 105.72 350 PRO A C 11
ATOM 15582 O O . PRO A 1 38 ? 221.762 245.854 159.903 1.00 105.72 350 PRO A O 11
ATOM 15593 N N . LYS A 1 39 ? 222.615 247.711 160.847 1.00 174.26 351 LYS A N 11
ATOM 15594 C CA . LYS A 1 39 ? 223.789 247.042 161.387 1.00 174.26 351 LYS A CA 11
ATOM 15595 C C . LYS A 1 39 ? 223.813 247.154 162.904 1.00 174.26 351 LYS A C 11
ATOM 15596 O O . LYS A 1 39 ? 223.263 248.096 163.472 1.00 174.26 351 LYS A O 11
ATOM 15615 N N . THR A 1 40 ? 224.469 246.201 163.559 1.00 49.67 352 THR A N 11
ATOM 15616 C CA . THR A 1 40 ? 224.564 246.225 165.015 1.00 49.67 352 THR A CA 11
ATOM 15617 C C . THR A 1 40 ? 225.612 247.230 165.469 1.00 49.67 352 THR A C 11
ATOM 15618 O O . THR A 1 40 ? 226.549 247.530 164.732 1.00 49.67 352 THR A O 11
ATOM 15629 N N . LEU A 1 41 ? 225.449 247.761 166.679 1.00 78.80 353 LEU A N 11
ATOM 15630 C CA . LEU A 1 41 ? 226.393 248.738 167.199 1.00 78.80 353 LEU A CA 11
ATOM 15631 C C . LEU A 1 41 ? 227.818 248.196 167.191 1.00 78.80 353 LEU A C 11
ATOM 15632 O O . LEU A 1 41 ? 228.775 248.946 166.987 1.00 78.80 353 LEU A O 11
ATOM 15648 N N . GLU A 1 42 ? 227.957 246.898 167.414 1.00 73.25 354 GLU A N 11
ATOM 15649 C CA . GLU A 1 42 ? 229.271 246.263 167.435 1.00 73.25 354 GLU A CA 11
ATOM 15650 C C . GLU A 1 42 ? 230.074 246.609 166.182 1.00 73.25 354 GLU A C 11
ATOM 15651 O O . GLU A 1 42 ? 231.283 246.831 166.249 1.00 73.25 354 GLU A O 11
ATOM 15663 N N . GLU A 1 43 ? 229.392 246.654 165.041 1.00 66.75 355 GLU A N 11
ATOM 15664 C CA . GLU A 1 43 ? 230.035 246.983 163.773 1.00 66.75 355 GLU A CA 11
ATOM 15665 C C . GLU A 1 43 ? 230.315 248.479 163.665 1.00 66.75 355 GLU A C 11
ATOM 15666 O O . GLU A 1 43 ? 231.370 248.889 163.184 1.00 66.75 355 GLU A O 11
ATOM 15678 N N . VAL A 1 44 ? 229.353 249.289 164.099 1.00 27.31 356 VAL A N 11
ATOM 15679 C CA . VAL A 1 44 ? 229.491 250.741 164.031 1.00 27.31 356 VAL A CA 11
ATOM 15680 C C . VAL A 1 44 ? 230.521 251.265 165.028 1.00 27.31 356 VAL A C 11
ATOM 15681 O O . VAL A 1 44 ? 231.419 252.025 164.659 1.00 27.31 356 VAL A O 11
ATOM 15694 N N . GLY A 1 45 ? 230.393 250.863 166.289 1.00 22.34 357 GLY A N 11
ATOM 15695 C CA . GLY A 1 45 ? 231.331 251.315 167.299 1.00 22.34 357 GLY A CA 11
ATOM 15696 C C . GLY A 1 45 ? 232.758 250.969 166.935 1.00 22.34 357 GLY A C 11
ATOM 15697 O O . GLY A 1 45 ? 233.627 251.841 166.901 1.00 22.34 357 GLY A O 11
ATOM 15701 N N . GLN A 1 46 ? 232.996 249.694 166.650 1.00 88.15 358 GLN A N 11
ATOM 15702 C CA . GLN A 1 46 ? 234.322 249.231 166.264 1.00 88.15 358 GLN A CA 11
ATOM 15703 C C . GLN A 1 46 ? 234.771 249.895 164.965 1.00 88.15 358 GLN A C 11
ATOM 15704 O O . GLN A 1 46 ? 235.967 250.063 164.722 1.00 88.15 358 GLN A O 11
ATOM 15718 N N . TYR A 1 47 ? 233.804 250.273 164.134 1.00 138.50 359 TYR A N 11
ATOM 15719 C CA . TYR A 1 47 ? 234.108 250.924 162.865 1.00 138.50 359 TYR A CA 11
ATOM 15720 C C . TYR A 1 47 ? 234.854 252.229 163.108 1.00 138.50 359 TYR A C 11
ATOM 15721 O O . TYR A 1 47 ? 235.765 252.584 162.362 1.00 138.50 359 TYR A O 11
ATOM 15739 N N . PHE A 1 48 ? 234.466 252.934 164.167 1.00 144.00 360 PHE A N 11
ATOM 15740 C CA . PHE A 1 48 ? 235.112 254.190 164.520 1.00 144.00 360 PHE A CA 11
ATOM 15741 C C . PHE A 1 48 ? 236.229 253.949 165.533 1.00 144.00 360 PHE A C 11
ATOM 15742 O O . PHE A 1 48 ? 237.377 253.711 165.156 1.00 144.00 360 PHE A O 11
ATOM 15759 N N . ASN A 1 49 ? 235.891 254.000 166.818 1.00 222.30 361 ASN A N 11
ATOM 15760 C CA . ASN A 1 49 ? 236.876 253.776 167.875 1.00 222.30 361 ASN A CA 11
ATOM 15761 C C . ASN A 1 49 ? 236.220 253.801 169.250 1.00 222.30 361 ASN A C 11
ATOM 15762 O O . ASN A 1 49 ? 236.850 254.187 170.234 1.00 222.30 361 ASN A O 11
ATOM 15773 N N . VAL A 1 50 ? 234.953 253.403 169.311 1.00 149.29 362 VAL A N 11
ATOM 15774 C CA . VAL A 1 50 ? 234.218 253.409 170.570 1.00 149.29 362 VAL A CA 11
ATOM 15775 C C . VAL A 1 50 ? 233.281 252.210 170.700 1.00 149.29 362 VAL A C 11
ATOM 15776 O O . VAL A 1 50 ? 232.773 251.688 169.706 1.00 149.29 362 VAL A O 11
ATOM 15789 N N . THR A 1 51 ? 233.049 251.786 171.942 1.00 102.94 363 THR A N 11
ATOM 15790 C CA . THR A 1 51 ? 232.163 250.662 172.226 1.00 102.94 363 THR A CA 11
ATOM 15791 C C . THR A 1 51 ? 230.721 251.131 172.404 1.00 102.94 363 THR A C 11
ATOM 15792 O O . THR A 1 51 ? 230.399 252.291 172.154 1.00 102.94 363 THR A O 11
ATOM 15803 N N . ARG A 1 52 ? 229.856 250.216 172.836 1.00 115.19 364 ARG A N 11
ATOM 15804 C CA . ARG A 1 52 ? 228.446 250.532 173.053 1.00 115.19 364 ARG A CA 11
ATOM 15805 C C . ARG A 1 52 ? 228.278 251.747 173.960 1.00 115.19 364 ARG A C 11
ATOM 15806 O O . ARG A 1 52 ? 227.324 252.513 173.827 1.00 115.19 364 ARG A O 11
ATOM 15827 N N . GLU A 1 53 ? 229.198 251.892 174.902 1.00 84.69 365 GLU A N 11
ATOM 15828 C CA . GLU A 1 53 ? 229.155 252.986 175.864 1.00 84.69 365 GLU A CA 11
ATOM 15829 C C . GLU A 1 53 ? 228.994 254.355 175.200 1.00 84.69 365 GLU A C 11
ATOM 15830 O O . GLU A 1 53 ? 228.272 255.209 175.716 1.00 84.69 365 GLU A O 11
ATOM 15842 N N . ARG A 1 54 ? 229.666 254.579 174.074 1.00 85.77 366 ARG A N 11
ATOM 15843 C CA . ARG A 1 54 ? 229.556 255.867 173.393 1.00 85.77 366 ARG A CA 11
ATOM 15844 C C . ARG A 1 54 ? 228.150 256.088 172.846 1.00 85.77 366 ARG A C 11
ATOM 15845 O O . ARG A 1 54 ? 227.547 257.134 173.090 1.00 85.77 366 ARG A O 11
ATOM 15866 N N . ILE A 1 55 ? 227.606 255.106 172.131 1.00 97.87 367 ILE A N 11
ATOM 15867 C CA . ILE A 1 55 ? 226.246 255.241 171.624 1.00 97.87 367 ILE A CA 11
ATOM 15868 C C . ILE A 1 55 ? 225.286 255.293 172.805 1.00 97.87 367 ILE A C 11
ATOM 15869 O O . ILE A 1 55 ? 224.277 256.001 172.781 1.00 97.87 367 ILE A O 11
ATOM 15885 N N . ARG A 1 56 ? 225.647 254.568 173.857 1.00 107.78 368 ARG A N 11
ATOM 15886 C CA . ARG A 1 56 ? 224.872 254.556 175.088 1.00 107.78 368 ARG A CA 11
ATOM 15887 C C . ARG A 1 56 ? 224.758 255.985 175.599 1.00 107.78 368 ARG A C 11
ATOM 15888 O O . ARG A 1 56 ? 223.700 256.423 176.054 1.00 107.78 368 ARG A O 11
ATOM 15909 N N . GLN A 1 57 ? 225.868 256.713 175.490 1.00 25.22 369 GLN A N 11
ATOM 15910 C CA . GLN A 1 57 ? 225.929 258.110 175.896 1.00 25.22 369 GLN A CA 11
ATOM 15911 C C . GLN A 1 57 ? 225.102 258.990 174.958 1.00 25.22 369 GLN A C 11
ATOM 15912 O O . GLN A 1 57 ? 224.337 259.848 175.406 1.00 25.22 369 GLN A O 11
ATOM 15926 N N . ILE A 1 58 ? 225.264 258.776 173.653 1.00 81.86 370 ILE A N 11
ATOM 15927 C CA . ILE A 1 58 ? 224.531 259.551 172.652 1.00 81.86 370 ILE A CA 11
ATOM 15928 C C . ILE A 1 58 ? 223.024 259.452 172.878 1.00 81.86 370 ILE A C 11
ATOM 15929 O O . ILE A 1 58 ? 222.322 260.464 172.861 1.00 81.86 370 ILE A O 11
ATOM 15945 N N . GLU A 1 59 ? 222.528 258.235 173.104 1.00 46.06 371 GLU A N 11
ATOM 15946 C CA . GLU A 1 59 ? 221.100 258.036 173.344 1.00 46.06 371 GLU A CA 11
ATOM 15947 C C . GLU A 1 59 ? 220.632 258.930 174.489 1.00 46.06 371 GLU A C 11
ATOM 15948 O O . GLU A 1 59 ? 219.641 259.651 174.362 1.00 46.06 371 GLU A O 11
ATOM 15960 N N . VAL A 1 60 ? 221.360 258.886 175.603 1.00 89.19 372 VAL A N 11
ATOM 15961 C CA . VAL A 1 60 ? 221.028 259.697 176.767 1.00 89.19 372 VAL A CA 11
ATOM 15962 C C . VAL A 1 60 ? 221.256 261.179 176.483 1.00 89.19 372 VAL A C 11
ATOM 15963 O O . VAL A 1 60 ? 220.361 262.004 176.678 1.00 89.19 372 VAL A O 11
ATOM 15976 N N . LYS A 1 61 ? 222.458 261.514 176.016 1.00 133.25 373 LYS A N 11
ATOM 15977 C CA . LYS A 1 61 ? 222.799 262.900 175.709 1.00 133.25 373 LYS A CA 11
ATOM 15978 C C . LYS A 1 61 ? 221.814 263.501 174.710 1.00 133.25 373 LYS A C 11
ATOM 15979 O O . LYS A 1 61 ? 221.393 264.649 174.855 1.00 133.25 373 LYS A O 11
ATOM 15998 N N . ALA A 1 62 ? 221.437 262.721 173.704 1.00 37.13 374 ALA A N 11
ATOM 15999 C CA . ALA A 1 62 ? 220.496 263.196 172.703 1.00 37.13 374 ALA A CA 11
ATOM 16000 C C . ALA A 1 62 ? 219.220 263.662 173.388 1.00 37.13 374 ALA A C 11
ATOM 16001 O O . ALA A 1 62 ? 218.645 264.692 173.037 1.00 37.13 374 ALA A O 11
ATOM 16008 N N . LEU A 1 63 ? 218.799 262.893 174.389 1.00 42.35 375 LEU A N 11
ATOM 16009 C CA . LEU A 1 63 ? 217.606 263.212 175.160 1.00 42.35 375 LEU A CA 11
ATOM 16010 C C . LEU A 1 63 ? 217.779 264.533 175.904 1.00 42.35 375 LEU A C 11
ATOM 16011 O O . LEU A 1 63 ? 216.877 265.372 175.923 1.00 42.35 375 LEU A O 11
ATOM 16027 N N . ARG A 1 64 ? 218.952 264.718 176.500 1.00 124.40 376 ARG A N 11
ATOM 16028 C CA . ARG A 1 64 ? 219.248 265.944 177.231 1.00 124.40 376 ARG A CA 11
ATOM 16029 C C . ARG A 1 64 ? 219.318 267.128 176.275 1.00 124.40 376 ARG A C 11
ATOM 16030 O O . ARG A 1 64 ? 218.864 268.230 176.589 1.00 124.40 376 ARG A O 11
ATOM 16051 N N . LYS A 1 65 ? 219.910 266.892 175.109 1.00 64.37 377 LYS A N 11
ATOM 16052 C CA . LYS A 1 65 ? 220.071 267.927 174.098 1.00 64.37 377 LYS A CA 11
ATOM 16053 C C . LYS A 1 65 ? 218.734 268.360 173.494 1.00 64.37 377 LYS A C 11
ATOM 16054 O O . LYS A 1 65 ? 218.552 269.531 173.160 1.00 64.37 377 LYS A O 11
ATOM 16073 N N . LEU A 1 66 ? 217.807 267.417 173.345 1.00 159.95 378 LEU A N 11
ATOM 16074 C CA . LEU A 1 66 ? 216.500 267.729 172.765 1.00 159.95 378 LEU A CA 11
ATOM 16075 C C . LEU A 1 66 ? 215.595 268.433 173.772 1.00 159.95 378 LEU A C 11
ATOM 16076 O O . LEU A 1 66 ? 215.241 269.597 173.585 1.00 159.95 378 LEU A O 11
ATOM 16092 N N . ARG A 1 67 ? 215.210 267.725 174.831 1.00 140.36 379 ARG A N 11
ATOM 16093 C CA . ARG A 1 67 ? 214.336 268.303 175.848 1.00 140.36 379 ARG A CA 11
ATOM 16094 C C . ARG A 1 67 ? 214.509 267.615 177.195 1.00 140.36 379 ARG A C 11
ATOM 16095 O O . ARG A 1 67 ? 215.225 266.620 177.311 1.00 140.36 379 ARG A O 11
ATOM 16116 N N . HIS A 1 68 ? 213.820 268.140 178.208 1.00 75.36 380 HIS A N 11
ATOM 16117 C CA . HIS A 1 68 ? 213.865 267.571 179.546 1.00 75.36 380 HIS A CA 11
ATOM 16118 C C . HIS A 1 68 ? 213.320 266.144 179.501 1.00 75.36 380 HIS A C 11
ATOM 16119 O O . HIS A 1 68 ? 212.764 265.726 178.487 1.00 75.36 380 HIS A O 11
ATOM 16133 N N . PRO A 1 69 ? 213.469 265.362 180.578 1.00 115.39 381 PRO A N 11
ATOM 16134 C CA . PRO A 1 69 ? 212.974 263.984 180.601 1.00 115.39 381 PRO A CA 11
ATOM 16135 C C . PRO A 1 69 ? 211.462 263.900 180.408 1.00 115.39 381 PRO A C 11
ATOM 16136 O O . PRO A 1 69 ? 210.699 263.920 181.373 1.00 115.39 381 PRO A O 11
ATOM 16147 N N . SER A 1 70 ? 211.039 263.803 179.148 1.00 89.56 382 SER A N 11
ATOM 16148 C CA . SER A 1 70 ? 209.619 263.712 178.814 1.00 89.56 382 SER A CA 11
ATOM 16149 C C . SER A 1 70 ? 209.407 262.803 177.606 1.00 89.56 382 SER A C 11
ATOM 16150 O O . SER A 1 70 ? 210.360 262.455 176.909 1.00 89.56 382 SER A O 11
ATOM 16158 N N . ARG A 1 71 ? 208.156 262.419 177.361 1.00 161.46 383 ARG A N 11
ATOM 16159 C CA . ARG A 1 71 ? 207.830 261.548 176.235 1.00 161.46 383 ARG A CA 11
ATOM 16160 C C . ARG A 1 71 ? 208.032 262.267 174.905 1.00 161.46 383 ARG A C 11
ATOM 16161 O O . ARG A 1 71 ? 207.746 263.458 174.782 1.00 161.46 383 ARG A O 11
ATOM 16182 N N . SER A 1 72 ? 208.524 261.533 173.909 1.00 105.59 384 SER A N 11
ATOM 16183 C CA . SER A 1 72 ? 208.760 262.097 172.584 1.00 105.59 384 SER A CA 11
ATOM 16184 C C . SER A 1 72 ? 208.686 261.016 171.511 1.00 105.59 384 SER A C 11
ATOM 16185 O O . SER A 1 72 ? 208.558 259.831 171.818 1.00 105.59 384 SER A O 11
ATOM 16193 N N . LYS A 1 73 ? 208.763 261.432 170.250 1.00 173.63 385 LYS A N 11
ATOM 16194 C CA . LYS A 1 73 ? 208.706 260.502 169.126 1.00 173.63 385 LYS A CA 11
ATOM 16195 C C . LYS A 1 73 ? 209.777 259.414 169.242 1.00 173.63 385 LYS A C 11
ATOM 16196 O O . LYS A 1 73 ? 209.615 258.313 168.715 1.00 173.63 385 LYS A O 11
ATOM 16215 N N . TYR A 1 74 ? 210.866 259.732 169.935 1.00 268.15 386 TYR A N 11
ATOM 16216 C CA . TYR A 1 74 ? 211.961 258.783 170.129 1.00 268.15 386 TYR A CA 11
ATOM 16217 C C . TYR A 1 74 ? 211.466 257.507 170.794 1.00 268.15 386 TYR A C 11
ATOM 16218 O O . TYR A 1 74 ? 211.822 256.397 170.395 1.00 268.15 386 TYR A O 11
ATOM 16236 N N . LEU A 1 75 ? 210.650 257.693 171.821 1.00 124.51 387 LEU A N 11
ATOM 16237 C CA . LEU A 1 75 ? 210.093 256.593 172.590 1.00 124.51 387 LEU A CA 11
ATOM 16238 C C . LEU A 1 75 ? 209.207 255.695 171.733 1.00 124.51 387 LEU A C 11
ATOM 16239 O O . LEU A 1 75 ? 209.400 254.481 171.684 1.00 124.51 387 LEU A O 11
ATOM 16255 N N . LYS A 1 76 ? 208.229 256.298 171.068 1.00 131.58 388 LYS A N 11
ATOM 16256 C CA . LYS A 1 76 ? 207.305 255.553 170.221 1.00 131.58 388 LYS A CA 11
ATOM 16257 C C . LYS A 1 76 ? 208.025 254.901 169.042 1.00 131.58 388 LYS A C 11
ATOM 16258 O O . LYS A 1 76 ? 207.702 253.778 168.652 1.00 131.58 388 LYS A O 11
ATOM 16277 N N . SER A 1 77 ? 209.000 255.607 168.478 1.00 82.77 389 SER A N 11
ATOM 16278 C CA . SER A 1 77 ? 209.757 255.084 167.347 1.00 82.77 389 SER A CA 11
ATOM 16279 C C . SER A 1 77 ? 210.493 253.808 167.735 1.00 82.77 389 SER A C 11
ATOM 16280 O O . SER A 1 77 ? 210.349 252.775 167.080 1.00 82.77 389 SER A O 11
ATOM 16288 N N . LEU A 1 78 ? 211.272 253.879 168.811 1.00 97.55 390 LEU A N 11
ATOM 16289 C CA . LEU A 1 78 ? 212.015 252.719 169.286 1.00 97.55 390 LEU A CA 11
ATOM 16290 C C . LEU A 1 78 ? 211.054 251.646 169.777 1.00 97.55 390 LEU A C 11
ATOM 16291 O O . LEU A 1 78 ? 211.294 250.450 169.606 1.00 97.55 390 LEU A O 11
ATOM 16307 N N . LEU A 1 79 ? 209.959 252.090 170.385 1.00 145.00 391 LEU A N 11
ATOM 16308 C CA . LEU A 1 79 ? 208.944 251.181 170.897 1.00 145.00 391 LEU A CA 11
ATOM 16309 C C . LEU A 1 79 ? 208.232 250.467 169.751 1.00 145.00 391 LEU A C 11
ATOM 16310 O O . LEU A 1 79 ? 207.896 249.287 169.855 1.00 145.00 391 LEU A O 11
ATOM 16326 N N . SER A 1 80 ? 208.000 251.194 168.663 1.00 200.26 392 SER A N 11
ATOM 16327 C CA . SER A 1 80 ? 207.327 250.635 167.494 1.00 200.26 392 SER A CA 11
ATOM 16328 C C . SER A 1 80 ? 208.236 249.676 166.726 1.00 200.26 392 SER A C 11
ATOM 16329 O O . SER A 1 80 ? 207.776 248.947 165.845 1.00 200.26 392 SER A O 11
ATOM 16337 N N . LEU A 1 81 ? 209.525 249.695 167.051 1.00 262.42 393 LEU A N 11
ATOM 16338 C CA . LEU A 1 81 ? 210.495 248.835 166.375 1.00 262.42 393 LEU A CA 11
ATOM 16339 C C . LEU A 1 81 ? 210.279 247.352 166.684 1.00 262.42 393 LEU A C 11
ATOM 16340 O O . LEU A 1 81 ? 210.483 246.508 165.812 1.00 262.42 393 LEU A O 11
ATOM 16356 N N . MET A 1 82 ? 209.885 247.018 167.917 1.00 269.63 394 MET A N 11
ATOM 16357 C CA . MET A 1 82 ? 209.676 245.613 168.268 1.00 269.63 394 MET A CA 11
ATOM 16358 C C . MET A 1 82 ? 208.723 245.419 169.454 1.00 269.63 394 MET A C 11
ATOM 16359 O O . MET A 1 82 ? 207.549 245.107 169.259 1.00 269.63 394 MET A O 11
ATOM 16373 N N . ASP A 1 83 ? 209.227 245.566 170.675 1.00 238.65 395 ASP A N 11
ATOM 16374 C CA . ASP A 1 83 ? 208.393 245.372 171.866 1.00 238.65 395 ASP A CA 11
ATOM 16375 C C . ASP A 1 83 ? 208.997 246.004 173.121 1.00 238.65 395 ASP A C 11
ATOM 16376 O O . ASP A 1 83 ? 209.088 245.355 174.163 1.00 238.65 395 ASP A O 11
ATOM 16385 N N . GLU A 1 84 ? 209.402 247.263 173.025 1.00 265.58 396 GLU A N 11
ATOM 16386 C CA . GLU A 1 84 ? 209.990 247.960 174.171 1.00 265.58 396 GLU A CA 11
ATOM 16387 C C . GLU A 1 84 ? 208.908 248.459 175.122 1.00 265.58 396 GLU A C 11
ATOM 16388 O O . GLU A 1 84 ? 208.112 249.330 174.771 1.00 265.58 396 GLU A O 11
ATOM 16400 N N . ASN A 1 85 ? 208.891 247.902 176.328 1.00 243.28 397 ASN A N 11
ATOM 16401 C CA . ASN A 1 85 ? 207.910 248.284 177.339 1.00 243.28 397 ASN A CA 11
ATOM 16402 C C . ASN A 1 85 ? 208.424 249.434 178.200 1.00 243.28 397 ASN A C 11
ATOM 16403 O O . ASN A 1 85 ? 207.720 249.928 179.080 1.00 243.28 397 ASN A O 11
ATOM 16414 N N . GLU A 1 86 ? 209.656 249.859 177.936 1.00 209.47 398 GLU A N 11
ATOM 16415 C CA . GLU A 1 86 ? 210.263 250.954 178.684 1.00 209.47 398 GLU A CA 11
ATOM 16416 C C . GLU A 1 86 ? 211.470 251.517 177.940 1.00 209.47 398 GLU A C 11
ATOM 16417 O O . GLU A 1 86 ? 212.400 250.786 177.599 1.00 209.47 398 GLU A O 11
ATOM 16429 N N . GLY A 1 87 ? 211.447 252.822 177.689 1.00 27.01 399 GLY A N 11
ATOM 16430 C CA . GLY A 1 87 ? 212.543 253.462 176.987 1.00 27.01 399 GLY A CA 11
ATOM 16431 C C . GLY A 1 87 ? 212.781 254.885 177.457 1.00 27.01 399 GLY A C 11
ATOM 16435 N N . LYS A 1 1 ? 214.996 270.373 134.369 1.00 57.48 313 LYS A N 12
ATOM 16436 C CA . LYS A 1 1 ? 213.860 271.101 134.922 1.00 57.48 313 LYS A CA 12
ATOM 16437 C C . LYS A 1 1 ? 212.801 270.137 135.447 1.00 57.48 313 LYS A C 12
ATOM 16438 O O . LYS A 1 1 ? 211.603 270.393 135.330 1.00 57.48 313 LYS A O 12
ATOM 16456 N N . GLU A 1 2 ? 213.251 269.024 136.024 1.00 61.73 314 GLU A N 12
ATOM 16457 C CA . GLU A 1 2 ? 212.337 268.021 136.564 1.00 61.73 314 GLU A CA 12
ATOM 16458 C C . GLU A 1 2 ? 212.396 267.988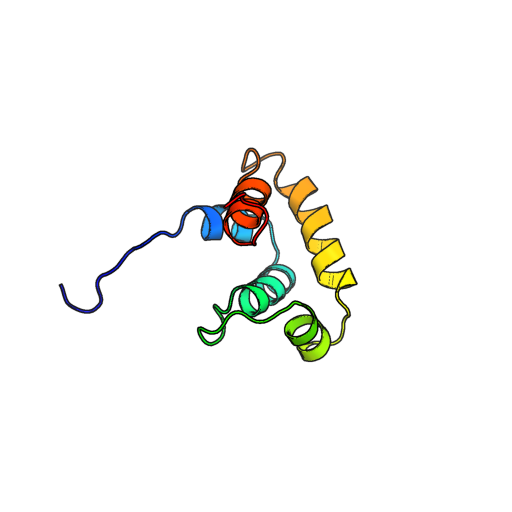 138.089 1.00 61.73 314 GLU A C 12
ATOM 16459 O O . GLU A 1 2 ? 213.442 268.247 138.683 1.00 61.73 314 GLU A O 12
ATOM 16471 N N . ALA A 1 3 ? 211.266 267.670 138.714 1.00 17.09 315 ALA A N 12
ATOM 16472 C CA . ALA A 1 3 ? 211.188 267.604 140.169 1.00 17.09 315 ALA A CA 12
ATOM 16473 C C . ALA A 1 3 ? 211.064 266.163 140.654 1.00 17.09 315 ALA A C 12
ATOM 16474 O O . ALA A 1 3 ? 210.466 265.321 139.983 1.00 17.09 315 ALA A O 12
ATOM 16481 N N . MET A 1 4 ? 211.637 265.883 141.821 1.00 92.82 316 MET A N 12
ATOM 16482 C CA . MET A 1 4 ? 211.594 264.541 142.394 1.00 92.82 316 MET A CA 12
ATOM 16483 C C . MET A 1 4 ? 211.090 264.578 143.834 1.00 92.82 316 MET A C 12
ATOM 16484 O O . MET A 1 4 ? 211.476 265.449 144.613 1.00 92.82 316 MET A O 12
ATOM 16498 N N . ARG A 1 5 ? 210.227 263.628 144.183 1.00 146.42 317 ARG A N 12
ATOM 16499 C CA . ARG A 1 5 ? 209.677 263.561 145.532 1.00 146.42 317 ARG A CA 12
ATOM 16500 C C . ARG A 1 5 ? 209.668 262.122 146.035 1.00 146.42 317 ARG A C 12
ATOM 16501 O O . ARG A 1 5 ? 209.002 261.259 145.462 1.00 146.42 317 ARG A O 12
ATOM 16522 N N . MET A 1 6 ? 210.424 261.869 147.102 1.00 91.09 318 MET A N 12
ATOM 16523 C CA . MET A 1 6 ? 210.515 260.532 147.681 1.00 91.09 318 MET A CA 12
ATOM 16524 C C . MET A 1 6 ? 211.547 260.481 148.807 1.00 91.09 318 MET A C 12
ATOM 16525 O O . MET A 1 6 ? 212.292 261.437 149.027 1.00 91.09 318 MET A O 12
ATOM 16539 N N . LEU A 1 7 ? 211.587 259.353 149.511 1.00 123.69 319 LEU A N 12
ATOM 16540 C CA . LEU A 1 7 ? 212.525 259.163 150.613 1.00 123.69 319 LEU A CA 12
ATOM 16541 C C . LEU A 1 7 ? 212.302 260.198 151.710 1.00 123.69 319 LEU A C 12
ATOM 16542 O O . LEU A 1 7 ? 211.376 261.004 151.639 1.00 123.69 319 LEU A O 12
ATOM 16558 N N . MET A 1 8 ? 213.161 260.169 152.725 1.00 120.55 320 MET A N 12
ATOM 16559 C CA . MET A 1 8 ? 213.061 261.107 153.837 1.00 120.55 320 MET A CA 12
ATOM 16560 C C . MET A 1 8 ? 211.814 260.831 154.674 1.00 120.55 320 MET A C 12
ATOM 16561 O O . MET A 1 8 ? 210.704 260.781 154.145 1.00 120.55 320 MET A O 12
ATOM 16575 N N . ARG A 1 9 ? 212.000 260.647 155.981 1.00 78.04 321 ARG A N 12
ATOM 16576 C CA . ARG A 1 9 ? 210.876 260.370 156.873 1.00 78.04 321 ARG A CA 12
ATOM 16577 C C . ARG A 1 9 ? 210.844 261.340 158.057 1.00 78.04 321 ARG A C 12
ATOM 16578 O O . ARG A 1 9 ? 211.869 261.910 158.431 1.00 78.04 321 ARG A O 12
ATOM 16599 N N . GLU A 1 10 ? 209.659 261.528 158.626 1.00 59.88 322 GLU A N 12
ATOM 16600 C CA . GLU A 1 10 ? 209.475 262.433 159.762 1.00 59.88 322 GLU A CA 12
ATOM 16601 C C . GLU A 1 10 ? 210.270 261.986 160.981 1.00 59.88 322 GLU A C 12
ATOM 16602 O O . GLU A 1 10 ? 211.087 262.737 161.516 1.00 59.88 322 GLU A O 12
ATOM 16614 N N . GLU A 1 11 ? 209.990 260.774 161.432 1.00 59.53 323 GLU A N 12
ATOM 16615 C CA . GLU A 1 11 ? 210.642 260.218 162.602 1.00 59.53 323 GLU A CA 12
ATOM 16616 C C . GLU A 1 11 ? 212.152 260.141 162.431 1.00 59.53 323 GLU A C 12
ATOM 16617 O O . GLU A 1 11 ? 212.900 260.342 163.390 1.00 59.53 323 GLU A O 12
ATOM 16629 N N . LEU A 1 12 ? 212.601 259.861 161.215 1.00 122.40 324 LEU A N 12
ATOM 16630 C CA . LEU A 1 12 ? 214.027 259.765 160.946 1.00 122.40 324 LEU A CA 12
ATOM 16631 C C . LEU A 1 12 ? 214.702 261.123 161.143 1.00 122.40 324 LEU A C 12
ATOM 16632 O O . LEU A 1 12 ? 215.745 261.221 161.790 1.00 122.40 324 LEU A O 12
ATOM 16648 N N . GLU A 1 13 ? 214.096 262.165 160.580 1.00 69.04 325 GLU A N 12
ATOM 16649 C CA . GLU A 1 13 ? 214.638 263.523 160.676 1.00 69.04 325 GLU A CA 12
ATOM 16650 C C . GLU A 1 13 ? 214.464 264.121 162.075 1.00 69.04 325 GLU A C 12
ATOM 16651 O O . GLU A 1 13 ? 215.203 265.027 162.464 1.00 69.04 325 GLU A O 12
ATOM 16663 N N . LYS A 1 14 ? 213.481 263.631 162.823 1.00 115.86 326 LYS A N 12
ATOM 16664 C CA . LYS A 1 14 ? 213.224 264.144 164.168 1.00 115.86 326 LYS A CA 12
ATOM 16665 C C . LYS A 1 14 ? 214.398 263.884 165.107 1.00 115.86 326 LYS A C 12
ATOM 16666 O O . LYS A 1 14 ? 214.742 264.732 165.932 1.00 115.86 326 LYS A O 12
ATOM 16685 N N . VAL A 1 15 ? 214.999 262.706 164.995 1.00 98.68 327 VAL A N 12
ATOM 16686 C CA . VAL A 1 15 ? 216.121 262.342 165.853 1.00 98.68 327 VAL A CA 12
ATOM 16687 C C . VAL A 1 15 ? 217.469 262.780 165.275 1.00 98.68 327 VAL A C 12
ATOM 16688 O O . VAL A 1 15 ? 218.291 263.359 165.984 1.00 98.68 327 VAL A O 12
ATOM 16701 N N . LEU A 1 16 ? 217.709 262.480 164.001 1.00 136.13 328 LEU A N 12
ATOM 16702 C CA . LEU A 1 16 ? 218.981 262.827 163.360 1.00 136.13 328 LEU A CA 12
ATOM 16703 C C . LEU A 1 16 ? 219.296 264.328 163.399 1.00 136.13 328 LEU A C 12
ATOM 16704 O O . LEU A 1 16 ? 220.452 264.712 163.576 1.00 136.13 328 LEU A O 12
ATOM 16720 N N . LYS A 1 17 ? 218.292 265.179 163.202 1.00 109.48 329 LYS A N 12
ATOM 16721 C CA . LYS A 1 17 ? 218.518 266.629 163.200 1.00 109.48 329 LYS A CA 12
ATOM 16722 C C . LYS A 1 17 ? 219.050 267.143 164.539 1.00 109.48 329 LYS A C 12
ATOM 16723 O O . LYS A 1 17 ? 219.768 268.143 164.579 1.00 109.48 329 LYS A O 12
ATOM 16742 N N . THR A 1 18 ? 218.701 266.477 165.634 1.00 39.26 330 THR A N 12
ATOM 16743 C CA . THR A 1 18 ? 219.152 266.917 166.954 1.00 39.26 330 THR A CA 12
ATOM 16744 C C . THR A 1 18 ? 220.501 266.305 167.322 1.00 39.26 330 THR A C 12
ATOM 16745 O O . THR A 1 18 ? 221.301 266.929 168.020 1.00 39.26 330 THR A O 12
ATOM 16756 N N . LEU A 1 19 ? 220.753 265.088 166.853 1.00 105.78 331 LEU A N 12
ATOM 16757 C CA . LEU A 1 19 ? 222.015 264.411 167.134 1.00 105.78 331 LEU A CA 12
ATOM 16758 C C . LEU A 1 19 ? 223.167 265.035 166.352 1.00 105.78 331 LEU A C 12
ATOM 16759 O O . LEU A 1 19 ? 222.975 265.539 165.246 1.00 105.78 331 LEU A O 12
ATOM 16775 N N . SER A 1 20 ? 224.366 264.980 166.925 1.00 84.63 332 SER A N 12
ATOM 16776 C CA . SER A 1 20 ? 225.554 265.523 166.275 1.00 84.63 332 SER A CA 12
ATOM 16777 C C . SER A 1 20 ? 225.954 264.636 165.099 1.00 84.63 332 SER A C 12
ATOM 16778 O O . SER A 1 20 ? 225.495 263.501 164.991 1.00 84.63 332 SER A O 12
ATOM 16786 N N . PRO A 1 21 ? 226.808 265.137 164.196 1.00 107.03 333 PRO A N 12
ATOM 16787 C CA . PRO A 1 21 ? 227.249 264.376 163.027 1.00 107.03 333 PRO A CA 12
ATOM 16788 C C . PRO A 1 21 ? 227.752 262.982 163.391 1.00 107.03 333 PRO A C 12
ATOM 16789 O O . PRO A 1 21 ? 227.224 261.978 162.911 1.00 107.03 333 PRO A O 12
ATOM 16800 N N . ARG A 1 22 ? 228.779 262.922 164.235 1.00 47.43 334 ARG A N 12
ATOM 16801 C CA . ARG A 1 22 ? 229.348 261.646 164.658 1.00 47.43 334 ARG A CA 12
ATOM 16802 C C . ARG A 1 22 ? 228.317 260.782 165.381 1.00 47.43 334 ARG A C 12
ATOM 16803 O O . ARG A 1 22 ? 228.246 259.574 165.156 1.00 47.43 334 ARG A O 12
ATOM 16824 N N . GLU A 1 23 ? 227.523 261.403 166.247 1.00 95.23 335 GLU A N 12
ATOM 16825 C CA . GLU A 1 23 ? 226.504 260.673 166.999 1.00 95.23 335 GLU A CA 12
ATOM 16826 C C . GLU A 1 23 ? 225.459 260.086 166.061 1.00 95.23 335 GLU A C 12
ATOM 16827 O O . GLU A 1 23 ? 225.160 258.893 166.116 1.00 95.23 335 GLU A O 12
ATOM 16839 N N . ALA A 1 24 ? 224.904 260.931 165.199 1.00 30.86 336 ALA A N 12
ATOM 16840 C CA . ALA A 1 24 ? 223.900 260.494 164.240 1.00 30.86 336 ALA A CA 12
ATOM 16841 C C . ALA A 1 24 ? 224.486 259.512 163.229 1.00 30.86 336 ALA A C 12
ATOM 16842 O O . ALA A 1 24 ? 223.768 258.681 162.671 1.00 30.86 336 ALA A O 12
ATOM 16849 N N . MET A 1 25 ? 225.791 259.610 162.995 1.00 105.60 337 MET A N 12
ATOM 16850 C CA . MET A 1 25 ? 226.459 258.731 162.039 1.00 105.60 337 MET A CA 12
ATOM 16851 C C . MET A 1 25 ? 226.309 257.266 162.446 1.00 105.60 337 MET A C 12
ATOM 16852 O O . MET A 1 25 ? 226.191 256.391 161.587 1.00 105.60 337 MET A O 12
ATOM 16866 N N . VAL A 1 26 ? 226.307 256.994 163.755 1.00 103.66 338 VAL A N 12
ATOM 16867 C CA . VAL A 1 26 ? 226.160 255.626 164.237 1.00 103.66 338 VAL A CA 12
ATOM 16868 C C . VAL A 1 26 ? 224.689 255.237 164.258 1.00 103.66 338 VAL A C 12
ATOM 16869 O O . VAL A 1 26 ? 224.331 254.097 163.959 1.00 103.66 338 VAL A O 12
ATOM 16882 N N . LEU A 1 27 ? 223.830 256.195 164.588 1.00 82.10 339 LEU A N 12
ATOM 16883 C CA . LEU A 1 27 ? 222.405 255.928 164.648 1.00 82.10 339 LEU A CA 12
ATOM 16884 C C . LEU A 1 27 ? 221.880 255.672 163.234 1.00 82.10 339 LEU A C 12
ATOM 16885 O O . LEU A 1 27 ? 221.067 254.774 163.023 1.00 82.10 339 LEU A O 12
ATOM 16901 N N . ARG A 1 28 ? 222.389 256.430 162.254 1.00 105.77 340 ARG A N 12
ATOM 16902 C CA . ARG A 1 28 ? 221.975 256.241 160.870 1.00 105.77 340 ARG A CA 12
ATOM 16903 C C . ARG A 1 28 ? 222.395 254.848 160.433 1.00 105.77 340 ARG A C 12
ATOM 16904 O O . ARG A 1 28 ? 221.656 254.138 159.744 1.00 105.77 340 ARG A O 12
ATOM 16925 N N . MET A 1 29 ? 223.584 254.451 160.880 1.00 78.27 341 MET A N 12
ATOM 16926 C CA . MET A 1 29 ? 224.111 253.128 160.587 1.00 78.27 341 MET A CA 12
ATOM 16927 C C . MET A 1 29 ? 223.274 252.080 161.309 1.00 78.27 341 MET A C 12
ATOM 16928 O O . MET A 1 29 ? 222.913 251.047 160.738 1.00 78.27 341 MET A O 12
ATOM 16942 N N . ARG A 1 30 ? 222.959 252.364 162.571 1.00 79.00 342 ARG A N 12
ATOM 16943 C CA . ARG A 1 30 ? 222.154 251.464 163.388 1.00 79.00 342 ARG A CA 12
ATOM 16944 C C . ARG A 1 30 ? 220.797 251.198 162.737 1.00 79.00 342 ARG A C 12
ATOM 16945 O O . ARG A 1 30 ? 220.240 250.109 162.874 1.00 79.00 342 ARG A O 12
ATOM 16966 N N . TYR A 1 31 ? 220.269 252.203 162.038 1.00 143.91 343 TYR A N 12
ATOM 16967 C CA . TYR A 1 31 ? 218.971 252.077 161.375 1.00 143.91 343 TYR A CA 12
ATOM 16968 C C . TYR A 1 31 ? 219.090 251.338 160.040 1.00 143.91 343 TYR A C 12
ATOM 16969 O O . TYR A 1 31 ? 218.092 250.869 159.494 1.00 143.91 343 TYR A O 12
ATOM 16987 N N . GLY A 1 32 ? 220.306 251.251 159.511 1.00 25.24 344 GLY A N 12
ATOM 16988 C CA . GLY A 1 32 ? 220.508 250.586 158.229 1.00 25.24 344 GLY A CA 12
ATOM 16989 C C . GLY A 1 32 ? 220.215 251.503 157.055 1.00 25.24 344 GLY A C 12
ATOM 16990 O O . GLY A 1 32 ? 219.930 251.041 155.949 1.00 25.24 344 GLY A O 12
ATOM 16994 N N . LEU A 1 33 ? 220.277 252.806 157.305 1.00 51.39 345 LEU A N 12
ATOM 16995 C CA . LEU A 1 33 ? 220.004 253.809 156.275 1.00 51.39 345 LEU A CA 12
ATOM 16996 C C . LEU A 1 33 ? 221.179 253.959 155.308 1.00 51.39 345 LEU A C 12
ATOM 16997 O O . LEU A 1 33 ? 220.991 254.291 154.138 1.00 51.39 345 LEU A O 12
ATOM 17013 N N . LEU A 1 34 ? 222.388 253.733 155.808 1.00 73.40 346 LEU A N 12
ATOM 17014 C CA . LEU A 1 34 ? 223.595 253.859 154.994 1.00 73.40 346 LEU A CA 12
ATOM 17015 C C . LEU A 1 34 ? 223.549 252.966 153.751 1.00 73.40 346 LEU A C 12
ATOM 17016 O O . LEU A 1 34 ? 223.881 253.413 152.653 1.00 73.40 346 LEU A O 12
ATOM 17032 N N . ASP A 1 35 ? 223.166 251.702 153.926 1.00 113.98 347 ASP A N 12
ATOM 17033 C CA . ASP A 1 35 ? 223.108 250.770 152.801 1.00 113.98 347 ASP A CA 12
ATOM 17034 C C . ASP A 1 35 ? 221.747 250.087 152.674 1.00 113.98 347 ASP A C 12
ATOM 17035 O O . ASP A 1 35 ? 221.495 249.375 151.702 1.00 113.98 347 ASP A O 12
ATOM 17044 N N . GLY A 1 36 ? 220.873 250.295 153.650 1.00 30.33 348 GLY A N 12
ATOM 17045 C CA . GLY A 1 36 ? 219.559 249.674 153.601 1.00 30.33 348 GLY A CA 12
ATOM 17046 C C . GLY A 1 36 ? 219.450 248.442 154.482 1.00 30.33 348 GLY A C 12
ATOM 17047 O O . GLY A 1 36 ? 218.382 247.840 154.591 1.00 30.33 348 GLY A O 12
ATOM 17051 N N . LYS A 1 37 ? 220.559 248.068 155.109 1.00 117.13 349 LYS A N 12
ATOM 17052 C CA . LYS A 1 37 ? 220.594 246.899 155.987 1.00 117.13 349 LYS A CA 12
ATOM 17053 C C . LYS A 1 37 ? 220.986 247.303 157.407 1.00 117.13 349 LYS A C 12
ATOM 17054 O O . LYS A 1 37 ? 222.142 247.635 157.663 1.00 117.13 349 LYS A O 12
ATOM 17073 N N . PRO A 1 38 ? 220.030 247.287 158.354 1.00 105.72 350 PRO A N 12
ATOM 17074 C CA . PRO A 1 38 ? 220.302 247.658 159.747 1.00 105.72 350 PRO A CA 12
ATOM 17075 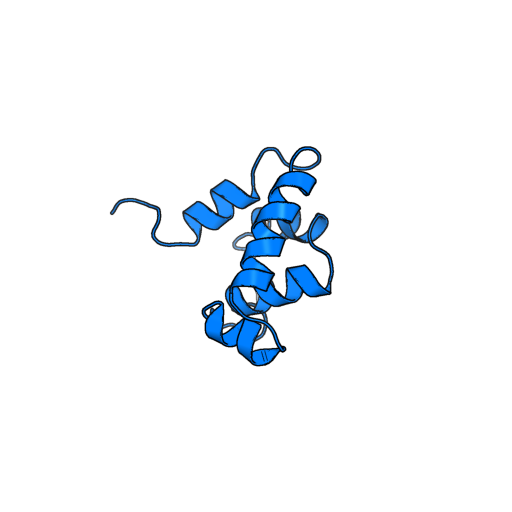C C . PRO A 1 38 ? 221.482 246.897 160.335 1.00 105.72 350 PRO A C 12
ATOM 17076 O O . PRO A 1 38 ? 221.573 245.675 160.215 1.00 105.72 350 PRO A O 12
ATOM 17087 N N . LYS A 1 39 ? 222.384 247.634 160.971 1.00 174.26 351 LYS A N 12
ATOM 17088 C CA . LYS A 1 39 ? 223.565 247.046 161.587 1.00 174.26 351 LYS A CA 12
ATOM 17089 C C . LYS A 1 39 ? 223.570 247.309 163.085 1.00 174.26 351 LYS A C 12
ATOM 17090 O O . LYS A 1 39 ? 223.051 248.325 163.545 1.00 174.26 351 LYS A O 12
ATOM 17109 N N . THR A 1 40 ? 224.173 246.402 163.845 1.00 49.67 352 THR A N 12
ATOM 17110 C CA . THR A 1 40 ? 224.243 246.567 165.293 1.00 49.67 352 THR A CA 12
ATOM 17111 C C . THR A 1 40 ? 225.307 247.587 165.668 1.00 49.67 352 THR A C 12
ATOM 17112 O O . THR A 1 40 ? 226.225 247.844 164.892 1.00 49.67 352 THR A O 12
ATOM 17123 N N . LEU A 1 41 ? 225.179 248.179 166.854 1.00 78.80 353 LEU A N 12
ATOM 17124 C CA . LEU A 1 41 ? 226.141 249.176 167.298 1.00 78.80 353 LEU A CA 12
ATOM 17125 C C . LEU A 1 41 ? 227.559 248.615 167.312 1.00 78.80 353 LEU A C 12
ATOM 17126 O O . LEU A 1 41 ? 228.523 249.338 167.058 1.00 78.80 353 LEU A O 12
ATOM 17142 N N . GLU A 1 42 ? 227.682 247.329 167.608 1.00 73.25 354 GLU A N 12
ATOM 17143 C CA . GLU A 1 42 ? 228.989 246.680 167.656 1.00 73.25 354 GLU A CA 12
ATOM 17144 C C . GLU A 1 42 ? 229.780 246.932 166.375 1.00 73.25 354 GLU A C 12
ATOM 17145 O O . GLU A 1 42 ? 231.001 247.099 166.410 1.00 73.25 354 GLU A O 12
ATOM 17157 N N . GLU A 1 43 ? 229.080 246.960 165.246 1.00 66.75 355 GLU A N 12
ATOM 17158 C CA . GLU A 1 43 ? 229.711 247.199 163.954 1.00 66.75 355 GLU A CA 12
ATOM 17159 C C . GLU A 1 43 ? 230.123 248.660 163.800 1.00 66.75 355 GLU A C 12
ATOM 17160 O O . GLU A 1 43 ? 231.215 248.960 163.317 1.00 66.75 355 GLU A O 12
ATOM 17172 N N . VAL A 1 44 ? 229.234 249.566 164.195 1.00 27.31 356 VAL A N 12
ATOM 17173 C CA . VAL A 1 44 ? 229.500 250.997 164.084 1.00 27.31 356 VAL A CA 12
ATOM 17174 C C . VAL A 1 44 ? 230.542 251.466 165.096 1.00 27.31 356 VAL A C 12
ATOM 17175 O O . VAL A 1 44 ? 231.533 252.098 164.726 1.00 27.31 356 VAL A O 12
ATOM 17188 N N . GLY A 1 45 ? 230.319 251.159 166.370 1.00 22.34 357 GLY A N 12
ATOM 17189 C CA . GLY A 1 45 ? 231.259 251.568 167.395 1.00 22.34 357 GLY A CA 12
ATOM 17190 C C . GLY A 1 45 ? 232.652 251.045 167.121 1.00 22.34 357 GLY A C 12
ATOM 17191 O O . GLY A 1 45 ? 233.622 251.805 167.119 1.00 22.34 357 GLY A O 12
ATOM 17195 N N . GLN A 1 46 ? 232.748 249.743 166.875 1.00 88.15 358 GLN A N 12
ATOM 17196 C CA . GLN A 1 46 ? 234.028 249.115 166.577 1.00 88.15 358 GLN A CA 12
ATOM 17197 C C . GLN A 1 46 ? 234.633 249.694 165.300 1.00 88.15 358 GLN A C 12
ATOM 17198 O O . GLN A 1 46 ? 235.853 249.727 165.137 1.00 88.15 358 GLN A O 12
ATOM 17212 N N . TYR A 1 47 ? 233.770 250.152 164.396 1.00 138.50 359 TYR A N 12
ATOM 17213 C CA . TYR A 1 47 ? 234.225 250.731 163.140 1.00 138.50 359 TYR A CA 12
ATOM 17214 C C . TYR A 1 47 ? 234.998 252.017 163.402 1.00 138.50 359 TYR A C 12
ATOM 17215 O O . TYR A 1 47 ? 235.975 252.318 162.718 1.00 138.50 359 TYR A O 12
ATOM 17233 N N . PHE A 1 48 ? 234.558 252.768 164.407 1.00 144.00 360 PHE A N 12
ATOM 17234 C CA . PHE A 1 48 ? 235.217 254.014 164.769 1.00 144.00 360 PHE A CA 12
ATOM 17235 C C . PHE A 1 48 ? 236.272 253.767 165.845 1.00 144.00 360 PHE A C 12
ATOM 17236 O O . PHE A 1 48 ? 237.427 253.479 165.535 1.00 144.00 360 PHE A O 12
ATOM 17253 N N . ASN A 1 49 ? 235.870 253.869 167.108 1.00 222.30 361 ASN A N 12
ATOM 17254 C CA . ASN A 1 49 ? 236.791 253.645 168.222 1.00 222.30 361 ASN A CA 12
ATOM 17255 C C . ASN A 1 49 ? 236.062 253.701 169.557 1.00 222.30 361 ASN A C 12
ATOM 17256 O O . ASN A 1 49 ? 236.645 254.088 170.570 1.00 222.30 361 ASN A O 12
ATOM 17267 N N . VAL A 1 50 ? 234.785 253.329 169.553 1.00 149.29 362 VAL A N 12
ATOM 17268 C CA . VAL A 1 50 ? 233.983 253.365 170.771 1.00 149.29 362 VAL A CA 12
ATOM 17269 C C . VAL A 1 50 ? 233.023 252.180 170.867 1.00 149.29 362 VAL A C 12
ATOM 17270 O O . VAL A 1 50 ? 232.540 251.670 169.855 1.00 149.29 362 VAL A O 12
ATOM 17283 N N . THR A 1 51 ? 232.743 251.759 172.099 1.00 102.94 363 THR A N 12
ATOM 17284 C CA . THR A 1 51 ? 231.830 250.648 172.351 1.00 102.94 363 THR A CA 12
ATOM 17285 C C . THR A 1 51 ? 230.383 251.130 172.420 1.00 102.94 363 THR A C 12
ATOM 17286 O O . THR A 1 51 ? 230.103 252.313 172.233 1.00 102.94 363 THR A O 12
ATOM 17297 N N . ARG A 1 52 ? 229.468 250.202 172.687 1.00 115.19 364 ARG A N 12
ATOM 17298 C CA . ARG A 1 52 ? 228.047 250.528 172.787 1.00 115.19 364 ARG A CA 12
ATOM 17299 C C . ARG A 1 52 ? 227.806 251.680 173.759 1.00 115.19 364 ARG A C 12
ATOM 17300 O O . ARG A 1 52 ? 226.852 252.444 173.614 1.00 115.19 364 ARG A O 12
ATOM 17321 N N . GLU A 1 53 ? 228.659 251.769 174.767 1.00 84.69 365 GLU A N 12
ATOM 17322 C CA . GLU A 1 53 ? 228.543 252.800 175.791 1.00 84.69 365 GLU A CA 12
ATOM 17323 C C . GLU A 1 53 ? 228.474 254.212 175.208 1.00 84.69 365 GLU A C 12
ATOM 17324 O O . GLU A 1 53 ? 227.763 255.065 175.740 1.00 84.69 365 GLU A O 12
ATOM 17336 N N . ARG A 1 54 ? 229.211 254.473 174.130 1.00 85.77 366 ARG A N 12
ATOM 17337 C CA . ARG A 1 54 ? 229.190 255.803 173.529 1.00 85.77 366 ARG A CA 12
ATOM 17338 C C . ARG A 1 54 ? 227.819 256.130 172.947 1.00 85.77 366 ARG A C 12
ATOM 17339 O O . ARG A 1 54 ? 227.243 257.171 173.264 1.00 85.77 366 ARG A O 12
ATOM 17360 N N . ILE A 1 55 ? 227.272 255.240 172.121 1.00 97.87 367 ILE A N 12
ATOM 17361 C CA . ILE A 1 55 ? 225.941 255.473 171.579 1.00 97.87 367 ILE A CA 12
ATOM 17362 C C . ILE A 1 55 ? 224.934 255.443 172.720 1.00 97.87 367 ILE A C 12
ATOM 17363 O O . ILE A 1 55 ? 223.926 256.150 172.706 1.00 97.87 367 ILE A O 12
ATOM 17379 N N . ARG A 1 56 ? 225.255 254.645 173.733 1.00 107.78 368 ARG A N 12
ATOM 17380 C CA . ARG A 1 56 ? 224.440 254.561 174.936 1.00 107.78 368 ARG A CA 12
ATOM 17381 C C . ARG A 1 56 ? 224.310 255.958 175.526 1.00 107.78 368 ARG A C 12
ATOM 17382 O O . ARG A 1 56 ? 223.234 256.376 175.956 1.00 107.78 368 ARG A O 12
ATOM 17403 N N . GLN A 1 57 ? 225.427 256.681 175.515 1.00 25.22 369 GLN A N 12
ATOM 17404 C CA . GLN A 1 57 ? 225.471 258.058 175.988 1.00 25.22 369 GLN A CA 12
ATOM 17405 C C . GLN A 1 57 ? 224.691 258.983 175.054 1.00 25.22 369 GLN A C 12
ATOM 17406 O O . GLN A 1 57 ? 223.976 259.881 175.505 1.00 25.22 369 GLN A O 12
ATOM 17420 N N . ILE A 1 58 ? 224.838 258.764 173.747 1.00 81.86 370 ILE A N 12
ATOM 17421 C CA . ILE A 1 58 ? 224.138 259.570 172.750 1.00 81.86 370 ILE A CA 12
ATOM 17422 C C . ILE A 1 58 ? 222.629 259.544 172.984 1.00 81.86 370 ILE A C 12
ATOM 17423 O O . ILE A 1 58 ? 221.976 260.589 172.974 1.00 81.86 370 ILE A O 12
ATOM 17439 N N . GLU A 1 59 ? 222.076 258.352 173.209 1.00 46.06 371 GLU A N 12
ATOM 17440 C CA . GLU A 1 59 ? 220.643 258.222 173.466 1.00 46.06 371 GLU A CA 12
ATOM 17441 C C . GLU A 1 59 ? 220.234 259.129 174.622 1.00 46.06 371 GLU A C 12
ATOM 17442 O O . GLU A 1 59 ? 219.270 259.890 174.517 1.00 46.06 371 GLU A O 12
ATOM 17454 N N . VAL A 1 60 ? 220.983 259.053 175.720 1.00 89.19 372 VAL A N 12
ATOM 17455 C CA . VAL A 1 60 ? 220.712 259.877 176.891 1.00 89.19 372 VAL A CA 12
ATOM 17456 C C . VAL A 1 60 ? 220.970 261.352 176.593 1.00 89.19 372 VAL A C 12
ATOM 17457 O O . VAL A 1 60 ? 220.095 262.198 176.789 1.00 89.19 372 VAL A O 12
ATOM 17470 N N . LYS A 1 61 ? 222.175 261.656 176.114 1.00 133.25 373 LYS A N 12
ATOM 17471 C CA . LYS A 1 61 ? 222.542 263.032 175.786 1.00 133.25 373 LYS A CA 12
ATOM 17472 C C . LYS A 1 61 ? 221.557 263.642 174.794 1.00 133.25 373 LYS A C 12
ATOM 17473 O O . LYS A 1 61 ? 221.158 264.799 174.934 1.00 133.25 373 LYS A O 12
ATOM 17492 N N . ALA A 1 62 ? 221.154 262.860 173.797 1.00 37.13 374 ALA A N 12
ATOM 17493 C CA . ALA A 1 62 ? 220.205 263.342 172.807 1.00 37.13 374 ALA A CA 12
ATOM 17494 C C . ALA A 1 62 ? 218.951 263.841 173.511 1.00 37.13 374 ALA A C 12
ATOM 17495 O O . ALA A 1 62 ? 218.418 264.905 173.189 1.00 37.13 374 ALA A O 12
ATOM 17502 N N . LEU A 1 63 ? 218.501 263.064 174.491 1.00 42.35 375 LEU A N 12
ATOM 17503 C CA . LEU A 1 63 ? 217.334 263.420 175.287 1.00 42.35 375 LEU A CA 12
ATOM 17504 C C . LEU A 1 63 ? 217.601 264.681 176.104 1.00 42.35 375 LEU A C 12
ATOM 17505 O O . LEU A 1 63 ? 216.745 265.560 176.210 1.00 42.35 375 LEU A O 12
ATOM 17521 N N . ARG A 1 64 ? 218.799 264.767 176.669 1.00 124.40 376 ARG A N 12
ATOM 17522 C CA . ARG A 1 64 ? 219.186 265.930 177.458 1.00 124.40 376 ARG A CA 12
ATOM 17523 C C . ARG A 1 64 ? 219.247 267.171 176.576 1.00 124.40 376 ARG A C 12
ATOM 17524 O O . ARG A 1 64 ? 218.935 268.280 177.013 1.00 124.40 376 ARG A O 12
ATOM 17545 N N . LYS A 1 65 ? 219.671 266.974 175.333 1.00 64.37 377 LYS A N 12
ATOM 17546 C CA . LYS A 1 65 ? 219.798 268.064 174.375 1.00 64.37 377 LYS A CA 12
ATOM 17547 C C . LYS A 1 65 ? 218.454 268.725 174.067 1.00 64.37 377 LYS A C 12
ATOM 17548 O O . LYS A 1 65 ? 218.393 269.931 173.826 1.00 64.37 377 LYS A O 12
ATOM 17567 N N . LEU A 1 66 ? 217.381 267.937 174.065 1.00 159.95 378 LEU A N 12
ATOM 17568 C CA . LEU A 1 66 ? 216.050 268.474 173.778 1.00 159.95 378 LEU A CA 12
ATOM 17569 C C . LEU A 1 66 ? 215.491 269.247 174.967 1.00 159.95 378 LEU A C 12
ATOM 17570 O O . LEU A 1 66 ? 215.050 270.387 174.819 1.00 159.95 378 LEU A O 12
ATOM 17586 N N . ARG A 1 67 ? 215.496 268.627 176.144 1.00 140.36 379 ARG A N 12
ATOM 17587 C CA . ARG A 1 67 ? 214.977 269.277 177.345 1.00 140.36 379 ARG A CA 12
ATOM 17588 C C . ARG A 1 67 ? 215.535 268.646 178.612 1.00 140.36 379 ARG A C 12
ATOM 17589 O O . ARG A 1 67 ? 216.389 269.226 179.285 1.00 140.36 379 ARG A O 12
ATOM 17610 N N . HIS A 1 68 ? 215.066 267.437 178.914 1.00 75.36 380 HIS A N 12
ATOM 17611 C CA . HIS A 1 68 ? 215.528 266.702 180.083 1.00 75.36 380 HIS A CA 12
ATOM 17612 C C . HIS A 1 68 ? 214.836 265.338 180.120 1.00 75.36 380 HIS A C 12
ATOM 17613 O O . HIS A 1 68 ? 215.496 264.307 180.002 1.00 75.36 380 HIS A O 12
ATOM 17627 N N . PRO A 1 69 ? 213.510 265.292 180.292 1.00 115.39 381 PRO A N 12
ATOM 17628 C CA . PRO A 1 69 ? 212.783 264.021 180.331 1.00 115.39 381 PRO A CA 12
ATOM 17629 C C . PRO A 1 69 ? 212.626 263.392 178.949 1.00 115.39 381 PRO A C 12
ATOM 17630 O O . PRO A 1 69 ? 212.522 264.095 177.943 1.00 115.39 381 PRO A O 12
ATOM 17641 N N . SER A 1 70 ? 212.607 262.061 178.911 1.00 89.56 382 SER A N 12
ATOM 17642 C CA . SER A 1 70 ? 212.466 261.325 177.656 1.00 89.56 382 SER A CA 12
ATOM 17643 C C . SER A 1 70 ? 211.066 261.515 177.076 1.00 89.56 382 SER A C 12
ATOM 17644 O O . SER A 1 70 ? 210.084 261.023 177.632 1.00 89.56 382 SER A O 12
ATOM 17652 N N . ARG A 1 71 ? 210.977 262.233 175.958 1.00 161.46 383 ARG A N 12
ATOM 17653 C CA . ARG A 1 71 ? 209.692 262.483 175.312 1.00 161.46 383 ARG A CA 12
ATOM 17654 C C . ARG A 1 71 ? 209.871 262.784 173.826 1.00 161.46 383 ARG A C 12
ATOM 17655 O O . ARG A 1 71 ? 209.058 263.483 173.222 1.00 161.46 383 ARG A O 12
ATOM 17676 N N . SER A 1 72 ? 210.940 262.246 173.243 1.00 105.59 384 SER A N 12
ATOM 17677 C CA . SER A 1 72 ? 211.236 262.466 171.831 1.00 105.59 384 SER A CA 12
ATOM 17678 C C . SER A 1 72 ? 210.769 261.285 170.985 1.00 105.59 384 SER A C 12
ATOM 17679 O O . SER A 1 72 ? 210.340 260.260 171.516 1.00 105.59 384 SER A O 12
ATOM 17687 N N . LYS A 1 73 ? 210.850 261.437 169.667 1.00 173.63 385 LYS A N 12
ATOM 17688 C CA . LYS A 1 73 ? 210.428 260.388 168.742 1.00 173.63 385 LYS A CA 12
ATOM 17689 C C . LYS A 1 73 ? 211.192 259.085 168.987 1.00 173.63 385 LYS A C 12
ATOM 17690 O O . LYS A 1 73 ? 210.747 258.009 168.582 1.00 173.63 385 LYS A O 12
ATOM 17709 N N . TYR A 1 74 ? 212.340 259.191 169.649 1.00 268.15 386 TYR A N 12
ATOM 17710 C CA . TYR A 1 74 ? 213.170 258.023 169.946 1.00 268.15 386 TYR A CA 12
ATOM 17711 C C . TYR A 1 74 ? 212.321 256.872 170.469 1.00 268.15 386 TYR A C 12
ATOM 17712 O O . TYR A 1 74 ? 212.481 255.720 170.060 1.00 268.15 386 TYR A O 12
ATOM 17730 N N . LEU A 1 75 ? 211.431 257.208 171.391 1.00 124.51 387 LEU A N 12
ATOM 17731 C CA . LEU A 1 75 ? 210.547 256.240 172.019 1.00 124.51 387 LEU A CA 12
ATOM 17732 C C . LEU A 1 75 ? 209.681 255.517 170.991 1.00 124.51 387 LEU A C 12
ATOM 17733 O O . LEU A 1 75 ? 209.708 254.290 170.897 1.00 124.51 387 LEU A O 12
ATOM 17749 N N . LYS A 1 76 ? 208.906 256.283 170.231 1.00 131.58 388 LYS A N 12
ATOM 17750 C CA . LYS A 1 76 ? 208.022 255.716 169.221 1.00 131.58 388 LYS A CA 12
ATOM 17751 C C . LYS A 1 76 ? 208.805 254.941 168.162 1.00 131.58 388 LYS A C 12
ATOM 17752 O O . LYS A 1 76 ? 208.435 253.825 167.799 1.00 131.58 388 LYS A O 12
ATOM 17771 N N . SER A 1 77 ? 209.886 255.537 167.668 1.00 82.77 389 SER A N 12
ATOM 17772 C CA . SER A 1 77 ? 210.704 254.898 166.644 1.00 82.77 389 SER A CA 12
ATOM 17773 C C . SER A 1 77 ? 211.384 253.651 167.198 1.00 82.77 389 SER A C 12
ATOM 17774 O O . SER A 1 77 ? 211.372 252.594 166.567 1.00 82.77 389 SER A O 12
ATOM 17782 N N . LEU A 1 78 ? 211.964 253.775 168.389 1.00 97.55 390 LEU A N 12
ATOM 17783 C CA . LEU A 1 78 ? 212.640 252.651 169.023 1.00 97.55 390 LEU A CA 12
ATOM 17784 C C . LEU A 1 78 ? 211.629 251.576 169.397 1.00 97.55 390 LEU A C 12
ATOM 17785 O O . LEU A 1 78 ? 211.927 250.382 169.354 1.00 97.55 390 LEU A O 12
ATOM 17801 N N . LEU A 1 79 ? 210.429 252.016 169.758 1.00 145.00 391 LEU A N 12
ATOM 17802 C CA . LEU A 1 79 ? 209.359 251.104 170.136 1.00 145.00 391 LEU A CA 12
ATOM 17803 C C . LEU A 1 79 ? 208.947 250.236 168.953 1.00 145.00 391 LEU A C 12
ATOM 17804 O O . LEU A 1 79 ? 208.725 249.034 169.099 1.00 145.00 391 LEU A O 12
ATOM 17820 N N . SER A 1 80 ? 208.842 250.854 167.780 1.00 200.26 392 SER A N 12
ATOM 17821 C CA . SER A 1 80 ? 208.451 250.144 166.567 1.00 200.26 392 SER A CA 12
ATOM 17822 C C . SER A 1 80 ? 209.616 249.344 165.984 1.00 200.26 392 SER A C 12
ATOM 17823 O O . SER A 1 80 ? 209.418 248.480 165.128 1.00 200.26 392 SER A O 12
ATOM 17831 N N . LEU A 1 81 ? 210.828 249.649 166.436 1.00 262.42 393 LEU A N 12
ATOM 17832 C CA . LEU A 1 81 ? 212.023 248.974 165.935 1.00 262.42 393 LEU A CA 12
ATOM 17833 C C . LEU A 1 81 ? 212.193 247.569 166.520 1.00 262.42 393 LEU A C 12
ATOM 17834 O O . LEU A 1 81 ? 212.225 246.592 165.774 1.00 262.42 393 LEU A O 12
ATOM 17850 N N . MET A 1 82 ? 212.318 247.453 167.846 1.00 269.63 394 MET A N 12
ATOM 17851 C CA . MET A 1 82 ? 212.507 246.137 168.455 1.00 269.63 394 MET A CA 12
ATOM 17852 C C . MET A 1 82 ? 212.029 246.067 169.911 1.00 269.63 394 MET A C 12
ATOM 17853 O O . MET A 1 82 ? 211.936 244.980 170.481 1.00 269.63 394 MET A O 12
ATOM 17867 N N . ASP A 1 83 ? 211.759 247.215 170.523 1.00 238.65 395 ASP A N 12
ATOM 17868 C CA . ASP A 1 83 ? 211.324 247.243 171.924 1.00 238.65 395 ASP A CA 12
ATOM 17869 C C . ASP A 1 83 ? 209.871 246.799 172.102 1.00 238.65 395 ASP A C 12
ATOM 17870 O O . ASP A 1 83 ? 209.409 246.617 173.229 1.00 238.65 395 ASP A O 12
ATOM 17879 N N . GLU A 1 84 ? 209.158 246.620 171.000 1.00 265.58 396 GLU A N 12
ATOM 17880 C CA . GLU A 1 84 ? 207.762 246.183 171.060 1.00 265.58 396 GLU A CA 12
ATOM 17881 C C . GLU A 1 84 ? 207.320 245.572 169.736 1.00 265.58 396 GLU A C 12
ATOM 17882 O O . GLU A 1 84 ? 207.039 246.287 168.775 1.00 265.58 396 GLU A O 12
ATOM 17894 N N . ASN A 1 85 ? 207.259 244.245 169.699 1.00 243.28 397 ASN A N 12
ATOM 17895 C CA . ASN A 1 85 ? 206.849 243.528 168.496 1.00 243.28 397 ASN A CA 12
ATOM 17896 C C . ASN A 1 85 ? 206.144 242.219 168.846 1.00 243.28 397 ASN A C 12
ATOM 17897 O O . ASN A 1 85 ? 206.133 241.277 168.054 1.00 243.28 397 ASN A O 12
ATOM 17908 N N . GLU A 1 86 ? 205.552 242.172 170.036 1.00 209.47 398 GLU A N 12
ATOM 17909 C CA . GLU A 1 86 ? 204.843 240.982 170.489 1.00 209.47 398 GLU A CA 12
ATOM 17910 C C . GLU A 1 86 ? 203.529 240.812 169.732 1.00 209.47 398 GLU A C 12
ATOM 17911 O O . GLU A 1 86 ? 203.066 239.692 169.514 1.00 209.47 398 GLU A O 12
ATOM 17923 N N . GLY A 1 87 ? 202.933 241.931 169.335 1.00 27.01 399 GLY A N 12
ATOM 17924 C CA . GLY A 1 87 ? 201.679 241.885 168.606 1.00 27.01 399 GLY A CA 12
ATOM 17925 C C . GLY A 1 87 ? 201.870 241.544 167.142 1.00 27.01 399 GLY A C 12
ATOM 17929 N N . LYS A 1 1 ? 209.968 262.733 135.629 1.00 57.48 313 LYS A N 13
ATOM 17930 C CA . LYS A 1 1 ? 209.298 263.837 136.304 1.00 57.48 313 LYS A CA 13
ATOM 17931 C C . LYS A 1 1 ? 208.840 263.424 137.699 1.00 57.48 313 LYS A C 13
ATOM 17932 O O . LYS A 1 1 ? 207.988 262.548 137.848 1.00 57.48 313 LYS A O 13
ATOM 17950 N N . GLU A 1 2 ? 209.414 264.057 138.719 1.00 61.73 314 GLU A N 13
ATOM 17951 C CA . GLU A 1 2 ? 209.063 263.751 140.103 1.00 61.73 314 GLU A CA 13
ATOM 17952 C C . GLU A 1 2 ? 208.299 264.905 140.745 1.00 61.73 314 GLU A C 13
ATOM 17953 O O . GLU A 1 2 ? 208.494 266.067 140.383 1.00 61.73 314 GLU A O 13
ATOM 17965 N N . ALA A 1 3 ? 207.430 264.580 141.696 1.00 17.09 315 ALA A N 13
ATOM 17966 C CA . ALA A 1 3 ? 206.634 265.589 142.387 1.00 17.09 315 ALA A CA 13
ATOM 17967 C C . ALA A 1 3 ? 206.336 265.171 143.824 1.00 17.09 315 ALA A C 13
ATOM 17968 O O . ALA A 1 3 ? 206.372 263.986 144.156 1.00 17.09 315 ALA A O 13
ATOM 17975 N N . MET A 1 4 ? 206.049 266.153 144.674 1.00 92.82 316 MET A N 13
ATOM 17976 C CA . MET A 1 4 ? 205.748 265.888 146.078 1.00 92.82 316 MET A CA 13
ATOM 17977 C C . MET A 1 4 ? 204.259 265.614 146.275 1.00 92.82 316 MET A C 13
ATOM 17978 O O . MET A 1 4 ? 203.412 266.352 145.773 1.00 92.82 316 MET A O 13
ATOM 17992 N N . ARG A 1 5 ? 203.945 264.549 147.010 1.00 146.42 317 ARG A N 13
ATOM 17993 C CA . ARG A 1 5 ? 202.556 264.189 147.267 1.00 146.42 317 ARG A CA 13
ATOM 17994 C C . ARG A 1 5 ? 202.351 263.877 148.745 1.00 146.42 317 ARG A C 13
ATOM 17995 O O . ARG A 1 5 ? 201.404 264.362 149.365 1.00 146.42 317 ARG A O 13
ATOM 18016 N N . MET A 1 6 ? 203.240 263.052 149.299 1.00 91.09 318 MET A N 13
ATOM 18017 C CA . MET A 1 6 ? 203.155 262.662 150.703 1.00 91.09 318 MET A CA 13
ATOM 18018 C C . MET A 1 6 ? 204.542 262.555 151.335 1.00 91.09 318 MET A C 13
ATOM 18019 O O . MET A 1 6 ? 205.528 262.270 150.655 1.00 91.09 318 MET A O 13
ATOM 18033 N N . LEU A 1 7 ? 204.604 262.779 152.646 1.00 123.69 319 LEU A N 13
ATOM 18034 C CA . LEU A 1 7 ? 205.861 262.705 153.383 1.00 123.69 319 LEU A CA 13
ATOM 18035 C C . LEU A 1 7 ? 205.894 261.484 154.294 1.00 123.69 319 LEU A C 13
ATOM 18036 O O . LEU A 1 7 ? 204.898 261.144 154.932 1.00 123.69 319 LEU A O 13
ATOM 18052 N N . MET A 1 8 ? 207.050 260.827 154.352 1.00 120.55 320 MET A N 13
ATOM 18053 C CA . MET A 1 8 ? 207.214 259.643 155.187 1.00 120.55 320 MET A CA 13
ATOM 18054 C C . MET A 1 8 ? 208.522 259.705 155.971 1.00 120.55 320 MET A C 13
ATOM 18055 O O . MET A 1 8 ? 209.327 260.616 155.776 1.00 120.55 320 MET A O 13
ATOM 18069 N N . ARG A 1 9 ? 208.730 258.738 156.864 1.00 78.04 321 ARG A N 13
ATOM 18070 C CA . ARG A 1 9 ? 209.948 258.704 157.672 1.00 78.04 321 ARG A CA 13
ATOM 18071 C C . ARG A 1 9 ? 210.081 259.957 158.542 1.00 78.04 321 ARG A C 13
ATOM 18072 O O . ARG A 1 9 ? 210.804 260.891 158.195 1.00 78.04 321 ARG A O 13
ATOM 18093 N N . GLU A 1 10 ? 209.368 259.969 159.662 1.00 59.88 322 GLU A N 13
ATOM 18094 C CA . GLU A 1 10 ? 209.391 261.103 160.587 1.00 59.88 322 GLU A CA 13
ATOM 18095 C C . GLU A 1 10 ? 210.351 260.875 161.746 1.00 59.88 322 GLU A C 13
ATOM 18096 O O . GLU A 1 10 ? 211.324 261.612 161.918 1.00 59.88 322 GLU A O 13
ATOM 18108 N N . GLU A 1 11 ? 210.044 259.875 162.554 1.00 59.53 323 GLU A N 13
ATOM 18109 C CA . GLU A 1 11 ? 210.840 259.558 163.724 1.00 59.53 323 GLU A CA 13
ATOM 18110 C C . GLU A 1 11 ? 212.318 259.422 163.388 1.00 59.53 323 GLU A C 13
ATOM 18111 O O . GLU A 1 11 ? 213.176 259.853 164.162 1.00 59.53 323 GLU A O 13
ATOM 18123 N N . LEU A 1 12 ? 212.617 258.834 162.238 1.00 122.40 324 LEU A N 13
ATOM 18124 C CA . LEU A 1 12 ? 213.999 258.669 161.818 1.00 122.40 324 LEU A CA 13
ATOM 18125 C C . LEU A 1 12 ? 214.667 260.029 161.621 1.00 122.40 324 LEU A C 13
ATOM 18126 O O . LEU A 1 12 ? 215.811 260.236 162.027 1.00 122.40 324 LEU A O 13
ATOM 18142 N N . GLU A 1 13 ? 213.941 260.953 160.996 1.00 69.04 325 GLU A N 13
ATOM 18143 C CA . GLU A 1 13 ? 214.453 262.303 160.744 1.00 69.04 325 GLU A CA 13
ATOM 18144 C C . GLU A 1 13 ? 214.407 263.185 161.996 1.00 69.04 325 GLU A C 13
ATOM 18145 O O . GLU A 1 13 ? 215.286 264.024 162.201 1.00 69.04 325 GLU A O 13
ATOM 18157 N N . LYS A 1 14 ? 213.379 263.011 162.818 1.00 115.86 326 LYS A N 13
ATOM 18158 C CA . LYS A 1 14 ? 213.237 263.815 164.033 1.00 115.86 326 LYS A CA 13
ATOM 18159 C C . LYS A 1 14 ? 214.382 263.571 165.011 1.00 115.86 326 LYS A C 13
ATOM 18160 O O . LYS A 1 14 ? 214.827 264.492 165.697 1.00 115.86 326 LYS A O 13
ATOM 18179 N N . VAL A 1 15 ? 214.845 262.330 165.087 1.00 98.68 327 VAL A N 13
ATOM 18180 C CA . VAL A 1 15 ? 215.927 261.979 166.000 1.00 98.68 327 VAL A CA 13
ATOM 18181 C C . VAL A 1 15 ? 217.307 262.328 165.438 1.00 98.68 327 VAL A C 13
ATOM 18182 O O . VAL A 1 15 ? 218.134 262.913 166.138 1.00 98.68 327 VAL A O 13
ATOM 18195 N N . LEU A 1 16 ? 217.567 261.950 164.190 1.00 136.13 328 LEU A N 13
ATOM 18196 C CA . LEU A 1 16 ? 218.867 262.214 163.567 1.00 136.13 328 LEU A CA 13
ATOM 18197 C C . LEU A 1 16 ? 219.182 263.709 163.417 1.00 136.13 328 LEU A C 13
ATOM 18198 O O . LEU A 1 16 ? 220.325 264.122 163.608 1.00 136.13 328 LEU A O 13
ATOM 18214 N N . LYS A 1 17 ? 218.191 264.518 163.047 1.00 109.48 329 LYS A N 13
ATOM 18215 C CA . LYS A 1 17 ? 218.416 265.955 162.863 1.00 109.48 329 LYS A CA 13
ATOM 18216 C C . LYS A 1 17 ? 218.886 266.645 164.146 1.00 109.48 329 LYS A C 13
ATOM 18217 O O . LYS A 1 17 ? 219.522 267.699 164.087 1.00 109.48 329 LYS A O 13
ATOM 18236 N N . THR A 1 18 ? 218.575 266.069 165.301 1.00 39.26 330 THR A N 13
ATOM 18237 C CA . THR A 1 18 ? 218.976 266.672 166.570 1.00 39.26 330 THR A CA 13
ATOM 18238 C C . THR A 1 18 ? 220.376 266.233 166.989 1.00 39.26 330 THR A C 13
ATOM 18239 O O . THR A 1 18 ? 221.108 266.993 167.624 1.00 39.26 330 THR A O 13
ATOM 18250 N N . LEU A 1 19 ? 220.749 265.008 166.632 1.00 105.78 331 LEU A N 13
ATOM 18251 C CA . LEU A 1 19 ? 222.067 264.483 166.976 1.00 105.78 331 LEU A CA 13
ATOM 18252 C C . LEU A 1 19 ? 223.160 265.131 166.133 1.00 105.78 331 LEU A C 13
ATOM 18253 O O . LEU A 1 19 ? 222.931 265.500 164.981 1.00 105.78 331 LEU A O 13
ATOM 18269 N N . SER A 1 20 ? 224.356 265.249 166.706 1.00 84.63 332 SER A N 13
ATOM 18270 C CA . SER A 1 20 ? 225.492 265.830 166.000 1.00 84.63 332 SER A CA 13
ATOM 18271 C C . SER A 1 20 ? 225.946 264.891 164.886 1.00 84.63 332 SER A C 13
ATOM 18272 O O . SER A 1 20 ? 225.560 263.723 164.859 1.00 84.63 332 SER A O 13
ATOM 18280 N N . PRO A 1 21 ? 226.764 265.382 163.945 1.00 107.03 333 PRO A N 13
ATOM 18281 C CA . PRO A 1 21 ? 227.253 264.569 162.831 1.00 107.03 333 PRO A CA 13
ATOM 18282 C C . PRO A 1 21 ? 227.800 263.220 163.283 1.00 107.03 333 PRO A C 13
ATOM 18283 O O . PRO A 1 21 ? 227.306 262.171 162.866 1.00 107.03 333 PRO A O 13
ATOM 18294 N N . ARG A 1 22 ? 228.823 263.247 164.131 1.00 47.43 334 ARG A N 13
ATOM 18295 C CA . ARG A 1 22 ? 229.435 262.020 164.634 1.00 47.43 334 ARG A CA 13
ATOM 18296 C C . ARG A 1 22 ? 228.433 261.172 165.416 1.00 47.43 334 ARG A C 13
ATOM 18297 O O . ARG A 1 22 ? 228.439 259.944 165.315 1.00 47.43 334 ARG A O 13
ATOM 18318 N N . GLU A 1 23 ? 227.577 261.828 166.192 1.00 95.23 335 GLU A N 13
ATOM 18319 C CA . GLU A 1 23 ? 226.580 261.117 166.990 1.00 95.23 335 GLU A CA 13
ATOM 18320 C C . GLU A 1 23 ? 225.543 260.457 166.092 1.00 95.23 335 GLU A C 13
ATOM 18321 O O . GLU A 1 23 ? 225.279 259.259 166.208 1.00 95.23 335 GLU A O 13
ATOM 18333 N N . ALA A 1 24 ? 224.957 261.243 165.196 1.00 30.86 336 ALA A N 13
ATOM 18334 C CA . ALA A 1 24 ? 223.949 260.733 164.277 1.00 30.86 336 ALA A CA 13
ATOM 18335 C C . ALA A 1 24 ? 224.542 259.707 163.315 1.00 30.86 336 ALA A C 13
ATOM 18336 O O . ALA A 1 24 ? 223.866 258.761 162.909 1.00 30.86 336 ALA A O 13
ATOM 18343 N N . MET A 1 25 ? 225.807 259.898 162.950 1.00 105.60 337 MET A N 13
ATOM 18344 C CA . MET A 1 25 ? 226.472 258.991 162.019 1.00 105.60 337 MET A CA 13
ATOM 18345 C C . MET A 1 25 ? 226.451 257.555 162.542 1.00 105.60 337 MET A C 13
ATOM 18346 O O . MET A 1 25 ? 226.143 256.626 161.794 1.00 105.60 337 MET A O 13
ATOM 18360 N N . VAL A 1 26 ? 226.769 257.370 163.827 1.00 103.66 338 VAL A N 13
ATOM 18361 C CA . VAL A 1 26 ? 226.773 256.035 164.414 1.00 103.66 338 VAL A CA 13
ATOM 18362 C C . VAL A 1 26 ? 225.370 255.446 164.378 1.00 103.66 338 VAL A C 13
ATOM 18363 O O . VAL A 1 26 ? 225.195 254.243 164.184 1.00 103.66 338 VAL A O 13
ATOM 18376 N N . LEU A 1 27 ? 224.367 256.301 164.542 1.00 82.10 339 LEU A N 13
ATOM 18377 C CA . LEU A 1 27 ? 222.991 255.847 164.508 1.00 82.10 339 LEU A CA 13
ATOM 18378 C C . LEU A 1 27 ? 222.574 255.606 163.056 1.00 82.10 339 LEU A C 13
ATOM 18379 O O . LEU A 1 27 ? 221.752 254.733 162.779 1.00 82.10 339 LEU A O 13
ATOM 18395 N N . ARG A 1 28 ? 223.186 256.345 162.123 1.00 105.77 340 ARG A N 13
ATOM 18396 C CA . ARG A 1 28 ? 222.878 256.171 160.708 1.00 105.77 340 ARG A CA 13
ATOM 18397 C C . ARG A 1 28 ? 223.205 254.738 160.324 1.00 105.77 340 ARG A C 13
ATOM 18398 O O . ARG A 1 28 ? 222.391 254.029 159.725 1.00 105.77 340 ARG A O 13
ATOM 18419 N N . MET A 1 29 ? 224.404 254.309 160.713 1.00 78.27 341 MET A N 13
ATOM 18420 C CA . MET A 1 29 ? 224.859 252.956 160.441 1.00 78.27 341 MET A CA 13
ATOM 18421 C C . MET A 1 29 ? 223.960 251.965 161.167 1.00 78.27 341 MET A C 13
ATOM 18422 O O . MET A 1 29 ? 223.542 250.951 160.602 1.00 78.27 341 MET A O 13
ATOM 18436 N N . ARG A 1 30 ? 223.659 252.275 162.426 1.00 79.00 342 ARG A N 13
ATOM 18437 C CA . ARG A 1 30 ? 222.802 251.430 163.247 1.00 79.00 342 ARG A CA 13
ATOM 18438 C C . ARG A 1 30 ? 221.414 251.287 162.627 1.00 79.00 342 ARG A C 13
ATOM 18439 O O . ARG A 1 30 ? 220.778 250.240 162.750 1.00 79.00 342 ARG A O 13
ATOM 18460 N N . TYR A 1 31 ? 220.949 252.346 161.965 1.00 143.91 343 TYR A N 13
ATOM 18461 C CA . TYR A 1 31 ? 219.630 252.337 161.330 1.00 143.91 343 TYR A CA 13
ATOM 18462 C C . TYR A 1 31 ? 219.677 251.687 159.947 1.00 143.91 343 TYR A C 13
ATOM 18463 O O . TYR A 1 31 ? 218.642 251.320 159.392 1.00 143.91 343 TYR A O 13
ATOM 18481 N N . GLY A 1 32 ? 220.875 251.562 159.384 1.00 25.24 344 GLY A N 13
ATOM 18482 C CA . GLY A 1 32 ? 221.010 250.980 158.056 1.00 25.24 344 GLY A CA 13
ATOM 18483 C C . GLY A 1 32 ? 220.782 252.001 156.954 1.00 25.24 344 GLY A C 13
ATOM 18484 O O . GLY A 1 32 ? 220.512 251.644 155.806 1.00 25.24 344 GLY A O 13
ATOM 18488 N N . LEU A 1 33 ? 220.885 253.276 157.313 1.00 51.39 345 LEU A N 13
ATOM 18489 C CA . LEU A 1 33 ? 220.677 254.370 156.364 1.00 51.39 345 LEU A CA 13
ATOM 18490 C C . LEU A 1 33 ? 221.890 254.567 155.455 1.00 51.39 345 LEU A C 13
ATOM 18491 O O . LEU A 1 33 ? 221.756 255.005 154.313 1.00 51.39 345 LEU A O 13
ATOM 18507 N N . LEU A 1 34 ? 223.074 254.259 155.975 1.00 73.40 346 LEU A N 13
ATOM 18508 C CA . LEU A 1 34 ? 224.313 254.418 155.217 1.00 73.40 346 LEU A CA 13
ATOM 18509 C C . LEU A 1 34 ? 224.315 253.588 153.932 1.00 73.40 346 LEU A C 13
ATOM 18510 O O . LEU A 1 34 ? 224.755 254.066 152.886 1.00 73.40 346 LEU A O 13
ATOM 18526 N N . ASP A 1 35 ? 223.851 252.342 154.012 1.00 113.98 347 ASP A N 13
ATOM 18527 C CA . ASP A 1 35 ? 223.831 251.466 152.841 1.00 113.98 347 ASP A CA 13
ATOM 18528 C C . ASP A 1 35 ? 222.447 250.877 152.572 1.00 113.98 347 ASP A C 13
ATOM 18529 O O . ASP A 1 35 ? 222.233 250.230 151.548 1.00 113.98 347 ASP A O 13
ATOM 18538 N N . GLY A 1 36 ? 221.511 251.094 153.488 1.00 30.33 348 GLY A N 13
ATOM 18539 C CA . GLY A 1 36 ? 220.170 250.559 153.303 1.00 30.33 348 GLY A CA 13
ATOM 18540 C C . GLY A 1 36 ? 219.922 249.290 154.099 1.00 30.33 348 GLY A C 13
ATOM 18541 O O . GLY A 1 36 ? 218.831 248.721 154.051 1.00 30.33 348 GLY A O 13
ATOM 18545 N N . LYS A 1 37 ? 220.938 248.846 154.830 1.00 117.13 349 LYS A N 13
ATOM 18546 C CA . LYS A 1 37 ? 220.835 247.633 155.640 1.00 117.13 349 LYS A CA 13
ATOM 18547 C C . LYS A 1 37 ? 221.096 247.945 157.112 1.00 117.13 349 LYS A C 13
ATOM 18548 O O . LYS A 1 37 ? 222.211 248.307 157.483 1.00 117.13 349 LYS A O 13
ATOM 18567 N N . PRO A 1 38 ? 220.071 247.815 157.976 1.00 105.72 350 PRO A N 13
ATOM 18568 C CA . PRO A 1 38 ? 220.218 248.088 159.410 1.00 105.72 350 PRO A CA 13
ATOM 18569 C C . PRO A 1 38 ? 221.200 247.142 160.087 1.00 105.72 350 PRO A C 13
ATOM 18570 O O . PRO A 1 38 ? 221.078 245.921 159.987 1.00 105.72 350 PRO A O 13
ATOM 18581 N N . LYS A 1 39 ? 222.174 247.721 160.778 1.00 174.26 351 LYS A N 13
ATOM 18582 C CA . LYS A 1 39 ? 223.186 246.945 161.481 1.00 174.26 351 LYS A CA 13
ATOM 18583 C C . LYS A 1 39 ? 223.137 247.235 162.973 1.00 174.26 351 LYS A C 13
ATOM 18584 O O . LYS A 1 39 ? 222.670 248.293 163.391 1.00 174.26 351 LYS A O 13
ATOM 18603 N N . THR A 1 40 ? 223.637 246.302 163.776 1.00 49.67 352 THR A N 13
ATOM 18604 C CA . THR A 1 40 ? 223.651 246.490 165.222 1.00 49.67 352 THR A CA 13
ATOM 18605 C C . THR A 1 40 ? 224.768 247.440 165.630 1.00 49.67 352 THR A C 13
ATOM 18606 O O . THR A 1 40 ? 225.726 247.631 164.885 1.00 49.67 352 THR A O 13
ATOM 18617 N N . LEU A 1 41 ? 224.639 248.045 166.810 1.00 78.80 353 LEU A N 13
ATOM 18618 C CA . LEU A 1 41 ? 225.649 248.979 167.284 1.00 78.80 353 LEU A CA 13
ATOM 18619 C C . LEU A 1 41 ? 227.035 248.343 167.298 1.00 78.80 353 LEU A C 13
ATOM 18620 O O . LEU A 1 41 ? 228.039 249.020 167.075 1.00 78.80 353 LEU A O 13
ATOM 18636 N N . GLU A 1 42 ? 227.086 247.045 167.559 1.00 73.25 354 GLU A N 13
ATOM 18637 C CA . GLU A 1 42 ? 228.356 246.326 167.606 1.00 73.25 354 GLU A CA 13
ATOM 18638 C C . GLU A 1 42 ? 229.179 246.572 166.344 1.00 73.25 354 GLU A C 13
ATOM 18639 O O . GLU A 1 42 ? 230.397 246.745 166.409 1.00 73.25 354 GLU A O 13
ATOM 18651 N N . GLU A 1 43 ? 228.506 246.585 165.198 1.00 66.75 355 GLU A N 13
ATOM 18652 C CA . GLU A 1 43 ? 229.169 246.818 163.919 1.00 66.75 355 GLU A CA 13
ATOM 18653 C C . GLU A 1 43 ? 229.609 248.273 163.782 1.00 66.75 355 GLU A C 13
ATOM 18654 O O . GLU A 1 43 ? 230.702 248.557 163.290 1.00 66.75 355 GLU A O 13
ATOM 18666 N N . VAL A 1 44 ? 228.744 249.192 164.201 1.00 27.31 356 VAL A N 13
ATOM 18667 C CA . VAL A 1 44 ? 229.038 250.618 164.104 1.00 27.31 356 VAL A CA 13
ATOM 18668 C C . VAL A 1 44 ? 230.113 251.049 165.099 1.00 27.31 356 VAL A C 13
ATOM 18669 O O . VAL A 1 44 ? 231.115 251.655 164.714 1.00 27.31 356 VAL A O 13
ATOM 18682 N N . GLY A 1 45 ? 229.906 250.740 166.375 1.00 22.34 357 GLY A N 13
ATOM 18683 C CA . GLY A 1 45 ? 230.877 251.114 167.385 1.00 22.34 357 GLY A CA 13
ATOM 18684 C C . GLY A 1 45 ? 232.257 250.585 167.060 1.00 22.34 357 GLY A C 13
ATOM 18685 O O . GLY A 1 45 ? 233.233 251.337 167.046 1.00 22.34 357 GLY A O 13
ATOM 18689 N N . GLN A 1 46 ? 232.335 249.287 166.783 1.00 88.15 358 GLN A N 13
ATOM 18690 C CA . GLN A 1 46 ? 233.599 248.657 166.430 1.00 88.15 358 GLN A CA 13
ATOM 18691 C C . GLN A 1 46 ? 234.159 249.249 165.138 1.00 88.15 358 GLN A C 13
ATOM 18692 O O . GLN A 1 46 ? 235.373 249.276 164.930 1.00 88.15 358 GLN A O 13
ATOM 18706 N N . TYR A 1 47 ? 233.265 249.724 164.275 1.00 138.50 359 TYR A N 13
ATOM 18707 C CA . TYR A 1 47 ? 233.678 250.320 163.010 1.00 138.50 359 TYR A CA 13
ATOM 18708 C C . TYR A 1 47 ? 234.484 251.588 163.263 1.00 138.50 359 TYR A C 13
ATOM 18709 O O . TYR A 1 47 ? 235.449 251.874 162.556 1.00 138.50 359 TYR A O 13
ATOM 18727 N N . PHE A 1 48 ? 234.088 252.337 164.287 1.00 144.00 360 PHE A N 13
ATOM 18728 C CA . PHE A 1 48 ? 234.787 253.563 164.646 1.00 144.00 360 PHE A CA 13
ATOM 18729 C C . PHE A 1 48 ? 235.882 253.274 165.669 1.00 144.00 360 PHE A C 13
ATOM 18730 O O . PHE A 1 48 ? 237.010 252.946 165.304 1.00 144.00 360 PHE A O 13
ATOM 18747 N N . ASN A 1 49 ? 235.545 253.386 166.950 1.00 222.30 361 ASN A N 13
ATOM 18748 C CA . ASN A 1 49 ? 236.510 253.126 168.018 1.00 222.30 361 ASN A CA 13
ATOM 18749 C C . ASN A 1 49 ? 235.862 253.267 169.389 1.00 222.30 361 ASN A C 13
ATOM 18750 O O . ASN A 1 49 ? 236.518 253.670 170.351 1.00 222.30 361 ASN A O 13
ATOM 18761 N N . VAL A 1 50 ? 234.574 252.950 169.474 1.00 149.29 362 VAL A N 13
ATOM 18762 C CA . VAL A 1 50 ? 233.844 253.075 170.730 1.00 149.29 362 VAL A CA 13
ATOM 18763 C C . VAL A 1 50 ? 232.874 251.916 170.955 1.00 149.29 362 VAL A C 13
ATOM 18764 O O . VAL A 1 50 ? 232.351 251.332 170.006 1.00 149.29 362 VAL A O 13
ATOM 18777 N N . THR A 1 51 ? 232.633 251.601 172.227 1.00 102.94 363 THR A N 13
ATOM 18778 C CA . THR A 1 51 ? 231.717 250.528 172.600 1.00 102.94 363 THR A CA 13
ATOM 18779 C C . THR A 1 51 ? 230.282 251.038 172.692 1.00 102.94 363 THR A C 13
ATOM 18780 O O . THR A 1 51 ? 229.996 252.183 172.345 1.00 102.94 363 THR A O 13
ATOM 18791 N N . ARG A 1 52 ? 229.381 250.177 173.158 1.00 115.19 364 ARG A N 13
ATOM 18792 C CA . ARG A 1 52 ? 227.972 250.538 173.302 1.00 115.19 364 ARG A CA 13
ATOM 18793 C C . ARG A 1 52 ? 227.803 251.814 174.120 1.00 115.19 364 ARG A C 13
ATOM 18794 O O . ARG A 1 52 ? 226.885 252.600 173.890 1.00 115.19 364 ARG A O 13
ATOM 18815 N N . GLU A 1 53 ? 228.678 251.990 175.099 1.00 84.69 365 GLU A N 13
ATOM 18816 C CA . GLU A 1 53 ? 228.624 253.143 175.988 1.00 84.69 365 GLU A CA 13
ATOM 18817 C C . GLU A 1 53 ? 228.564 254.472 175.234 1.00 84.69 365 GLU A C 13
ATOM 18818 O O . GLU A 1 53 ? 227.901 255.406 175.685 1.00 84.69 365 GLU A O 13
ATOM 18830 N N . ARG A 1 54 ? 229.258 254.574 174.103 1.00 85.77 366 ARG A N 13
ATOM 18831 C CA . ARG A 1 54 ? 229.241 255.819 173.339 1.00 85.77 366 ARG A CA 13
ATOM 18832 C C . ARG A 1 54 ? 227.851 256.110 172.780 1.00 85.77 366 ARG A C 13
ATOM 18833 O O . ARG A 1 54 ? 227.315 257.197 172.992 1.00 85.77 366 ARG A O 13
ATOM 18854 N N . ILE A 1 55 ? 227.249 255.142 172.092 1.00 97.87 367 ILE A N 13
ATOM 18855 C CA . ILE A 1 55 ? 225.900 255.345 171.580 1.00 97.87 367 ILE A CA 13
ATOM 18856 C C . ILE A 1 55 ? 224.940 255.448 172.757 1.00 97.87 367 ILE A C 13
ATOM 18857 O O . ILE A 1 55 ? 223.947 256.177 172.713 1.00 97.87 367 ILE A O 13
ATOM 18873 N N . ARG A 1 56 ? 225.284 254.741 173.828 1.00 107.78 368 ARG A N 13
ATOM 18874 C CA . ARG A 1 56 ? 224.509 254.781 175.059 1.00 107.78 368 ARG A CA 13
ATOM 18875 C C . ARG A 1 56 ? 224.425 256.227 175.526 1.00 107.78 368 ARG A C 13
ATOM 18876 O O . ARG A 1 56 ? 223.371 256.706 175.946 1.00 107.78 368 ARG A O 13
ATOM 18897 N N . GLN A 1 57 ? 225.556 256.920 175.420 1.00 25.22 369 GLN A N 13
ATOM 18898 C CA . GLN A 1 57 ? 225.646 258.329 175.782 1.00 25.22 369 GLN A CA 13
ATOM 18899 C C . GLN A 1 57 ? 224.831 259.194 174.820 1.00 25.22 369 GLN A C 13
ATOM 18900 O O . GLN A 1 57 ? 224.092 260.087 175.244 1.00 25.22 369 GLN A O 13
ATOM 18914 N N . ILE A 1 58 ? 224.972 258.927 173.522 1.00 81.86 370 ILE A N 13
ATOM 18915 C CA . ILE A 1 58 ? 224.243 259.677 172.501 1.00 81.86 370 ILE A CA 13
ATOM 18916 C C . ILE A 1 58 ? 222.735 259.596 172.734 1.00 81.86 370 ILE A C 13
ATOM 18917 O O . ILE A 1 58 ? 222.037 260.610 172.671 1.00 81.86 370 ILE A O 13
ATOM 18933 N N . GLU A 1 59 ? 222.233 258.394 173.018 1.00 46.06 371 GLU A N 13
ATOM 18934 C CA . GLU A 1 59 ? 220.806 258.214 173.276 1.00 46.06 371 GLU A CA 13
ATOM 18935 C C . GLU A 1 59 ? 220.361 259.132 174.411 1.00 46.06 371 GLU A C 13
ATOM 18936 O O . GLU A 1 59 ? 219.355 259.834 174.296 1.00 46.06 371 GLU A O 13
ATOM 18948 N N . VAL A 1 60 ? 221.125 259.130 175.500 1.00 89.19 372 VAL A N 13
ATOM 18949 C CA . VAL A 1 60 ? 220.820 259.971 176.652 1.00 89.19 372 VAL A CA 13
ATOM 18950 C C . VAL A 1 60 ? 220.985 261.449 176.309 1.00 89.19 372 VAL A C 13
ATOM 18951 O O . VAL A 1 60 ? 220.061 262.245 176.489 1.00 89.19 372 VAL A O 13
ATOM 18964 N N . LYS A 1 61 ? 222.165 261.812 175.810 1.00 133.25 373 LYS A N 13
ATOM 18965 C CA . LYS A 1 61 ? 222.445 263.197 175.440 1.00 133.25 373 LYS A CA 13
ATOM 18966 C C . LYS A 1 61 ? 221.427 263.710 174.425 1.00 133.25 373 LYS A C 13
ATOM 18967 O O . LYS A 1 61 ? 220.987 264.858 174.502 1.00 133.25 373 LYS A O 13
ATOM 18986 N N . ALA A 1 62 ? 221.047 262.857 173.480 1.00 37.13 374 ALA A N 13
ATOM 18987 C CA . ALA A 1 62 ? 220.066 263.242 172.478 1.00 37.13 374 ALA A CA 13
ATOM 18988 C C . ALA A 1 62 ? 218.781 263.671 173.168 1.00 37.13 374 ALA A C 13
ATOM 18989 O O . ALA A 1 62 ? 218.183 264.694 172.828 1.00 37.13 374 ALA A O 13
ATOM 18996 N N . LEU A 1 63 ? 218.375 262.883 174.159 1.00 42.35 375 LEU A N 13
ATOM 18997 C CA . LEU A 1 63 ? 217.179 263.171 174.938 1.00 42.35 375 LEU A CA 13
ATOM 18998 C C . LEU A 1 63 ? 217.370 264.433 175.776 1.00 42.35 375 LEU A C 13
ATOM 18999 O O . LEU A 1 63 ? 216.479 265.280 175.856 1.00 42.35 375 LEU A O 13
ATOM 19015 N N . ARG A 1 64 ? 218.543 264.556 176.385 1.00 124.40 376 ARG A N 13
ATOM 19016 C CA . ARG A 1 64 ? 218.854 265.720 177.207 1.00 124.40 376 ARG A CA 13
ATOM 19017 C C . ARG A 1 64 ? 218.902 266.977 176.348 1.00 124.40 376 ARG A C 13
ATOM 19018 O O . ARG A 1 64 ? 218.371 268.024 176.720 1.00 124.40 376 ARG A O 13
ATOM 19039 N N . LYS A 1 65 ? 219.564 266.866 175.201 1.00 64.37 377 LYS A N 13
ATOM 19040 C CA . LYS A 1 65 ? 219.712 267.984 174.280 1.00 64.37 377 LYS A CA 13
ATOM 19041 C C . LYS A 1 65 ? 218.376 268.410 173.669 1.00 64.37 377 LYS A C 13
ATOM 19042 O O . LYS A 1 65 ? 218.166 269.593 173.396 1.00 64.37 377 LYS A O 13
ATOM 19061 N N . LEU A 1 66 ? 217.481 267.452 173.445 1.00 159.95 378 LEU A N 13
ATOM 19062 C CA . LEU A 1 66 ? 216.178 267.759 172.854 1.00 159.95 378 LEU A CA 13
ATOM 19063 C C . LEU A 1 66 ? 215.241 268.405 173.870 1.00 159.95 378 LEU A C 13
ATOM 19064 O O . LEU A 1 66 ? 214.741 269.507 173.645 1.00 159.95 378 LEU A O 13
ATOM 19080 N N . ARG A 1 67 ? 214.992 267.717 174.981 1.00 140.36 379 ARG A N 13
ATOM 19081 C CA . ARG A 1 67 ? 214.104 268.242 176.013 1.00 140.36 379 ARG A CA 13
ATOM 19082 C C . ARG A 1 67 ? 214.385 267.616 177.372 1.00 140.36 379 ARG A C 13
ATOM 19083 O O . ARG A 1 67 ? 215.181 266.683 177.486 1.00 140.36 379 ARG A O 13
ATOM 19104 N N . HIS A 1 68 ? 213.699 268.119 178.397 1.00 75.36 380 HIS A N 13
ATOM 19105 C CA . HIS A 1 68 ? 213.843 267.600 179.748 1.00 75.36 380 HIS A CA 13
ATOM 19106 C C . HIS A 1 68 ? 213.377 266.145 179.776 1.00 75.36 380 HIS A C 13
ATOM 19107 O O . HIS A 1 68 ? 212.427 265.786 179.083 1.00 75.36 380 HIS A O 13
ATOM 19121 N N . PRO A 1 69 ? 214.027 265.274 180.559 1.00 115.39 381 PRO A N 13
ATOM 19122 C CA . PRO A 1 69 ? 213.640 263.863 180.626 1.00 115.39 381 PRO A CA 13
ATOM 19123 C C . PRO A 1 69 ? 212.144 263.675 180.869 1.00 115.39 381 PRO A C 13
ATOM 19124 O O . PRO A 1 69 ? 211.591 264.201 181.835 1.00 115.39 381 PRO A O 13
ATOM 19135 N N . SER A 1 70 ? 211.498 262.919 179.984 1.00 89.56 382 SER A N 13
ATOM 19136 C CA . SER A 1 70 ? 210.067 262.651 180.094 1.00 89.56 382 SER A CA 13
ATOM 19137 C C . SER A 1 70 ? 209.594 261.766 178.943 1.00 89.56 382 SER A C 13
ATOM 19138 O O . SER A 1 70 ? 209.461 260.553 179.098 1.00 89.56 382 SER A O 13
ATOM 19146 N N . ARG A 1 71 ? 209.339 262.379 177.789 1.00 161.46 383 ARG A N 13
ATOM 19147 C CA . ARG A 1 71 ? 208.881 261.638 176.617 1.00 161.46 383 ARG A CA 13
ATOM 19148 C C . ARG A 1 71 ? 209.361 262.295 175.326 1.00 161.46 383 ARG A C 13
ATOM 19149 O O . ARG A 1 71 ? 209.345 263.519 175.197 1.00 161.46 383 ARG A O 13
ATOM 19170 N N . SER A 1 72 ? 209.786 261.472 174.370 1.00 105.59 384 SER A N 13
ATOM 19171 C CA . SER A 1 72 ? 210.271 261.970 173.087 1.00 105.59 384 SER A CA 13
ATOM 19172 C C . SER A 1 72 ? 210.091 260.923 171.992 1.00 105.59 384 SER A C 13
ATOM 19173 O O . SER A 1 72 ? 209.854 259.749 172.276 1.00 105.59 384 SER A O 13
ATOM 19181 N N . LYS A 1 73 ? 210.202 261.356 170.739 1.00 173.63 385 LYS A N 13
ATOM 19182 C CA . LYS A 1 73 ? 210.053 260.459 169.598 1.00 173.63 385 LYS A CA 13
ATOM 19183 C C . LYS A 1 73 ? 211.041 259.291 169.668 1.00 173.63 385 LYS A C 13
ATOM 19184 O O . LYS A 1 73 ? 210.752 258.192 169.194 1.00 173.63 385 LYS A O 13
ATOM 19203 N N . TYR A 1 74 ? 212.203 259.539 170.265 1.00 268.15 386 TYR A N 13
ATOM 19204 C CA . TYR A 1 74 ? 213.234 258.512 170.403 1.00 268.15 386 TYR A CA 13
ATOM 19205 C C . TYR A 1 74 ? 212.686 257.282 171.111 1.00 268.15 386 TYR A C 13
ATOM 19206 O O . TYR A 1 74 ? 212.933 256.144 170.703 1.00 268.15 386 TYR A O 13
ATOM 19224 N N . LEU A 1 75 ? 211.952 257.535 172.184 1.00 124.51 387 LEU A N 13
ATOM 19225 C CA . LEU A 1 75 ? 211.360 256.485 172.997 1.00 124.51 387 LEU A CA 13
ATOM 19226 C C . LEU A 1 75 ? 210.376 255.638 172.196 1.00 124.51 387 LEU A C 13
ATOM 19227 O O . LEU A 1 75 ? 210.479 254.411 172.164 1.00 124.51 387 LEU A O 13
ATOM 19243 N N . LYS A 1 76 ? 209.416 256.299 171.558 1.00 131.58 388 LYS A N 13
ATOM 19244 C CA . LYS A 1 76 ? 208.409 255.608 170.762 1.00 131.58 388 LYS A CA 13
ATOM 19245 C C . LYS A 1 76 ? 209.021 254.967 169.517 1.00 131.58 388 LYS A C 13
ATOM 19246 O O . LYS A 1 76 ? 208.680 253.838 169.160 1.00 131.58 388 LYS A O 13
ATOM 19265 N N . SER A 1 77 ? 209.923 255.688 168.861 1.00 82.77 389 SER A N 13
ATOM 19266 C CA . SER A 1 77 ? 210.572 255.180 167.658 1.00 82.77 389 SER A CA 13
ATOM 19267 C C . SER A 1 77 ? 211.436 253.967 167.984 1.00 82.77 389 SER A C 13
ATOM 19268 O O . SER A 1 77 ? 211.368 252.945 167.301 1.00 82.77 389 SER A O 13
ATOM 19276 N N . LEU A 1 78 ? 212.236 254.078 169.040 1.00 97.55 390 LEU A N 13
ATOM 19277 C CA . LEU A 1 78 ? 213.101 252.981 169.455 1.00 97.55 390 LEU A CA 13
ATOM 19278 C C . LEU A 1 78 ? 212.260 251.799 169.920 1.00 97.55 390 LEU A C 13
ATOM 19279 O O . LEU A 1 78 ? 212.593 250.642 169.663 1.00 97.55 390 LEU A O 13
ATOM 19295 N N . LEU A 1 79 ? 211.162 252.108 170.601 1.00 145.00 391 LEU A N 13
ATOM 19296 C CA . LEU A 1 79 ? 210.256 251.084 171.100 1.00 145.00 391 LEU A CA 13
ATOM 19297 C C . LEU A 1 79 ? 209.533 250.395 169.947 1.00 145.00 391 LEU A C 13
ATOM 19298 O O . LEU A 1 79 ? 209.305 249.186 169.977 1.00 145.00 391 LEU A O 13
ATOM 19314 N N . SER A 1 80 ? 209.171 251.176 168.933 1.00 200.26 392 SER A N 13
ATOM 19315 C CA . SER A 1 80 ? 208.469 250.648 167.767 1.00 200.26 392 SER A CA 13
ATOM 19316 C C . SER A 1 80 ? 209.407 249.855 166.857 1.00 200.26 392 SER A C 13
ATOM 19317 O O . SER A 1 80 ? 208.960 249.200 165.914 1.00 200.26 392 SER A O 13
ATOM 19325 N N . LEU A 1 81 ? 210.704 249.933 167.133 1.00 262.42 393 LEU A N 13
ATOM 19326 C CA . LEU A 1 81 ? 211.701 249.234 166.324 1.00 262.42 393 LEU A CA 13
ATOM 19327 C C . LEU A 1 81 ? 211.620 247.712 166.479 1.00 262.42 393 LEU A C 13
ATOM 19328 O O . LEU A 1 81 ? 211.748 246.987 165.494 1.00 262.42 393 LEU A O 13
ATOM 19344 N N . MET A 1 82 ? 211.425 247.216 167.704 1.00 269.63 394 MET A N 13
ATOM 19345 C CA . MET A 1 82 ? 211.350 245.770 167.910 1.00 269.63 394 MET A CA 13
ATOM 19346 C C . MET A 1 82 ? 210.597 245.375 169.187 1.00 269.63 394 MET A C 13
ATOM 19347 O O . MET A 1 82 ? 209.417 245.029 169.128 1.00 269.63 394 MET A O 13
ATOM 19361 N N . ASP A 1 83 ? 211.276 245.392 170.329 1.00 238.65 395 ASP A N 13
ATOM 19362 C CA . ASP A 1 83 ? 210.641 245.005 171.593 1.00 238.65 395 ASP A CA 13
ATOM 19363 C C . ASP A 1 83 ? 211.436 245.458 172.818 1.00 238.65 395 ASP A C 13
ATOM 19364 O O . ASP A 1 83 ? 211.494 244.745 173.822 1.00 238.65 395 ASP A O 13
ATOM 19373 N N . GLU A 1 84 ? 212.041 246.634 172.742 1.00 265.58 396 GLU A N 13
ATOM 19374 C CA . GLU A 1 84 ? 212.824 247.159 173.862 1.00 265.58 396 GLU A CA 13
ATOM 19375 C C . GLU A 1 84 ? 211.923 247.809 174.904 1.00 265.58 396 GLU A C 13
ATOM 19376 O O . GLU A 1 84 ? 211.039 248.598 174.569 1.00 265.58 396 GLU A O 13
ATOM 19388 N N . ASN A 1 85 ? 212.157 247.474 176.169 1.00 243.28 397 ASN A N 13
ATOM 19389 C CA . ASN A 1 85 ? 211.371 248.023 177.269 1.00 243.28 397 ASN A CA 13
ATOM 19390 C C . ASN A 1 85 ? 212.026 249.278 177.842 1.00 243.28 397 ASN A C 13
ATOM 19391 O O . ASN A 1 85 ? 213.226 249.296 178.114 1.00 243.28 397 ASN A O 13
ATOM 19402 N N . GLU A 1 86 ? 211.226 250.325 178.027 1.00 209.47 398 GLU A N 13
ATOM 19403 C CA . GLU A 1 86 ? 211.727 251.581 178.571 1.00 209.47 398 GLU A CA 13
ATOM 19404 C C . GLU A 1 86 ? 210.579 252.453 179.069 1.00 209.47 398 GLU A C 13
ATOM 19405 O O . GLU A 1 86 ? 209.677 252.806 178.308 1.00 209.47 398 GLU A O 13
ATOM 19417 N N . GLY A 1 87 ? 210.620 252.797 180.352 1.00 27.01 399 GLY A N 13
ATOM 19418 C CA . GLY A 1 87 ? 209.577 253.624 180.931 1.00 27.01 399 GLY A CA 13
ATOM 19419 C C . GLY A 1 87 ? 210.101 254.538 182.022 1.00 27.01 399 GLY A C 13
ATOM 19423 N N . LYS A 1 1 ? 225.450 248.986 141.192 1.00 57.48 313 LYS A N 14
ATOM 19424 C CA . LYS A 1 1 ? 224.933 249.966 142.138 1.00 57.48 313 LYS A CA 14
ATOM 19425 C C . LYS A 1 1 ? 223.474 249.674 142.479 1.00 57.48 313 LYS A C 14
ATOM 19426 O O . LYS A 1 1 ? 223.152 249.326 143.615 1.00 57.48 313 LYS A O 14
ATOM 19444 N N . GLU A 1 2 ? 222.596 249.822 141.490 1.00 61.73 314 GLU A N 14
ATOM 19445 C CA . GLU A 1 2 ? 221.171 249.576 141.689 1.00 61.73 314 GLU A CA 14
ATOM 19446 C C . GLU A 1 2 ? 220.610 250.464 142.796 1.00 61.73 314 GLU A C 14
ATOM 19447 O O . GLU A 1 2 ? 219.681 250.076 143.506 1.00 61.73 314 GLU A O 14
ATOM 19459 N N . ALA A 1 3 ? 221.178 251.659 142.937 1.00 17.09 315 ALA A N 14
ATOM 19460 C CA . ALA A 1 3 ? 220.735 252.603 143.957 1.00 17.09 315 ALA A CA 14
ATOM 19461 C C . ALA A 1 3 ? 219.894 253.722 143.351 1.00 17.09 315 ALA A C 14
ATOM 19462 O O . ALA A 1 3 ? 220.182 254.203 142.254 1.00 17.09 315 ALA A O 14
ATOM 19469 N N . MET A 1 4 ? 218.850 254.129 144.068 1.00 92.82 316 MET A N 14
ATOM 19470 C CA . MET A 1 4 ? 217.964 255.189 143.597 1.00 92.82 316 MET A CA 14
ATOM 19471 C C . MET A 1 4 ? 218.561 256.565 143.881 1.00 92.82 316 MET A C 14
ATOM 19472 O O . MET A 1 4 ? 218.929 257.294 142.960 1.00 92.82 316 MET A O 14
ATOM 19486 N N . ARG A 1 5 ? 218.656 256.915 145.162 1.00 146.42 317 ARG A N 14
ATOM 19487 C CA . ARG A 1 5 ? 219.211 258.205 145.556 1.00 146.42 317 ARG A CA 14
ATOM 19488 C C . ARG A 1 5 ? 219.360 258.281 147.071 1.00 146.42 317 ARG A C 14
ATOM 19489 O O . ARG A 1 5 ? 220.474 258.270 147.595 1.00 146.42 317 ARG A O 14
ATOM 19510 N N . MET A 1 6 ? 218.228 258.371 147.769 1.00 91.09 318 MET A N 14
ATOM 19511 C CA . MET A 1 6 ? 218.226 258.461 149.225 1.00 91.09 318 MET A CA 14
ATOM 19512 C C . MET A 1 6 ? 216.804 258.450 149.783 1.00 91.09 318 MET A C 14
ATOM 19513 O O . MET A 1 6 ? 215.962 259.256 149.385 1.00 91.09 318 MET A O 14
ATOM 19527 N N . LEU A 1 7 ? 216.550 257.533 150.713 1.00 123.69 319 LEU A N 14
ATOM 19528 C CA . LEU A 1 7 ? 215.237 257.411 151.337 1.00 123.69 319 LEU A CA 14
ATOM 19529 C C . LEU A 1 7 ? 215.253 257.937 152.766 1.00 123.69 319 LEU A C 14
ATOM 19530 O O . LEU A 1 7 ? 216.135 257.598 153.554 1.00 123.69 319 LEU A O 14
ATOM 19546 N N . MET A 1 8 ? 214.269 258.768 153.096 1.00 120.55 320 MET A N 14
ATOM 19547 C CA . MET A 1 8 ? 214.169 259.342 154.432 1.00 120.55 320 MET A CA 14
ATOM 19548 C C . MET A 1 8 ? 212.792 259.080 155.038 1.00 120.55 320 MET A C 14
ATOM 19549 O O . MET A 1 8 ? 211.826 258.836 154.315 1.00 120.55 320 MET A O 14
ATOM 19563 N N . ARG A 1 9 ? 212.705 259.124 156.367 1.00 78.04 321 ARG A N 14
ATOM 19564 C CA . ARG A 1 9 ? 211.436 258.881 157.050 1.00 78.04 321 ARG A CA 14
ATOM 19565 C C . ARG A 1 9 ? 211.158 259.947 158.115 1.00 78.04 321 ARG A C 14
ATOM 19566 O O . ARG A 1 9 ? 212.064 260.659 158.544 1.00 78.04 321 ARG A O 14
ATOM 19587 N N . GLU A 1 10 ? 209.897 260.052 158.521 1.00 59.88 322 GLU A N 14
ATOM 19588 C CA . GLU A 1 10 ? 209.482 261.031 159.526 1.00 59.88 322 GLU A CA 14
ATOM 19589 C C . GLU A 1 10 ? 210.311 260.929 160.798 1.00 59.88 322 GLU A C 14
ATOM 19590 O O . GLU A 1 10 ? 211.024 261.864 161.167 1.00 59.88 322 GLU A O 14
ATOM 19602 N N . GLU A 1 11 ? 210.177 259.803 161.479 1.00 59.53 323 GLU A N 14
ATOM 19603 C CA . GLU A 1 11 ? 210.875 259.570 162.728 1.00 59.53 323 GLU A CA 14
ATOM 19604 C C . GLU A 1 11 ? 212.386 259.628 162.556 1.00 59.53 323 GLU A C 14
ATOM 19605 O O . GLU A 1 11 ? 213.098 260.102 163.444 1.00 59.53 323 GLU A O 14
ATOM 19617 N N . LEU A 1 12 ? 212.876 259.156 161.417 1.00 122.40 324 LEU A N 14
ATOM 19618 C CA . LEU A 1 12 ? 214.305 259.176 161.150 1.00 122.40 324 LEU A CA 14
ATOM 19619 C C . LEU A 1 12 ? 214.810 260.614 161.030 1.00 122.40 324 LEU A C 14
ATOM 19620 O O . LEU A 1 12 ? 215.891 260.946 161.514 1.00 122.40 324 LEU A O 14
ATOM 19636 N N . GLU A 1 13 ? 214.014 261.460 160.380 1.00 69.04 325 GLU A N 14
ATOM 19637 C CA . GLU A 1 13 ? 214.371 262.868 160.189 1.00 69.04 325 GLU A CA 14
ATOM 19638 C C . GLU A 1 13 ? 214.179 263.695 161.464 1.00 69.04 325 GLU A C 14
ATOM 19639 O O . GLU A 1 13 ? 215.014 264.538 161.794 1.00 69.04 325 GLU A O 14
ATOM 19651 N N . LYS A 1 14 ? 213.075 263.469 162.168 1.00 115.86 326 LYS A N 14
ATOM 19652 C CA . LYS A 1 14 ? 212.790 264.221 163.391 1.00 115.86 326 LYS A CA 14
ATOM 19653 C C . LYS A 1 14 ? 213.816 263.936 164.483 1.00 115.86 326 LYS A C 14
ATOM 19654 O O . LYS A 1 14 ? 214.121 264.808 165.300 1.00 115.86 326 LYS A O 14
ATOM 19673 N N . VAL A 1 15 ? 214.331 262.714 164.510 1.00 98.68 327 VAL A N 14
ATOM 19674 C CA . VAL A 1 15 ? 215.304 262.324 165.525 1.00 98.68 327 VAL A CA 14
ATOM 19675 C C . VAL A 1 15 ? 216.714 262.833 165.216 1.00 98.68 327 VAL A C 14
ATOM 19676 O O . VAL A 1 15 ? 217.404 263.332 166.103 1.00 98.68 327 VAL A O 14
ATOM 19689 N N . LEU A 1 16 ? 217.151 262.686 163.968 1.00 136.13 328 LEU A N 14
ATOM 19690 C CA . LEU A 1 16 ? 218.494 263.118 163.573 1.00 136.13 328 LEU A CA 14
ATOM 19691 C C . LEU A 1 16 ? 218.740 264.619 163.779 1.00 136.13 328 LEU A C 14
ATOM 19692 O O . LEU A 1 16 ? 219.861 265.026 164.080 1.00 136.13 328 LEU A O 14
ATOM 19708 N N . LYS A 1 17 ? 217.716 265.447 163.588 1.00 109.48 329 LYS A N 14
ATOM 19709 C CA . LYS A 1 17 ? 217.876 266.896 163.742 1.00 109.48 329 LYS A CA 14
ATOM 19710 C C . LYS A 1 17 ? 218.415 267.285 165.121 1.00 109.48 329 LYS A C 14
ATOM 19711 O O . LYS A 1 17 ? 219.013 268.352 165.275 1.00 109.48 329 LYS A O 14
ATOM 19730 N N . THR A 1 18 ? 218.204 266.438 166.122 1.00 39.26 330 THR A N 14
ATOM 19731 C CA . THR A 1 18 ? 218.681 266.741 167.470 1.00 39.26 330 THR A CA 14
ATOM 19732 C C . THR A 1 18 ? 220.115 266.262 167.683 1.00 39.26 330 THR A C 14
ATOM 19733 O O . THR A 1 18 ? 220.898 266.919 168.368 1.00 39.26 330 THR A O 14
ATOM 19744 N N . LEU A 1 19 ? 220.457 265.120 167.095 1.00 105.78 331 LEU A N 14
ATOM 19745 C CA . LEU A 1 19 ? 221.802 264.569 167.229 1.00 105.78 331 LEU A CA 14
ATOM 19746 C C . LEU A 1 19 ? 222.796 265.312 166.341 1.00 105.78 331 LEU A C 14
ATOM 19747 O O . LEU A 1 19 ? 222.449 265.769 165.252 1.00 105.78 331 LEU A O 14
ATOM 19763 N N . SER A 1 20 ? 224.040 265.410 166.805 1.00 84.63 332 SER A N 14
ATOM 19764 C CA . SER A 1 20 ? 225.093 266.070 166.041 1.00 84.63 332 SER A CA 14
ATOM 19765 C C . SER A 1 20 ? 225.495 265.204 164.852 1.00 84.63 332 SER A C 14
ATOM 19766 O O . SER A 1 20 ? 225.162 264.021 164.803 1.00 84.63 332 SER A O 14
ATOM 19774 N N . PRO A 1 21 ? 226.208 265.774 163.871 1.00 107.03 333 PRO A N 14
ATOM 19775 C CA . PRO A 1 21 ? 226.640 265.034 162.685 1.00 107.03 333 PRO A CA 14
ATOM 19776 C C . PRO A 1 21 ? 227.329 263.718 163.031 1.00 107.03 333 PRO A C 14
ATOM 19777 O O . PRO A 1 21 ? 227.112 262.702 162.369 1.00 107.03 333 PRO A O 14
ATOM 19788 N N . ARG A 1 22 ? 228.163 263.739 164.068 1.00 47.43 334 ARG A N 14
ATOM 19789 C CA . ARG A 1 22 ? 228.880 262.543 164.497 1.00 47.43 334 ARG A CA 14
ATOM 19790 C C . ARG A 1 22 ? 227.968 261.582 165.257 1.00 47.43 334 ARG A C 14
ATOM 19791 O O . ARG A 1 22 ? 228.066 260.365 165.096 1.00 47.43 334 ARG A O 14
ATOM 19812 N N . GLU A 1 23 ? 227.085 262.131 166.086 1.00 95.23 335 GLU A N 14
ATOM 19813 C CA . GLU A 1 23 ? 226.165 261.307 166.868 1.00 95.23 335 GLU A CA 14
ATOM 19814 C C . GLU A 1 23 ? 225.150 260.625 165.962 1.00 95.23 335 GLU A C 14
ATOM 19815 O O . GLU A 1 23 ? 224.906 259.423 166.080 1.00 95.23 335 GLU A O 14
ATOM 19827 N N . ALA A 1 24 ? 224.558 261.396 165.056 1.00 30.86 336 ALA A N 14
ATOM 19828 C CA . ALA A 1 24 ? 223.570 260.865 164.129 1.00 30.86 336 ALA A CA 14
ATOM 19829 C C . ALA A 1 24 ? 224.190 259.839 163.184 1.00 30.86 336 ALA A C 14
ATOM 19830 O O . ALA A 1 24 ? 223.546 258.856 162.814 1.00 30.86 336 ALA A O 14
ATOM 19837 N N . MET A 1 25 ? 225.441 260.070 162.795 1.00 105.60 337 MET A N 14
ATOM 19838 C CA . MET A 1 25 ? 226.128 259.166 161.877 1.00 105.60 337 MET A CA 14
ATOM 19839 C C . MET A 1 25 ? 226.194 257.750 162.448 1.00 105.60 337 MET A C 14
ATOM 19840 O O . MET A 1 25 ? 225.931 256.780 161.736 1.00 105.60 337 MET A O 14
ATOM 19854 N N . VAL A 1 26 ? 226.538 257.627 163.733 1.00 103.66 338 VAL A N 14
ATOM 19855 C CA . VAL A 1 26 ? 226.629 256.315 164.363 1.00 103.66 338 VAL A CA 14
ATOM 19856 C C . VAL A 1 26 ? 225.265 255.641 164.359 1.00 103.66 338 VAL A C 14
ATOM 19857 O O . VAL A 1 26 ? 225.162 254.422 164.223 1.00 103.66 338 VAL A O 14
ATOM 19870 N N . LEU A 1 27 ? 224.212 256.440 164.486 1.00 82.10 339 LEU A N 14
ATOM 19871 C CA . LEU A 1 27 ? 222.865 255.901 164.481 1.00 82.10 339 LEU A CA 14
ATOM 19872 C C . LEU A 1 27 ? 222.486 255.502 163.054 1.00 82.10 339 LEU A C 14
ATOM 19873 O O . LEU A 1 27 ? 221.759 254.532 162.849 1.00 82.10 339 LEU A O 14
ATOM 19889 N N . ARG A 1 28 ? 223.028 256.220 162.062 1.00 105.77 340 ARG A N 14
ATOM 19890 C CA . ARG A 1 28 ? 222.747 255.903 160.667 1.00 105.77 340 ARG A CA 14
ATOM 19891 C C . ARG A 1 28 ? 223.083 254.438 160.435 1.00 105.77 340 ARG A C 14
ATOM 19892 O O . ARG A 1 28 ? 222.339 253.702 159.781 1.00 105.77 340 ARG A O 14
ATOM 19913 N N . MET A 1 29 ? 224.203 254.017 161.020 1.00 78.27 341 MET A N 14
ATOM 19914 C CA . MET A 1 29 ? 224.643 252.635 160.922 1.00 78.27 341 MET A CA 14
ATOM 19915 C C . MET A 1 29 ? 223.650 251.737 161.648 1.00 78.27 341 MET A C 14
ATOM 19916 O O . MET A 1 29 ? 223.262 250.678 161.145 1.00 78.27 341 MET A O 14
ATOM 19930 N N . ARG A 1 30 ? 223.236 252.176 162.835 1.00 79.00 342 ARG A N 14
ATOM 19931 C CA . ARG A 1 30 ? 222.275 251.434 163.642 1.00 79.00 342 ARG A CA 14
ATOM 19932 C C . ARG A 1 30 ? 220.936 251.304 162.919 1.00 79.00 342 ARG A C 14
ATOM 19933 O O . ARG A 1 30 ? 220.240 250.299 163.069 1.00 79.00 342 ARG A O 14
ATOM 19954 N N . TYR A 1 31 ? 220.581 252.327 162.141 1.00 143.91 343 TYR A N 14
ATOM 19955 C CA . TYR A 1 31 ? 219.317 252.326 161.402 1.00 143.91 343 TYR A CA 14
ATOM 19956 C C . TYR A 1 31 ? 219.435 251.550 160.089 1.00 143.91 343 TYR A C 14
ATOM 19957 O O . TYR A 1 31 ? 218.427 251.187 159.485 1.00 143.91 343 TYR A O 14
ATOM 19975 N N . GLY A 1 32 ? 220.664 251.315 159.641 1.00 25.24 344 GLY A N 14
ATOM 19976 C CA . GLY A 1 32 ? 220.868 250.607 158.384 1.00 25.24 344 GLY A CA 14
ATOM 19977 C C . GLY A 1 32 ? 220.742 251.525 157.180 1.00 25.24 344 GLY A C 14
ATOM 19978 O O . GLY A 1 32 ? 220.485 251.071 156.064 1.00 25.24 344 GLY A O 14
ATOM 19982 N N . LEU A 1 33 ? 220.915 252.820 157.416 1.00 51.39 345 LEU A N 14
ATOM 19983 C CA . LEU A 1 33 ? 220.807 253.824 156.357 1.00 51.39 345 LEU A CA 14
ATOM 19984 C C . LEU A 1 33 ? 222.050 253.842 155.467 1.00 51.39 345 LEU A C 14
ATOM 19985 O O . LEU A 1 33 ? 221.974 254.191 154.289 1.00 51.39 345 LEU A O 14
ATOM 20001 N N . LEU A 1 34 ? 223.192 253.480 156.040 1.00 73.40 346 LEU A N 14
ATOM 20002 C CA . LEU A 1 34 ? 224.454 253.465 155.302 1.00 73.40 346 LEU A CA 14
ATOM 20003 C C . LEU A 1 34 ? 224.379 252.592 154.047 1.00 73.40 346 LEU A C 14
ATOM 20004 O O . LEU A 1 34 ? 224.842 252.996 152.981 1.00 73.40 346 LEU A O 14
ATOM 20020 N N . ASP A 1 35 ? 223.822 251.387 154.178 1.00 113.98 347 ASP A N 14
ATOM 20021 C CA . ASP A 1 35 ? 223.719 250.477 153.038 1.00 113.98 347 ASP A CA 14
ATOM 20022 C C . ASP A 1 35 ? 222.294 249.967 152.822 1.00 113.98 347 ASP A C 14
ATOM 20023 O O . ASP A 1 35 ? 222.037 249.217 151.882 1.00 113.98 347 ASP A O 14
ATOM 20032 N N . GLY A 1 36 ? 221.373 250.365 153.689 1.00 30.33 348 GLY A N 14
ATOM 20033 C CA . GLY A 1 36 ? 219.996 249.916 153.551 1.00 30.33 348 GLY A CA 14
ATOM 20034 C C . GLY A 1 36 ? 219.638 248.791 154.506 1.00 30.33 348 GLY A C 14
ATOM 20035 O O . GLY A 1 36 ? 218.469 248.433 154.646 1.00 30.33 348 GLY A O 14
ATOM 20039 N N . LYS A 1 37 ? 220.649 248.235 155.163 1.00 117.13 349 LYS A N 14
ATOM 20040 C CA . LYS A 1 37 ? 220.446 247.141 156.113 1.00 117.13 349 LYS A CA 14
ATOM 20041 C C . LYS A 1 37 ? 220.912 247.546 157.509 1.00 117.13 349 LYS A C 14
ATOM 20042 O O . LYS A 1 37 ? 222.025 248.043 157.674 1.00 117.13 349 LYS A O 14
ATOM 20061 N N . PRO A 1 38 ? 220.071 247.345 158.540 1.00 105.72 350 PRO A N 14
ATOM 20062 C CA . PRO A 1 38 ? 220.424 247.693 159.920 1.00 105.72 350 PRO A CA 14
ATOM 20063 C C . PRO A 1 38 ? 221.606 246.886 160.440 1.00 105.72 350 PRO A C 14
ATOM 20064 O O . PRO A 1 38 ? 221.729 245.692 160.168 1.00 105.72 350 PRO A O 14
ATOM 20075 N N . LYS A 1 39 ? 222.471 247.552 161.195 1.00 174.26 351 LYS A N 14
ATOM 20076 C CA . LYS A 1 39 ? 223.648 246.914 161.765 1.00 174.26 351 LYS A CA 14
ATOM 20077 C C . LYS A 1 39 ? 223.601 246.971 163.284 1.00 174.26 351 LYS A C 14
ATOM 20078 O O . LYS A 1 39 ? 223.063 247.915 163.859 1.00 174.26 351 LYS A O 14
ATOM 20097 N N . THR A 1 40 ? 224.183 245.969 163.935 1.00 49.67 352 THR A N 14
ATOM 20098 C CA . THR A 1 40 ? 224.203 245.937 165.392 1.00 49.67 352 THR A CA 14
ATOM 20099 C C . THR A 1 40 ? 225.250 246.895 165.938 1.00 49.67 352 THR A C 14
ATOM 20100 O O . THR A 1 40 ? 226.167 247.290 165.220 1.00 49.67 352 THR A O 14
ATOM 20111 N N . LEU A 1 41 ? 225.109 247.280 167.204 1.00 78.80 353 LEU A N 14
ATOM 20112 C CA . LEU A 1 41 ? 226.053 248.205 167.812 1.00 78.80 353 LEU A CA 14
ATOM 20113 C C . LEU A 1 41 ? 227.482 247.677 167.735 1.00 78.80 353 LEU A C 14
ATOM 20114 O O . LEU A 1 41 ? 228.429 248.446 167.562 1.00 78.80 353 LEU A O 14
ATOM 20130 N N . GLU A 1 42 ? 227.634 246.367 167.860 1.00 73.25 354 GLU A N 14
ATOM 20131 C CA . GLU A 1 42 ? 228.953 245.743 167.807 1.00 73.25 354 GLU A CA 14
ATOM 20132 C C . GLU A 1 42 ? 229.708 246.153 166.545 1.00 73.25 354 GLU A C 14
ATOM 20133 O O . GLU A 1 42 ? 230.906 246.437 166.591 1.00 73.25 354 GLU A O 14
ATOM 20145 N N . GLU A 1 43 ? 229.000 246.184 165.420 1.00 66.75 355 GLU A N 14
ATOM 20146 C CA . GLU A 1 43 ? 229.596 246.572 164.147 1.00 66.75 355 GLU A CA 14
ATOM 20147 C C . GLU A 1 43 ? 229.731 248.088 164.037 1.00 66.75 355 GLU A C 14
ATOM 20148 O O . GLU A 1 43 ? 230.727 248.597 163.522 1.00 66.75 355 GLU A O 14
ATOM 20160 N N . VAL A 1 44 ? 228.715 248.804 164.507 1.00 27.31 356 VAL A N 14
ATOM 20161 C CA . VAL A 1 44 ? 228.709 250.263 164.435 1.00 27.31 356 VAL A CA 14
ATOM 20162 C C . VAL A 1 44 ? 229.809 250.881 165.295 1.00 27.31 356 VAL A C 14
ATOM 20163 O O . VAL A 1 44 ? 230.648 251.631 164.794 1.00 27.31 356 VAL A O 14
ATOM 20176 N N . GLY A 1 45 ? 229.804 250.570 166.588 1.00 22.34 357 GLY A N 14
ATOM 20177 C CA . GLY A 1 45 ? 230.809 251.122 167.475 1.00 22.34 357 GLY A CA 14
ATOM 20178 C C . GLY A 1 45 ? 232.208 250.737 167.048 1.00 22.34 357 GLY A C 14
ATOM 20179 O O . GLY A 1 45 ? 233.103 251.581 166.983 1.00 22.34 357 GLY A O 14
ATOM 20183 N N . GLN A 1 46 ? 232.394 249.456 166.744 1.00 88.15 358 GLN A N 14
ATOM 20184 C CA . GLN A 1 46 ? 233.692 248.954 166.314 1.00 88.15 358 GLN A CA 14
ATOM 20185 C C . GLN A 1 46 ? 234.119 249.607 165.002 1.00 88.15 358 GLN A C 14
ATOM 20186 O O . GLN A 1 46 ? 235.311 249.763 164.732 1.00 88.15 358 GLN A O 14
ATOM 20200 N N . TYR A 1 47 ? 233.138 249.988 164.189 1.00 138.50 359 TYR A N 14
ATOM 20201 C CA . TYR A 1 47 ? 233.419 250.617 162.905 1.00 138.50 359 TYR A CA 14
ATOM 20202 C C . TYR A 1 47 ? 234.153 251.935 163.115 1.00 138.50 359 TYR A C 14
ATOM 20203 O O . TYR A 1 47 ? 235.042 252.294 162.343 1.00 138.50 359 TYR A O 14
ATOM 20221 N N . PHE A 1 48 ? 233.782 252.648 164.174 1.00 144.00 360 PHE A N 14
ATOM 20222 C CA . PHE A 1 48 ? 234.417 253.919 164.494 1.00 144.00 360 PHE A CA 14
ATOM 20223 C C . PHE A 1 48 ? 235.604 253.702 165.430 1.00 144.00 360 PHE A C 14
ATOM 20224 O O . PHE A 1 48 ? 236.727 253.486 164.977 1.00 144.00 360 PHE A O 14
ATOM 20241 N N . ASN A 1 49 ? 235.352 253.749 166.735 1.00 222.30 361 ASN A N 14
ATOM 20242 C CA . ASN A 1 49 ? 236.409 253.547 167.724 1.00 222.30 361 ASN A CA 14
ATOM 20243 C C . ASN A 1 49 ? 235.846 253.555 169.139 1.00 222.30 361 ASN A C 14
ATOM 20244 O O . ASN A 1 49 ? 236.538 253.937 170.083 1.00 222.30 361 ASN A O 14
ATOM 20255 N N . VAL A 1 50 ? 234.588 253.149 169.280 1.00 149.29 362 VAL A N 14
ATOM 20256 C CA . VAL A 1 50 ? 233.938 253.139 170.585 1.00 149.29 362 VAL A CA 14
ATOM 20257 C C . VAL A 1 50 ? 232.992 251.951 170.753 1.00 149.29 362 VAL A C 14
ATOM 20258 O O . VAL A 1 50 ? 232.506 251.383 169.775 1.00 149.29 362 VAL A O 14
ATOM 20271 N N . THR A 1 51 ? 232.730 251.592 172.009 1.00 102.94 363 THR A N 14
ATOM 20272 C CA . THR A 1 51 ? 231.835 250.484 172.329 1.00 102.94 363 THR A CA 14
ATOM 20273 C C . THR A 1 51 ? 230.381 250.948 172.375 1.00 102.94 363 THR A C 14
ATOM 20274 O O . THR A 1 51 ? 230.069 252.082 172.012 1.00 102.94 363 THR A O 14
ATOM 20285 N N . ARG A 1 52 ? 229.496 250.061 172.823 1.00 115.19 364 ARG A N 14
ATOM 20286 C CA . ARG A 1 52 ? 228.072 250.376 172.922 1.00 115.19 364 ARG A CA 14
ATOM 20287 C C . ARG A 1 52 ? 227.839 251.660 173.713 1.00 115.19 364 ARG A C 14
ATOM 20288 O O . ARG A 1 52 ? 226.891 252.401 173.454 1.00 115.19 364 ARG A O 14
ATOM 20309 N N . GLU A 1 53 ? 228.692 251.892 174.697 1.00 84.69 365 GLU A N 14
ATOM 20310 C CA . GLU A 1 53 ? 228.580 253.062 175.559 1.00 84.69 365 GLU A CA 14
ATOM 20311 C C . GLU A 1 53 ? 228.467 254.370 174.774 1.00 84.69 365 GLU A C 14
ATOM 20312 O O . GLU A 1 53 ? 227.854 255.324 175.251 1.00 84.69 365 GLU A O 14
ATOM 20324 N N . ARG A 1 54 ? 229.061 254.431 173.585 1.00 85.77 366 ARG A N 14
ATOM 20325 C CA . ARG A 1 54 ? 228.990 255.653 172.788 1.00 85.77 366 ARG A CA 14
ATOM 20326 C C . ARG A 1 54 ? 227.564 255.935 172.327 1.00 85.77 366 ARG A C 14
ATOM 20327 O O . ARG A 1 54 ? 227.020 257.002 172.615 1.00 85.77 366 ARG A O 14
ATOM 20348 N N . ILE A 1 55 ? 226.939 254.982 171.641 1.00 97.87 367 ILE A N 14
ATOM 20349 C CA . ILE A 1 55 ? 225.558 255.177 171.217 1.00 97.87 367 ILE A CA 14
ATOM 20350 C C . ILE A 1 55 ? 224.669 255.228 172.452 1.00 97.87 367 ILE A C 14
ATOM 20351 O O . ILE A 1 55 ? 223.689 255.972 172.506 1.00 97.87 367 ILE A O 14
ATOM 20367 N N . ARG A 1 56 ? 225.063 254.460 173.462 1.00 107.78 368 ARG A N 14
ATOM 20368 C CA . ARG A 1 56 ? 224.361 254.442 174.736 1.00 107.78 368 ARG A CA 14
ATOM 20369 C C . ARG A 1 56 ? 224.357 255.855 175.302 1.00 107.78 368 ARG A C 14
ATOM 20370 O O . ARG A 1 56 ? 223.353 256.332 175.835 1.00 107.78 368 ARG A O 14
ATOM 20391 N N . GLN A 1 57 ? 225.497 256.525 175.154 1.00 25.22 369 GLN A N 14
ATOM 20392 C CA . GLN A 1 57 ? 225.659 257.901 175.603 1.00 25.22 369 GLN A CA 14
ATOM 20393 C C . GLN A 1 57 ? 224.810 258.855 174.763 1.00 25.22 369 GLN A C 14
ATOM 20394 O O . GLN A 1 57 ? 224.091 259.701 175.299 1.00 25.22 369 GLN A O 14
ATOM 20408 N N . ILE A 1 58 ? 224.902 258.718 173.440 1.00 81.86 370 ILE A N 14
ATOM 20409 C CA . ILE A 1 58 ? 224.134 259.562 172.526 1.00 81.86 370 ILE A CA 14
ATOM 20410 C C . ILE A 1 58 ? 222.638 259.460 172.812 1.00 81.86 370 ILE A C 14
ATOM 20411 O O . ILE A 1 58 ? 221.934 260.472 172.825 1.00 81.86 370 ILE A O 14
ATOM 20427 N N . GLU A 1 59 ? 222.152 258.243 173.056 1.00 46.06 371 GLU A N 14
ATOM 20428 C CA . GLU A 1 59 ? 220.737 258.042 173.359 1.00 46.06 371 GLU A CA 14
ATOM 20429 C C . GLU A 1 59 ? 220.324 258.921 174.536 1.00 46.06 371 GLU A C 14
ATOM 20430 O O . GLU A 1 59 ? 219.338 259.655 174.459 1.00 46.06 371 GLU A O 14
ATOM 20442 N N . VAL A 1 60 ? 221.094 258.850 175.619 1.00 89.19 372 VAL A N 14
ATOM 20443 C CA . VAL A 1 60 ? 220.821 259.650 176.807 1.00 89.19 372 VAL A CA 14
ATOM 20444 C C . VAL A 1 60 ? 221.046 261.134 176.530 1.00 89.19 372 VAL A C 14
ATOM 20445 O O . VAL A 1 60 ? 220.176 261.965 176.797 1.00 89.19 372 VAL A O 14
ATOM 20458 N N . LYS A 1 61 ? 222.218 261.463 175.990 1.00 133.25 373 LYS A N 14
ATOM 20459 C CA . LYS A 1 61 ? 222.550 262.850 175.672 1.00 133.25 373 LYS A CA 14
ATOM 20460 C C . LYS A 1 61 ? 221.509 263.465 174.740 1.00 133.25 373 LYS A C 14
ATOM 20461 O O . LYS A 1 61 ? 221.150 264.634 174.882 1.00 133.25 373 LYS A O 14
ATOM 20480 N N . ALA A 1 62 ? 221.017 262.673 173.794 1.00 37.13 374 ALA A N 14
ATOM 20481 C CA . ALA A 1 62 ? 220.007 263.157 172.867 1.00 37.13 374 ALA A CA 14
ATOM 20482 C C . ALA A 1 62 ? 218.796 263.643 173.648 1.00 37.13 374 ALA A C 14
ATOM 20483 O O . ALA A 1 62 ? 218.236 264.704 173.366 1.00 37.13 374 ALA A O 14
ATOM 20490 N N . LEU A 1 63 ? 218.411 262.857 174.649 1.00 42.35 375 LEU A N 14
ATOM 20491 C CA . LEU A 1 63 ? 217.288 263.197 175.513 1.00 42.35 375 LEU A CA 14
ATOM 20492 C C . LEU A 1 63 ? 217.596 264.446 176.333 1.00 42.35 375 LEU A C 14
ATOM 20493 O O . LEU A 1 63 ? 216.757 265.340 176.465 1.00 42.35 375 LEU A O 14
ATOM 20509 N N . ARG A 1 64 ? 218.809 264.509 176.870 1.00 124.40 376 ARG A N 14
ATOM 20510 C CA . ARG A 1 64 ? 219.231 265.657 177.662 1.00 124.40 376 ARG A CA 14
ATOM 20511 C C . ARG A 1 64 ? 219.301 266.904 176.790 1.00 124.40 376 ARG A C 14
ATOM 20512 O O . ARG A 1 64 ? 218.869 267.987 177.191 1.00 124.40 376 ARG A O 14
ATOM 20533 N N . LYS A 1 65 ? 219.866 266.745 175.600 1.00 64.37 377 LYS A N 14
ATOM 20534 C CA . LYS A 1 65 ? 220.019 267.846 174.660 1.00 64.37 377 LYS A CA 14
ATOM 20535 C C . LYS A 1 65 ? 218.673 268.381 174.170 1.00 64.37 377 LYS A C 14
ATOM 20536 O O . LYS A 1 65 ? 218.535 269.577 173.911 1.00 64.37 377 LYS A O 14
ATOM 20555 N N . LEU A 1 66 ? 217.686 267.498 174.034 1.00 159.95 378 LEU A N 14
ATOM 20556 C CA . LEU A 1 66 ? 216.364 267.910 173.564 1.00 159.95 378 LEU A CA 14
ATOM 20557 C C . LEU A 1 66 ? 215.570 268.603 174.667 1.00 159.95 378 LEU A C 14
ATOM 20558 O O . LEU A 1 66 ? 215.245 269.785 174.552 1.00 159.95 378 LEU A O 14
ATOM 20574 N N . ARG A 1 67 ? 215.246 267.869 175.728 1.00 140.36 379 ARG A N 14
ATOM 20575 C CA . ARG A 1 67 ? 214.480 268.435 176.834 1.00 140.36 379 ARG A CA 14
ATOM 20576 C C . ARG A 1 67 ? 214.730 267.685 178.135 1.00 140.36 379 ARG A C 14
ATOM 20577 O O . ARG A 1 67 ? 215.304 266.595 178.136 1.00 140.36 379 ARG A O 14
ATOM 20598 N N . HIS A 1 68 ? 214.263 268.266 179.239 1.00 75.36 380 HIS A N 14
ATOM 20599 C CA . HIS A 1 68 ? 214.409 267.654 180.551 1.00 75.36 380 HIS A CA 14
ATOM 20600 C C . HIS A 1 68 ? 213.720 266.289 180.545 1.00 75.36 380 HIS A C 14
ATOM 20601 O O . HIS A 1 68 ? 214.381 265.263 180.700 1.00 75.36 380 HIS A O 14
ATOM 20615 N N . PRO A 1 69 ? 212.393 266.236 180.376 1.00 115.39 381 PRO A N 14
ATOM 20616 C CA . PRO A 1 69 ? 211.671 264.962 180.358 1.00 115.39 381 PRO A CA 14
ATOM 20617 C C . PRO A 1 69 ? 211.833 264.214 179.036 1.00 115.39 381 PRO A C 14
ATOM 20618 O O . PRO A 1 69 ? 212.298 264.776 178.044 1.00 115.39 381 PRO A O 14
ATOM 20629 N N . SER A 1 70 ? 211.444 262.940 179.033 1.00 89.56 382 SER A N 14
ATOM 20630 C CA . SER A 1 70 ? 211.540 262.105 177.839 1.00 89.56 382 SER A CA 14
ATOM 20631 C C . SER A 1 70 ? 210.179 261.983 177.157 1.00 89.56 382 SER A C 14
ATOM 20632 O O . SER A 1 70 ? 209.230 261.455 177.741 1.00 89.56 382 SER A O 14
ATOM 20640 N N . ARG A 1 71 ? 210.084 262.472 175.924 1.00 161.46 383 ARG A N 14
ATOM 20641 C CA . ARG A 1 71 ? 208.834 262.412 175.172 1.00 161.46 383 ARG A CA 14
ATOM 20642 C C . ARG A 1 71 ? 209.003 262.997 173.771 1.00 161.46 383 ARG A C 14
ATOM 20643 O O . ARG A 1 71 ? 208.630 264.142 173.517 1.00 161.46 383 ARG A O 14
ATOM 20664 N N . SER A 1 72 ? 209.565 262.200 172.866 1.00 105.59 384 SER A N 14
ATOM 20665 C CA . SER A 1 72 ? 209.788 262.636 171.491 1.00 105.59 384 SER A CA 14
ATOM 20666 C C . SER A 1 72 ? 209.771 261.449 170.533 1.00 105.59 384 SER A C 14
ATOM 20667 O O . SER A 1 72 ? 209.639 260.300 170.955 1.00 105.59 384 SER A O 14
ATOM 20675 N N . LYS A 1 73 ? 209.901 261.735 169.241 1.00 173.63 385 LYS A N 14
ATOM 20676 C CA . LYS A 1 73 ? 209.901 260.693 168.217 1.00 173.63 385 LYS A CA 14
ATOM 20677 C C . LYS A 1 73 ? 210.975 259.638 168.491 1.00 173.63 385 LYS A C 14
ATOM 20678 O O . LYS A 1 73 ? 210.824 258.474 168.115 1.00 173.63 385 LYS A O 14
ATOM 20697 N N . TYR A 1 74 ? 212.054 260.053 169.147 1.00 268.15 386 TYR A N 14
ATOM 20698 C CA . TYR A 1 74 ? 213.154 259.146 169.474 1.00 268.15 386 TYR A CA 14
ATOM 20699 C C . TYR A 1 74 ? 212.649 257.932 170.240 1.00 268.15 386 TYR A C 14
ATOM 20700 O O . TYR A 1 74 ? 213.031 256.794 169.961 1.00 268.15 386 TYR A O 14
ATOM 20718 N N . LEU A 1 75 ? 211.797 258.202 171.218 1.00 124.51 387 LEU A N 14
ATOM 20719 C CA . LEU A 1 75 ? 211.226 257.172 172.069 1.00 124.51 387 LEU A CA 14
ATOM 20720 C C . LEU A 1 75 ? 210.384 256.181 171.269 1.00 124.51 387 LEU A C 14
ATOM 20721 O O . LEU A 1 75 ? 210.629 254.976 171.302 1.00 124.51 387 LEU A O 14
ATOM 20737 N N . LYS A 1 76 ? 209.385 256.696 170.563 1.00 131.58 388 LYS A N 14
ATOM 20738 C CA . LYS A 1 76 ? 208.503 255.858 169.759 1.00 131.58 388 LYS A CA 14
ATOM 20739 C C . LYS A 1 76 ? 209.257 255.186 168.613 1.00 131.58 388 LYS A C 14
ATOM 20740 O O . LYS A 1 76 ? 209.014 254.019 168.301 1.00 131.58 388 LYS A O 14
ATOM 20759 N N . SER A 1 77 ? 210.171 255.923 167.991 1.00 82.77 389 SER A N 14
ATOM 20760 C CA . SER A 1 77 ? 210.953 255.387 166.884 1.00 82.77 389 SER A CA 14
ATOM 20761 C C . SER A 1 77 ? 211.796 254.202 167.343 1.00 82.77 389 SER A C 14
ATOM 20762 O O . SER A 1 77 ? 211.829 253.161 166.685 1.00 82.77 389 SER A O 14
ATOM 20770 N N . LEU A 1 78 ? 212.463 254.359 168.482 1.00 97.55 390 LEU A N 14
ATOM 20771 C CA . LEU A 1 78 ? 213.293 253.292 169.027 1.00 97.55 390 LEU A CA 14
ATOM 20772 C C . LEU A 1 78 ? 212.422 252.120 169.458 1.00 97.55 390 LEU A C 14
ATOM 20773 O O . LEU A 1 78 ? 212.796 250.958 169.298 1.00 97.55 390 LEU A O 14
ATOM 20789 N N . LEU A 1 79 ? 211.253 252.442 170.001 1.00 145.00 391 LEU A N 14
ATOM 20790 C CA . LEU A 1 79 ? 210.312 251.429 170.453 1.00 145.00 391 LEU A CA 14
ATOM 20791 C C . LEU A 1 79 ? 209.767 250.632 169.271 1.00 145.00 391 LEU A C 14
ATOM 20792 O O . LEU A 1 79 ? 209.576 249.420 169.360 1.00 145.00 391 LEU A O 14
ATOM 20808 N N . SER A 1 80 ? 209.512 251.327 168.165 1.00 200.26 392 SER A N 14
ATOM 20809 C CA . SER A 1 80 ? 208.984 250.691 166.962 1.00 200.26 392 SER A CA 14
ATOM 20810 C C . SER A 1 80 ? 210.060 249.886 166.234 1.00 200.26 392 SER A C 14
ATOM 20811 O O . SER A 1 80 ? 209.755 249.104 165.332 1.00 200.26 392 SER A O 14
ATOM 20819 N N . LEU A 1 81 ? 211.316 250.096 166.615 1.00 262.42 393 LEU A N 14
ATOM 20820 C CA . LEU A 1 81 ? 212.433 249.399 165.980 1.00 262.42 393 LEU A CA 14
ATOM 20821 C C . LEU A 1 81 ? 212.457 247.905 166.313 1.00 262.42 393 LEU A C 14
ATOM 20822 O O . LEU A 1 81 ? 212.679 247.082 165.425 1.00 262.42 393 LEU A O 14
ATOM 20838 N N . MET A 1 82 ? 212.249 247.541 167.582 1.00 269.63 394 MET A N 14
ATOM 20839 C CA . MET A 1 82 ? 212.275 246.126 167.955 1.00 269.63 394 MET A CA 14
ATOM 20840 C C . MET A 1 82 ? 211.516 245.828 169.254 1.00 269.63 394 MET A C 14
ATOM 20841 O O . MET A 1 82 ? 210.397 245.318 169.215 1.00 269.63 394 MET A O 14
ATOM 20855 N N . ASP A 1 83 ? 212.129 246.109 170.400 1.00 238.65 395 ASP A N 14
ATOM 20856 C CA . ASP A 1 83 ? 211.486 245.835 171.690 1.00 238.65 395 ASP A CA 14
ATOM 20857 C C . ASP A 1 83 ? 212.067 246.671 172.830 1.00 238.65 395 ASP A C 14
ATOM 20858 O O . ASP A 1 83 ? 212.582 246.123 173.806 1.00 238.65 395 ASP A O 14
ATOM 20867 N N . GLU A 1 84 ? 211.981 247.989 172.714 1.00 265.58 396 GLU A N 14
ATOM 20868 C CA . GLU A 1 84 ? 212.504 248.878 173.754 1.00 265.58 396 GLU A CA 14
ATOM 20869 C C . GLU A 1 84 ? 211.549 248.955 174.938 1.00 265.58 396 GLU A C 14
ATOM 20870 O O . GLU A 1 84 ? 210.334 249.045 174.765 1.00 265.58 396 GLU A O 14
ATOM 20882 N N . ASN A 1 85 ? 212.110 248.924 176.143 1.00 243.28 397 ASN A N 14
ATOM 20883 C CA . ASN A 1 85 ? 211.315 248.993 177.366 1.00 243.28 397 ASN A CA 14
ATOM 20884 C C . ASN A 1 85 ? 211.128 250.438 177.820 1.00 243.28 397 ASN A C 14
ATOM 20885 O O . ASN A 1 85 ? 212.098 251.175 177.997 1.00 243.28 397 ASN A O 14
ATOM 20896 N N . GLU A 1 86 ? 209.873 250.834 178.013 1.00 209.47 398 GLU A N 14
ATOM 20897 C CA . GLU A 1 86 ? 209.558 252.189 178.451 1.00 209.47 398 GLU A CA 14
ATOM 20898 C C . GLU A 1 86 ? 209.878 252.368 179.932 1.00 209.47 398 GLU A C 14
ATOM 20899 O O . GLU A 1 86 ? 209.713 251.446 180.730 1.00 209.47 398 GLU A O 14
ATOM 20911 N N . GLY A 1 87 ? 210.336 253.564 180.291 1.00 27.01 399 GLY A N 14
ATOM 20912 C CA . GLY A 1 87 ? 210.671 253.843 181.675 1.00 27.01 399 GLY A CA 14
ATOM 20913 C C . GLY A 1 87 ? 209.490 254.382 182.459 1.00 27.01 399 GLY A C 14
ATOM 20917 N N . LYS A 1 1 ? 221.626 266.028 146.598 1.00 57.48 313 LYS A N 15
ATOM 20918 C CA . LYS A 1 1 ? 220.422 266.053 147.419 1.00 57.48 313 LYS A CA 15
ATOM 20919 C C . LYS A 1 1 ? 219.207 265.598 146.617 1.00 57.48 313 LYS A C 15
ATOM 20920 O O . LYS A 1 1 ? 218.120 266.160 146.746 1.00 57.48 313 LYS A O 15
ATOM 20938 N N . GLU A 1 2 ? 219.400 264.578 145.783 1.00 61.73 314 GLU A N 15
ATOM 20939 C CA . GLU A 1 2 ? 218.318 264.050 144.957 1.00 61.73 314 GLU A CA 15
ATOM 20940 C C . GLU A 1 2 ? 217.626 262.876 145.643 1.00 61.73 314 GLU A C 15
ATOM 20941 O O . GLU A 1 2 ? 218.280 262.025 146.246 1.00 61.73 314 GLU A O 15
ATOM 20953 N N . ALA A 1 3 ? 216.299 262.837 145.548 1.00 17.09 315 ALA A N 15
ATOM 20954 C CA . ALA A 1 3 ? 215.519 261.767 146.159 1.00 17.09 315 ALA A CA 15
ATOM 20955 C C . ALA A 1 3 ? 214.391 261.308 145.238 1.00 17.09 315 ALA A C 15
ATOM 20956 O O . ALA A 1 3 ? 213.910 262.072 144.401 1.00 17.09 315 ALA A O 15
ATOM 20963 N N . MET A 1 4 ? 213.978 260.054 145.396 1.00 92.82 316 MET A N 15
ATOM 20964 C CA . MET A 1 4 ? 212.909 259.491 144.575 1.00 92.82 316 MET A CA 15
ATOM 20965 C C . MET A 1 4 ? 211.846 258.826 145.446 1.00 92.82 316 MET A C 15
ATOM 20966 O O . MET A 1 4 ? 212.069 258.577 146.630 1.00 92.82 316 MET A O 15
ATOM 20980 N N . ARG A 1 5 ? 210.690 258.541 144.853 1.00 146.42 317 ARG A N 15
ATOM 20981 C CA . ARG A 1 5 ? 209.599 257.904 145.583 1.00 146.42 317 ARG A CA 15
ATOM 20982 C C . ARG A 1 5 ? 209.161 258.775 146.754 1.00 146.42 317 ARG A C 15
ATOM 20983 O O . ARG A 1 5 ? 209.488 259.961 146.814 1.00 146.42 317 ARG A O 15
ATOM 21004 N N . MET A 1 6 ? 208.409 258.179 147.679 1.00 91.09 318 MET A N 15
ATOM 21005 C CA . MET A 1 6 ? 207.913 258.899 148.848 1.00 91.09 318 MET A CA 15
ATOM 21006 C C . MET A 1 6 ? 208.787 258.638 150.075 1.00 91.09 318 MET A C 15
ATOM 21007 O O . MET A 1 6 ? 209.449 257.606 150.171 1.00 91.09 318 MET A O 15
ATOM 21021 N N . LEU A 1 7 ? 208.772 259.583 151.012 1.00 123.69 319 LEU A N 15
ATOM 21022 C CA . LEU A 1 7 ? 209.553 259.464 152.238 1.00 123.69 319 LEU A CA 15
ATOM 21023 C C . LEU A 1 7 ? 208.694 258.968 153.394 1.00 123.69 319 LEU A C 15
ATOM 21024 O O . LEU A 1 7 ? 207.566 259.422 153.584 1.00 123.69 319 LEU A O 15
ATOM 21040 N N . MET A 1 8 ? 209.237 258.030 154.167 1.00 120.55 320 MET A N 15
ATOM 21041 C CA . MET A 1 8 ? 208.519 257.471 155.306 1.00 120.55 320 MET A CA 15
ATOM 21042 C C . MET A 1 8 ? 209.311 257.662 156.598 1.00 120.55 320 MET A C 15
ATOM 21043 O O . MET A 1 8 ? 210.402 258.232 156.584 1.00 120.55 320 MET A O 15
ATOM 21057 N N . ARG A 1 9 ? 208.757 257.189 157.714 1.00 78.04 321 ARG A N 15
ATOM 21058 C CA . ARG A 1 9 ? 209.427 257.325 159.006 1.00 78.04 321 ARG A CA 15
ATOM 21059 C C . ARG A 1 9 ? 209.651 258.795 159.372 1.00 78.04 321 ARG A C 15
ATOM 21060 O O . ARG A 1 9 ? 210.419 259.497 158.713 1.00 78.04 321 ARG A O 15
ATOM 21081 N N . GLU A 1 10 ? 208.967 259.249 160.415 1.00 59.88 322 GLU A N 15
ATOM 21082 C CA . GLU A 1 10 ? 209.073 260.635 160.873 1.00 59.88 322 GLU A CA 15
ATOM 21083 C C . GLU A 1 10 ? 210.065 260.783 162.017 1.00 59.88 322 GLU A C 15
ATOM 21084 O O . GLU A 1 10 ? 211.070 261.487 161.900 1.00 59.88 322 GLU A O 15
ATOM 21096 N N . GLU A 1 11 ? 209.749 260.145 163.133 1.00 59.53 323 GLU A N 15
ATOM 21097 C CA . GLU A 1 11 ? 210.578 260.216 164.321 1.00 59.53 323 GLU A CA 15
ATOM 21098 C C . GLU A 1 11 ? 212.008 259.777 164.045 1.00 59.53 323 GLU A C 15
ATOM 21099 O O . GLU A 1 11 ? 212.949 260.301 164.647 1.00 59.53 323 GLU A O 15
ATOM 21111 N N . LEU A 1 12 ? 212.176 258.827 163.135 1.00 122.40 324 LEU A N 15
ATOM 21112 C CA . LEU A 1 12 ? 213.505 258.345 162.790 1.00 122.40 324 LEU A CA 15
ATOM 21113 C C . LEU A 1 12 ? 214.389 259.499 162.319 1.00 122.40 324 LEU A C 15
ATOM 21114 O O . LEU A 1 12 ? 215.553 259.601 162.706 1.00 122.40 324 LEU A O 15
ATOM 21130 N N . GLU A 1 13 ? 213.824 260.367 161.483 1.00 69.04 325 GLU A N 15
ATOM 21131 C CA . GLU A 1 13 ? 214.551 261.525 160.957 1.00 69.04 325 GLU A CA 15
ATOM 21132 C C . GLU A 1 13 ? 214.628 262.672 161.967 1.00 69.04 325 GLU A C 15
ATOM 21133 O O . GLU A 1 13 ? 215.596 263.435 161.975 1.00 69.04 325 GLU A O 15
ATOM 21145 N N . LYS A 1 14 ? 213.607 262.807 162.804 1.00 115.86 326 LYS A N 15
ATOM 21146 C CA . LYS A 1 14 ? 213.575 263.885 163.795 1.00 115.86 326 LYS A CA 15
ATOM 21147 C C . LYS A 1 14 ? 214.706 263.750 164.811 1.00 115.86 326 LYS A C 15
ATOM 21148 O O . LYS A 1 14 ? 215.237 264.752 165.294 1.00 115.86 326 LYS A O 15
ATOM 21167 N N . VAL A 1 15 ? 215.058 262.517 165.149 1.00 98.68 327 VAL A N 15
ATOM 21168 C CA . VAL A 1 15 ? 216.117 262.271 166.122 1.00 98.68 327 VAL A CA 15
ATOM 21169 C C . VAL A 1 15 ? 217.516 262.435 165.524 1.00 98.68 327 VAL A C 15
ATOM 21170 O O . VAL A 1 15 ? 218.380 263.069 166.128 1.00 98.68 327 VAL A O 15
ATOM 21183 N N . LEU A 1 16 ? 217.748 261.845 164.355 1.00 136.13 328 LEU A N 15
ATOM 21184 C CA . LEU A 1 16 ? 219.061 261.923 163.707 1.00 136.13 328 LEU A CA 15
ATOM 21185 C C . LEU A 1 16 ? 219.511 263.360 163.410 1.00 136.13 328 LEU A C 15
ATOM 21186 O O . LEU A 1 16 ? 220.688 263.684 163.569 1.00 136.13 328 LEU A O 15
ATOM 21202 N N . LYS A 1 17 ? 218.600 264.213 162.951 1.00 109.48 329 LYS A N 15
ATOM 21203 C CA . LYS A 1 17 ? 218.956 265.600 162.627 1.00 109.48 329 LYS A CA 15
ATOM 21204 C C . LYS A 1 17 ? 219.357 266.408 163.864 1.00 109.48 329 LYS A C 15
ATOM 21205 O O . LYS A 1 17 ? 219.980 267.463 163.742 1.00 109.48 329 LYS A O 15
ATOM 21224 N N . THR A 1 18 ? 219.000 265.927 165.051 1.00 39.26 330 THR A N 15
ATOM 21225 C CA . THR A 1 18 ? 219.334 266.647 166.279 1.00 39.26 330 THR A CA 15
ATOM 21226 C C . THR A 1 18 ? 220.713 266.257 166.804 1.00 39.26 330 THR A C 15
ATOM 21227 O O . THR A 1 18 ? 221.390 267.063 167.443 1.00 39.26 330 THR A O 15
ATOM 21238 N N . LEU A 1 19 ? 221.127 265.023 166.535 1.00 105.78 331 LEU A N 15
ATOM 21239 C CA . LEU A 1 19 ? 222.432 264.545 166.983 1.00 105.78 331 LEU A CA 15
ATOM 21240 C C . LEU A 1 19 ? 223.562 265.181 166.178 1.00 105.78 331 LEU A C 15
ATOM 21241 O O . LEU A 1 19 ? 223.363 265.604 165.039 1.00 105.78 331 LEU A O 15
ATOM 21257 N N . SER A 1 20 ? 224.753 265.226 166.769 1.00 84.63 332 SER A N 15
ATOM 21258 C CA . SER A 1 20 ? 225.922 265.786 166.099 1.00 84.63 332 SER A CA 15
ATOM 21259 C C . SER A 1 20 ? 226.337 264.885 164.939 1.00 84.63 332 SER A C 15
ATOM 21260 O O . SER A 1 20 ? 225.986 263.706 164.910 1.00 84.63 332 SER A O 15
ATOM 21268 N N . PRO A 1 21 ? 227.080 265.421 163.961 1.00 107.03 333 PRO A N 15
ATOM 21269 C CA . PRO A 1 21 ? 227.523 264.647 162.800 1.00 107.03 333 PRO A CA 15
ATOM 21270 C C . PRO A 1 21 ? 228.123 263.299 163.185 1.00 107.03 333 PRO A C 15
ATOM 21271 O O . PRO A 1 21 ? 227.794 262.273 162.589 1.00 107.03 333 PRO A O 15
ATOM 21282 N N . ARG A 1 22 ? 229.006 263.305 164.178 1.00 47.43 334 ARG A N 15
ATOM 21283 C CA . ARG A 1 22 ? 229.652 262.078 164.636 1.00 47.43 334 ARG A CA 15
ATOM 21284 C C . ARG A 1 22 ? 228.686 261.192 165.420 1.00 47.43 334 ARG A C 15
ATOM 21285 O O . ARG A 1 22 ? 228.706 259.969 165.282 1.00 47.43 334 ARG A O 15
ATOM 21306 N N . GLU A 1 23 ? 227.844 261.812 166.242 1.00 95.23 335 GLU A N 15
ATOM 21307 C CA . GLU A 1 23 ? 226.881 261.064 167.046 1.00 95.23 335 GLU A CA 15
ATOM 21308 C C . GLU A 1 23 ? 225.827 260.414 166.159 1.00 95.23 335 GLU A C 15
ATOM 21309 O O . GLU A 1 23 ? 225.586 259.210 166.244 1.00 95.23 335 GLU A O 15
ATOM 21321 N N . ALA A 1 24 ? 225.201 261.217 165.307 1.00 30.86 336 ALA A N 15
ATOM 21322 C CA . ALA A 1 24 ? 224.171 260.721 164.405 1.00 30.86 336 ALA A CA 15
ATOM 21323 C C . ALA A 1 24 ? 224.734 259.681 163.440 1.00 30.86 336 ALA A C 15
ATOM 21324 O O . ALA A 1 24 ? 224.034 258.747 163.046 1.00 30.86 336 ALA A O 15
ATOM 21331 N N . MET A 1 25 ? 225.997 259.846 163.060 1.00 105.60 337 MET A N 15
ATOM 21332 C CA . MET A 1 25 ? 226.636 258.920 162.129 1.00 105.60 337 MET A CA 15
ATOM 21333 C C . MET A 1 25 ? 226.601 257.490 162.668 1.00 105.60 337 MET A C 15
ATOM 21334 O O . MET A 1 25 ? 226.291 256.556 161.928 1.00 105.60 337 MET A O 15
ATOM 21348 N N . VAL A 1 26 ? 226.910 257.317 163.957 1.00 103.66 338 VAL A N 15
ATOM 21349 C CA . VAL A 1 26 ? 226.891 255.990 164.561 1.00 103.66 338 VAL A CA 15
ATOM 21350 C C . VAL A 1 26 ? 225.484 255.414 164.505 1.00 103.66 338 VAL A C 15
ATOM 21351 O O . VAL A 1 26 ? 225.301 254.204 164.368 1.00 103.66 338 VAL A O 15
ATOM 21364 N N . LEU A 1 27 ? 224.485 256.286 164.589 1.00 82.10 339 LEU A N 15
ATOM 21365 C CA . LEU A 1 27 ? 223.105 255.843 164.528 1.00 82.10 339 LEU A CA 15
ATOM 21366 C C . LEU A 1 27 ? 222.712 255.612 163.068 1.00 82.10 339 LEU A C 15
ATOM 21367 O O . LEU A 1 27 ? 221.876 254.758 162.773 1.00 82.10 339 LEU A O 15
ATOM 21383 N N . ARG A 1 28 ? 223.359 256.338 162.147 1.00 105.77 340 ARG A N 15
ATOM 21384 C CA . ARG A 1 28 ? 223.068 256.177 160.727 1.00 105.77 340 ARG A CA 15
ATOM 21385 C C . ARG A 1 28 ? 223.294 254.720 160.357 1.00 105.77 340 ARG A C 15
ATOM 21386 O O . ARG A 1 28 ? 222.446 254.075 159.735 1.00 105.77 340 ARG A O 15
ATOM 21407 N N . MET A 1 29 ? 224.442 254.201 160.786 1.00 78.27 341 MET A N 15
ATOM 21408 C CA . MET A 1 29 ? 224.797 252.814 160.534 1.00 78.27 341 MET A CA 15
ATOM 21409 C C . MET A 1 29 ? 223.816 251.902 161.260 1.00 78.27 341 MET A C 15
ATOM 21410 O O . MET A 1 29 ? 223.326 250.917 160.700 1.00 78.27 341 MET A O 15
ATOM 21424 N N . ARG A 1 30 ? 223.529 252.246 162.513 1.00 79.00 342 ARG A N 15
ATOM 21425 C CA . ARG A 1 30 ? 222.599 251.479 163.333 1.00 79.00 342 ARG A CA 15
ATOM 21426 C C . ARG A 1 30 ? 221.204 251.461 162.710 1.00 79.00 342 ARG A C 15
ATOM 21427 O O . ARG A 1 30 ? 220.462 250.492 162.865 1.00 79.00 342 ARG A O 15
ATOM 21448 N N . TYR A 1 31 ? 220.854 252.541 162.012 1.00 143.91 343 TYR A N 15
ATOM 21449 C CA . TYR A 1 31 ? 219.541 252.650 161.374 1.00 143.91 343 TYR A CA 15
ATOM 21450 C C . TYR A 1 31 ? 219.508 251.919 160.031 1.00 143.91 343 TYR A C 15
ATOM 21451 O O . TYR A 1 31 ? 218.436 251.576 159.533 1.00 143.91 343 TYR A O 15
ATOM 21469 N N . GLY A 1 32 ? 220.677 251.700 159.438 1.00 25.24 344 GLY A N 15
ATOM 21470 C CA . GLY A 1 32 ? 220.735 251.034 158.144 1.00 25.24 344 GLY A CA 15
ATOM 21471 C C . GLY A 1 32 ? 220.554 252.004 156.989 1.00 25.24 344 GLY A C 15
ATOM 21472 O O . GLY A 1 32 ? 220.255 251.601 155.865 1.00 25.24 344 GLY A O 15
ATOM 21476 N N . LEU A 1 33 ? 220.727 253.290 157.278 1.00 51.39 345 LEU A N 15
ATOM 21477 C CA . LEU A 1 33 ? 220.573 254.339 156.270 1.00 51.39 345 LEU A CA 15
ATOM 21478 C C . LEU A 1 33 ? 221.783 254.410 155.339 1.00 51.39 345 LEU A C 15
ATOM 21479 O O . LEU A 1 33 ? 221.658 254.783 154.173 1.00 51.39 345 LEU A O 15
ATOM 21495 N N . LEU A 1 34 ? 222.954 254.069 155.865 1.00 73.40 346 LEU A N 15
ATOM 21496 C CA . LEU A 1 34 ? 224.189 254.108 155.085 1.00 73.40 346 LEU A CA 15
ATOM 21497 C C . LEU A 1 34 ? 224.097 253.262 153.813 1.00 73.40 346 LEU A C 15
ATOM 21498 O O . LEU A 1 34 ? 224.500 253.709 152.740 1.00 73.40 346 LEU A O 15
ATOM 21514 N N . ASP A 1 35 ? 223.591 252.035 153.934 1.00 113.98 347 ASP A N 15
ATOM 21515 C CA . ASP A 1 35 ? 223.477 251.147 152.778 1.00 113.98 347 ASP A CA 15
ATOM 21516 C C . ASP A 1 35 ? 222.063 250.597 152.597 1.00 113.98 347 ASP A C 15
ATOM 21517 O O . ASP A 1 35 ? 221.775 249.938 151.599 1.00 113.98 347 ASP A O 15
ATOM 21526 N N . GLY A 1 36 ? 221.187 250.859 153.557 1.00 30.33 348 GLY A N 15
ATOM 21527 C CA . GLY A 1 36 ? 219.823 250.363 153.457 1.00 30.33 348 GLY A CA 15
ATOM 21528 C C . GLY A 1 36 ? 219.581 249.120 154.295 1.00 30.33 348 GLY A C 15
ATOM 21529 O O . GLY A 1 36 ? 218.458 248.621 154.370 1.00 30.33 348 GLY A O 15
ATOM 21533 N N . LYS A 1 37 ? 220.637 248.620 154.925 1.00 117.13 349 LYS A N 15
ATOM 21534 C CA . LYS A 1 37 ? 220.544 247.426 155.764 1.00 117.13 349 LYS A CA 15
ATOM 21535 C C . LYS A 1 37 ? 220.987 247.735 157.192 1.00 117.13 349 LYS A C 15
ATOM 21536 O O . LYS A 1 37 ? 222.175 247.927 157.448 1.00 117.13 349 LYS A O 15
ATOM 21555 N N . PRO A 1 38 ? 220.041 247.795 158.148 1.00 105.72 350 PRO A N 15
ATOM 21556 C CA . PRO A 1 38 ? 220.361 248.086 159.549 1.00 105.72 350 PRO A CA 15
ATOM 21557 C C . PRO A 1 38 ? 221.458 247.182 160.098 1.00 105.72 350 PRO A C 15
ATOM 21558 O O . PRO A 1 38 ? 221.447 245.970 159.885 1.00 105.72 350 PRO A O 15
ATOM 21569 N N . LYS A 1 39 ? 222.403 247.787 160.807 1.00 174.26 351 LYS A N 15
ATOM 21570 C CA . LYS A 1 39 ? 223.514 247.055 161.395 1.00 174.26 351 LYS A CA 15
ATOM 21571 C C . LYS A 1 39 ? 223.499 247.193 162.910 1.00 174.26 351 LYS A C 15
ATOM 21572 O O . LYS A 1 39 ? 223.023 248.193 163.443 1.00 174.26 351 LYS A O 15
ATOM 21591 N N . THR A 1 40 ? 224.038 246.195 163.602 1.00 49.67 352 THR A N 15
ATOM 21592 C CA . THR A 1 40 ? 224.084 246.237 165.060 1.00 49.67 352 THR A CA 15
ATOM 21593 C C . THR A 1 40 ? 225.182 247.175 165.537 1.00 49.67 352 THR A C 15
ATOM 21594 O O . THR A 1 40 ? 226.144 247.427 164.815 1.00 49.67 352 THR A O 15
ATOM 21605 N N . LEU A 1 41 ? 225.033 247.703 166.751 1.00 78.80 353 LEU A N 15
ATOM 21606 C CA . LEU A 1 41 ? 226.025 248.619 167.292 1.00 78.80 353 LEU A CA 15
ATOM 21607 C C . LEU A 1 41 ? 227.416 247.994 167.304 1.00 78.80 353 LEU A C 15
ATOM 21608 O O . LEU A 1 41 ? 228.417 248.683 167.106 1.00 78.80 353 LEU A O 15
ATOM 21624 N N . GLU A 1 42 ? 227.475 246.691 167.534 1.00 73.25 354 GLU A N 15
ATOM 21625 C CA . GLU A 1 42 ? 228.749 245.979 167.573 1.00 73.25 354 GLU A CA 15
ATOM 21626 C C . GLU A 1 42 ? 229.591 246.284 166.337 1.00 73.25 354 GLU A C 15
ATOM 21627 O O . GLU A 1 42 ? 230.808 246.450 166.429 1.00 73.25 354 GLU A O 15
ATOM 21639 N N . GLU A 1 43 ? 228.936 246.358 165.183 1.00 66.75 355 GLU A N 15
ATOM 21640 C CA . GLU A 1 43 ? 229.620 246.652 163.929 1.00 66.75 355 GLU A CA 15
ATOM 21641 C C . GLU A 1 43 ? 229.949 248.138 163.811 1.00 66.75 355 GLU A C 15
ATOM 21642 O O . GLU A 1 43 ? 231.024 248.509 163.339 1.00 66.75 355 GLU A O 15
ATOM 21654 N N . VAL A 1 44 ? 229.010 248.983 164.224 1.00 27.31 356 VAL A N 15
ATOM 21655 C CA . VAL A 1 44 ? 229.194 250.428 164.143 1.00 27.31 356 VAL A CA 15
ATOM 21656 C C . VAL A 1 44 ? 230.247 250.926 165.129 1.00 27.31 356 VAL A C 15
ATOM 21657 O O . VAL A 1 44 ? 231.165 251.655 164.749 1.00 27.31 356 VAL A O 15
ATOM 21670 N N . GLY A 1 45 ? 230.117 250.536 166.394 1.00 22.34 357 GLY A N 15
ATOM 21671 C CA . GLY A 1 45 ? 231.076 250.964 167.393 1.00 22.34 357 GLY A CA 15
ATOM 21672 C C . GLY A 1 45 ? 232.489 250.570 167.023 1.00 22.34 357 GLY A C 15
ATOM 21673 O O . GLY A 1 45 ? 233.389 251.410 166.991 1.00 22.34 357 GLY A O 15
ATOM 21677 N N . GLN A 1 46 ? 232.679 249.288 166.727 1.00 88.15 358 GLN A N 15
ATOM 21678 C CA . GLN A 1 46 ? 233.986 248.782 166.332 1.00 88.15 358 GLN A CA 15
ATOM 21679 C C . GLN A 1 46 ? 234.454 249.441 165.037 1.00 88.15 358 GLN A C 15
ATOM 21680 O O . GLN A 1 46 ? 235.654 249.583 164.799 1.00 88.15 358 GLN A O 15
ATOM 21694 N N . TYR A 1 47 ? 233.498 249.844 164.204 1.00 138.50 359 TYR A N 15
ATOM 21695 C CA . TYR A 1 47 ? 233.820 250.489 162.937 1.00 138.50 359 TYR A CA 15
ATOM 21696 C C . TYR A 1 47 ? 234.583 251.784 163.184 1.00 138.50 359 TYR A C 15
ATOM 21697 O O . TYR A 1 47 ? 235.517 252.115 162.455 1.00 138.50 359 TYR A O 15
ATOM 21715 N N . PHE A 1 48 ? 234.184 252.506 164.225 1.00 144.00 360 PHE A N 15
ATOM 21716 C CA . PHE A 1 48 ? 234.844 253.755 164.581 1.00 144.00 360 PHE A CA 15
ATOM 21717 C C . PHE A 1 48 ? 235.942 253.505 165.610 1.00 144.00 360 PHE A C 15
ATOM 21718 O O . PHE A 1 48 ? 237.087 253.231 165.251 1.00 144.00 360 PHE A O 15
ATOM 21735 N N . ASN A 1 49 ? 235.591 253.588 166.889 1.00 222.30 361 ASN A N 15
ATOM 21736 C CA . ASN A 1 49 ? 236.557 253.360 167.963 1.00 222.30 361 ASN A CA 15
ATOM 21737 C C . ASN A 1 49 ? 235.892 253.451 169.330 1.00 222.30 361 ASN A C 15
ATOM 21738 O O . ASN A 1 49 ? 236.525 253.852 170.306 1.00 222.30 361 ASN A O 15
ATOM 21749 N N . VAL A 1 50 ? 234.613 253.092 169.393 1.00 149.29 362 VAL A N 15
ATOM 21750 C CA . VAL A 1 50 ? 233.868 253.164 170.645 1.00 149.29 362 VAL A CA 15
ATOM 21751 C C . VAL A 1 50 ? 232.889 252.003 170.804 1.00 149.29 362 VAL A C 15
ATOM 21752 O O . VAL A 1 50 ? 232.381 251.460 169.822 1.00 149.29 362 VAL A O 15
ATOM 21765 N N . THR A 1 51 ? 232.619 251.639 172.057 1.00 102.94 363 THR A N 15
ATOM 21766 C CA . THR A 1 51 ? 231.690 250.558 172.368 1.00 102.94 363 THR A CA 15
ATOM 21767 C C . THR A 1 51 ? 230.260 251.080 172.488 1.00 102.94 363 THR A C 15
ATOM 21768 O O . THR A 1 51 ? 229.989 252.248 172.210 1.00 102.94 363 THR A O 15
ATOM 21779 N N . ARG A 1 52 ? 229.348 250.204 172.900 1.00 115.19 364 ARG A N 15
ATOM 21780 C CA . ARG A 1 52 ? 227.943 250.573 173.062 1.00 115.19 364 ARG A CA 15
ATOM 21781 C C . ARG A 1 52 ? 227.789 251.799 173.958 1.00 115.19 364 ARG A C 15
ATOM 21782 O O . ARG A 1 52 ? 226.856 252.585 173.802 1.00 115.19 364 ARG A O 15
ATOM 21803 N N . GLU A 1 53 ? 228.693 251.927 174.917 1.00 84.69 365 GLU A N 15
ATOM 21804 C CA . GLU A 1 53 ? 228.658 253.028 175.871 1.00 84.69 365 GLU A CA 15
ATOM 21805 C C . GLU A 1 53 ? 228.580 254.399 175.195 1.00 84.69 365 GLU A C 15
ATOM 21806 O O . GLU A 1 53 ? 227.907 255.297 175.699 1.00 84.69 365 GLU A O 15
ATOM 21818 N N . ARG A 1 54 ? 229.270 254.573 174.070 1.00 85.77 366 ARG A N 15
ATOM 21819 C CA . ARG A 1 54 ? 229.237 255.858 173.378 1.00 85.77 366 ARG A CA 15
ATOM 21820 C C . ARG A 1 54 ? 227.852 256.150 172.810 1.00 85.77 366 ARG A C 15
ATOM 21821 O O . ARG A 1 54 ? 227.298 257.224 173.049 1.00 85.77 366 ARG A O 15
ATOM 21842 N N . ILE A 1 55 ? 227.271 255.197 172.084 1.00 97.87 367 ILE A N 15
ATOM 21843 C CA . ILE A 1 55 ? 225.927 255.400 171.559 1.00 97.87 367 ILE A CA 15
ATOM 21844 C C . ILE A 1 55 ? 224.952 255.484 172.725 1.00 97.87 367 ILE A C 15
ATOM 21845 O O . ILE A 1 55 ? 223.964 256.217 172.683 1.00 97.87 367 ILE A O 15
ATOM 21861 N N . ARG A 1 56 ? 225.280 254.757 173.788 1.00 107.78 368 ARG A N 15
ATOM 21862 C CA . ARG A 1 56 ? 224.488 254.773 175.008 1.00 107.78 368 ARG A CA 15
ATOM 21863 C C . ARG A 1 56 ? 224.404 256.208 175.507 1.00 107.78 368 ARG A C 15
ATOM 21864 O O . ARG A 1 56 ? 223.350 256.680 175.935 1.00 107.78 368 ARG A O 15
ATOM 21885 N N . GLN A 1 57 ? 225.537 256.903 175.420 1.00 25.22 369 GLN A N 15
ATOM 21886 C CA . GLN A 1 57 ? 225.629 258.300 175.819 1.00 25.22 369 GLN A CA 15
ATOM 21887 C C . GLN A 1 57 ? 224.828 259.193 174.873 1.00 25.22 369 GLN A C 15
ATOM 21888 O O . GLN A 1 57 ? 224.077 260.069 175.312 1.00 25.22 369 GLN A O 15
ATOM 21902 N N . ILE A 1 58 ? 224.996 258.974 173.569 1.00 81.86 370 ILE A N 15
ATOM 21903 C CA . ILE A 1 58 ? 224.284 259.756 172.560 1.00 81.86 370 ILE A CA 15
ATOM 21904 C C . ILE A 1 58 ? 222.772 259.652 172.753 1.00 81.86 370 ILE A C 15
ATOM 21905 O O . ILE A 1 58 ? 222.062 260.657 172.682 1.00 81.86 370 ILE A O 15
ATOM 21921 N N . GLU A 1 59 ? 222.280 258.440 173.010 1.00 46.06 371 GLU A N 15
ATOM 21922 C CA . GLU A 1 59 ? 220.849 258.237 173.222 1.00 46.06 371 GLU A CA 15
ATOM 21923 C C . GLU A 1 59 ? 220.352 259.141 174.345 1.00 46.06 371 GLU A C 15
ATOM 21924 O O . GLU A 1 59 ? 219.341 259.829 174.202 1.00 46.06 371 GLU A O 15
ATOM 21936 N N . VAL A 1 60 ? 221.080 259.145 175.460 1.00 89.19 372 VAL A N 15
ATOM 21937 C CA . VAL A 1 60 ? 220.724 259.975 176.605 1.00 89.19 372 VAL A CA 15
ATOM 21938 C C . VAL A 1 60 ? 220.862 261.457 176.268 1.00 89.19 372 VAL A C 15
ATOM 21939 O O . VAL A 1 60 ? 219.919 262.233 176.436 1.00 89.19 372 VAL A O 15
ATOM 21952 N N . LYS A 1 61 ? 222.043 261.847 175.789 1.00 133.25 373 LYS A N 15
ATOM 21953 C CA . LYS A 1 61 ? 222.298 263.239 175.427 1.00 133.25 373 LYS A CA 15
ATOM 21954 C C . LYS A 1 61 ? 221.279 263.736 174.405 1.00 133.25 373 LYS A C 15
ATOM 21955 O O . LYS A 1 61 ? 220.803 264.869 174.491 1.00 133.25 373 LYS A O 15
ATOM 21974 N N . ALA A 1 62 ? 220.938 262.886 173.444 1.00 37.13 374 ALA A N 15
ATOM 21975 C CA . ALA A 1 62 ? 219.968 263.260 172.426 1.00 37.13 374 ALA A CA 15
ATOM 21976 C C . ALA A 1 62 ? 218.667 263.674 173.094 1.00 37.13 374 ALA A C 15
ATOM 21977 O O . ALA A 1 62 ? 218.042 264.666 172.718 1.00 37.13 374 ALA A O 15
ATOM 21984 N N . LEU A 1 63 ? 218.279 262.906 174.108 1.00 42.35 375 LEU A N 15
ATOM 21985 C CA . LEU A 1 63 ? 217.068 263.183 174.868 1.00 42.35 375 LEU A CA 15
ATOM 21986 C C . LEU A 1 63 ? 217.175 264.523 175.588 1.00 42.35 375 LEU A C 15
ATOM 21987 O O . LEU A 1 63 ? 216.213 265.291 175.647 1.00 42.35 375 LEU A O 15
ATOM 22003 N N . ARG A 1 64 ? 218.358 264.806 176.123 1.00 124.40 376 ARG A N 15
ATOM 22004 C CA . ARG A 1 64 ? 218.596 266.062 176.822 1.00 124.40 376 ARG A CA 15
ATOM 22005 C C . ARG A 1 64 ? 218.455 267.238 175.863 1.00 124.40 376 ARG A C 15
ATOM 22006 O O . ARG A 1 64 ? 217.982 268.312 176.236 1.00 124.40 376 ARG A O 15
ATOM 22027 N N . LYS A 1 65 ? 218.891 267.026 174.626 1.00 64.37 377 LYS A N 15
ATOM 22028 C CA . LYS A 1 65 ? 218.840 268.057 173.599 1.00 64.37 377 LYS A CA 15
ATOM 22029 C C . LYS A 1 65 ? 217.406 268.425 173.217 1.00 64.37 377 LYS A C 15
ATOM 22030 O O . LYS A 1 65 ? 217.112 269.589 172.945 1.00 64.37 377 LYS A O 15
ATOM 22049 N N . LEU A 1 66 ? 216.518 267.434 173.186 1.00 159.95 378 LEU A N 15
ATOM 22050 C CA . LEU A 1 66 ? 215.122 267.682 172.823 1.00 159.95 378 LEU A CA 15
ATOM 22051 C C . LEU A 1 66 ? 214.359 268.351 173.962 1.00 159.95 378 LEU A C 15
ATOM 22052 O O . LEU A 1 66 ? 213.808 269.438 173.789 1.00 159.95 378 LEU A O 15
ATOM 22068 N N . ARG A 1 67 ? 214.315 267.700 175.121 1.00 140.36 379 ARG A N 15
ATOM 22069 C CA . ARG A 1 67 ? 213.601 268.249 176.271 1.00 140.36 379 ARG A CA 15
ATOM 22070 C C . ARG A 1 67 ? 214.128 267.684 177.582 1.00 140.36 379 ARG A C 15
ATOM 22071 O O . ARG A 1 67 ? 214.734 266.613 177.613 1.00 140.36 379 ARG A O 15
ATOM 22092 N N . HIS A 1 68 ? 213.863 268.404 178.671 1.00 75.36 380 HIS A N 15
ATOM 22093 C CA . HIS A 1 68 ? 214.285 267.977 179.998 1.00 75.36 380 HIS A CA 15
ATOM 22094 C C . HIS A 1 68 ? 213.611 266.646 180.332 1.00 75.36 380 HIS A C 15
ATOM 22095 O O . HIS A 1 68 ? 214.290 265.677 180.668 1.00 75.36 380 HIS A O 15
ATOM 22109 N N . PRO A 1 69 ? 212.278 266.561 180.257 1.00 115.39 381 PRO A N 15
ATOM 22110 C CA . PRO A 1 69 ? 211.569 265.317 180.568 1.00 115.39 381 PRO A CA 15
ATOM 22111 C C . PRO A 1 69 ? 212.127 264.117 179.808 1.00 115.39 381 PRO A C 15
ATOM 22112 O O . PRO A 1 69 ? 212.516 264.230 178.645 1.00 115.39 381 PRO A O 15
ATOM 22123 N N . SER A 1 70 ? 212.159 262.965 180.476 1.00 89.56 382 SER A N 15
ATOM 22124 C CA . SER A 1 70 ? 212.667 261.735 179.873 1.00 89.56 382 SER A CA 15
ATOM 22125 C C . SER A 1 70 ? 211.778 261.299 178.710 1.00 89.56 382 SER A C 15
ATOM 22126 O O . SER A 1 70 ? 212.241 260.639 177.781 1.00 89.56 382 SER A O 15
ATOM 22134 N N . ARG A 1 71 ? 210.501 261.669 178.766 1.00 161.46 383 ARG A N 15
ATOM 22135 C CA . ARG A 1 71 ? 209.555 261.310 177.712 1.00 161.46 383 ARG A CA 15
ATOM 22136 C C . ARG A 1 71 ? 209.880 262.036 176.410 1.00 161.46 383 ARG A C 15
ATOM 22137 O O . ARG A 1 71 ? 209.995 263.260 176.382 1.00 161.46 383 ARG A O 15
ATOM 22158 N N . SER A 1 72 ? 210.023 261.269 175.332 1.00 105.59 384 SER A N 15
ATOM 22159 C CA . SER A 1 72 ? 210.330 261.836 174.021 1.00 105.59 384 SER A CA 15
ATOM 22160 C C . SER A 1 72 ? 210.050 260.827 172.911 1.00 105.59 384 SER A C 15
ATOM 22161 O O . SER A 1 72 ? 209.886 259.636 173.170 1.00 105.59 384 SER A O 15
ATOM 22169 N N . LYS A 1 73 ? 209.995 261.315 171.675 1.00 173.63 385 LYS A N 15
ATOM 22170 C CA . LYS A 1 73 ? 209.734 260.460 170.521 1.00 173.63 385 LYS A CA 15
ATOM 22171 C C . LYS A 1 73 ? 210.756 259.325 170.420 1.00 173.63 385 LYS A C 15
ATOM 22172 O O . LYS A 1 73 ? 210.450 258.243 169.917 1.00 173.63 385 LYS A O 15
ATOM 22191 N N . TYR A 1 74 ? 211.968 259.581 170.905 1.00 268.15 386 TYR A N 15
ATOM 22192 C CA . TYR A 1 74 ? 213.036 258.582 170.878 1.00 268.15 386 TYR A CA 15
ATOM 22193 C C . TYR A 1 74 ? 212.573 257.275 171.504 1.00 268.15 386 TYR A C 15
ATOM 22194 O O . TYR A 1 74 ? 212.814 256.189 170.973 1.00 268.15 386 TYR A O 15
ATOM 22212 N N . LEU A 1 75 ? 211.923 257.404 172.650 1.00 124.51 387 LEU A N 15
ATOM 22213 C CA . LEU A 1 75 ? 211.420 256.264 173.401 1.00 124.51 387 LEU A CA 15
ATOM 22214 C C . LEU A 1 75 ? 210.421 255.448 172.586 1.00 124.51 387 LEU A C 15
ATOM 22215 O O . LEU A 1 75 ? 210.656 254.276 172.293 1.00 124.51 387 LEU A O 15
ATOM 22231 N N . LYS A 1 76 ? 209.302 256.070 172.233 1.00 131.58 388 LYS A N 15
ATOM 22232 C CA . LYS A 1 76 ? 208.262 255.399 171.462 1.00 131.58 388 LYS A CA 15
ATOM 22233 C C . LYS A 1 76 ? 208.793 254.900 170.119 1.00 131.58 388 LYS A C 15
ATOM 22234 O O . LYS A 1 76 ? 208.423 253.818 169.661 1.00 131.58 388 LYS A O 15
ATOM 22253 N N . SER A 1 77 ? 209.659 255.690 169.492 1.00 82.77 389 SER A N 15
ATOM 22254 C CA . SER A 1 77 ? 210.232 255.316 168.204 1.00 82.77 389 SER A CA 15
ATOM 22255 C C . SER A 1 77 ? 211.177 254.131 168.359 1.00 82.77 389 SER A C 15
ATOM 22256 O O . SER A 1 77 ? 211.156 253.200 167.553 1.00 82.77 389 SER A O 15
ATOM 22264 N N . LEU A 1 78 ? 211.996 254.162 169.406 1.00 97.55 390 LEU A N 15
ATOM 22265 C CA . LEU A 1 78 ? 212.938 253.080 169.663 1.00 97.55 390 LEU A CA 15
ATOM 22266 C C . LEU A 1 78 ? 212.188 251.810 170.036 1.00 97.55 390 LEU A C 15
ATOM 22267 O O . LEU A 1 78 ? 212.571 250.707 169.645 1.00 97.55 390 LEU A O 15
ATOM 22283 N N . LEU A 1 79 ? 211.109 251.980 170.792 1.00 145.00 391 LEU A N 15
ATOM 22284 C CA . LEU A 1 79 ? 210.289 250.858 171.224 1.00 145.00 391 LEU A CA 15
ATOM 22285 C C . LEU A 1 79 ? 209.571 250.226 170.035 1.00 145.00 391 LEU A C 15
ATOM 22286 O O . LEU A 1 79 ? 209.467 249.003 169.938 1.00 145.00 391 LEU A O 15
ATOM 22302 N N . SER A 1 80 ? 209.073 251.070 169.136 1.00 200.26 392 SER A N 15
ATOM 22303 C CA . SER A 1 80 ? 208.358 250.600 167.953 1.00 200.26 392 SER A CA 15
ATOM 22304 C C . SER A 1 80 ? 209.295 249.898 166.971 1.00 200.26 392 SER A C 15
ATOM 22305 O O . SER A 1 80 ? 208.886 248.976 166.264 1.00 200.26 392 SER A O 15
ATOM 22313 N N . LEU A 1 81 ? 210.544 250.350 166.919 1.00 262.42 393 LEU A N 15
ATOM 22314 C CA . LEU A 1 81 ? 211.528 249.770 166.008 1.00 262.42 393 LEU A CA 15
ATOM 22315 C C . LEU A 1 81 ? 212.038 248.408 166.485 1.00 262.42 393 LEU A C 15
ATOM 22316 O O . LEU A 1 81 ? 212.490 247.602 165.672 1.00 262.42 393 LEU A O 15
ATOM 22332 N N . MET A 1 82 ? 211.988 248.143 167.794 1.00 269.63 394 MET A N 15
ATOM 22333 C CA . MET A 1 82 ? 212.476 246.862 168.305 1.00 269.63 394 MET A CA 15
ATOM 22334 C C . MET A 1 82 ? 211.402 245.765 168.321 1.00 269.63 394 MET A C 15
ATOM 22335 O O . MET A 1 82 ? 211.440 244.851 167.497 1.00 269.63 394 MET A O 15
ATOM 22349 N N . ASP A 1 83 ? 210.472 245.832 169.268 1.00 238.65 395 ASP A N 15
ATOM 22350 C CA . ASP A 1 83 ? 209.421 244.813 169.369 1.00 238.65 395 ASP A CA 15
ATOM 22351 C C . ASP A 1 83 ? 208.213 245.288 170.178 1.00 238.65 395 ASP A C 15
ATOM 22352 O O . ASP A 1 83 ? 207.492 244.475 170.758 1.00 238.65 395 ASP A O 15
ATOM 22361 N N . GLU A 1 84 ? 207.989 246.594 170.216 1.00 265.58 396 GLU A N 15
ATOM 22362 C CA . GLU A 1 84 ? 206.857 247.150 170.959 1.00 265.58 396 GLU A CA 15
ATOM 22363 C C . GLU A 1 84 ? 205.563 247.021 170.163 1.00 265.58 396 GLU A C 15
ATOM 22364 O O . GLU A 1 84 ? 205.510 247.374 168.985 1.00 265.58 396 GLU A O 15
ATOM 22376 N N . ASN A 1 85 ? 204.523 246.517 170.819 1.00 243.28 397 ASN A N 15
ATOM 22377 C CA . ASN A 1 85 ? 203.222 246.341 170.180 1.00 243.28 397 ASN A CA 15
ATOM 22378 C C . ASN A 1 85 ? 202.091 246.430 171.201 1.00 243.28 397 ASN A C 15
ATOM 22379 O O . ASN A 1 85 ? 201.106 247.138 170.990 1.00 243.28 397 ASN A O 15
ATOM 22390 N N . GLU A 1 86 ? 202.242 245.712 172.310 1.00 209.47 398 GLU A N 15
ATOM 22391 C CA . GLU A 1 86 ? 201.235 245.714 173.364 1.00 209.47 398 GLU A CA 15
ATOM 22392 C C . GLU A 1 86 ? 201.813 245.173 174.668 1.00 209.47 398 GLU A C 15
ATOM 22393 O O . GLU A 1 86 ? 201.592 245.739 175.740 1.00 209.47 398 GLU A O 15
ATOM 22405 N N . GLY A 1 87 ? 202.555 244.075 174.569 1.00 27.01 399 GLY A N 15
ATOM 22406 C CA . GLY A 1 87 ? 203.154 243.476 175.747 1.00 27.01 399 GLY A CA 15
ATOM 22407 C C . GLY A 1 87 ? 204.310 244.292 176.289 1.00 27.01 399 GLY A C 15
ATOM 22411 N N . LYS A 1 1 ? 207.809 268.075 141.706 1.00 57.48 313 LYS A N 16
ATOM 22412 C CA . LYS A 1 1 ? 208.238 267.715 140.360 1.00 57.48 313 LYS A CA 16
ATOM 22413 C C . LYS A 1 1 ? 209.705 268.071 140.143 1.00 57.48 313 LYS A C 16
ATOM 22414 O O . LYS A 1 1 ? 210.421 267.376 139.422 1.00 57.48 313 LYS A O 16
ATOM 22432 N N . GLU A 1 2 ? 210.147 269.160 140.769 1.00 61.73 314 GLU A N 16
ATOM 22433 C CA . GLU A 1 2 ? 211.530 269.607 140.640 1.00 61.73 314 GLU A CA 16
ATOM 22434 C C . GLU A 1 2 ? 212.499 268.556 141.175 1.00 61.73 314 GLU A C 16
ATOM 22435 O O . GLU A 1 2 ? 213.583 268.362 140.625 1.00 61.73 314 GLU A O 16
ATOM 22447 N N . ALA A 1 3 ? 212.100 267.881 142.248 1.00 17.09 315 ALA A N 16
ATOM 22448 C CA . ALA A 1 3 ? 212.934 266.849 142.859 1.00 17.09 315 ALA A CA 16
ATOM 22449 C C . ALA A 1 3 ? 212.109 265.923 143.748 1.00 17.09 315 ALA A C 16
ATOM 22450 O O . ALA A 1 3 ? 211.140 266.351 144.375 1.00 17.09 315 ALA A O 16
ATOM 22457 N N . MET A 1 4 ? 212.496 264.651 143.791 1.00 92.82 316 MET A N 16
ATOM 22458 C CA . MET A 1 4 ? 211.788 263.663 144.599 1.00 92.82 316 MET A CA 16
ATOM 22459 C C . MET A 1 4 ? 212.487 262.308 144.540 1.00 92.82 316 MET A C 16
ATOM 22460 O O . MET A 1 4 ? 211.836 261.263 144.540 1.00 92.82 316 MET A O 16
ATOM 22474 N N . ARG A 1 5 ? 213.817 262.329 144.489 1.00 146.42 317 ARG A N 16
ATOM 22475 C CA . ARG A 1 5 ? 214.594 261.097 144.430 1.00 146.42 317 ARG A CA 16
ATOM 22476 C C . ARG A 1 5 ? 214.383 260.272 145.695 1.00 146.42 317 ARG A C 16
ATOM 22477 O O . ARG A 1 5 ? 214.315 259.044 145.642 1.00 146.42 317 ARG A O 16
ATOM 22498 N N . MET A 1 6 ? 214.294 260.958 146.834 1.00 91.09 318 MET A N 16
ATOM 22499 C CA . MET A 1 6 ? 214.099 260.294 148.120 1.00 91.09 318 MET A CA 16
ATOM 22500 C C . MET A 1 6 ? 213.168 261.096 149.026 1.00 91.09 318 MET A C 16
ATOM 22501 O O . MET A 1 6 ? 213.016 262.307 148.865 1.00 91.09 318 MET A O 16
ATOM 22515 N N . LEU A 1 7 ? 212.553 260.408 149.986 1.00 123.69 319 LEU A N 16
ATOM 22516 C CA . LEU A 1 7 ? 211.639 261.045 150.927 1.00 123.69 319 LEU A CA 16
ATOM 22517 C C . LEU A 1 7 ? 212.252 261.130 152.319 1.00 123.69 319 LEU A C 16
ATOM 22518 O O . LEU A 1 7 ? 212.915 260.199 152.776 1.00 123.69 319 LEU A O 16
ATOM 22534 N N . MET A 1 8 ? 212.026 262.256 152.992 1.00 120.55 320 MET A N 16
ATOM 22535 C CA . MET A 1 8 ? 212.554 262.462 154.335 1.00 120.55 320 MET A CA 16
ATOM 22536 C C . MET A 1 8 ? 211.674 261.782 155.380 1.00 120.55 320 MET A C 16
ATOM 22537 O O . MET A 1 8 ? 210.535 261.413 155.095 1.00 120.55 320 MET A O 16
ATOM 22551 N N . ARG A 1 9 ? 212.204 261.613 156.590 1.00 78.04 321 ARG A N 16
ATOM 22552 C CA . ARG A 1 9 ? 211.450 260.969 157.663 1.00 78.04 321 ARG A CA 16
ATOM 22553 C C . ARG A 1 9 ? 211.230 261.916 158.845 1.00 78.04 321 ARG A C 16
ATOM 22554 O O . ARG A 1 9 ? 212.019 262.832 159.073 1.00 78.04 321 ARG A O 16
ATOM 22575 N N . GLU A 1 10 ? 210.146 261.693 159.579 1.00 59.88 322 GLU A N 16
ATOM 22576 C CA . GLU A 1 10 ? 209.802 262.524 160.734 1.00 59.88 322 GLU A CA 16
ATOM 22577 C C . GLU A 1 10 ? 210.617 262.154 161.965 1.00 59.88 322 GLU A C 16
ATOM 22578 O O . GLU A 1 10 ? 211.377 262.970 162.491 1.00 59.88 322 GLU A O 16
ATOM 22590 N N . GLU A 1 11 ? 210.421 260.934 162.435 1.00 59.53 323 GLU A N 16
ATOM 22591 C CA . GLU A 1 11 ? 211.100 260.446 163.620 1.00 59.53 323 GLU A CA 16
ATOM 22592 C C . GLU A 1 11 ? 212.613 260.567 163.500 1.00 59.53 323 GLU A C 16
ATOM 22593 O O . GLU A 1 11 ? 213.284 260.971 164.451 1.00 59.53 323 GLU A O 16
ATOM 22605 N N . LEU A 1 12 ? 213.148 260.226 162.335 1.00 122.40 324 LEU A N 16
ATOM 22606 C CA . LEU A 1 12 ? 214.583 260.313 162.116 1.00 122.40 324 LEU A CA 16
ATOM 22607 C C . LEU A 1 12 ? 215.041 261.771 162.134 1.00 122.40 324 LEU A C 16
ATOM 22608 O O . LEU A 1 12 ? 216.094 262.095 162.683 1.00 122.40 324 LEU A O 16
ATOM 22624 N N . GLU A 1 13 ? 214.240 262.645 161.529 1.00 69.04 325 GLU A N 16
ATOM 22625 C CA . GLU A 1 13 ? 214.558 264.073 161.462 1.00 69.04 325 GLU A CA 16
ATOM 22626 C C . GLU A 1 13 ? 214.475 264.753 162.831 1.00 69.04 325 GLU A C 16
ATOM 22627 O O . GLU A 1 13 ? 215.321 265.582 163.170 1.00 69.04 325 GLU A O 16
ATOM 22639 N N . LYS A 1 14 ? 213.450 264.420 163.607 1.00 115.86 326 LYS A N 16
ATOM 22640 C CA . LYS A 1 14 ? 213.269 265.029 164.926 1.00 115.86 326 LYS A CA 16
ATOM 22641 C C . LYS A 1 14 ? 214.408 264.673 165.875 1.00 115.86 326 LYS A C 16
ATOM 22642 O O . LYS A 1 14 ? 214.801 265.483 166.717 1.00 115.86 326 LYS A O 16
ATOM 22661 N N . VAL A 1 15 ? 214.925 263.456 165.755 1.00 98.68 327 VAL A N 16
ATOM 22662 C CA . VAL A 1 15 ? 216.003 263.000 166.624 1.00 98.68 327 VAL A CA 16
ATOM 22663 C C . VAL A 1 15 ? 217.379 263.481 166.158 1.00 98.68 327 VAL A C 16
ATOM 22664 O O . VAL A 1 15 ? 218.188 263.930 166.967 1.00 98.68 327 VAL A O 16
ATOM 22677 N N . LEU A 1 16 ? 217.655 263.363 164.862 1.00 136.13 328 LEU A N 16
ATOM 22678 C CA . LEU A 1 16 ? 218.956 263.763 164.318 1.00 136.13 328 LEU A CA 16
ATOM 22679 C C . LEU A 1 16 ? 219.301 265.236 164.578 1.00 136.13 328 LEU A C 16
ATOM 22680 O O . LEU A 1 16 ? 220.475 265.581 164.712 1.00 136.13 328 LEU A O 16
ATOM 22696 N N . LYS A 1 17 ? 218.299 266.111 164.617 1.00 109.48 329 LYS A N 16
ATOM 22697 C CA . LYS A 1 17 ? 218.550 267.540 164.833 1.00 109.48 329 LYS A CA 16
ATOM 22698 C C . LYS A 1 17 ? 219.341 267.810 166.115 1.00 109.48 329 LYS A C 16
ATOM 22699 O O . LYS A 1 17 ? 220.010 268.838 166.227 1.00 109.48 329 LYS A O 16
ATOM 22718 N N . THR A 1 18 ? 219.265 266.904 167.085 1.00 39.26 330 THR A N 16
ATOM 22719 C CA . THR A 1 18 ? 219.985 267.092 168.343 1.00 39.26 330 THR A CA 16
ATOM 22720 C C . THR A 1 18 ? 221.341 266.390 168.329 1.00 39.26 330 THR A C 16
ATOM 22721 O O . THR A 1 18 ? 222.294 266.857 168.953 1.00 39.26 330 THR A O 16
ATOM 22732 N N . LEU A 1 19 ? 221.426 265.271 167.617 1.00 105.78 331 LEU A N 16
ATOM 22733 C CA . LEU A 1 19 ? 222.674 264.519 167.527 1.00 105.78 331 LEU A CA 16
ATOM 22734 C C . LEU A 1 19 ? 223.657 265.188 166.572 1.00 105.78 331 LEU A C 16
ATOM 22735 O O . LEU A 1 19 ? 223.268 265.689 165.517 1.00 105.78 331 LEU A O 16
ATOM 22751 N N . SER A 1 20 ? 224.937 265.174 166.938 1.00 84.63 332 SER A N 16
ATOM 22752 C CA . SER A 1 20 ? 225.981 265.756 166.102 1.00 84.63 332 SER A CA 16
ATOM 22753 C C . SER A 1 20 ? 226.224 264.870 164.884 1.00 84.63 332 SER A C 16
ATOM 22754 O O . SER A 1 20 ? 225.781 263.723 164.849 1.00 84.63 332 SER A O 16
ATOM 22762 N N . PRO A 1 21 ? 226.922 265.383 163.861 1.00 107.03 333 PRO A N 16
ATOM 22763 C CA . PRO A 1 21 ? 227.209 264.621 162.646 1.00 107.03 333 PRO A CA 16
ATOM 22764 C C . PRO A 1 21 ? 227.772 263.235 162.941 1.00 107.03 333 PRO A C 16
ATOM 22765 O O . PRO A 1 21 ? 227.602 262.306 162.151 1.00 107.03 333 PRO A O 16
ATOM 22776 N N . ARG A 1 22 ? 228.447 263.098 164.079 1.00 47.43 334 ARG A N 16
ATOM 22777 C CA . ARG A 1 22 ? 229.032 261.820 164.473 1.00 47.43 334 ARG A CA 16
ATOM 22778 C C . ARG A 1 22 ? 228.033 260.957 165.242 1.00 47.43 334 ARG A C 16
ATOM 22779 O O . ARG A 1 22 ? 228.009 259.737 165.084 1.00 47.43 334 ARG A O 16
ATOM 22800 N N . GLU A 1 23 ? 227.215 261.594 166.075 1.00 95.23 335 GLU A N 16
ATOM 22801 C CA . GLU A 1 23 ? 226.223 260.867 166.865 1.00 95.23 335 GLU A CA 16
ATOM 22802 C C . GLU A 1 23 ? 225.146 260.277 165.966 1.00 95.23 335 GLU A C 16
ATOM 22803 O O . GLU A 1 23 ? 224.781 259.108 166.104 1.00 95.23 335 GLU A O 16
ATOM 22815 N N . ALA A 1 24 ? 224.638 261.088 165.046 1.00 30.86 336 ALA A N 16
ATOM 22816 C CA . ALA A 1 24 ? 223.603 260.645 164.123 1.00 30.86 336 ALA A CA 16
ATOM 22817 C C . ALA A 1 24 ? 224.129 259.576 163.170 1.00 30.86 336 ALA A C 16
ATOM 22818 O O . ALA A 1 24 ? 223.405 258.649 162.803 1.00 30.86 336 ALA A O 16
ATOM 22825 N N . MET A 1 25 ? 225.391 259.707 162.769 1.00 105.60 337 MET A N 16
ATOM 22826 C CA . MET A 1 25 ? 225.993 258.758 161.835 1.00 105.60 337 MET A CA 16
ATOM 22827 C C . MET A 1 25 ? 225.942 257.336 162.391 1.00 105.60 337 MET A C 16
ATOM 22828 O O . MET A 1 25 ? 225.533 256.410 161.689 1.00 105.60 337 MET A O 16
ATOM 22842 N N . VAL A 1 26 ? 226.349 257.158 163.651 1.00 103.66 338 VAL A N 16
ATOM 22843 C CA . VAL A 1 26 ? 226.342 255.834 164.263 1.00 103.66 338 VAL A CA 16
ATOM 22844 C C . VAL A 1 26 ? 224.927 255.275 164.278 1.00 103.66 338 VAL A C 16
ATOM 22845 O O . VAL A 1 26 ? 224.712 254.092 164.015 1.00 103.66 338 VAL A O 16
ATOM 22858 N N . LEU A 1 27 ? 223.957 256.136 164.562 1.00 82.10 339 LEU A N 16
ATOM 22859 C CA . LEU A 1 27 ? 222.570 255.709 164.592 1.00 82.10 339 LEU A CA 16
ATOM 22860 C C . LEU A 1 27 ? 222.091 255.448 163.163 1.00 82.10 339 LEU A C 16
ATOM 22861 O O . LEU A 1 27 ? 221.319 254.521 162.922 1.00 82.10 339 LEU A O 16
ATOM 22877 N N . ARG A 1 28 ? 222.597 256.235 162.204 1.00 105.77 340 ARG A N 16
ATOM 22878 C CA . ARG A 1 28 ? 222.223 256.049 160.807 1.00 105.77 340 ARG A CA 16
ATOM 22879 C C . ARG A 1 28 ? 222.579 254.627 160.406 1.00 105.77 340 ARG A C 16
ATOM 22880 O O . ARG A 1 28 ? 221.763 253.893 159.840 1.00 105.77 340 ARG A O 16
ATOM 22901 N N . MET A 1 29 ? 223.806 254.235 160.745 1.00 78.27 341 MET A N 16
ATOM 22902 C CA . MET A 1 29 ? 224.292 252.898 160.448 1.00 78.27 341 MET A CA 16
ATOM 22903 C C . MET A 1 29 ? 223.470 251.878 161.226 1.00 78.27 341 MET A C 16
ATOM 22904 O O . MET A 1 29 ? 223.050 250.851 160.684 1.00 78.27 341 MET A O 16
ATOM 22918 N N . ARG A 1 30 ? 223.238 252.177 162.502 1.00 79.00 342 ARG A N 16
ATOM 22919 C CA . ARG A 1 30 ? 222.469 251.298 163.376 1.00 79.00 342 ARG A CA 16
ATOM 22920 C C . ARG A 1 30 ? 221.035 251.145 162.875 1.00 79.00 342 ARG A C 16
ATOM 22921 O O . ARG A 1 30 ? 220.402 250.114 163.097 1.00 79.00 342 ARG A O 16
ATOM 22942 N N . TYR A 1 31 ? 220.527 252.181 162.205 1.00 143.91 343 TYR A N 16
ATOM 22943 C CA . TYR A 1 31 ? 219.160 252.162 161.685 1.00 143.91 343 TYR A CA 16
ATOM 22944 C C . TYR A 1 31 ? 219.050 251.305 160.423 1.00 143.91 343 TYR A C 16
ATOM 22945 O O . TYR A 1 31 ? 217.972 250.810 160.096 1.00 143.91 343 TYR A O 16
ATOM 22963 N N . GLY A 1 32 ? 220.160 251.145 159.710 1.00 25.24 344 GLY A N 16
ATOM 22964 C CA . GLY A 1 32 ? 220.142 250.355 158.484 1.00 25.24 344 GLY A CA 16
ATOM 22965 C C . GLY A 1 32 ? 219.873 251.206 157.256 1.00 25.24 344 GLY A C 16
ATOM 22966 O O . GLY A 1 32 ? 219.763 250.691 156.142 1.00 25.24 344 GLY A O 16
ATOM 22970 N N . LEU A 1 33 ? 219.760 252.513 157.466 1.00 51.39 345 LEU A N 16
ATOM 22971 C CA . LEU A 1 33 ? 219.495 253.455 156.379 1.00 51.39 345 LEU A CA 16
ATOM 22972 C C . LEU A 1 33 ? 220.762 253.772 155.585 1.00 51.39 345 LEU A C 16
ATOM 22973 O O . LEU A 1 33 ? 220.692 254.192 154.431 1.00 51.39 345 LEU A O 16
ATOM 22989 N N . LEU A 1 34 ? 221.916 253.586 156.217 1.00 73.40 346 LEU A N 16
ATOM 22990 C CA . LEU A 1 34 ? 223.199 253.858 155.572 1.00 73.40 346 LEU A CA 16
ATOM 22991 C C . LEU A 1 34 ? 223.394 253.031 154.300 1.00 73.40 346 LEU A C 16
ATOM 22992 O O . LEU A 1 34 ? 223.773 253.570 153.260 1.00 73.40 346 LEU A O 16
ATOM 23008 N N . ASP A 1 35 ? 223.162 251.721 154.385 1.00 113.98 347 ASP A N 16
ATOM 23009 C CA . ASP A 1 35 ? 223.334 250.846 153.226 1.00 113.98 347 ASP A CA 16
ATOM 23010 C C . ASP A 1 35 ? 222.097 249.991 152.949 1.00 113.98 347 ASP A C 16
ATOM 23011 O O . ASP A 1 35 ? 222.065 249.242 151.973 1.00 113.98 347 ASP A O 16
ATOM 23020 N N . GLY A 1 36 ? 221.088 250.094 153.804 1.00 30.33 348 GLY A N 16
ATOM 23021 C CA . GLY A 1 36 ? 219.882 249.305 153.609 1.00 30.33 348 GLY A CA 16
ATOM 23022 C C . GLY A 1 36 ? 219.814 248.088 154.514 1.00 30.33 348 GLY A C 16
ATOM 23023 O O . GLY A 1 36 ? 218.776 247.432 154.609 1.00 30.33 348 GLY A O 16
ATOM 23027 N N . LYS A 1 37 ? 220.923 247.788 155.179 1.00 117.13 349 LYS A N 16
ATOM 23028 C CA . LYS A 1 37 ? 220.996 246.640 156.083 1.00 117.13 349 LYS A CA 16
ATOM 23029 C C . LYS A 1 37 ? 221.380 247.087 157.492 1.00 117.13 349 LYS A C 16
ATOM 23030 O O . LYS A 1 37 ? 222.532 247.440 157.742 1.00 117.13 349 LYS A O 16
ATOM 23049 N N . PRO A 1 38 ? 220.421 247.087 158.437 1.00 105.72 350 PRO A N 16
ATOM 23050 C CA . PRO A 1 38 ? 220.685 247.498 159.820 1.00 105.72 350 PRO A CA 16
ATOM 23051 C C . PRO A 1 38 ? 221.775 246.663 160.479 1.00 105.72 350 PRO A C 16
ATOM 23052 O O . PRO A 1 38 ? 221.784 245.437 160.380 1.00 105.72 350 PRO A O 16
ATOM 23063 N N . LYS A 1 39 ? 222.692 247.344 161.156 1.00 174.26 351 LYS A N 16
ATOM 23064 C CA . LYS A 1 39 ? 223.791 246.683 161.844 1.00 174.26 351 LYS A CA 16
ATOM 23065 C C . LYS A 1 39 ? 223.730 246.964 163.338 1.00 174.26 351 LYS A C 16
ATOM 23066 O O . LYS A 1 39 ? 223.184 247.980 163.762 1.00 174.26 351 LYS A O 16
ATOM 23085 N N . THR A 1 40 ? 224.308 246.071 164.133 1.00 49.67 352 THR A N 16
ATOM 23086 C CA . THR A 1 40 ? 224.320 246.257 165.580 1.00 49.67 352 THR A CA 16
ATOM 23087 C C . THR A 1 40 ? 225.347 247.306 165.979 1.00 49.67 352 THR A C 16
ATOM 23088 O O . THR A 1 40 ? 226.244 247.627 165.202 1.00 49.67 352 THR A O 16
ATOM 23099 N N . LEU A 1 41 ? 225.208 247.851 167.186 1.00 78.80 353 LEU A N 16
ATOM 23100 C CA . LEU A 1 41 ? 226.133 248.872 167.654 1.00 78.80 353 LEU A CA 16
ATOM 23101 C C . LEU A 1 41 ? 227.577 248.385 167.597 1.00 78.80 353 LEU A C 16
ATOM 23102 O O . LEU A 1 41 ? 228.494 249.167 167.341 1.00 78.80 353 LEU A O 16
ATOM 23118 N N . GLU A 1 42 ? 227.775 247.097 167.835 1.00 73.25 354 GLU A N 16
ATOM 23119 C CA . GLU A 1 42 ? 229.113 246.515 167.813 1.00 73.25 354 GLU A CA 16
ATOM 23120 C C . GLU A 1 42 ? 229.824 246.811 166.494 1.00 73.25 354 GLU A C 16
ATOM 23121 O O . GLU A 1 42 ? 231.015 247.127 166.477 1.00 73.25 354 GLU A O 16
ATOM 23133 N N . GLU A 1 43 ? 229.088 246.706 165.392 1.00 66.75 355 GLU A N 16
ATOM 23134 C CA . GLU A 1 43 ? 229.641 246.969 164.069 1.00 66.75 355 GLU A CA 16
ATOM 23135 C C . GLU A 1 43 ? 229.894 248.459 163.860 1.00 66.75 355 GLU A C 16
ATOM 23136 O O . GLU A 1 43 ? 230.924 248.852 163.310 1.00 66.75 355 GLU A O 16
ATOM 23148 N N . VAL A 1 44 ? 228.940 249.283 164.282 1.00 27.31 356 VAL A N 16
ATOM 23149 C CA . VAL A 1 44 ? 229.053 250.729 164.121 1.00 27.31 356 VAL A CA 16
ATOM 23150 C C . VAL A 1 44 ? 230.102 251.328 165.055 1.00 27.31 356 VAL A C 16
ATOM 23151 O O . VAL A 1 44 ? 231.003 252.040 164.608 1.00 27.31 356 VAL A O 16
ATOM 23164 N N . GLY A 1 45 ? 229.985 251.043 166.348 1.00 22.34 357 GLY A N 16
ATOM 23165 C CA . GLY A 1 45 ? 230.940 251.573 167.302 1.00 22.34 357 GLY A CA 16
ATOM 23166 C C . GLY A 1 45 ? 232.355 251.152 166.975 1.00 22.34 357 GLY A C 16
ATOM 23167 O O . GLY A 1 45 ? 233.258 251.986 166.893 1.00 22.34 357 GLY A O 16
ATOM 23171 N N . GLN A 1 46 ? 232.546 249.853 166.773 1.00 88.15 358 GLN A N 16
ATOM 23172 C CA . GLN A 1 46 ? 233.858 249.317 166.435 1.00 88.15 358 GLN A CA 16
ATOM 23173 C C . GLN A 1 46 ? 234.346 249.876 165.101 1.00 88.15 358 GLN A C 16
ATOM 23174 O O . GLN A 1 46 ? 235.549 249.987 164.866 1.00 88.15 358 GLN A O 16
ATOM 23188 N N . TYR A 1 47 ? 233.402 250.231 164.232 1.00 138.50 359 TYR A N 16
ATOM 23189 C CA . TYR A 1 47 ? 233.744 250.777 162.926 1.00 138.50 359 TYR A CA 16
ATOM 23190 C C . TYR A 1 47 ? 234.535 252.069 163.086 1.00 138.50 359 TYR A C 16
ATOM 23191 O O . TYR A 1 47 ? 235.456 252.344 162.318 1.00 138.50 359 TYR A O 16
ATOM 23209 N N . PHE A 1 48 ? 234.177 252.852 164.098 1.00 144.00 360 PHE A N 16
ATOM 23210 C CA . PHE A 1 48 ? 234.869 254.103 164.373 1.00 144.00 360 PHE A CA 16
ATOM 23211 C C . PHE A 1 48 ? 235.998 253.879 165.375 1.00 144.00 360 PHE A C 16
ATOM 23212 O O . PHE A 1 48 ? 237.135 253.612 164.989 1.00 144.00 360 PHE A O 16
ATOM 23229 N N . ASN A 1 49 ? 235.680 253.979 166.663 1.00 222.30 361 ASN A N 16
ATOM 23230 C CA . ASN A 1 49 ? 236.678 253.774 167.712 1.00 222.30 361 ASN A CA 16
ATOM 23231 C C . ASN A 1 49 ? 236.041 253.830 169.094 1.00 222.30 361 ASN A C 16
ATOM 23232 O O . ASN A 1 49 ? 236.681 254.239 170.062 1.00 222.30 361 ASN A O 16
ATOM 23243 N N . VAL A 1 50 ? 234.775 253.432 169.180 1.00 149.29 362 VAL A N 16
ATOM 23244 C CA . VAL A 1 50 ? 234.056 253.465 170.449 1.00 149.29 362 VAL A CA 16
ATOM 23245 C C . VAL A 1 50 ? 233.117 252.271 170.615 1.00 149.29 362 VAL A C 16
ATOM 23246 O O . VAL A 1 50 ? 232.576 251.748 169.641 1.00 149.29 362 VAL A O 16
ATOM 23259 N N . THR A 1 51 ? 232.922 251.856 171.866 1.00 102.94 363 THR A N 16
ATOM 23260 C CA . THR A 1 51 ? 232.040 250.738 172.185 1.00 102.94 363 THR A CA 16
ATOM 23261 C C . THR A 1 51 ? 230.597 251.209 172.353 1.00 102.94 363 THR A C 16
ATOM 23262 O O . THR A 1 51 ? 230.283 252.376 172.127 1.00 102.94 363 THR A O 16
ATOM 23273 N N . ARG A 1 52 ? 229.723 250.288 172.749 1.00 115.19 364 ARG A N 16
ATOM 23274 C CA . ARG A 1 52 ? 228.311 250.604 172.954 1.00 115.19 364 ARG A CA 16
ATOM 23275 C C . ARG A 1 52 ? 228.135 251.790 173.897 1.00 115.19 364 ARG A C 16
ATOM 23276 O O . ARG A 1 52 ? 227.183 252.560 173.779 1.00 115.19 364 ARG A O 16
ATOM 23297 N N . GLU A 1 53 ? 229.045 251.904 174.852 1.00 84.69 365 GLU A N 16
ATOM 23298 C CA . GLU A 1 53 ? 228.993 252.967 175.847 1.00 84.69 365 GLU A CA 16
ATOM 23299 C C . GLU A 1 53 ? 228.880 254.359 175.224 1.00 84.69 365 GLU A C 16
ATOM 23300 O O . GLU A 1 53 ? 228.206 255.229 175.776 1.00 84.69 365 GLU A O 16
ATOM 23312 N N . ARG A 1 54 ? 229.539 254.586 174.091 1.00 85.77 366 ARG A N 16
ATOM 23313 C CA . ARG A 1 54 ? 229.473 255.896 173.449 1.00 85.77 366 ARG A CA 16
ATOM 23314 C C . ARG A 1 54 ? 228.072 256.185 172.919 1.00 85.77 366 ARG A C 16
ATOM 23315 O O . ARG A 1 54 ? 227.502 257.235 173.217 1.00 85.77 366 ARG A O 16
ATOM 23336 N N . ILE A 1 55 ? 227.496 255.256 172.160 1.00 97.87 367 ILE A N 16
ATOM 23337 C CA . ILE A 1 55 ? 226.140 255.457 171.665 1.00 97.87 367 ILE A CA 16
ATOM 23338 C C . ILE A 1 55 ? 225.185 255.479 172.850 1.00 97.87 367 ILE A C 16
ATOM 23339 O O . ILE A 1 55 ? 224.184 256.198 172.855 1.00 97.87 367 ILE A O 16
ATOM 23355 N N . ARG A 1 56 ? 225.541 254.711 173.875 1.00 107.78 368 ARG A N 16
ATOM 23356 C CA . ARG A 1 56 ? 224.772 254.669 175.110 1.00 107.78 368 ARG A CA 16
ATOM 23357 C C . ARG A 1 56 ? 224.675 256.084 175.664 1.00 107.78 368 ARG A C 16
ATOM 23358 O O . ARG A 1 56 ? 223.620 256.524 176.121 1.00 107.78 368 ARG A O 16
ATOM 23379 N N . GLN A 1 57 ? 225.798 256.797 175.589 1.00 25.22 369 GLN A N 16
ATOM 23380 C CA . GLN A 1 57 ? 225.873 258.184 176.027 1.00 25.22 369 GLN A CA 16
ATOM 23381 C C . GLN A 1 57 ? 225.063 259.094 175.103 1.00 25.22 369 GLN A C 16
ATOM 23382 O O . GLN A 1 57 ? 224.348 259.988 175.563 1.00 25.22 369 GLN A O 16
ATOM 23396 N N . ILE A 1 58 ? 225.185 258.867 173.796 1.00 81.86 370 ILE A N 16
ATOM 23397 C CA . ILE A 1 58 ? 224.458 259.661 172.807 1.00 81.86 370 ILE A CA 16
ATOM 23398 C C . ILE A 1 58 ? 222.953 259.605 173.060 1.00 81.86 370 ILE A C 16
ATOM 23399 O O . ILE A 1 58 ? 222.278 260.637 173.054 1.00 81.86 370 ILE A O 16
ATOM 23415 N N . GLU A 1 59 ? 222.426 258.403 173.293 1.00 46.06 371 GLU A N 16
ATOM 23416 C CA . GLU A 1 59 ? 220.997 258.245 173.559 1.00 46.06 371 GLU A CA 16
ATOM 23417 C C . GLU A 1 59 ? 220.572 259.161 174.702 1.00 46.06 371 GLU A C 16
ATOM 23418 O O . GLU A 1 59 ? 219.562 259.859 174.609 1.00 46.06 371 GLU A O 16
ATOM 23430 N N . VAL A 1 60 ? 221.358 259.161 175.776 1.00 89.19 372 VAL A N 16
ATOM 23431 C CA . VAL A 1 60 ? 221.074 260.002 176.933 1.00 89.19 372 VAL A CA 16
ATOM 23432 C C . VAL A 1 60 ? 221.226 261.480 176.583 1.00 89.19 372 VAL A C 16
ATOM 23433 O O . VAL A 1 60 ? 220.295 262.269 176.763 1.00 89.19 372 VAL A O 16
ATOM 23446 N N . LYS A 1 61 ? 222.400 261.852 176.079 1.00 133.25 373 LYS A N 16
ATOM 23447 C CA . LYS A 1 61 ? 222.667 263.239 175.702 1.00 133.25 373 LYS A CA 16
ATOM 23448 C C . LYS A 1 61 ? 221.639 263.739 174.691 1.00 133.25 373 LYS A C 16
ATOM 23449 O O . LYS A 1 61 ? 221.219 264.896 174.743 1.00 133.25 373 LYS A O 16
ATOM 23468 N N . ALA A 1 62 ? 221.227 262.866 173.779 1.00 37.13 374 ALA A N 16
ATOM 23469 C CA . ALA A 1 62 ? 220.243 263.242 172.778 1.00 37.13 374 ALA A CA 16
ATOM 23470 C C . ALA A 1 62 ? 218.985 263.748 173.469 1.00 37.13 374 ALA A C 16
ATOM 23471 O O . ALA A 1 62 ? 218.396 264.753 173.069 1.00 37.13 374 ALA A O 16
ATOM 23478 N N . LEU A 1 63 ? 218.595 263.044 174.527 1.00 42.35 375 LEU A N 16
ATOM 23479 C CA . LEU A 1 63 ? 217.425 263.410 175.312 1.00 42.35 375 LEU A CA 16
ATOM 23480 C C . LEU A 1 63 ? 217.647 264.740 176.026 1.00 42.35 375 LEU A C 16
ATOM 23481 O O . LEU A 1 63 ? 216.774 265.609 176.034 1.00 42.35 375 LEU A O 16
ATOM 23497 N N . ARG A 1 64 ? 218.828 264.897 176.614 1.00 124.40 376 ARG A N 16
ATOM 23498 C CA . ARG A 1 64 ? 219.167 266.124 177.323 1.00 124.40 376 ARG A CA 16
ATOM 23499 C C . ARG A 1 64 ? 219.265 267.290 176.348 1.00 124.40 376 ARG A C 16
ATOM 23500 O O . ARG A 1 64 ? 218.717 268.368 176.586 1.00 124.40 376 ARG A O 16
ATOM 23521 N N . LYS A 1 65 ? 219.986 267.069 175.256 1.00 64.37 377 LYS A N 16
ATOM 23522 C CA . LYS A 1 65 ? 220.188 268.090 174.238 1.00 64.37 377 LYS A CA 16
ATOM 23523 C C . LYS A 1 65 ? 218.894 268.433 173.498 1.00 64.37 377 LYS A C 16
ATOM 23524 O O . LYS A 1 65 ? 218.716 269.566 173.049 1.00 64.37 377 LYS A O 16
ATOM 23543 N N . LEU A 1 66 ? 218.000 267.457 173.362 1.00 159.95 378 LEU A N 16
ATOM 23544 C CA . LEU A 1 66 ? 216.737 267.682 172.660 1.00 159.95 378 LEU A CA 16
ATOM 23545 C C . LEU A 1 66 ? 215.756 268.479 173.514 1.00 159.95 378 LEU A C 16
ATOM 23546 O O . LEU A 1 66 ? 215.391 269.601 173.164 1.00 159.95 378 LEU A O 16
ATOM 23562 N N . ARG A 1 67 ? 215.317 267.895 174.627 1.00 140.36 379 ARG A N 16
ATOM 23563 C CA . ARG A 1 67 ? 214.364 268.566 175.506 1.00 140.36 379 ARG A CA 16
ATOM 23564 C C . ARG A 1 67 ? 214.455 268.046 176.935 1.00 140.36 379 ARG A C 16
ATOM 23565 O O . ARG A 1 67 ? 215.123 267.047 177.204 1.00 140.36 379 ARG A O 16
ATOM 23586 N N . HIS A 1 68 ? 213.749 268.719 177.842 1.00 75.36 380 HIS A N 16
ATOM 23587 C CA . HIS A 1 68 ? 213.715 268.320 179.242 1.00 75.36 380 HIS A CA 16
ATOM 23588 C C . HIS A 1 68 ? 213.104 266.924 179.349 1.00 75.36 380 HIS A C 16
ATOM 23589 O O . HIS A 1 68 ? 212.474 266.450 178.405 1.00 75.36 380 HIS A O 16
ATOM 23603 N N . PRO A 1 69 ? 213.276 266.229 180.481 1.00 115.39 381 PRO A N 16
ATOM 23604 C CA . PRO A 1 69 ? 212.721 264.884 180.649 1.00 115.39 381 PRO A CA 16
ATOM 23605 C C . PRO A 1 69 ? 211.194 264.873 180.632 1.00 115.39 381 PRO A C 16
ATOM 23606 O O . PRO A 1 69 ? 210.548 265.590 181.396 1.00 115.39 381 PRO A O 16
ATOM 23617 N N . SER A 1 70 ? 210.625 264.051 179.752 1.00 89.56 382 SER A N 16
ATOM 23618 C CA . SER A 1 70 ? 209.174 263.934 179.628 1.00 89.56 382 SER A CA 16
ATOM 23619 C C . SER A 1 70 ? 208.806 262.918 178.550 1.00 89.56 382 SER A C 16
ATOM 23620 O O . SER A 1 70 ? 208.495 261.766 178.854 1.00 89.56 382 SER A O 16
ATOM 23628 N N . ARG A 1 71 ? 208.837 263.347 177.290 1.00 161.46 383 ARG A N 16
ATOM 23629 C CA . ARG A 1 71 ? 208.506 262.466 176.174 1.00 161.46 383 ARG A CA 16
ATOM 23630 C C . ARG A 1 71 ? 209.345 262.796 174.943 1.00 161.46 383 ARG A C 16
ATOM 23631 O O . ARG A 1 71 ? 209.497 263.961 174.576 1.00 161.46 383 ARG A O 16
ATOM 23652 N N . SER A 1 72 ? 209.886 261.760 174.306 1.00 105.59 384 SER A N 16
ATOM 23653 C CA . SER A 1 72 ? 210.711 261.936 173.115 1.00 105.59 384 SER A CA 16
ATOM 23654 C C . SER A 1 72 ? 210.361 260.902 172.050 1.00 105.59 384 SER A C 16
ATOM 23655 O O . SER A 1 72 ? 209.907 259.802 172.365 1.00 105.59 384 SER A O 16
ATOM 23663 N N . LYS A 1 73 ? 210.570 261.263 170.787 1.00 173.63 385 LYS A N 16
ATOM 23664 C CA . LYS A 1 73 ? 210.276 260.369 169.671 1.00 173.63 385 LYS A CA 16
ATOM 23665 C C . LYS A 1 73 ? 211.125 259.097 169.732 1.00 173.63 385 LYS A C 16
ATOM 23666 O O . LYS A 1 73 ? 210.754 258.064 169.172 1.00 173.63 385 LYS A O 16
ATOM 23685 N N . TYR A 1 74 ? 212.261 259.180 170.417 1.00 268.15 386 TYR A N 16
ATOM 23686 C CA . TYR A 1 74 ? 213.171 258.042 170.546 1.00 268.15 386 TYR A CA 16
ATOM 23687 C C . TYR A 1 74 ? 212.418 256.792 170.977 1.00 268.15 386 TYR A C 16
ATOM 23688 O O . TYR A 1 74 ? 212.613 255.705 170.429 1.00 268.15 386 TYR A O 16
ATOM 23706 N N . LEU A 1 75 ? 211.570 256.969 171.979 1.00 124.51 387 LEU A N 16
ATOM 23707 C CA . LEU A 1 75 ? 210.775 255.884 172.535 1.00 124.51 387 LEU A CA 16
ATOM 23708 C C . LEU A 1 75 ? 209.879 255.243 171.481 1.00 124.51 387 LEU A C 16
ATOM 23709 O O . LEU A 1 75 ? 209.956 254.039 171.236 1.00 124.51 387 LEU A O 16
ATOM 23725 N N . LYS A 1 76 ? 209.022 256.052 170.868 1.00 131.58 388 LYS A N 16
ATOM 23726 C CA . LYS A 1 76 ? 208.105 255.563 169.844 1.00 131.58 388 LYS A CA 16
ATOM 23727 C C . LYS A 1 76 ? 208.855 254.922 168.678 1.00 131.58 388 LYS A C 16
ATOM 23728 O O . LYS A 1 76 ? 208.506 253.829 168.231 1.00 131.58 388 LYS A O 16
ATOM 23747 N N . SER A 1 77 ? 209.886 255.604 168.190 1.00 82.77 389 SER A N 16
ATOM 23748 C CA . SER A 1 77 ? 210.675 255.091 167.075 1.00 82.77 389 SER A CA 16
ATOM 23749 C C . SER A 1 77 ? 211.354 253.781 167.455 1.00 82.77 389 SER A C 16
ATOM 23750 O O . SER A 1 77 ? 211.328 252.815 166.692 1.00 82.77 389 SER A O 16
ATOM 23758 N N . LEU A 1 78 ? 211.949 253.747 168.643 1.00 97.55 390 LEU A N 16
ATOM 23759 C CA . LEU A 1 78 ? 212.623 252.545 169.120 1.00 97.55 390 LEU A CA 16
ATOM 23760 C C . LEU A 1 78 ? 211.603 251.447 169.393 1.00 97.55 390 LEU A C 16
ATOM 23761 O O . LEU A 1 78 ? 211.868 250.265 169.172 1.00 97.55 390 LEU A O 16
ATOM 23777 N N . LEU A 1 79 ? 210.431 251.856 169.867 1.00 145.00 391 LEU A N 16
ATOM 23778 C CA . LEU A 1 79 ? 209.358 250.920 170.172 1.00 145.00 391 LEU A CA 16
ATOM 23779 C C . LEU A 1 79 ? 208.880 250.218 168.906 1.00 145.00 391 LEU A C 16
ATOM 23780 O O . LEU A 1 79 ? 208.631 249.012 168.908 1.00 145.00 391 LEU A O 16
ATOM 23796 N N . SER A 1 80 ? 208.749 250.982 167.826 1.00 200.26 392 SER A N 16
ATOM 23797 C CA . SER A 1 80 ? 208.295 250.440 166.549 1.00 200.26 392 SER A CA 16
ATOM 23798 C C . SER A 1 80 ? 209.374 249.585 165.886 1.00 200.26 392 SER A C 16
ATOM 23799 O O . SER A 1 80 ? 209.076 248.550 165.287 1.00 200.26 392 SER A O 16
ATOM 23807 N N . LEU A 1 81 ? 210.623 250.033 165.978 1.00 262.42 393 LEU A N 16
ATOM 23808 C CA . LEU A 1 81 ? 211.739 249.316 165.363 1.00 262.42 393 LEU A CA 16
ATOM 23809 C C . LEU A 1 81 ? 212.246 248.165 166.235 1.00 262.42 393 LEU A C 16
ATOM 23810 O O . LEU A 1 81 ? 213.020 247.333 165.764 1.00 262.42 393 LEU A O 16
ATOM 23826 N N . MET A 1 82 ? 211.838 248.112 167.507 1.00 269.63 394 MET A N 16
ATOM 23827 C CA . MET A 1 82 ? 212.306 247.043 168.389 1.00 269.63 394 MET A CA 16
ATOM 23828 C C . MET A 1 82 ? 211.474 245.758 168.281 1.00 269.63 394 MET A C 16
ATOM 23829 O O . MET A 1 82 ? 211.950 244.754 167.755 1.00 269.63 394 MET A O 16
ATOM 23843 N N . ASP A 1 83 ? 210.253 245.774 168.806 1.00 238.65 395 ASP A N 16
ATOM 23844 C CA . ASP A 1 83 ? 209.397 244.584 168.767 1.00 238.65 395 ASP A CA 16
ATOM 23845 C C . ASP A 1 83 ? 207.913 244.916 168.926 1.00 238.65 395 ASP A C 16
ATOM 23846 O O . ASP A 1 83 ? 207.119 244.057 169.312 1.00 238.65 395 ASP A O 16
ATOM 23855 N N . GLU A 1 84 ? 207.538 246.151 168.623 1.00 265.58 396 GLU A N 16
ATOM 23856 C CA . GLU A 1 84 ? 206.140 246.568 168.739 1.00 265.58 396 GLU A CA 16
ATOM 23857 C C . GLU A 1 84 ? 205.338 246.144 167.515 1.00 265.58 396 GLU A C 16
ATOM 23858 O O . GLU A 1 84 ? 205.783 246.314 166.380 1.00 265.58 396 GLU A O 16
ATOM 23870 N N . ASN A 1 85 ? 204.151 245.595 167.756 1.00 243.28 397 ASN A N 16
ATOM 23871 C CA . ASN A 1 85 ? 203.277 245.145 166.677 1.00 243.28 397 ASN A CA 16
ATOM 23872 C C . ASN A 1 85 ? 201.809 245.240 167.081 1.00 243.28 397 ASN A C 16
ATOM 23873 O O . ASN A 1 85 ? 200.978 245.742 166.326 1.00 243.28 397 ASN A O 16
ATOM 23884 N N . GLU A 1 86 ? 201.499 244.758 168.282 1.00 209.47 398 GLU A N 16
ATOM 23885 C CA . GLU A 1 86 ? 200.131 244.793 168.787 1.00 209.47 398 GLU A CA 16
ATOM 23886 C C . GLU A 1 86 ? 199.755 246.199 169.242 1.00 209.47 398 GLU A C 16
ATOM 23887 O O . GLU A 1 86 ? 200.594 246.945 169.748 1.00 209.47 398 GLU A O 16
ATOM 23899 N N . GLY A 1 87 ? 198.488 246.555 169.056 1.00 27.01 399 GLY A N 16
ATOM 23900 C CA . GLY A 1 87 ? 198.021 247.871 169.451 1.00 27.01 399 GLY A CA 16
ATOM 23901 C C . GLY A 1 87 ? 196.522 248.026 169.293 1.00 27.01 399 GLY A C 16
ATOM 23905 N N . LYS A 1 1 ? 190.957 256.462 143.238 1.00 57.48 313 LYS A N 17
ATOM 23906 C CA . LYS A 1 1 ? 190.903 255.047 143.580 1.00 57.48 313 LYS A CA 17
ATOM 23907 C C . LYS A 1 1 ? 192.219 254.353 143.242 1.00 57.48 313 LYS A C 17
ATOM 23908 O O . LYS A 1 1 ? 192.614 253.397 143.907 1.00 57.48 313 LYS A O 17
ATOM 23926 N N . GLU A 1 2 ? 192.892 254.842 142.203 1.00 61.73 314 GLU A N 17
ATOM 23927 C CA . GLU A 1 2 ? 194.165 254.266 141.779 1.00 61.73 314 GLU A CA 17
ATOM 23928 C C . GLU A 1 2 ? 195.331 255.185 142.136 1.00 61.73 314 GLU A C 17
ATOM 23929 O O . GLU A 1 2 ? 195.150 256.389 142.320 1.00 61.73 314 GLU A O 17
ATOM 23941 N N . ALA A 1 3 ? 196.526 254.609 142.233 1.00 17.09 315 ALA A N 17
ATOM 23942 C CA . ALA A 1 3 ? 197.721 255.376 142.569 1.00 17.09 315 ALA A CA 17
ATOM 23943 C C . ALA A 1 3 ? 197.594 256.027 143.943 1.00 17.09 315 ALA A C 17
ATOM 23944 O O . ALA A 1 3 ? 196.780 256.928 144.140 1.00 17.09 315 ALA A O 17
ATOM 23951 N N . MET A 1 4 ? 198.401 255.560 144.892 1.00 92.82 316 MET A N 17
ATOM 23952 C CA . MET A 1 4 ? 198.377 256.094 146.249 1.00 92.82 316 MET A CA 17
ATOM 23953 C C . MET A 1 4 ? 199.519 255.519 147.083 1.00 92.82 316 MET A C 17
ATOM 23954 O O . MET A 1 4 ? 199.287 254.821 148.068 1.00 92.82 316 MET A O 17
ATOM 23968 N N . ARG A 1 5 ? 200.753 255.820 146.683 1.00 146.42 317 ARG A N 17
ATOM 23969 C CA . ARG A 1 5 ? 201.922 255.329 147.403 1.00 146.42 317 ARG A CA 17
ATOM 23970 C C . ARG A 1 5 ? 202.822 256.490 147.811 1.00 146.42 317 ARG A C 17
ATOM 23971 O O . ARG A 1 5 ? 203.298 257.247 146.963 1.00 146.42 317 ARG A O 17
ATOM 23992 N N . MET A 1 6 ? 203.041 256.631 149.118 1.00 91.09 318 MET A N 17
ATOM 23993 C CA . MET A 1 6 ? 203.876 257.705 149.647 1.00 91.09 318 MET A CA 17
ATOM 23994 C C . MET A 1 6 ? 204.681 257.239 150.859 1.00 91.09 318 MET A C 17
ATOM 23995 O O . MET A 1 6 ? 204.253 256.355 151.601 1.00 91.09 318 MET A O 17
ATOM 24009 N N . LEU A 1 7 ? 205.846 257.851 151.055 1.00 123.69 319 LEU A N 17
ATOM 24010 C CA . LEU A 1 7 ? 206.715 257.514 152.178 1.00 123.69 319 LEU A CA 17
ATOM 24011 C C . LEU A 1 7 ? 206.736 258.631 153.214 1.00 123.69 319 LEU A C 17
ATOM 24012 O O . LEU A 1 7 ? 206.847 259.808 152.873 1.00 123.69 319 LEU A O 17
ATOM 24028 N N . MET A 1 8 ? 206.627 258.252 154.484 1.00 120.55 320 MET A N 17
ATOM 24029 C CA . MET A 1 8 ? 206.633 259.222 155.574 1.00 120.55 320 MET A CA 17
ATOM 24030 C C . MET A 1 8 ? 207.593 258.795 156.681 1.00 120.55 320 MET A C 17
ATOM 24031 O O . MET A 1 8 ? 207.691 257.610 157.003 1.00 120.55 320 MET A O 17
ATOM 24045 N N . ARG A 1 9 ? 208.306 259.760 157.259 1.00 78.04 321 ARG A N 17
ATOM 24046 C CA . ARG A 1 9 ? 209.259 259.461 158.326 1.00 78.04 321 ARG A CA 17
ATOM 24047 C C . ARG A 1 9 ? 209.525 260.687 159.204 1.00 78.04 321 ARG A C 17
ATOM 24048 O O . ARG A 1 9 ? 210.317 261.558 158.845 1.00 78.04 321 ARG A O 17
ATOM 24069 N N . GLU A 1 10 ? 208.848 260.748 160.345 1.00 59.88 322 GLU A N 17
ATOM 24070 C CA . GLU A 1 10 ? 208.996 261.864 161.280 1.00 59.88 322 GLU A CA 17
ATOM 24071 C C . GLU A 1 10 ? 209.981 261.545 162.396 1.00 59.88 322 GLU A C 17
ATOM 24072 O O . GLU A 1 10 ? 210.990 262.231 162.565 1.00 59.88 322 GLU A O 17
ATOM 24084 N N . GLU A 1 11 ? 209.654 260.526 163.173 1.00 59.53 323 GLU A N 17
ATOM 24085 C CA . GLU A 1 11 ? 210.473 260.122 164.298 1.00 59.53 323 GLU A CA 17
ATOM 24086 C C . GLU A 1 11 ? 211.933 259.947 163.906 1.00 59.53 323 GLU A C 17
ATOM 24087 O O . GLU A 1 11 ? 212.832 260.292 164.677 1.00 59.53 323 GLU A O 17
ATOM 24099 N N . LEU A 1 12 ? 212.172 259.423 162.712 1.00 122.40 324 LEU A N 17
ATOM 24100 C CA . LEU A 1 12 ? 213.533 259.231 162.235 1.00 122.40 324 LEU A CA 17
ATOM 24101 C C . LEU A 1 12 ? 214.237 260.578 162.069 1.00 122.40 324 LEU A C 17
ATOM 24102 O O . LEU A 1 12 ? 215.386 260.743 162.477 1.00 122.40 324 LEU A O 17
ATOM 24118 N N . GLU A 1 13 ? 213.537 261.534 161.465 1.00 69.04 325 GLU A N 17
ATOM 24119 C CA . GLU A 1 13 ? 214.085 262.875 161.242 1.00 69.04 325 GLU A CA 17
ATOM 24120 C C . GLU A 1 13 ? 214.142 263.702 162.530 1.00 69.04 325 GLU A C 17
ATOM 24121 O O . GLU A 1 13 ? 215.052 264.512 162.711 1.00 69.04 325 GLU A O 17
ATOM 24133 N N . LYS A 1 14 ? 213.166 263.514 163.410 1.00 115.86 326 LYS A N 17
ATOM 24134 C CA . LYS A 1 14 ? 213.120 264.267 164.664 1.00 115.86 326 LYS A CA 17
ATOM 24135 C C . LYS A 1 14 ? 214.315 263.950 165.558 1.00 115.86 326 LYS A C 17
ATOM 24136 O O . LYS A 1 14 ? 214.831 264.829 166.251 1.00 115.86 326 LYS A O 17
ATOM 24155 N N . VAL A 1 15 ? 214.743 262.695 165.556 1.00 98.68 327 VAL A N 17
ATOM 24156 C CA . VAL A 1 15 ? 215.868 262.274 166.385 1.00 98.68 327 VAL A CA 17
ATOM 24157 C C . VAL A 1 15 ? 217.221 262.590 165.744 1.00 98.68 327 VAL A C 17
ATOM 24158 O O . VAL A 1 15 ? 218.113 263.121 166.403 1.00 98.68 327 VAL A O 17
ATOM 24171 N N . LEU A 1 16 ? 217.385 262.241 164.471 1.00 136.13 328 LEU A N 17
ATOM 24172 C CA . LEU A 1 16 ? 218.652 262.473 163.771 1.00 136.13 328 LEU A CA 17
ATOM 24173 C C . LEU A 1 16 ? 219.042 263.954 163.686 1.00 136.13 328 LEU A C 17
ATOM 24174 O O . LEU A 1 16 ? 220.215 264.295 163.834 1.00 136.13 328 LEU A O 17
ATOM 24190 N N . LYS A 1 17 ? 218.081 264.834 163.418 1.00 109.48 329 LYS A N 17
ATOM 24191 C CA . LYS A 1 17 ? 218.376 266.267 163.302 1.00 109.48 329 LYS A CA 17
ATOM 24192 C C . LYS A 1 17 ? 218.920 266.863 164.604 1.00 109.48 329 LYS A C 17
ATOM 24193 O O . LYS A 1 17 ? 219.563 267.913 164.585 1.00 109.48 329 LYS A O 17
ATOM 24212 N N . THR A 1 18 ? 218.662 266.207 165.731 1.00 39.26 330 THR A N 17
ATOM 24213 C CA . THR A 1 18 ? 219.138 266.715 167.016 1.00 39.26 330 THR A CA 17
ATOM 24214 C C . THR A 1 18 ? 220.555 266.239 167.323 1.00 39.26 330 THR A C 17
ATOM 24215 O O . THR A 1 18 ? 221.341 266.964 167.933 1.00 39.26 330 THR A O 17
ATOM 24226 N N . LEU A 1 19 ? 220.881 265.021 166.900 1.00 105.78 331 LEU A N 17
ATOM 24227 C CA . LEU A 1 19 ? 222.211 264.466 167.134 1.00 105.78 331 LEU A CA 17
ATOM 24228 C C . LEU A 1 19 ? 223.250 265.116 166.226 1.00 105.78 331 LEU A C 17
ATOM 24229 O O . LEU A 1 19 ? 222.948 265.502 165.098 1.00 105.78 331 LEU A O 17
ATOM 24245 N N . SER A 1 20 ? 224.483 265.213 166.719 1.00 84.63 332 SER A N 17
ATOM 24246 C CA . SER A 1 20 ? 225.576 265.791 165.944 1.00 84.63 332 SER A CA 17
ATOM 24247 C C . SER A 1 20 ? 225.952 264.855 164.799 1.00 84.63 332 SER A C 17
ATOM 24248 O O . SER A 1 20 ? 225.565 263.688 164.794 1.00 84.63 332 SER A O 17
ATOM 24256 N N . PRO A 1 21 ? 226.707 265.348 163.807 1.00 107.03 333 PRO A N 17
ATOM 24257 C CA . PRO A 1 21 ? 227.117 264.539 162.658 1.00 107.03 333 PRO A CA 17
ATOM 24258 C C . PRO A 1 21 ? 227.672 263.178 163.067 1.00 107.03 333 PRO A C 17
ATOM 24259 O O . PRO A 1 21 ? 227.253 262.145 162.544 1.00 107.03 333 PRO A O 17
ATOM 24270 N N . ARG A 1 22 ? 228.621 263.180 163.998 1.00 47.43 334 ARG A N 17
ATOM 24271 C CA . ARG A 1 22 ? 229.229 261.941 164.474 1.00 47.43 334 ARG A CA 17
ATOM 24272 C C . ARG A 1 22 ? 228.238 261.098 165.274 1.00 47.43 334 ARG A C 17
ATOM 24273 O O . ARG A 1 22 ? 228.226 259.872 165.163 1.00 47.43 334 ARG A O 17
ATOM 24294 N N . GLU A 1 23 ? 227.410 261.758 166.079 1.00 95.23 335 GLU A N 17
ATOM 24295 C CA . GLU A 1 23 ? 226.424 261.053 166.895 1.00 95.23 335 GLU A CA 17
ATOM 24296 C C . GLU A 1 23 ? 225.355 260.417 166.018 1.00 95.23 335 GLU A C 17
ATOM 24297 O O . GLU A 1 23 ? 225.077 259.222 166.129 1.00 95.23 335 GLU A O 17
ATOM 24309 N N . ALA A 1 24 ? 224.756 261.220 165.147 1.00 30.86 336 ALA A N 17
ATOM 24310 C CA . ALA A 1 24 ? 223.716 260.735 164.251 1.00 30.86 336 ALA A CA 17
ATOM 24311 C C . ALA A 1 24 ? 224.247 259.652 163.316 1.00 30.86 336 ALA A C 17
ATOM 24312 O O . ALA A 1 24 ? 223.538 258.699 162.993 1.00 30.86 336 ALA A O 17
ATOM 24319 N N . MET A 1 25 ? 225.495 259.803 162.882 1.00 105.60 337 MET A N 17
ATOM 24320 C CA . MET A 1 25 ? 226.104 258.836 161.973 1.00 105.60 337 MET A CA 17
ATOM 24321 C C . MET A 1 25 ? 226.144 257.444 162.601 1.00 105.60 337 MET A C 17
ATOM 24322 O O . MET A 1 25 ? 225.912 256.447 161.916 1.00 105.60 337 MET A O 17
ATOM 24336 N N . VAL A 1 26 ? 226.432 257.370 163.904 1.00 103.66 338 VAL A N 17
ATOM 24337 C CA . VAL A 1 26 ? 226.496 256.084 164.587 1.00 103.66 338 VAL A CA 17
ATOM 24338 C C . VAL A 1 26 ? 225.140 255.395 164.528 1.00 103.66 338 VAL A C 17
ATOM 24339 O O . VAL A 1 26 ? 225.057 254.179 164.358 1.00 103.66 338 VAL A O 17
ATOM 24352 N N . LEU A 1 27 ? 224.075 256.179 164.646 1.00 82.10 339 LEU A N 17
ATOM 24353 C CA . LEU A 1 27 ? 222.735 255.624 164.593 1.00 82.10 339 LEU A CA 17
ATOM 24354 C C . LEU A 1 27 ? 222.371 255.320 163.139 1.00 82.10 339 LEU A C 17
ATOM 24355 O O . LEU A 1 27 ? 221.629 254.377 162.865 1.00 82.10 339 LEU A O 17
ATOM 24371 N N . ARG A 1 28 ? 222.939 256.088 162.201 1.00 105.77 340 ARG A N 17
ATOM 24372 C CA . ARG A 1 28 ? 222.667 255.867 160.786 1.00 105.77 340 ARG A CA 17
ATOM 24373 C C . ARG A 1 28 ? 223.049 254.436 160.446 1.00 105.77 340 ARG A C 17
ATOM 24374 O O . ARG A 1 28 ? 222.283 253.696 159.821 1.00 105.77 340 ARG A O 17
ATOM 24395 N N . MET A 1 29 ? 224.236 254.046 160.903 1.00 78.27 341 MET A N 17
ATOM 24396 C CA . MET A 1 29 ? 224.740 252.701 160.674 1.00 78.27 341 MET A CA 17
ATOM 24397 C C . MET A 1 29 ? 223.855 251.699 161.403 1.00 78.27 341 MET A C 17
ATOM 24398 O O . MET A 1 29 ? 223.478 250.661 160.852 1.00 78.27 341 MET A O 17
ATOM 24412 N N . ARG A 1 30 ? 223.520 252.027 162.649 1.00 79.00 342 ARG A N 17
ATOM 24413 C CA . ARG A 1 30 ? 222.674 251.171 163.473 1.00 79.00 342 ARG A CA 17
ATOM 24414 C C . ARG A 1 30 ? 221.295 250.992 162.843 1.00 79.00 342 ARG A C 17
ATOM 24415 O O . ARG A 1 30 ? 220.664 249.947 163.004 1.00 79.00 342 ARG A O 17
ATOM 24436 N N . TYR A 1 31 ? 220.830 252.018 162.131 1.00 143.91 343 TYR A N 17
ATOM 24437 C CA . TYR A 1 31 ? 219.520 251.972 161.482 1.00 143.91 343 TYR A CA 17
ATOM 24438 C C . TYR A 1 31 ? 219.576 251.216 160.154 1.00 143.91 343 TYR A C 17
ATOM 24439 O O . TYR A 1 31 ? 218.550 250.762 159.649 1.00 143.91 343 TYR A O 17
ATOM 24457 N N . GLY A 1 32 ? 220.771 251.099 159.581 1.00 25.24 344 GLY A N 17
ATOM 24458 C CA . GLY A 1 32 ? 220.912 250.412 158.305 1.00 25.24 344 GLY A CA 17
ATOM 24459 C C . GLY A 1 32 ? 220.611 251.320 157.126 1.00 25.24 344 GLY A C 17
ATOM 24460 O O . GLY A 1 32 ? 220.308 250.852 156.028 1.00 25.24 344 GLY A O 17
ATOM 24464 N N . LEU A 1 33 ? 220.688 252.625 157.363 1.00 51.39 345 LEU A N 17
ATOM 24465 C CA . LEU A 1 33 ? 220.409 253.620 156.326 1.00 51.39 345 LEU A CA 17
ATOM 24466 C C . LEU A 1 33 ? 221.576 253.760 155.349 1.00 51.39 345 LEU A C 17
ATOM 24467 O O . LEU A 1 33 ? 221.381 254.112 154.186 1.00 51.39 345 LEU A O 17
ATOM 24483 N N . LEU A 1 34 ? 222.785 253.500 155.832 1.00 73.40 346 LEU A N 17
ATOM 24484 C CA . LEU A 1 34 ? 223.985 253.611 155.005 1.00 73.40 346 LEU A CA 17
ATOM 24485 C C . LEU A 1 34 ? 223.940 252.679 153.792 1.00 73.40 346 LEU A C 17
ATOM 24486 O O . LEU A 1 34 ? 224.272 253.090 152.681 1.00 73.40 346 LEU A O 17
ATOM 24502 N N . ASP A 1 35 ? 223.553 251.422 154.006 1.00 113.98 347 ASP A N 17
ATOM 24503 C CA . ASP A 1 35 ? 223.495 250.453 152.913 1.00 113.98 347 ASP A CA 17
ATOM 24504 C C . ASP A 1 35 ? 222.133 249.769 152.805 1.00 113.98 347 ASP A C 17
ATOM 24505 O O . ASP A 1 35 ? 221.875 249.043 151.846 1.00 113.98 347 ASP A O 17
ATOM 24514 N N . GLY A 1 36 ? 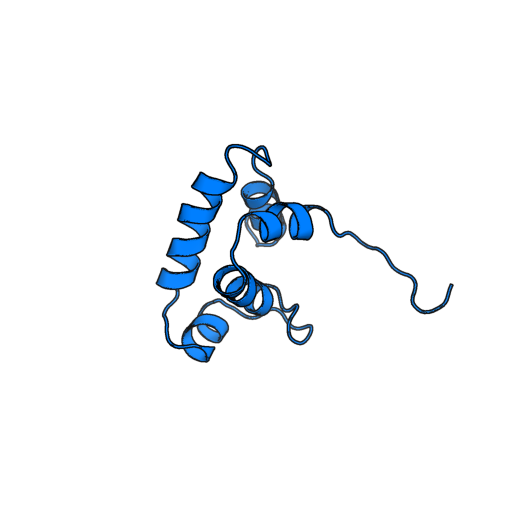221.266 249.996 153.783 1.00 30.33 348 GLY A N 17
ATOM 24515 C CA . GLY A 1 36 ? 219.950 249.374 153.752 1.00 30.33 348 GLY A CA 17
ATOM 24516 C C . GLY A 1 36 ? 219.843 248.166 154.667 1.00 30.33 348 GLY A C 17
ATOM 24517 O O . GLY A 1 36 ? 218.774 247.566 154.790 1.00 30.33 348 GLY A O 17
ATOM 24521 N N . LYS A 1 37 ? 220.950 247.812 155.305 1.00 117.13 349 LYS A N 17
ATOM 24522 C CA . LYS A 1 37 ? 220.985 246.667 156.215 1.00 117.13 349 LYS A CA 17
ATOM 24523 C C . LYS A 1 37 ? 221.414 247.103 157.614 1.00 117.13 349 LYS A C 17
ATOM 24524 O O . LYS A 1 37 ? 222.582 247.413 157.840 1.00 117.13 349 LYS A O 17
ATOM 24543 N N . PRO A 1 38 ? 220.476 247.138 158.579 1.00 105.72 350 PRO A N 17
ATOM 24544 C CA . PRO A 1 38 ? 220.782 247.547 159.954 1.00 105.72 350 PRO A CA 17
ATOM 24545 C C . PRO A 1 38 ? 221.909 246.727 160.569 1.00 105.72 350 PRO A C 17
ATOM 24546 O O . PRO A 1 38 ? 221.952 245.504 160.434 1.00 105.72 350 PRO A O 17
ATOM 24557 N N . LYS A 1 39 ? 222.819 247.416 161.246 1.00 174.26 351 LYS A N 17
ATOM 24558 C CA . LYS A 1 39 ? 223.953 246.770 161.892 1.00 174.26 351 LYS A CA 17
ATOM 24559 C C . LYS A 1 39 ? 223.922 247.016 163.392 1.00 174.26 351 LYS A C 17
ATOM 24560 O O . LYS A 1 39 ? 223.357 248.006 163.852 1.00 174.26 351 LYS A O 17
ATOM 24579 N N . THR A 1 40 ? 224.546 246.124 164.153 1.00 49.67 352 THR A N 17
ATOM 24580 C CA . THR A 1 40 ? 224.588 246.277 165.603 1.00 49.67 352 THR A CA 17
ATOM 24581 C C . THR A 1 40 ? 225.619 247.322 166.003 1.00 49.67 352 THR A C 17
ATOM 24582 O O . THR A 1 40 ? 226.509 247.651 165.221 1.00 49.67 352 THR A O 17
ATOM 24593 N N . LEU A 1 41 ? 225.494 247.854 167.218 1.00 78.80 353 LEU A N 17
ATOM 24594 C CA . LEU A 1 41 ? 226.424 248.868 167.688 1.00 78.80 353 LEU A CA 17
ATOM 24595 C C . LEU A 1 41 ? 227.866 248.375 167.625 1.00 78.80 353 LEU A C 17
ATOM 24596 O O . LEU A 1 41 ? 228.785 249.151 167.362 1.00 78.80 353 LEU A O 17
ATOM 24612 N N . GLU A 1 42 ? 228.059 247.087 167.869 1.00 73.25 354 GLU A N 17
ATOM 24613 C CA . GLU A 1 42 ? 229.395 246.498 167.841 1.00 73.25 354 GLU A CA 17
ATOM 24614 C C . GLU A 1 42 ? 230.114 246.816 166.532 1.00 73.25 354 GLU A C 17
ATOM 24615 O O . GLU A 1 42 ? 231.313 247.095 166.522 1.00 73.25 354 GLU A O 17
ATOM 24627 N N . GLU A 1 43 ? 229.372 246.774 165.429 1.00 66.75 355 GLU A N 17
ATOM 24628 C CA . GLU A 1 43 ? 229.932 247.069 164.114 1.00 66.75 355 GLU A CA 17
ATOM 24629 C C . GLU A 1 43 ? 230.165 248.567 163.935 1.00 66.75 355 GLU A C 17
ATOM 24630 O O . GLU A 1 43 ? 231.191 248.983 163.397 1.00 66.75 355 GLU A O 17
ATOM 24642 N N . VAL A 1 44 ? 229.199 249.368 164.370 1.00 27.31 356 VAL A N 17
ATOM 24643 C CA . VAL A 1 44 ? 229.293 250.819 164.237 1.00 27.31 356 VAL A CA 17
ATOM 24644 C C . VAL A 1 44 ? 230.371 251.408 165.145 1.00 27.31 356 VAL A C 17
ATOM 24645 O O . VAL A 1 44 ? 231.258 252.123 164.679 1.00 27.31 356 VAL A O 17
ATOM 24658 N N . GLY A 1 45 ? 230.292 251.109 166.438 1.00 22.34 357 GLY A N 17
ATOM 24659 C CA . GLY A 1 45 ? 231.277 251.627 167.369 1.00 22.34 357 GLY A CA 17
ATOM 24660 C C . GLY A 1 45 ? 232.681 251.206 166.993 1.00 22.34 357 GLY A C 17
ATOM 24661 O O . GLY A 1 45 ? 233.586 252.037 166.906 1.00 22.34 357 GLY A O 17
ATOM 24665 N N . GLN A 1 46 ? 232.859 249.911 166.757 1.00 88.15 358 GLN A N 17
ATOM 24666 C CA . GLN A 1 46 ? 234.157 249.377 166.368 1.00 88.15 358 GLN A CA 17
ATOM 24667 C C . GLN A 1 46 ? 234.607 249.964 165.032 1.00 88.15 358 GLN A C 17
ATOM 24668 O O . GLN A 1 46 ? 235.805 250.079 164.764 1.00 88.15 358 GLN A O 17
ATOM 24682 N N . TYR A 1 47 ? 233.641 250.335 164.198 1.00 138.50 359 TYR A N 17
ATOM 24683 C CA . TYR A 1 47 ? 233.945 250.912 162.894 1.00 138.50 359 TYR A CA 17
ATOM 24684 C C . TYR A 1 47 ? 234.725 252.209 163.063 1.00 138.50 359 TYR A C 17
ATOM 24685 O O . TYR A 1 47 ? 235.656 252.489 162.306 1.00 138.50 359 TYR A O 17
ATOM 24703 N N . PHE A 1 48 ? 234.347 252.992 164.067 1.00 144.00 360 PHE A N 17
ATOM 24704 C CA . PHE A 1 48 ? 235.026 254.249 164.347 1.00 144.00 360 PHE A CA 17
ATOM 24705 C C . PHE A 1 48 ? 236.155 254.034 165.353 1.00 144.00 360 PHE A C 17
ATOM 24706 O O . PHE A 1 48 ? 237.293 253.772 164.969 1.00 144.00 360 PHE A O 17
ATOM 24723 N N . ASN A 1 49 ? 235.835 254.136 166.639 1.00 222.30 361 ASN A N 17
ATOM 24724 C CA . ASN A 1 49 ? 236.831 253.938 167.691 1.00 222.30 361 ASN A CA 17
ATOM 24725 C C . ASN A 1 49 ? 236.194 254.011 169.072 1.00 222.30 361 ASN A C 17
ATOM 24726 O O . ASN A 1 49 ? 236.836 254.433 170.034 1.00 222.30 361 ASN A O 17
ATOM 24737 N N . VAL A 1 50 ? 234.928 253.614 169.164 1.00 149.29 362 VAL A N 17
ATOM 24738 C CA . VAL A 1 50 ? 234.209 253.665 170.432 1.00 149.29 362 VAL A CA 17
ATOM 24739 C C . VAL A 1 50 ? 233.290 252.461 170.626 1.00 149.29 362 VAL A C 17
ATOM 24740 O O . VAL A 1 50 ? 232.767 251.898 169.663 1.00 149.29 362 VAL A O 17
ATOM 24753 N N . THR A 1 51 ? 233.092 252.080 171.888 1.00 102.94 363 THR A N 17
ATOM 24754 C CA . THR A 1 51 ? 232.228 250.955 172.232 1.00 102.94 363 THR A CA 17
ATOM 24755 C C . THR A 1 51 ? 230.769 251.394 172.335 1.00 102.94 363 THR A C 17
ATOM 24756 O O . THR A 1 51 ? 230.440 252.553 172.084 1.00 102.94 363 THR A O 17
ATOM 24767 N N . ARG A 1 52 ? 229.899 250.458 172.702 1.00 115.19 364 ARG A N 17
ATOM 24768 C CA . ARG A 1 52 ? 228.473 250.744 172.843 1.00 115.19 364 ARG A CA 17
ATOM 24769 C C . ARG A 1 52 ? 228.232 251.942 173.757 1.00 115.19 364 ARG A C 17
ATOM 24770 O O . ARG A 1 52 ? 227.278 252.698 173.575 1.00 115.19 364 ARG A O 17
ATOM 24791 N N . GLU A 1 53 ? 229.087 252.082 174.758 1.00 84.69 365 GLU A N 17
ATOM 24792 C CA . GLU A 1 53 ? 228.973 253.164 175.728 1.00 84.69 365 GLU A CA 17
ATOM 24793 C C . GLU A 1 53 ? 228.860 254.540 175.072 1.00 84.69 365 GLU A C 17
ATOM 24794 O O . GLU A 1 53 ? 228.189 255.424 175.606 1.00 84.69 365 GLU A O 17
ATOM 24806 N N . ARG A 1 54 ? 229.515 254.738 173.932 1.00 85.77 366 ARG A N 17
ATOM 24807 C CA . ARG A 1 54 ? 229.446 256.032 173.256 1.00 85.77 366 ARG A CA 17
ATOM 24808 C C . ARG A 1 54 ? 228.035 256.323 172.755 1.00 85.77 366 ARG A C 17
ATOM 24809 O O . ARG A 1 54 ? 227.465 257.365 173.082 1.00 85.77 366 ARG A O 17
ATOM 24830 N N . ILE A 1 55 ? 227.452 255.405 171.988 1.00 97.87 367 ILE A N 17
ATOM 24831 C CA . ILE A 1 55 ? 226.085 255.606 171.524 1.00 97.87 367 ILE A CA 17
ATOM 24832 C C . ILE A 1 55 ? 225.154 255.598 172.727 1.00 97.87 367 ILE A C 17
ATOM 24833 O O . ILE A 1 55 ? 224.154 256.318 172.770 1.00 97.87 367 ILE A O 17
ATOM 24849 N N . ARG A 1 56 ? 225.530 254.808 173.727 1.00 107.78 368 ARG A N 17
ATOM 24850 C CA . ARG A 1 56 ? 224.786 254.735 174.975 1.00 107.78 368 ARG A CA 17
ATOM 24851 C C . ARG A 1 56 ? 224.678 256.138 175.553 1.00 107.78 368 ARG A C 17
ATOM 24852 O O . ARG A 1 56 ? 223.624 256.557 176.034 1.00 107.78 368 ARG A O 17
ATOM 24873 N N . GLN A 1 57 ? 225.789 256.867 175.474 1.00 25.22 369 GLN A N 17
ATOM 24874 C CA . GLN A 1 57 ? 225.854 258.246 175.939 1.00 25.22 369 GLN A CA 17
ATOM 24875 C C . GLN A 1 57 ? 225.020 259.164 175.046 1.00 25.22 369 GLN A C 17
ATOM 24876 O O . GLN A 1 57 ? 224.291 260.032 175.535 1.00 25.22 369 GLN A O 17
ATOM 24890 N N . ILE A 1 58 ? 225.136 258.974 173.732 1.00 81.86 370 ILE A N 17
ATOM 24891 C CA . ILE A 1 58 ? 224.385 259.780 172.771 1.00 81.86 370 ILE A CA 17
ATOM 24892 C C . ILE A 1 58 ? 222.883 259.685 173.031 1.00 81.86 370 ILE A C 17
ATOM 24893 O O . ILE A 1 58 ? 222.185 260.700 173.036 1.00 81.86 370 ILE A O 17
ATOM 24909 N N . GLU A 1 59 ? 222.388 258.469 173.262 1.00 46.06 371 GLU A N 17
ATOM 24910 C CA . GLU A 1 59 ? 220.966 258.275 173.538 1.00 46.06 371 GLU A CA 17
ATOM 24911 C C . GLU A 1 59 ? 220.532 259.161 174.701 1.00 46.06 371 GLU A C 17
ATOM 24912 O O . GLU A 1 59 ? 219.506 259.839 174.628 1.00 46.06 371 GLU A O 17
ATOM 24924 N N . VAL A 1 60 ? 221.327 259.159 175.767 1.00 89.19 372 VAL A N 17
ATOM 24925 C CA . VAL A 1 60 ? 221.035 259.974 176.941 1.00 89.19 372 VAL A CA 17
ATOM 24926 C C . VAL A 1 60 ? 221.171 261.460 176.621 1.00 89.19 372 VAL A C 17
ATOM 24927 O O . VAL A 1 60 ? 220.230 262.234 176.807 1.00 89.19 372 VAL A O 17
ATOM 24940 N N . LYS A 1 61 ? 222.347 261.855 176.136 1.00 133.25 373 LYS A N 17
ATOM 24941 C CA . LYS A 1 61 ? 222.600 263.251 175.789 1.00 133.25 373 LYS A CA 17
ATOM 24942 C C . LYS A 1 61 ? 221.576 263.760 174.778 1.00 133.25 373 LYS A C 17
ATOM 24943 O O . LYS A 1 61 ? 221.173 264.924 174.823 1.00 133.25 373 LYS A O 17
ATOM 24962 N N . ALA A 1 62 ? 221.148 262.887 173.874 1.00 37.13 374 ALA A N 17
ATOM 24963 C CA . ALA A 1 62 ? 220.159 263.268 172.878 1.00 37.13 374 ALA A CA 17
ATOM 24964 C C . ALA A 1 62 ? 218.893 263.737 173.576 1.00 37.13 374 ALA A C 17
ATOM 24965 O O . ALA A 1 62 ? 218.296 264.750 173.207 1.00 37.13 374 ALA A O 17
ATOM 24972 N N . LEU A 1 63 ? 218.502 262.993 174.607 1.00 42.35 375 LEU A N 17
ATOM 24973 C CA . LEU A 1 63 ? 217.324 263.323 175.396 1.00 42.35 375 LEU A CA 17
ATOM 24974 C C . LEU A 1 63 ? 217.531 264.629 176.156 1.00 42.35 375 LEU A C 17
ATOM 24975 O O . LEU A 1 63 ? 216.659 265.500 176.167 1.00 42.35 375 LEU A O 17
ATOM 24991 N N . ARG A 1 64 ? 218.696 264.766 176.778 1.00 124.40 376 ARG A N 17
ATOM 24992 C CA . ARG A 1 64 ? 219.022 265.974 177.525 1.00 124.40 376 ARG A CA 17
ATOM 24993 C C . ARG A 1 64 ? 219.134 267.166 176.582 1.00 124.40 376 ARG A C 17
ATOM 24994 O O . ARG A 1 64 ? 218.724 268.280 176.911 1.00 124.40 376 ARG A O 17
ATOM 25015 N N . LYS A 1 65 ? 219.712 266.923 175.411 1.00 64.37 377 LYS A N 17
ATOM 25016 C CA . LYS A 1 65 ? 219.907 267.962 174.411 1.00 64.37 377 LYS A CA 17
ATOM 25017 C C . LYS A 1 65 ? 218.583 268.546 173.916 1.00 64.37 377 LYS A C 17
ATOM 25018 O O . LYS A 1 65 ? 218.489 269.746 173.662 1.00 64.37 377 LYS A O 17
ATOM 25037 N N . LEU A 1 66 ? 217.567 267.699 173.771 1.00 159.95 378 LEU A N 17
ATOM 25038 C CA . LEU A 1 66 ? 216.263 268.159 173.294 1.00 159.95 378 LEU A CA 17
ATOM 25039 C C . LEU A 1 66 ? 215.521 268.945 174.369 1.00 159.95 378 LEU A C 17
ATOM 25040 O O . LEU A 1 66 ? 215.070 270.064 174.126 1.00 159.95 378 LEU A O 17
ATOM 25056 N N . ARG A 1 67 ? 215.380 268.357 175.555 1.00 140.36 379 ARG A N 17
ATOM 25057 C CA . ARG A 1 67 ? 214.678 269.021 176.649 1.00 140.36 379 ARG A CA 17
ATOM 25058 C C . ARG A 1 67 ? 215.077 268.448 178.002 1.00 140.36 379 ARG A C 17
ATOM 25059 O O . ARG A 1 67 ? 215.806 269.081 178.768 1.00 140.36 379 ARG A O 17
ATOM 25080 N N . HIS A 1 68 ? 214.614 267.229 178.276 1.00 75.36 380 HIS A N 17
ATOM 25081 C CA . HIS A 1 68 ? 214.931 266.548 179.523 1.00 75.36 380 HIS A CA 17
ATOM 25082 C C . HIS A 1 68 ? 215.024 265.045 179.260 1.00 75.36 380 HIS A C 17
ATOM 25083 O O . HIS A 1 68 ? 214.746 264.592 178.151 1.00 75.36 380 HIS A O 17
ATOM 25097 N N . PRO A 1 69 ? 215.421 264.239 180.253 1.00 115.39 381 PRO A N 17
ATOM 25098 C CA . PRO A 1 69 ? 215.534 262.790 180.070 1.00 115.39 381 PRO A CA 17
ATOM 25099 C C . PRO A 1 69 ? 214.172 262.107 179.949 1.00 115.39 381 PRO A C 17
ATOM 25100 O O . PRO A 1 69 ? 214.089 260.913 179.659 1.00 115.39 381 PRO A O 17
ATOM 25111 N N . SER A 1 70 ? 213.110 262.877 180.174 1.00 89.56 382 SER A N 17
ATOM 25112 C CA . SER A 1 70 ? 211.746 262.357 180.092 1.00 89.56 382 SER A CA 17
ATOM 25113 C C . SER A 1 70 ? 211.513 261.673 178.747 1.00 89.56 382 SER A C 17
ATOM 25114 O O . SER A 1 70 ? 212.310 261.821 177.821 1.00 89.56 382 SER A O 17
ATOM 25122 N N . ARG A 1 71 ? 210.418 260.921 178.643 1.00 161.46 383 ARG A N 17
ATOM 25123 C CA . ARG A 1 71 ? 210.093 260.214 177.408 1.00 161.46 383 ARG A CA 17
ATOM 25124 C C . ARG A 1 71 ? 210.040 261.172 176.220 1.00 161.46 383 ARG A C 17
ATOM 25125 O O . ARG A 1 71 ? 209.649 262.330 176.362 1.00 161.46 383 ARG A O 17
ATOM 25146 N N . SER A 1 72 ? 210.432 260.677 175.049 1.00 105.59 384 SER A N 17
ATOM 25147 C CA . SER A 1 72 ? 210.428 261.486 173.834 1.00 105.59 384 SER A CA 17
ATOM 25148 C C . SER A 1 72 ? 210.255 260.610 172.596 1.00 105.59 384 SER A C 17
ATOM 25149 O O . SER A 1 72 ? 210.057 259.400 172.703 1.00 105.59 384 SER A O 17
ATOM 25157 N N . LYS A 1 73 ? 210.330 261.232 171.423 1.00 173.63 385 LYS A N 17
ATOM 25158 C CA . LYS A 1 73 ? 210.182 260.512 170.161 1.00 173.63 385 LYS A CA 17
ATOM 25159 C C . LYS A 1 73 ? 211.167 259.345 170.060 1.00 173.63 385 LYS A C 17
ATOM 25160 O O . LYS A 1 73 ? 210.856 258.308 169.471 1.00 173.63 385 LYS A O 17
ATOM 25179 N N . TYR A 1 74 ? 212.350 259.521 170.640 1.00 268.15 386 TYR A N 17
ATOM 25180 C CA . TYR A 1 74 ? 213.381 258.483 170.624 1.00 268.15 386 TYR A CA 17
ATOM 25181 C C . TYR A 1 74 ? 212.844 257.177 171.190 1.00 268.15 386 TYR A C 17
ATOM 25182 O O . TYR A 1 74 ? 213.048 256.101 170.624 1.00 268.15 386 TYR A O 17
ATOM 25200 N N . LEU A 1 75 ? 212.170 257.294 172.325 1.00 124.51 387 LEU A N 17
ATOM 25201 C CA . LEU A 1 75 ? 211.596 256.153 173.018 1.00 124.51 387 LEU A CA 17
ATOM 25202 C C . LEU A 1 75 ? 210.504 255.481 172.191 1.00 124.51 387 LEU A C 17
ATOM 25203 O O . LEU A 1 75 ? 210.610 254.304 171.845 1.00 124.51 387 LEU A O 17
ATOM 25219 N N . LYS A 1 76 ? 209.450 256.231 171.889 1.00 131.58 388 LYS A N 17
ATOM 25220 C CA . LYS A 1 76 ? 208.334 255.706 171.112 1.00 131.58 388 LYS A CA 17
ATOM 25221 C C . LYS A 1 76 ? 208.785 255.226 169.733 1.00 131.58 388 LYS A C 17
ATOM 25222 O O . LYS A 1 76 ? 208.274 254.232 169.215 1.00 131.58 388 LYS A O 17
ATOM 25241 N N . SER A 1 77 ? 209.744 255.934 169.143 1.00 82.77 389 SER A N 17
ATOM 25242 C CA . SER A 1 77 ? 210.256 255.568 167.827 1.00 82.77 389 SER A CA 17
ATOM 25243 C C . SER A 1 77 ? 210.866 254.172 167.856 1.00 82.77 389 SER A C 17
ATOM 25244 O O . SER A 1 77 ? 210.628 253.363 166.958 1.00 82.77 389 SER A O 17
ATOM 25252 N N . LEU A 1 78 ? 211.641 253.888 168.897 1.00 97.55 390 LEU A N 17
ATOM 25253 C CA . LEU A 1 78 ? 212.271 252.581 169.040 1.00 97.55 390 LEU A CA 17
ATOM 25254 C C . LEU A 1 78 ? 211.216 251.519 169.318 1.00 97.55 390 LEU A C 17
ATOM 25255 O O . LEU A 1 78 ? 211.314 250.386 168.848 1.00 97.55 390 LEU A O 17
ATOM 25271 N N . LEU A 1 79 ? 210.200 251.904 170.084 1.00 145.00 391 LEU A N 17
ATOM 25272 C CA . LEU A 1 79 ? 209.114 250.999 170.431 1.00 145.00 391 LEU A CA 17
ATOM 25273 C C . LEU A 1 79 ? 208.291 250.646 169.197 1.00 145.00 391 LEU A C 17
ATOM 25274 O O . LEU A 1 79 ? 207.871 249.501 169.025 1.00 145.00 391 LEU A O 17
ATOM 25290 N N . SER A 1 80 ? 208.059 251.638 168.344 1.00 200.26 392 SER A N 17
ATOM 25291 C CA . SER A 1 80 ? 207.281 251.439 167.125 1.00 200.26 392 SER A CA 17
ATOM 25292 C C . SER A 1 80 ? 208.036 250.582 166.110 1.00 200.26 392 SER A C 17
ATOM 25293 O O . SER A 1 80 ? 207.424 249.873 165.309 1.00 200.26 392 SER A O 17
ATOM 25301 N N . LEU A 1 81 ? 209.362 250.665 166.135 1.00 262.42 393 LEU A N 17
ATOM 25302 C CA . LEU A 1 81 ? 210.192 249.907 165.201 1.00 262.42 393 LEU A CA 17
ATOM 25303 C C . LEU A 1 81 ? 210.258 248.418 165.550 1.00 262.42 393 LEU A C 17
ATOM 25304 O O . LEU A 1 81 ? 210.449 247.587 164.661 1.00 262.42 393 LEU A O 17
ATOM 25320 N N . MET A 1 82 ? 210.118 248.065 166.831 1.00 269.63 394 MET A N 17
ATOM 25321 C CA . MET A 1 82 ? 210.189 246.658 167.221 1.00 269.63 394 MET A CA 17
ATOM 25322 C C . MET A 1 82 ? 208.831 245.945 167.175 1.00 269.63 394 MET A C 17
ATOM 25323 O O . MET A 1 82 ? 207.907 246.417 166.513 1.00 269.63 394 MET A O 17
ATOM 25337 N N . ASP A 1 83 ? 208.717 244.802 167.842 1.00 238.65 395 ASP A N 17
ATOM 25338 C CA . ASP A 1 83 ? 207.459 244.046 167.839 1.00 238.65 395 ASP A CA 17
ATOM 25339 C C . ASP A 1 83 ? 206.456 244.562 168.871 1.00 238.65 395 ASP A C 17
ATOM 25340 O O . ASP A 1 83 ? 205.445 243.911 169.137 1.00 238.65 395 ASP A O 17
ATOM 25349 N N . GLU A 1 84 ? 206.727 245.726 169.443 1.00 265.58 396 GLU A N 17
ATOM 25350 C CA . GLU A 1 84 ? 205.829 246.308 170.442 1.00 265.58 396 GLU A CA 17
ATOM 25351 C C . GLU A 1 84 ? 204.631 246.975 169.781 1.00 265.58 396 GLU A C 17
ATOM 25352 O O . GLU A 1 84 ? 204.786 247.881 168.961 1.00 265.58 396 GLU A O 17
ATOM 25364 N N . ASN A 1 85 ? 203.435 246.523 170.147 1.00 243.28 397 ASN A N 17
ATOM 25365 C CA . ASN A 1 85 ? 202.201 247.073 169.594 1.00 243.28 397 ASN A CA 17
ATOM 25366 C C . ASN A 1 85 ? 201.659 248.197 170.472 1.00 243.28 397 ASN A C 17
ATOM 25367 O O . ASN A 1 85 ? 201.709 249.370 170.100 1.00 243.28 397 ASN A O 17
ATOM 25378 N N . GLU A 1 86 ? 201.144 247.832 171.643 1.00 209.47 398 GLU A N 17
ATOM 25379 C CA . GLU A 1 86 ? 200.594 248.810 172.574 1.00 209.47 398 GLU A CA 17
ATOM 25380 C C . GLU A 1 86 ? 201.710 249.562 173.293 1.00 209.47 398 GLU A C 17
ATOM 25381 O O . GLU A 1 86 ? 202.763 248.996 173.590 1.00 209.47 398 GLU A O 17
ATOM 25393 N N . GLY A 1 87 ? 201.471 250.840 173.571 1.00 27.01 399 GLY A N 17
ATOM 25394 C CA . GLY A 1 87 ? 202.465 251.649 174.253 1.00 27.01 399 GLY A CA 17
ATOM 25395 C C . GLY A 1 87 ? 202.500 251.385 175.745 1.00 27.01 399 GLY A C 17
ATOM 25399 N N . LYS A 1 1 ? 216.354 254.850 138.146 1.00 57.48 313 LYS A N 18
ATOM 25400 C CA . LYS A 1 1 ? 217.555 255.627 137.863 1.00 57.48 313 LYS A CA 18
ATOM 25401 C C . LYS A 1 1 ? 217.418 257.052 138.390 1.00 57.48 313 LYS A C 18
ATOM 25402 O O . LYS A 1 1 ? 218.392 257.649 138.846 1.00 57.48 313 LYS A O 18
ATOM 25420 N N . GLU A 1 2 ? 216.203 257.592 138.321 1.00 61.73 314 GLU A N 18
ATOM 25421 C CA . GLU A 1 2 ? 215.942 258.948 138.792 1.00 61.73 314 GLU A CA 18
ATOM 25422 C C . GLU A 1 2 ? 215.037 258.940 140.020 1.00 61.73 314 GLU A C 18
ATOM 25423 O O . GLU A 1 2 ? 214.296 257.983 140.249 1.00 61.73 314 GLU A O 18
ATOM 25435 N N . ALA A 1 3 ? 215.101 260.011 140.806 1.00 17.09 315 ALA A N 18
ATOM 25436 C CA . ALA A 1 3 ? 214.287 260.127 142.012 1.00 17.09 315 ALA A CA 18
ATOM 25437 C C . ALA A 1 3 ? 213.016 260.927 141.748 1.00 17.09 315 ALA A C 18
ATOM 25438 O O . ALA A 1 3 ? 213.026 261.895 140.987 1.00 17.09 315 ALA A O 18
ATOM 25445 N N . MET A 1 4 ? 211.919 260.514 142.377 1.00 92.82 316 MET A N 18
ATOM 25446 C CA . MET A 1 4 ? 210.637 261.191 142.206 1.00 92.82 316 MET A CA 18
ATOM 25447 C C . MET A 1 4 ? 209.567 260.567 143.099 1.00 92.82 316 MET A C 18
ATOM 25448 O O . MET A 1 4 ? 208.728 261.270 143.660 1.00 92.82 316 MET A O 18
ATOM 25462 N N . ARG A 1 5 ? 209.604 259.243 143.229 1.00 146.42 317 ARG A N 18
ATOM 25463 C CA . ARG A 1 5 ? 208.633 258.535 144.056 1.00 146.42 317 ARG A CA 18
ATOM 25464 C C . ARG A 1 5 ? 209.277 258.077 145.360 1.00 146.42 317 ARG A C 18
ATOM 25465 O O . ARG A 1 5 ? 210.482 258.238 145.559 1.00 146.42 317 ARG A O 18
ATOM 25486 N N . MET A 1 6 ? 208.461 257.515 146.251 1.00 91.09 318 MET A N 18
ATOM 25487 C CA . MET A 1 6 ? 208.943 257.040 147.545 1.00 91.09 318 MET A CA 18
ATOM 25488 C C . MET A 1 6 ? 209.324 258.203 148.459 1.00 91.09 318 MET A C 18
ATOM 25489 O O . MET A 1 6 ? 210.059 259.107 148.061 1.00 91.09 318 MET A O 18
ATOM 25503 N N . LEU A 1 7 ? 208.821 258.166 149.690 1.00 123.69 319 LEU A N 18
ATOM 25504 C CA . LEU A 1 7 ? 209.107 259.206 150.672 1.00 123.69 319 LEU A CA 18
ATOM 25505 C C . LEU A 1 7 ? 210.002 258.682 151.788 1.00 123.69 319 LEU A C 18
ATOM 25506 O O . LEU A 1 7 ? 209.958 257.500 152.130 1.00 123.69 319 LEU A O 18
ATOM 25522 N N . MET A 1 8 ? 210.814 259.570 152.354 1.00 120.55 320 MET A N 18
ATOM 25523 C CA . MET A 1 8 ? 211.720 259.196 153.433 1.00 120.55 320 MET A CA 18
ATOM 25524 C C . MET A 1 8 ? 211.002 259.213 154.781 1.00 120.55 320 MET A C 18
ATOM 25525 O O . MET A 1 8 ? 210.112 260.033 155.005 1.00 120.55 320 MET A O 18
ATOM 25539 N N . ARG A 1 9 ? 211.386 258.302 155.675 1.00 78.04 321 ARG A N 18
ATOM 25540 C CA . ARG A 1 9 ? 210.759 258.225 156.992 1.00 78.04 321 ARG A CA 18
ATOM 25541 C C . ARG A 1 9 ? 210.898 259.542 157.761 1.00 78.04 321 ARG A C 18
ATOM 25542 O O . ARG A 1 9 ? 211.910 260.233 157.648 1.00 78.04 321 ARG A O 18
ATOM 25563 N N . GLU A 1 10 ? 209.869 259.884 158.527 1.00 59.88 322 GLU A N 18
ATOM 25564 C CA . GLU A 1 10 ? 209.857 261.118 159.312 1.00 59.88 322 GLU A CA 18
ATOM 25565 C C . GLU A 1 10 ? 210.660 260.985 160.598 1.00 59.88 322 GLU A C 18
ATOM 25566 O O . GLU A 1 10 ? 211.558 261.784 160.871 1.00 59.88 322 GLU A O 18
ATOM 25578 N N . GLU A 1 11 ? 210.299 259.993 161.395 1.00 59.53 323 GLU A N 18
ATOM 25579 C CA . GLU A 1 11 ? 210.945 259.758 162.673 1.00 59.53 323 GLU A CA 18
ATOM 25580 C C . GLU A 1 11 ? 212.460 259.704 162.543 1.00 59.53 323 GLU A C 18
ATOM 25581 O O . GLU A 1 11 ? 213.180 260.136 163.447 1.00 59.53 323 GLU A O 18
ATOM 25593 N N . LEU A 1 12 ? 212.947 259.186 161.423 1.00 122.40 324 LEU A N 18
ATOM 25594 C CA . LEU A 1 12 ? 214.379 259.100 161.196 1.00 122.40 324 LEU A CA 18
ATOM 25595 C C . LEU A 1 12 ? 215.011 260.493 161.218 1.00 122.40 324 LEU A C 18
ATOM 25596 O O . LEU A 1 12 ? 216.054 260.704 161.836 1.00 122.40 324 LEU A O 18
ATOM 25612 N N . GLU A 1 13 ? 214.365 261.438 160.539 1.00 69.04 325 GLU A N 18
ATOM 25613 C CA . GLU A 1 13 ? 214.853 262.819 160.477 1.00 69.04 325 GLU A CA 18
ATOM 25614 C C . GLU A 1 13 ? 214.528 263.607 161.750 1.00 69.04 325 GLU A C 18
ATOM 25615 O O . GLU A 1 13 ? 215.302 264.471 162.164 1.00 69.04 325 GLU A O 18
ATOM 25627 N N . LYS A 1 14 ? 213.381 263.325 162.356 1.00 115.86 326 LYS A N 18
ATOM 25628 C CA . LYS A 1 14 ? 212.971 264.034 163.571 1.00 115.86 326 LYS A CA 18
ATOM 25629 C C . LYS A 1 14 ? 213.938 263.784 164.725 1.00 115.86 326 LYS A C 18
ATOM 25630 O O . LYS A 1 14 ? 214.171 264.668 165.549 1.00 115.86 326 LYS A O 18
ATOM 25649 N N . VAL A 1 15 ? 214.484 262.576 164.792 1.00 98.68 327 VAL A N 18
ATOM 25650 C CA . VAL A 1 15 ? 215.409 262.220 165.862 1.00 98.68 327 VAL A CA 18
ATOM 25651 C C . VAL A 1 15 ? 216.825 262.744 165.614 1.00 98.68 327 VAL A C 18
ATOM 25652 O O . VAL A 1 15 ? 217.513 263.146 166.550 1.00 98.68 327 VAL A O 18
ATOM 25665 N N . LEU A 1 16 ? 217.271 262.714 164.361 1.00 136.13 328 LEU A N 18
ATOM 25666 C CA . LEU A 1 16 ? 218.621 263.170 164.018 1.00 136.13 328 LEU A CA 18
ATOM 25667 C C . LEU A 1 16 ? 218.847 264.665 164.284 1.00 136.13 328 LEU A C 18
ATOM 25668 O O . LEU A 1 16 ? 219.972 265.081 164.560 1.00 136.13 328 LEU A O 18
ATOM 25684 N N . LYS A 1 17 ? 217.801 265.480 164.172 1.00 109.48 329 LYS A N 18
ATOM 25685 C CA . LYS A 1 17 ? 217.942 266.925 164.383 1.00 109.48 329 LYS A CA 18
ATOM 25686 C C . LYS A 1 17 ? 218.544 267.264 165.749 1.00 109.48 329 LYS A C 18
ATOM 25687 O O . LYS A 1 17 ? 219.186 268.304 165.904 1.00 109.48 329 LYS A O 18
ATOM 25706 N N . THR A 1 18 ? 218.338 266.403 166.739 1.00 39.26 330 THR A N 18
ATOM 25707 C CA . THR A 1 18 ? 218.878 266.655 168.074 1.00 39.26 330 THR A CA 18
ATOM 25708 C C . THR A 1 18 ? 220.294 266.108 168.224 1.00 39.26 330 THR A C 18
ATOM 25709 O O . THR A 1 18 ? 221.133 266.715 168.892 1.00 39.26 330 THR A O 18
ATOM 25720 N N . LEU A 1 19 ? 220.561 264.963 167.603 1.00 105.78 331 LEU A N 18
ATOM 25721 C CA . LEU A 1 19 ? 221.885 264.351 167.673 1.00 105.78 331 LEU A CA 18
ATOM 25722 C C . LEU A 1 19 ? 222.874 265.061 166.754 1.00 105.78 331 LEU A C 18
ATOM 25723 O O . LEU A 1 19 ? 222.498 265.572 165.698 1.00 105.78 331 LEU A O 18
ATOM 25739 N N . SER A 1 20 ? 224.144 265.074 167.152 1.00 84.63 332 SER A N 18
ATOM 25740 C CA . SER A 1 20 ? 225.194 265.695 166.351 1.00 84.63 332 SER A CA 18
ATOM 25741 C C . SER A 1 20 ? 225.469 264.850 165.111 1.00 84.63 332 SER A C 18
ATOM 25742 O O . SER A 1 20 ? 225.077 263.685 165.050 1.00 84.63 332 SER A O 18
ATOM 25750 N N . PRO A 1 21 ? 226.139 265.418 164.099 1.00 107.03 333 PRO A N 18
ATOM 25751 C CA . PRO A 1 21 ? 226.450 264.700 162.863 1.00 107.03 333 PRO A CA 18
ATOM 25752 C C . PRO A 1 21 ? 227.081 263.336 163.119 1.00 107.03 333 PRO A C 18
ATOM 25753 O O . PRO A 1 21 ? 226.729 262.349 162.471 1.00 107.03 333 PRO A O 18
ATOM 25764 N N . ARG A 1 22 ? 228.017 263.282 164.062 1.00 47.43 334 ARG A N 18
ATOM 25765 C CA . ARG A 1 22 ? 228.693 262.032 164.399 1.00 47.43 334 ARG A CA 18
ATOM 25766 C C . ARG A 1 22 ? 227.804 261.123 165.246 1.00 47.43 334 ARG A C 18
ATOM 25767 O O . ARG A 1 22 ? 227.854 259.899 165.113 1.00 47.43 334 ARG A O 18
ATOM 25788 N N . GLU A 1 23 ? 226.996 261.722 166.115 1.00 95.23 335 GLU A N 18
ATOM 25789 C CA . GLU A 1 23 ? 226.105 260.950 166.978 1.00 95.23 335 GLU A CA 18
ATOM 25790 C C . GLU A 1 23 ? 225.010 260.279 166.161 1.00 95.23 335 GLU A C 18
ATOM 25791 O O . GLU A 1 23 ? 224.762 259.082 166.303 1.00 95.23 335 GLU A O 18
ATOM 25803 N N . ALA A 1 24 ? 224.357 261.056 165.304 1.00 30.86 336 ALA A N 18
ATOM 25804 C CA . ALA A 1 24 ? 223.289 260.537 164.464 1.00 30.86 336 ALA A CA 18
ATOM 25805 C C . ALA A 1 24 ? 223.816 259.506 163.468 1.00 30.86 336 ALA A C 18
ATOM 25806 O O . ALA A 1 24 ? 223.170 258.489 163.215 1.00 30.86 336 ALA A O 18
ATOM 25813 N N . MET A 1 25 ? 224.992 259.772 162.905 1.00 105.60 337 MET A N 18
ATOM 25814 C CA . MET A 1 25 ? 225.583 258.869 161.922 1.00 105.60 337 MET A CA 18
ATOM 25815 C C . MET A 1 25 ? 225.796 257.477 162.515 1.00 105.60 337 MET A C 18
ATOM 25816 O O . MET A 1 25 ? 225.517 256.472 161.859 1.00 105.60 337 MET A O 18
ATOM 25830 N N . VAL A 1 26 ? 226.282 257.411 163.758 1.00 103.66 338 VAL A N 18
ATOM 25831 C CA . VAL A 1 26 ? 226.528 256.126 164.401 1.00 103.66 338 VAL A CA 18
ATOM 25832 C C . VAL A 1 26 ? 225.226 255.346 164.519 1.00 103.66 338 VAL A C 18
ATOM 25833 O O . VAL A 1 26 ? 225.204 254.126 164.351 1.00 103.66 338 VAL A O 18
ATOM 25846 N N . LEU A 1 27 ? 224.136 256.055 164.783 1.00 82.10 339 LEU A N 18
ATOM 25847 C CA . LEU A 1 27 ? 222.842 255.410 164.906 1.00 82.10 339 LEU A CA 18
ATOM 25848 C C . LEU A 1 27 ? 222.336 255.022 163.516 1.00 82.10 339 LEU A C 18
ATOM 25849 O O . LEU A 1 27 ? 221.741 253.959 163.342 1.00 82.10 339 LEU A O 18
ATOM 25865 N N . ARG A 1 28 ? 222.625 255.861 162.514 1.00 105.77 340 ARG A N 18
ATOM 25866 C CA . ARG A 1 28 ? 222.209 255.567 161.147 1.00 105.77 340 ARG A CA 18
ATOM 25867 C C . ARG A 1 28 ? 222.807 254.229 160.745 1.00 105.77 340 ARG A C 18
ATOM 25868 O O . ARG A 1 28 ? 222.160 253.404 160.095 1.00 105.77 340 ARG A O 18
ATOM 25889 N N . MET A 1 29 ? 224.046 254.012 161.179 1.00 78.27 341 MET A N 18
ATOM 25890 C CA . MET A 1 29 ? 224.750 252.771 160.901 1.00 78.27 341 MET A CA 18
ATOM 25891 C C . MET A 1 29 ? 224.027 251.618 161.585 1.00 78.27 341 MET A C 18
ATOM 25892 O O . MET A 1 29 ? 223.844 250.544 161.002 1.00 78.27 341 MET A O 18
ATOM 25906 N N . ARG A 1 30 ? 223.609 251.854 162.827 1.00 79.00 342 ARG A N 18
ATOM 25907 C CA . ARG A 1 30 ? 222.900 250.848 163.609 1.00 79.00 342 ARG A CA 18
ATOM 25908 C C . ARG A 1 30 ? 221.487 250.633 163.074 1.00 79.00 342 ARG A C 18
ATOM 25909 O O . ARG A 1 30 ? 220.938 249.536 163.181 1.00 79.00 342 ARG A O 18
ATOM 25930 N N . TYR A 1 31 ? 220.902 251.687 162.504 1.00 143.91 343 TYR A N 18
ATOM 25931 C CA . TYR A 1 31 ? 219.545 251.611 161.961 1.00 143.91 343 TYR A CA 18
ATOM 25932 C C . TYR A 1 31 ? 219.528 250.948 160.582 1.00 143.91 343 TYR A C 18
ATOM 25933 O O . TYR A 1 31 ? 218.510 250.393 160.168 1.00 143.91 343 TYR A O 18
ATOM 25951 N N . GLY A 1 32 ? 220.646 251.024 159.867 1.00 25.24 344 GLY A N 18
ATOM 25952 C CA . GLY A 1 32 ? 220.707 250.446 158.531 1.00 25.24 344 GLY A CA 18
ATOM 25953 C C . GLY A 1 32 ? 220.230 251.415 157.463 1.00 25.24 344 GLY A C 18
ATOM 25954 O O . GLY A 1 32 ? 219.790 251.005 156.389 1.00 25.24 344 GLY A O 18
ATOM 25958 N N . LEU A 1 33 ? 220.313 252.705 157.770 1.00 51.39 345 LEU A N 18
ATOM 25959 C CA . LEU A 1 33 ? 219.881 253.752 156.844 1.00 51.39 345 LEU A CA 18
ATOM 25960 C C . LEU A 1 33 ? 220.864 253.926 155.687 1.00 51.39 345 LEU A C 18
ATOM 25961 O O . LEU A 1 33 ? 220.478 254.323 154.589 1.00 51.39 345 LEU A O 18
ATOM 25977 N N . LEU A 1 34 ? 222.136 253.642 155.946 1.00 73.40 346 LEU A N 18
ATOM 25978 C CA . LEU A 1 34 ? 223.177 253.778 154.929 1.00 73.40 346 LEU A CA 18
ATOM 25979 C C . LEU A 1 34 ? 222.802 253.083 153.619 1.00 73.40 346 LEU A C 18
ATOM 25980 O O . LEU A 1 34 ? 222.776 253.717 152.564 1.00 73.40 346 LEU A O 18
ATOM 25996 N N . ASP A 1 35 ? 222.534 251.778 153.679 1.00 113.98 347 ASP A N 18
ATOM 25997 C CA . ASP A 1 35 ? 222.179 251.025 152.477 1.00 113.98 347 ASP A CA 18
ATOM 25998 C C . ASP A 1 35 ? 220.874 250.244 152.639 1.00 113.98 347 ASP A C 18
ATOM 25999 O O . ASP A 1 35 ? 220.464 249.523 151.731 1.00 113.98 347 ASP A O 18
ATOM 26008 N N . GLY A 1 36 ? 220.229 250.381 153.789 1.00 30.33 348 GLY A N 18
ATOM 26009 C CA . GLY A 1 36 ? 218.983 249.664 154.018 1.00 30.33 348 GLY A CA 18
ATOM 26010 C C . GLY A 1 36 ? 219.171 248.382 154.808 1.00 30.33 348 GLY A C 18
ATOM 26011 O O . GLY A 1 36 ? 218.273 247.541 154.864 1.00 30.33 348 GLY A O 18
ATOM 26015 N N . LYS A 1 37 ? 220.340 248.233 155.418 1.00 117.13 349 LYS A N 18
ATOM 26016 C CA . LYS A 1 37 ? 220.656 247.042 156.206 1.00 117.13 349 LYS A CA 18
ATOM 26017 C C . LYS A 1 37 ? 221.040 247.426 157.633 1.00 117.13 349 LYS A C 18
ATOM 26018 O O . LYS A 1 37 ? 222.133 247.939 157.867 1.00 117.13 349 LYS A O 18
ATOM 26037 N N . PRO A 1 38 ? 220.148 247.189 158.613 1.00 105.72 350 PRO A N 18
ATOM 26038 C CA . PRO A 1 38 ? 220.422 247.512 160.016 1.00 105.72 350 PRO A CA 18
ATOM 26039 C C . PRO A 1 38 ? 221.513 246.634 160.615 1.00 105.72 350 PRO A C 18
ATOM 26040 O O . PRO A 1 38 ? 221.516 245.415 160.441 1.00 105.72 350 PRO A O 18
ATOM 26051 N N . LYS A 1 39 ? 222.440 247.268 161.322 1.00 174.26 351 LYS A N 18
ATOM 26052 C CA . LYS A 1 39 ? 223.545 246.563 161.954 1.00 174.26 351 LYS A CA 18
ATOM 26053 C C . LYS A 1 39 ? 223.508 246.757 163.462 1.00 174.26 351 LYS A C 18
ATOM 26054 O O . LYS A 1 39 ? 223.015 247.771 163.951 1.00 174.26 351 LYS A O 18
ATOM 26073 N N . THR A 1 40 ? 224.048 245.792 164.198 1.00 49.67 352 THR A N 18
ATOM 26074 C CA . THR A 1 40 ? 224.076 245.889 165.652 1.00 49.67 352 THR A CA 18
ATOM 26075 C C . THR A 1 40 ? 225.180 246.830 166.108 1.00 49.67 352 THR A C 18
ATOM 26076 O O . THR A 1 40 ? 226.047 247.202 165.320 1.00 49.67 352 THR A O 18
ATOM 26087 N N . LEU A 1 41 ? 225.143 247.229 167.378 1.00 78.80 353 LEU A N 18
ATOM 26088 C CA . LEU A 1 41 ? 226.148 248.138 167.904 1.00 78.80 353 LEU A CA 18
ATOM 26089 C C . LEU A 1 41 ? 227.558 247.596 167.693 1.00 78.80 353 LEU A C 18
ATOM 26090 O O . LEU A 1 41 ? 228.505 248.362 167.509 1.00 78.80 353 LEU A O 18
ATOM 26106 N N . GLU A 1 42 ? 227.693 246.279 167.719 1.00 73.25 354 GLU A N 18
ATOM 26107 C CA . GLU A 1 42 ? 228.993 245.641 167.530 1.00 73.25 354 GLU A CA 18
ATOM 26108 C C . GLU A 1 42 ? 229.664 246.122 166.245 1.00 73.25 354 GLU A C 18
ATOM 26109 O O . GLU A 1 42 ? 230.858 246.426 166.233 1.00 73.25 354 GLU A O 18
ATOM 26121 N N . GLU A 1 43 ? 228.889 246.188 165.168 1.00 66.75 355 GLU A N 18
ATOM 26122 C CA . GLU A 1 43 ? 229.403 246.640 163.879 1.00 66.75 355 GLU A CA 18
ATOM 26123 C C . GLU A 1 43 ? 229.537 248.160 163.839 1.00 66.75 355 GLU A C 18
ATOM 26124 O O . GLU A 1 43 ? 230.468 248.694 163.235 1.00 66.75 355 GLU A O 18
ATOM 26136 N N . VAL A 1 44 ? 228.593 248.851 164.468 1.00 27.31 356 VAL A N 18
ATOM 26137 C CA . VAL A 1 44 ? 228.593 250.310 164.480 1.00 27.31 356 VAL A CA 18
ATOM 26138 C C . VAL A 1 44 ? 229.769 250.875 165.272 1.00 27.31 356 VAL A C 18
ATOM 26139 O O . VAL A 1 44 ? 230.580 251.632 164.736 1.00 27.31 356 VAL A O 18
ATOM 26152 N N . GLY A 1 45 ? 229.863 250.509 166.547 1.00 22.34 357 GLY A N 18
ATOM 26153 C CA . GLY A 1 45 ? 230.948 251.004 167.372 1.00 22.34 357 GLY A CA 18
ATOM 26154 C C . GLY A 1 45 ? 232.300 250.618 166.812 1.00 22.34 357 GLY A C 18
ATOM 26155 O O . GLY A 1 45 ? 233.192 251.457 166.685 1.00 22.34 357 GLY A O 18
ATOM 26159 N N . GLN A 1 46 ? 232.445 249.343 166.464 1.00 88.15 358 GLN A N 18
ATOM 26160 C CA . GLN A 1 46 ? 233.692 248.843 165.901 1.00 88.15 358 GLN A CA 18
ATOM 26161 C C . GLN A 1 46 ? 233.996 249.523 164.569 1.00 88.15 358 GLN A C 18
ATOM 26162 O O . GLN A 1 46 ? 235.157 249.662 164.181 1.00 88.15 358 GLN A O 18
ATOM 26176 N N . TYR A 1 47 ? 232.946 249.948 163.873 1.00 138.50 359 TYR A N 18
ATOM 26177 C CA . TYR A 1 47 ? 233.108 250.611 162.585 1.00 138.50 359 TYR A CA 18
ATOM 26178 C C . TYR A 1 47 ? 233.930 251.884 162.749 1.00 138.50 359 TYR A C 18
ATOM 26179 O O . TYR A 1 47 ? 234.783 252.194 161.918 1.00 138.50 359 TYR A O 18
ATOM 26197 N N . PHE A 1 48 ? 233.674 252.609 163.832 1.00 144.00 360 PHE A N 18
ATOM 26198 C CA . PHE A 1 48 ? 234.406 253.835 164.115 1.00 144.00 360 PHE A CA 18
ATOM 26199 C C . PHE A 1 48 ? 235.609 253.545 165.007 1.00 144.00 360 PHE A C 18
ATOM 26200 O O . PHE A 1 48 ? 236.699 253.251 164.515 1.00 144.00 360 PHE A O 18
ATOM 26217 N N . ASN A 1 49 ? 235.409 253.616 166.320 1.00 222.30 361 ASN A N 18
ATOM 26218 C CA . ASN A 1 49 ? 236.488 253.348 167.271 1.00 222.30 361 ASN A CA 18
ATOM 26219 C C . ASN A 1 49 ? 235.988 253.441 168.707 1.00 222.30 361 ASN A C 18
ATOM 26220 O O . ASN A 1 49 ? 236.738 253.827 169.605 1.00 222.30 361 ASN A O 18
ATOM 26231 N N . VAL A 1 50 ? 234.721 253.102 168.918 1.00 149.29 362 VAL A N 18
ATOM 26232 C CA . VAL A 1 50 ? 234.128 253.179 170.249 1.00 149.29 362 VAL A CA 18
ATOM 26233 C C . VAL A 1 50 ? 233.179 252.015 170.529 1.00 149.29 362 VAL A C 18
ATOM 26234 O O . VAL A 1 50 ? 232.591 251.438 169.612 1.00 149.29 362 VAL A O 18
ATOM 26247 N N . THR A 1 51 ? 233.029 251.684 171.811 1.00 102.94 363 THR A N 18
ATOM 26248 C CA . THR A 1 51 ? 232.146 250.603 172.235 1.00 102.94 363 THR A CA 18
ATOM 26249 C C . THR A 1 51 ? 230.731 251.116 172.490 1.00 102.94 363 THR A C 18
ATOM 26250 O O . THR A 1 51 ? 230.405 252.257 172.164 1.00 102.94 363 THR A O 18
ATOM 26261 N N . ARG A 1 52 ? 229.893 250.263 173.071 1.00 115.19 364 ARG A N 18
ATOM 26262 C CA . ARG A 1 52 ? 228.511 250.628 173.378 1.00 115.19 364 ARG A CA 18
ATOM 26263 C C . ARG A 1 52 ? 228.443 251.897 174.222 1.00 115.19 364 ARG A C 18
ATOM 26264 O O . ARG A 1 52 ? 227.472 252.650 174.158 1.00 115.19 364 ARG A O 18
ATOM 26285 N N . GLU A 1 53 ? 229.468 252.105 175.033 1.00 84.69 365 GLU A N 18
ATOM 26286 C CA . GLU A 1 53 ? 229.534 253.260 175.919 1.00 84.69 365 GLU A CA 18
ATOM 26287 C C . GLU A 1 53 ? 229.348 254.586 175.180 1.00 84.69 365 GLU A C 18
ATOM 26288 O O . GLU A 1 53 ? 228.741 255.511 175.719 1.00 84.69 365 GLU A O 18
ATOM 26300 N N . ARG A 1 54 ? 229.873 254.695 173.962 1.00 85.77 366 ARG A N 18
ATOM 26301 C CA . ARG A 1 54 ? 229.730 255.936 173.206 1.00 85.77 366 ARG A CA 18
ATOM 26302 C C . ARG A 1 54 ? 228.271 256.202 172.845 1.00 85.77 366 ARG A C 18
ATOM 26303 O O . ARG A 1 54 ? 227.763 257.298 173.088 1.00 85.77 366 ARG A O 18
ATOM 26324 N N . ILE A 1 55 ? 227.582 255.207 172.294 1.00 97.87 367 ILE A N 18
ATOM 26325 C CA . ILE A 1 55 ? 226.169 255.384 171.984 1.00 97.87 367 ILE A CA 18
ATOM 26326 C C . ILE A 1 55 ? 225.398 255.541 173.287 1.00 97.87 367 ILE A C 18
ATOM 26327 O O . ILE A 1 55 ? 224.408 256.270 173.362 1.00 97.87 367 ILE A O 18
ATOM 26343 N N . ARG A 1 56 ? 225.904 254.882 174.324 1.00 107.78 368 ARG A N 18
ATOM 26344 C CA . ARG A 1 56 ? 225.323 254.975 175.654 1.00 107.78 368 ARG A CA 18
ATOM 26345 C C . ARG A 1 56 ? 225.320 256.438 176.076 1.00 107.78 368 ARG A C 18
ATOM 26346 O O . ARG A 1 56 ? 224.358 256.936 176.662 1.00 107.78 368 ARG A O 18
ATOM 26367 N N . GLN A 1 57 ? 226.411 257.122 175.742 1.00 25.22 369 GLN A N 18
ATOM 26368 C CA . GLN A 1 57 ? 226.563 258.542 176.034 1.00 25.22 369 GLN A CA 18
ATOM 26369 C C . GLN A 1 57 ? 225.601 259.379 175.192 1.00 25.22 369 GLN A C 18
ATOM 26370 O O . GLN A 1 57 ? 224.929 260.279 175.704 1.00 25.22 369 GLN A O 18
ATOM 26384 N N . ILE A 1 58 ? 225.544 259.084 173.893 1.00 81.86 370 ILE A N 18
ATOM 26385 C CA . ILE A 1 58 ? 224.659 259.806 172.981 1.00 81.86 370 ILE A CA 18
ATOM 26386 C C . ILE A 1 58 ? 223.207 259.728 173.448 1.00 81.86 370 ILE A C 18
ATOM 26387 O O . ILE A 1 58 ? 222.507 260.741 173.486 1.00 81.86 370 ILE A O 18
ATOM 26403 N N . GLU A 1 59 ? 222.758 258.528 173.816 1.00 46.06 371 GLU A N 18
ATOM 26404 C CA . GLU A 1 59 ? 221.389 258.350 174.295 1.00 46.06 371 GLU A CA 18
ATOM 26405 C C . GLU A 1 59 ? 221.114 259.295 175.461 1.00 46.06 371 GLU A C 18
ATOM 26406 O O . GLU A 1 59 ? 220.049 259.908 175.538 1.00 46.06 371 GLU A O 18
ATOM 26418 N N . VAL A 1 60 ? 222.090 259.417 176.358 1.00 89.19 372 VAL A N 18
ATOM 26419 C CA . VAL A 1 60 ? 221.964 260.302 177.510 1.00 89.19 372 VAL A CA 18
ATOM 26420 C C . VAL A 1 60 ? 221.939 261.764 177.075 1.00 89.19 372 VAL A C 18
ATOM 26421 O O . VAL A 1 60 ? 220.975 262.485 177.341 1.00 89.19 372 VAL A O 18
ATOM 26434 N N . LYS A 1 61 ? 223.001 262.198 176.399 1.00 133.25 373 LYS A N 18
ATOM 26435 C CA . LYS A 1 61 ? 223.091 263.575 175.919 1.00 133.25 373 LYS A CA 18
ATOM 26436 C C . LYS A 1 61 ? 221.896 263.929 175.039 1.00 133.25 373 LYS A C 18
ATOM 26437 O O . LYS A 1 61 ? 221.365 265.039 175.115 1.00 133.25 373 LYS A O 18
ATOM 26456 N N . ALA A 1 62 ? 221.464 262.983 174.213 1.00 37.13 374 ALA A N 18
ATOM 26457 C CA . ALA A 1 62 ? 220.317 263.212 173.349 1.00 37.13 374 ALA A CA 18
ATOM 26458 C C . ALA A 1 62 ? 219.128 263.646 174.192 1.00 37.13 374 ALA A C 18
ATOM 26459 O O . ALA A 1 62 ? 218.398 264.574 173.840 1.00 37.13 374 ALA A O 18
ATOM 26466 N N . LEU A 1 63 ? 218.956 262.970 175.324 1.00 42.35 375 LEU A N 18
ATOM 26467 C CA . LEU A 1 63 ? 217.886 263.287 176.260 1.00 42.35 375 LEU A CA 18
ATOM 26468 C C . LEU A 1 63 ? 218.108 264.658 176.890 1.00 42.35 375 LEU A C 18
ATOM 26469 O O . LEU A 1 63 ? 217.175 265.452 177.025 1.00 42.35 375 LEU A O 18
ATOM 26485 N N . ARG A 1 64 ? 219.352 264.937 177.263 1.00 124.40 376 ARG A N 18
ATOM 26486 C CA . ARG A 1 64 ? 219.699 266.220 177.859 1.00 124.40 376 ARG A CA 18
ATOM 26487 C C . ARG A 1 64 ? 219.483 267.347 176.855 1.00 124.40 376 ARG A C 18
ATOM 26488 O O . ARG A 1 64 ? 218.986 268.421 177.200 1.00 124.40 376 ARG A O 18
ATOM 26509 N N . LYS A 1 65 ? 219.881 267.095 175.614 1.00 64.37 377 LYS A N 18
ATOM 26510 C CA . LYS A 1 65 ? 219.748 268.074 174.543 1.00 64.37 377 LYS A CA 18
ATOM 26511 C C . LYS A 1 65 ? 218.284 268.392 174.229 1.00 64.37 377 LYS A C 18
ATOM 26512 O O . LYS A 1 65 ? 217.981 269.457 173.691 1.00 64.37 377 LYS A O 18
ATOM 26531 N N . LEU A 1 66 ? 217.383 267.468 174.552 1.00 159.95 378 LEU A N 18
ATOM 26532 C CA . LEU A 1 66 ? 215.960 267.676 174.287 1.00 159.95 378 LEU A CA 18
ATOM 26533 C C . LEU A 1 66 ? 215.348 268.666 175.271 1.00 159.95 378 LEU A C 18
ATOM 26534 O O . LEU A 1 66 ? 214.754 269.665 174.864 1.00 159.95 378 LEU A O 18
ATOM 26550 N N . ARG A 1 67 ? 215.479 268.388 176.566 1.00 140.36 379 ARG A N 18
ATOM 26551 C CA . ARG A 1 67 ? 214.939 269.278 177.589 1.00 140.36 379 ARG A CA 18
ATOM 26552 C C . ARG A 1 67 ? 213.575 269.829 177.193 1.00 140.36 379 ARG A C 18
ATOM 26553 O O . ARG A 1 67 ? 213.318 271.026 177.314 1.00 140.36 379 ARG A O 18
ATOM 26574 N N . HIS A 1 68 ? 212.695 268.934 176.746 1.00 75.36 380 HIS A N 18
ATOM 26575 C CA . HIS A 1 68 ? 211.344 269.312 176.360 1.00 75.36 380 HIS A CA 18
ATOM 26576 C C . HIS A 1 68 ? 210.370 268.231 176.831 1.00 75.36 380 HIS A C 18
ATOM 26577 O O . HIS A 1 68 ? 210.092 267.286 176.094 1.00 75.36 380 HIS A O 18
ATOM 26591 N N . PRO A 1 69 ? 209.838 268.331 178.055 1.00 115.39 381 PRO A N 18
ATOM 26592 C CA . PRO A 1 69 ? 208.905 267.327 178.571 1.00 115.39 381 PRO A CA 18
ATOM 26593 C C . PRO A 1 69 ? 207.561 267.347 177.847 1.00 115.39 381 PRO A C 18
ATOM 26594 O O . PRO A 1 69 ? 206.778 268.287 177.994 1.00 115.39 381 PRO A O 18
ATOM 26605 N N . SER A 1 70 ? 207.301 266.300 177.067 1.00 89.56 382 SER A N 18
ATOM 26606 C CA . SER A 1 70 ? 206.053 266.186 176.317 1.00 89.56 382 SER A CA 18
ATOM 26607 C C . SER A 1 70 ? 206.030 264.893 175.504 1.00 89.56 382 SER A C 18
ATOM 26608 O O . SER A 1 70 ? 205.413 263.909 175.907 1.00 89.56 382 SER A O 18
ATOM 26616 N N . ARG A 1 71 ? 206.704 264.900 174.355 1.00 161.46 383 ARG A N 18
ATOM 26617 C CA . ARG A 1 71 ? 206.757 263.723 173.493 1.00 161.46 383 ARG A CA 18
ATOM 26618 C C . ARG A 1 71 ? 207.898 263.826 172.486 1.00 161.46 383 ARG A C 18
ATOM 26619 O O . ARG A 1 71 ? 208.035 264.832 171.788 1.00 161.46 383 ARG A O 18
ATOM 26640 N N . SER A 1 72 ? 208.715 262.779 172.412 1.00 105.59 384 SER A N 18
ATOM 26641 C CA . SER A 1 72 ? 209.847 262.749 171.492 1.00 105.59 384 SER A CA 18
ATOM 26642 C C . SER A 1 72 ? 209.769 261.536 170.570 1.00 105.59 384 SER A C 18
ATOM 26643 O O . SER A 1 72 ? 209.337 260.459 170.981 1.00 105.59 384 SER A O 18
ATOM 26651 N N . LYS A 1 73 ? 210.188 261.719 169.321 1.00 173.63 385 LYS A N 18
ATOM 26652 C CA . LYS A 1 73 ? 210.168 260.640 168.337 1.00 173.63 385 LYS A CA 18
ATOM 26653 C C . LYS A 1 73 ? 211.137 259.518 168.713 1.00 173.63 385 LYS A C 18
ATOM 26654 O O . LYS A 1 73 ? 210.950 258.365 168.319 1.00 173.63 385 LYS A O 18
ATOM 26673 N N . TYR A 1 74 ? 212.168 259.861 169.478 1.00 268.15 386 TYR A N 18
ATOM 26674 C CA . TYR A 1 74 ? 213.170 258.887 169.910 1.00 268.15 386 TYR A CA 18
ATOM 26675 C C . TYR A 1 74 ? 212.505 257.663 170.525 1.00 268.15 386 TYR A C 18
ATOM 26676 O O . TYR A 1 74 ? 212.882 256.522 170.246 1.00 268.15 386 TYR A O 18
ATOM 26694 N N . LEU A 1 75 ? 211.524 257.927 171.375 1.00 124.51 387 LEU A N 18
ATOM 26695 C CA . LEU A 1 75 ? 210.785 256.885 172.069 1.00 124.51 387 LEU A CA 18
ATOM 26696 C C . LEU A 1 75 ? 210.055 255.965 171.093 1.00 124.51 387 LEU A C 18
ATOM 26697 O O . LEU A 1 75 ? 210.350 254.773 171.012 1.00 124.51 387 LEU A O 18
ATOM 26713 N N . LYS A 1 76 ? 209.096 256.525 170.363 1.00 131.58 388 LYS A N 18
ATOM 26714 C CA . LYS A 1 76 ? 208.321 255.755 169.399 1.00 131.58 388 LYS A CA 18
ATOM 26715 C C . LYS A 1 76 ? 209.209 255.174 168.301 1.00 131.58 388 LYS A C 18
ATOM 26716 O O . LYS A 1 76 ? 208.973 254.062 167.825 1.00 131.58 388 LYS A O 18
ATOM 26735 N N . SER A 1 77 ? 210.228 255.927 167.900 1.00 82.77 389 SER A N 18
ATOM 26736 C CA . SER A 1 77 ? 211.145 255.474 166.861 1.00 82.77 389 SER A CA 18
ATOM 26737 C C . SER A 1 77 ? 211.905 254.235 167.317 1.00 82.77 389 SER A C 18
ATOM 26738 O O . SER A 1 77 ? 212.245 253.371 166.507 1.00 82.77 389 SER A O 18
ATOM 26746 N N . LEU A 1 78 ? 212.158 254.142 168.619 1.00 97.55 390 LEU A N 18
ATOM 26747 C CA . LEU A 1 78 ? 212.870 252.999 169.174 1.00 97.55 390 LEU A CA 18
ATOM 26748 C C . LEU A 1 78 ? 212.040 251.734 169.006 1.00 97.55 390 LEU A C 18
ATOM 26749 O O . LEU A 1 78 ? 212.562 250.669 168.672 1.00 97.55 390 LEU A O 18
ATOM 26765 N N . LEU A 1 79 ? 210.738 251.864 169.235 1.00 145.00 391 LEU A N 18
ATOM 26766 C CA . LEU A 1 79 ? 209.819 250.744 169.107 1.00 145.00 391 LEU A CA 18
ATOM 26767 C C . LEU A 1 79 ? 209.685 250.320 167.648 1.00 145.00 391 LEU A C 18
ATOM 26768 O O . LEU A 1 79 ? 209.510 249.139 167.347 1.00 145.00 391 LEU A O 18
ATOM 26784 N N . SER A 1 80 ? 209.762 251.294 166.745 1.00 200.26 392 SER A N 18
ATOM 26785 C CA . SER A 1 80 ? 209.646 251.029 165.315 1.00 200.26 392 SER A CA 18
ATOM 26786 C C . SER A 1 80 ? 210.858 250.264 164.784 1.00 200.26 392 SER A C 18
ATOM 26787 O O . SER A 1 80 ? 210.758 249.540 163.792 1.00 200.26 392 SER A O 18
ATOM 26795 N N . LEU A 1 81 ? 212.002 250.444 165.436 1.00 262.42 393 LEU A N 18
ATOM 26796 C CA . LEU A 1 81 ? 213.234 249.780 165.013 1.00 262.42 393 LEU A CA 18
ATOM 26797 C C . LEU A 1 81 ? 213.218 248.276 165.301 1.00 262.42 393 LEU A C 18
ATOM 26798 O O . LEU A 1 81 ? 213.717 247.491 164.496 1.00 262.42 393 LEU A O 18
ATOM 26814 N N . MET A 1 82 ? 212.668 247.863 166.446 1.00 269.63 394 MET A N 18
ATOM 26815 C CA . MET A 1 82 ? 212.637 246.438 166.777 1.00 269.63 394 MET A CA 18
ATOM 26816 C C . MET A 1 82 ? 211.536 246.069 167.778 1.00 269.63 394 MET A C 18
ATOM 26817 O O . MET A 1 82 ? 210.644 246.875 168.043 1.00 269.63 394 MET A O 18
ATOM 26831 N N . ASP A 1 83 ? 211.570 244.850 168.306 1.00 238.65 395 ASP A N 18
ATOM 26832 C CA . ASP A 1 83 ? 210.544 244.406 169.256 1.00 238.65 395 ASP A CA 18
ATOM 26833 C C . ASP A 1 83 ? 210.822 244.870 170.687 1.00 238.65 395 ASP A C 18
ATOM 26834 O O . ASP A 1 83 ? 210.795 244.066 171.619 1.00 238.65 395 ASP A O 18
ATOM 26843 N N . GLU A 1 84 ? 211.082 246.158 170.861 1.00 265.58 396 GLU A N 18
ATOM 26844 C CA . GLU A 1 84 ? 211.358 246.703 172.192 1.00 265.58 396 GLU A CA 18
ATOM 26845 C C . GLU A 1 84 ? 210.069 246.910 172.977 1.00 265.58 396 GLU A C 18
ATOM 26846 O O . GLU A 1 84 ? 209.120 247.517 172.482 1.00 265.58 396 GLU A O 18
ATOM 26858 N N . ASN A 1 85 ? 210.046 246.404 174.206 1.00 243.28 397 ASN A N 18
ATOM 26859 C CA . ASN A 1 85 ? 208.877 246.532 175.070 1.00 243.28 397 ASN A CA 18
ATOM 26860 C C . ASN A 1 85 ? 209.274 246.496 176.543 1.00 243.28 397 ASN A C 18
ATOM 26861 O O . ASN A 1 85 ? 210.451 246.614 176.884 1.00 243.28 397 ASN A O 18
ATOM 26872 N N . GLU A 1 86 ? 208.283 246.326 177.414 1.00 209.47 398 GLU A N 18
ATOM 26873 C CA . GLU A 1 86 ? 208.529 246.268 178.850 1.00 209.47 398 GLU A CA 18
ATOM 26874 C C . GLU A 1 86 ? 209.073 244.902 179.252 1.00 209.47 398 GLU A C 18
ATOM 26875 O O . GLU A 1 86 ? 208.643 243.872 178.732 1.00 209.47 398 GLU A O 18
ATOM 26887 N N . GLY A 1 87 ? 210.023 244.900 180.184 1.00 27.01 399 GLY A N 18
ATOM 26888 C CA . GLY A 1 87 ? 210.610 243.656 180.642 1.00 27.01 399 GLY A CA 18
ATOM 26889 C C . GLY A 1 87 ? 210.978 243.694 182.112 1.00 27.01 399 GLY A C 18
ATOM 26893 N N . LYS A 1 1 ? 222.121 252.795 137.672 1.00 57.48 313 LYS A N 19
ATOM 26894 C CA . LYS A 1 1 ? 221.064 253.594 138.281 1.00 57.48 313 LYS A CA 19
ATOM 26895 C C . LYS A 1 1 ? 219.774 252.788 138.400 1.00 57.48 313 LYS A C 19
ATOM 26896 O O . LYS A 1 1 ? 219.221 252.337 137.398 1.00 57.48 313 LYS A O 19
ATOM 26914 N N . GLU A 1 2 ? 219.302 252.610 139.631 1.00 61.73 314 GLU A N 19
ATOM 26915 C CA . GLU A 1 2 ? 218.077 251.855 139.877 1.00 61.73 314 GLU A CA 19
ATOM 26916 C C . GLU A 1 2 ? 217.032 252.719 140.579 1.00 61.73 314 GLU A C 19
ATOM 26917 O O . GLU A 1 2 ? 217.370 253.683 141.265 1.00 61.73 314 GLU A O 19
ATOM 26929 N N . ALA A 1 3 ? 215.762 252.365 140.402 1.00 17.09 315 ALA A N 19
ATOM 26930 C CA . ALA A 1 3 ? 214.667 253.107 141.017 1.00 17.09 315 ALA A CA 19
ATOM 26931 C C . ALA A 1 3 ? 214.703 252.991 142.539 1.00 17.09 315 ALA A C 19
ATOM 26932 O O . ALA A 1 3 ? 215.152 251.982 143.083 1.00 17.09 315 ALA A O 19
ATOM 26939 N N . MET A 1 4 ? 214.235 254.032 143.219 1.00 92.82 316 MET A N 19
ATOM 26940 C CA . MET A 1 4 ? 214.218 254.049 144.679 1.00 92.82 316 MET A CA 19
ATOM 26941 C C . MET A 1 4 ? 212.863 253.595 145.215 1.00 92.82 316 MET A C 19
ATOM 26942 O O . MET A 1 4 ? 211.821 253.928 144.652 1.00 92.82 316 MET A O 19
ATOM 26956 N N . ARG A 1 5 ? 212.883 252.833 146.305 1.00 146.42 317 ARG A N 19
ATOM 26957 C CA . ARG A 1 5 ? 211.651 252.340 146.908 1.00 146.42 317 ARG A CA 19
ATOM 26958 C C . ARG A 1 5 ? 211.375 253.058 148.224 1.00 146.42 317 ARG A C 19
ATOM 26959 O O . ARG A 1 5 ? 210.603 252.578 149.054 1.00 146.42 317 ARG A O 19
ATOM 26980 N N . MET A 1 6 ? 212.024 254.208 148.412 1.00 91.09 318 MET A N 19
ATOM 26981 C CA . MET A 1 6 ? 211.862 254.993 149.632 1.00 91.09 318 MET A CA 19
ATOM 26982 C C . MET A 1 6 ? 211.950 256.491 149.345 1.00 91.09 318 MET A C 19
ATOM 26983 O O . MET A 1 6 ? 212.864 256.951 148.660 1.00 91.09 318 MET A O 19
ATOM 26997 N N . LEU A 1 7 ? 210.995 257.245 149.884 1.00 123.69 319 LEU A N 19
ATOM 26998 C CA . LEU A 1 7 ? 210.957 258.691 149.698 1.00 123.69 319 LEU A CA 19
ATOM 26999 C C . LEU A 1 7 ? 211.585 259.416 150.882 1.00 123.69 319 LEU A C 19
ATOM 27000 O O . LEU A 1 7 ? 212.711 259.908 150.797 1.00 123.69 319 LEU A O 19
ATOM 27016 N N . MET A 1 8 ? 210.850 259.477 151.988 1.00 120.55 320 MET A N 19
ATOM 27017 C CA . MET A 1 8 ? 211.336 260.142 153.192 1.00 120.55 320 MET A CA 19
ATOM 27018 C C . MET A 1 8 ? 210.615 259.621 154.433 1.00 120.55 320 MET A C 19
ATOM 27019 O O . MET A 1 8 ? 209.549 259.015 154.329 1.00 120.55 320 MET A O 19
ATOM 27033 N N . ARG A 1 9 ? 211.202 259.853 155.607 1.00 78.04 321 ARG A N 19
ATOM 27034 C CA . ARG A 1 9 ? 210.601 259.393 156.857 1.00 78.04 321 ARG A CA 19
ATOM 27035 C C . ARG A 1 9 ? 210.521 260.518 157.891 1.00 78.04 321 ARG A C 19
ATOM 27036 O O . ARG A 1 9 ? 211.334 261.442 157.881 1.00 78.04 321 ARG A O 19
ATOM 27057 N N . GLU A 1 10 ? 209.528 260.436 158.770 1.00 59.88 322 GLU A N 19
ATOM 27058 C CA . GLU A 1 10 ? 209.322 261.444 159.809 1.00 59.88 322 GLU A CA 19
ATOM 27059 C C . GLU A 1 10 ? 210.091 261.118 161.081 1.00 59.88 322 GLU A C 19
ATOM 27060 O O . GLU A 1 10 ? 211.033 261.820 161.450 1.00 59.88 322 GLU A O 19
ATOM 27072 N N . GLU A 1 11 ? 209.652 260.072 161.761 1.00 59.53 323 GLU A N 19
ATOM 27073 C CA . GLU A 1 11 ? 210.259 259.655 163.011 1.00 59.53 323 GLU A CA 19
ATOM 27074 C C . GLU A 1 11 ? 211.751 259.395 162.859 1.00 59.53 323 GLU A C 19
ATOM 27075 O O . GLU A 1 11 ? 212.529 259.667 163.776 1.00 59.53 323 GLU A O 19
ATOM 27087 N N . LEU A 1 12 ? 212.153 258.877 161.706 1.00 122.40 324 LEU A N 19
ATOM 27088 C CA . LEU A 1 12 ? 213.559 258.601 161.457 1.00 122.40 324 LEU A CA 19
ATOM 27089 C C . LEU A 1 12 ? 214.365 259.899 161.431 1.00 122.40 324 LEU A C 19
ATOM 27090 O O . LEU A 1 12 ? 215.470 259.968 161.969 1.00 122.40 324 LEU A O 19
ATOM 27106 N N . GLU A 1 13 ? 213.799 260.926 160.801 1.00 69.04 325 GLU A N 19
ATOM 27107 C CA . GLU A 1 13 ? 214.456 262.233 160.701 1.00 69.04 325 GLU A CA 19
ATOM 27108 C C . GLU A 1 13 ? 214.412 263.009 162.021 1.00 69.04 325 GLU A C 19
ATOM 27109 O O . GLU A 1 13 ? 215.341 263.752 162.340 1.00 69.04 325 GLU A O 19
ATOM 27121 N N . LYS A 1 14 ? 213.332 262.851 162.776 1.00 115.86 326 LYS A N 19
ATOM 27122 C CA . LYS A 1 14 ? 213.183 263.565 164.045 1.00 115.86 326 LYS A CA 19
ATOM 27123 C C . LYS A 1 14 ? 214.245 263.146 165.057 1.00 115.86 326 LYS A C 19
ATOM 27124 O O . LYS A 1 14 ? 214.714 263.965 165.850 1.00 115.86 326 LYS A O 19
ATOM 27143 N N . VAL A 1 15 ? 214.611 261.871 165.043 1.00 98.68 327 VAL A N 19
ATOM 27144 C CA . VAL A 1 15 ? 215.605 261.356 165.977 1.00 98.68 327 VAL A CA 19
ATOM 27145 C C . VAL A 1 15 ? 217.039 261.667 165.542 1.00 98.68 327 VAL A C 19
ATOM 27146 O O . VAL A 1 15 ? 217.853 262.112 166.349 1.00 98.68 327 VAL A O 19
ATOM 27159 N N . LEU A 1 16 ? 217.358 261.409 164.276 1.00 136.13 328 LEU A N 19
ATOM 27160 C CA . LEU A 1 16 ? 218.709 261.648 163.764 1.00 136.13 328 LEU A CA 19
ATOM 27161 C C . LEU A 1 16 ? 219.041 263.136 163.584 1.00 136.13 328 LEU A C 19
ATOM 27162 O O . LEU A 1 16 ? 220.177 263.548 163.816 1.00 136.13 328 LEU A O 19
ATOM 27178 N N . LYS A 1 17 ? 218.074 263.938 163.144 1.00 109.48 329 LYS A N 19
ATOM 27179 C CA . LYS A 1 17 ? 218.320 265.367 162.920 1.00 109.48 329 LYS A CA 19
ATOM 27180 C C . LYS A 1 17 ? 218.693 266.109 164.207 1.00 109.48 329 LYS A C 19
ATOM 27181 O O . LYS A 1 17 ? 219.257 267.202 164.152 1.00 109.48 329 LYS A O 19
ATOM 27200 N N . THR A 1 18 ? 218.376 265.530 165.360 1.00 39.26 330 THR A N 19
ATOM 27201 C CA . THR A 1 18 ? 218.681 266.182 166.633 1.00 39.26 330 THR A CA 19
ATOM 27202 C C . THR A 1 18 ? 220.091 265.851 167.114 1.00 39.26 330 THR A C 19
ATOM 27203 O O . THR A 1 18 ? 220.728 266.659 167.790 1.00 39.26 330 THR A O 19
ATOM 27214 N N . LEU A 1 19 ? 220.578 264.664 166.767 1.00 105.78 331 LEU A N 19
ATOM 27215 C CA . LEU A 1 19 ? 221.919 264.245 167.163 1.00 105.78 331 LEU A CA 19
ATOM 27216 C C . LEU A 1 19 ? 222.988 264.975 166.355 1.00 105.78 331 LEU A C 19
ATOM 27217 O O . LEU A 1 19 ? 222.737 265.422 165.237 1.00 105.78 331 LEU A O 19
ATOM 27233 N N . SER A 1 20 ? 224.189 265.073 166.921 1.00 84.63 332 SER A N 19
ATOM 27234 C CA . SER A 1 20 ? 225.305 265.727 166.247 1.00 84.63 332 SER A CA 19
ATOM 27235 C C . SER A 1 20 ? 225.750 264.892 165.051 1.00 84.63 332 SER A C 19
ATOM 27236 O O . SER A 1 20 ? 225.421 263.710 164.958 1.00 84.63 332 SER A O 19
ATOM 27244 N N . PRO A 1 21 ? 226.498 265.488 164.111 1.00 107.03 333 PRO A N 19
ATOM 27245 C CA . PRO A 1 21 ? 226.973 264.778 162.922 1.00 107.03 333 PRO A CA 19
ATOM 27246 C C . PRO A 1 21 ? 227.574 263.416 163.251 1.00 107.03 333 PRO A C 19
ATOM 27247 O O . PRO A 1 21 ? 227.176 262.400 162.682 1.00 107.03 333 PRO A O 19
ATOM 27258 N N . ARG A 1 22 ? 228.538 263.399 164.167 1.00 47.43 334 ARG A N 19
ATOM 27259 C CA . ARG A 1 22 ? 229.188 262.155 164.570 1.00 47.43 334 ARG A CA 19
ATOM 27260 C C . ARG A 1 22 ? 228.256 261.279 165.405 1.00 47.43 334 ARG A C 19
ATOM 27261 O O . ARG A 1 22 ? 228.331 260.051 165.346 1.00 47.43 334 ARG A O 19
ATOM 27282 N N . GLU A 1 23 ? 227.382 261.912 166.183 1.00 95.23 335 GLU A N 19
ATOM 27283 C CA . GLU A 1 23 ? 226.446 261.173 167.028 1.00 95.23 335 GLU A CA 19
ATOM 27284 C C . GLU A 1 23 ? 225.418 260.439 166.179 1.00 95.23 335 GLU A C 19
ATOM 27285 O O . GLU A 1 23 ? 225.235 259.229 166.317 1.00 95.23 335 GLU A O 19
ATOM 27297 N N . ALA A 1 24 ? 224.747 261.176 165.301 1.00 30.86 336 ALA A N 19
ATOM 27298 C CA . ALA A 1 24 ? 223.739 260.594 164.428 1.00 30.86 336 ALA A CA 19
ATOM 27299 C C . ALA A 1 24 ? 224.356 259.595 163.454 1.00 30.86 336 ALA A C 19
ATOM 27300 O O . ALA A 1 24 ? 223.705 258.634 163.043 1.00 30.86 336 ALA A O 19
ATOM 27307 N N . MET A 1 25 ? 225.613 259.824 163.086 1.00 105.60 337 MET A N 19
ATOM 27308 C CA . MET A 1 25 ? 226.303 258.941 162.150 1.00 105.60 337 MET A CA 19
ATOM 27309 C C . MET A 1 25 ? 226.416 257.526 162.714 1.00 105.60 337 MET A C 19
ATOM 27310 O O . MET A 1 25 ? 226.260 256.549 161.979 1.00 105.60 337 MET A O 19
ATOM 27324 N N . VAL A 1 26 ? 226.678 257.409 164.020 1.00 103.66 338 VAL A N 19
ATOM 27325 C CA . VAL A 1 26 ? 226.801 256.098 164.646 1.00 103.66 338 VAL A CA 19
ATOM 27326 C C . VAL A 1 26 ? 225.430 255.448 164.766 1.00 103.66 338 VAL A C 19
ATOM 27327 O O . VAL A 1 26 ? 225.292 254.234 164.619 1.00 103.66 338 VAL A O 19
ATOM 27340 N N . LEU A 1 27 ? 224.410 256.262 165.008 1.00 82.10 339 LEU A N 19
ATOM 27341 C CA . LEU A 1 27 ? 223.060 255.746 165.135 1.00 82.10 339 LEU A CA 19
ATOM 27342 C C . LEU A 1 27 ? 222.523 255.390 163.748 1.00 82.10 339 LEU A C 19
ATOM 27343 O O . LEU A 1 27 ? 221.819 254.393 163.589 1.00 82.10 339 LEU A O 19
ATOM 27359 N N . ARG A 1 28 ? 222.903 256.175 162.734 1.00 105.77 340 ARG A N 19
ATOM 27360 C CA . ARG A 1 28 ? 222.459 255.907 161.371 1.00 105.77 340 ARG A CA 19
ATOM 27361 C C . ARG A 1 28 ? 222.933 254.516 160.981 1.00 105.77 340 ARG A C 19
ATOM 27362 O O . ARG A 1 28 ? 222.201 253.736 160.365 1.00 105.77 340 ARG A O 19
ATOM 27383 N N . MET A 1 29 ? 224.162 254.205 161.387 1.00 78.27 341 MET A N 19
ATOM 27384 C CA . MET A 1 29 ? 224.748 252.901 161.123 1.00 78.27 341 MET A CA 19
ATOM 27385 C C . MET A 1 29 ? 223.954 251.833 161.861 1.00 78.27 341 MET A C 19
ATOM 27386 O O . MET A 1 29 ? 223.616 250.787 161.300 1.00 78.27 341 MET A O 19
ATOM 27400 N N . ARG A 1 30 ? 223.653 252.111 163.128 1.00 79.00 342 ARG A N 19
ATOM 27401 C CA . ARG A 1 30 ? 222.882 251.193 163.959 1.00 79.00 342 ARG A CA 19
ATOM 27402 C C . ARG A 1 30 ? 221.471 251.006 163.408 1.00 79.00 342 ARG A C 19
ATOM 27403 O O . ARG A 1 30 ? 220.888 249.929 163.535 1.00 79.00 342 ARG A O 19
ATOM 27424 N N . TYR A 1 31 ? 220.927 252.062 162.804 1.00 143.91 343 TYR A N 19
ATOM 27425 C CA . TYR A 1 31 ? 219.576 252.013 162.242 1.00 143.91 343 TYR A CA 19
ATOM 27426 C C . TYR A 1 31 ? 219.566 251.356 160.862 1.00 143.91 343 TYR A C 19
ATOM 27427 O O . TYR A 1 31 ? 218.523 250.897 160.396 1.00 143.91 343 TYR A O 19
ATOM 27445 N N . GLY A 1 32 ? 220.720 251.328 160.202 1.00 25.24 344 GLY A N 19
ATOM 27446 C CA . GLY A 1 32 ? 220.795 250.740 158.871 1.00 25.24 344 GLY A CA 19
ATOM 27447 C C . GLY A 1 32 ? 220.375 251.717 157.786 1.00 25.24 344 GLY A C 19
ATOM 27448 O O . GLY A 1 32 ? 219.955 251.314 156.701 1.00 25.24 344 GLY A O 19
ATOM 27452 N N . LEU A 1 33 ? 220.481 253.006 158.092 1.00 51.39 345 LEU A N 19
ATOM 27453 C CA . LEU A 1 33 ? 220.100 254.060 157.152 1.00 51.39 345 LEU A CA 19
ATOM 27454 C C . LEU A 1 33 ? 221.158 254.260 156.068 1.00 51.39 345 LEU A C 19
ATOM 27455 O O . LEU A 1 33 ? 220.843 254.660 154.948 1.00 51.39 345 LEU A O 19
ATOM 27471 N N . LEU A 1 34 ? 222.414 253.998 156.413 1.00 73.40 346 LEU A N 19
ATOM 27472 C CA . LEU A 1 34 ? 223.521 254.161 155.473 1.00 73.40 346 LEU A CA 19
ATOM 27473 C C . LEU A 1 34 ? 223.321 253.340 154.197 1.00 73.40 346 LEU A C 19
ATOM 27474 O O . LEU A 1 34 ? 223.558 253.836 153.096 1.00 73.40 346 LEU A O 19
ATOM 27490 N N . ASP A 1 35 ? 222.910 252.080 154.342 1.00 113.98 347 ASP A N 19
ATOM 27491 C CA . ASP A 1 35 ? 222.705 251.214 153.181 1.00 113.98 347 ASP A CA 19
ATOM 27492 C C . ASP A 1 35 ? 221.315 250.579 153.162 1.00 113.98 347 ASP A C 19
ATOM 27493 O O . ASP A 1 35 ? 220.956 249.895 152.205 1.00 113.98 347 ASP A O 19
ATOM 27502 N N . GLY A 1 36 ? 220.537 250.799 154.214 1.00 30.33 348 GLY A N 19
ATOM 27503 C CA . GLY A 1 36 ? 219.202 250.221 154.270 1.00 30.33 348 GLY A CA 19
ATOM 27504 C C . GLY A 1 36 ? 219.130 248.977 155.138 1.00 30.33 348 GLY A C 19
ATOM 27505 O O . GLY A 1 36 ? 218.048 248.437 155.372 1.00 30.33 348 GLY A O 19
ATOM 27509 N N . LYS A 1 37 ? 220.282 248.523 155.613 1.00 117.13 349 LYS A N 19
ATOM 27510 C CA . LYS A 1 37 ? 220.356 247.333 156.460 1.00 117.13 349 LYS A CA 19
ATOM 27511 C C . LYS A 1 37 ? 220.926 247.683 157.833 1.00 117.13 349 LYS A C 19
ATOM 27512 O O . LYS A 1 37 ? 222.056 248.157 157.935 1.00 117.13 349 LYS A O 19
ATOM 27531 N N . PRO A 1 38 ? 220.154 247.459 158.913 1.00 105.72 350 PRO A N 19
ATOM 27532 C CA . PRO A 1 38 ? 220.609 247.756 160.276 1.00 105.72 350 PRO A CA 19
ATOM 27533 C C . PRO A 1 38 ? 221.831 246.939 160.674 1.00 105.72 350 PRO A C 19
ATOM 27534 O O . PRO A 1 38 ? 221.929 245.751 160.367 1.00 105.72 350 PRO A O 19
ATOM 27545 N N . LYS A 1 39 ? 222.760 247.591 161.363 1.00 174.26 351 LYS A N 19
ATOM 27546 C CA . LYS A 1 39 ? 223.983 246.943 161.812 1.00 174.26 351 LYS A CA 19
ATOM 27547 C C . LYS A 1 39 ? 224.072 246.966 163.330 1.00 174.26 351 LYS A C 19
ATOM 27548 O O . LYS A 1 39 ? 223.602 247.906 163.970 1.00 174.26 351 LYS A O 19
ATOM 27567 N N . THR A 1 40 ? 224.691 245.942 163.905 1.00 49.67 352 THR A N 19
ATOM 27568 C CA . THR A 1 40 ? 224.840 245.877 165.354 1.00 49.67 352 THR A CA 19
ATOM 27569 C C . THR A 1 40 ? 225.955 246.801 165.822 1.00 49.67 352 THR A C 19
ATOM 27570 O O . THR A 1 40 ? 226.767 247.254 165.018 1.00 49.67 352 THR A O 19
ATOM 27581 N N . LEU A 1 41 ? 225.986 247.095 167.121 1.00 78.80 353 LEU A N 19
ATOM 27582 C CA . LEU A 1 41 ? 227.006 247.977 167.663 1.00 78.80 353 LEU A CA 19
ATOM 27583 C C . LEU A 1 41 ? 228.408 247.499 167.302 1.00 78.80 353 LEU A C 19
ATOM 27584 O O . LEU A 1 41 ? 229.302 248.307 167.045 1.00 78.80 353 LEU A O 19
ATOM 27600 N N . GLU A 1 42 ? 228.598 246.188 167.283 1.00 73.25 354 GLU A N 19
ATOM 27601 C CA . GLU A 1 42 ? 229.896 245.609 166.954 1.00 73.25 354 GLU A CA 19
ATOM 27602 C C . GLU A 1 42 ? 230.413 246.131 165.615 1.00 73.25 354 GLU A C 19
ATOM 27603 O O . GLU A 1 42 ? 231.612 246.354 165.445 1.00 73.25 354 GLU A O 19
ATOM 27615 N N . GLU A 1 43 ? 229.500 246.327 164.669 1.00 66.75 355 GLU A N 19
ATOM 27616 C CA . GLU A 1 43 ? 229.857 246.826 163.346 1.00 66.75 355 GLU A CA 19
ATOM 27617 C C . GLU A 1 43 ? 230.124 248.329 163.374 1.00 66.75 355 GLU A C 19
ATOM 27618 O O . GLU A 1 43 ? 231.124 248.801 162.833 1.00 66.75 355 GLU A O 19
ATOM 27630 N N . VAL A 1 44 ? 229.212 249.076 163.989 1.00 27.31 356 VAL A N 19
ATOM 27631 C CA . VAL A 1 44 ? 229.339 250.528 164.062 1.00 27.31 356 VAL A CA 19
ATOM 27632 C C . VAL A 1 44 ? 230.476 250.958 164.985 1.00 27.31 356 VAL A C 19
ATOM 27633 O O . VAL A 1 44 ? 231.345 251.735 164.586 1.00 27.31 356 VAL A O 19
ATOM 27646 N N . GLY A 1 45 ? 230.471 250.457 166.215 1.00 22.34 357 GLY A N 19
ATOM 27647 C CA . GLY A 1 45 ? 231.513 250.817 167.156 1.00 22.34 357 GLY A CA 19
ATOM 27648 C C . GLY A 1 45 ? 232.891 250.507 166.614 1.00 22.34 357 GLY A C 19
ATOM 27649 O O . GLY A 1 45 ? 233.757 251.380 166.559 1.00 22.34 357 GLY A O 19
ATOM 27653 N N . GLN A 1 46 ? 233.089 249.259 166.202 1.00 88.15 358 GLN A N 19
ATOM 27654 C CA . GLN A 1 46 ? 234.365 248.833 165.643 1.00 88.15 358 GLN A CA 19
ATOM 27655 C C . GLN A 1 46 ? 234.690 249.618 164.375 1.00 88.15 358 GLN A C 19
ATOM 27656 O O . GLN A 1 46 ? 235.858 249.823 164.042 1.00 88.15 358 GLN A O 19
ATOM 27670 N N . TYR A 1 47 ? 233.649 250.056 163.672 1.00 138.50 359 TYR A N 19
ATOM 27671 C CA . TYR A 1 47 ? 233.833 250.823 162.445 1.00 138.50 359 TYR A CA 19
ATOM 27672 C C . TYR A 1 47 ? 234.599 252.107 162.738 1.00 138.50 359 TYR A C 19
ATOM 27673 O O . TYR A 1 47 ? 235.463 252.516 161.964 1.00 138.50 359 TYR A O 19
ATOM 27691 N N . PHE A 1 48 ? 234.283 252.731 163.869 1.00 144.00 360 PHE A N 19
ATOM 27692 C CA . PHE A 1 48 ? 234.960 253.953 164.277 1.00 144.00 360 PHE A CA 19
ATOM 27693 C C . PHE A 1 48 ? 236.091 253.637 165.253 1.00 144.00 360 PHE A C 19
ATOM 27694 O O . PHE A 1 48 ? 237.216 253.358 164.841 1.00 144.00 360 PHE A O 19
ATOM 27711 N N . ASN A 1 49 ? 235.787 253.671 166.547 1.00 222.30 361 ASN A N 19
ATOM 27712 C CA . ASN A 1 49 ? 236.788 253.380 167.573 1.00 222.30 361 ASN A CA 19
ATOM 27713 C C . ASN A 1 49 ? 236.184 253.466 168.968 1.00 222.30 361 ASN A C 19
ATOM 27714 O O . ASN A 1 49 ? 236.863 253.853 169.920 1.00 222.30 361 ASN A O 19
ATOM 27725 N N . VAL A 1 50 ? 234.905 253.119 169.085 1.00 149.29 362 VAL A N 19
ATOM 27726 C CA . VAL A 1 50 ? 234.215 253.193 170.368 1.00 149.29 362 VAL A CA 19
ATOM 27727 C C . VAL A 1 50 ? 233.250 252.028 170.574 1.00 149.29 362 VAL A C 19
ATOM 27728 O O . VAL A 1 50 ? 232.697 251.482 169.618 1.00 149.29 362 VAL A O 19
ATOM 27741 N N . THR A 1 51 ? 233.044 251.663 171.839 1.00 102.94 363 THR A N 19
ATOM 27742 C CA . THR A 1 51 ? 232.134 250.578 172.196 1.00 102.94 363 THR A CA 19
ATOM 27743 C C . THR A 1 51 ? 230.718 251.103 172.426 1.00 102.94 363 THR A C 19
ATOM 27744 O O . THR A 1 51 ? 230.411 252.251 172.106 1.00 102.94 363 THR A O 19
ATOM 27755 N N . ARG A 1 52 ? 229.861 250.251 172.981 1.00 115.19 364 ARG A N 19
ATOM 27756 C CA . ARG A 1 52 ? 228.476 250.626 173.263 1.00 115.19 364 ARG A CA 19
ATOM 27757 C C . ARG A 1 52 ? 228.403 251.891 174.115 1.00 115.19 364 ARG A C 19
ATOM 27758 O O . ARG A 1 52 ? 227.478 252.691 173.983 1.00 115.19 364 ARG A O 19
ATOM 27779 N N . GLU A 1 53 ? 229.368 252.039 175.008 1.00 84.69 365 GLU A N 19
ATOM 27780 C CA . GLU A 1 53 ? 229.413 253.176 175.918 1.00 84.69 365 GLU A CA 19
ATOM 27781 C C . GLU A 1 53 ? 229.255 254.518 175.200 1.00 84.69 365 GLU A C 19
ATOM 27782 O O . GLU A 1 53 ? 228.589 255.416 175.713 1.00 84.69 365 GLU A O 19
ATOM 27794 N N . ARG A 1 54 ? 229.870 254.669 174.030 1.00 85.77 366 ARG A N 19
ATOM 27795 C CA . ARG A 1 54 ? 229.758 255.926 173.296 1.00 85.77 366 ARG A CA 19
ATOM 27796 C C . ARG A 1 54 ? 228.330 256.162 172.810 1.00 85.77 366 ARG A C 19
ATOM 27797 O O . ARG A 1 54 ? 227.769 257.234 173.034 1.00 85.77 366 ARG A O 19
ATOM 27818 N N . ILE A 1 55 ? 227.724 255.161 172.175 1.00 97.87 367 ILE A N 19
ATOM 27819 C CA . ILE A 1 55 ? 226.342 255.310 171.736 1.00 97.87 367 ILE A CA 19
ATOM 27820 C C . ILE A 1 55 ? 225.447 255.404 172.964 1.00 97.87 367 ILE A C 19
ATOM 27821 O O . ILE A 1 55 ? 224.438 256.112 172.970 1.00 97.87 367 ILE A O 19
ATOM 27837 N N . ARG A 1 56 ? 225.862 254.712 174.019 1.00 107.78 368 ARG A N 19
ATOM 27838 C CA . ARG A 1 56 ? 225.153 254.742 175.289 1.00 107.78 368 ARG A CA 19
ATOM 27839 C C . ARG A 1 56 ? 225.061 256.190 175.753 1.00 107.78 368 ARG A C 19
ATOM 27840 O O . ARG A 1 56 ? 224.026 256.644 176.242 1.00 107.78 368 ARG A O 19
ATOM 27861 N N . GLN A 1 57 ? 226.163 256.912 175.566 1.00 25.22 369 GLN A N 19
ATOM 27862 C CA . GLN A 1 57 ? 226.240 258.324 175.919 1.00 25.22 369 GLN A CA 19
ATOM 27863 C C . GLN A 1 57 ? 225.338 259.165 175.017 1.00 25.22 369 GLN A C 19
ATOM 27864 O O . GLN A 1 57 ? 224.592 260.025 175.492 1.00 25.22 369 GLN A O 19
ATOM 27878 N N . ILE A 1 58 ? 225.414 258.916 173.710 1.00 81.86 370 ILE A N 19
ATOM 27879 C CA . ILE A 1 58 ? 224.600 259.649 172.741 1.00 81.86 370 ILE A CA 19
ATOM 27880 C C . ILE A 1 58 ? 223.111 259.485 173.040 1.00 81.86 370 ILE A C 19
ATOM 27881 O O . ILE A 1 58 ? 222.360 260.462 173.029 1.00 81.86 370 ILE A O 19
ATOM 27897 N N . GLU A 1 59 ? 222.685 258.253 173.321 1.00 46.06 371 GLU A N 19
ATOM 27898 C CA . GLU A 1 59 ? 221.282 257.993 173.634 1.00 46.06 371 GLU A CA 19
ATOM 27899 C C . GLU A 1 59 ? 220.831 258.878 174.793 1.00 46.06 371 GLU A C 19
ATOM 27900 O O . GLU A 1 59 ? 219.755 259.475 174.751 1.00 46.06 371 GLU A O 19
ATOM 27912 N N . VAL A 1 60 ? 221.671 258.967 175.822 1.00 89.19 372 VAL A N 19
ATOM 27913 C CA . VAL A 1 60 ? 221.369 259.790 176.987 1.00 89.19 372 VAL A CA 19
ATOM 27914 C C . VAL A 1 60 ? 221.383 261.273 176.626 1.00 89.19 372 VAL A C 19
ATOM 27915 O O . VAL A 1 60 ? 220.395 261.981 176.830 1.00 89.19 372 VAL A O 19
ATOM 27928 N N . LYS A 1 61 ? 222.507 261.739 176.085 1.00 133.25 373 LYS A N 19
ATOM 27929 C CA . LYS A 1 61 ? 222.643 263.140 175.691 1.00 133.25 373 LYS A CA 19
ATOM 27930 C C . LYS A 1 61 ? 221.546 263.541 174.708 1.00 133.25 373 LYS A C 19
ATOM 27931 O O . LYS A 1 61 ? 221.030 264.659 174.764 1.00 133.25 373 LYS A O 19
ATOM 27950 N N . ALA A 1 62 ? 221.184 262.628 173.815 1.00 37.13 374 ALA A N 19
ATOM 27951 C CA . ALA A 1 62 ? 220.139 262.907 172.843 1.00 37.13 374 ALA A CA 19
ATOM 27952 C C . ALA A 1 62 ? 218.855 263.273 173.572 1.00 37.13 374 ALA A C 19
ATOM 27953 O O . ALA A 1 62 ? 218.150 264.210 173.194 1.00 37.13 374 ALA A O 19
ATOM 27960 N N . LEU A 1 63 ? 218.574 262.530 174.639 1.00 42.35 375 LEU A N 19
ATOM 27961 C CA . LEU A 1 63 ? 217.400 262.775 175.465 1.00 42.35 375 LEU A CA 19
ATOM 27962 C C . LEU A 1 63 ? 217.508 264.122 176.174 1.00 42.35 375 LEU A C 19
ATOM 27963 O O . LEU A 1 63 ? 216.555 264.902 176.200 1.00 42.35 375 LEU A O 19
ATOM 27979 N N . ARG A 1 64 ? 218.681 264.395 176.734 1.00 124.40 376 ARG A N 19
ATOM 27980 C CA . ARG A 1 64 ? 218.917 265.652 177.431 1.00 124.40 376 ARG A CA 19
ATOM 27981 C C . ARG A 1 64 ? 218.853 266.820 176.454 1.00 124.40 376 ARG A C 19
ATOM 27982 O O . ARG A 1 64 ? 218.212 267.839 176.720 1.00 124.40 376 ARG A O 19
ATOM 28003 N N . LYS A 1 65 ? 219.540 266.667 175.329 1.00 64.37 377 LYS A N 19
ATOM 28004 C CA . LYS A 1 65 ? 219.586 267.699 174.301 1.00 64.37 377 LYS A CA 19
ATOM 28005 C C . LYS A 1 65 ? 218.230 267.903 173.625 1.00 64.37 377 LYS A C 19
ATOM 28006 O O . LYS A 1 65 ? 217.864 269.031 173.293 1.00 64.37 377 LYS A O 19
ATOM 28025 N N . LEU A 1 66 ? 217.491 266.817 173.414 1.00 159.95 378 LEU A N 19
ATOM 28026 C CA . LEU A 1 66 ? 216.182 266.908 172.766 1.00 159.95 378 LEU A CA 19
ATOM 28027 C C . LEU A 1 66 ? 215.117 267.423 173.729 1.00 159.95 378 LEU A C 19
ATOM 28028 O O . LEU A 1 66 ? 214.554 268.497 173.519 1.00 159.95 378 LEU A O 19
ATOM 28044 N N . ARG A 1 67 ? 214.830 266.653 174.775 1.00 140.36 379 ARG A N 19
ATOM 28045 C CA . ARG A 1 67 ? 213.820 267.050 175.752 1.00 140.36 379 ARG A CA 19
ATOM 28046 C C . ARG A 1 67 ? 214.096 266.450 177.123 1.00 140.36 379 ARG A C 19
ATOM 28047 O O . ARG A 1 67 ? 214.311 265.245 177.254 1.00 140.36 379 ARG A O 19
ATOM 28068 N N . HIS A 1 68 ? 214.057 267.301 178.147 1.00 75.36 380 HIS A N 19
ATOM 28069 C CA . HIS A 1 68 ? 214.275 266.865 179.518 1.00 75.36 380 HIS A CA 19
ATOM 28070 C C . HIS A 1 68 ? 212.958 266.343 180.093 1.00 75.36 380 HIS A C 19
ATOM 28071 O O . HIS A 1 68 ? 212.908 265.230 180.612 1.00 75.36 380 HIS A O 19
ATOM 28085 N N . PRO A 1 69 ? 211.871 267.121 180.024 1.00 115.39 381 PRO A N 19
ATOM 28086 C CA . PRO A 1 69 ? 210.580 266.688 180.563 1.00 115.39 381 PRO A CA 19
ATOM 28087 C C . PRO A 1 69 ? 210.153 265.320 180.035 1.00 115.39 381 PRO A C 19
ATOM 28088 O O . PRO A 1 69 ? 210.008 264.365 180.799 1.00 115.39 381 PRO A O 19
ATOM 28099 N N . SER A 1 70 ? 209.958 265.234 178.721 1.00 89.56 382 SER A N 19
ATOM 28100 C CA . SER A 1 70 ? 209.546 263.988 178.079 1.00 89.56 382 SER A CA 19
ATOM 28101 C C . SER A 1 70 ? 209.814 264.042 176.576 1.00 89.56 382 SER A C 19
ATOM 28102 O O . SER A 1 70 ? 210.336 265.035 176.069 1.00 89.56 382 SER A O 19
ATOM 28110 N N . ARG A 1 71 ? 209.459 262.972 175.869 1.00 161.46 383 ARG A N 19
ATOM 28111 C CA . ARG A 1 71 ? 209.668 262.908 174.425 1.00 161.46 383 ARG A CA 19
ATOM 28112 C C . ARG A 1 71 ? 208.428 262.376 173.711 1.00 161.46 383 ARG A C 19
ATOM 28113 O O . ARG A 1 71 ? 207.566 261.750 174.327 1.00 161.46 383 ARG A O 19
ATOM 28134 N N . SER A 1 72 ? 208.348 262.628 172.406 1.00 105.59 384 SER A N 19
ATOM 28135 C CA . SER A 1 72 ? 207.214 262.180 171.607 1.00 105.59 384 SER A CA 19
ATOM 28136 C C . SER A 1 72 ? 207.656 261.174 170.547 1.00 105.59 384 SER A C 19
ATOM 28137 O O . SER A 1 72 ? 207.529 259.965 170.736 1.00 105.59 384 SER A O 19
ATOM 28145 N N . LYS A 1 73 ? 208.173 261.683 169.433 1.00 173.63 385 LYS A N 19
ATOM 28146 C CA . LYS A 1 73 ? 208.623 260.833 168.335 1.00 173.63 385 LYS A CA 19
ATOM 28147 C C . LYS A 1 73 ? 209.725 259.871 168.783 1.00 173.63 385 LYS A C 19
ATOM 28148 O O . LYS A 1 73 ? 209.785 258.727 168.331 1.00 173.63 385 LYS A O 19
ATOM 28167 N N . TYR A 1 74 ? 210.590 260.343 169.677 1.00 268.15 386 TYR A N 19
ATOM 28168 C CA . TYR A 1 74 ? 211.690 259.528 170.190 1.00 268.15 386 TYR A CA 19
ATOM 28169 C C . TYR A 1 74 ? 211.172 258.214 170.760 1.00 268.15 386 TYR A C 19
ATOM 28170 O O . TYR A 1 74 ? 211.743 257.146 170.528 1.00 268.15 386 TYR A O 19
ATOM 28188 N N . LEU A 1 75 ? 210.093 258.321 171.521 1.00 124.51 387 LEU A N 19
ATOM 28189 C CA . LEU A 1 75 ? 209.467 257.176 172.161 1.00 124.51 387 LEU A CA 19
ATOM 28190 C C . LEU A 1 75 ? 208.867 256.215 171.138 1.00 124.51 387 LEU A C 19
ATOM 28191 O O . LEU A 1 75 ? 209.244 255.045 171.077 1.00 124.51 387 LEU A O 19
ATOM 28207 N N . LYS A 1 76 ? 207.925 256.714 170.345 1.00 131.58 388 LYS A N 19
ATOM 28208 C CA . LYS A 1 76 ? 207.265 255.899 169.333 1.00 131.58 388 LYS A CA 19
ATOM 28209 C C . LYS A 1 76 ? 208.255 255.399 168.282 1.00 131.58 388 LYS A C 19
ATOM 28210 O O . LYS A 1 76 ? 208.160 254.261 167.822 1.00 131.58 388 LYS A O 19
ATOM 28229 N N . SER A 1 77 ? 209.203 256.251 167.905 1.00 82.77 389 SER A N 19
ATOM 28230 C CA . SER A 1 77 ? 210.203 255.883 166.910 1.00 82.77 389 SER A CA 19
ATOM 28231 C C . SER A 1 77 ? 211.023 254.691 167.387 1.00 82.77 389 SER A C 19
ATOM 28232 O O . SER A 1 77 ? 211.141 253.687 166.684 1.00 82.77 389 SER A O 19
ATOM 28240 N N . LEU A 1 78 ? 211.577 254.799 168.591 1.00 97.55 390 LEU A N 19
ATOM 28241 C CA . LEU A 1 78 ? 212.373 253.719 169.160 1.00 97.55 390 LEU A CA 19
ATOM 28242 C C . LEU A 1 78 ? 211.485 252.521 169.469 1.00 97.55 390 LEU A C 19
ATOM 28243 O O . LEU A 1 78 ? 211.902 251.370 169.342 1.00 97.55 390 LEU A O 19
ATOM 28259 N N . LEU A 1 79 ? 210.252 252.809 169.871 1.00 145.00 391 LEU A N 19
ATOM 28260 C CA . LEU A 1 79 ? 209.289 251.769 170.199 1.00 145.00 391 LEU A CA 19
ATOM 28261 C C . LEU A 1 79 ? 208.922 250.963 168.957 1.00 145.00 391 LEU A C 19
ATOM 28262 O O . LEU A 1 79 ? 208.896 249.733 168.987 1.00 145.00 391 LEU A O 19
ATOM 28278 N N . SER A 1 80 ? 208.633 251.667 167.866 1.00 200.26 392 SER A N 19
ATOM 28279 C CA . SER A 1 80 ? 208.262 251.023 166.610 1.00 200.26 392 SER A CA 19
ATOM 28280 C C . SER A 1 80 ? 209.480 250.433 165.900 1.00 200.26 392 SER A C 19
ATOM 28281 O O . SER A 1 80 ? 209.342 249.587 165.016 1.00 200.26 392 SER A O 19
ATOM 28289 N N . LEU A 1 81 ? 210.668 250.896 166.279 1.00 262.42 393 LEU A N 19
ATOM 28290 C CA . LEU A 1 81 ? 211.903 250.429 165.654 1.00 262.42 393 LEU A CA 19
ATOM 28291 C C . LEU A 1 81 ? 212.261 248.997 166.062 1.00 262.42 393 LEU A C 19
ATOM 28292 O O . LEU A 1 81 ? 212.689 248.207 165.220 1.00 262.42 393 LEU A O 19
ATOM 28308 N N . MET A 1 82 ? 212.110 248.653 167.345 1.00 269.63 394 MET A N 19
ATOM 28309 C CA . MET A 1 82 ? 212.460 247.305 167.792 1.00 269.63 394 MET A CA 19
ATOM 28310 C C . MET A 1 82 ? 211.746 246.889 169.084 1.00 269.63 394 MET A C 19
ATOM 28311 O O . MET A 1 82 ? 211.488 245.703 169.294 1.00 269.63 394 MET A O 19
ATOM 28325 N N . ASP A 1 83 ? 211.457 247.845 169.960 1.00 238.65 395 ASP A N 19
ATOM 28326 C CA . ASP A 1 83 ? 210.804 247.531 171.236 1.00 238.65 395 ASP A CA 19
ATOM 28327 C C . ASP A 1 83 ? 209.310 247.240 171.080 1.00 238.65 395 ASP A C 19
ATOM 28328 O O . ASP A 1 83 ? 208.629 246.940 172.061 1.00 238.65 395 ASP A O 19
ATOM 28337 N N . GLU A 1 84 ? 208.805 247.322 169.857 1.00 265.58 396 GLU A N 19
ATOM 28338 C CA . GLU A 1 84 ? 207.389 247.056 169.601 1.00 265.58 396 GLU A CA 19
ATOM 28339 C C . GLU A 1 84 ? 207.160 246.659 168.149 1.00 265.58 396 GLU A C 19
ATOM 28340 O O . GLU A 1 84 ? 207.324 247.472 167.240 1.00 265.58 396 GLU A O 19
ATOM 28352 N N . ASN A 1 85 ? 206.774 245.404 167.942 1.00 243.28 397 ASN A N 19
ATOM 28353 C CA . ASN A 1 85 ? 206.516 244.889 166.600 1.00 243.28 397 ASN A CA 19
ATOM 28354 C C . ASN A 1 85 ? 205.054 245.085 166.207 1.00 243.28 397 ASN A C 19
ATOM 28355 O O . ASN A 1 85 ? 204.736 245.915 165.355 1.00 243.28 397 ASN A O 19
ATOM 28366 N N . GLU A 1 86 ? 204.168 244.319 166.837 1.00 209.47 398 GLU A N 19
ATOM 28367 C CA . GLU A 1 86 ? 202.741 244.412 166.555 1.00 209.47 398 GLU A CA 19
ATOM 28368 C C . GLU A 1 86 ? 201.921 243.869 167.721 1.00 209.47 398 GLU A C 19
ATOM 28369 O O . GLU A 1 86 ? 200.937 244.481 168.139 1.00 209.47 398 GLU A O 19
ATOM 28381 N N . GLY A 1 87 ? 202.333 242.717 168.241 1.00 27.01 399 GLY A N 19
ATOM 28382 C CA . GLY A 1 87 ? 201.626 242.112 169.354 1.00 27.01 399 GLY A CA 19
ATOM 28383 C C . GLY A 1 87 ? 202.370 240.928 169.938 1.00 27.01 399 GLY A C 19
ATOM 28387 N N . LYS A 1 1 ? 211.651 261.077 137.984 1.00 57.48 313 LYS A N 20
ATOM 28388 C CA . LYS A 1 1 ? 211.544 259.818 138.711 1.00 57.48 313 LYS A CA 20
ATOM 28389 C C . LYS A 1 1 ? 211.122 260.059 140.157 1.00 57.48 313 LYS A C 20
ATOM 28390 O O . LYS A 1 1 ? 211.303 261.153 140.691 1.00 57.48 313 LYS A O 20
ATOM 28408 N N . GLU A 1 2 ? 210.555 259.031 140.785 1.00 61.73 314 GLU A N 20
ATOM 28409 C CA . GLU A 1 2 ? 210.106 259.135 142.170 1.00 61.73 314 GLU A CA 20
ATOM 28410 C C . GLU A 1 2 ? 211.271 259.446 143.104 1.00 61.73 314 GLU A C 20
ATOM 28411 O O . GLU A 1 2 ? 211.111 260.160 144.094 1.00 61.73 314 GLU A O 20
ATOM 28423 N N . ALA A 1 3 ? 212.444 258.907 142.782 1.00 17.09 315 ALA A N 20
ATOM 28424 C CA . ALA A 1 3 ? 213.637 259.126 143.592 1.00 17.09 315 ALA A CA 20
ATOM 28425 C C . ALA A 1 3 ? 214.688 259.925 142.828 1.00 17.09 315 ALA A C 20
ATOM 28426 O O . ALA A 1 3 ? 215.606 259.357 142.237 1.00 17.09 315 ALA A O 20
ATOM 28433 N N . MET A 1 4 ? 214.544 261.248 142.839 1.00 92.82 316 MET A N 20
ATOM 28434 C CA . MET A 1 4 ? 215.479 262.126 142.142 1.00 92.82 316 MET A CA 20
ATOM 28435 C C . MET A 1 4 ? 216.900 261.936 142.667 1.00 92.82 316 MET A C 20
ATOM 28436 O O . MET A 1 4 ? 217.866 262.018 141.910 1.00 92.82 316 MET A O 20
ATOM 28450 N N . ARG A 1 5 ? 217.020 261.682 143.968 1.00 146.42 317 ARG A N 20
ATOM 28451 C CA . ARG A 1 5 ? 218.327 261.481 144.583 1.00 146.42 317 ARG A CA 20
ATOM 28452 C C . ARG A 1 5 ? 218.252 260.400 145.655 1.00 146.42 317 ARG A C 20
ATOM 28453 O O . ARG A 1 5 ? 218.809 259.314 145.496 1.00 146.42 317 ARG A O 20
ATOM 28474 N N . MET A 1 6 ? 217.568 260.713 146.755 1.00 91.09 318 MET A N 20
ATOM 28475 C CA . MET A 1 6 ? 217.424 259.774 147.865 1.00 91.09 318 MET A CA 20
ATOM 28476 C C . MET A 1 6 ? 216.111 259.995 148.615 1.00 91.09 318 MET A C 20
ATOM 28477 O O . MET A 1 6 ? 215.503 261.061 148.526 1.00 91.09 318 MET A O 20
ATOM 28491 N N . LEU A 1 7 ? 215.687 258.976 149.359 1.00 123.69 319 LEU A N 20
ATOM 28492 C CA . LEU A 1 7 ? 214.452 259.047 150.133 1.00 123.69 319 LEU A CA 20
ATOM 28493 C C . LEU A 1 7 ? 214.724 259.492 151.565 1.00 123.69 319 LEU A C 20
ATOM 28494 O O . LEU A 1 7 ? 215.783 259.209 152.124 1.00 123.69 319 LEU A O 20
ATOM 28510 N N . MET A 1 8 ? 213.757 260.189 152.155 1.00 120.55 320 MET A N 20
ATOM 28511 C CA . MET A 1 8 ? 213.891 260.672 153.525 1.00 120.55 320 MET A CA 20
ATOM 28512 C C . MET A 1 8 ? 212.803 260.085 154.420 1.00 120.55 320 MET A C 20
ATOM 28513 O O . MET A 1 8 ? 211.744 259.684 153.937 1.00 120.55 320 MET A O 20
ATOM 28527 N N . ARG A 1 9 ? 213.067 260.028 155.725 1.00 78.04 321 ARG A N 20
ATOM 28528 C CA . ARG A 1 9 ? 212.098 259.480 156.670 1.00 78.04 321 ARG A CA 20
ATOM 28529 C C . ARG A 1 9 ? 211.743 260.490 157.763 1.00 78.04 321 ARG A C 20
ATOM 28530 O O . ARG A 1 9 ? 212.507 261.416 158.038 1.00 78.04 321 ARG A O 20
ATOM 28551 N N . GLU A 1 10 ? 210.576 260.310 158.371 1.00 59.88 322 GLU A N 20
ATOM 28552 C CA . GLU A 1 10 ? 210.102 261.202 159.429 1.00 59.88 322 GLU A CA 20
ATOM 28553 C C . GLU A 1 10 ? 210.759 260.900 160.768 1.00 59.88 322 GLU A C 20
ATOM 28554 O O . GLU A 1 10 ? 211.445 261.746 161.343 1.00 59.88 322 GLU A O 20
ATOM 28566 N N . GLU A 1 11 ? 210.509 259.702 161.269 1.00 59.53 323 GLU A N 20
ATOM 28567 C CA . GLU A 1 11 ? 211.037 259.278 162.551 1.00 59.53 323 GLU A CA 20
ATOM 28568 C C . GLU A 1 11 ? 212.552 259.409 162.615 1.00 59.53 323 GLU A C 20
ATOM 28569 O O . GLU A 1 11 ? 213.107 259.736 163.667 1.00 59.53 323 GLU A O 20
ATOM 28581 N N . LEU A 1 12 ? 213.220 259.163 161.496 1.00 122.40 324 LEU A N 20
ATOM 28582 C CA . LEU A 1 12 ? 214.670 259.263 161.450 1.00 122.40 324 LEU A CA 20
ATOM 28583 C C . LEU A 1 12 ? 215.113 260.719 161.604 1.00 122.40 324 LEU A C 20
ATOM 28584 O O . LEU A 1 12 ? 216.062 261.016 162.331 1.00 122.40 324 LEU A O 20
ATOM 28600 N N . GLU A 1 13 ? 214.415 261.619 160.915 1.00 69.04 325 GLU A N 20
ATOM 28601 C CA . GLU A 1 13 ? 214.735 263.048 160.962 1.00 69.04 325 GLU A CA 20
ATOM 28602 C C . GLU A 1 13 ? 214.425 263.670 162.326 1.00 69.04 325 GLU A C 20
ATOM 28603 O O . GLU A 1 13 ? 215.172 264.522 162.810 1.00 69.04 325 GLU A O 20
ATOM 28615 N N . LYS A 1 14 ? 213.319 263.261 162.937 1.00 115.86 326 LYS A N 20
ATOM 28616 C CA . LYS A 1 14 ? 212.923 263.809 164.236 1.00 115.86 326 LYS A CA 20
ATOM 28617 C C . LYS A 1 14 ? 213.954 263.499 165.318 1.00 115.86 326 LYS A C 20
ATOM 28618 O O . LYS A 1 14 ? 214.170 264.304 166.226 1.00 115.86 326 LYS A O 20
ATOM 28637 N N . VAL A 1 15 ? 214.572 262.329 165.232 1.00 98.68 327 VAL A N 20
ATOM 28638 C CA . VAL A 1 15 ? 215.564 261.921 166.219 1.00 98.68 327 VAL A CA 20
ATOM 28639 C C . VAL A 1 15 ? 216.958 262.477 165.918 1.00 98.68 327 VAL A C 20
ATOM 28640 O O . VAL A 1 15 ? 217.665 262.911 166.825 1.00 98.68 327 VAL A O 20
ATOM 28653 N N . LEU A 1 16 ? 217.363 262.441 164.651 1.00 136.13 328 LEU A N 20
ATOM 28654 C CA . LEU A 1 16 ? 218.690 262.925 164.260 1.00 136.13 328 LEU A CA 20
ATOM 28655 C C . LEU A 1 16 ? 218.892 264.426 164.508 1.00 136.13 328 LEU A C 20
ATOM 28656 O O . LEU A 1 16 ? 220.009 264.862 164.785 1.00 136.13 328 LEU A O 20
ATOM 28672 N N . LYS A 1 17 ? 217.835 265.223 164.380 1.00 109.48 329 LYS A N 20
ATOM 28673 C CA . LYS A 1 17 ? 217.952 266.674 164.573 1.00 109.48 329 LYS A CA 20
ATOM 28674 C C . LYS A 1 17 ? 218.548 267.038 165.935 1.00 109.48 329 LYS A C 20
ATOM 28675 O O . LYS A 1 17 ? 219.119 268.119 166.094 1.00 109.48 329 LYS A O 20
ATOM 28694 N N . THR A 1 18 ? 218.416 266.153 166.918 1.00 39.26 330 THR A N 20
ATOM 28695 C CA . THR A 1 18 ? 218.957 266.429 168.248 1.00 39.26 330 THR A CA 20
ATOM 28696 C C . THR A 1 18 ? 220.411 265.983 168.371 1.00 39.26 330 THR A C 20
ATOM 28697 O O . THR A 1 18 ? 221.213 266.640 169.036 1.00 39.26 330 THR A O 20
ATOM 28708 N N . LEU A 1 19 ? 220.751 264.870 167.729 1.00 105.78 331 LEU A N 20
ATOM 28709 C CA . LEU A 1 19 ? 222.117 264.355 167.770 1.00 105.78 331 LEU A CA 20
ATOM 28710 C C . LEU A 1 19 ? 223.029 265.127 166.823 1.00 105.78 331 LEU A C 20
ATOM 28711 O O . LEU A 1 19 ? 222.592 265.599 165.773 1.00 105.78 331 LEU A O 20
ATOM 28727 N N . SER A 1 20 ? 224.304 265.235 167.189 1.00 84.63 332 SER A N 20
ATOM 28728 C CA . SER A 1 20 ? 225.287 265.923 166.359 1.00 84.63 332 SER A CA 20
ATOM 28729 C C . SER A 1 20 ? 225.605 265.083 165.125 1.00 84.63 332 SER A C 20
ATOM 28730 O O . SER A 1 20 ? 225.378 263.874 165.120 1.00 84.63 332 SER A O 20
ATOM 28738 N N . PRO A 1 21 ? 226.127 265.705 164.060 1.00 107.03 333 PRO A N 20
ATOM 28739 C CA . PRO A 1 21 ? 226.460 264.995 162.823 1.00 107.03 333 PRO A CA 20
ATOM 28740 C C . PRO A 1 21 ? 227.295 263.744 163.072 1.00 107.03 333 PRO A C 20
ATOM 28741 O O . PRO A 1 21 ? 227.237 262.787 162.298 1.00 107.03 333 PRO A O 20
ATOM 28752 N N . ARG A 1 22 ? 228.073 263.753 164.150 1.00 47.43 334 ARG A N 20
ATOM 28753 C CA . ARG A 1 22 ? 228.921 262.614 164.493 1.00 47.43 334 ARG A CA 20
ATOM 28754 C C . ARG A 1 22 ? 228.160 261.573 165.311 1.00 47.43 334 ARG A C 20
ATOM 28755 O O . ARG A 1 22 ? 228.317 260.371 165.094 1.00 47.43 334 ARG A O 20
ATOM 28776 N N . GLU A 1 23 ? 227.341 262.037 166.250 1.00 95.23 335 GLU A N 20
ATOM 28777 C CA . GLU A 1 23 ? 226.569 261.129 167.095 1.00 95.23 335 GLU A CA 20
ATOM 28778 C C . GLU A 1 23 ? 225.512 260.399 166.279 1.00 95.23 335 GLU A C 20
ATOM 28779 O O . GLU A 1 23 ? 225.368 259.180 166.379 1.00 95.23 335 GLU A O 20
ATOM 28791 N N . ALA A 1 24 ? 224.772 261.150 165.470 1.00 30.86 336 ALA A N 20
ATOM 28792 C CA . ALA A 1 24 ? 223.729 260.574 164.635 1.00 30.86 336 ALA A CA 20
ATOM 28793 C C . ALA A 1 24 ? 224.309 259.597 163.615 1.00 30.86 336 ALA A C 20
ATOM 28794 O O . ALA A 1 24 ? 223.676 258.598 163.270 1.00 30.86 336 ALA A O 20
ATOM 28801 N N . MET A 1 25 ? 225.514 259.889 163.134 1.00 105.60 337 MET A N 20
ATOM 28802 C CA . MET A 1 25 ? 226.160 259.036 162.140 1.00 105.60 337 MET A CA 20
ATOM 28803 C C . MET A 1 25 ? 226.353 257.619 162.677 1.00 105.60 337 MET A C 20
ATOM 28804 O O . MET A 1 25 ? 226.140 256.645 161.953 1.00 105.60 337 MET A O 20
ATOM 28818 N N . VAL A 1 26 ? 226.749 257.497 163.949 1.00 103.66 338 VAL A N 20
ATOM 28819 C CA . VAL A 1 26 ? 226.955 256.184 164.548 1.00 103.66 338 VAL A CA 20
ATOM 28820 C C . VAL A 1 26 ? 225.638 255.424 164.604 1.00 103.66 338 VAL A C 20
ATOM 28821 O O . VAL A 1 26 ? 225.583 254.230 164.304 1.00 103.66 338 VAL A O 20
ATOM 28834 N N . LEU A 1 27 ? 224.569 256.123 164.967 1.00 82.10 339 LEU A N 20
ATOM 28835 C CA . LEU A 1 27 ? 223.262 255.499 165.040 1.00 82.10 339 LEU A CA 20
ATOM 28836 C C . LEU A 1 27 ? 222.773 255.183 163.626 1.00 82.10 339 LEU A C 20
ATOM 28837 O O . LEU A 1 27 ? 222.091 254.182 163.410 1.00 82.10 339 LEU A O 20
ATOM 28853 N N . ARG A 1 28 ? 223.170 256.011 162.652 1.00 105.77 340 ARG A N 20
ATOM 28854 C CA . ARG A 1 28 ? 222.780 255.778 161.266 1.00 105.77 340 ARG A CA 20
ATOM 28855 C C . ARG A 1 28 ? 223.248 254.389 160.866 1.00 105.77 340 ARG A C 20
ATOM 28856 O O . ARG A 1 28 ? 222.538 253.641 160.189 1.00 105.77 340 ARG A O 20
ATOM 28877 N N . MET A 1 29 ? 224.446 254.042 161.332 1.00 78.27 341 MET A N 20
ATOM 28878 C CA . MET A 1 29 ? 225.025 252.737 161.056 1.00 78.27 341 MET A CA 20
ATOM 28879 C C . MET A 1 29 ? 224.178 251.659 161.716 1.00 78.27 341 MET A C 20
ATOM 28880 O O . MET A 1 29 ? 223.821 250.656 161.090 1.00 78.27 341 MET A O 20
ATOM 28894 N N . ARG A 1 30 ? 223.850 251.879 162.987 1.00 79.00 342 ARG A N 20
ATOM 28895 C CA . ARG A 1 30 ? 223.045 250.936 163.754 1.00 79.00 342 ARG A CA 20
ATOM 28896 C C . ARG A 1 30 ? 221.626 250.847 163.197 1.00 79.00 342 ARG A C 20
ATOM 28897 O O . ARG A 1 30 ? 220.994 249.792 163.261 1.00 79.00 342 ARG A O 20
ATOM 28918 N N . TYR A 1 31 ? 221.130 251.960 162.656 1.00 143.91 343 TYR A N 20
ATOM 28919 C CA . TYR A 1 31 ? 219.778 252.007 162.100 1.00 143.91 343 TYR A CA 20
ATOM 28920 C C . TYR A 1 31 ? 219.716 251.352 160.720 1.00 143.91 343 TYR A C 20
ATOM 28921 O O . TYR A 1 31 ? 218.673 250.836 160.318 1.00 143.91 343 TYR A O 20
ATOM 28939 N N . GLY A 1 32 ? 220.826 251.389 159.987 1.00 25.24 344 GLY A N 20
ATOM 28940 C CA . GLY A 1 32 ? 220.849 250.808 158.651 1.00 25.24 344 GLY A CA 20
ATOM 28941 C C . GLY A 1 32 ? 220.444 251.808 157.583 1.00 25.24 344 GLY A C 20
ATOM 28942 O O . GLY A 1 32 ? 219.895 251.436 156.544 1.00 25.24 344 GLY A O 20
ATOM 28946 N N . LEU A 1 33 ? 220.707 253.083 157.849 1.00 51.39 345 LEU A N 20
ATOM 28947 C CA . LEU A 1 33 ? 220.369 254.156 156.914 1.00 51.39 345 LEU A CA 20
ATOM 28948 C C . LEU A 1 33 ? 221.337 254.205 155.733 1.00 51.39 345 LEU A C 20
ATOM 28949 O O . LEU A 1 33 ? 220.966 254.614 154.633 1.00 51.39 345 LEU A O 20
ATOM 28965 N N . LEU A 1 34 ? 222.580 253.801 155.971 1.00 73.40 346 LEU A N 20
ATOM 28966 C CA . LEU A 1 34 ? 223.607 253.816 154.931 1.00 73.40 346 LEU A CA 20
ATOM 28967 C C . LEU A 1 34 ? 223.215 252.967 153.720 1.00 73.40 346 LEU A C 20
ATOM 28968 O O . LEU A 1 34 ? 223.403 253.391 152.579 1.00 73.40 346 LEU A O 20
ATOM 28984 N N . ASP A 1 35 ? 222.696 251.764 153.961 1.00 113.98 347 ASP A N 20
ATOM 28985 C CA . ASP A 1 35 ? 222.311 250.874 152.868 1.00 113.98 347 ASP A CA 20
ATOM 28986 C C . ASP A 1 35 ? 220.864 250.396 152.983 1.00 113.98 347 ASP A C 20
ATOM 28987 O O . ASP A 1 35 ? 220.349 249.745 152.074 1.00 113.98 347 ASP A O 20
ATOM 28996 N N . GLY A 1 36 ? 220.211 250.708 154.095 1.00 30.33 348 GLY A N 20
ATOM 28997 C CA . GLY A 1 36 ? 218.832 250.281 154.277 1.00 30.33 348 GLY A CA 20
ATOM 28998 C C . GLY A 1 36 ? 218.701 249.065 155.178 1.00 30.33 348 GLY A C 20
ATOM 28999 O O . GLY A 1 36 ? 217.591 248.639 155.498 1.00 30.33 348 GLY A O 20
ATOM 29003 N N . LYS A 1 37 ? 219.834 248.510 155.584 1.00 117.13 349 LYS A N 20
ATOM 29004 C CA . LYS A 1 37 ? 219.852 247.334 156.454 1.00 117.13 349 LYS A CA 20
ATOM 29005 C C . LYS A 1 37 ? 220.504 247.664 157.794 1.00 117.13 349 LYS A C 20
ATOM 29006 O O . LYS A 1 37 ? 221.701 247.942 157.852 1.00 117.13 349 LYS A O 20
ATOM 29025 N N . PRO A 1 38 ? 219.729 247.645 158.895 1.00 105.72 350 PRO A N 20
ATOM 29026 C CA . PRO A 1 38 ? 220.258 247.951 160.229 1.00 105.72 350 PRO A CA 20
ATOM 29027 C C . PRO A 1 38 ? 221.363 246.994 160.653 1.00 105.72 350 PRO A C 20
ATOM 29028 O O . PRO A 1 38 ? 221.304 245.795 160.381 1.00 105.72 350 PRO A O 20
ATOM 29039 N N . LYS A 1 39 ? 222.370 247.539 161.324 1.00 174.26 351 LYS A N 20
ATOM 29040 C CA . LYS A 1 39 ? 223.499 246.750 161.796 1.00 174.26 351 LYS A CA 20
ATOM 29041 C C . LYS A 1 39 ? 223.591 246.806 163.312 1.00 174.26 351 LYS A C 20
ATOM 29042 O O . LYS A 1 39 ? 223.134 247.765 163.932 1.00 174.26 351 LYS A O 20
ATOM 29061 N N . THR A 1 40 ? 224.201 245.788 163.910 1.00 49.67 352 THR A N 20
ATOM 29062 C CA . THR A 1 40 ? 224.355 245.756 165.359 1.00 49.67 352 THR A CA 20
ATOM 29063 C C . THR A 1 40 ? 225.472 246.690 165.802 1.00 49.67 352 THR A C 20
ATOM 29064 O O . THR A 1 40 ? 226.276 247.131 164.984 1.00 49.67 352 THR A O 20
ATOM 29075 N N . LEU A 1 41 ? 225.513 247.002 167.096 1.00 78.80 353 LEU A N 20
ATOM 29076 C CA . LEU A 1 41 ? 226.536 247.898 167.615 1.00 78.80 353 LEU A CA 20
ATOM 29077 C C . LEU A 1 41 ? 227.937 247.422 167.242 1.00 78.80 353 LEU A C 20
ATOM 29078 O O . LEU A 1 41 ? 228.841 248.231 167.037 1.00 78.80 353 LEU A O 20
ATOM 29094 N N . GLU A 1 42 ? 228.110 246.111 167.156 1.00 73.25 354 GLU A N 20
ATOM 29095 C CA . GLU A 1 42 ? 229.406 245.534 166.810 1.00 73.25 354 GLU A CA 20
ATOM 29096 C C . GLU A 1 42 ? 229.974 246.167 165.541 1.00 73.25 354 GLU A C 20
ATOM 29097 O O . GLU A 1 42 ? 231.122 246.614 165.518 1.00 73.25 354 GLU A O 20
ATOM 29109 N N . GLU A 1 43 ? 229.162 246.202 164.489 1.00 66.75 355 GLU A N 20
ATOM 29110 C CA . GLU A 1 43 ? 229.575 246.786 163.218 1.00 66.75 355 GLU A CA 20
ATOM 29111 C C . GLU A 1 43 ? 229.719 248.302 163.326 1.00 66.75 355 GLU A C 20
ATOM 29112 O O . GLU A 1 43 ? 230.583 248.900 162.684 1.00 66.75 355 GLU A O 20
ATOM 29124 N N . VAL A 1 44 ? 228.854 248.919 164.125 1.00 27.31 356 VAL A N 20
ATOM 29125 C CA . VAL A 1 44 ? 228.870 250.369 164.293 1.00 27.31 356 VAL A CA 20
ATOM 29126 C C . VAL A 1 44 ? 230.092 250.839 165.077 1.00 27.31 356 VAL A C 20
ATOM 29127 O O . VAL A 1 44 ? 230.861 251.675 164.597 1.00 27.31 356 VAL A O 20
ATOM 29140 N N . GLY A 1 45 ? 230.271 250.307 166.282 1.00 22.34 357 GLY A N 20
ATOM 29141 C CA . GLY A 1 45 ? 231.400 250.711 167.100 1.00 22.34 357 GLY A CA 20
ATOM 29142 C C . GLY A 1 45 ? 232.719 250.332 166.463 1.00 22.34 357 GLY A C 20
ATOM 29143 O O . GLY A 1 45 ? 233.625 251.158 166.352 1.00 22.34 357 GLY A O 20
ATOM 29147 N N . GLN A 1 46 ? 232.819 249.078 166.031 1.00 88.15 358 GLN A N 20
ATOM 29148 C CA . GLN A 1 46 ? 234.036 248.584 165.401 1.00 88.15 358 GLN A CA 20
ATOM 29149 C C . GLN A 1 46 ? 234.365 249.389 164.148 1.00 88.15 358 GLN A C 20
ATOM 29150 O O . GLN A 1 46 ? 235.533 249.559 163.794 1.00 88.15 358 GLN A O 20
ATOM 29164 N N . TYR A 1 47 ? 233.327 249.886 163.479 1.00 138.50 359 TYR A N 20
ATOM 29165 C CA . TYR A 1 47 ? 233.514 250.672 162.266 1.00 138.50 359 TYR A CA 20
ATOM 29166 C C . TYR A 1 47 ? 234.285 251.948 162.579 1.00 138.50 359 TYR A C 20
ATOM 29167 O O . TYR A 1 47 ? 235.121 252.389 161.792 1.00 138.50 359 TYR A O 20
ATOM 29185 N N . PHE A 1 48 ? 234.006 252.529 163.740 1.00 144.00 360 PHE A N 20
ATOM 29186 C CA . PHE A 1 48 ? 234.691 253.739 164.169 1.00 144.00 360 PHE A CA 20
ATOM 29187 C C . PHE A 1 48 ? 235.851 253.394 165.099 1.00 144.00 360 PHE A C 20
ATOM 29188 O O . PHE A 1 48 ? 236.955 253.100 164.642 1.00 144.00 360 PHE A O 20
ATOM 29205 N N . ASN A 1 49 ? 235.598 253.421 166.405 1.00 222.30 361 ASN A N 20
ATOM 29206 C CA . ASN A 1 49 ? 236.632 253.103 167.388 1.00 222.30 361 ASN A CA 20
ATOM 29207 C C . ASN A 1 49 ? 236.083 253.187 168.807 1.00 222.30 361 ASN A C 20
ATOM 29208 O O . ASN A 1 49 ? 236.805 253.553 169.734 1.00 222.30 361 ASN A O 20
ATOM 29219 N N . VAL A 1 50 ? 234.804 252.862 168.969 1.00 149.29 362 VAL A N 20
ATOM 29220 C CA . VAL A 1 50 ? 234.164 252.936 170.277 1.00 149.29 362 VAL A CA 20
ATOM 29221 C C . VAL A 1 50 ? 233.196 251.779 170.516 1.00 149.29 362 VAL A C 20
ATOM 29222 O O . VAL A 1 50 ? 232.628 251.220 169.577 1.00 149.29 362 VAL A O 20
ATOM 29235 N N . THR A 1 51 ? 233.005 251.436 171.789 1.00 102.94 363 THR A N 20
ATOM 29236 C CA . THR A 1 51 ? 232.097 250.361 172.175 1.00 102.94 363 THR A CA 20
ATOM 29237 C C . THR A 1 51 ? 230.687 250.895 172.420 1.00 102.94 363 THR A C 20
ATOM 29238 O O . THR A 1 51 ? 230.382 252.042 172.099 1.00 102.94 363 THR A O 20
ATOM 29249 N N . ARG A 1 52 ? 229.830 250.050 172.988 1.00 115.19 364 ARG A N 20
ATOM 29250 C CA . ARG A 1 52 ? 228.452 250.434 173.284 1.00 115.19 364 ARG A CA 20
ATOM 29251 C C . ARG A 1 52 ? 228.394 251.711 174.118 1.00 115.19 364 ARG A C 20
ATOM 29252 O O . ARG A 1 52 ? 227.455 252.498 174.010 1.00 115.19 364 ARG A O 20
ATOM 29273 N N . GLU A 1 53 ? 229.392 251.884 174.971 1.00 84.69 365 GLU A N 20
ATOM 29274 C CA . GLU A 1 53 ? 229.458 253.037 175.860 1.00 84.69 365 GLU A CA 20
ATOM 29275 C C . GLU A 1 53 ? 229.296 254.367 175.122 1.00 84.69 365 GLU A C 20
ATOM 29276 O O . GLU A 1 53 ? 228.661 255.285 175.637 1.00 84.69 365 GLU A O 20
ATOM 29288 N N . ARG A 1 54 ? 229.875 254.486 173.929 1.00 85.77 366 ARG A N 20
ATOM 29289 C CA . ARG A 1 54 ? 229.756 255.731 173.173 1.00 85.77 366 ARG A CA 20
ATOM 29290 C C . ARG A 1 54 ? 228.318 255.974 172.724 1.00 85.77 366 ARG A C 20
ATOM 29291 O O . ARG A 1 54 ? 227.781 257.061 172.935 1.00 85.77 366 ARG A O 20
ATOM 29312 N N . ILE A 1 55 ? 227.679 254.967 172.134 1.00 97.87 367 ILE A N 20
ATOM 29313 C CA . ILE A 1 55 ? 226.286 255.123 171.737 1.00 97.87 367 ILE A CA 20
ATOM 29314 C C . ILE A 1 55 ? 225.432 255.262 172.989 1.00 97.87 367 ILE A C 20
ATOM 29315 O O . ILE A 1 55 ? 224.432 255.982 173.007 1.00 97.87 367 ILE A O 20
ATOM 29331 N N . ARG A 1 56 ? 225.875 254.599 174.050 1.00 107.78 368 ARG A N 20
ATOM 29332 C CA . ARG A 1 56 ? 225.207 254.670 175.341 1.00 107.78 368 ARG A CA 20
ATOM 29333 C C . ARG A 1 56 ? 225.141 256.132 175.766 1.00 107.78 368 ARG A C 20
ATOM 29334 O O . ARG A 1 56 ? 224.128 256.606 176.281 1.00 107.78 368 ARG A O 20
ATOM 29355 N N . GLN A 1 57 ? 226.239 256.841 175.516 1.00 25.22 369 GLN A N 20
ATOM 29356 C CA . GLN A 1 57 ? 226.339 258.261 175.827 1.00 25.22 369 GLN A CA 20
ATOM 29357 C C . GLN A 1 57 ? 225.393 259.081 174.949 1.00 25.22 369 GLN A C 20
ATOM 29358 O O . GLN A 1 57 ? 224.655 259.938 175.443 1.00 25.22 369 GLN A O 20
ATOM 29372 N N . ILE A 1 58 ? 225.422 258.818 173.643 1.00 81.86 370 ILE A N 20
ATOM 29373 C CA . ILE A 1 58 ? 224.563 259.528 172.698 1.00 81.86 370 ILE A CA 20
ATOM 29374 C C . ILE A 1 58 ? 223.089 259.332 173.045 1.00 81.86 370 ILE A C 20
ATOM 29375 O O . ILE A 1 58 ? 222.320 260.296 173.074 1.00 81.86 370 ILE A O 20
ATOM 29391 N N . GLU A 1 59 ? 222.694 258.088 173.320 1.00 46.06 371 GLU A N 20
ATOM 29392 C CA . GLU A 1 59 ? 221.308 257.799 173.679 1.00 46.06 371 GLU A CA 20
ATOM 29393 C C . GLU A 1 59 ? 220.895 258.633 174.888 1.00 46.06 371 GLU A C 20
ATOM 29394 O O . GLU A 1 59 ? 219.791 259.177 174.931 1.00 46.06 371 GLU A O 20
ATOM 29406 N N . VAL A 1 60 ? 221.797 258.741 175.861 1.00 89.19 372 VAL A N 20
ATOM 29407 C CA . VAL A 1 60 ? 221.536 259.525 177.063 1.00 89.19 372 VAL A CA 20
ATOM 29408 C C . VAL A 1 60 ? 221.405 261.009 176.728 1.00 89.19 372 VAL A C 20
ATOM 29409 O O . VAL A 1 60 ? 220.383 261.633 177.021 1.00 89.19 372 VAL A O 20
ATOM 29422 N N . LYS A 1 61 ? 222.442 261.569 176.109 1.00 133.25 373 LYS A N 20
ATOM 29423 C CA . LYS A 1 61 ? 222.434 262.979 175.730 1.00 133.25 373 LYS A CA 20
ATOM 29424 C C . LYS A 1 61 ? 221.238 263.300 174.837 1.00 133.25 373 LYS A C 20
ATOM 29425 O O . LYS A 1 61 ? 220.618 264.356 174.973 1.00 133.25 373 LYS A O 20
ATOM 29444 N N . ALA A 1 62 ? 220.908 262.385 173.933 1.00 37.13 374 ALA A N 20
ATOM 29445 C CA . ALA A 1 62 ? 219.770 262.586 173.050 1.00 37.13 374 ALA A CA 20
ATOM 29446 C C . ALA A 1 62 ? 218.505 262.738 173.882 1.00 37.13 374 ALA A C 20
ATOM 29447 O O . ALA A 1 62 ? 217.649 263.577 173.595 1.00 37.13 374 ALA A O 20
ATOM 29454 N N . LEU A 1 63 ? 218.412 261.925 174.930 1.00 42.35 375 LEU A N 20
ATOM 29455 C CA . LEU A 1 63 ? 217.277 261.968 175.843 1.00 42.35 375 LEU A CA 20
ATOM 29456 C C . LEU A 1 63 ? 217.256 263.281 176.618 1.00 42.35 375 LEU A C 20
ATOM 29457 O O . LEU A 1 63 ? 216.217 263.935 176.728 1.00 42.35 375 LEU A O 20
ATOM 29473 N N . ARG A 1 64 ? 218.413 263.671 177.141 1.00 124.40 376 ARG A N 20
ATOM 29474 C CA . ARG A 1 64 ? 218.529 264.913 177.894 1.00 124.40 376 ARG A CA 20
ATOM 29475 C C . ARG A 1 64 ? 218.284 266.109 176.982 1.00 124.40 376 ARG A C 20
ATOM 29476 O O . ARG A 1 64 ? 217.571 267.049 177.340 1.00 124.40 376 ARG A O 20
ATOM 29497 N N . LYS A 1 65 ? 218.899 266.072 175.806 1.00 64.37 377 LYS A N 20
ATOM 29498 C CA . LYS A 1 65 ? 218.768 267.142 174.827 1.00 64.37 377 LYS A CA 20
ATOM 29499 C C . LYS A 1 65 ? 217.352 267.233 174.255 1.00 64.37 377 LYS A C 20
ATOM 29500 O O . LYS A 1 65 ? 216.897 268.317 173.891 1.00 64.37 377 LYS A O 20
ATOM 29519 N N . LEU A 1 66 ? 216.663 266.099 174.168 1.00 159.95 378 LEU A N 20
ATOM 29520 C CA . LEU A 1 66 ? 215.303 266.080 173.630 1.00 159.95 378 LEU A CA 20
ATOM 29521 C C . LEU A 1 66 ? 214.290 266.580 174.656 1.00 159.95 378 LEU A C 20
ATOM 29522 O O . LEU A 1 66 ? 213.100 266.681 174.359 1.00 159.95 378 LEU A O 20
ATOM 29538 N N . ARG A 1 67 ? 214.757 266.879 175.865 1.00 140.36 379 ARG A N 20
ATOM 29539 C CA . ARG A 1 67 ? 213.868 267.354 176.922 1.00 140.36 379 ARG A CA 20
ATOM 29540 C C . ARG A 1 67 ? 212.999 268.511 176.449 1.00 140.36 379 ARG A C 20
ATOM 29541 O O . ARG A 1 67 ? 211.849 268.650 176.867 1.00 140.36 379 ARG A O 20
ATOM 29562 N N . HIS A 1 68 ? 213.552 269.322 175.549 1.00 75.36 380 HIS A N 20
ATOM 29563 C CA . HIS A 1 68 ? 212.831 270.456 174.989 1.00 75.36 380 HIS A CA 20
ATOM 29564 C C . HIS A 1 68 ? 211.572 269.949 174.287 1.00 75.36 380 HIS A C 20
ATOM 29565 O O . HIS A 1 68 ? 211.611 268.922 173.613 1.00 75.36 380 HIS A O 20
ATOM 29579 N N . PRO A 1 69 ? 210.433 270.639 174.428 1.00 115.39 381 PRO A N 20
ATOM 29580 C CA . PRO A 1 69 ? 209.187 270.205 173.791 1.00 115.39 381 PRO A CA 20
ATOM 29581 C C . PRO A 1 69 ? 209.203 270.402 172.277 1.00 115.39 381 PRO A C 20
ATOM 29582 O O . PRO A 1 69 ? 209.744 271.387 171.774 1.00 115.39 381 PRO A O 20
ATOM 29593 N N . SER A 1 70 ? 208.603 269.456 171.557 1.00 89.56 382 SER A N 20
ATOM 29594 C CA . SER A 1 70 ? 208.540 269.516 170.099 1.00 89.56 382 SER A CA 20
ATOM 29595 C C . SER A 1 70 ? 207.788 268.310 169.543 1.00 89.56 382 SER A C 20
ATOM 29596 O O . SER A 1 70 ? 206.605 268.404 169.215 1.00 89.56 382 SER A O 20
ATOM 29604 N N . ARG A 1 71 ? 208.478 267.176 169.435 1.00 161.46 383 ARG A N 20
ATOM 29605 C CA . ARG A 1 71 ? 207.865 265.955 168.919 1.00 161.46 383 ARG A CA 20
ATOM 29606 C C . ARG A 1 71 ? 208.307 264.734 169.719 1.00 161.46 383 ARG A C 20
ATOM 29607 O O . ARG A 1 71 ? 209.447 264.661 170.179 1.00 161.46 383 ARG A O 20
ATOM 29628 N N . SER A 1 72 ? 207.399 263.775 169.879 1.00 105.59 384 SER A N 20
ATOM 29629 C CA . SER A 1 72 ? 207.693 262.553 170.621 1.00 105.59 384 SER A CA 20
ATOM 29630 C C . SER A 1 72 ? 208.086 261.422 169.677 1.00 105.59 384 SER A C 20
ATOM 29631 O O . SER A 1 72 ? 208.040 260.249 170.045 1.00 105.59 384 SER A O 20
ATOM 29639 N N . LYS A 1 73 ? 208.470 261.782 168.455 1.00 173.63 385 LYS A N 20
ATOM 29640 C CA . LYS A 1 73 ? 208.867 260.800 167.451 1.00 173.63 385 LYS A CA 20
ATOM 29641 C C . LYS A 1 73 ? 210.031 259.935 167.940 1.00 173.63 385 LYS A C 20
ATOM 29642 O O . LYS A 1 73 ? 210.161 258.774 167.551 1.00 173.63 385 LYS A O 20
ATOM 29661 N N . TYR A 1 74 ? 210.871 260.509 168.796 1.00 268.15 386 TYR A N 20
ATOM 29662 C CA . TYR A 1 74 ? 212.027 259.796 169.340 1.00 268.15 386 TYR A CA 20
ATOM 29663 C C . TYR A 1 74 ? 211.595 258.524 170.053 1.00 268.15 386 TYR A C 20
ATOM 29664 O O . TYR A 1 74 ? 212.134 257.441 169.815 1.00 268.15 386 TYR A O 20
ATOM 29682 N N . LEU A 1 75 ? 210.625 258.683 170.941 1.00 124.51 387 LEU A N 20
ATOM 29683 C CA . LEU A 1 75 ? 210.093 257.583 171.729 1.00 124.51 387 LEU A CA 20
ATOM 29684 C C . LEU A 1 75 ? 209.526 256.477 170.844 1.00 124.51 387 LEU A C 20
ATOM 29685 O O . LEU A 1 75 ? 210.027 255.352 170.844 1.00 124.51 387 LEU A O 20
ATOM 29701 N N . LYS A 1 76 ? 208.473 256.799 170.102 1.00 131.58 388 LYS A N 20
ATOM 29702 C CA . LYS A 1 76 ? 207.831 255.831 169.223 1.00 131.58 388 LYS A CA 20
ATOM 29703 C C . LYS A 1 76 ? 208.821 255.240 168.219 1.00 131.58 388 LYS A C 20
ATOM 29704 O O . LYS A 1 76 ? 208.789 254.043 167.936 1.00 131.58 388 LYS A O 20
ATOM 29723 N N . SER A 1 77 ? 209.699 256.083 167.686 1.00 82.77 389 SER A N 20
ATOM 29724 C CA . SER A 1 77 ? 210.689 255.634 166.713 1.00 82.77 389 SER A CA 20
ATOM 29725 C C . SER A 1 77 ? 211.617 254.596 167.332 1.00 82.77 389 SER A C 20
ATOM 29726 O O . SER A 1 77 ? 211.926 253.579 166.711 1.00 82.77 389 SER A O 20
ATOM 29734 N N . LEU A 1 78 ? 212.049 254.850 168.564 1.00 97.55 390 LEU A N 20
ATOM 29735 C CA . LEU A 1 78 ? 212.933 253.926 169.262 1.00 97.55 390 LEU A CA 20
ATOM 29736 C C . LEU A 1 78 ? 212.199 252.626 169.565 1.00 97.55 390 LEU A C 20
ATOM 29737 O O . LEU A 1 78 ? 212.770 251.538 169.479 1.00 97.55 390 LEU A O 20
ATOM 29753 N N . LEU A 1 79 ? 210.923 252.754 169.912 1.00 145.00 391 LEU A N 20
ATOM 29754 C CA . LEU A 1 79 ? 210.093 251.600 170.223 1.00 145.00 391 LEU A CA 20
ATOM 29755 C C . LEU A 1 79 ? 209.826 250.774 168.969 1.00 145.00 391 LEU A C 20
ATOM 29756 O O . LEU A 1 79 ? 209.820 249.543 169.013 1.00 145.00 391 LEU A O 20
ATOM 29772 N N . SER A 1 80 ? 209.599 251.460 167.853 1.00 200.26 392 SER A N 20
ATOM 29773 C CA . SER A 1 80 ? 209.320 250.796 166.584 1.00 200.26 392 SER A CA 20
ATOM 29774 C C . SER A 1 80 ? 210.548 250.058 166.052 1.00 200.26 392 SER A C 20
ATOM 29775 O O . SER A 1 80 ? 210.425 249.121 165.263 1.00 200.26 392 SER A O 20
ATOM 29783 N N . LEU A 1 81 ? 211.730 250.499 166.474 1.00 262.42 393 LEU A N 20
ATOM 29784 C CA . LEU A 1 81 ? 212.978 249.891 166.017 1.00 262.42 393 LEU A CA 20
ATOM 29785 C C . LEU A 1 81 ? 213.230 248.521 166.652 1.00 262.42 393 LEU A C 20
ATOM 29786 O O . LEU A 1 81 ? 213.445 247.542 165.937 1.00 262.42 393 LEU A O 20
ATOM 29802 N N . MET A 1 82 ? 213.223 248.437 167.986 1.00 269.63 394 MET A N 20
ATOM 29803 C CA . MET A 1 82 ? 213.480 247.155 168.644 1.00 269.63 394 MET A CA 20
ATOM 29804 C C . MET A 1 82 ? 213.061 247.136 170.119 1.00 269.63 394 MET A C 20
ATOM 29805 O O . MET A 1 82 ? 212.889 246.065 170.700 1.00 269.63 394 MET A O 20
ATOM 29819 N N . ASP A 1 83 ? 212.932 248.307 170.735 1.00 238.65 395 ASP A N 20
ATOM 29820 C CA . ASP A 1 83 ? 212.572 248.380 172.155 1.00 238.65 395 ASP A CA 20
ATOM 29821 C C . ASP A 1 83 ? 211.142 247.909 172.429 1.00 238.65 395 ASP A C 20
ATOM 29822 O O . ASP A 1 83 ? 210.834 247.460 173.533 1.00 238.65 395 ASP A O 20
ATOM 29831 N N . GLU A 1 84 ? 210.276 248.006 171.429 1.00 265.58 396 GLU A N 20
ATOM 29832 C CA . GLU A 1 84 ? 208.885 247.576 171.587 1.00 265.58 396 GLU A CA 20
ATOM 29833 C C . GLU A 1 84 ? 208.754 246.068 171.407 1.00 265.58 396 GLU A C 20
ATOM 29834 O O . GLU A 1 84 ? 209.187 245.514 170.397 1.00 265.58 396 GLU A O 20
ATOM 29846 N N . ASN A 1 85 ? 208.148 245.414 172.393 1.00 243.28 397 ASN A N 20
ATOM 29847 C CA . ASN A 1 85 ? 207.952 243.968 172.349 1.00 243.28 397 ASN A CA 20
ATOM 29848 C C . ASN A 1 85 ? 206.571 243.615 171.803 1.00 243.28 397 ASN A C 20
ATOM 29849 O O . ASN A 1 85 ? 206.367 242.532 171.254 1.00 243.28 397 ASN A O 20
ATOM 29860 N N . GLU A 1 86 ? 205.627 244.539 171.952 1.00 209.47 398 GLU A N 20
ATOM 29861 C CA . GLU A 1 86 ? 204.268 244.328 171.468 1.00 209.47 398 GLU A CA 20
ATOM 29862 C C . GLU A 1 86 ? 204.187 244.538 169.960 1.00 209.47 398 GLU A C 20
ATOM 29863 O O . GLU A 1 86 ? 204.817 245.445 169.414 1.00 209.47 398 GLU A O 20
ATOM 29875 N N . GLY A 1 87 ? 203.409 243.693 169.291 1.00 27.01 399 GLY A N 20
ATOM 29876 C CA . GLY A 1 87 ? 203.261 243.802 167.852 1.00 27.01 399 GLY A CA 20
ATOM 29877 C C . GLY A 1 87 ? 201.932 244.411 167.450 1.00 27.01 399 GLY A C 20
ATOM 29881 N N . LYS A 1 1 ? 210.885 261.319 135.258 1.00 57.48 313 LYS A N 21
ATOM 29882 C CA . LYS A 1 1 ? 212.091 261.932 135.800 1.00 57.48 313 LYS A CA 21
ATOM 29883 C C . LYS A 1 1 ? 212.093 261.873 137.324 1.00 57.48 313 LYS A C 21
ATOM 29884 O O . LYS A 1 1 ? 211.945 262.896 137.993 1.00 57.48 313 LYS A O 21
ATOM 29902 N N . GLU A 1 2 ? 212.259 260.669 137.867 1.00 61.73 314 GLU A N 21
ATOM 29903 C CA . GLU A 1 2 ? 212.277 260.481 139.315 1.00 61.73 314 GLU A CA 21
ATOM 29904 C C . GLU A 1 2 ? 213.391 261.299 139.961 1.00 61.73 314 GLU A C 21
ATOM 29905 O O . GLU A 1 2 ? 214.481 261.428 139.405 1.00 61.73 314 GLU A O 21
ATOM 29917 N N . ALA A 1 3 ? 213.110 261.848 141.139 1.00 17.09 315 ALA A N 21
ATOM 29918 C CA . ALA A 1 3 ? 214.089 262.654 141.863 1.00 17.09 315 ALA A CA 21
ATOM 29919 C C . ALA A 1 3 ? 214.049 262.364 143.360 1.00 17.09 315 ALA A C 21
ATOM 29920 O O . ALA A 1 3 ? 214.400 263.216 144.177 1.00 17.09 315 ALA A O 21
ATOM 29927 N N . MET A 1 4 ? 213.614 261.158 143.714 1.00 92.82 316 MET A N 21
ATOM 29928 C CA . MET A 1 4 ? 213.524 260.757 145.115 1.00 92.82 316 MET A CA 21
ATOM 29929 C C . MET A 1 4 ? 214.476 259.602 145.414 1.00 92.82 316 MET A C 21
ATOM 29930 O O . MET A 1 4 ? 214.068 258.441 145.439 1.00 92.82 316 MET A O 21
ATOM 29944 N N . ARG A 1 5 ? 215.747 259.925 145.642 1.00 146.42 317 ARG A N 21
ATOM 29945 C CA . ARG A 1 5 ? 216.747 258.908 145.939 1.00 146.42 317 ARG A CA 21
ATOM 29946 C C . ARG A 1 5 ? 216.379 258.153 147.211 1.00 146.42 317 ARG A C 21
ATOM 29947 O O . ARG A 1 5 ? 216.550 256.936 147.294 1.00 146.42 317 ARG A O 21
ATOM 29968 N N . MET A 1 6 ? 215.882 258.887 148.206 1.00 91.09 318 MET A N 21
ATOM 29969 C CA . MET A 1 6 ? 215.497 258.294 149.484 1.00 91.09 318 MET A CA 21
ATOM 29970 C C . MET A 1 6 ? 214.273 258.992 150.075 1.00 91.09 318 MET A C 21
ATOM 29971 O O . MET A 1 6 ? 213.971 260.136 149.735 1.00 91.09 318 MET A O 21
ATOM 29985 N N . LEU A 1 7 ? 213.580 258.293 150.971 1.00 123.69 319 LEU A N 21
ATOM 29986 C CA . LEU A 1 7 ? 212.392 258.836 151.622 1.00 123.69 319 LEU A CA 21
ATOM 29987 C C . LEU A 1 7 ? 212.718 259.358 153.017 1.00 123.69 319 LEU A C 21
ATOM 29988 O O . LEU A 1 7 ? 213.590 258.824 153.702 1.00 123.69 319 LEU A O 21
ATOM 30004 N N . MET A 1 8 ? 212.010 260.404 153.432 1.00 120.55 320 MET A N 21
ATOM 30005 C CA . MET A 1 8 ? 212.223 260.997 154.746 1.00 120.55 320 MET A CA 21
ATOM 30006 C C . MET A 1 8 ? 211.127 260.573 155.721 1.00 120.55 320 MET A C 21
ATOM 30007 O O . MET A 1 8 ? 209.981 260.363 155.323 1.00 120.55 320 MET A O 21
ATOM 30021 N N . ARG A 1 9 ? 211.482 260.440 156.999 1.00 78.04 321 ARG A N 21
ATOM 30022 C CA . ARG A 1 9 ? 210.514 260.033 158.014 1.00 78.04 321 ARG A CA 21
ATOM 30023 C C . ARG A 1 9 ? 210.454 261.036 159.169 1.00 78.04 321 ARG A C 21
ATOM 30024 O O . ARG A 1 9 ? 211.416 261.759 159.426 1.00 78.04 321 ARG A O 21
ATOM 30045 N N . GLU A 1 10 ? 209.314 261.077 159.850 1.00 59.88 322 GLU A N 21
ATOM 30046 C CA . GLU A 1 10 ? 209.109 261.993 160.972 1.00 59.88 322 GLU A CA 21
ATOM 30047 C C . GLU A 1 10 ? 210.027 261.674 162.144 1.00 59.88 322 GLU A C 21
ATOM 30048 O O . GLU A 1 10 ? 210.831 262.508 162.565 1.00 59.88 322 GLU A O 21
ATOM 30060 N N . GLU A 1 11 ? 209.867 260.477 162.685 1.00 59.53 323 GLU A N 21
ATOM 30061 C CA . GLU A 1 11 ? 210.645 260.038 163.826 1.00 59.53 323 GLU A CA 21
ATOM 30062 C C . GLU A 1 11 ? 212.138 260.033 163.531 1.00 59.53 323 GLU A C 21
ATOM 30063 O O . GLU A 1 11 ? 212.948 260.349 164.406 1.00 59.53 323 GLU A O 21
ATOM 30075 N N . LEU A 1 12 ? 212.503 259.686 162.305 1.00 122.40 324 LEU A N 21
ATOM 30076 C CA . LEU A 1 12 ? 213.905 259.653 161.921 1.00 122.40 324 LEU A CA 21
ATOM 30077 C C . LEU A 1 12 ? 214.516 261.052 162.000 1.00 122.40 324 LEU A C 21
ATOM 30078 O O . LEU A 1 12 ? 215.620 261.231 162.515 1.00 122.40 324 LEU A O 21
ATOM 30094 N N . GLU A 1 13 ? 213.787 262.040 161.487 1.00 69.04 325 GLU A N 21
ATOM 30095 C CA . GLU A 1 13 ? 214.249 263.430 161.490 1.00 69.04 325 GLU A CA 21
ATOM 30096 C C . GLU A 1 13 ? 214.255 264.038 162.895 1.00 69.04 325 GLU A C 21
ATOM 30097 O O . GLU A 1 13 ? 215.138 264.828 163.232 1.00 69.04 325 GLU A O 21
ATOM 30109 N N . LYS A 1 14 ? 213.262 263.689 163.706 1.00 115.86 326 LYS A N 21
ATOM 30110 C CA . LYS A 1 14 ? 213.163 264.234 165.061 1.00 115.86 326 LYS A CA 21
ATOM 30111 C C . LYS A 1 14 ? 214.359 263.833 165.920 1.00 115.86 326 LYS A C 21
ATOM 30112 O O . LYS A 1 14 ? 214.815 264.610 166.762 1.00 115.86 326 LYS A O 21
ATOM 30131 N N . VAL A 1 15 ? 214.852 262.618 165.723 1.00 98.68 327 VAL A N 21
ATOM 30132 C CA . VAL A 1 15 ? 215.984 262.123 166.499 1.00 98.68 327 VAL A CA 21
ATOM 30133 C C . VAL A 1 15 ? 217.331 262.572 165.927 1.00 98.68 327 VAL A C 21
ATOM 30134 O O . VAL A 1 15 ? 218.199 263.034 166.666 1.00 98.68 327 VAL A O 21
ATOM 30147 N N . LEU A 1 16 ? 217.517 262.412 164.620 1.00 136.13 328 LEU A N 21
ATOM 30148 C CA . LEU A 1 16 ? 218.784 262.776 163.978 1.00 136.13 328 LEU A CA 21
ATOM 30149 C C . LEU A 1 16 ? 219.078 264.282 164.015 1.00 136.13 328 LEU A C 21
ATOM 30150 O O . LEU A 1 16 ? 220.231 264.683 164.169 1.00 136.13 328 LEU A O 21
ATOM 30166 N N . LYS A 1 17 ? 218.057 265.119 163.843 1.00 109.48 329 LYS A N 21
ATOM 30167 C CA . LYS A 1 17 ? 218.260 266.571 163.842 1.00 109.48 329 LYS A CA 21
ATOM 30168 C C . LYS A 1 17 ? 218.902 267.077 165.137 1.00 109.48 329 LYS A C 21
ATOM 30169 O O . LYS A 1 17 ? 219.503 268.152 165.152 1.00 109.48 329 LYS A O 21
ATOM 30188 N N . THR A 1 18 ? 218.773 266.318 166.220 1.00 39.26 330 THR A N 21
ATOM 30189 C CA . THR A 1 18 ? 219.351 266.736 167.497 1.00 39.26 330 THR A CA 21
ATOM 30190 C C . THR A 1 18 ? 220.798 266.273 167.640 1.00 39.26 330 THR A C 21
ATOM 30191 O O . THR A 1 18 ? 221.619 266.964 168.245 1.00 39.26 330 THR A O 21
ATOM 30202 N N . LEU A 1 19 ? 221.110 265.107 167.085 1.00 105.78 331 LEU A N 21
ATOM 30203 C CA . LEU A 1 19 ? 222.465 264.568 167.159 1.00 105.78 331 LEU A CA 21
ATOM 30204 C C . LEU A 1 19 ? 223.401 265.287 166.194 1.00 105.78 331 LEU A C 21
ATOM 30205 O O . LEU A 1 19 ? 222.994 265.693 165.106 1.00 105.78 331 LEU A O 21
ATOM 30221 N N . SER A 1 20 ? 224.665 265.425 166.592 1.00 84.63 332 SER A N 21
ATOM 30222 C CA . SER A 1 20 ? 225.668 266.070 165.751 1.00 84.63 332 SER A CA 21
ATOM 30223 C C . SER A 1 20 ? 226.024 265.162 164.577 1.00 84.63 332 SER A C 21
ATOM 30224 O O . SER A 1 20 ? 225.692 263.977 164.583 1.00 84.63 332 SER A O 21
ATOM 30232 N N . PRO A 1 21 ? 226.697 265.697 163.550 1.00 107.03 333 PRO A N 21
ATOM 30233 C CA . PRO A 1 21 ? 227.084 264.917 162.374 1.00 107.03 333 PRO A CA 21
ATOM 30234 C C . PRO A 1 21 ? 227.749 263.594 162.741 1.00 107.03 333 PRO A C 21
ATOM 30235 O O . PRO A 1 21 ? 227.508 262.571 162.097 1.00 107.03 333 PRO A O 21
ATOM 30246 N N . ARG A 1 22 ? 228.587 263.616 163.773 1.00 47.43 334 ARG A N 21
ATOM 30247 C CA . ARG A 1 22 ? 229.281 262.413 164.220 1.00 47.43 334 ARG A CA 21
ATOM 30248 C C . ARG A 1 22 ? 228.366 261.508 165.043 1.00 47.43 334 ARG A C 21
ATOM 30249 O O . ARG A 1 22 ? 228.433 260.284 164.932 1.00 47.43 334 ARG A O 21
ATOM 30270 N N . GLU A 1 23 ? 227.515 262.113 165.866 1.00 95.23 335 GLU A N 21
ATOM 30271 C CA . GLU A 1 23 ? 226.594 261.346 166.702 1.00 95.23 335 GLU A CA 21
ATOM 30272 C C . GLU A 1 23 ? 225.558 260.630 165.847 1.00 95.23 335 GLU A C 21
ATOM 30273 O O . GLU A 1 23 ? 225.344 259.426 165.991 1.00 95.23 335 GLU A O 21
ATOM 30285 N N . ALA A 1 24 ? 224.916 261.377 164.956 1.00 30.86 336 ALA A N 21
ATOM 30286 C CA . ALA A 1 24 ? 223.905 260.811 164.073 1.00 30.86 336 ALA A CA 21
ATOM 30287 C C . ALA A 1 24 ? 224.500 259.743 163.159 1.00 30.86 336 ALA A C 21
ATOM 30288 O O . ALA A 1 24 ? 223.817 258.792 162.779 1.00 30.86 336 ALA A O 21
ATOM 30295 N N . MET A 1 25 ? 225.773 259.904 162.808 1.00 105.60 337 MET A N 21
ATOM 30296 C CA . MET A 1 25 ? 226.442 258.950 161.929 1.00 105.60 337 MET A CA 21
ATOM 30297 C C . MET A 1 25 ? 226.458 257.553 162.545 1.00 105.60 337 MET A C 21
ATOM 30298 O O . MET A 1 25 ? 226.229 256.563 161.848 1.00 105.60 337 MET A O 21
ATOM 30312 N N . VAL A 1 26 ? 226.722 257.466 163.853 1.00 103.66 338 VAL A N 21
ATOM 30313 C CA . VAL A 1 26 ? 226.759 256.174 164.527 1.00 103.66 338 VAL A CA 21
ATOM 30314 C C . VAL A 1 26 ? 225.385 255.521 164.475 1.00 103.66 338 VAL A C 21
ATOM 30315 O O . VAL A 1 26 ? 225.270 254.309 164.285 1.00 103.66 338 VAL A O 21
ATOM 30328 N N . LEU A 1 27 ? 224.341 256.328 164.620 1.00 82.10 339 LEU A N 21
ATOM 30329 C CA . LEU A 1 27 ? 222.988 255.809 164.572 1.00 82.10 339 LEU A CA 21
ATOM 30330 C C . LEU A 1 27 ? 222.598 255.547 163.116 1.00 82.10 339 LEU A C 21
ATOM 30331 O O . LEU A 1 27 ? 221.803 254.652 162.833 1.00 82.10 339 LEU A O 21
ATOM 30347 N N . ARG A 1 28 ? 223.203 256.296 162.186 1.00 105.77 340 ARG A N 21
ATOM 30348 C CA . ARG A 1 28 ? 222.918 256.105 160.768 1.00 105.77 340 ARG A CA 21
ATOM 30349 C C . ARG A 1 28 ? 223.223 254.660 160.412 1.00 105.77 340 ARG A C 21
ATOM 30350 O O . ARG A 1 28 ? 222.409 253.962 159.800 1.00 105.77 340 ARG A O 21
ATOM 30371 N N . MET A 1 29 ? 224.400 254.210 160.840 1.00 78.27 341 MET A N 21
ATOM 30372 C CA . MET A 1 29 ? 224.829 252.841 160.605 1.00 78.27 341 MET A CA 21
ATOM 30373 C C . MET A 1 29 ? 223.918 251.889 161.370 1.00 78.27 341 MET A C 21
ATOM 30374 O O . MET A 1 29 ? 223.496 250.853 160.849 1.00 78.27 341 MET A O 21
ATOM 30388 N N . ARG A 1 30 ? 223.613 252.257 162.612 1.00 79.00 342 ARG A N 21
ATOM 30389 C CA . ARG A 1 30 ? 222.747 251.453 163.467 1.00 79.00 342 ARG A CA 21
ATOM 30390 C C . ARG A 1 30 ? 221.370 251.270 162.836 1.00 79.00 342 ARG A C 21
ATOM 30391 O O . ARG A 1 30 ? 220.753 250.213 162.974 1.00 79.00 342 ARG A O 21
ATOM 30412 N N . TYR A 1 31 ? 220.890 252.307 162.149 1.00 143.91 343 TYR A N 21
ATOM 30413 C CA . TYR A 1 31 ? 219.578 252.259 161.501 1.00 143.91 343 TYR A CA 21
ATOM 30414 C C . TYR A 1 31 ? 219.641 251.527 160.159 1.00 143.91 343 TYR A C 21
ATOM 30415 O O . TYR A 1 31 ? 218.623 251.048 159.661 1.00 143.91 343 TYR A O 21
ATOM 30433 N N . GLY A 1 32 ? 220.830 251.459 159.569 1.00 25.24 344 GLY A N 21
ATOM 30434 C CA . GLY A 1 32 ? 220.977 250.796 158.281 1.00 25.24 344 GLY A CA 21
ATOM 30435 C C . GLY A 1 32 ? 220.787 251.753 157.116 1.00 25.24 344 GLY A C 21
ATOM 30436 O O . GLY A 1 32 ? 220.456 251.338 156.004 1.00 25.24 344 GLY A O 21
ATOM 30440 N N . LEU A 1 33 ? 220.988 253.039 157.382 1.00 51.39 345 LEU A N 21
ATOM 30441 C CA . LEU A 1 33 ? 220.837 254.076 156.361 1.00 51.39 345 LEU A CA 21
ATOM 30442 C C . LEU A 1 33 ? 222.036 254.116 155.416 1.00 51.39 345 LEU A C 21
ATOM 30443 O O . LEU A 1 33 ? 221.902 254.471 154.245 1.00 51.39 345 LEU A O 21
ATOM 30459 N N . LEU A 1 34 ? 223.209 253.769 155.933 1.00 73.40 346 LEU A N 21
ATOM 30460 C CA . LEU A 1 34 ? 224.436 253.784 155.140 1.00 73.40 346 LEU A CA 21
ATOM 30461 C C . LEU A 1 34 ? 224.346 252.868 153.918 1.00 73.40 346 LEU A C 21
ATOM 30462 O O . LEU A 1 34 ? 224.775 253.243 152.827 1.00 73.40 346 LEU A O 21
ATOM 30478 N N . ASP A 1 35 ? 223.814 251.659 154.102 1.00 113.98 347 ASP A N 21
ATOM 30479 C CA . ASP A 1 35 ? 223.706 250.706 152.999 1.00 113.98 347 ASP A CA 21
ATOM 30480 C C . ASP A 1 35 ? 222.281 250.182 152.815 1.00 113.98 347 ASP A C 21
ATOM 30481 O O . ASP A 1 35 ? 221.990 249.508 151.828 1.00 113.98 347 ASP A O 21
ATOM 30490 N N . GLY A 1 36 ? 221.401 250.484 153.759 1.00 30.33 348 GLY A N 21
ATOM 30491 C CA . GLY A 1 36 ? 220.027 250.014 153.656 1.00 30.33 348 GLY A CA 21
ATOM 30492 C C . GLY A 1 36 ? 219.746 248.803 154.528 1.00 30.33 348 GLY A C 21
ATOM 30493 O O . GLY A 1 36 ? 218.629 248.286 154.542 1.00 30.33 348 GLY A O 21
ATOM 30497 N N . LYS A 1 37 ? 220.761 248.353 155.253 1.00 117.13 349 LYS A N 21
ATOM 30498 C CA . LYS A 1 37 ? 220.628 247.194 156.136 1.00 117.13 349 LYS A CA 21
ATOM 30499 C C . LYS A 1 37 ? 220.995 247.565 157.571 1.00 117.13 349 LYS A C 21
ATOM 30500 O O . LYS A 1 37 ? 222.168 247.764 157.883 1.00 117.13 349 LYS A O 21
ATOM 30519 N N . PRO A 1 38 ? 220.000 247.667 158.471 1.00 105.72 350 PRO A N 21
ATOM 30520 C CA . PRO A 1 38 ? 220.245 248.019 159.874 1.00 105.72 350 PRO A CA 21
ATOM 30521 C C . PRO A 1 38 ? 221.267 247.105 160.534 1.00 105.72 350 PRO A C 21
ATOM 30522 O O . PRO A 1 38 ? 221.167 245.880 160.458 1.00 105.72 350 PRO A O 21
ATOM 30533 N N . LYS A 1 39 ? 222.250 247.714 161.185 1.00 174.26 351 LYS A N 21
ATOM 30534 C CA . LYS A 1 39 ? 223.299 246.971 161.868 1.00 174.26 351 LYS A CA 21
ATOM 30535 C C . LYS A 1 39 ? 223.292 247.286 163.356 1.00 174.26 351 LYS A C 21
ATOM 30536 O O . LYS A 1 39 ? 222.778 248.321 163.774 1.00 174.26 351 LYS A O 21
ATOM 30555 N N . THR A 1 40 ? 223.878 246.400 164.153 1.00 49.67 352 THR A N 21
ATOM 30556 C CA . THR A 1 40 ? 223.941 246.617 165.594 1.00 49.67 352 THR A CA 21
ATOM 30557 C C . THR A 1 40 ? 225.024 247.628 165.939 1.00 49.67 352 THR A C 21
ATOM 30558 O O . THR A 1 40 ? 225.990 247.785 165.195 1.00 49.67 352 THR A O 21
ATOM 30569 N N . LEU A 1 41 ? 224.858 248.325 167.061 1.00 78.80 353 LEU A N 21
ATOM 30570 C CA . LEU A 1 41 ? 225.833 249.322 167.472 1.00 78.80 353 LEU A CA 21
ATOM 30571 C C . LEU A 1 41 ? 227.232 248.724 167.581 1.00 78.80 353 LEU A C 21
ATOM 30572 O O . LEU A 1 41 ? 228.228 249.405 167.336 1.00 78.80 353 LEU A O 21
ATOM 30588 N N . GLU A 1 42 ? 227.303 247.452 167.949 1.00 73.25 354 GLU A N 21
ATOM 30589 C CA . GLU A 1 42 ? 228.584 246.769 168.089 1.00 73.25 354 GLU A CA 21
ATOM 30590 C C . GLU A 1 42 ? 229.442 246.938 166.836 1.00 73.25 354 GLU A C 21
ATOM 30591 O O . GLU A 1 42 ? 230.651 247.156 166.925 1.00 73.25 354 GLU A O 21
ATOM 30603 N N . GLU A 1 43 ? 228.808 246.837 165.673 1.00 66.75 355 GLU A N 21
ATOM 30604 C CA . GLU A 1 43 ? 229.506 246.992 164.401 1.00 66.75 355 GLU A CA 21
ATOM 30605 C C . GLU A 1 43 ? 229.877 248.450 164.145 1.00 66.75 355 GLU A C 21
ATOM 30606 O O . GLU A 1 43 ? 230.940 248.742 163.598 1.00 66.75 355 GLU A O 21
ATOM 30618 N N . VAL A 1 44 ? 228.986 249.359 164.527 1.00 27.31 356 VAL A N 21
ATOM 30619 C CA . VAL A 1 44 ? 229.213 250.785 164.318 1.00 27.31 356 VAL A CA 21
ATOM 30620 C C . VAL A 1 44 ? 230.313 251.328 165.228 1.00 27.31 356 VAL A C 21
ATOM 30621 O O . VAL A 1 44 ? 231.287 251.914 164.751 1.00 27.31 356 VAL A O 21
ATOM 30634 N N . GLY A 1 45 ? 230.158 251.136 166.535 1.00 22.34 357 GLY A N 21
ATOM 30635 C CA . GLY A 1 45 ? 231.157 251.621 167.468 1.00 22.34 357 GLY A CA 21
ATOM 30636 C C . GLY A 1 45 ? 232.528 251.059 167.164 1.00 22.34 357 GLY A C 21
ATOM 30637 O O . GLY A 1 45 ? 233.506 251.802 167.067 1.00 22.34 357 GLY A O 21
ATOM 30641 N N . GLN A 1 46 ? 232.597 249.742 167.003 1.00 88.15 358 GLN A N 21
ATOM 30642 C CA . GLN A 1 46 ? 233.853 249.076 166.689 1.00 88.15 358 GLN A CA 21
ATOM 30643 C C . GLN A 1 46 ? 234.397 249.549 165.343 1.00 88.15 358 GLN A C 21
ATOM 30644 O O . GLN A 1 46 ? 235.608 249.548 165.116 1.00 88.15 358 GLN A O 21
ATOM 30658 N N . TYR A 1 47 ? 233.494 249.954 164.454 1.00 138.50 359 TYR A N 21
ATOM 30659 C CA . TYR A 1 47 ? 233.890 250.427 163.134 1.00 138.50 359 TYR A CA 21
ATOM 30660 C C . TYR A 1 47 ? 234.676 251.726 163.256 1.00 138.50 359 TYR A C 21
ATOM 30661 O O . TYR A 1 47 ? 235.583 251.991 162.467 1.00 138.50 359 TYR A O 21
ATOM 30679 N N . PHE A 1 48 ? 234.329 252.528 164.258 1.00 144.00 360 PHE A N 21
ATOM 30680 C CA . PHE A 1 48 ? 235.013 253.791 164.491 1.00 144.00 360 PHE A CA 21
ATOM 30681 C C . PHE A 1 48 ? 236.210 253.587 165.417 1.00 144.00 360 PHE A C 21
ATOM 30682 O O . PHE A 1 48 ? 237.314 253.299 164.959 1.00 144.00 360 PHE A O 21
ATOM 30699 N N . ASN A 1 49 ? 235.985 253.729 166.720 1.00 222.30 361 ASN A N 21
ATOM 30700 C CA . ASN A 1 49 ? 237.055 253.549 167.701 1.00 222.30 361 ASN A CA 21
ATOM 30701 C C . ASN A 1 49 ? 236.511 253.612 169.123 1.00 222.30 361 ASN A C 21
ATOM 30702 O O . ASN A 1 49 ? 237.223 254.004 170.047 1.00 222.30 361 ASN A O 21
ATOM 30713 N N . VAL A 1 50 ? 235.246 253.239 169.292 1.00 149.29 362 VAL A N 21
ATOM 30714 C CA . VAL A 1 50 ? 234.613 253.281 170.606 1.00 149.29 362 VAL A CA 21
ATOM 30715 C C . VAL A 1 50 ? 233.676 252.098 170.836 1.00 149.29 362 VAL A C 21
ATOM 30716 O O . VAL A 1 50 ? 233.193 251.475 169.890 1.00 149.29 362 VAL A O 21
ATOM 30729 N N . THR A 1 51 ? 233.414 251.806 172.109 1.00 102.94 363 THR A N 21
ATOM 30730 C CA . THR A 1 51 ? 232.527 250.708 172.487 1.00 102.94 363 THR A CA 21
ATOM 30731 C C . THR A 1 51 ? 231.071 251.167 172.522 1.00 102.94 363 THR A C 21
ATOM 30732 O O . THR A 1 51 ? 230.751 252.285 172.120 1.00 102.94 363 THR A O 21
ATOM 30743 N N . ARG A 1 52 ? 230.193 250.293 173.004 1.00 115.19 364 ARG A N 21
ATOM 30744 C CA . ARG A 1 52 ? 228.767 250.604 173.099 1.00 115.19 364 ARG A CA 21
ATOM 30745 C C . ARG A 1 52 ? 228.529 251.897 173.875 1.00 115.19 364 ARG A C 21
ATOM 30746 O O . ARG A 1 52 ? 227.562 252.616 173.629 1.00 115.19 364 ARG A O 21
ATOM 30767 N N . GLU A 1 53 ? 229.403 252.160 174.834 1.00 84.69 365 GLU A N 21
ATOM 30768 C CA . GLU A 1 53 ? 229.291 253.343 175.680 1.00 84.69 365 GLU A CA 21
ATOM 30769 C C . GLU A 1 53 ? 229.179 254.638 174.877 1.00 84.69 365 GLU A C 21
ATOM 30770 O O . GLU A 1 53 ? 228.539 255.589 175.327 1.00 84.69 365 GLU A O 21
ATOM 30782 N N . ARG A 1 54 ? 229.803 254.696 173.703 1.00 85.77 366 ARG A N 21
ATOM 30783 C CA . ARG A 1 54 ? 229.739 255.909 172.892 1.00 85.77 366 ARG A CA 21
ATOM 30784 C C . ARG A 1 54 ? 228.316 256.190 172.422 1.00 85.77 366 ARG A C 21
ATOM 30785 O O . ARG A 1 54 ? 227.789 257.278 172.657 1.00 85.77 366 ARG A O 21
ATOM 30806 N N . ILE A 1 55 ? 227.673 255.213 171.787 1.00 97.87 367 ILE A N 21
ATOM 30807 C CA . ILE A 1 55 ? 226.293 255.407 171.360 1.00 97.87 367 ILE A CA 21
ATOM 30808 C C . ILE A 1 55 ? 225.407 255.500 172.595 1.00 97.87 367 ILE A C 21
ATOM 30809 O O . ILE A 1 55 ? 224.434 256.255 172.631 1.00 97.87 367 ILE A O 21
ATOM 30825 N N . ARG A 1 56 ? 225.795 254.753 173.624 1.00 107.78 368 ARG A N 21
ATOM 30826 C CA . ARG A 1 56 ? 225.094 254.775 174.900 1.00 107.78 368 ARG A CA 21
ATOM 30827 C C . ARG A 1 56 ? 225.100 256.203 175.427 1.00 107.78 368 ARG A C 21
ATOM 30828 O O . ARG A 1 56 ? 224.101 256.700 175.947 1.00 107.78 368 ARG A O 21
ATOM 30849 N N . GLN A 1 57 ? 226.246 256.861 175.259 1.00 25.22 369 GLN A N 21
ATOM 30850 C CA . GLN A 1 57 ? 226.419 258.246 175.674 1.00 25.22 369 GLN A CA 21
ATOM 30851 C C . GLN A 1 57 ? 225.553 259.182 174.831 1.00 25.22 369 GLN A C 21
ATOM 30852 O O . GLN A 1 57 ? 224.854 260.048 175.363 1.00 25.22 369 GLN A O 21
ATOM 30866 N N . ILE A 1 58 ? 225.607 259.008 173.511 1.00 81.86 370 ILE A N 21
ATOM 30867 C CA . ILE A 1 58 ? 224.820 259.832 172.595 1.00 81.86 370 ILE A CA 21
ATOM 30868 C C . ILE A 1 58 ? 223.327 259.707 172.890 1.00 81.86 370 ILE A C 21
ATOM 30869 O O . ILE A 1 58 ? 222.612 260.710 172.935 1.00 81.86 370 ILE A O 21
ATOM 30885 N N . GLU A 1 59 ? 222.856 258.478 173.104 1.00 46.06 371 GLU A N 21
ATOM 30886 C CA . GLU A 1 59 ? 221.446 258.253 173.409 1.00 46.06 371 GLU A CA 21
ATOM 30887 C C . GLU A 1 59 ? 221.030 259.092 174.614 1.00 46.06 371 GLU A C 21
ATOM 30888 O O . GLU A 1 59 ? 219.969 259.719 174.610 1.00 46.06 371 GLU A O 21
ATOM 30900 N N . VAL A 1 60 ? 221.880 259.109 175.637 1.00 89.19 372 VAL A N 21
ATOM 30901 C CA . VAL A 1 60 ? 221.611 259.881 176.844 1.00 89.19 372 VAL A CA 21
ATOM 30902 C C . VAL A 1 60 ? 221.643 261.379 176.551 1.00 89.19 372 VAL A C 21
ATOM 30903 O O . VAL A 1 60 ? 220.657 262.086 176.775 1.00 89.19 372 VAL A O 21
ATOM 30916 N N . LYS A 1 61 ? 222.777 261.859 176.045 1.00 133.25 373 LYS A N 21
ATOM 30917 C CA . LYS A 1 61 ? 222.929 263.275 175.719 1.00 133.25 373 LYS A CA 21
ATOM 30918 C C . LYS A 1 61 ? 221.860 263.729 174.729 1.00 133.25 373 LYS A C 21
ATOM 30919 O O . LYS A 1 61 ? 221.400 264.871 174.780 1.00 133.25 373 LYS A O 21
ATOM 30938 N N . ALA A 1 62 ? 221.457 262.832 173.836 1.00 37.13 374 ALA A N 21
ATOM 30939 C CA . ALA A 1 62 ? 220.428 263.160 172.863 1.00 37.13 374 ALA A CA 21
ATOM 30940 C C . ALA A 1 62 ? 219.147 263.542 173.589 1.00 37.13 374 ALA A C 21
ATOM 30941 O O . ALA A 1 62 ? 218.465 264.499 173.221 1.00 37.13 374 ALA A O 21
ATOM 30948 N N . LEU A 1 63 ? 218.843 262.788 174.642 1.00 42.35 375 LEU A N 21
ATOM 30949 C CA . LEU A 1 63 ? 217.662 263.037 175.456 1.00 42.35 375 LEU A CA 21
ATOM 30950 C C . LEU A 1 63 ? 217.772 264.379 176.173 1.00 42.35 375 LEU A C 21
ATOM 30951 O O . LEU A 1 63 ? 216.842 265.188 176.152 1.00 42.35 375 LEU A O 21
ATOM 30967 N N . ARG A 1 64 ? 218.922 264.618 176.795 1.00 124.40 376 ARG A N 21
ATOM 30968 C CA . ARG A 1 64 ? 219.156 265.867 177.508 1.00 124.40 376 ARG A CA 21
ATOM 30969 C C . ARG A 1 64 ? 219.218 267.033 176.529 1.00 124.40 376 ARG A C 21
ATOM 30970 O O . ARG A 1 64 ? 218.666 268.105 176.780 1.00 124.40 376 ARG A O 21
ATOM 30991 N N . LYS A 1 65 ? 219.912 266.816 175.418 1.00 64.37 377 LYS A N 21
ATOM 30992 C CA . LYS A 1 65 ? 220.080 267.839 174.395 1.00 64.37 377 LYS A CA 21
ATOM 30993 C C . LYS A 1 65 ? 218.760 268.188 173.705 1.00 64.37 377 LYS A C 21
ATOM 30994 O O . LYS A 1 65 ? 218.548 269.336 173.313 1.00 64.37 377 LYS A O 21
ATOM 31013 N N . LEU A 1 66 ? 217.882 267.202 173.548 1.00 159.95 378 LEU A N 21
ATOM 31014 C CA . LEU A 1 66 ? 216.597 267.433 172.886 1.00 159.95 378 LEU A CA 21
ATOM 31015 C C . LEU A 1 66 ? 215.632 268.191 173.791 1.00 159.95 378 LEU A C 21
ATOM 31016 O O . LEU A 1 66 ? 215.253 269.323 173.491 1.00 159.95 378 LEU A O 21
ATOM 31032 N N . ARG A 1 67 ? 215.221 267.565 174.892 1.00 140.36 379 ARG A N 21
ATOM 31033 C CA . ARG A 1 67 ? 214.286 268.197 175.817 1.00 140.36 379 ARG A CA 21
ATOM 31034 C C . ARG A 1 67 ? 214.398 267.614 177.219 1.00 140.36 379 ARG A C 21
ATOM 31035 O O . ARG A 1 67 ? 214.913 268.259 178.132 1.00 140.36 379 ARG A O 21
ATOM 31056 N N . HIS A 1 68 ? 213.940 266.373 177.369 1.00 75.36 380 HIS A N 21
ATOM 31057 C CA . HIS A 1 68 ? 213.997 265.681 178.649 1.00 75.36 380 HIS A CA 21
ATOM 31058 C C . HIS A 1 68 ? 214.235 264.191 178.402 1.00 75.36 380 HIS A C 21
ATOM 31059 O O . HIS A 1 68 ? 214.415 263.776 177.258 1.00 75.36 380 HIS A O 21
ATOM 31073 N N . PRO A 1 69 ? 214.252 263.358 179.449 1.00 115.39 381 PRO A N 21
ATOM 31074 C CA . PRO A 1 69 ? 214.482 261.921 179.284 1.00 115.39 381 PRO A CA 21
ATOM 31075 C C . PRO A 1 69 ? 213.616 261.311 178.185 1.00 115.39 381 PRO A C 21
ATOM 31076 O O . PRO A 1 69 ? 212.765 261.985 177.602 1.00 115.39 381 PRO A O 21
ATOM 31087 N N . SER A 1 70 ? 213.840 260.027 177.908 1.00 89.56 382 SER A N 21
ATOM 31088 C CA . SER A 1 70 ? 213.092 259.316 176.874 1.00 89.56 382 SER A CA 21
ATOM 31089 C C . SER A 1 70 ? 211.592 259.554 177.034 1.00 89.56 382 SER A C 21
ATOM 31090 O O . SER A 1 70 ? 210.978 259.059 177.980 1.00 89.56 382 SER A O 21
ATOM 31098 N N . ARG A 1 71 ? 211.007 260.314 176.112 1.00 161.46 383 ARG A N 21
ATOM 31099 C CA . ARG A 1 71 ? 209.577 260.608 176.159 1.00 161.46 383 ARG A CA 21
ATOM 31100 C C . ARG A 1 71 ? 209.058 261.040 174.791 1.00 161.46 383 ARG A C 21
ATOM 31101 O O . ARG A 1 71 ? 207.977 260.629 174.369 1.00 161.46 383 ARG A O 21
ATOM 31122 N N . SER A 1 72 ? 209.836 261.869 174.101 1.00 105.59 384 SER A N 21
ATOM 31123 C CA . SER A 1 72 ? 209.460 262.355 172.778 1.00 105.59 384 SER A CA 21
ATOM 31124 C C . SER A 1 72 ? 209.264 261.195 171.805 1.00 105.59 384 SER A C 21
ATOM 31125 O O . SER A 1 72 ? 209.153 260.040 172.217 1.00 105.59 384 SER A O 21
ATOM 31133 N N . LYS A 1 73 ? 209.220 261.511 170.514 1.00 173.63 385 LYS A N 21
ATOM 31134 C CA . LYS A 1 73 ? 209.030 260.498 169.480 1.00 173.63 385 LYS A CA 21
ATOM 31135 C C . LYS A 1 73 ? 210.046 259.361 169.615 1.00 173.63 385 LYS A C 21
ATOM 31136 O O . LYS A 1 73 ? 209.784 258.231 169.201 1.00 173.63 385 LYS A O 21
ATOM 31155 N N . TYR A 1 74 ? 211.200 259.669 170.198 1.00 268.15 386 TYR A N 21
ATOM 31156 C CA . TYR A 1 74 ? 212.254 258.674 170.396 1.00 268.15 386 TYR A CA 21
ATOM 31157 C C . TYR A 1 74 ? 211.701 257.422 171.063 1.00 268.15 386 TYR A C 21
ATOM 31158 O O . TYR A 1 74 ? 212.029 256.296 170.682 1.00 268.15 386 TYR A O 21
ATOM 31176 N N . LEU A 1 75 ? 210.873 257.644 172.072 1.00 124.51 387 LEU A N 21
ATOM 31177 C CA . LEU A 1 75 ? 210.261 256.570 172.838 1.00 124.51 387 LEU A CA 21
ATOM 31178 C C . LEU A 1 75 ? 209.388 255.678 171.961 1.00 124.51 387 LEU A C 21
ATOM 31179 O O . LEU A 1 75 ? 209.609 254.469 171.873 1.00 124.51 387 LEU A O 21
ATOM 31195 N N . LYS A 1 76 ? 208.389 256.278 171.323 1.00 131.58 388 LYS A N 21
ATOM 31196 C CA . LYS A 1 76 ? 207.477 255.537 170.459 1.00 131.58 388 LYS A CA 21
ATOM 31197 C C . LYS A 1 76 ? 208.191 254.999 169.220 1.00 131.58 388 LYS A C 21
ATOM 31198 O O . LYS A 1 76 ? 207.862 253.920 168.725 1.00 131.58 388 LYS A O 21
ATOM 31217 N N . SER A 1 77 ? 209.166 255.752 168.722 1.00 82.77 389 SER A N 21
ATOM 31218 C CA . SER A 1 77 ? 209.919 255.338 167.543 1.00 82.77 389 SER A CA 21
ATOM 31219 C C . SER A 1 77 ? 210.630 254.016 167.796 1.00 82.77 389 SER A C 21
ATOM 31220 O O . SER A 1 77 ? 210.492 253.068 167.022 1.00 82.77 389 SER A O 21
ATOM 31228 N N . LEU A 1 78 ? 211.381 253.949 168.891 1.00 97.55 390 LEU A N 21
ATOM 31229 C CA . LEU A 1 78 ? 212.103 252.733 169.244 1.00 97.55 390 LEU A CA 21
ATOM 31230 C C . LEU A 1 78 ? 211.119 251.614 169.560 1.00 97.55 390 LEU A C 21
ATOM 31231 O O . LEU A 1 78 ? 211.373 250.445 169.271 1.00 97.55 390 LEU A O 21
ATOM 31247 N N . LEU A 1 79 ? 209.991 251.991 170.150 1.00 145.00 391 LEU A N 21
ATOM 31248 C CA . LEU A 1 79 ? 208.954 251.033 170.507 1.00 145.00 391 LEU A CA 21
ATOM 31249 C C . LEU A 1 79 ? 208.362 250.390 169.257 1.00 145.00 391 LEU A C 21
ATOM 31250 O O . LEU A 1 79 ? 208.024 249.206 169.256 1.00 145.00 391 LEU A O 21
ATOM 31266 N N . SER A 1 80 ? 208.230 251.182 168.197 1.00 200.26 392 SER A N 21
ATOM 31267 C CA . SER A 1 80 ? 207.675 250.696 166.938 1.00 200.26 392 SER A CA 21
ATOM 31268 C C . SER A 1 80 ? 208.645 249.759 166.219 1.00 200.26 392 SER A C 21
ATOM 31269 O O . SER A 1 80 ? 208.237 248.963 165.373 1.00 200.26 392 SER A O 21
ATOM 31277 N N . LEU A 1 81 ? 209.929 249.872 166.546 1.00 262.42 393 LEU A N 21
ATOM 31278 C CA . LEU A 1 81 ? 210.954 249.048 165.908 1.00 262.42 393 LEU A CA 21
ATOM 31279 C C . LEU A 1 81 ? 210.936 247.600 166.405 1.00 262.42 393 LEU A C 21
ATOM 31280 O O . LEU A 1 81 ? 211.598 246.742 165.822 1.00 262.42 393 LEU A O 21
ATOM 31296 N N . MET A 1 82 ? 210.201 247.316 167.485 1.00 269.63 394 MET A N 21
ATOM 31297 C CA . MET A 1 82 ? 210.159 245.951 168.010 1.00 269.63 394 MET A CA 21
ATOM 31298 C C . MET A 1 82 ? 208.896 245.652 168.826 1.00 269.63 394 MET A C 21
ATOM 31299 O O . MET A 1 82 ? 208.167 246.571 169.198 1.00 269.63 394 MET A O 21
ATOM 31313 N N . ASP A 1 83 ? 208.616 244.377 169.077 1.00 238.65 395 ASP A N 21
ATOM 31314 C CA . ASP A 1 83 ? 207.416 244.000 169.831 1.00 238.65 395 ASP A CA 21
ATOM 31315 C C . ASP A 1 83 ? 207.538 244.293 171.327 1.00 238.65 395 ASP A C 21
ATOM 31316 O O . ASP A 1 83 ? 207.428 243.383 172.151 1.00 238.65 395 ASP A O 21
ATOM 31325 N N . GLU A 1 84 ? 207.761 245.552 171.677 1.00 265.58 396 GLU A N 21
ATOM 31326 C CA . GLU A 1 84 ? 207.888 245.937 173.083 1.00 265.58 396 GLU A CA 21
ATOM 31327 C C . GLU A 1 84 ? 206.529 245.952 173.772 1.00 265.58 396 GLU A C 21
ATOM 31328 O O . GLU A 1 84 ? 206.194 245.040 174.527 1.00 265.58 396 GLU A O 21
ATOM 31340 N N . ASN A 1 85 ? 205.749 246.995 173.501 1.00 243.28 397 ASN A N 21
ATOM 31341 C CA . ASN A 1 85 ? 204.421 247.135 174.089 1.00 243.28 397 ASN A CA 21
ATOM 31342 C C . ASN A 1 85 ? 203.351 246.531 173.182 1.00 243.28 397 ASN A C 21
ATOM 31343 O O . ASN A 1 85 ? 203.330 246.781 171.978 1.00 243.28 397 ASN A O 21
ATOM 31354 N N . GLU A 1 86 ? 202.460 245.739 173.772 1.00 209.47 398 GLU A N 21
ATOM 31355 C CA . GLU A 1 86 ? 201.387 245.102 173.019 1.00 209.47 398 GLU A CA 21
ATOM 31356 C C . GLU A 1 86 ? 200.266 246.095 172.727 1.00 209.47 398 GLU A C 21
ATOM 31357 O O . GLU A 1 86 ? 199.922 246.926 173.569 1.00 209.47 398 GLU A O 21
ATOM 31369 N N . GLY A 1 87 ? 199.699 246.003 171.528 1.00 27.01 399 GLY A N 21
ATOM 31370 C CA . GLY A 1 87 ? 198.624 246.898 171.146 1.00 27.01 399 GLY A CA 21
ATOM 31371 C C . GLY A 1 87 ? 197.255 246.286 171.365 1.00 27.01 399 GLY A C 21
ATOM 31375 N N . LYS A 1 1 ? 206.464 274.791 139.194 1.00 57.48 313 LYS A N 22
ATOM 31376 C CA . LYS A 1 1 ? 206.691 274.130 137.915 1.00 57.48 313 LYS A CA 22
ATOM 31377 C C . LYS A 1 1 ? 207.099 272.674 138.120 1.00 57.48 313 LYS A C 22
ATOM 31378 O O . LYS A 1 1 ? 206.602 271.779 137.438 1.00 57.48 313 LYS A O 22
ATOM 31396 N N . GLU A 1 2 ? 208.011 272.445 139.063 1.00 61.73 314 GLU A N 22
ATOM 31397 C CA . GLU A 1 2 ? 208.487 271.097 139.354 1.00 61.73 314 GLU A CA 22
ATOM 31398 C C . GLU A 1 2 ? 208.118 270.679 140.775 1.00 61.73 314 GLU A C 22
ATOM 31399 O O . GLU A 1 2 ? 207.922 271.524 141.649 1.00 61.73 314 GLU A O 22
ATOM 31411 N N . ALA A 1 3 ? 208.025 269.371 140.999 1.00 17.09 315 ALA A N 22
ATOM 31412 C CA . ALA A 1 3 ? 207.678 268.840 142.313 1.00 17.09 315 ALA A CA 22
ATOM 31413 C C . ALA A 1 3 ? 207.893 267.331 142.377 1.00 17.09 315 ALA A C 22
ATOM 31414 O O . ALA A 1 3 ? 206.968 266.553 142.147 1.00 17.09 315 ALA A O 22
ATOM 31421 N N . MET A 1 4 ? 209.122 266.926 142.685 1.00 92.82 316 MET A N 22
ATOM 31422 C CA . MET A 1 4 ? 209.460 265.508 142.773 1.00 92.82 316 MET A CA 22
ATOM 31423 C C . MET A 1 4 ? 210.190 265.201 144.078 1.00 92.82 316 MET A C 22
ATOM 31424 O O . MET A 1 4 ? 210.629 266.111 144.781 1.00 92.82 316 MET A O 22
ATOM 31438 N N . ARG A 1 5 ? 210.318 263.916 144.397 1.00 146.42 317 ARG A N 22
ATOM 31439 C CA . ARG A 1 5 ? 210.999 263.501 145.618 1.00 146.42 317 ARG A CA 22
ATOM 31440 C C . ARG A 1 5 ? 210.278 264.051 146.844 1.00 146.42 317 ARG A C 22
ATOM 31441 O O . ARG A 1 5 ? 210.221 265.264 147.049 1.00 146.42 317 ARG A O 22
ATOM 31462 N N . MET A 1 6 ? 209.717 263.149 147.649 1.00 91.09 318 MET A N 22
ATOM 31463 C CA . MET A 1 6 ? 208.990 263.538 148.852 1.00 91.09 318 MET A CA 22
ATOM 31464 C C . MET A 1 6 ? 209.400 262.686 150.052 1.00 91.09 318 MET A C 22
ATOM 31465 O O . MET A 1 6 ? 209.792 261.528 149.902 1.00 91.09 318 MET A O 22
ATOM 31479 N N . LEU A 1 7 ? 209.300 263.269 151.243 1.00 123.69 319 LEU A N 22
ATOM 31480 C CA . LEU A 1 7 ? 209.652 262.573 152.476 1.00 123.69 319 LEU A CA 22
ATOM 31481 C C . LEU A 1 7 ? 208.412 262.254 153.302 1.00 123.69 319 LEU A C 22
ATOM 31482 O O . LEU A 1 7 ? 207.492 263.065 153.402 1.00 123.69 319 LEU A O 22
ATOM 31498 N N . MET A 1 8 ? 208.394 261.064 153.897 1.00 120.55 320 MET A N 22
ATOM 31499 C CA . MET A 1 8 ? 207.266 260.636 154.716 1.00 120.55 320 MET A CA 22
ATOM 31500 C C . MET A 1 8 ? 207.745 260.042 156.038 1.00 120.55 320 MET A C 22
ATOM 31501 O O . MET A 1 8 ? 207.075 259.189 156.620 1.00 120.55 320 MET A O 22
ATOM 31515 N N . ARG A 1 9 ? 208.909 260.489 156.508 1.00 78.04 321 ARG A N 22
ATOM 31516 C CA . ARG A 1 9 ? 209.463 259.982 157.762 1.00 78.04 321 ARG A CA 22
ATOM 31517 C C . ARG A 1 9 ? 209.705 261.110 158.768 1.00 78.04 321 ARG A C 22
ATOM 31518 O O . ARG A 1 9 ? 210.486 262.026 158.512 1.00 78.04 321 ARG A O 22
ATOM 31539 N N . GLU A 1 10 ? 209.019 261.039 159.903 1.00 59.88 322 GLU A N 22
ATOM 31540 C CA . GLU A 1 10 ? 209.141 262.051 160.952 1.00 59.88 322 GLU A CA 22
ATOM 31541 C C . GLU A 1 10 ? 210.099 261.620 162.052 1.00 59.88 322 GLU A C 22
ATOM 31542 O O . GLU A 1 10 ? 211.125 262.260 162.287 1.00 59.88 322 GLU A O 22
ATOM 31554 N N . GLU A 1 11 ? 209.731 260.554 162.745 1.00 59.53 323 GLU A N 22
ATOM 31555 C CA . GLU A 1 11 ? 210.519 260.044 163.849 1.00 59.53 323 GLU A CA 22
ATOM 31556 C C . GLU A 1 11 ? 211.981 259.859 163.469 1.00 59.53 323 GLU A C 22
ATOM 31557 O O . GLU A 1 11 ? 212.873 260.077 164.292 1.00 59.53 323 GLU A O 22
ATOM 31569 N N . LEU A 1 12 ? 212.229 259.468 162.226 1.00 122.40 324 LEU A N 22
ATOM 31570 C CA . LEU A 1 12 ? 213.593 259.272 161.760 1.00 122.40 324 LEU A CA 22
ATOM 31571 C C . LEU A 1 12 ? 214.327 260.610 161.672 1.00 122.40 324 LEU A C 22
ATOM 31572 O O . LEU A 1 12 ? 215.486 260.722 162.074 1.00 122.40 324 LEU A O 22
ATOM 31588 N N . GLU A 1 13 ? 213.640 261.622 161.147 1.00 69.04 325 GLU A N 22
ATOM 31589 C CA . GLU A 1 13 ? 214.220 262.959 160.998 1.00 69.04 325 GLU A CA 22
ATOM 31590 C C . GLU A 1 13 ? 214.214 263.746 162.313 1.00 69.04 325 GLU A C 22
ATOM 31591 O O . GLU A 1 13 ? 215.158 264.480 162.606 1.00 69.04 325 GLU A O 22
ATOM 31603 N N . LYS A 1 14 ? 213.148 263.607 163.092 1.00 115.86 326 LYS A N 22
ATOM 31604 C CA . LYS A 1 14 ? 213.035 264.332 164.359 1.00 115.86 326 LYS A CA 22
ATOM 31605 C C . LYS A 1 14 ? 214.149 263.950 165.330 1.00 115.86 326 LYS A C 22
ATOM 31606 O O . LYS A 1 14 ? 214.591 264.774 166.133 1.00 115.86 326 LYS A O 22
ATOM 31625 N N . VAL A 1 15 ? 214.588 262.700 165.269 1.00 98.68 327 VAL A N 22
ATOM 31626 C CA . VAL A 1 15 ? 215.636 262.221 166.162 1.00 98.68 327 VAL A CA 22
ATOM 31627 C C . VAL A 1 15 ? 217.038 262.608 165.685 1.00 98.68 327 VAL A C 22
ATOM 31628 O O . VAL A 1 15 ? 217.855 263.083 166.474 1.00 98.68 327 VAL A O 22
ATOM 31641 N N . LEU A 1 16 ? 217.328 262.383 164.407 1.00 136.13 328 LEU A N 22
ATOM 31642 C CA . LEU A 1 16 ? 218.651 262.690 163.857 1.00 136.13 328 LEU A CA 22
ATOM 31643 C C . LEU A 1 16 ? 218.967 264.192 163.824 1.00 136.13 328 LEU A C 22
ATOM 31644 O O . LEU A 1 16 ? 220.119 264.586 164.008 1.00 136.13 328 LEU A O 22
ATOM 31660 N N . LYS A 1 17 ? 217.967 265.030 163.561 1.00 109.48 329 LYS A N 22
ATOM 31661 C CA . LYS A 1 17 ? 218.195 266.477 163.481 1.00 109.48 329 LYS A CA 22
ATOM 31662 C C . LYS A 1 17 ? 218.766 267.055 164.779 1.00 109.48 329 LYS A C 22
ATOM 31663 O O . LYS A 1 17 ? 219.425 268.096 164.758 1.00 109.48 329 LYS A O 22
ATOM 31682 N N . THR A 1 18 ? 218.516 266.395 165.905 1.00 39.26 330 THR A N 22
ATOM 31683 C CA . THR A 1 18 ? 219.018 266.886 167.187 1.00 39.26 330 THR A CA 22
ATOM 31684 C C . THR A 1 18 ? 220.420 266.358 167.485 1.00 39.26 330 THR A C 22
ATOM 31685 O O . THR A 1 18 ? 221.225 267.042 168.116 1.00 39.26 330 THR A O 22
ATOM 31696 N N . LEU A 1 19 ? 220.709 265.143 167.030 1.00 105.78 331 LEU A N 22
ATOM 31697 C CA . LEU A 1 19 ? 222.020 264.540 167.254 1.00 105.78 331 LEU A CA 22
ATOM 31698 C C . LEU A 1 19 ? 223.081 265.172 166.359 1.00 105.78 331 LEU A C 22
ATOM 31699 O O . LEU A 1 19 ? 222.789 265.602 165.243 1.00 105.78 331 LEU A O 22
ATOM 31715 N N . SER A 1 20 ? 224.318 265.205 166.846 1.00 84.63 332 SER A N 22
ATOM 31716 C CA . SER A 1 20 ? 225.430 265.759 166.081 1.00 84.63 332 SER A CA 22
ATOM 31717 C C . SER A 1 20 ? 225.796 264.818 164.939 1.00 84.63 332 SER A C 22
ATOM 31718 O O . SER A 1 20 ? 225.457 263.635 164.973 1.00 84.63 332 SER A O 22
ATOM 31726 N N . PRO A 1 21 ? 226.485 265.320 163.905 1.00 107.03 333 PRO A N 22
ATOM 31727 C CA . PRO A 1 21 ? 226.878 264.506 162.755 1.00 107.03 333 PRO A CA 22
ATOM 31728 C C . PRO A 1 21 ? 227.505 263.176 163.163 1.00 107.03 333 PRO A C 22
ATOM 31729 O O . PRO A 1 21 ? 227.058 262.113 162.732 1.00 107.03 333 PRO A O 22
ATOM 31740 N N . ARG A 1 22 ? 228.543 263.239 163.991 1.00 47.43 334 ARG A N 22
ATOM 31741 C CA . ARG A 1 22 ? 229.227 262.035 164.454 1.00 47.43 334 ARG A CA 22
ATOM 31742 C C . ARG A 1 22 ? 228.298 261.137 165.269 1.00 47.43 334 ARG A C 22
ATOM 31743 O O . ARG A 1 22 ? 228.314 259.916 165.115 1.00 47.43 334 ARG A O 22
ATOM 31764 N N . GLU A 1 23 ? 227.491 261.746 166.134 1.00 95.23 335 GLU A N 22
ATOM 31765 C CA . GLU A 1 23 ? 226.564 260.984 166.968 1.00 95.23 335 GLU A CA 22
ATOM 31766 C C . GLU A 1 23 ? 225.487 260.327 166.117 1.00 95.23 335 GLU A C 22
ATOM 31767 O O . GLU A 1 23 ? 225.233 259.128 166.236 1.00 95.23 335 GLU A O 22
ATOM 31779 N N . ALA A 1 24 ? 224.854 261.118 165.256 1.00 30.86 336 ALA A N 22
ATOM 31780 C CA . ALA A 1 24 ? 223.810 260.611 164.380 1.00 30.86 336 ALA A CA 22
ATOM 31781 C C . ALA A 1 24 ? 224.365 259.600 163.379 1.00 30.86 336 ALA A C 22
ATOM 31782 O O . ALA A 1 24 ? 223.659 258.685 162.953 1.00 30.86 336 ALA A O 22
ATOM 31789 N N . MET A 1 25 ? 225.631 259.769 163.007 1.00 105.60 337 MET A N 22
ATOM 31790 C CA . MET A 1 25 ? 226.264 258.869 162.046 1.00 105.60 337 MET A CA 22
ATOM 31791 C C . MET A 1 25 ? 226.275 257.433 162.567 1.00 105.60 337 MET A C 22
ATOM 31792 O O . MET A 1 25 ? 226.117 256.489 161.790 1.00 105.60 337 MET A O 22
ATOM 31806 N N . VAL A 1 26 ? 226.455 257.261 163.880 1.00 103.66 338 VAL A N 22
ATOM 31807 C CA . VAL A 1 26 ? 226.478 255.926 164.466 1.00 103.66 338 VAL A CA 22
ATOM 31808 C C . VAL A 1 26 ? 225.061 255.385 164.585 1.00 103.66 338 VAL A C 22
ATOM 31809 O O . VAL A 1 26 ? 224.830 254.183 164.457 1.00 103.66 338 VAL A O 22
ATOM 31822 N N . LEU A 1 27 ? 224.104 256.279 164.806 1.00 82.10 339 LEU A N 22
ATOM 31823 C CA . LEU A 1 27 ? 222.719 255.870 164.935 1.00 82.10 339 LEU A CA 22
ATOM 31824 C C . LEU A 1 27 ? 222.157 255.547 163.550 1.00 82.10 339 LEU A C 22
ATOM 31825 O O . LEU A 1 27 ? 221.546 254.497 163.353 1.00 82.10 339 LEU A O 22
ATOM 31841 N N . ARG A 1 28 ? 222.411 256.428 162.575 1.00 105.77 340 ARG A N 22
ATOM 31842 C CA . ARG A 1 28 ? 221.933 256.201 161.216 1.00 105.77 340 ARG A CA 22
ATOM 31843 C C . ARG A 1 28 ? 222.485 254.869 160.733 1.00 105.77 340 ARG A C 22
ATOM 31844 O O . ARG A 1 28 ? 221.795 254.089 160.072 1.00 105.77 340 ARG A O 22
ATOM 31865 N N . MET A 1 29 ? 223.735 254.607 161.110 1.00 78.27 341 MET A N 22
ATOM 31866 C CA . MET A 1 29 ? 224.394 253.361 160.756 1.00 78.27 341 MET A CA 22
ATOM 31867 C C . MET A 1 29 ? 223.649 252.196 161.393 1.00 78.27 341 MET A C 22
ATOM 31868 O O . MET A 1 29 ? 223.322 251.208 160.728 1.00 78.27 341 MET A O 22
ATOM 31882 N N . ARG A 1 30 ? 223.377 252.326 162.690 1.00 79.00 342 ARG A N 22
ATOM 31883 C CA . ARG A 1 30 ? 222.659 251.299 163.435 1.00 79.00 342 ARG A CA 22
ATOM 31884 C C . ARG A 1 30 ? 221.262 251.078 162.858 1.00 79.00 342 ARG A C 22
ATOM 31885 O O . ARG A 1 30 ? 220.714 249.980 162.952 1.00 79.00 342 ARG A O 22
ATOM 31906 N N . TYR A 1 31 ? 220.690 252.129 162.269 1.00 143.91 343 TYR A N 22
ATOM 31907 C CA . TYR A 1 31 ? 219.351 252.048 161.685 1.00 143.91 343 TYR A CA 22
ATOM 31908 C C . TYR A 1 31 ? 219.366 251.306 160.348 1.00 143.91 343 TYR A C 22
ATOM 31909 O O . TYR A 1 31 ? 218.318 250.893 159.851 1.00 143.91 343 TYR A O 22
ATOM 31927 N N . GLY A 1 32 ? 220.548 251.154 159.759 1.00 25.24 344 GLY A N 22
ATOM 31928 C CA . GLY A 1 32 ? 220.650 250.482 158.471 1.00 25.24 344 GLY A CA 22
ATOM 31929 C C . GLY A 1 32 ? 220.350 251.414 157.310 1.00 25.24 344 GLY A C 22
ATOM 31930 O O . GLY A 1 32 ? 220.064 250.969 156.199 1.00 25.24 344 GLY A O 22
ATOM 31934 N N . LEU A 1 33 ? 220.408 252.714 157.579 1.00 51.39 345 LEU A N 22
ATOM 31935 C CA . LEU A 1 33 ? 220.134 253.730 156.562 1.00 51.39 345 LEU A CA 22
ATOM 31936 C C . LEU A 1 33 ? 221.315 253.910 155.610 1.00 51.39 345 LEU A C 22
ATOM 31937 O O . LEU A 1 33 ? 221.138 254.296 154.455 1.00 51.39 345 LEU A O 22
ATOM 31953 N N . LEU A 1 34 ? 222.518 253.646 156.105 1.00 73.40 346 LEU A N 22
ATOM 31954 C CA . LEU A 1 34 ? 223.731 253.792 155.301 1.00 73.40 346 LEU A CA 22
ATOM 31955 C C . LEU A 1 34 ? 223.725 252.876 154.075 1.00 73.40 346 LEU A C 22
ATOM 31956 O O . LEU A 1 34 ? 224.099 253.300 152.981 1.00 73.40 346 LEU A O 22
ATOM 31972 N N . ASP A 1 35 ? 223.325 251.618 154.258 1.00 113.98 347 ASP A N 22
ATOM 31973 C CA . ASP A 1 35 ? 223.302 250.664 153.149 1.00 113.98 347 ASP A CA 22
ATOM 31974 C C . ASP A 1 35 ? 221.939 249.994 152.982 1.00 113.98 347 ASP A C 22
ATOM 31975 O O . ASP A 1 35 ? 221.710 249.287 152.002 1.00 113.98 347 ASP A O 22
ATOM 31984 N N . GLY A 1 36 ? 221.041 250.206 153.935 1.00 30.33 348 GLY A N 22
ATOM 31985 C CA . GLY A 1 36 ? 219.722 249.596 153.846 1.00 30.33 348 GLY A CA 22
ATOM 31986 C C . GLY A 1 36 ? 219.578 248.364 154.722 1.00 30.33 348 GLY A C 22
ATOM 31987 O O . GLY A 1 36 ? 218.522 247.732 154.747 1.00 30.33 348 GLY A O 22
ATOM 31991 N N . LYS A 1 37 ? 220.643 248.023 155.437 1.00 117.13 349 LYS A N 22
ATOM 31992 C CA . LYS A 1 37 ? 220.640 246.856 156.320 1.00 117.13 349 LYS A CA 22
ATOM 31993 C C . LYS A 1 37 ? 220.973 247.266 157.754 1.00 117.13 349 LYS A C 22
ATOM 31994 O O . LYS A 1 37 ? 222.119 247.590 158.058 1.00 117.13 349 LYS A O 22
ATOM 32013 N N . PRO A 1 38 ? 219.977 247.261 158.659 1.00 105.72 350 PRO A N 22
ATOM 32014 C CA . PRO A 1 38 ? 220.190 247.635 160.060 1.00 105.72 350 PRO A CA 22
ATOM 32015 C C . PRO A 1 38 ? 221.304 246.829 160.716 1.00 105.72 350 PRO A C 22
ATOM 32016 O O . PRO A 1 38 ? 221.339 245.602 160.624 1.00 105.72 350 PRO A O 22
ATOM 32027 N N . LYS A 1 39 ? 222.211 247.534 161.380 1.00 174.26 351 LYS A N 22
ATOM 32028 C CA . LYS A 1 39 ? 223.332 246.902 162.060 1.00 174.26 351 LYS A CA 22
ATOM 32029 C C . LYS A 1 39 ? 223.288 247.202 163.551 1.00 174.26 351 LYS A C 22
ATOM 32030 O O . LYS A 1 39 ? 222.813 248.258 163.963 1.00 174.26 351 LYS A O 22
ATOM 32049 N N . THR A 1 40 ? 223.802 246.280 164.357 1.00 49.67 352 THR A N 22
ATOM 32050 C CA . THR A 1 40 ? 223.821 246.478 165.802 1.00 49.67 352 THR A CA 22
ATOM 32051 C C . THR A 1 40 ? 224.936 247.434 166.200 1.00 49.67 352 THR A C 22
ATOM 32052 O O . THR A 1 40 ? 225.825 247.721 165.401 1.00 49.67 352 THR A O 22
ATOM 32063 N N . LEU A 1 41 ? 224.882 247.939 167.430 1.00 78.80 353 LEU A N 22
ATOM 32064 C CA . LEU A 1 41 ? 225.895 248.870 167.900 1.00 78.80 353 LEU A CA 22
ATOM 32065 C C . LEU A 1 41 ? 227.297 248.284 167.770 1.00 78.80 353 LEU A C 22
ATOM 32066 O O . LEU A 1 41 ? 228.248 248.995 167.444 1.00 78.80 353 LEU A O 22
ATOM 32082 N N . GLU A 1 42 ? 227.420 246.989 168.022 1.00 73.25 354 GLU A N 22
ATOM 32083 C CA . GLU A 1 42 ? 228.711 246.313 167.932 1.00 73.25 354 GLU A CA 22
ATOM 32084 C C . GLU A 1 42 ? 229.358 246.534 166.566 1.00 73.25 354 GLU A C 22
ATOM 32085 O O . GLU A 1 42 ? 230.574 246.698 166.462 1.00 73.25 354 GLU A O 22
ATOM 32097 N N . GLU A 1 43 ? 228.536 246.536 165.522 1.00 66.75 355 GLU A N 22
ATOM 32098 C CA . GLU A 1 43 ? 229.022 246.741 164.161 1.00 66.75 355 GLU A CA 22
ATOM 32099 C C . GLU A 1 43 ? 229.405 248.199 163.924 1.00 66.75 355 GLU A C 22
ATOM 32100 O O . GLU A 1 43 ? 230.460 248.488 163.358 1.00 66.75 355 GLU A O 22
ATOM 32112 N N . VAL A 1 44 ? 228.534 249.113 164.341 1.00 27.31 356 VAL A N 22
ATOM 32113 C CA . VAL A 1 44 ? 228.774 250.540 164.150 1.00 27.31 356 VAL A CA 22
ATOM 32114 C C . VAL A 1 44 ? 229.874 251.063 165.071 1.00 27.31 356 VAL A C 22
ATOM 32115 O O . VAL A 1 44 ? 230.834 251.683 164.609 1.00 27.31 356 VAL A O 22
ATOM 32128 N N . GLY A 1 45 ? 229.736 250.816 166.369 1.00 22.34 357 GLY A N 22
ATOM 32129 C CA . GLY A 1 45 ? 230.734 251.282 167.312 1.00 22.34 357 GLY A CA 22
ATOM 32130 C C . GLY A 1 45 ? 232.120 250.798 166.946 1.00 22.34 357 GLY A C 22
ATOM 32131 O O . GLY A 1 45 ? 233.054 251.592 166.828 1.00 22.34 357 GLY A O 22
ATOM 32135 N N . GLN A 1 46 ? 232.250 249.490 166.753 1.00 88.15 358 GLN A N 22
ATOM 32136 C CA . GLN A 1 46 ? 233.526 248.897 166.377 1.00 88.15 358 GLN A CA 22
ATOM 32137 C C . GLN A 1 46 ? 233.990 249.421 165.021 1.00 88.15 358 GLN A C 22
ATOM 32138 O O . GLN A 1 46 ? 235.189 249.486 164.744 1.00 88.15 358 GLN A O 22
ATOM 32152 N N . TYR A 1 47 ? 233.032 249.796 164.177 1.00 138.50 359 TYR A N 22
ATOM 32153 C CA . TYR A 1 47 ? 233.350 250.314 162.852 1.00 138.50 359 TYR A CA 22
ATOM 32154 C C . TYR A 1 47 ? 234.129 251.617 162.969 1.00 138.50 359 TYR A C 22
ATOM 32155 O O . TYR A 1 47 ? 235.032 251.886 162.179 1.00 138.50 359 TYR A O 22
ATOM 32173 N N . PHE A 1 48 ? 233.781 252.418 163.971 1.00 144.00 360 PHE A N 22
ATOM 32174 C CA . PHE A 1 48 ? 234.457 253.686 164.202 1.00 144.00 360 PHE A CA 22
ATOM 32175 C C . PHE A 1 48 ? 235.636 253.495 165.153 1.00 144.00 360 PHE A C 22
ATOM 32176 O O . PHE A 1 48 ? 236.749 253.197 164.721 1.00 144.00 360 PHE A O 22
ATOM 32193 N N . ASN A 1 49 ? 235.388 253.658 166.449 1.00 222.30 361 ASN A N 22
ATOM 32194 C CA . ASN A 1 49 ? 236.439 253.495 167.454 1.00 222.30 361 ASN A CA 22
ATOM 32195 C C . ASN A 1 49 ? 235.886 253.673 168.861 1.00 222.30 361 ASN A C 22
ATOM 32196 O O . ASN A 1 49 ? 236.588 254.154 169.752 1.00 222.30 361 ASN A O 22
ATOM 32207 N N . VAL A 1 50 ? 234.624 253.302 169.055 1.00 149.29 362 VAL A N 22
ATOM 32208 C CA . VAL A 1 50 ? 233.981 253.456 170.356 1.00 149.29 362 VAL A CA 22
ATOM 32209 C C . VAL A 1 50 ? 233.090 252.267 170.706 1.00 149.29 362 VAL A C 22
ATOM 32210 O O . VAL A 1 50 ? 232.509 251.626 169.828 1.00 149.29 362 VAL A O 22
ATOM 32223 N N . THR A 1 51 ? 232.979 251.987 172.004 1.00 102.94 363 THR A N 22
ATOM 32224 C CA . THR A 1 51 ? 232.152 250.889 172.494 1.00 102.94 363 THR A CA 22
ATOM 32225 C C . THR A 1 51 ? 230.693 251.318 172.632 1.00 102.94 363 THR A C 22
ATOM 32226 O O . THR A 1 51 ? 230.337 252.452 172.313 1.00 102.94 363 THR A O 22
ATOM 32237 N N . ARG A 1 52 ? 229.853 250.402 173.105 1.00 115.19 364 ARG A N 22
ATOM 32238 C CA . ARG A 1 52 ? 228.430 250.681 173.287 1.00 115.19 364 ARG A CA 22
ATOM 32239 C C . ARG A 1 52 ? 228.212 251.935 174.128 1.00 115.19 364 ARG A C 22
ATOM 32240 O O . ARG A 1 52 ? 227.235 252.660 173.944 1.00 115.19 364 ARG A O 22
ATOM 32261 N N . GLU A 1 53 ? 229.112 252.158 175.073 1.00 84.69 365 GLU A N 22
ATOM 32262 C CA . GLU A 1 53 ? 229.019 253.298 175.977 1.00 84.69 365 GLU A CA 22
ATOM 32263 C C . GLU A 1 53 ? 228.890 254.631 175.240 1.00 84.69 365 GLU A C 22
ATOM 32264 O O . GLU A 1 53 ? 228.222 255.543 175.728 1.00 84.69 365 GLU A O 22
ATOM 32276 N N . ARG A 1 54 ? 229.530 254.762 174.080 1.00 85.77 366 ARG A N 22
ATOM 32277 C CA . ARG A 1 54 ? 229.444 256.011 173.328 1.00 85.77 366 ARG A CA 22
ATOM 32278 C C . ARG A 1 54 ? 228.024 256.265 172.830 1.00 85.77 366 ARG A C 22
ATOM 32279 O O . ARG A 1 54 ? 227.465 257.335 173.074 1.00 85.77 366 ARG A O 22
ATOM 32300 N N . ILE A 1 55 ? 227.421 255.285 172.162 1.00 97.87 367 ILE A N 22
ATOM 32301 C CA . ILE A 1 55 ? 226.046 255.451 171.710 1.00 97.87 367 ILE A CA 22
ATOM 32302 C C . ILE A 1 55 ? 225.135 255.525 172.928 1.00 97.87 367 ILE A C 22
ATOM 32303 O O . ILE A 1 55 ? 224.133 256.241 172.938 1.00 97.87 367 ILE A O 22
ATOM 32319 N N . ARG A 1 56 ? 225.534 254.807 173.973 1.00 107.78 368 ARG A N 22
ATOM 32320 C CA . ARG A 1 56 ? 224.810 254.816 175.236 1.00 107.78 368 ARG A CA 22
ATOM 32321 C C . ARG A 1 56 ? 224.703 256.257 175.716 1.00 107.78 368 ARG A C 22
ATOM 32322 O O . ARG A 1 56 ? 223.657 256.697 176.199 1.00 107.78 368 ARG A O 22
ATOM 32343 N N . GLN A 1 57 ? 225.801 256.991 175.551 1.00 25.22 369 GLN A N 22
ATOM 32344 C CA . GLN A 1 57 ? 225.862 258.399 175.916 1.00 25.22 369 GLN A CA 22
ATOM 32345 C C . GLN A 1 57 ? 224.998 259.244 174.981 1.00 25.22 369 GLN A C 22
ATOM 32346 O O . GLN A 1 57 ? 224.255 260.123 175.426 1.00 25.22 369 GLN A O 22
ATOM 32360 N N . ILE A 1 58 ? 225.103 258.979 173.678 1.00 81.86 370 ILE A N 22
ATOM 32361 C CA . ILE A 1 58 ? 224.325 259.712 172.680 1.00 81.86 370 ILE A CA 22
ATOM 32362 C C . ILE A 1 58 ? 222.828 259.607 172.967 1.00 81.86 370 ILE A C 22
ATOM 32363 O O . ILE A 1 58 ? 222.112 260.609 172.920 1.00 81.86 370 ILE A O 22
ATOM 32379 N N . GLU A 1 59 ? 222.358 258.400 173.280 1.00 46.06 371 GLU A N 22
ATOM 32380 C CA . GLU A 1 59 ? 220.944 258.198 173.587 1.00 46.06 371 GLU A CA 22
ATOM 32381 C C . GLU A 1 59 ? 220.518 259.120 174.725 1.00 46.06 371 GLU A C 22
ATOM 32382 O O . GLU A 1 59 ? 219.515 259.828 174.623 1.00 46.06 371 GLU A O 22
ATOM 32394 N N . VAL A 1 60 ? 221.297 259.115 175.805 1.00 89.19 372 VAL A N 22
ATOM 32395 C CA . VAL A 1 60 ? 221.013 259.961 176.958 1.00 89.19 372 VAL A CA 22
ATOM 32396 C C . VAL A 1 60 ? 221.190 261.436 176.610 1.00 89.19 372 VAL A C 22
ATOM 32397 O O . VAL A 1 60 ? 220.287 262.248 176.823 1.00 89.19 372 VAL A O 22
ATOM 32410 N N . LYS A 1 61 ? 222.356 261.780 176.067 1.00 133.25 373 LYS A N 22
ATOM 32411 C CA . LYS A 1 61 ? 222.646 263.162 175.688 1.00 133.25 373 LYS A CA 22
ATOM 32412 C C . LYS A 1 61 ? 221.596 263.695 174.718 1.00 133.25 373 LYS A C 22
ATOM 32413 O O . LYS A 1 61 ? 221.172 264.848 174.822 1.00 133.25 373 LYS A O 22
ATOM 32432 N N . ALA A 1 62 ? 221.169 262.856 173.781 1.00 37.13 374 ALA A N 22
ATOM 32433 C CA . ALA A 1 62 ? 220.162 263.265 172.815 1.00 37.13 374 ALA A CA 22
ATOM 32434 C C . ALA A 1 62 ? 218.911 263.718 173.552 1.00 37.13 374 ALA A C 22
ATOM 32435 O O . ALA A 1 62 ? 218.296 264.728 173.207 1.00 37.13 374 ALA A O 22
ATOM 32442 N N . LEU A 1 63 ? 218.554 262.962 174.586 1.00 42.35 375 LEU A N 22
ATOM 32443 C CA . LEU A 1 63 ? 217.393 263.275 175.410 1.00 42.35 375 LEU A CA 22
ATOM 32444 C C . LEU A 1 63 ? 217.586 264.604 176.132 1.00 42.35 375 LEU A C 22
ATOM 32445 O O . LEU A 1 63 ? 216.664 265.418 176.219 1.00 42.35 375 LEU A O 22
ATOM 32461 N N . ARG A 1 64 ? 218.794 264.825 176.638 1.00 124.40 376 ARG A N 22
ATOM 32462 C CA . ARG A 1 64 ? 219.111 266.064 177.337 1.00 124.40 376 ARG A CA 22
ATOM 32463 C C . ARG A 1 64 ? 219.021 267.249 176.383 1.00 124.40 376 ARG A C 22
ATOM 32464 O O . ARG A 1 64 ? 218.491 268.306 176.727 1.00 124.40 376 ARG A O 22
ATOM 32485 N N . LYS A 1 65 ? 219.563 267.065 175.184 1.00 64.37 377 LYS A N 22
ATOM 32486 C CA . LYS A 1 65 ? 219.570 268.108 174.168 1.00 64.37 377 LYS A CA 22
ATOM 32487 C C . LYS A 1 65 ? 218.170 268.402 173.629 1.00 64.37 377 LYS A C 22
ATOM 32488 O O . LYS A 1 65 ? 217.846 269.552 173.330 1.00 64.37 377 LYS A O 22
ATOM 32507 N N . LEU A 1 66 ? 217.345 267.366 173.497 1.00 159.95 378 LEU A N 22
ATOM 32508 C CA . LEU A 1 66 ? 215.989 267.542 172.976 1.00 159.95 378 LEU A CA 22
ATOM 32509 C C . LEU A 1 66 ? 215.069 268.176 174.015 1.00 159.95 378 LEU A C 22
ATOM 32510 O O . LEU A 1 66 ? 214.447 269.204 173.752 1.00 159.95 378 LEU A O 22
ATOM 32526 N N . ARG A 1 67 ? 214.971 267.556 175.189 1.00 140.36 379 ARG A N 22
ATOM 32527 C CA . ARG A 1 67 ? 214.112 268.075 176.248 1.00 140.36 379 ARG A CA 22
ATOM 32528 C C . ARG A 1 67 ? 214.586 267.635 177.625 1.00 140.36 379 ARG A C 22
ATOM 32529 O O . ARG A 1 67 ? 215.165 268.419 178.377 1.00 140.36 379 ARG A O 22
ATOM 32550 N N . HIS A 1 68 ? 214.361 266.359 177.935 1.00 75.36 380 HIS A N 22
ATOM 32551 C CA . HIS A 1 68 ? 214.776 265.792 179.210 1.00 75.36 380 HIS A CA 22
ATOM 32552 C C . HIS A 1 68 ? 214.384 264.315 179.252 1.00 75.36 380 HIS A C 22
ATOM 32553 O O . HIS A 1 68 ? 213.872 263.784 178.268 1.00 75.36 380 HIS A O 22
ATOM 32567 N N . PRO A 1 69 ? 214.614 263.617 180.370 1.00 115.39 381 PRO A N 22
ATOM 32568 C CA . PRO A 1 69 ? 214.271 262.197 180.476 1.00 115.39 381 PRO A CA 22
ATOM 32569 C C . PRO A 1 69 ? 212.833 261.909 180.050 1.00 115.39 381 PRO A C 22
ATOM 32570 O O . PRO A 1 69 ? 212.497 260.784 179.678 1.00 115.39 381 PRO A O 22
ATOM 32581 N N . SER A 1 70 ? 211.988 262.937 180.110 1.00 89.56 382 SER A N 22
ATOM 32582 C CA . SER A 1 70 ? 210.583 262.806 179.729 1.00 89.56 382 SER A CA 22
ATOM 32583 C C . SER A 1 70 ? 210.453 262.076 178.394 1.00 89.56 382 SER A C 22
ATOM 32584 O O . SER A 1 70 ? 211.424 261.958 177.647 1.00 89.56 382 SER A O 22
ATOM 32592 N N . ARG A 1 71 ? 209.252 261.584 178.099 1.00 161.46 383 ARG A N 22
ATOM 32593 C CA . ARG A 1 71 ? 209.008 260.861 176.854 1.00 161.46 383 ARG A CA 22
ATOM 32594 C C . ARG A 1 71 ? 209.357 261.718 175.640 1.00 161.46 383 ARG A C 22
ATOM 32595 O O . ARG A 1 71 ? 209.167 262.934 175.651 1.00 161.46 383 ARG A O 22
ATOM 32616 N N . SER A 1 72 ? 209.865 261.073 174.593 1.00 105.59 384 SER A N 22
ATOM 32617 C CA . SER A 1 72 ? 210.241 261.772 173.368 1.00 105.59 384 SER A CA 22
ATOM 32618 C C . SER A 1 72 ? 210.136 260.848 172.159 1.00 105.59 384 SER A C 22
ATOM 32619 O O . SER A 1 72 ? 209.993 259.634 172.303 1.00 105.59 384 SER A O 22
ATOM 32627 N N . LYS A 1 73 ? 210.206 261.432 170.965 1.00 173.63 385 LYS A N 22
ATOM 32628 C CA . LYS A 1 73 ? 210.121 260.664 169.727 1.00 173.63 385 LYS A CA 22
ATOM 32629 C C . LYS A 1 73 ? 211.187 259.567 169.673 1.00 173.63 385 LYS A C 22
ATOM 32630 O O . LYS A 1 73 ? 210.973 258.509 169.076 1.00 173.63 385 LYS A O 22
ATOM 32649 N N . TYR A 1 74 ? 212.331 259.825 170.299 1.00 268.15 386 TYR A N 22
ATOM 32650 C CA . TYR A 1 74 ? 213.429 258.860 170.331 1.00 268.15 386 TYR A CA 22
ATOM 32651 C C . TYR A 1 74 ? 212.964 257.526 170.894 1.00 268.15 386 TYR A C 22
ATOM 32652 O O . TYR A 1 74 ? 213.255 256.461 170.344 1.00 268.15 386 TYR A O 22
ATOM 32670 N N . LEU A 1 75 ? 212.252 257.606 172.008 1.00 124.51 387 LEU A N 22
ATOM 32671 C CA . LEU A 1 75 ? 211.731 256.435 172.694 1.00 124.51 387 LEU A CA 22
ATOM 32672 C C . LEU A 1 75 ? 210.748 255.660 171.822 1.00 124.51 387 LEU A C 22
ATOM 32673 O O . LEU A 1 75 ? 210.972 254.491 171.505 1.00 124.51 387 LEU A O 22
ATOM 32689 N N . LYS A 1 76 ? 209.654 256.313 171.446 1.00 131.58 388 LYS A N 22
ATOM 32690 C CA . LYS A 1 76 ? 208.634 255.684 170.616 1.00 131.58 388 LYS A CA 22
ATOM 32691 C C . LYS A 1 76 ? 209.200 255.249 169.264 1.00 131.58 388 LYS A C 22
ATOM 32692 O O . LYS A 1 76 ? 208.851 254.186 168.751 1.00 131.58 388 LYS A O 22
ATOM 32711 N N . SER A 1 77 ? 210.072 256.073 168.693 1.00 82.77 389 SER A N 22
ATOM 32712 C CA . SER A 1 77 ? 210.680 255.761 167.405 1.00 82.77 389 SER A CA 22
ATOM 32713 C C . SER A 1 77 ? 211.513 254.488 167.498 1.00 82.77 389 SER A C 22
ATOM 32714 O O . SER A 1 77 ? 211.541 253.683 166.566 1.00 82.77 389 SER A O 22
ATOM 32722 N N . LEU A 1 78 ? 212.182 254.302 168.632 1.00 97.55 390 LEU A N 22
ATOM 32723 C CA . LEU A 1 78 ? 213.006 253.118 168.842 1.00 97.55 390 LEU A CA 22
ATOM 32724 C C . LEU A 1 78 ? 212.129 251.873 168.885 1.00 97.55 390 LEU A C 22
ATOM 32725 O O . LEU A 1 78 ? 212.510 250.810 168.394 1.00 97.55 390 LEU A O 22
ATOM 32741 N N . LEU A 1 79 ? 210.948 252.022 169.474 1.00 145.00 391 LEU A N 22
ATOM 32742 C CA . LEU A 1 79 ? 210.004 250.920 169.588 1.00 145.00 391 LEU A CA 22
ATOM 32743 C C . LEU A 1 79 ? 209.500 250.496 168.212 1.00 145.00 391 LEU A C 22
ATOM 32744 O O . LEU A 1 79 ? 209.270 249.313 167.961 1.00 145.00 391 LEU A O 22
ATOM 32760 N N . SER A 1 80 ? 209.324 251.472 167.326 1.00 200.26 392 SER A N 22
ATOM 32761 C CA . SER A 1 80 ? 208.843 251.207 165.974 1.00 200.26 392 SER A CA 22
ATOM 32762 C C . SER A 1 80 ? 209.887 250.468 165.140 1.00 200.26 392 SER A C 22
ATOM 32763 O O . SER A 1 80 ? 209.543 249.689 164.249 1.00 200.26 392 SER A O 22
ATOM 32771 N N . LEU A 1 81 ? 211.161 250.731 165.417 1.00 262.42 393 LEU A N 22
ATOM 32772 C CA . LEU A 1 81 ? 212.251 250.098 164.677 1.00 262.42 393 LEU A CA 22
ATOM 32773 C C . LEU A 1 81 ? 212.449 248.631 165.067 1.00 262.42 393 LEU A C 22
ATOM 32774 O O . LEU A 1 81 ? 212.865 247.825 164.235 1.00 262.42 393 LEU A O 22
ATOM 32790 N N . MET A 1 82 ? 212.176 248.273 166.325 1.00 269.63 394 MET A N 22
ATOM 32791 C CA . MET A 1 82 ? 212.368 246.888 166.756 1.00 269.63 394 MET A CA 22
ATOM 32792 C C . MET A 1 82 ? 211.522 246.509 167.977 1.00 269.63 394 MET A C 22
ATOM 32793 O O . MET A 1 82 ? 210.586 247.227 168.330 1.00 269.63 394 MET A O 22
ATOM 32807 N N . ASP A 1 83 ? 211.820 245.372 168.600 1.00 238.65 395 ASP A N 22
ATOM 32808 C CA . ASP A 1 83 ? 211.048 244.922 169.764 1.00 238.65 395 ASP A CA 22
ATOM 32809 C C . ASP A 1 83 ? 211.567 245.505 171.079 1.00 238.65 395 ASP A C 22
ATOM 32810 O O . ASP A 1 83 ? 211.357 244.924 172.145 1.00 238.65 395 ASP A O 22
ATOM 32819 N N . GLU A 1 84 ? 212.236 246.648 171.009 1.00 265.58 396 GLU A N 22
ATOM 32820 C CA . GLU A 1 84 ? 212.775 247.287 172.211 1.00 265.58 396 GLU A CA 22
ATOM 32821 C C . GLU A 1 84 ? 211.674 247.989 172.998 1.00 265.58 396 GLU A C 22
ATOM 32822 O O . GLU A 1 84 ? 210.876 248.738 172.435 1.00 265.58 396 GLU A O 22
ATOM 32834 N N . ASN A 1 85 ? 211.643 247.741 174.304 1.00 243.28 397 ASN A N 22
ATOM 32835 C CA . ASN A 1 85 ? 210.644 248.348 175.179 1.00 243.28 397 ASN A CA 22
ATOM 32836 C C . ASN A 1 85 ? 211.146 249.668 175.755 1.00 243.28 397 ASN A C 22
ATOM 32837 O O . ASN A 1 85 ? 210.680 250.742 175.373 1.00 243.28 397 ASN A O 22
ATOM 32848 N N . GLU A 1 86 ? 212.105 249.582 176.673 1.00 209.47 398 GLU A N 22
ATOM 32849 C CA . GLU A 1 86 ? 212.673 250.770 177.299 1.00 209.47 398 GLU A CA 22
ATOM 32850 C C . GLU A 1 86 ? 213.628 251.482 176.346 1.00 209.47 398 GLU A C 22
ATOM 32851 O O . GLU A 1 86 ? 214.327 250.843 175.557 1.00 209.47 398 GLU A O 22
ATOM 32863 N N . GLY A 1 87 ? 213.652 252.809 176.424 1.00 27.01 399 GLY A N 22
ATOM 32864 C CA . GLY A 1 87 ? 214.525 253.586 175.565 1.00 27.01 399 GLY A CA 22
ATOM 32865 C C . GLY A 1 87 ? 214.757 254.988 176.089 1.00 27.01 399 GLY A C 22
#

CATH classification: 1.10.10.10

Organism: Thermotoga maritima (strain ATCC 43589 / DSM 3109 / JCM 10099 / NBRC 100826 / MSB8) (NCBI:txid243274)

Nearest PDB structures (foldseek):
  1tty-assembly1_A  TM=8.742E-01  e=1.193E-11  Thermotoga maritima
  6ccv-assembly1_F  TM=6.356E-01  e=1.067E-04  Mycolicibacterium smegmatis MC2 155
  5tw1-assembly1_F  TM=6.315E-01  e=1.133E-04  Mycolicibacterium smegmatis MC2 155
  6lts-assembly1_F  TM=6.322E-01  e=1.947E-04  Thermus thermophilus HB8
  4mey-assembly1_F  TM=6.481E-01  e=1.050E-03  Escherichia coli K-12

B-factor: mean 111.77, std 58.17, range [17.09, 269.63]

InterPro domains:
  IPR000943 RNA polymerase sigma-70 [PR00046] (183-196)
  IPR000943 RNA polymerase sigma-70 [PR00046] (207-215)
  IPR000943 RNA polymerase sigma-70 [PR00046] (331-343)
  IPR000943 RNA polymerase sigma-70 [PR00046] (352-367)
  IPR000943 RNA polymerase sigma-70 [PR00046] (367-378)
  IPR000943 RNA polymerase sigma-70 [PS00715] (183-196)
  IPR000943 RNA polymerase sigma-70 [PS00716] (352-378)
  IPR007127 RNA polymerase sigma factor 70, region 1.1 [PF03979] (32-104)
  IPR007624 RNA polymerase sigma-70 region 3 [PF04539] (238-313)
  IPR007627 RNA polymerase sigma-70 region 2 [PF04542] (159-229)
  IPR007630 RNA polymerase sigma-70 region 4 [PF04545] (327-380)
  IPR009042 RNA polymerase sigma-70 region 1.2 [PF00140] (121-153)
  IPR012760 RNA polymerase sigma factor RpoD, C-terminal [TIGR02393] (155-391)
  IPR013324 RNA polymerase sigma factor, region 3/4-like [SSF88659] (232-306)
  IPR013324 RNA polymerase sigma factor, region 3/4-like [SSF88659] (290-389)
  IPR013325 RNA polymerase sigma factor, region 2 [SSF88946] (121-229)
  IPR014284 RNA polymerase sigma-70-like domain [TIGR02937] (155-380)
  IPR028630 RNA polymerase sigma factor RpoD [MF_00963] (15-392)
  IPR036388 Winged helix-like DNA-binding domain superfamily [G3DSA:1.10.10.10] (232-309)
  IPR036388 Winged helix-like DNA-binding domain superfamily [G3DSA:1.10.10.10] (313-399)

Solvent-accessible surface area: 7256 Å² total; per-residue (Å²): 198,153,117,133,199,144,145,152,135,129,52,60,98,77,10,78,140,21,10,41,104,176,30,4,73,0,10,100,8,45,36,5,102,107,102,63,107,102,45,89,21,97,68,0,1,120,135,96,128,46,95,128,106,67,1,147,103,5,51,96,110,0,74,144,82,5,151,170,85,10,222,42,46,6,99,87,11,34,78,68,103,90,144,106,86,174,113

Secondary structure (P-SEA, 3-state):
cccccccccaaaaaaaaaccaaaaaaaaaaacccccccccaaaaaaaccccaaaaaaaaaaaaaaaccccccaaaaaaaaacccccc

Foldseek 3Di:
DDDDDDDDDDLLCVQLVQADPVLSVLVCQCLCVVPNDHDHSCCSQVVPPHDPVSNVVRLQVSQVSVPHPPDDSSQVVVVVSDVDHGD